Protein 9I1U (pdb70)

Nearest PDB structures (foldseek):
  6rw7-assembly1_A  TM=9.174E-01  e=6.898E-28  Teredinibacter turnerae T7901
  4ow5-assembly1_A  TM=7.358E-01  e=3.298E-11  unidentified entomopoxvirus
  4yn2-assembly1_A  TM=7.556E-01  e=6.765E-11  unidentified entomopoxvirus
  4x29-assembly1_A-2  TM=7.134E-01  e=1.141E-10  Entomopoxvirinae
  4yn1-assembly1_A  TM=6.848E-01  e=8.640E-10  Alphaentomopoxvirus acuprea

Sequence (1650 aa):
HGFVDSPGARNYFCGAVTKPDHVMNGVARYPECAGAFANDFNGGYSYMSVLTHHQGRKVLGPVARNVCGFDSETWNGGKTPWDNAINWPVNNINSGTLTFSWDISNGPHFDDTSDFRYWITKPGFVYQVGRELTWADFEDQPFCDLAYNDDNPGAYPNVRADKPNTHFHTTCTVPARTGRHVIYAEWGREPPTYERFHGCIDVQIHHGFVDSPGARNYFCGAVTKPDHVMMNGVARYPECAGAFANDFNGGYSYMSVLTHHQGRKVLGPVARNVCGFDSETWNGGKTPWDNAINWPVNNINSGTLTFSWDISNGPHFDDTSDFRYWITKPGFVYQVGRELTWADFEDQPFCDLAYNDDNPGAYPNVRADKPNTHFHTTCTVPARTGRHVIYAEWGREPPTYERFHGCIDVQIHHGFVDSPGARNYFCGAVTKPDHVMNGVARYPECAGAFANDFNGGYSYMSVLTHHQGRKVLGPVARNVCGFDSETWNGGKTPWDNAINWPVNNINSGTLTFSWDISNGPHFDDTSDFRYWITKPGFVYQVGRELTWADFEDQPFCDLAYNDDNPGAYPNVRADKPNTHFHTTCTVPARTGRHVIYAEWGREPPTYERFHGCIDVQIHHGFVDSPGARNYFCGAVTKPDHVMNGVARYPECAGAFANDFNGGYSYMSVLTHHQGRKVLGPVARNVCGFDSETWNGGKTPWDNAINWPVNNINSGTLTFSWDISNGPHFDDTSDFRYWITKPGFVYQVGRELTWADFEDQPFCDLAYNDDNPGAYPNVRADKPNTHFHTTCTVPARTGRHVIYAEWGREPPTYERFHGCIDVQIHHHGFVDSPGARNYFCGAVTKPDHVMNGVARYPECAGAFANDFNGGYSYMSVLTHHHQGRKVLGPVARNVCGFDSETWNGGKTPWDNAINWPVNNINSGTLTFSWDISNGPHFDDTSDFRYWITKPGFVYQVGRELTWADFEDQPFCDLAYNDDNPGAYPNVRADKPNTHFHTTCTVPARTGRHVIYAEWGREPPTYERFHGCIDVQIHGFVDSPGARNYFCGAVTKPDHVMMNGVARYPECAGAFANDFNGGYSYMSVLTHHQGRKVLGPVARNVCGFDSETWNGGKTPWDNAINWPVNNINSGTLTFSWDISNGPHFDDTSDFRYWITKPGFVYQVGRELTWADFEDQPFCDLAYNDDNPGAYPNVRADKPNTHFHTTCTVPARTGRHVIYAEWGREPPTYERFHGCIDVQIHHGFVDSPGARNYFCGAVTKPDHVMMNGVARYPECAGAFANDFNGGYSYMSVLTHHQGRKVLGPVARNVCGFDSETWNGGKTPWDNAINWPVNNINSGTLTFSWDISNGPHFDDTSDFRYWITKPGFVYQVGRELTWADFEDQPFCDLAYNDDNPGAYPNVRADKPNTHFHTTCTVPARTGRHVIYAEWGREPPTYERFHGCIDVQIHHGFVDSPGARNYFCGAVTKPDHVMNGVARYPECAGAFANDFNGGYSYMSVLTHHQGRKVLGPVARNVCGFDSETWNGGKTPWDNAINWPVNNINSGTLTFSWDISSNGPHFDDTSDFRYWITKPGFVYQVGRELTWADFEDQPFCDLAYNDDNPGAYPNVRADKPNTHFHTTCTVPARTGRHVIYAEWGREPPTYERFHGCIDVQIHHH

Organism: Cellvibrio japonicus (strain Ueda107) (NCBI:txid498211)

B-factor: mean 27.7, std 7.94, range [11.57, 69.04]

Structure (mmCIF, N/CA/C/O backbone):
data_9I1U
#
_entry.id   9I1U
#
_cell.length_a   76.824
_cell.length_b   74.922
_cell.length_c   137.455
_cell.angle_alpha   90
_cell.angle_beta   102.095
_cell.angle_gamma   90
#
_symmetry.space_group_name_H-M   'P 1 21 1'
#
loop_
_entity.id
_entity.type
_entity.pdbx_description
1 polymer 'Chitin binding protein, putative, cbp33/10B'
2 non-polymer 'COPPER (II) ION'
3 non-polymer 'PHOSPHATE ION'
4 water water
#
loop_
_atom_site.group_PDB
_atom_site.id
_atom_site.type_symbol
_atom_site.label_atom_id
_atom_site.label_alt_id
_atom_site.label_comp_id
_atom_site.label_asym_id
_atom_site.label_entity_id
_atom_site.label_seq_id
_atom_site.pdbx_PDB_ins_code
_atom_site.Cartn_x
_atom_site.Cartn_y
_atom_site.Cartn_z
_atom_site.occupancy
_atom_site.B_iso_or_equiv
_atom_site.auth_seq_id
_atom_site.auth_comp_id
_atom_site.auth_asym_id
_atom_site.auth_atom_id
_atom_site.pdbx_PDB_model_num
ATOM 1 N N . HIS A 1 1 ? -14.25 -3.902 -40.85 1 20.457 1 HIS A N 1
ATOM 2 C CA . HIS A 1 1 ? -14.573 -2.65 -41.588 1 21.031 1 HIS A CA 1
ATOM 3 C C . HIS A 1 1 ? -15.332 -3.036 -42.853 1 21.498 1 HIS A C 1
ATOM 4 O O . HIS A 1 1 ? -14.895 -3.9 -43.616 1 23.301 1 HIS A O 1
ATOM 21 N N . GLY A 1 2 ? -16.523 -2.464 -43.032 1 21.626 2 GLY A N 1
ATOM 22 C CA . GLY A 1 2 ? -17.298 -2.798 -44.214 1 21.314 2 GLY A CA 1
ATOM 23 C C . GLY A 1 2 ? -18.714 -2.245 -44.129 1 21.071 2 GLY A C 1
ATOM 24 O O . GLY A 1 2 ? -19.003 -1.433 -43.262 1 21.82 2 GLY A O 1
ATOM 28 N N . PHE A 1 3 ? -19.55 -2.673 -45.081 1 21.013 3 PHE A N 1
ATOM 29 C CA . PHE A 1 3 ? -20.832 -2.052 -45.365 1 19.512 3 PHE A CA 1
ATOM 30 C C . PHE A 1 3 ? -21.647 -3.031 -46.191 1 19.211 3 PHE A C 1
ATOM 31 O O . PHE A 1 3 ? -21.083 -3.959 -46.764 1 18.728 3 PHE A O 1
ATOM 48 N N . VAL A 1 4 ? -22.968 -2.823 -46.246 1 19.073 4 VAL A N 1
ATOM 49 C CA . VAL A 1 4 ? -23.848 -3.684 -47.017 1 19.097 4 VAL A CA 1
ATOM 50 C C . VAL A 1 4 ? -23.847 -3.193 -48.456 1 19.207 4 VAL A C 1
ATOM 51 O O . VAL A 1 4 ? -24.094 -2.009 -48.687 1 19.596 4 VAL A O 1
ATOM 64 N N . ASP A 1 5 ? -23.598 -4.087 -49.415 1 19.838 5 ASP A N 1
ATOM 65 C CA . ASP A 1 5 ? -23.552 -3.676 -50.817 1 20.923 5 ASP A CA 1
ATOM 66 C C . ASP A 1 5 ? -24.686 -4.31 -51.63 1 22.661 5 ASP A C 1
ATOM 67 O O . ASP A 1 5 ? -24.802 -4.053 -52.829 1 24.564 5 ASP A O 1
ATOM 76 N N . SER A 1 6 ? -25.515 -5.149 -50.998 1 22.893 6 SER A N 1
ATOM 77 C CA . SER A 1 6 ? -26.647 -5.76 -51.684 1 23.866 6 SER A CA 1
ATOM 78 C C . SER A 1 6 ? -27.676 -6.207 -50.646 1 25.123 6 SER A C 1
ATOM 79 O O . SER A 1 6 ? -27.355 -7.04 -49.802 1 24.632 6 SER A O 1
ATOM 87 N N . PRO A 1 7 ? -28.9 -5.627 -50.601 1 25.924 7 PRO A N 1
ATOM 88 C CA . PRO A 1 7 ? -29.243 -4.408 -51.335 1 25.051 7 PRO A CA 1
ATOM 89 C C . PRO A 1 7 ? -28.377 -3.263 -50.812 1 23.777 7 PRO A C 1
ATOM 90 O O . PRO A 1 7 ? -28.145 -3.157 -49.613 1 24.665 7 PRO A O 1
ATOM 101 N N . GLY A 1 8 ? -27.893 -2.406 -51.717 1 22.931 8 GLY A N 1
ATOM 102 C CA . GLY A 1 8 ? -26.885 -1.422 -51.359 1 23.232 8 GLY A CA 1
ATOM 103 C C . GLY A 1 8 ? -27.369 -0.469 -50.269 1 22.002 8 GLY A C 1
ATOM 104 O O . GLY A 1 8 ? -28.448 0.108 -50.387 1 22.756 8 GLY A O 1
ATOM 108 N N . ALA A 1 9 ? -26.538 -0.295 -49.23 1 20.694 9 ALA A N 1
ATOM 109 C CA . ALA A 1 9 ? -26.822 0.614 -48.134 1 18.641 9 ALA A CA 1
ATOM 110 C C . ALA A 1 9 ? -26.515 2.042 -48.577 1 18.8 9 ALA A C 1
ATOM 111 O O . ALA A 1 9 ? -25.965 2.259 -49.651 1 18.205 9 ALA A O 1
ATOM 118 N N . ARG A 1 10 ? -26.865 3.018 -47.734 1 18.823 10 ARG A N 1
ATOM 119 C CA . ARG A 1 10 ? -26.657 4.417 -48.065 1 18.736 10 ARG A CA 1
ATOM 120 C C . ARG A 1 10 ? -25.172 4.696 -48.251 1 19.274 10 ARG A C 1
ATOM 121 O O . ARG A 1 10 ? -24.772 5.518 -49.079 1 19.625 10 ARG A O 1
ATOM 142 N N . ASN A 1 11 ? -24.345 3.998 -47.465 1 19.25 11 ASN A N 1
ATOM 143 C CA . ASN A 1 11 ? -22.911 4.223 -47.478 1 18.482 11 ASN A CA 1
ATOM 144 C C . ASN A 1 11 ? -22.25 3.339 -48.536 1 18.503 11 ASN A C 1
ATOM 145 O O . ASN A 1 11 ? -21.02 3.368 -48.677 1 19.536 11 ASN A O 1
ATOM 156 N N . TYR A 1 12 ? -23.058 2.535 -49.242 1 17.085 12 TYR A N 1
ATOM 157 C CA . TYR A 1 12 ? -22.616 1.907 -50.482 1 17.125 12 TYR A CA 1
ATOM 158 C C . TYR A 1 12 ? -22.735 2.925 -51.613 1 16.185 12 TYR A C 1
ATOM 159 O O . TYR A 1 12 ? -21.753 3.266 -52.248 1 16.417 12 TYR A O 1
ATOM 177 N N . PHE A 1 13 ? -23.953 3.399 -51.836 1 17.317 13 PHE A N 1
ATOM 178 C CA . PHE A 1 13 ? -24.234 4.35 -52.902 1 19.803 13 PHE A CA 1
ATOM 179 C C . PHE A 1 13 ? -23.374 5.591 -52.709 1 19.698 13 PHE A C 1
ATOM 180 O O . PHE A 1 13 ? -22.741 6.05 -53.658 1 19.436 13 PHE A O 1
ATOM 197 N N . CYS A 1 14 ? -23.372 6.112 -51.48 1 19.91 14 CYS A N 1
ATOM 198 C CA . CYS A 1 14 ? -22.654 7.334 -51.157 1 20.005 14 CYS A CA 1
ATOM 199 C C . CYS A 1 14 ? -21.483 6.99 -50.24 1 20.35 14 CYS A C 1
ATOM 200 O O . CYS A 1 14 ? -21.597 7.054 -49.018 1 21.6 14 CYS A O 1
ATOM 207 N N . GLY A 1 15 ? -20.344 6.658 -50.853 1 19.171 15 GLY A N 1
ATOM 208 C CA . GLY A 1 15 ? -19.207 6.074 -50.155 1 19.227 15 GLY A CA 1
ATOM 209 C C . GLY A 1 15 ? -18.421 5.131 -51.062 1 17.836 15 GLY A C 1
ATOM 210 O O . GLY A 1 15 ? -17.435 5.524 -51.663 1 17.606 15 GLY A O 1
ATOM 214 N N . ALA A 1 16 ? -18.866 3.874 -51.148 1 18.765 16 ALA A N 1
ATOM 215 C CA . ALA A 1 16 ? -18.2 2.863 -51.958 1 17.999 16 ALA A CA 1
ATOM 216 C C . ALA A 1 16 ? -18.285 3.199 -53.452 1 18.078 16 ALA A C 1
ATOM 217 O O . ALA A 1 16 ? -17.313 3.006 -54.167 1 18.426 16 ALA A O 1
ATOM 224 N N . VAL A 1 17 ? -19.436 3.702 -53.919 1 19.094 17 VAL A N 1
ATOM 225 C CA . VAL A 1 17 ? -19.598 4.016 -55.335 1 20.151 17 VAL A CA 1
ATOM 226 C C . VAL A 1 17 ? -19.321 5.509 -55.552 1 19.716 17 VAL A C 1
ATOM 227 O O . VAL A 1 17 ? -18.239 5.87 -56.022 1 17.619 17 VAL A O 1
ATOM 240 N N . THR A 1 18 ? -20.272 6.372 -55.163 1 19.668 18 THR A N 1
ATOM 241 C CA . THR A 1 18 ? -20.115 7.807 -55.343 1 21.029 18 THR A CA 1
ATOM 242 C C . THR A 1 18 ? -19.308 8.369 -54.175 1 21.399 18 THR A C 1
ATOM 243 O O . THR A 1 18 ? -19.721 8.296 -53.017 1 19.461 18 THR A O 1
ATOM 254 N N . LYS A 1 19 ? -18.158 8.947 -54.516 1 22.007 19 LYS A N 1
ATOM 255 C CA . LYS A 1 19 ? -17.272 9.598 -53.565 1 22.636 19 LYS A CA 1
ATOM 256 C C . LYS A 1 19 ? -17.561 11.096 -53.496 1 25.123 19 LYS A C 1
ATOM 257 O O . LYS A 1 19 ? -17.985 11.696 -54.487 1 23.734 19 LYS A O 1
ATOM 276 N N . PRO A 1 20 ? -17.279 11.762 -52.35 1 26.215 20 PRO A N 1
ATOM 277 C CA . PRO A 1 20 ? -17.443 13.217 -52.244 1 28.19 20 PRO A CA 1
ATOM 278 C C . PRO A 1 20 ? -16.935 14.008 -53.455 1 28.702 20 PRO A C 1
ATOM 279 O O . PRO A 1 20 ? -17.641 14.865 -53.981 1 28.901 20 PRO A O 1
ATOM 290 N N . ASP A 1 21 ? -15.716 13.701 -53.901 1 28.828 21 ASP A N 1
ATOM 291 C CA . ASP A 1 21 ? -15.063 14.436 -54.977 1 31.442 21 ASP A CA 1
ATOM 292 C C . ASP A 1 21 ? -15.781 14.212 -56.316 1 31.059 21 ASP A C 1
ATOM 293 O O . ASP A 1 21 ? -15.791 15.093 -57.176 1 32.884 21 ASP A O 1
ATOM 302 N N . HIS A 1 22 ? -16.376 13.03 -56.518 1 29.781 22 HIS A N 1
ATOM 303 C CA . HIS A 1 22 ? -17.148 12.784 -57.722 1 27.956 22 HIS A CA 1
ATOM 304 C C . HIS A 1 22 ? -18.291 13.791 -57.81 1 29.94 22 HIS A C 1
ATOM 305 O O . HIS A 1 22 ? -18.538 14.372 -58.87 1 29.656 22 HIS A O 1
ATOM 320 N N . VAL A 1 23 ? -19.003 13.959 -56.691 1 31.868 23 VAL A N 1
ATOM 321 C CA . VAL A 1 23 ? -20.174 14.818 -56.648 1 35.52 23 VAL A CA 1
ATOM 322 C C . VAL A 1 23 ? -19.751 16.232 -57.026 1 37.173 23 VAL A C 1
ATOM 323 O O . VAL A 1 23 ? -20.421 16.888 -57.821 1 37.936 23 VAL A O 1
ATOM 336 N N . MET A 1 24 ? -18.628 16.676 -56.455 1 40.613 24 MET A N 1
ATOM 337 C CA . MET A 1 24 ? -18.141 18.029 -56.667 1 44.24 24 MET A CA 1
ATOM 338 C C . MET A 1 24 ? -17.899 18.25 -58.157 1 41.118 24 MET A C 1
ATOM 339 O O . MET A 1 24 ? -18.305 19.275 -58.695 1 42.626 24 MET A O 1
ATOM 353 N N . ASN A 1 25 ? -17.281 17.26 -58.814 1 39.013 25 ASN A N 1
ATOM 354 C CA . ASN A 1 25 ? -16.877 17.375 -60.211 1 37.355 25 ASN A CA 1
ATOM 355 C C . ASN A 1 25 ? -18.046 17.101 -61.162 1 33.4 25 ASN A C 1
ATOM 356 O O . ASN A 1 25 ? -17.864 17.117 -62.373 1 32.006 25 ASN A O 1
ATOM 367 N N . GLY A 1 26 ? -19.238 16.833 -60.62 1 32.389 26 GLY A N 1
ATOM 368 C CA . GLY A 1 26 ? -20.429 16.632 -61.431 1 32.807 26 GLY A CA 1
ATOM 369 C C . GLY A 1 26 ? -20.305 15.407 -62.336 1 30.995 26 GLY A C 1
ATOM 370 O O . GLY A 1 26 ? -20.893 15.355 -63.413 1 27.589 26 GLY A O 1
ATOM 374 N N . VAL A 1 27 ? -19.555 14.402 -61.871 1 31.28 27 VAL A N 1
ATOM 375 C CA . VAL A 1 27 ? -19.339 13.195 -62.648 1 29.563 27 VAL A CA 1
ATOM 376 C C . VAL A 1 27 ? -19.827 11.982 -61.856 1 27.982 27 VAL A C 1
ATOM 377 O O . VAL A 1 27 ? -19.453 10.853 -62.16 1 27.109 27 VAL A O 1
ATOM 390 N N . ALA A 1 28 ? -20.695 12.21 -60.866 1 24.96 28 ALA A N 1
ATOM 391 C CA . ALA A 1 28 ? -21.077 11.148 -59.952 1 22.721 28 ALA A CA 1
ATOM 392 C C . ALA A 1 28 ? -22.145 10.251 -60.569 1 21.895 28 ALA A C 1
ATOM 393 O O . ALA A 1 28 ? -23.063 10.729 -61.221 1 21.278 28 ALA A O 1
ATOM 400 N N . ARG A 1 29 ? -22.029 8.942 -60.313 1 21.583 29 ARG A N 1
ATOM 401 C CA . ARG A 1 29 ? -23.096 7.993 -60.589 1 21.206 29 ARG A CA 1
ATOM 402 C C . ARG A 1 29 ? -24.361 8.398 -59.829 1 21.895 29 ARG A C 1
ATOM 403 O O . ARG A 1 29 ? -25.462 8.235 -60.341 1 21.183 29 ARG A O 1
ATOM 424 N N . TYR A 1 30 ? -24.201 8.917 -58.6 1 21.962 30 TYR A N 1
ATOM 425 C CA . TYR A 1 30 ? -25.341 9.297 -57.778 1 23.159 30 TYR A CA 1
ATOM 426 C C . TYR A 1 30 ? -25.209 10.754 -57.328 1 24.166 30 TYR A C 1
ATOM 427 O O . TYR A 1 30 ? -24.775 11.018 -56.206 1 20.008 30 TYR A O 1
ATOM 445 N N . PRO A 1 31 ? -25.54 11.749 -58.188 1 26.09 31 PRO A N 1
ATOM 446 C CA . PRO A 1 31 ? -25.493 13.164 -57.8 1 26.617 31 PRO A CA 1
ATOM 447 C C . PRO A 1 31 ? -26.259 13.504 -56.526 1 28.09 31 PRO A C 1
ATOM 448 O O . PRO A 1 31 ? -25.924 14.481 -55.865 1 29.037 31 PRO A O 1
ATOM 459 N N . GLU A 1 32 ? -27.27 12.688 -56.188 1 29.804 32 GLU A N 1
ATOM 460 C CA . GLU A 1 32 ? -28.082 12.884 -54.991 1 28.58 32 GLU A CA 1
ATOM 461 C C . GLU A 1 32 ? -27.28 12.72 -53.696 1 26.91 32 GLU A C 1
ATOM 462 O O . GLU A 1 32 ? -27.803 13.057 -52.631 1 25.648 32 GLU A O 1
ATOM 474 N N . CYS A 1 33 ? -26.039 12.202 -53.78 1 24.962 33 CYS A N 1
ATOM 475 C CA . CYS A 1 33 ? -25.168 12.076 -52.616 1 24.16 33 CYS A CA 1
ATOM 476 C C . CYS A 1 33 ? -24.65 13.437 -52.177 1 24.774 33 CYS A C 1
ATOM 477 O O . CYS A 1 33 ? -24.05 13.546 -51.112 1 24.275 33 CYS A O 1
ATOM 484 N N . ALA A 1 34 ? -24.86 14.464 -53.017 1 27.732 34 ALA A N 1
ATOM 485 C CA . ALA A 1 34 ? -24.566 15.84 -52.644 1 28.504 34 ALA A CA 1
ATOM 486 C C . ALA A 1 34 ? -25.015 16.115 -51.211 1 30.228 34 ALA A C 1
ATOM 487 O O . ALA A 1 34 ? -24.263 16.682 -50.427 1 33.8 34 ALA A O 1
ATOM 494 N N . GLY A 1 35 ? -26.239 15.678 -50.888 1 31.613 35 GLY A N 1
ATOM 495 C CA . GLY A 1 35 ? -26.87 15.933 -49.601 1 31.701 35 GLY A CA 1
ATOM 496 C C . GLY A 1 35 ? -26.249 15.163 -48.433 1 30.668 35 GLY A C 1
ATOM 497 O O . GLY A 1 35 ? -26.315 15.633 -47.299 1 29.711 35 GLY A O 1
ATOM 501 N N . ALA A 1 36 ? -25.698 13.968 -48.687 1 27.829 36 ALA A N 1
ATOM 502 C CA . ALA A 1 36 ? -24.995 13.216 -47.657 1 26.013 36 ALA A CA 1
ATOM 503 C C . ALA A 1 36 ? -23.686 13.907 -47.286 1 25.732 36 ALA A C 1
ATOM 504 O O . ALA A 1 36 ? -23.268 13.904 -46.121 1 25.536 36 ALA A O 1
ATOM 511 N N . PHE A 1 37 ? -23.038 14.517 -48.274 1 24.753 37 PHE A N 1
ATOM 512 C CA . PHE A 1 37 ? -21.692 15.041 -48.092 1 25.974 37 PHE A CA 1
ATOM 513 C C . PHE A 1 37 ? -21.682 16.558 -47.905 1 31.409 37 PHE A C 1
ATOM 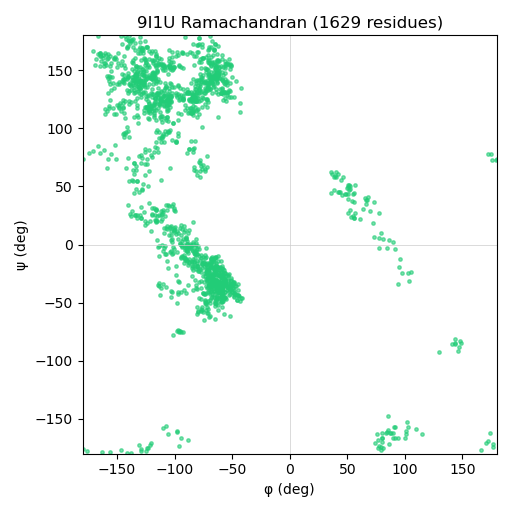514 O O . PHE A 1 37 ? -20.602 17.133 -47.785 1 29.647 37 PHE A O 1
ATOM 531 N N . ALA A 1 38 ? -22.864 17.193 -47.834 1 33.75 38 ALA A N 1
ATOM 532 C CA . ALA A 1 38 ? -22.948 18.65 -47.844 1 38.159 38 ALA A CA 1
ATOM 533 C C . ALA A 1 38 ? -22.275 19.265 -46.615 1 41.798 38 ALA A C 1
ATOM 534 O O . ALA A 1 38 ? -21.683 20.338 -46.71 1 42.013 38 ALA A O 1
ATOM 541 N N . ASN A 1 39 ? -22.397 18.595 -45.462 1 45.67 39 ASN A N 1
ATOM 542 C CA . ASN A 1 39 ? -21.929 19.14 -44.195 1 46.721 39 ASN A CA 1
ATOM 543 C C . ASN A 1 39 ? -20.752 18.33 -43.645 1 47.268 39 ASN A C 1
ATOM 544 O O . ASN A 1 39 ? -20.21 18.673 -42.594 1 45.799 39 ASN A O 1
ATOM 555 N N . ASP A 1 40 ? -20.351 17.266 -44.355 1 41.325 40 ASP A N 1
ATOM 556 C CA . ASP A 1 40 ? -19.231 16.447 -43.925 1 39.151 40 ASP A CA 1
ATOM 557 C C . ASP A 1 40 ? -18.555 15.814 -45.137 1 39.694 40 ASP A C 1
ATOM 558 O O . ASP A 1 40 ? -18.826 14.668 -45.499 1 39.017 40 ASP A O 1
ATOM 567 N N . PHE A 1 41 ? -17.636 16.575 -45.728 1 40.825 41 PHE A N 1
ATOM 568 C CA . PHE A 1 41 ? -17.104 16.24 -47.032 1 37.923 41 PHE A CA 1
ATOM 569 C C . PHE A 1 41 ? -16.173 15.04 -46.919 1 39.744 41 PHE A C 1
ATOM 570 O O . PHE A 1 41 ? -16.382 14.026 -47.59 1 41.259 41 PHE A O 1
ATOM 587 N N . ASN A 1 42 ? -15.158 15.17 -46.057 1 40.052 42 ASN A N 1
ATOM 588 C CA . ASN A 1 42 ? -14.092 14.183 -45.969 1 37.624 42 ASN A CA 1
ATOM 589 C C . ASN A 1 42 ? -14.54 12.928 -45.218 1 31.7 42 ASN A C 1
ATOM 590 O O . ASN A 1 42 ? -13.869 11.907 -45.296 1 30.209 42 ASN A O 1
ATOM 601 N N . GLY A 1 43 ? -15.649 13.009 -44.472 1 29.247 43 GLY A N 1
ATOM 602 C CA . GLY A 1 43 ? -16.157 11.867 -43.732 1 27.487 43 GLY A CA 1
ATOM 603 C C . GLY A 1 43 ? -16.803 10.873 -44.688 1 23.89 43 GLY A C 1
ATOM 604 O O . GLY A 1 43 ? -16.961 9.706 -44.37 1 22.353 43 GLY A O 1
ATOM 608 N N . GLY A 1 44 ? -17.138 11.357 -45.884 1 22.125 44 GLY A N 1
ATOM 609 C CA . GLY A 1 44 ? -17.648 10.522 -46.953 1 21.957 44 GLY A CA 1
ATOM 610 C C . GLY A 1 44 ? -16.713 9.367 -47.314 1 19.54 44 GLY A C 1
ATOM 611 O O . GLY A 1 44 ? -17.193 8.35 -47.778 1 22.284 44 GLY A O 1
ATOM 615 N N . TYR A 1 45 ? -15.394 9.537 -47.139 1 20.568 45 TYR A N 1
ATOM 616 C CA . TYR A 1 45 ? -14.412 8.526 -47.508 1 19.86 45 TYR A CA 1
ATOM 617 C C . TYR A 1 45 ? -14.213 7.482 -46.405 1 21.21 45 TYR A C 1
ATOM 618 O O . TYR A 1 45 ? -13.482 6.505 -46.619 1 21.634 45 TYR A O 1
ATOM 636 N N . SER A 1 46 ? -14.865 7.679 -45.246 1 20.569 46 SER A N 1
ATOM 637 C CA . SER A 1 46 ? -14.847 6.702 -44.155 1 20.384 46 SER A CA 1
ATOM 638 C C . SER A 1 46 ? -16.13 5.87 -44.093 1 18.543 46 SER A C 1
ATOM 639 O O . SER A 1 46 ? -16.542 5.432 -43.03 1 17.437 46 SER A O 1
ATOM 647 N N . TYR A 1 47 ? -16.72 5.567 -45.25 1 17.258 47 TYR A N 1
ATOM 648 C CA . TYR A 1 47 ? -17.972 4.823 -45.326 1 17.334 47 TYR A CA 1
ATOM 649 C C . TYR A 1 47 ? -17.856 3.399 -44.778 1 17.29 47 TYR A C 1
ATOM 650 O O . TYR A 1 47 ? -18.863 2.771 -44.462 1 19.287 47 TYR A O 1
ATOM 668 N N . MET A 1 48 ? -16.64 2.875 -44.68 1 18.266 48 MET A N 1
ATOM 669 C CA . MET A 1 48 ? -16.427 1.52 -44.193 1 17.299 48 MET A CA 1
ATOM 670 C C . MET A 1 48 ? -16.261 1.484 -42.667 1 17.812 48 MET A C 1
ATOM 671 O O . MET A 1 48 ? -16.141 0.393 -42.105 1 16.864 48 MET A O 1
ATOM 685 N N . SER A 1 49 ? -16.286 2.662 -42.02 1 16.823 49 SER A N 1
ATOM 686 C CA . SER A 1 49 ? -15.881 2.843 -40.634 1 18.306 49 SER A CA 1
ATOM 687 C C . SER A 1 49 ? -17.019 3.368 -39.74 1 21.248 49 SER A C 1
ATOM 688 O O . SER A 1 49 ? -16.755 4.043 -38.736 1 22.84 49 SER A O 1
ATOM 696 N N . VAL A 1 50 ? -18.279 3.019 -40.049 1 21.244 50 VAL A N 1
ATOM 697 C CA . VAL A 1 50 ? -19.406 3.432 -39.224 1 22.112 50 VAL A CA 1
ATOM 698 C C . VAL A 1 50 ? -19.558 2.437 -38.07 1 20.946 50 VAL A C 1
ATOM 699 O O . VAL A 1 50 ? -20.365 1.513 -38.139 1 18.828 50 VAL A O 1
ATOM 712 N N . LEU A 1 51 ? -18.754 2.621 -37.014 1 20.975 51 LEU A N 1
ATOM 713 C CA . LEU A 1 51 ? -18.54 1.547 -36.058 1 21.496 51 LEU A CA 1
ATOM 714 C C . LEU A 1 51 ? -18.846 1.996 -34.628 1 20.789 51 LEU A C 1
ATOM 715 O O . LEU A 1 51 ? -18.781 3.185 -34.303 1 21.871 51 LEU A O 1
ATOM 731 N N . THR A 1 52 ? -19.191 1.005 -33.802 1 21.009 52 THR A N 1
ATOM 732 C CA . THR A 1 52 ? -19.203 1.107 -32.344 1 22.248 52 THR A CA 1
ATOM 733 C C . THR A 1 52 ? -18.431 -0.083 -31.783 1 21.049 52 THR A C 1
ATOM 734 O O . THR A 1 52 ? -17.964 -0.915 -32.555 1 18.673 52 THR A O 1
ATOM 745 N N . HIS A 1 53 ? -18.299 -0.16 -30.448 1 21.629 53 HIS A N 1
ATOM 746 C CA . HIS A 1 53 ? -17.67 -1.299 -29.796 1 21.314 53 HIS A CA 1
ATOM 747 C C . HIS A 1 53 ? -18.574 -1.844 -28.687 1 23.499 53 HIS A C 1
ATOM 748 O O . HIS A 1 53 ? -18.111 -2.104 -27.578 1 21.499 53 HIS A O 1
ATOM 763 N N . HIS A 1 54 ? -19.866 -2.02 -28.991 1 24.562 54 HIS A N 1
ATOM 764 C CA . HIS A 1 54 ? -20.845 -2.552 -28.051 1 26.029 54 HIS A CA 1
ATOM 765 C C . HIS A 1 54 ? -21.802 -3.435 -28.845 1 26.3 54 HIS A C 1
ATOM 766 O O . HIS A 1 54 ? -21.648 -3.537 -30.057 1 25.611 54 HIS A O 1
ATOM 781 N N . GLN A 1 55 ? -22.793 -4.053 -28.18 1 25.484 55 GLN A N 1
ATOM 782 C CA . GLN A 1 55 ? -23.573 -5.125 -28.793 1 26.646 55 GLN A CA 1
ATOM 783 C C . GLN A 1 55 ? -24.866 -4.613 -29.437 1 24.627 55 GLN A C 1
ATOM 784 O O . GLN A 1 55 ? -25.755 -5.403 -29.762 1 25.632 55 GLN A O 1
ATOM 798 N N . GLY A 1 56 ? -24.952 -3.301 -29.668 1 24.48 56 GLY A N 1
ATOM 799 C CA . GLY A 1 56 ? -25.842 -2.759 -30.686 1 25.594 56 GLY A CA 1
ATOM 800 C C . GLY A 1 56 ? -27.271 -2.567 -30.189 1 27.076 56 GLY A C 1
ATOM 801 O O . GLY A 1 56 ? -27.529 -2.533 -28.983 1 24.999 56 GLY A O 1
ATOM 805 N N . ARG A 1 57 ? -28.202 -2.46 -31.147 1 25.901 57 ARG A N 1
ATOM 806 C CA . ARG A 1 57 ? -29.58 -2.098 -30.854 1 26.1 57 ARG A CA 1
ATOM 807 C C . ARG A 1 57 ? -30.271 -3.141 -29.976 1 25.693 57 ARG A C 1
ATOM 808 O O . ARG A 1 57 ? -31.095 -2.786 -29.137 1 25.765 57 ARG A O 1
ATOM 829 N N . LYS A 1 58 ? -29.978 -4.422 -30.203 1 27.508 58 LYS A N 1
ATOM 830 C CA . LYS A 1 58 ? -30.716 -5.492 -29.554 1 30.604 58 LYS A CA 1
ATOM 831 C C . LYS A 1 58 ? -30.437 -5.516 -28.05 1 32.678 58 LYS A C 1
ATOM 832 O O . LYS A 1 58 ? -31.325 -5.85 -27.267 1 34.572 58 LYS A O 1
ATOM 851 N N . VAL A 1 59 ? -29.206 -5.165 -27.656 1 33.83 59 VAL A N 1
ATOM 852 C CA . VAL A 1 59 ? -28.726 -5.382 -26.298 1 32.41 59 VAL A CA 1
ATOM 853 C C . VAL A 1 59 ? -28.756 -4.08 -25.507 1 31.602 59 VAL A C 1
ATOM 854 O O . VAL A 1 59 ? -29.094 -4.106 -24.328 1 34.266 59 VAL A O 1
ATOM 867 N N . LEU A 1 60 ? -28.366 -2.964 -26.139 1 28.884 60 LEU A N 1
ATOM 868 C CA . LEU A 1 60 ? -28.41 -1.656 -25.505 1 30.705 60 LEU A CA 1
ATOM 869 C C . LEU A 1 60 ? -29.826 -1.072 -25.534 1 32.483 60 LEU A C 1
ATOM 870 O O . LEU A 1 60 ? -30.123 -0.168 -24.756 1 30.861 60 LEU A O 1
ATOM 886 N N . GLY A 1 61 ? -30.671 -1.529 -26.469 1 31.259 61 GLY A N 1
ATOM 887 C CA . GLY A 1 61 ? -31.982 -0.925 -26.673 1 31.593 61 GLY A CA 1
ATOM 888 C C . GLY A 1 61 ? -31.896 0.34 -27.534 1 32.115 61 GLY A C 1
ATOM 889 O O . GLY A 1 61 ? -30.827 0.707 -28.031 1 30.02 61 GLY A O 1
ATOM 893 N N . PRO A 1 62 ? -33.023 1.069 -27.715 1 31.517 62 PRO A N 1
ATOM 894 C CA . PRO A 1 62 ? -33.063 2.199 -28.646 1 31.464 62 PRO A CA 1
ATOM 895 C C . PRO A 1 62 ? -32.412 3.471 -28.109 1 29.367 62 PRO A C 1
ATOM 896 O O . PRO A 1 62 ? -33.085 4.495 -28 1 30.736 62 PRO A O 1
ATOM 907 N N . VAL A 1 63 ? -31.096 3.408 -27.853 1 28.621 63 VAL A N 1
ATOM 908 C CA . VAL A 1 63 ? -30.394 4.387 -27.027 1 32.628 63 VAL A CA 1
ATOM 909 C C . VAL A 1 63 ? -29.708 5.455 -27.874 1 33.102 63 VAL A C 1
ATOM 910 O O . VAL A 1 63 ? -29.524 6.581 -27.398 1 33.244 63 VAL A O 1
ATOM 923 N N . ALA A 1 64 ? -29.269 5.082 -29.085 1 31.975 64 ALA A N 1
ATOM 924 C CA . ALA A 1 64 ? -28.533 5.994 -29.943 1 31.116 64 ALA A CA 1
ATOM 925 C C . ALA A 1 64 ? -29.459 7.087 -30.472 1 32.354 64 ALA A C 1
ATOM 926 O O . ALA A 1 64 ? -30.588 6.815 -30.877 1 32.575 64 ALA A O 1
ATOM 933 N N . ARG A 1 65 ? -28.933 8.314 -30.476 1 31.904 65 ARG A N 1
ATOM 934 C CA . ARG A 1 65 ? -29.662 9.501 -30.891 1 34.462 65 ARG A CA 1
ATOM 935 C C . ARG A 1 65 ? -29.89 9.488 -32.402 1 34.085 65 ARG A C 1
ATOM 936 O O . ARG A 1 65 ? -30.852 10.087 -32.881 1 35.391 65 ARG A O 1
ATOM 942 N N . ASN A 1 66 ? -28.974 8.834 -33.136 1 32.51 66 ASN A N 1
ATOM 943 C CA . ASN A 1 66 ? -29.047 8.691 -34.583 1 32.039 66 ASN A CA 1
ATOM 944 C C . ASN A 1 66 ? -29.097 7.201 -34.914 1 31.085 66 ASN A C 1
ATOM 945 O O . ASN A 1 66 ? -28.268 6.426 -34.429 1 30.638 66 ASN A O 1
ATOM 956 N N . VAL A 1 67 ? -30.062 6.811 -35.748 1 27.161 67 VAL A N 1
ATOM 957 C CA . VAL A 1 67 ? -30.307 5.405 -36.051 1 28.241 67 VAL A CA 1
ATOM 958 C C . VAL A 1 67 ? -29.186 4.81 -36.911 1 27.044 67 VAL A C 1
ATOM 959 O O . VAL A 1 67 ? -28.561 3.832 -36.523 1 27.721 67 VAL A O 1
ATOM 972 N N . CYS A 1 68 ? -28.959 5.379 -38.097 1 27.704 68 CYS A N 1
ATOM 973 C CA . CYS A 1 68 ? -28.173 4.732 -39.14 1 25.769 68 CYS A CA 1
ATOM 974 C C . CYS A 1 68 ? -26.696 4.611 -38.77 1 25.717 68 CYS A C 1
ATOM 975 O O . CYS A 1 68 ? -26.044 3.604 -39.08 1 25.352 68 CYS A O 1
ATOM 982 N N . GLY A 1 69 ? -26.173 5.664 -38.149 1 23.197 69 GLY A N 1
ATOM 983 C CA . GLY A 1 69 ? -24.79 5.709 -37.714 1 25.057 69 GLY A CA 1
ATOM 984 C C . GLY A 1 69 ? -24.612 5.193 -36.285 1 24.637 69 GLY A C 1
ATOM 985 O O . GLY A 1 69 ? -23.479 4.997 -35.844 1 25.314 69 GLY A O 1
ATOM 989 N N . PHE A 1 70 ? -25.73 5.007 -35.567 1 24.471 70 PHE A N 1
ATOM 990 C CA . PHE A 1 70 ? -25.732 4.529 -34.186 1 24.815 70 PHE A CA 1
ATOM 991 C C . PHE A 1 70 ? -24.678 5.267 -33.361 1 24.996 70 PHE A C 1
ATOM 992 O O . PHE A 1 70 ? -23.975 4.659 -32.552 1 23.254 70 PHE A O 1
ATOM 1009 N N . ASP A 1 71 ? -24.595 6.588 -33.552 1 26.483 71 ASP A N 1
ATOM 1010 C CA . ASP A 1 71 ? -23.655 7.424 -32.82 1 29.205 71 ASP A CA 1
ATOM 1011 C C . ASP A 1 71 ? -22.253 6.822 -32.911 1 28.556 71 ASP A C 1
ATOM 1012 O O . ASP A 1 71 ? -21.592 6.629 -31.896 1 29.553 71 ASP A O 1
ATOM 1021 N N . SER A 1 72 ? -21.82 6.528 -34.14 1 27.14 72 SER A N 1
ATOM 1022 C CA . SER A 1 72 ? -20.541 5.891 -34.397 1 26.875 72 SER A CA 1
ATOM 1023 C C . SER A 1 72 ? -19.401 6.602 -33.66 1 28.665 72 SER A C 1
ATOM 1024 O O . SER A 1 72 ? -19.368 7.828 -33.542 1 27.945 72 SER A O 1
ATOM 1032 N N . GLU A 1 73 ? -18.429 5.815 -33.184 1 29.372 73 GLU A N 1
ATOM 1033 C CA . GLU A 1 73 ? -17.226 6.363 -32.575 1 29.391 73 GLU A CA 1
ATOM 1034 C C . GLU A 1 73 ? -16.431 7.208 -33.574 1 26.562 73 GLU A C 1
ATOM 1035 O O . GLU A 1 73 ? -15.752 8.159 -33.182 1 22.82 73 GLU A O 1
ATOM 1047 N N . THR A 1 74 ? -16.503 6.849 -34.863 1 25.099 74 THR A N 1
ATOM 1048 C CA . THR A 1 74 ? -15.755 7.551 -35.896 1 25.1 74 THR A CA 1
ATOM 1049 C C . THR A 1 74 ? -16.239 9 -36.035 1 24.809 74 THR A C 1
ATOM 1050 O O . THR A 1 74 ? -15.493 9.854 -36.508 1 25.823 74 THR A O 1
ATOM 1061 N N . TRP A 1 75 ? -17.483 9.281 -35.627 1 25.075 75 TRP A N 1
ATOM 1062 C CA . TRP A 1 75 ? -18.003 10.641 -35.628 1 26.535 75 TRP A CA 1
ATOM 1063 C C . TRP A 1 75 ? -18.218 11.146 -34.202 1 30.843 75 TRP A C 1
ATOM 1064 O O . TRP A 1 75 ? -19.064 12.01 -33.98 1 30.602 75 TRP A O 1
ATOM 1085 N N . ASN A 1 76 ? -17.408 10.63 -33.265 1 33.645 76 ASN A N 1
ATOM 1086 C CA . ASN A 1 76 ? -17.441 11.016 -31.857 1 37.09 76 ASN A CA 1
ATOM 1087 C C . ASN A 1 76 ? -18.861 10.945 -31.303 1 37.121 76 ASN A C 1
ATOM 1088 O O . ASN A 1 76 ? -19.261 11.807 -30.516 1 36.484 76 ASN A O 1
ATOM 1099 N N . GLY A 1 77 ? -19.609 9.921 -31.719 1 35.732 77 GLY A N 1
ATOM 1100 C CA . GLY A 1 77 ? -20.921 9.658 -31.158 1 37.654 77 GLY A CA 1
ATOM 1101 C C . GLY A 1 77 ? -21.959 10.675 -31.617 1 37.502 77 GLY A C 1
ATOM 1102 O O . GLY A 1 77 ? -22.996 10.821 -30.978 1 37.157 77 GLY A O 1
ATOM 1106 N N . GLY A 1 78 ? -21.651 11.385 -32.706 1 35.572 78 GLY A N 1
ATOM 1107 C CA . GLY A 1 78 ? -22.595 12.283 -33.34 1 33.46 78 GLY A CA 1
ATOM 1108 C C . GLY A 1 78 ? -23.052 11.743 -34.694 1 32.574 78 GLY A C 1
ATOM 1109 O O . GLY A 1 78 ? -22.954 10.542 -34.984 1 31.821 78 GLY A O 1
ATOM 1113 N N . LYS A 1 79 ? -23.529 12.677 -35.516 1 30.293 79 LYS A N 1
ATOM 1114 C CA . LYS A 1 79 ? -24.206 12.38 -36.764 1 31.295 79 LYS A CA 1
ATOM 1115 C C . LYS A 1 79 ? -23.19 12.008 -37.85 1 27.802 79 LYS A C 1
ATOM 1116 O O . LYS A 1 79 ? -22.149 12.654 -37.971 1 27.047 79 LYS A O 1
ATOM 1135 N N . THR A 1 80 ? -23.509 10.952 -38.617 1 27.324 80 THR A N 1
ATOM 1136 C CA . THR A 1 80 ? -22.747 10.543 -39.793 1 27.803 80 THR A CA 1
ATOM 1137 C C . THR A 1 80 ? -23.427 11.109 -41.038 1 25.933 80 THR A C 1
ATOM 1138 O O . THR A 1 80 ? -24.597 11.472 -40.979 1 25.6 80 THR A O 1
ATOM 1149 N N . PRO A 1 81 ? -22.746 11.176 -42.211 1 26.502 81 PRO A N 1
ATOM 1150 C CA . PRO A 1 81 ? -23.41 11.508 -43.481 1 26.986 81 PRO A CA 1
ATOM 1151 C C . PRO A 1 81 ? -24.737 10.81 -43.784 1 27.267 81 PRO A C 1
ATOM 1152 O O . PRO A 1 81 ? -25.628 11.406 -44.395 1 25.584 81 PRO A O 1
ATOM 1163 N N . TRP A 1 82 ? -24.853 9.551 -43.331 1 26.489 82 TRP A N 1
ATOM 1164 C CA . TRP A 1 82 ? -25.924 8.647 -43.726 1 26.003 82 TRP A CA 1
ATOM 1165 C C . TRP A 1 82 ? -27.11 8.715 -42.761 1 25.499 82 TRP A C 1
ATOM 1166 O O . TRP A 1 82 ? -28.071 7.96 -42.902 1 22.756 82 TRP A O 1
ATOM 1187 N N . ASP A 1 83 ? -27.033 9.636 -41.791 1 25.206 83 ASP A N 1
ATOM 1188 C CA . ASP A 1 83 ? -28.149 9.943 -40.918 1 26.484 83 ASP A CA 1
ATOM 1189 C C . ASP A 1 83 ? -28.999 11.049 -41.539 1 29.444 83 ASP A C 1
ATOM 1190 O O . ASP A 1 83 ? -30.128 11.28 -41.102 1 28.288 83 ASP A O 1
ATOM 1199 N N . ASN A 1 84 ? -28.45 11.732 -42.556 1 29.825 84 ASN A N 1
ATOM 1200 C CA . ASN A 1 84 ? -29.183 12.789 -43.232 1 30.84 84 ASN A CA 1
ATOM 1201 C C . ASN A 1 84 ? -30.377 12.17 -43.947 1 31.125 84 ASN A C 1
ATOM 1202 O O . ASN A 1 84 ? -30.295 11.048 -44.459 1 33.084 84 ASN A O 1
ATOM 1213 N N . ALA A 1 85 ? -31.494 12.906 -43.946 1 32.632 85 ALA A N 1
ATOM 1214 C CA . ALA A 1 85 ? -32.699 12.483 -44.642 1 33.028 85 ALA A CA 1
ATOM 1215 C C . ALA A 1 85 ? -32.811 13.261 -45.952 1 35.258 85 ALA A C 1
ATOM 1216 O O . ALA A 1 85 ? -33.402 14.342 -46.014 1 35.811 85 ALA A O 1
ATOM 1223 N N . ILE A 1 86 ? -32.218 12.687 -47.003 1 34.078 86 ILE A N 1
ATOM 1224 C CA . ILE A 1 86 ? -32.17 13.307 -48.314 1 31.068 86 ILE A CA 1
ATOM 1225 C C . ILE A 1 86 ? -32.833 12.356 -49.302 1 29.325 86 ILE A C 1
ATOM 1226 O O . ILE A 1 86 ? -33.38 11.331 -48.9 1 26.365 86 ILE A O 1
ATOM 1242 N N . ASN A 1 87 ? -32.745 12.706 -50.594 1 28.783 87 ASN A N 1
ATOM 1243 C CA . ASN A 1 87 ? -33.267 11.9 -51.682 1 30.569 87 ASN A CA 1
ATOM 1244 C C . ASN A 1 87 ? -32.357 10.702 -51.935 1 30.55 87 ASN A C 1
ATOM 1245 O O . ASN A 1 87 ? -31.739 10.606 -52.997 1 30.283 87 ASN A O 1
ATOM 1256 N N . TRP A 1 88 ? -32.321 9.766 -50.98 1 29.159 88 TRP A N 1
ATOM 1257 C CA . TRP A 1 88 ? -31.452 8.603 -51.105 1 26.575 88 TRP A CA 1
ATOM 1258 C C . TRP A 1 88 ? -31.856 7.78 -52.325 1 26.27 88 TRP A C 1
ATOM 1259 O O . TRP A 1 88 ? -33.035 7.668 -52.639 1 24.074 88 TRP A O 1
ATOM 1280 N N . PRO A 1 89 ? -30.903 7.12 -53.019 1 26.515 89 PRO A N 1
ATOM 1281 C CA . PRO A 1 89 ? -31.258 6.048 -53.947 1 25.93 89 PRO A CA 1
ATOM 1282 C C . PRO A 1 89 ? -31.98 4.954 -53.173 1 24.771 89 PRO A C 1
ATOM 1283 O O . PRO A 1 89 ? -31.745 4.778 -51.98 1 23.83 89 PRO A O 1
ATOM 1294 N N . VAL A 1 90 ? -32.829 4.209 -53.877 1 25.153 90 VAL A N 1
ATOM 1295 C CA . VAL A 1 90 ? -33.68 3.208 -53.262 1 27.302 90 VAL A CA 1
ATOM 1296 C C . VAL A 1 90 ? -33.455 1.881 -53.983 1 27.771 90 VAL A C 1
ATOM 1297 O O . VAL A 1 90 ? -33.22 1.854 -55.191 1 29.225 90 VAL A O 1
ATOM 1310 N N . ASN A 1 91 ? -33.531 0.79 -53.216 1 26.608 91 ASN A N 1
ATOM 1311 C CA . ASN A 1 91 ? -33.49 -0.56 -53.751 1 28.445 91 ASN A CA 1
ATOM 1312 C C . ASN A 1 91 ? -34.918 -1.074 -53.93 1 29.764 91 ASN A C 1
ATOM 1313 O O . ASN A 1 91 ? -35.695 -1.09 -52.978 1 29.067 91 ASN A O 1
ATOM 1324 N N . ASN A 1 92 ? -35.26 -1.499 -55.152 1 30.077 92 ASN A N 1
ATOM 1325 C CA . ASN A 1 92 ? -36.531 -2.162 -55.393 1 31.711 92 ASN A CA 1
ATOM 1326 C C . ASN A 1 92 ? -36.358 -3.645 -55.089 1 32.317 92 ASN A C 1
ATOM 1327 O O . ASN A 1 92 ? -35.542 -4.309 -55.711 1 30.114 92 ASN A O 1
ATOM 1338 N N . ILE A 1 93 ? -37.106 -4.143 -54.094 1 33.157 93 ILE A N 1
ATOM 1339 C CA . ILE A 1 93 ? -36.996 -5.527 -53.659 1 33.908 93 ILE A CA 1
ATOM 1340 C C . ILE A 1 93 ? -38.396 -6.098 -53.458 1 37.068 93 ILE A C 1
ATOM 1341 O O . ILE A 1 93 ? -39.375 -5.355 -53.476 1 40.408 93 ILE A O 1
ATOM 1357 N N . ASN A 1 94 ? -38.461 -7.42 -53.257 1 38.379 94 ASN A N 1
ATOM 1358 C CA . ASN A 1 94 ? -39.688 -8.108 -52.891 1 41.546 94 ASN A CA 1
ATOM 1359 C C . ASN A 1 94 ? -39.594 -8.601 -51.449 1 41.845 94 ASN A C 1
ATOM 1360 O O . ASN A 1 94 ? -38.501 -8.84 -50.94 1 39.838 94 ASN A O 1
ATOM 1371 N N . SER A 1 95 ? -40.762 -8.752 -50.814 1 40.616 95 SER A N 1
ATOM 1372 C CA . SER A 1 95 ? -40.887 -9.44 -49.539 1 39.106 95 SER A CA 1
ATOM 1373 C C . SER A 1 95 ? -40.517 -10.909 -49.719 1 37.388 95 SER A C 1
ATOM 1374 O O . SER A 1 95 ? -40.645 -11.453 -50.813 1 37.069 95 SER A O 1
ATOM 1382 N N . GLY A 1 96 ? -40.089 -11.547 -48.625 1 36.511 96 GLY A N 1
ATOM 1383 C CA . GLY A 1 96 ? -39.68 -12.942 -48.648 1 37.576 96 GLY A CA 1
ATOM 1384 C C . GLY A 1 96 ? -38.168 -13.078 -48.463 1 38.837 96 GLY A C 1
ATOM 1385 O O . GLY A 1 96 ? -37.52 -12.167 -47.951 1 37.377 96 GLY A O 1
ATOM 1389 N N . THR A 1 97 ? -37.624 -14.223 -48.893 1 37.524 97 THR A N 1
ATOM 1390 C CA . THR A 1 97 ? -36.21 -14.526 -48.739 1 36.363 97 THR A CA 1
ATOM 1391 C C . THR A 1 97 ? -35.371 -13.542 -49.551 1 33.994 97 THR A C 1
ATOM 1392 O O . THR A 1 97 ? -35.628 -13.338 -50.738 1 33.368 97 THR A O 1
ATOM 1403 N N . LEU A 1 98 ? -34.336 -12.976 -48.904 1 33.436 98 LEU A N 1
ATOM 1404 C CA . LEU A 1 98 ? -33.411 -12.057 -49.55 1 29.172 98 LEU A CA 1
ATOM 1405 C C . LEU A 1 98 ? -32.014 -12.192 -48.941 1 27.392 98 LEU A C 1
ATOM 1406 O O . LEU A 1 98 ? -31.864 -12.28 -47.721 1 25.992 98 LEU A O 1
ATOM 1422 N N . THR A 1 99 ? -30.991 -12.174 -49.801 1 25.065 99 THR A N 1
ATOM 1423 C CA . THR A 1 99 ? -29.61 -12.098 -49.349 1 25.557 99 THR A CA 1
ATOM 1424 C C . THR A 1 99 ? -29.258 -10.661 -48.97 1 24.26 99 THR A C 1
ATOM 1425 O O . THR A 1 99 ? -29.515 -9.736 -49.737 1 22.282 99 THR A O 1
ATOM 1436 N N . PHE A 1 100 ? -28.604 -10.502 -47.807 1 23.637 100 PHE A N 1
ATOM 1437 C CA . PHE A 1 100 ? -27.964 -9.25 -47.431 1 22.921 100 PHE A CA 1
ATOM 1438 C C . PHE A 1 100 ? -26.456 -9.48 -47.354 1 22.29 100 PHE A C 1
ATOM 1439 O O . PHE A 1 100 ? -25.983 -10.254 -46.514 1 21.798 100 PHE A O 1
ATOM 1456 N N . SER A 1 101 ? -25.719 -8.766 -48.21 1 21.925 101 SER A N 1
ATOM 1457 C CA . SER A 1 101 ? -24.298 -9.005 -48.416 1 22.376 101 SER A CA 1
ATOM 1458 C C . SER A 1 101 ? -23.484 -7.864 -47.826 1 21.711 101 SER A C 1
ATOM 1459 O O . SER A 1 101 ? -23.776 -6.703 -48.09 1 23.011 101 SER A O 1
ATOM 1467 N N . TRP A 1 102 ? -22.442 -8.213 -47.072 1 19.706 102 TRP A N 1
ATOM 1468 C CA . TRP A 1 102 ? -21.508 -7.238 -46.541 1 19.219 102 TRP A CA 1
ATOM 1469 C C . TRP A 1 102 ? -20.178 -7.339 -47.276 1 18.783 102 TRP A C 1
ATOM 1470 O O . TRP A 1 102 ? -19.573 -8.405 -47.344 1 17.169 102 TRP A O 1
ATOM 1491 N N . ASP A 1 103 ? -19.738 -6.225 -47.862 1 19.135 103 ASP A N 1
ATOM 1492 C CA . ASP A 1 103 ? -18.405 -6.161 -48.426 1 17.916 103 ASP A CA 1
ATOM 1493 C C . ASP A 1 103 ? -17.435 -5.824 -47.3 1 17.337 103 ASP A C 1
ATOM 1494 O O . ASP A 1 103 ? -17.48 -4.71 -46.777 1 16.006 103 ASP A O 1
ATOM 1503 N N . ILE A 1 104 ? -16.57 -6.787 -46.927 1 16.582 104 ILE A N 1
ATOM 1504 C CA . ILE A 1 104 ? -15.651 -6.597 -45.812 1 16.992 104 ILE A CA 1
ATOM 1505 C C . ILE A 1 104 ? -14.201 -6.501 -46.306 1 17.542 104 ILE A C 1
ATOM 1506 O O . ILE A 1 104 ? -13.274 -6.613 -45.51 1 18.988 104 ILE A O 1
ATOM 1522 N N . SER A 1 105 ? -14.025 -6.154 -47.594 1 18.816 105 SER A N 1
ATOM 1523 C CA . SER A 1 105 ? -12.726 -6.029 -48.243 1 19.883 105 SER A CA 1
ATOM 1524 C C . SER A 1 105 ? -11.82 -5.037 -47.516 1 18.379 105 SER A C 1
ATOM 1525 O O . SER A 1 105 ? -10.61 -5.238 -47.454 1 18.551 105 SER A O 1
ATOM 1533 N N . ASN A 1 106 ? -12.411 -3.982 -46.946 1 18.316 106 ASN A N 1
ATOM 1534 C CA . ASN A 1 106 ? -11.65 -2.923 -46.293 1 18.464 106 ASN A CA 1
ATOM 1535 C C . ASN A 1 106 ? -11.113 -3.35 -44.923 1 18.526 106 ASN A C 1
ATOM 1536 O O . ASN A 1 106 ? -10.282 -2.655 -44.348 1 17.77 106 ASN A O 1
ATOM 1547 N N . GLY A 1 107 ? -11.56 -4.491 -44.394 1 18.704 107 GLY A N 1
ATOM 1548 C CA . GLY A 1 107 ? -11.141 -4.879 -43.054 1 19.519 107 GLY A CA 1
ATOM 1549 C C . GLY A 1 107 ? -11.861 -6.147 -42.619 1 19.37 107 GLY A C 1
ATOM 1550 O O . GLY A 1 107 ? -12.811 -6.096 -41.844 1 21.228 107 GLY A O 1
ATOM 1554 N N . PRO A 1 108 ? -11.481 -7.308 -43.19 1 19.094 108 PRO A N 1
ATOM 1555 C CA . PRO A 1 108 ? -12.218 -8.542 -42.949 1 19.668 108 PRO A CA 1
ATOM 1556 C C . PRO A 1 108 ? -12.057 -8.982 -41.502 1 19.923 108 PRO A C 1
ATOM 1557 O O . PRO A 1 108 ? -10.981 -8.849 -40.924 1 22.468 108 PRO A O 1
ATOM 1568 N N . HIS A 1 109 ? -13.15 -9.469 -40.915 1 19.138 109 HIS A N 1
ATOM 1569 C CA . HIS A 1 109 ? -13.092 -10.004 -39.568 1 19.185 109 HIS A CA 1
ATOM 1570 C C . HIS A 1 109 ? -13.814 -11.341 -39.545 1 21.044 109 HIS A C 1
ATOM 1571 O O . HIS A 1 109 ? -14.749 -11.525 -38.771 1 20.532 109 HIS A O 1
ATOM 1586 N N . PHE A 1 110 ? -13.4 -12.258 -40.426 1 22.678 110 PHE A N 1
ATOM 1587 C CA . PHE A 1 110 ? -14.121 -13.514 -40.564 1 25.294 110 PHE A CA 1
ATOM 1588 C C . PHE A 1 110 ? -14.097 -14.276 -39.241 1 26.549 110 PHE A C 1
ATOM 1589 O O . PHE A 1 110 ? -15.123 -14.825 -38.823 1 25.987 110 PHE A O 1
ATOM 1606 N N . ASP A 1 111 ? -12.917 -14.26 -38.608 1 25.166 111 ASP A N 1
ATOM 1607 C CA . ASP A 1 111 ? -12.55 -15.18 -37.548 1 27.843 111 ASP A CA 1
ATOM 1608 C C . ASP A 1 111 ? -13.311 -14.899 -36.25 1 26.821 111 ASP A C 1
ATOM 1609 O O . ASP A 1 111 ? -13.338 -15.755 -35.368 1 27.096 111 ASP A O 1
ATOM 1618 N N . ASP A 1 112 ? -13.877 -13.694 -36.076 1 23.239 112 ASP A N 1
ATOM 1619 C CA . ASP A 1 112 ? -14.486 -13.376 -34.79 1 21.627 112 ASP A CA 1
ATOM 1620 C C . ASP A 1 112 ? -15.802 -12.623 -34.959 1 20.315 112 ASP A C 1
ATOM 1621 O O . ASP A 1 112 ? -16.19 -11.856 -34.08 1 21.466 112 ASP A O 1
ATOM 1630 N N . THR A 1 113 ? -16.471 -12.827 -36.098 1 20.679 113 THR A N 1
ATOM 1631 C CA . THR A 1 113 ? -17.806 -12.291 -36.295 1 22.584 113 THR A CA 1
ATOM 1632 C C . THR A 1 113 ? -18.754 -13.085 -35.403 1 25.242 113 THR A C 1
ATOM 1633 O O . THR A 1 113 ? -18.653 -14.319 -35.342 1 26.65 113 THR A O 1
ATOM 1644 N N . SER A 1 114 ? -19.668 -12.357 -34.738 1 23.983 114 SER A N 1
ATOM 1645 C CA . SER A 1 114 ? -20.585 -12.936 -33.765 1 23.873 114 SER A CA 1
ATOM 1646 C C . SER A 1 114 ? -22.018 -12.934 -34.292 1 23.998 114 SER A C 1
ATOM 1647 O O . SER A 1 114 ? -22.783 -13.843 -33.968 1 24.125 114 SER A O 1
ATOM 1655 N N . ASP A 1 115 ? -22.4 -11.921 -35.086 1 23.219 115 ASP A N 1
ATOM 1656 C CA . ASP A 1 115 ? -23.815 -11.749 -35.374 1 22.25 115 ASP A CA 1
ATOM 1657 C C . ASP A 1 115 ? -24.071 -10.809 -36.555 1 22.11 115 ASP A C 1
ATOM 1658 O O . ASP A 1 115 ? -23.288 -9.912 -36.845 1 22.758 115 ASP A O 1
ATOM 1667 N N . PHE A 1 116 ? -25.215 -11.017 -37.214 1 23.292 116 PHE A N 1
ATOM 1668 C CA . PHE A 1 116 ? -25.789 -10.044 -38.135 1 24.294 116 PHE A CA 1
ATOM 1669 C C . PHE A 1 116 ? -27.257 -9.843 -37.771 1 23.951 116 PHE A C 1
ATOM 1670 O O . PHE A 1 116 ? -27.969 -10.823 -37.553 1 23.717 116 PHE A O 1
ATOM 1687 N N . ARG A 1 117 ? -27.697 -8.576 -37.713 1 25.138 117 ARG A N 1
ATOM 1688 C CA . ARG A 1 117 ? -29.05 -8.251 -37.292 1 24.848 117 ARG A CA 1
ATOM 1689 C C . ARG A 1 117 ? -29.632 -7.143 -38.169 1 26.881 117 ARG A C 1
ATOM 1690 O O . ARG A 1 117 ? -28.941 -6.176 -38.5 1 26.819 117 ARG A O 1
ATOM 1711 N N . TYR A 1 118 ? -30.922 -7.304 -38.511 1 27.264 118 TYR A N 1
ATOM 1712 C CA . TYR A 1 118 ? -31.648 -6.371 -39.356 1 26.609 118 TYR A CA 1
ATOM 1713 C C . TYR A 1 118 ? -33.02 -6.081 -38.743 1 26.837 118 TYR A C 1
ATOM 1714 O O . TYR A 1 118 ? -33.734 -7.006 -38.353 1 26.443 118 TYR A O 1
ATOM 1732 N N . TRP A 1 119 ? -33.334 -4.778 -38.662 1 26.296 119 TRP A N 1
ATOM 1733 C CA . TRP A 1 119 ? -34.628 -4.223 -38.284 1 26.713 119 TRP A CA 1
ATOM 1734 C C . TRP A 1 119 ? -35.27 -3.555 -39.506 1 28.212 119 TRP A C 1
ATOM 1735 O O . TRP A 1 119 ? -34.552 -3.057 -40.379 1 26.26 119 TRP A O 1
ATOM 1756 N N . ILE A 1 120 ? -36.616 -3.502 -39.548 1 27.812 120 ILE A N 1
ATOM 1757 C CA . ILE A 1 120 ? -37.345 -2.838 -40.625 1 27.722 120 ILE A CA 1
ATOM 1758 C C . ILE A 1 120 ? -38.357 -1.857 -40.036 1 28.819 120 ILE A C 1
ATOM 1759 O O . ILE A 1 120 ? -38.833 -2.024 -38.911 1 29.46 120 ILE A O 1
ATOM 1775 N N . THR A 1 121 ? -38.638 -0.799 -40.804 1 29.721 121 THR A N 1
ATOM 1776 C CA . THR A 1 121 ? -39.615 0.205 -40.418 1 30.449 121 THR A CA 1
ATOM 1777 C C . THR A 1 121 ? -40.996 -0.44 -40.309 1 29.457 121 THR A C 1
ATOM 1778 O O . THR A 1 121 ? -41.287 -1.413 -41 1 28.649 121 THR A O 1
ATOM 1789 N N . LYS A 1 122 ? -41.812 0.087 -39.385 1 33.366 122 LYS A N 1
ATOM 1790 C CA . LYS A 1 122 ? -43.145 -0.433 -39.113 1 35.487 122 LYS A CA 1
ATOM 1791 C C . LYS A 1 122 ? -44.064 -0.17 -40.301 1 36.112 122 LYS A C 1
ATOM 1792 O O . LYS A 1 122 ? -43.858 0.79 -41.038 1 34.106 122 LYS A O 1
ATOM 1811 N N . PRO A 1 123 ? -45.135 -0.972 -40.498 1 39.666 123 PRO A N 1
ATOM 1812 C CA . PRO A 1 123 ? -46.043 -0.752 -41.629 1 39.438 123 PRO A CA 1
ATOM 1813 C C . PRO A 1 123 ? -46.565 0.679 -41.79 1 42.802 123 PRO A C 1
ATOM 1814 O O . PRO A 1 123 ? -46.808 1.125 -42.911 1 45.398 123 PRO A O 1
ATOM 1825 N N . GLY A 1 124 ? -46.678 1.427 -40.684 1 43.786 124 GLY A N 1
ATOM 1826 C CA . GLY A 1 124 ? -47.213 2.782 -40.737 1 47.924 124 GLY A CA 1
ATOM 1827 C C . GLY A 1 124 ? -46.176 3.849 -41.099 1 48.563 124 GLY A C 1
ATOM 1828 O O . GLY A 1 124 ? -46.412 5.036 -40.864 1 50.528 124 GLY A O 1
ATOM 1832 N N . PHE A 1 125 ? -45.049 3.439 -41.7 1 46.297 125 PHE A N 1
ATOM 1833 C CA . PHE A 1 125 ? -43.921 4.332 -41.901 1 41.392 125 PHE A CA 1
ATOM 1834 C C . PHE A 1 125 ? -44.152 5.175 -43.147 1 38.261 125 PHE A C 1
ATOM 1835 O O . PHE A 1 125 ? -44.559 4.662 -44.179 1 39.999 125 PHE A O 1
ATOM 1852 N N . VAL A 1 126 ? -43.847 6.467 -43.027 1 39.565 126 VAL A N 1
ATOM 1853 C CA . VAL A 1 126 ? -43.95 7.419 -44.119 1 40.959 126 VAL A CA 1
ATOM 1854 C C . VAL A 1 126 ? -42.603 8.129 -44.263 1 40.207 126 VAL A C 1
ATOM 1855 O O . VAL A 1 126 ? -42.2 8.874 -43.369 1 39.24 126 VAL A O 1
ATOM 1868 N N . TYR A 1 127 ? -41.905 7.892 -45.384 1 41.417 127 TYR A N 1
ATOM 1869 C CA . TYR A 1 127 ? -40.627 8.545 -45.64 1 39.263 127 TYR A CA 1
ATOM 1870 C C . TYR A 1 127 ? -40.883 9.97 -46.121 1 38.946 127 TYR A C 1
ATOM 1871 O O . TYR A 1 127 ? -41.801 10.194 -46.906 1 41.751 127 TYR A O 1
ATOM 1889 N N . GLN A 1 128 ? -40.039 10.906 -45.664 1 38.148 128 GLN A N 1
ATOM 1890 C CA . GLN A 1 128 ? -40.17 12.314 -46.002 1 38.942 128 GLN A CA 1
ATOM 1891 C C . GLN A 1 128 ? -38.812 12.993 -45.854 1 37.337 128 GLN A C 1
ATOM 1892 O O . GLN A 1 128 ? -38.206 12.944 -44.786 1 38.621 128 GLN A O 1
ATOM 1898 N N . VAL A 1 129 ? -38.355 13.63 -46.938 1 38.361 129 VAL A N 1
ATOM 1899 C CA . VAL A 1 129 ? -37.088 14.344 -46.971 1 38.8 129 VAL A CA 1
ATOM 1900 C C . VAL A 1 129 ? -37.063 15.365 -45.832 1 39.862 129 VAL A C 1
ATOM 1901 O O . VAL A 1 129 ? -38.015 16.119 -45.639 1 38.678 129 VAL A O 1
ATOM 1914 N N . GLY A 1 130 ? -35.971 15.348 -45.055 1 40.192 130 GLY A N 1
ATOM 1915 C CA . GLY A 1 130 ? -35.737 16.318 -43.996 1 39.536 130 GLY A CA 1
ATOM 1916 C C . GLY A 1 130 ? -36.178 15.823 -42.617 1 37.025 130 GLY A C 1
ATOM 1917 O O . GLY A 1 130 ? -35.832 16.446 -41.621 1 35.763 130 GLY A O 1
ATOM 1921 N N . ARG A 1 131 ? -36.934 14.716 -42.57 1 39.835 131 ARG A N 1
ATOM 1922 C CA . ARG A 1 131 ? -37.386 14.11 -41.325 1 40.468 131 ARG A CA 1
ATOM 1923 C C . ARG A 1 131 ? -36.513 12.894 -41.001 1 41.337 131 ARG A C 1
ATOM 1924 O O . ARG A 1 131 ? -36.674 11.833 -41.604 1 40.568 131 ARG A O 1
ATOM 1945 N N . GLU A 1 132 ? -35.609 13.044 -40.025 1 38.741 132 GLU A N 1
ATOM 1946 C CA . GLU A 1 132 ? -34.629 12.013 -39.726 1 37.842 132 GLU A CA 1
ATOM 1947 C C . GLU A 1 132 ? -35.312 10.889 -38.951 1 37 132 GLU A C 1
ATOM 1948 O O . GLU A 1 132 ? -36.316 11.119 -38.278 1 37.395 132 GLU A O 1
ATOM 1960 N N . LEU A 1 133 ? -34.772 9.669 -39.093 1 30.226 133 LEU A N 1
ATOM 1961 C CA . LEU A 1 133 ? -35.358 8.472 -38.51 1 30.067 133 LEU A CA 1
ATOM 1962 C C . LEU A 1 133 ? -35.331 8.551 -36.982 1 27.85 133 LEU A C 1
ATOM 1963 O O . LEU A 1 133 ? -34.447 9.182 -36.419 1 27.184 133 LEU A O 1
ATOM 1979 N N . THR A 1 134 ? -36.303 7.891 -36.334 1 28.12 134 THR A N 1
ATOM 1980 C CA . THR A 1 134 ? -36.302 7.617 -34.898 1 27.311 134 THR A CA 1
ATOM 1981 C C . THR A 1 134 ? -36.395 6.109 -34.714 1 26.623 134 THR A C 1
ATOM 1982 O O . THR A 1 134 ? -36.761 5.408 -35.648 1 25.418 134 THR A O 1
ATOM 1993 N N . TRP A 1 135 ? -36.123 5.627 -33.494 1 28.166 135 TRP A N 1
ATOM 1994 C CA . TRP A 1 135 ? -36.259 4.209 -33.188 1 27.71 135 TRP A CA 1
ATOM 1995 C C . TRP A 1 135 ? -37.719 3.777 -33.214 1 27.878 135 TRP A C 1
ATOM 1996 O O . TRP A 1 135 ? -38.019 2.615 -33.481 1 29.019 135 TRP A O 1
ATOM 2017 N N . ALA A 1 136 ? -38.62 4.727 -32.956 1 29.158 136 ALA A N 1
ATOM 2018 C CA . ALA A 1 136 ? -40.051 4.473 -32.999 1 29.891 136 ALA A CA 1
ATOM 2019 C C . ALA A 1 136 ? -40.523 4.157 -34.422 1 32.047 136 ALA A C 1
ATOM 2020 O O . ALA A 1 136 ? -41.579 3.553 -34.594 1 31.605 136 ALA A O 1
ATOM 2027 N N . ASP A 1 137 ? -39.741 4.547 -35.442 1 33.452 137 ASP A N 1
ATOM 2028 C CA . ASP A 1 137 ? -40.066 4.246 -36.831 1 33.496 137 ASP A CA 1
ATOM 2029 C C . ASP A 1 137 ? -39.9 2.756 -37.134 1 31.218 137 ASP A C 1
ATOM 2030 O O . ASP A 1 137 ? -40.503 2.277 -38.089 1 30.649 137 ASP A O 1
ATOM 2039 N N . PHE A 1 138 ? -39.091 2.038 -36.333 1 29.89 138 PHE A N 1
ATOM 2040 C CA . PHE A 1 138 ? -38.729 0.654 -36.609 1 29.2 138 PHE A CA 1
ATOM 2041 C C . PHE A 1 138 ? -39.386 -0.29 -35.608 1 30.83 138 PHE A C 1
ATOM 2042 O O . PHE A 1 138 ? -39.686 0.1 -34.485 1 31.779 138 PHE A O 1
ATOM 2059 N N . GLU A 1 139 ? -39.558 -1.551 -36.022 1 32.296 139 GLU A N 1
ATOM 2060 C CA . GLU A 1 139 ? -39.961 -2.614 -35.116 1 34.003 139 GLU A CA 1
ATOM 2061 C C . GLU A 1 139 ? -38.961 -2.664 -33.968 1 35.419 139 GLU A C 1
ATOM 2062 O O . GLU A 1 139 ? -37.822 -2.227 -34.117 1 35.206 139 GLU A O 1
ATOM 2074 N N . ASP A 1 140 ? -39.397 -3.18 -32.815 1 35.016 140 ASP A N 1
ATOM 2075 C CA . ASP A 1 140 ? -38.546 -3.189 -31.635 1 36.885 140 ASP A CA 1
ATOM 2076 C C . ASP A 1 140 ? -37.485 -4.283 -31.788 1 33.106 140 ASP A C 1
ATOM 2077 O O . ASP A 1 140 ? -36.321 -4.073 -31.454 1 32.627 140 ASP A O 1
ATOM 2086 N N . GLN A 1 141 ? -37.897 -5.446 -32.303 1 33.219 141 GLN A N 1
ATOM 2087 C CA . GLN A 1 141 ? -37.007 -6.582 -32.483 1 32.963 141 GLN A CA 1
ATOM 2088 C C . GLN A 1 141 ? -36.552 -6.689 -33.94 1 33.154 141 GLN A C 1
ATOM 2089 O O . GLN A 1 141 ? -37.275 -6.286 -34.854 1 29.947 141 GLN A O 1
ATOM 2103 N N . PRO A 1 142 ? -35.356 -7.274 -34.197 1 28.892 142 PRO A N 1
ATOM 2104 C CA . PRO A 1 142 ? -34.877 -7.489 -35.558 1 29.005 142 PRO A CA 1
ATOM 2105 C C . PRO A 1 142 ? -35.763 -8.544 -36.207 1 30.689 142 PRO A C 1
ATOM 2106 O O . PRO A 1 142 ? -36.156 -9.509 -35.551 1 28.438 142 PRO A O 1
ATOM 2117 N N . PHE A 1 143 ? -36.071 -8.364 -37.494 1 28.624 143 PHE A N 1
ATOM 2118 C CA . PHE A 1 143 ? -36.783 -9.401 -38.222 1 29.753 143 PHE A CA 1
ATOM 2119 C C . PHE A 1 143 ? -35.816 -10.52 -38.597 1 27.994 143 PHE A C 1
ATOM 2120 O O . PHE A 1 143 ? -36.238 -11.589 -39.014 1 27.261 143 PHE A O 1
ATOM 2137 N N . CYS A 1 144 ? -34.514 -10.259 -38.464 1 29.7 144 CYS A N 1
ATOM 2138 C CA . CYS A 1 144 ? -33.492 -11.197 -38.893 1 28.925 144 CYS A CA 1
ATOM 2139 C C . CYS A 1 144 ? -32.275 -11.062 -37.983 1 28.769 144 CYS A C 1
ATOM 2140 O O . CYS A 1 144 ? -31.645 -10.011 -37.95 1 25.751 144 CYS A O 1
ATOM 2147 N N . ASP A 1 145 ? -31.958 -12.145 -37.268 1 28.998 145 ASP A N 1
ATOM 2148 C CA . ASP A 1 145 ? -31.007 -12.12 -36.169 1 30.584 145 ASP A CA 1
ATOM 2149 C C . ASP A 1 145 ? -30.186 -13.406 -36.241 1 31.305 145 ASP A C 1
ATOM 2150 O O . ASP A 1 145 ? -30.637 -14.458 -35.806 1 28.309 145 ASP A O 1
ATOM 2159 N N . LEU A 1 146 ? -28.992 -13.317 -36.838 1 32.447 146 LEU A N 1
ATOM 2160 C CA . LEU A 1 146 ? -28.212 -14.493 -37.182 1 29.79 146 LEU A CA 1
ATOM 2161 C C . LEU A 1 146 ? -26.953 -14.527 -36.326 1 29.928 146 LEU A C 1
ATOM 2162 O O . LEU A 1 146 ? -26.158 -13.587 -36.34 1 28.034 146 LEU A O 1
ATOM 2178 N N . ALA A 1 147 ? -26.767 -15.639 -35.611 1 28.261 147 ALA A N 1
ATOM 2179 C CA . ALA A 1 147 ? -25.526 -15.886 -34.908 1 30.373 147 ALA A CA 1
ATOM 2180 C C . ALA A 1 147 ? -24.502 -16.396 -35.919 1 30.255 147 ALA A C 1
ATOM 2181 O O . ALA A 1 147 ? -24.857 -16.738 -37.044 1 28.574 147 ALA A O 1
ATOM 2188 N N . TYR A 1 148 ? -23.228 -16.396 -35.51 1 30.212 148 TYR A N 1
ATOM 2189 C CA . TYR A 1 148 ? -22.147 -16.956 -36.3 1 29.056 148 TYR A CA 1
ATOM 2190 C C . TYR A 1 148 ? -20.983 -17.288 -35.374 1 30.139 148 TYR A C 1
ATOM 2191 O O . TYR A 1 148 ? -20.73 -16.556 -34.412 1 27.555 148 TYR A O 1
ATOM 2209 N N . ASN A 1 149 ? -20.305 -18.399 -35.696 1 30.965 149 ASN A N 1
ATOM 2210 C CA . ASN A 1 149 ? -19.042 -18.795 -35.092 1 31.863 149 ASN A CA 1
ATOM 2211 C C . ASN A 1 149 ? -18.206 -19.435 -36.197 1 32.06 149 ASN A C 1
ATOM 2212 O O . ASN A 1 149 ? -18.514 -20.534 -36.65 1 29.174 149 ASN A O 1
ATOM 2223 N N . ASP A 1 150 ? -17.15 -18.737 -36.632 1 33.593 150 ASP A N 1
ATOM 2224 C CA . ASP A 1 150 ? -16.383 -19.168 -37.793 1 35.835 150 ASP A CA 1
ATOM 2225 C C . ASP A 1 150 ? -15.699 -20.512 -37.534 1 36.363 150 ASP A C 1
ATOM 2226 O O . ASP A 1 150 ? -15.225 -21.146 -38.477 1 34.821 150 ASP A O 1
ATOM 2235 N N . ASP A 1 151 ? -15.616 -20.929 -36.262 1 36.452 151 ASP A N 1
ATOM 2236 C CA . ASP A 1 151 ? -15.102 -22.25 -35.914 1 39.906 151 ASP A CA 1
ATOM 2237 C C . ASP A 1 151 ? -15.979 -23.344 -36.533 1 40.592 151 ASP A C 1
ATOM 2238 O O . ASP A 1 151 ? -15.475 -24.388 -36.944 1 39.993 151 ASP A O 1
ATOM 2247 N N . ASN A 1 152 ? -17.294 -23.103 -36.595 1 39.67 152 ASN A N 1
ATOM 2248 C CA . ASN A 1 152 ? -18.238 -24.109 -37.056 1 38.932 152 ASN A CA 1
ATOM 2249 C C . ASN A 1 152 ? -19.082 -23.536 -38.192 1 36.89 152 ASN A C 1
ATOM 2250 O O . ASN A 1 152 ? -20.279 -23.325 -38.027 1 34.08 152 ASN A O 1
ATOM 2261 N N . PRO A 1 153 ? -18.501 -23.283 -39.387 1 36.943 153 PRO A N 1
ATOM 2262 C CA . PRO A 1 153 ? -19.259 -22.695 -40.495 1 36.471 153 PRO A CA 1
ATOM 2263 C C . PRO A 1 153 ? -20.488 -23.525 -40.853 1 33.895 153 PRO A C 1
ATOM 2264 O O . PRO A 1 153 ? -21.505 -22.972 -41.262 1 30.822 153 PRO A O 1
ATOM 2275 N N . GLY A 1 154 ? -20.366 -24.851 -40.697 1 32.667 154 GLY A N 1
ATOM 2276 C CA . GLY A 1 154 ? -21.438 -25.796 -40.961 1 33.224 154 GLY A CA 1
ATOM 2277 C C . GLY A 1 154 ? -22.734 -25.481 -40.213 1 32.555 154 GLY A C 1
ATOM 2278 O O . GLY A 1 154 ? -23.815 -25.668 -40.762 1 34.308 154 GLY A O 1
ATOM 2282 N N . ALA A 1 155 ? -22.648 -24.992 -38.969 1 29.597 155 ALA A N 1
ATOM 2283 C CA . ALA A 1 155 ? -23.845 -24.827 -38.153 1 28.739 155 ALA A CA 1
ATOM 2284 C C . ALA A 1 155 ? -24.612 -23.543 -38.481 1 28.943 155 ALA A C 1
ATOM 2285 O O . ALA A 1 155 ? -25.65 -23.294 -37.869 1 27.67 155 ALA A O 1
ATOM 2292 N N . TYR A 1 156 ? -24.127 -22.721 -39.429 1 27.267 156 TYR A N 1
ATOM 2293 C CA . TYR A 1 156 ? -24.803 -21.463 -39.734 1 27.856 156 TYR A CA 1
ATOM 2294 C C . TYR A 1 156 ? -25.056 -21.337 -41.238 1 29.4 156 TYR A C 1
ATOM 2295 O O . TYR A 1 156 ? -24.417 -20.538 -41.915 1 30.009 156 TYR A O 1
ATOM 2313 N N . PRO A 1 157 ? -26.037 -22.075 -41.803 1 31.115 157 PRO A N 1
ATOM 2314 C CA . PRO A 1 157 ? -26.277 -22.047 -43.246 1 31.064 157 PRO A CA 1
ATOM 2315 C C . PRO A 1 157 ? -26.741 -20.681 -43.749 1 32.125 157 PRO A C 1
ATOM 2316 O O . PRO A 1 157 ? -26.656 -20.412 -44.94 1 34.441 157 PRO A O 1
ATOM 2327 N N . ASN A 1 158 ? -27.254 -19.832 -42.846 1 32.728 158 ASN A N 1
ATOM 2328 C CA . ASN A 1 158 ? -27.773 -18.529 -43.237 1 34.402 158 ASN A CA 1
ATOM 2329 C C . ASN A 1 158 ? -26.658 -17.477 -43.292 1 32.779 158 ASN A C 1
ATOM 2330 O O . ASN A 1 158 ? -26.932 -16.314 -43.583 1 29.558 158 ASN A O 1
ATOM 2341 N N . VAL A 1 159 ? -25.421 -17.88 -42.964 1 31.499 159 VAL A N 1
ATOM 2342 C CA . VAL A 1 159 ? -24.251 -17.022 -43.07 1 31.33 159 VAL A CA 1
ATOM 2343 C C . VAL A 1 159 ? -23.221 -17.741 -43.937 1 32.228 159 VAL A C 1
ATOM 2344 O O . VAL A 1 159 ? -22.873 -18.889 -43.68 1 35.065 159 VAL A O 1
ATOM 2357 N N . ARG A 1 160 ? -22.737 -17.046 -44.965 1 31.512 160 ARG A N 1
ATOM 2358 C CA . ARG A 1 160 ? -21.872 -17.631 -45.975 1 33.16 160 ARG A CA 1
ATOM 2359 C C . ARG A 1 160 ? -20.678 -16.705 -46.173 1 30.638 160 ARG A C 1
ATOM 2360 O O . ARG A 1 160 ? -20.821 -15.642 -46.773 1 29.158 160 ARG A O 1
ATOM 2381 N N . ALA A 1 161 ? -19.528 -17.104 -45.626 1 26.933 161 ALA A N 1
ATOM 2382 C CA . ALA A 1 161 ? -18.28 -16.396 -45.856 1 27.239 161 ALA A CA 1
ATOM 2383 C C . ALA A 1 161 ? -17.775 -16.68 -47.272 1 28.158 161 ALA A C 1
ATOM 2384 O O . ALA A 1 161 ? -17.742 -17.827 -47.712 1 28.746 161 ALA A O 1
ATOM 2391 N N . ASP A 1 162 ? -17.436 -15.607 -47.997 1 28.636 162 ASP A N 1
ATOM 2392 C CA . ASP A 1 162 ? -16.702 -15.695 -49.248 1 27.91 162 ASP A CA 1
ATOM 2393 C C . ASP A 1 162 ? -15.353 -15.015 -49.024 1 27.824 162 ASP A C 1
ATOM 2394 O O . ASP A 1 162 ? -15.261 -13.788 -49.075 1 24.808 162 ASP A O 1
ATOM 2403 N N . LYS A 1 163 ? -14.316 -15.821 -48.76 1 25.091 163 LYS A N 1
ATOM 2404 C CA . LYS A 1 163 ? -13.029 -15.276 -48.352 1 26.447 163 LYS A CA 1
ATOM 2405 C C . LYS A 1 163 ? -12.335 -14.637 -49.549 1 24.711 163 LYS A C 1
ATOM 2406 O O . LYS A 1 163 ? -11.934 -13.481 -49.45 1 23.91 163 LYS A O 1
ATOM 2425 N N . PRO A 1 164 ? -12.205 -15.311 -50.719 1 24.016 164 PRO A N 1
ATOM 2426 C CA . PRO A 1 164 ? -11.589 -14.678 -51.89 1 23.724 164 PRO A CA 1
ATOM 2427 C C . PRO A 1 164 ? -12.109 -13.275 -52.232 1 24.105 164 PRO A C 1
ATOM 2428 O O . PRO A 1 164 ? -11.311 -12.379 -52.524 1 24.007 164 PRO A O 1
ATOM 2439 N N . ASN A 1 165 ? -13.429 -13.072 -52.122 1 21.391 165 ASN A N 1
ATOM 2440 C CA . ASN A 1 165 ? -14.052 -11.798 -52.456 1 21.979 165 ASN A CA 1
ATOM 2441 C C . ASN A 1 165 ? -14.423 -11.005 -51.202 1 20.984 165 ASN A C 1
ATOM 2442 O O . ASN A 1 165 ? -15.174 -10.038 -51.297 1 22.083 165 ASN A O 1
ATOM 2453 N N . THR A 1 166 ? -13.887 -11.414 -50.043 1 21.144 166 THR A N 1
ATOM 2454 C CA . THR A 1 166 ? -14.056 -10.722 -48.77 1 20.071 166 THR A CA 1
ATOM 2455 C C . THR A 1 166 ? -15.463 -10.142 -48.648 1 19.42 166 THR A C 1
ATOM 2456 O O . THR A 1 166 ? -15.655 -8.93 -48.511 1 19.588 166 THR A O 1
ATOM 2467 N N . HIS A 1 167 ? -16.436 -11.056 -48.698 1 18.421 167 HIS A N 1
ATOM 2468 C CA . HIS A 1 167 ? -17.829 -10.762 -48.429 1 19.649 167 HIS A CA 1
ATOM 2469 C C . HIS A 1 167 ? -18.375 -11.778 -47.425 1 20.888 167 HIS A C 1
ATOM 2470 O O . HIS A 1 167 ? -17.917 -12.915 -47.373 1 19.126 167 HIS A O 1
ATOM 2485 N N . PHE A 1 168 ? -19.328 -11.322 -46.609 1 21.336 168 PHE A N 1
ATOM 2486 C CA . PHE A 1 168 ? -20.295 -12.186 -45.946 1 21.9 168 PHE A CA 1
ATOM 2487 C C . PHE A 1 168 ? -21.613 -12.084 -46.703 1 22.085 168 PHE A C 1
ATOM 2488 O O . PHE A 1 168 ? -22.042 -10.979 -47.05 1 21.701 168 PHE A O 1
ATOM 2505 N N . HIS A 1 169 ? -22.253 -13.232 -46.939 1 23.053 169 HIS A N 1
ATOM 2506 C CA . HIS A 1 169 ? -23.598 -13.277 -47.492 1 24.455 169 HIS A CA 1
ATOM 2507 C C . HIS A 1 169 ? -24.537 -13.914 -46.466 1 25.498 169 HIS A C 1
ATOM 2508 O O . HIS A 1 169 ? -24.297 -15.037 -46.028 1 24.884 169 HIS A O 1
ATOM 2523 N N . THR A 1 170 ? -25.592 -13.177 -46.086 1 26.75 170 THR A N 1
ATOM 2524 C CA . THR A 1 170 ? -26.525 -13.59 -45.043 1 27.035 170 THR A CA 1
ATOM 2525 C C . THR A 1 170 ? -27.923 -13.711 -45.652 1 27.862 170 THR A C 1
ATOM 2526 O O . THR A 1 170 ? -28.246 -13.015 -46.609 1 27.457 170 THR A O 1
ATOM 2537 N N . THR A 1 171 ? -28.731 -14.642 -45.122 1 29.719 171 THR A N 1
ATOM 2538 C CA . THR A 1 171 ? -30.068 -14.911 -45.633 1 28.544 171 THR A CA 1
ATOM 2539 C C . THR A 1 171 ? -31.085 -14.466 -44.587 1 27.37 171 THR A C 1
ATOM 2540 O O . THR A 1 171 ? -31.004 -14.888 -43.443 1 24.41 171 THR A O 1
ATOM 2551 N N . CYS A 1 172 ? -32.011 -13.594 -44.988 1 27.631 172 CYS A N 1
ATOM 2552 C CA . CYS A 1 172 ? -33.086 -13.139 -44.123 1 28.973 172 CYS A CA 1
ATOM 2553 C C . CYS A 1 172 ? -34.417 -13.352 -44.837 1 30.293 172 CYS A C 1
ATOM 2554 O O . CYS A 1 172 ? -34.455 -13.593 -46.039 1 31.578 172 CYS A O 1
ATOM 2561 N N . THR A 1 173 ? -35.504 -13.287 -44.068 1 31.342 173 THR A N 1
ATOM 2562 C CA . THR A 1 173 ? -36.847 -13.255 -44.614 1 31.639 173 THR A CA 1
ATOM 2563 C C . THR A 1 173 ? -37.408 -11.861 -44.342 1 30.973 173 THR A C 1
ATOM 2564 O O . THR A 1 173 ? -37.717 -11.532 -43.199 1 30.492 173 THR A O 1
ATOM 2575 N N . VAL A 1 174 ? -37.475 -11.031 -45.39 1 30.184 174 VAL A N 1
ATOM 2576 C CA . VAL A 1 174 ? -38.062 -9.706 -45.273 1 32.478 174 VAL A CA 1
ATOM 2577 C C . VAL A 1 174 ? -39.574 -9.891 -45.121 1 35.436 174 VAL A C 1
ATOM 2578 O O . VAL A 1 174 ? -40.193 -10.579 -45.929 1 35.554 174 VAL A O 1
ATOM 2591 N N . PRO A 1 175 ? -40.21 -9.33 -44.066 1 36.838 175 PRO A N 1
ATOM 2592 C CA . PRO A 1 175 ? -41.629 -9.58 -43.813 1 37.661 175 PRO A CA 1
ATOM 2593 C C . PRO A 1 175 ? -42.528 -8.792 -44.756 1 37.679 175 PRO A C 1
ATOM 2594 O O . PRO A 1 175 ? -42.096 -7.801 -45.341 1 35.814 175 PRO A O 1
ATOM 2605 N N . ALA A 1 176 ? -43.778 -9.261 -44.878 1 41.004 176 ALA A N 1
ATOM 2606 C CA . ALA A 1 176 ? -44.806 -8.596 -45.661 1 41.245 176 ALA A CA 1
ATOM 2607 C C . ALA A 1 176 ? -44.763 -7.09 -45.415 1 40.145 176 ALA A C 1
ATOM 2608 O O . ALA A 1 176 ? -44.868 -6.635 -44.281 1 41.882 176 ALA A O 1
ATOM 2615 N N . ARG A 1 177 ? -44.573 -6.343 -46.503 1 39.699 177 ARG A N 1
ATOM 2616 C CA . ARG A 1 177 ? -44.5 -4.894 -46.497 1 40.506 177 ARG A CA 1
ATOM 2617 C C . ARG A 1 177 ? -44.763 -4.426 -47.921 1 40.159 177 ARG A C 1
ATOM 2618 O O . ARG A 1 177 ? -44.552 -5.186 -48.862 1 40.048 177 ARG A O 1
ATOM 2639 N N . THR A 1 178 ? -45.219 -3.179 -48.071 1 41.827 178 THR A N 1
ATOM 2640 C CA . THR A 1 178 ? -45.23 -2.523 -49.37 1 43.334 178 THR A CA 1
ATOM 2641 C C . THR A 1 178 ? -44.917 -1.045 -49.165 1 40.328 178 THR A C 1
ATOM 2642 O O . THR A 1 178 ? -45.15 -0.494 -48.09 1 44.27 178 THR A O 1
ATOM 2653 N N . GLY A 1 179 ? -44.367 -0.424 -50.211 1 37.374 179 GLY A N 1
ATOM 2654 C CA . GLY A 1 179 ? -44.059 0.996 -50.199 1 35.186 179 GLY A CA 1
ATOM 2655 C C . GLY A 1 179 ? -42.612 1.246 -49.785 1 33.825 179 GLY A C 1
ATOM 2656 O O . GLY A 1 179 ? -41.799 0.322 -49.751 1 35.698 179 GLY A O 1
ATOM 2660 N N . ARG A 1 180 ? -42.327 2.516 -49.48 1 31.845 180 ARG A N 1
ATOM 2661 C CA . ARG A 1 180 ? -41.013 2.985 -49.096 1 32.218 180 ARG A CA 1
ATOM 2662 C C . ARG A 1 180 ? -40.737 2.57 -47.65 1 32.448 180 ARG A C 1
ATOM 2663 O O . ARG A 1 180 ? -41.549 2.841 -46.766 1 31.607 180 ARG A O 1
ATOM 2684 N N . HIS A 1 181 ? -39.593 1.907 -47.423 1 29.746 181 HIS A N 1
ATOM 2685 C CA . HIS A 1 181 ? -39.183 1.465 -46.097 1 29.705 181 HIS A CA 1
ATOM 2686 C C . HIS A 1 181 ? -37.674 1.646 -45.923 1 28.419 181 HIS A C 1
ATOM 2687 O O . HIS A 1 181 ? -36.968 1.96 -46.882 1 23.793 181 HIS A O 1
ATOM 2702 N N . VAL A 1 182 ? -37.215 1.482 -44.671 1 27.031 182 VAL A N 1
ATOM 2703 C CA . VAL A 1 182 ? -35.798 1.459 -44.338 1 26.674 182 VAL A CA 1
ATOM 2704 C C . VAL A 1 182 ? -35.507 0.169 -43.57 1 26.231 182 VAL A C 1
ATOM 2705 O O . VAL A 1 182 ? -36.268 -0.2 -42.672 1 27.243 182 VAL A O 1
ATOM 2718 N N . ILE A 1 183 ? -34.402 -0.5 -43.945 1 25.993 183 ILE A N 1
ATOM 2719 C CA . ILE A 1 183 ? -33.814 -1.591 -43.174 1 24.972 183 ILE A CA 1
ATOM 2720 C C . ILE A 1 183 ? -32.518 -1.115 -42.516 1 25.575 183 ILE A C 1
ATOM 2721 O O . ILE A 1 183 ? -31.591 -0.635 -43.182 1 23.627 183 ILE A O 1
ATOM 2737 N N . TYR A 1 184 ? -32.48 -1.244 -41.183 1 24.163 184 TYR A N 1
ATOM 2738 C CA . TYR A 1 184 ? -31.314 -0.901 -40.384 1 25.191 184 TYR A CA 1
ATOM 2739 C C . TYR A 1 184 ? -30.547 -2.188 -40.089 1 24.837 184 TYR A C 1
ATOM 2740 O O . TYR A 1 184 ? -31.15 -3.171 -39.659 1 25.615 184 TYR A O 1
ATOM 2758 N N . ALA A 1 185 ? -29.226 -2.179 -40.338 1 24.486 185 ALA A N 1
ATOM 2759 C CA . ALA A 1 185 ? -28.436 -3.404 -40.324 1 22.853 185 ALA A CA 1
ATOM 2760 C C . ALA A 1 185 ? -27.201 -3.256 -39.434 1 20.473 185 ALA A C 1
ATOM 2761 O O . ALA A 1 185 ? -26.58 -2.194 -39.374 1 19.31 185 ALA A O 1
ATOM 2768 N N . GLU A 1 186 ? -26.825 -4.373 -38.807 1 20.36 186 GLU A N 1
ATOM 2769 C CA . GLU A 1 186 ? -25.661 -4.455 -37.935 1 20.678 186 GLU A CA 1
ATOM 2770 C C . GLU A 1 186 ? -24.833 -5.698 -38.258 1 19.332 186 GLU A C 1
ATOM 2771 O O . GLU A 1 186 ? -25.383 -6.77 -38.476 1 20.9 186 GLU A O 1
ATOM 2783 N N . TRP A 1 187 ? -23.508 -5.523 -38.252 1 19.214 187 TRP A N 1
ATOM 2784 C CA . TRP A 1 187 ? -22.549 -6.613 -38.286 1 19.738 187 TRP A CA 1
ATOM 2785 C C . TRP A 1 187 ? -21.651 -6.503 -37.052 1 18.924 187 TRP A C 1
ATOM 2786 O O . TRP A 1 187 ? -20.928 -5.522 -36.894 1 17.13 187 TRP A O 1
ATOM 2807 N N . GLY A 1 188 ? -21.738 -7.501 -36.158 1 19.387 188 GLY A N 1
ATOM 2808 C CA . GLY A 1 188 ? -21.096 -7.445 -34.85 1 19.236 188 GLY A CA 1
ATOM 2809 C C . GLY A 1 188 ? -19.992 -8.495 -34.704 1 18.95 188 GLY A C 1
ATOM 2810 O O . GLY A 1 188 ? -20.017 -9.525 -35.382 1 19.271 188 GLY A O 1
ATOM 2814 N N . ARG A 1 189 ? -19.017 -8.21 -33.824 1 19.909 189 ARG A N 1
ATOM 2815 C CA . ARG A 1 189 ? -17.926 -9.133 -33.529 1 20.324 189 ARG A CA 1
ATOM 2816 C C . ARG A 1 189 ? -17.942 -9.534 -32.051 1 21.193 189 ARG A C 1
ATOM 2817 O O . ARG A 1 189 ? -18.451 -8.81 -31.197 1 19.971 189 ARG A O 1
ATOM 2838 N N . GLU A 1 190 ? -17.314 -10.686 -31.785 1 22.138 190 GLU A N 1
ATOM 2839 C CA . GLU A 1 190 ? -17.078 -11.211 -30.45 1 24.005 190 GLU A CA 1
ATOM 2840 C C . GLU A 1 190 ? -16.129 -10.306 -29.661 1 25.133 190 GLU A C 1
ATOM 2841 O O . GLU A 1 190 ? -15.55 -9.357 -30.192 1 24.213 190 GLU A O 1
ATOM 2853 N N . PRO A 1 191 ? -15.926 -10.574 -28.349 1 27.588 191 PRO A N 1
ATOM 2854 C CA . PRO A 1 191 ? -14.723 -10.116 -27.652 1 28.449 191 PRO A CA 1
ATOM 2855 C C . PRO A 1 191 ? -13.495 -10.594 -28.425 1 27.827 191 PRO A C 1
ATOM 2856 O O . PRO A 1 191 ? -13.572 -11.603 -29.125 1 26.715 191 PRO A O 1
ATOM 2867 N N . PRO A 1 192 ? -12.319 -9.937 -28.313 1 27.862 192 PRO A N 1
ATOM 2868 C CA . PRO A 1 192 ? -12.121 -8.792 -27.417 1 28.371 192 PRO A CA 1
ATOM 2869 C C . PRO A 1 192 ? -12.599 -7.41 -27.865 1 27.639 192 PRO A C 1
ATOM 2870 O O . PRO A 1 192 ? -12.696 -6.505 -27.04 1 26.678 192 PRO A O 1
ATOM 2881 N N . THR A 1 193 ? -12.875 -7.231 -29.165 1 24.926 193 THR A N 1
ATOM 2882 C CA . THR A 1 193 ? -13.16 -5.897 -29.673 1 24.678 193 THR A CA 1
ATOM 2883 C C . THR A 1 193 ? -14.633 -5.539 -29.45 1 22.729 193 THR A C 1
ATOM 2884 O O . THR A 1 193 ? -14.941 -4.392 -29.145 1 24.644 193 THR A O 1
ATOM 2895 N N . TYR A 1 194 ? -15.544 -6.499 -29.634 1 22.656 194 TYR A N 1
ATOM 2896 C CA . TYR A 1 194 ? -16.974 -6.21 -29.677 1 23.174 194 TYR A CA 1
ATOM 2897 C C . TYR A 1 194 ? -17.284 -5.161 -30.746 1 23.559 194 TYR A C 1
ATOM 2898 O O . TYR A 1 194 ? -18.311 -4.49 -30.67 1 22.857 194 TYR A O 1
ATOM 2916 N N . GLU A 1 195 ? -16.412 -5.019 -31.748 1 22.316 195 GLU A N 1
ATOM 2917 C CA . GLU A 1 195 ? -16.62 -3.977 -32.746 1 22.679 195 GLU A CA 1
ATOM 2918 C C . GLU A 1 195 ? -17.874 -4.323 -33.539 1 19.394 195 GLU A C 1
ATOM 2919 O O . GLU A 1 195 ? -18.126 -5.492 -33.803 1 20.074 195 GLU A O 1
ATOM 2931 N N . ARG A 1 196 ? -18.638 -3.291 -33.92 1 20.829 196 ARG A N 1
ATOM 2932 C CA . ARG A 1 196 ? -19.881 -3.464 -34.654 1 19.439 196 ARG A CA 1
ATOM 2933 C C . ARG A 1 196 ? -20.005 -2.383 -35.724 1 18.729 196 ARG A C 1
ATOM 2934 O O . ARG A 1 196 ? -19.628 -1.236 -35.479 1 18.156 196 ARG A O 1
ATOM 2955 N N . PHE A 1 197 ? -20.575 -2.761 -36.877 1 18.14 197 PHE A N 1
ATOM 2956 C CA . PHE A 1 197 ? -20.756 -1.846 -37.996 1 18.965 197 PHE A CA 1
ATOM 2957 C C . PHE A 1 197 ? -22.247 -1.701 -38.297 1 19.386 197 PHE A C 1
ATOM 2958 O O . PHE A 1 197 ? -22.999 -2.667 -38.177 1 20.347 197 PHE A O 1
ATOM 2975 N N . HIS A 1 198 ? -22.636 -0.485 -38.715 1 19.921 198 HIS A N 1
ATOM 2976 C CA . HIS A 1 198 ? -24.028 -0.061 -38.753 1 19.851 198 HIS A CA 1
ATOM 2977 C C . HIS A 1 198 ? -24.348 0.565 -40.117 1 20.705 198 HIS A C 1
ATOM 2978 O O . HIS A 1 198 ? -23.593 1.413 -40.602 1 19.48 198 HIS A O 1
ATOM 2993 N N . GLY A 1 199 ? -25.502 0.185 -40.694 1 21.278 199 GLY A N 1
ATOM 2994 C CA . GLY A 1 199 ? -25.943 0.684 -41.991 1 23.449 199 GLY A CA 1
ATOM 2995 C C . GLY A 1 199 ? -27.466 0.816 -42.09 1 23.545 199 GLY A C 1
ATOM 2996 O O . GLY A 1 199 ? -28.212 0.145 -41.378 1 23.554 199 GLY A O 1
ATOM 3000 N N . CYS A 1 200 ? -27.919 1.721 -42.971 1 23.706 200 CYS A N 1
ATOM 3001 C CA . CYS A 1 200 ? -29.322 1.828 -43.343 1 23.583 200 CYS A CA 1
ATOM 3002 C C . CYS A 1 200 ? -29.455 1.489 -44.834 1 25.036 200 CYS A C 1
ATOM 3003 O O . CYS A 1 200 ? -28.59 1.835 -45.65 1 25.569 200 CYS A O 1
ATOM 3010 N N . ILE A 1 201 ? -30.529 0.772 -45.187 1 24.848 201 ILE A N 1
ATOM 3011 C CA . ILE A 1 201 ? -30.803 0.395 -46.566 1 25.097 201 ILE A CA 1
ATOM 3012 C C . ILE A 1 201 ? -32.188 0.922 -46.951 1 26.396 201 ILE A C 1
ATOM 3013 O O . ILE A 1 201 ? -33.187 0.488 -46.387 1 26.138 201 ILE A O 1
ATOM 3029 N N . ASP A 1 202 ? -32.242 1.823 -47.939 1 27.175 202 ASP A N 1
ATOM 3030 C CA . ASP A 1 202 ? -33.504 2.34 -48.46 1 26.156 202 ASP A CA 1
ATOM 3031 C C . ASP A 1 202 ? -34.109 1.355 -49.461 1 26.515 202 ASP A C 1
ATOM 3032 O O . ASP A 1 202 ? -33.443 0.912 -50.399 1 26.52 202 ASP A O 1
ATOM 3041 N N . VAL A 1 203 ? -35.401 1.048 -49.264 1 26.159 203 VAL A N 1
ATOM 3042 C CA . VAL A 1 203 ? -36.054 -0.035 -49.983 1 28.216 203 VAL A CA 1
ATOM 3043 C C . VAL A 1 203 ? -37.48 0.37 -50.361 1 30.799 203 VAL A C 1
ATOM 3044 O O . VAL A 1 203 ? -38.163 1.107 -49.638 1 27.456 203 VAL A O 1
ATOM 3057 N N . GLN A 1 204 ? -37.895 -0.162 -51.516 1 34.116 204 GLN A N 1
ATOM 3058 C CA . GLN A 1 204 ? -39.241 -0.047 -52.045 1 36.976 204 GLN A CA 1
ATOM 3059 C C . GLN A 1 204 ? -39.757 -1.47 -52.238 1 39.078 204 GLN A C 1
ATOM 3060 O O . GLN A 1 204 ? -39.27 -2.175 -53.121 1 40.537 204 GLN A O 1
ATOM 3074 N N . ILE A 1 205 ? -40.704 -1.894 -51.387 1 38.984 205 ILE A N 1
ATOM 3075 C CA . ILE A 1 205 ? -41.069 -3.298 -51.269 1 41.522 205 ILE A CA 1
ATOM 3076 C C . ILE A 1 205 ? -42.298 -3.568 -52.138 1 46.515 205 ILE A C 1
ATOM 3077 O O . ILE A 1 205 ? -43.093 -2.662 -52.376 1 45.77 205 ILE A O 1
ATOM 3093 N N . HIS A 1 206 ? -42.457 -4.83 -52.573 1 53.354 206 HIS A N 1
ATOM 3094 C CA . HIS A 1 206 ? -43.569 -5.239 -53.421 1 57.28 206 HIS A CA 1
ATOM 3095 C C . HIS A 1 206 ? -44.23 -6.497 -52.842 1 57.987 206 HIS A C 1
ATOM 3096 O O . HIS A 1 206 ? -43.539 -7.532 -52.711 1 57.798 206 HIS A O 1
ATOM 3111 N N . HIS B 1 1 ? -77.884 -4.351 -76.709 1 21.566 1 HIS B N 1
ATOM 3112 C CA . HIS B 1 1 ? -77.452 -3.143 -75.958 1 22.399 1 HIS B CA 1
ATOM 3113 C C . HIS B 1 1 ? -76.727 -3.577 -74.691 1 22.444 1 HIS B C 1
ATOM 3114 O O . HIS B 1 1 ? -77.253 -4.361 -73.914 1 21.459 1 HIS B O 1
ATOM 3131 N N . GLY B 1 2 ? -75.493 -3.099 -74.526 1 23.245 2 GLY B N 1
ATOM 3132 C CA . GLY B 1 2 ? -74.74 -3.393 -73.32 1 24.011 2 GLY B CA 1
ATOM 3133 C C . GLY B 1 2 ? -73.309 -2.881 -73.409 1 22.095 2 GLY B C 1
ATOM 3134 O O . GLY B 1 2 ? -72.982 -2.069 -74.267 1 23.944 2 GLY B O 1
ATOM 3138 N N . PHE B 1 3 ? -72.468 -3.417 -72.524 1 21.516 3 PHE B N 1
ATOM 3139 C CA . PHE B 1 3 ? -71.142 -2.892 -72.239 1 19.173 3 PHE B CA 1
ATOM 3140 C C . PHE B 1 3 ? -70.394 -3.882 -71.348 1 17.616 3 PHE B C 1
ATOM 3141 O O . PHE B 1 3 ? -71.002 -4.769 -70.759 1 17.192 3 PHE B O 1
ATOM 3158 N N . VAL B 1 4 ? -69.08 -3.686 -71.227 1 18.548 4 VAL B N 1
ATOM 3159 C CA . VAL B 1 4 ? -68.204 -4.544 -70.45 1 18.395 4 VAL B CA 1
ATOM 3160 C C . VAL B 1 4 ? -68.195 -4.028 -69.019 1 18.578 4 VAL B C 1
ATOM 3161 O O . VAL B 1 4 ? -67.875 -2.859 -68.787 1 17.395 4 VAL B O 1
ATOM 3174 N N . ASP B 1 5 ? -68.531 -4.898 -68.061 1 17.617 5 ASP B N 1
ATOM 3175 C CA . ASP B 1 5 ? -68.572 -4.491 -66.661 1 18.569 5 ASP B CA 1
ATOM 3176 C C . ASP B 1 5 ? -67.441 -5.134 -65.846 1 19.616 5 ASP B C 1
ATOM 3177 O O . ASP B 1 5 ? -67.256 -4.793 -64.677 1 20.409 5 ASP B O 1
ATOM 3186 N N . SER B 1 6 ? -66.671 -6.041 -66.45 1 19.533 6 SER B N 1
ATOM 3187 C CA . SER B 1 6 ? -65.524 -6.627 -65.774 1 20.658 6 SER B CA 1
ATOM 3188 C C . SER B 1 6 ? -64.533 -7.148 -66.814 1 20.91 6 SER B C 1
ATOM 3189 O O . SER B 1 6 ? -64.881 -8.012 -67.604 1 21.915 6 SER B O 1
ATOM 3197 N N . PRO B 1 7 ? -63.292 -6.625 -66.901 1 19.723 7 PRO B N 1
ATOM 3198 C CA . PRO B 1 7 ? -62.869 -5.444 -66.15 1 19.055 7 PRO B CA 1
ATOM 3199 C C . PRO B 1 7 ? -63.686 -4.264 -66.664 1 18.2 7 PRO B C 1
ATOM 3200 O O . PRO B 1 7 ? -64.001 -4.214 -67.846 1 18.896 7 PRO B O 1
ATOM 3211 N N . GLY B 1 8 ? -64.042 -3.336 -65.775 1 17.805 8 GLY B N 1
ATOM 3212 C CA . GLY B 1 8 ? -64.931 -2.228 -66.111 1 18.002 8 GLY B CA 1
ATOM 3213 C C . GLY B 1 8 ? -64.42 -1.401 -67.286 1 17.777 8 GLY B C 1
ATOM 3214 O O . GLY B 1 8 ? -63.28 -0.95 -67.26 1 19.049 8 GLY B O 1
ATOM 3218 N N . ALA B 1 9 ? -65.275 -1.228 -68.309 1 19.023 9 ALA B N 1
ATOM 3219 C CA . ALA B 1 9 ? -65.002 -0.38 -69.459 1 17.939 9 ALA B CA 1
ATOM 3220 C C . ALA B 1 9 ? -65.267 1.082 -69.086 1 18.051 9 ALA B C 1
ATOM 3221 O O . ALA B 1 9 ? -65.716 1.371 -67.986 1 16.847 9 ALA B O 1
ATOM 3228 N N . ARG B 1 10 ? -64.905 2.02 -69.97 1 17.592 10 ARG B N 1
ATOM 3229 C CA . ARG B 1 10 ? -65.025 3.439 -69.653 1 17.828 10 ARG B CA 1
ATOM 3230 C C . ARG B 1 10 ? -66.491 3.785 -69.419 1 17.304 10 ARG B C 1
ATOM 3231 O O . ARG B 1 10 ? -66.807 4.609 -68.562 1 18.305 10 ARG B O 1
ATOM 3252 N N . ASN B 1 11 ? -67.358 3.149 -70.214 1 17.724 11 ASN B N 1
ATOM 3253 C CA . ASN B 1 11 ? -68.787 3.406 -70.214 1 16.987 11 ASN B CA 1
ATOM 3254 C C . ASN B 1 11 ? -69.468 2.637 -69.077 1 17.404 11 ASN B C 1
ATOM 3255 O O . ASN B 1 11 ? -70.655 2.845 -68.817 1 16.599 11 ASN B O 1
ATOM 3266 N N . TYR B 1 12 ? -68.714 1.761 -68.407 1 16.356 12 TYR B N 1
ATOM 3267 C CA . TYR B 1 12 ? -69.153 1.171 -67.145 1 16.162 12 TYR B CA 1
ATOM 3268 C C . TYR B 1 12 ? -68.92 2.172 -66.018 1 15.428 12 TYR B C 1
ATOM 3269 O O . TYR B 1 12 ? -69.853 2.537 -65.319 1 15.386 12 TYR B O 1
ATOM 3287 N N . PHE B 1 13 ? -67.671 2.613 -65.849 1 16.908 13 PHE B N 1
ATOM 3288 C CA . PHE B 1 13 ? -67.329 3.566 -64.801 1 18.762 13 PHE B CA 1
ATOM 3289 C C . PHE B 1 13 ? -68.13 4.853 -64.969 1 19.489 13 PHE B C 1
ATOM 3290 O O . PHE B 1 13 ? -68.704 5.369 -64.003 1 18.732 13 PHE B O 1
ATOM 3307 N N . CYS B 1 14 ? -68.125 5.378 -66.197 1 20.651 14 CYS B N 1
ATOM 3308 C CA . CYS B 1 14 ? -68.8 6.628 -66.498 1 20.69 14 CYS B CA 1
ATOM 3309 C C . CYS B 1 14 ? -69.976 6.297 -67.404 1 20.948 14 CYS B C 1
ATOM 3310 O O . CYS B 1 14 ? -69.819 6.256 -68.62 1 21.146 14 CYS B O 1
ATOM 3317 N N . GLY B 1 15 ? -71.137 6.053 -66.782 1 19.496 15 GLY B N 1
ATOM 3318 C CA . GLY B 1 15 ? -72.324 5.565 -67.464 1 19.079 15 GLY B CA 1
ATOM 3319 C C . GLY B 1 15 ? -73.137 4.648 -66.548 1 18.315 15 GLY B C 1
ATOM 3320 O O . GLY B 1 15 ? -74.03 5.107 -65.837 1 18.954 15 GLY B O 1
ATOM 3324 N N . ALA B 1 16 ? -72.818 3.348 -66.558 1 17.994 16 ALA B N 1
ATOM 3325 C CA . ALA B 1 16 ? -73.521 2.387 -65.718 1 17.119 16 ALA B CA 1
ATOM 3326 C C . ALA B 1 16 ? -73.413 2.747 -64.235 1 17.644 16 ALA B C 1
ATOM 3327 O O . ALA B 1 16 ? -74.413 2.653 -63.532 1 19.765 16 ALA B O 1
ATOM 3334 N N . VAL B 1 17 ? -72.229 3.155 -63.754 1 18.268 17 VAL B N 1
ATOM 3335 C CA . VAL B 1 17 ? -72.061 3.473 -62.341 1 18.137 17 VAL B CA 1
ATOM 3336 C C . VAL B 1 17 ? -72.242 4.986 -62.113 1 17.331 17 VAL B C 1
ATOM 3337 O O . VAL B 1 17 ? -73.269 5.402 -61.568 1 16.18 17 VAL B O 1
ATOM 3350 N N . THR B 1 18 ? -71.259 5.812 -62.5 1 16.412 18 THR B N 1
ATOM 3351 C CA . THR B 1 18 ? -71.369 7.254 -62.28 1 17.173 18 THR B CA 1
ATOM 3352 C C . THR B 1 18 ? -72.159 7.871 -63.435 1 17.491 18 THR B C 1
ATOM 3353 O O . THR B 1 18 ? -71.812 7.696 -64.607 1 17.351 18 THR B O 1
ATOM 3364 N N . LYS B 1 19 ? -73.224 8.603 -63.084 1 18.33 19 LYS B N 1
ATOM 3365 C CA . LYS B 1 19 ? -74.109 9.208 -64.065 1 19.091 19 LYS B CA 1
ATOM 3366 C C . LYS B 1 19 ? -73.833 10.706 -64.154 1 19.242 19 LYS B C 1
ATOM 3367 O O . LYS B 1 19 ? -73.426 11.328 -63.169 1 18.358 19 LYS B O 1
ATOM 3386 N N . PRO B 1 20 ? -74.103 11.349 -65.313 1 20.371 20 PRO B N 1
ATOM 3387 C CA . PRO B 1 20 ? -73.909 12.8 -65.438 1 21.077 20 PRO B CA 1
ATOM 3388 C C . PRO B 1 20 ? -74.378 13.606 -64.22 1 22.138 20 PRO B C 1
ATOM 3389 O O . PRO B 1 20 ? -73.662 14.483 -63.725 1 20.139 20 PRO B O 1
ATOM 3400 N N . ASP B 1 21 ? -75.574 13.303 -63.714 1 23.077 21 ASP B N 1
ATOM 3401 C CA . ASP B 1 21 ? -76.175 14.103 -62.656 1 25.718 21 ASP B CA 1
ATOM 3402 C C . ASP B 1 21 ? -75.468 13.852 -61.319 1 24.468 21 ASP B C 1
ATOM 3403 O O . ASP B 1 21 ? -75.459 14.719 -60.443 1 22.74 21 ASP B O 1
ATOM 3412 N N . HIS B 1 22 ? -74.832 12.686 -61.165 1 21.933 22 HIS B N 1
ATOM 3413 C CA . HIS B 1 22 ? -74.025 12.446 -59.979 1 22.498 22 HIS B CA 1
ATOM 3414 C C . HIS B 1 22 ? -72.869 13.439 -59.93 1 22.994 22 HIS B C 1
ATOM 3415 O O . HIS B 1 22 ? -72.532 13.96 -58.864 1 21.551 22 HIS B O 1
ATOM 3430 N N . VAL B 1 23 ? -72.263 13.696 -61.095 1 24.475 23 VAL B N 1
ATOM 3431 C CA . VAL B 1 23 ? -71.168 14.648 -61.167 1 26.99 23 VAL B CA 1
ATOM 3432 C C . VAL B 1 23 ? -71.682 16.035 -60.785 1 27.822 23 VAL B C 1
ATOM 3433 O O . VAL B 1 23 ? -71.052 16.717 -59.973 1 25.557 23 VAL B O 1
ATOM 3446 N N . MET B 1 24 ? -72.852 16.413 -61.309 1 28.282 24 MET B N 1
ATOM 3447 C CA A MET B 1 24 ? -73.399 17.746 -61.101 0.5 30.314 24 MET B CA 1
ATOM 3448 C CA B MET B 1 24 ? -73.393 17.749 -61.097 0.5 29.845 24 MET B CA 1
ATOM 3449 C C . MET B 1 24 ? -73.67 17.986 -59.616 1 29.774 24 MET B C 1
ATOM 3450 O O . MET B 1 24 ? -73.498 19.097 -59.127 1 29.189 24 MET B O 1
ATOM 3477 N N . ASN B 1 25 ? -74.098 16.935 -58.91 1 28.999 25 ASN B N 1
ATOM 3478 C CA . ASN B 1 25 ? -74.459 17.051 -57.505 1 28.092 25 ASN B CA 1
ATOM 3479 C C . ASN B 1 25 ? -73.279 16.75 -56.583 1 25.957 25 ASN B C 1
ATOM 3480 O O . ASN B 1 25 ? -73.437 16.806 -55.371 1 25.606 25 ASN B O 1
ATOM 3491 N N . GLY B 1 26 ? -72.109 16.416 -57.148 1 25.972 26 GLY B N 1
ATOM 3492 C CA . GLY B 1 26 ? -70.905 16.164 -56.369 1 25.392 26 GLY B CA 1
ATOM 3493 C C . GLY B 1 26 ? -71.016 14.918 -55.483 1 26.414 26 GLY B C 1
ATOM 3494 O O . GLY B 1 26 ? -70.51 14.91 -54.36 1 24.66 26 GLY B O 1
ATOM 3498 N N . VAL B 1 27 ? -71.667 13.863 -55.991 1 24.112 27 VAL B N 1
ATOM 3499 C CA . VAL B 1 27 ? -71.885 12.653 -55.209 1 23.966 27 VAL B CA 1
ATOM 3500 C C . VAL B 1 27 ? -71.456 11.434 -56.018 1 23.91 27 VAL B C 1
ATOM 3501 O O . VAL B 1 27 ? -71.932 10.328 -55.779 1 23.664 27 VAL B O 1
ATOM 3514 N N . ALA B 1 28 ? -70.529 11.634 -56.958 1 23.597 28 ALA B N 1
ATOM 3515 C CA . ALA B 1 28 ? -70.147 10.588 -57.89 1 23.481 28 ALA B CA 1
ATOM 3516 C C . ALA B 1 28 ? -69.147 9.639 -57.239 1 21.948 28 ALA B C 1
ATOM 3517 O O . ALA B 1 28 ? -68.212 10.082 -56.578 1 21.247 28 ALA B O 1
ATOM 3524 N N . ARG B 1 29 ? -69.327 8.336 -57.492 1 22.706 29 ARG B N 1
ATOM 3525 C CA . ARG B 1 29 ? -68.337 7.318 -57.163 1 21.384 29 ARG B CA 1
ATOM 3526 C C . ARG B 1 29 ? -67.022 7.596 -57.891 1 21.909 29 ARG B C 1
ATOM 3527 O O . ARG B 1 29 ? -65.955 7.444 -57.31 1 22.354 29 ARG B O 1
ATOM 3548 N N . TYR B 1 30 ? -67.116 7.992 -59.167 1 20.761 30 TYR B N 1
ATOM 3549 C CA . TYR B 1 30 ? -65.957 8.336 -59.976 1 21.203 30 TYR B CA 1
ATOM 3550 C C . TYR B 1 30 ? -66.01 9.814 -60.37 1 20.839 30 TYR B C 1
ATOM 3551 O O . TYR B 1 30 ? -66.532 10.152 -61.429 1 17.554 30 TYR B O 1
ATOM 3569 N N . PRO B 1 31 ? -65.473 10.736 -59.548 1 23.064 31 PRO B N 1
ATOM 3570 C CA . PRO B 1 31 ? -65.503 12.166 -59.883 1 22.891 31 PRO B CA 1
ATOM 3571 C C . PRO B 1 31 ? -64.781 12.505 -61.184 1 23.983 31 PRO B C 1
ATOM 3572 O O . PRO B 1 31 ? -64.993 13.576 -61.752 1 24.59 31 PRO B O 1
ATOM 3583 N N . GLU B 1 32 ? -63.901 11.602 -61.633 1 24.591 32 GLU B N 1
ATOM 3584 C CA . GLU B 1 32 ? -63.128 11.83 -62.842 1 25.501 32 GLU B CA 1
ATOM 3585 C C . GLU B 1 32 ? -64.035 11.801 -64.064 1 22.823 32 GLU B C 1
ATOM 3586 O O . GLU B 1 32 ? -63.601 12.19 -65.145 1 20.407 32 GLU B O 1
ATOM 3598 N N . CYS B 1 33 ? -65.281 11.341 -63.896 1 20.628 33 CYS B N 1
ATOM 3599 C CA . CYS B 1 33 ? -66.207 11.231 -65.009 1 21.936 33 CYS B CA 1
ATOM 3600 C C . CYS B 1 33 ? -66.642 12.614 -65.481 1 20.212 33 CYS B C 1
ATOM 3601 O O . CYS B 1 33 ? -67.126 12.755 -66.596 1 22.551 33 CYS B O 1
ATOM 3608 N N . ALA B 1 34 ? -66.434 13.632 -64.644 1 21.88 34 ALA B N 1
ATOM 3609 C CA . ALA B 1 34 ? -66.708 15.001 -65.053 1 21.879 34 ALA B CA 1
ATOM 3610 C C . ALA B 1 34 ? -66.138 15.279 -66.444 1 24.39 34 ALA B C 1
ATOM 3611 O O . ALA B 1 34 ? -66.829 15.857 -67.277 1 27.506 34 ALA B O 1
ATOM 3618 N N . GLY B 1 35 ? -64.87 14.898 -66.671 1 24.683 35 GLY B N 1
ATOM 3619 C CA . GLY B 1 35 ? -64.191 15.122 -67.943 1 26.237 35 GLY B CA 1
ATOM 3620 C C . GLY B 1 35 ? -64.797 14.329 -69.105 1 26.053 35 GLY B C 1
ATOM 3621 O O . GLY B 1 35 ? -64.762 14.775 -70.248 1 24.332 35 GLY B O 1
ATOM 3625 N N . ALA B 1 36 ? -65.36 13.157 -68.807 1 25.496 36 ALA B N 1
ATOM 3626 C CA . ALA B 1 36 ? -66.036 12.326 -69.789 1 25.518 36 ALA B CA 1
ATOM 3627 C C . ALA B 1 36 ? -67.322 12.988 -70.279 1 25.645 36 ALA B C 1
ATOM 3628 O O . ALA B 1 36 ? -67.678 12.89 -71.452 1 28.826 36 ALA B O 1
ATOM 3635 N N . PHE B 1 37 ? -68.025 13.678 -69.386 1 23.576 37 PHE B N 1
ATOM 3636 C CA . PHE B 1 37 ? -69.355 14.181 -69.706 1 26.039 37 PHE B CA 1
ATOM 3637 C C . PHE B 1 37 ? -69.338 15.686 -70.009 1 28.105 37 PHE B C 1
ATOM 3638 O O . PHE B 1 37 ? -70.386 16.282 -70.244 1 27.075 37 PHE B O 1
ATOM 3655 N N . ALA B 1 38 ? -68.154 16.297 -70.027 1 29.882 38 ALA B N 1
ATOM 3656 C CA . ALA B 1 38 ? -68.058 17.747 -69.98 1 32.151 38 ALA B CA 1
ATOM 3657 C C . ALA B 1 38 ? -68.786 18.392 -71.159 1 33.997 38 ALA B C 1
ATOM 3658 O O . ALA B 1 38 ? -69.341 19.476 -71.008 1 33.456 38 ALA B O 1
ATOM 3665 N N . ASN B 1 39 ? -68.798 17.729 -72.32 1 34.188 39 ASN B N 1
ATOM 3666 C CA . ASN B 1 39 ? -69.358 18.33 -73.52 1 39.263 39 ASN B CA 1
ATOM 3667 C C . ASN B 1 39 ? -70.507 17.504 -74.081 1 38.065 39 ASN B C 1
ATOM 3668 O O . ASN B 1 39 ? -70.98 17.774 -75.182 1 40.844 39 ASN B O 1
ATOM 3679 N N . ASP B 1 40 ? -70.982 16.536 -73.302 1 35.697 40 ASP B N 1
ATOM 3680 C CA . ASP B 1 40 ? -72.078 15.694 -73.741 1 37.069 40 ASP B CA 1
ATOM 3681 C C . ASP B 1 40 ? -72.751 15.092 -72.511 1 38.466 40 ASP B C 1
ATOM 3682 O O . ASP B 1 40 ? -72.615 13.904 -72.221 1 36.227 40 ASP B O 1
ATOM 3691 N N . PHE B 1 41 ? -73.488 15.953 -71.809 1 36.957 41 PHE B N 1
ATOM 3692 C CA . PHE B 1 41 ? -74.089 15.609 -70.536 1 36.439 41 PHE B CA 1
ATOM 3693 C C . PHE B 1 41 ? -75.074 14.456 -70.723 1 35.863 41 PHE B C 1
ATOM 3694 O O . PHE B 1 41 ? -75.006 13.467 -69.996 1 38.092 41 PHE B O 1
ATOM 3711 N N . ASN B 1 42 ? -75.956 14.584 -71.718 1 32.366 42 ASN B N 1
ATOM 3712 C CA . ASN B 1 42 ? -77.07 13.669 -71.911 1 32.134 42 ASN B CA 1
ATOM 3713 C C . ASN B 1 42 ? -76.59 12.362 -72.532 1 28.874 42 ASN B C 1
ATOM 3714 O O . ASN B 1 42 ? -77.186 11.311 -72.32 1 29.49 42 ASN B O 1
ATOM 3725 N N . GLY B 1 43 ? -75.544 12.446 -73.353 1 27.342 43 GLY B N 1
ATOM 3726 C CA . GLY B 1 43 ? -74.998 11.274 -74.022 1 27.501 43 GLY B CA 1
ATOM 3727 C C . GLY B 1 43 ? -74.522 10.247 -72.999 1 25.373 43 GLY B C 1
ATOM 3728 O O . GLY B 1 43 ? -74.509 9.054 -73.278 1 23.612 43 GLY B O 1
ATOM 3732 N N . GLY B 1 44 ? -74.152 10.743 -71.811 1 25.082 44 GLY B N 1
ATOM 3733 C CA . GLY B 1 44 ? -73.717 9.918 -70.698 1 24.021 44 GLY B CA 1
ATOM 3734 C C . GLY B 1 44 ? -74.706 8.818 -70.32 1 22.765 44 GLY B C 1
ATOM 3735 O O . GLY B 1 44 ? -74.28 7.791 -69.811 1 26.19 44 GLY B O 1
ATOM 3739 N N . TYR B 1 45 ? -76.015 9.044 -70.52 1 21.45 45 TYR B N 1
ATOM 3740 C CA . TYR B 1 45 ? -77.032 8.068 -70.159 1 19.501 45 TYR B CA 1
ATOM 3741 C C . TYR B 1 45 ? -77.206 6.981 -71.233 1 19.996 45 TYR B C 1
ATOM 3742 O O . TYR B 1 45 ? -77.929 6.022 -70.978 1 18.265 45 TYR B O 1
ATOM 3760 N N . SER B 1 46 ? -76.558 7.126 -72.408 1 20.679 46 SER B N 1
ATOM 3761 C CA . SER B 1 46 ? -76.66 6.192 -73.527 1 21.06 46 SER B CA 1
ATOM 3762 C C . SER B 1 46 ? -75.449 5.258 -73.599 1 20.236 46 SER B C 1
ATOM 3763 O O . SER B 1 46 ? -75.08 4.796 -74.675 1 20.531 46 SER B O 1
ATOM 3771 N N . TYR B 1 47 ? -74.842 4.967 -72.439 1 18.551 47 TYR B N 1
ATOM 3772 C CA . TYR B 1 47 ? -73.64 4.146 -72.343 1 16.539 47 TYR B CA 1
ATOM 3773 C C . TYR B 1 47 ? -73.869 2.711 -72.845 1 15.18 47 TYR B C 1
ATOM 3774 O O . TYR B 1 47 ? -72.907 2.024 -73.148 1 15.466 47 TYR B O 1
ATOM 3792 N N . MET B 1 48 ? -75.121 2.26 -72.925 1 15.265 48 MET B N 1
ATOM 3793 C CA . MET B 1 48 ? -75.432 0.923 -73.405 1 16.331 48 MET B CA 1
ATOM 3794 C C . MET B 1 48 ? -75.586 0.911 -74.928 1 18.209 48 MET B C 1
ATOM 3795 O O . MET B 1 48 ? -75.803 -0.15 -75.524 1 19.228 48 MET B O 1
ATOM 3809 N N . SER B 1 49 ? -75.488 2.085 -75.565 1 18.262 49 SER B N 1
ATOM 3810 C CA . SER B 1 49 ? -75.925 2.226 -76.945 1 19.815 49 SER B CA 1
ATOM 3811 C C . SER B 1 49 ? -74.773 2.587 -77.884 1 22.082 49 SER B C 1
ATOM 3812 O O . SER B 1 49 ? -75.016 3.168 -78.951 1 24.248 49 SER B O 1
ATOM 3820 N N . VAL B 1 50 ? -73.534 2.222 -77.518 1 21.528 50 VAL B N 1
ATOM 3821 C CA . VAL B 1 50 ? -72.372 2.535 -78.344 1 21.239 50 VAL B CA 1
ATOM 3822 C C . VAL B 1 50 ? -72.255 1.481 -79.445 1 21.218 50 VAL B C 1
ATOM 3823 O O . VAL B 1 50 ? -71.545 0.494 -79.274 1 19.995 50 VAL B O 1
ATOM 3836 N N . LEU B 1 51 ? -72.917 1.733 -80.584 1 22.125 51 LEU B N 1
ATOM 3837 C CA . LEU B 1 51 ? -73.277 0.681 -81.52 1 22.771 51 LEU B CA 1
ATOM 3838 C C . LEU B 1 51 ? -73.016 1.1 -82.966 1 22.803 51 LEU B C 1
ATOM 3839 O O . LEU B 1 51 ? -72.99 2.293 -83.294 1 22.215 51 LEU B O 1
ATOM 3855 N N . THR B 1 52 ? -72.854 0.078 -83.811 1 23.007 52 THR B N 1
ATOM 3856 C CA . THR B 1 52 ? -72.833 0.213 -85.263 1 22.765 52 THR B CA 1
ATOM 3857 C C . THR B 1 52 ? -73.648 -0.938 -85.825 1 23.381 52 THR B C 1
ATOM 3858 O O . THR B 1 52 ? -74.148 -1.753 -85.057 1 19.986 52 THR B O 1
ATOM 3869 N N . HIS B 1 53 ? -73.762 -1.018 -87.162 1 25.384 53 HIS B N 1
ATOM 3870 C CA . HIS B 1 53 ? -74.415 -2.149 -87.796 1 24.87 53 HIS B CA 1
ATOM 3871 C C . HIS B 1 53 ? -73.514 -2.744 -88.881 1 27.32 53 HIS B C 1
ATOM 3872 O O . HIS B 1 53 ? -73.984 -3.028 -89.984 1 25.712 53 HIS B O 1
ATOM 3887 N N . HIS B 1 54 ? -72.237 -2.964 -88.536 1 27.693 54 HIS B N 1
ATOM 3888 C CA . HIS B 1 54 ? -71.265 -3.592 -89.42 1 29.558 54 HIS B CA 1
ATOM 3889 C C . HIS B 1 54 ? -70.399 -4.554 -88.602 1 30.071 54 HIS B C 1
ATOM 3890 O O . HIS B 1 54 ? -70.59 -4.68 -87.393 1 30.813 54 HIS B O 1
ATOM 3905 N N . GLN B 1 55 ? -69.451 -5.238 -89.26 1 27.956 55 GLN B N 1
ATOM 3906 C CA . GLN B 1 55 ? -68.703 -6.32 -88.63 1 27.976 55 GLN B CA 1
ATOM 3907 C C . GLN B 1 55 ? -67.404 -5.823 -87.99 1 25.887 55 GLN B C 1
ATOM 3908 O O . GLN B 1 55 ? -66.526 -6.617 -87.662 1 25.76 55 GLN B O 1
ATOM 3922 N N . GLY B 1 56 ? -67.28 -4.506 -87.791 1 25.117 56 GLY B N 1
ATOM 3923 C CA . GLY B 1 56 ? -66.285 -3.97 -86.878 1 24.189 56 GLY B CA 1
ATOM 3924 C C . GLY B 1 56 ? -64.861 -3.978 -87.433 1 24.021 56 GLY B C 1
ATOM 3925 O O . GLY B 1 56 ? -64.634 -4.197 -88.63 1 23.199 56 GLY B O 1
ATOM 3929 N N . ARG B 1 57 ? -63.92 -3.728 -86.511 1 22.844 57 ARG B N 1
ATOM 3930 C CA . ARG B 1 57 ? -62.521 -3.472 -86.813 1 23.302 57 ARG B CA 1
ATOM 3931 C C . ARG B 1 57 ? -61.889 -4.558 -87.683 1 24.473 57 ARG B C 1
ATOM 3932 O O . ARG B 1 57 ? -61.067 -4.258 -88.548 1 25.507 57 ARG B O 1
ATOM 3953 N N . LYS B 1 58 ? -62.228 -5.824 -87.419 1 24.034 58 LYS B N 1
ATOM 3954 C CA . LYS B 1 58 ? -61.53 -6.933 -88.041 1 24.854 58 LYS B CA 1
ATOM 3955 C C . LYS B 1 58 ? -61.854 -7 -89.532 1 28.225 58 LYS B C 1
ATOM 3956 O O . LYS B 1 58 ? -60.978 -7.307 -90.342 1 25.955 58 LYS B O 1
ATOM 3975 N N . VAL B 1 59 ? -63.128 -6.762 -89.87 1 27.786 59 VAL B N 1
ATOM 3976 C CA . VAL B 1 59 ? -63.627 -6.936 -91.226 1 27.569 59 VAL B CA 1
ATOM 3977 C C . VAL B 1 59 ? -63.507 -5.607 -91.975 1 28.412 59 VAL B C 1
ATOM 3978 O O . VAL B 1 59 ? -63.159 -5.592 -93.153 1 26.047 59 VAL B O 1
ATOM 3991 N N . LEU B 1 60 ? -63.787 -4.491 -91.286 1 29.288 60 LEU B N 1
ATOM 3992 C CA . LEU B 1 60 ? -63.764 -3.179 -91.915 1 30.739 60 LEU B CA 1
ATOM 3993 C C . LEU B 1 60 ? -62.349 -2.623 -91.95 1 32.282 60 LEU B C 1
ATOM 3994 O O . LEU B 1 60 ? -62.061 -1.716 -92.735 1 33.639 60 LEU B O 1
ATOM 4010 N N . GLY B 1 61 ? -61.486 -3.126 -91.064 1 29.236 61 GLY B N 1
ATOM 4011 C CA . GLY B 1 61 ? -60.167 -2.543 -90.901 1 29.086 61 GLY B CA 1
ATOM 4012 C C . GLY B 1 61 ? -60.242 -1.262 -90.073 1 29.76 61 GLY B C 1
ATOM 4013 O O . GLY B 1 61 ? -61.304 -0.922 -89.549 1 28.384 61 GLY B O 1
ATOM 4017 N N . PRO B 1 62 ? -59.114 -0.522 -89.951 1 29.059 62 PRO B N 1
ATOM 4018 C CA . PRO B 1 62 ? -59.033 0.673 -89.102 1 30.134 62 PRO B CA 1
ATOM 4019 C C . PRO B 1 62 ? -59.587 1.972 -89.689 1 28.69 62 PRO B C 1
ATOM 4020 O O . PRO B 1 62 ? -58.875 2.959 -89.822 1 31.249 62 PRO B O 1
ATOM 4031 N N . VAL B 1 63 ? -60.886 1.996 -89.968 1 30.514 63 VAL B N 1
ATOM 4032 C CA . VAL B 1 63 ? -61.461 3.037 -90.803 1 33.569 63 VAL B CA 1
ATOM 4033 C C . VAL B 1 63 ? -62.269 4.017 -89.969 1 32.779 63 VAL B C 1
ATOM 4034 O O . VAL B 1 63 ? -62.615 5.094 -90.46 1 33.87 63 VAL B O 1
ATOM 4047 N N . ALA B 1 64 ? -62.571 3.632 -88.728 1 30.948 64 ALA B N 1
ATOM 4048 C CA . ALA B 1 64 ? -63.237 4.523 -87.796 1 29.812 64 ALA B CA 1
ATOM 4049 C C . ALA B 1 64 ? -62.27 5.629 -87.415 1 28.108 64 ALA B C 1
ATOM 4050 O O . ALA B 1 64 ? -61.118 5.348 -87.126 1 27.336 64 ALA B O 1
ATOM 4057 N N . ARG B 1 65 ? -62.761 6.875 -87.433 1 30.801 65 ARG B N 1
ATOM 4058 C CA . ARG B 1 65 ? -61.966 8.044 -87.089 1 29.947 65 ARG B CA 1
ATOM 4059 C C . ARG B 1 65 ? -61.728 8.105 -85.579 1 31.404 65 ARG B C 1
ATOM 4060 O O . ARG B 1 65 ? -60.745 8.693 -85.141 1 30.378 65 ARG B O 1
ATOM 4066 N N . ASN B 1 66 ? -62.65 7.521 -84.796 1 30.347 66 ASN B N 1
ATOM 4067 C CA . ASN B 1 66 ? -62.564 7.452 -83.341 1 27.857 66 ASN B CA 1
ATOM 4068 C C . ASN B 1 66 ? -62.623 5.991 -82.904 1 23.578 66 ASN B C 1
ATOM 4069 O O . ASN B 1 66 ? -63.564 5.291 -83.254 1 22.331 66 ASN B O 1
ATOM 4080 N N . VAL B 1 67 ? -61.652 5.57 -82.088 1 22.733 67 VAL B N 1
ATOM 4081 C CA . VAL B 1 67 ? -61.452 4.162 -81.757 1 22.75 67 VAL B CA 1
ATOM 4082 C C . VAL B 1 67 ? -62.577 3.613 -80.874 1 22.9 67 VAL B C 1
ATOM 4083 O O . VAL B 1 67 ? -63.261 2.667 -81.267 1 24.747 67 VAL B O 1
ATOM 4096 N N . CYS B 1 68 ? -62.752 4.182 -79.672 1 24.482 68 CYS B N 1
ATOM 4097 C CA . CYS B 1 68 ? -63.536 3.552 -78.605 1 24.491 68 CYS B CA 1
ATOM 4098 C C . CYS B 1 68 ? -65.035 3.498 -78.926 1 24.681 68 CYS B C 1
ATOM 4099 O O . CYS B 1 68 ? -65.698 2.486 -78.654 1 23.646 68 CYS B O 1
ATOM 4106 N N . GLY B 1 69 ? -65.554 4.565 -79.556 1 23.55 69 GLY B N 1
ATOM 4107 C CA . GLY B 1 69 ? -66.95 4.629 -79.973 1 23.166 69 GLY B CA 1
ATOM 4108 C C . GLY B 1 69 ? -67.177 4.106 -81.392 1 23.379 69 GLY B C 1
ATOM 4109 O O . GLY B 1 69 ? -68.319 3.917 -81.811 1 21.787 69 GLY B O 1
ATOM 4113 N N . PHE B 1 70 ? -66.084 3.906 -82.139 1 24.91 70 PHE B N 1
ATOM 4114 C CA . PHE B 1 70 ? -66.118 3.373 -83.497 1 24.263 70 PHE B CA 1
ATOM 4115 C C . PHE B 1 70 ? -67.127 4.135 -84.355 1 23.361 70 PHE B C 1
ATOM 4116 O O . PHE B 1 70 ? -67.874 3.533 -85.127 1 22.283 70 PHE B O 1
ATOM 4133 N N . ASP B 1 71 ? -67.125 5.466 -84.223 1 24.965 71 ASP B N 1
ATOM 4134 C CA . ASP B 1 71 ? -67.984 6.334 -85.016 1 26.595 71 ASP B CA 1
ATOM 4135 C C . ASP B 1 71 ? -69.417 5.831 -84.907 1 27.182 71 ASP B C 1
ATOM 4136 O O . ASP B 1 71 ? -70.092 5.617 -85.92 1 27.559 71 ASP B O 1
ATOM 4145 N N . SER B 1 72 ? -69.854 5.638 -83.658 1 24.452 72 SER B N 1
ATOM 4146 C CA . SER B 1 72 ? -71.136 5.022 -83.377 1 24.983 72 SER B CA 1
ATOM 4147 C C . SER B 1 72 ? -72.266 5.807 -84.04 1 26.528 72 SER B C 1
ATOM 4148 O O . SER B 1 72 ? -72.22 7.031 -84.116 1 29.312 72 SER B O 1
ATOM 4156 N N . GLU B 1 73 ? -73.294 5.077 -84.478 1 29.263 73 GLU B N 1
ATOM 4157 C CA . GLU B 1 73 ? -74.455 5.664 -85.12 1 31.694 73 GLU B CA 1
ATOM 4158 C C . GLU B 1 73 ? -75.252 6.487 -84.118 1 31.717 73 GLU B C 1
ATOM 4159 O O . GLU B 1 73 ? -75.956 7.406 -84.524 1 30.712 73 GLU B O 1
ATOM 4171 N N . THR B 1 74 ? -75.123 6.167 -82.821 1 28.621 74 THR B N 1
ATOM 4172 C CA . THR B 1 74 ? -75.861 6.867 -81.78 1 26.905 74 THR B CA 1
ATOM 4173 C C . THR B 1 74 ? -75.362 8.308 -81.673 1 26.933 74 THR B C 1
ATOM 4174 O O . THR B 1 74 ? -76.091 9.186 -81.214 1 27.804 74 THR B O 1
ATOM 4185 N N . TRP B 1 75 ? -74.096 8.537 -82.031 1 26.556 75 TRP B N 1
ATOM 4186 C CA . TRP B 1 75 ? -73.544 9.883 -82.093 1 28.283 75 TRP B CA 1
ATOM 4187 C C . TRP B 1 75 ? -73.295 10.286 -83.549 1 28.668 75 TRP B C 1
ATOM 4188 O O . TRP B 1 75 ? -72.374 11.035 -83.834 1 28.548 75 TRP B O 1
ATOM 4209 N N . ASN B 1 76 ? -74.108 9.751 -84.466 1 34.88 76 ASN B N 1
ATOM 4210 C CA . ASN B 1 76 ? -74.15 10.188 -85.858 1 38.797 76 ASN B CA 1
ATOM 4211 C C . ASN B 1 76 ? -72.771 10.114 -86.508 1 39.95 76 ASN B C 1
ATOM 4212 O O . ASN B 1 76 ? -72.422 10.961 -87.337 1 36.788 76 ASN B O 1
ATOM 4223 N N . GLY B 1 77 ? -72.005 9.081 -86.142 1 37.448 77 GLY B N 1
ATOM 4224 C CA . GLY B 1 77 ? -70.738 8.796 -86.79 1 38.209 77 GLY B CA 1
ATOM 4225 C C . GLY B 1 77 ? -69.575 9.568 -86.181 1 33.764 77 GLY B C 1
ATOM 4226 O O . GLY B 1 77 ? -68.462 9.466 -86.686 1 34.687 77 GLY B O 1
ATOM 4230 N N . GLY B 1 78 ? -69.848 10.322 -85.109 1 31.807 78 GLY B N 1
ATOM 4231 C CA . GLY B 1 78 ? -68.866 11.186 -84.471 1 29.281 78 GLY B CA 1
ATOM 4232 C C . GLY B 1 78 ? -68.395 10.644 -83.117 1 30.076 78 GLY B C 1
ATOM 4233 O O . GLY B 1 78 ? -68.467 9.442 -82.833 1 25.977 78 GLY B O 1
ATOM 4237 N N . LYS B 1 79 ? -67.915 11.571 -82.283 1 29.422 79 LYS B N 1
ATOM 4238 C CA . LYS B 1 79 ? -67.165 11.263 -81.075 1 30.492 79 LYS B CA 1
ATOM 4239 C C . LYS B 1 79 ? -68.089 10.998 -79.883 1 27.963 79 LYS B C 1
ATOM 4240 O O . LYS B 1 79 ? -68.961 11.813 -79.602 1 27.435 79 LYS B O 1
ATOM 4259 N N . THR B 1 80 ? -67.863 9.893 -79.15 1 24.059 80 THR B N 1
ATOM 4260 C CA . THR B 1 80 ? -68.662 9.581 -77.97 1 23.138 80 THR B CA 1
ATOM 4261 C C . THR B 1 80 ? -67.962 10.128 -76.725 1 20.89 80 THR B C 1
ATOM 4262 O O . THR B 1 80 ? -66.785 10.44 -76.777 1 20.915 80 THR B O 1
ATOM 4273 N N . PRO B 1 81 ? -68.629 10.236 -75.549 1 21.973 81 PRO B N 1
ATOM 4274 C CA . PRO B 1 81 ? -67.947 10.623 -74.309 1 21.932 81 PRO B CA 1
ATOM 4275 C C . PRO B 1 81 ? -66.726 9.78 -73.941 1 21.697 81 PRO B C 1
ATOM 4276 O O . PRO B 1 81 ? -65.825 10.249 -73.245 1 23.074 81 PRO B O 1
ATOM 4287 N N . TRP B 1 82 ? -66.712 8.524 -74.404 1 21.829 82 TRP B N 1
ATOM 4288 C CA . TRP B 1 82 ? -65.667 7.576 -74.04 1 21.953 82 TRP B CA 1
ATOM 4289 C C . TRP B 1 82 ? -64.496 7.639 -75.023 1 24.455 82 TRP B C 1
ATOM 4290 O O . TRP B 1 82 ? -63.546 6.863 -74.909 1 25.334 82 TRP B O 1
ATOM 4311 N N . ASP B 1 83 ? -64.552 8.6 -75.958 1 24.364 83 ASP B N 1
ATOM 4312 C CA . ASP B 1 83 ? -63.448 8.845 -76.87 1 28.213 83 ASP B CA 1
ATOM 4313 C C . ASP B 1 83 ? -62.509 9.898 -76.282 1 31.261 83 ASP B C 1
ATOM 4314 O O . ASP B 1 83 ? -61.383 10.042 -76.754 1 33.202 83 ASP B O 1
ATOM 4323 N N . ASN B 1 84 ? -62.957 10.61 -75.235 1 33.188 84 ASN B N 1
ATOM 4324 C CA . ASN B 1 84 ? -62.136 11.65 -74.633 1 32.333 84 ASN B CA 1
ATOM 4325 C C . ASN B 1 84 ? -60.952 11.007 -73.923 1 34.715 84 ASN B C 1
ATOM 4326 O O . ASN B 1 84 ? -61.073 9.925 -73.344 1 33.807 84 ASN B O 1
ATOM 4337 N N . ALA B 1 85 ? -59.804 11.691 -73.992 1 35.717 85 ALA B N 1
ATOM 4338 C CA . ALA B 1 85 ? -58.594 11.262 -73.315 1 36.691 85 ALA B CA 1
ATOM 4339 C C . ALA B 1 85 ? -58.479 12.051 -72.021 1 36.592 85 ALA B C 1
ATOM 4340 O O . ALA B 1 85 ? -57.889 13.129 -71.991 1 36.815 85 ALA B O 1
ATOM 4347 N N . ILE B 1 86 ? -59.102 11.505 -70.975 1 34.011 86 ILE B N 1
ATOM 4348 C CA . ILE B 1 86 ? -59.156 12.138 -69.669 1 33.213 86 ILE B CA 1
ATOM 4349 C C . ILE B 1 86 ? -58.611 11.135 -68.661 1 33.474 86 ILE B C 1
ATOM 4350 O O . ILE B 1 86 ? -58.196 10.038 -69.026 1 36.756 86 ILE B O 1
ATOM 4366 N N . ASN B 1 87 ? -58.622 11.522 -67.391 1 35.155 87 ASN B N 1
ATOM 4367 C CA . ASN B 1 87 ? -58.038 10.725 -66.336 1 35.973 87 ASN B CA 1
ATOM 4368 C C . ASN B 1 87 ? -58.987 9.582 -65.983 1 30.925 87 ASN B C 1
ATOM 4369 O O . ASN B 1 87 ? -59.57 9.581 -64.902 1 31.103 87 ASN B O 1
ATOM 4380 N N . TRP B 1 88 ? -59.12 8.61 -66.893 1 25.926 88 TRP B N 1
ATOM 4381 C CA . TRP B 1 88 ? -60.027 7.482 -66.711 1 26.034 88 TRP B CA 1
ATOM 4382 C C . TRP B 1 88 ? -59.627 6.651 -65.492 1 23.994 88 TRP B C 1
ATOM 4383 O O . TRP B 1 88 ? -58.443 6.489 -65.227 1 22.892 88 TRP B O 1
ATOM 4404 N N . PRO B 1 89 ? -60.582 6.059 -64.733 1 24.637 89 PRO B N 1
ATOM 4405 C CA . PRO B 1 89 ? -60.245 5.035 -63.743 1 25.073 89 PRO B CA 1
ATOM 4406 C C . PRO B 1 89 ? -59.65 3.861 -64.504 1 23.545 89 PRO B C 1
ATOM 4407 O O . PRO B 1 89 ? -60.053 3.601 -65.635 1 24.596 89 PRO B O 1
ATOM 4418 N N . VAL B 1 90 ? -58.726 3.148 -63.856 1 24.782 90 VAL B N 1
ATOM 4419 C CA . VAL B 1 90 ? -57.99 2.073 -64.498 1 25.215 90 VAL B CA 1
ATOM 4420 C C . VAL B 1 90 ? -58.253 0.768 -63.751 1 23.441 90 VAL B C 1
ATOM 4421 O O . VAL B 1 90 ? -58.46 0.764 -62.54 1 22.51 90 VAL B O 1
ATOM 4434 N N . ASN B 1 91 ? -58.255 -0.334 -64.504 1 23.13 91 ASN B N 1
ATOM 4435 C CA . ASN B 1 91 ? -58.356 -1.673 -63.953 1 24.178 91 ASN B CA 1
ATOM 4436 C C . ASN B 1 91 ? -56.953 -2.26 -63.8 1 25.291 91 ASN B C 1
ATOM 4437 O O . ASN B 1 91 ? -56.218 -2.327 -64.78 1 25.96 91 ASN B O 1
ATOM 4448 N N . ASN B 1 92 ? -56.602 -2.714 -62.587 1 25.467 92 ASN B N 1
ATOM 4449 C CA . ASN B 1 92 ? -55.354 -3.429 -62.36 1 26.975 92 ASN B CA 1
ATOM 4450 C C . ASN B 1 92 ? -55.563 -4.918 -62.654 1 25.919 92 ASN B C 1
ATOM 4451 O O . ASN B 1 92 ? -56.301 -5.581 -61.948 1 24.3 92 ASN B O 1
ATOM 4462 N N . ILE B 1 93 ? -54.911 -5.441 -63.701 1 24.844 93 ILE B N 1
ATOM 4463 C CA . ILE B 1 93 ? -55.074 -6.832 -64.098 1 25.362 93 ILE B CA 1
ATOM 4464 C C . ILE B 1 93 ? -53.703 -7.487 -64.244 1 27.149 93 ILE B C 1
ATOM 4465 O O . ILE B 1 93 ? -52.671 -6.808 -64.269 1 24.563 93 ILE B O 1
ATOM 4481 N N . ASN B 1 94 ? -53.735 -8.826 -64.342 1 28.447 94 ASN B N 1
ATOM 4482 C CA . ASN B 1 94 ? -52.579 -9.629 -64.708 1 29.154 94 ASN B CA 1
ATOM 4483 C C . ASN B 1 94 ? -52.726 -10.092 -66.152 1 28.123 94 ASN B C 1
ATOM 4484 O O . ASN B 1 94 ? -53.839 -10.261 -66.651 1 27.527 94 ASN B O 1
ATOM 4495 N N . SER B 1 95 ? -51.577 -10.33 -66.79 1 28.772 95 SER B N 1
ATOM 4496 C CA . SER B 1 95 ? -51.534 -10.995 -68.077 1 29.234 95 SER B CA 1
ATOM 4497 C C . SER B 1 95 ? -51.988 -12.447 -67.903 1 28.694 95 SER B C 1
ATOM 4498 O O . SER B 1 95 ? -52.063 -12.957 -66.786 1 30.768 95 SER B O 1
ATOM 4506 N N . GLY B 1 96 ? -52.339 -13.097 -69.013 1 26.28 96 GLY B N 1
ATOM 4507 C CA . GLY B 1 96 ? -52.746 -14.491 -68.988 1 26.035 96 GLY B CA 1
ATOM 4508 C C . GLY B 1 96 ? -54.263 -14.613 -69.049 1 25.341 96 GLY B C 1
ATOM 4509 O O . GLY B 1 96 ? -54.942 -13.702 -69.514 1 24.712 96 GLY B O 1
ATOM 4513 N N . THR B 1 97 ? -54.787 -15.764 -68.631 1 23.827 97 THR B N 1
ATOM 4514 C CA . THR B 1 97 ? -56.216 -16.009 -68.713 1 24.473 97 THR B CA 1
ATOM 4515 C C . THR B 1 97 ? -56.97 -14.939 -67.916 1 23.207 97 THR B C 1
ATOM 4516 O O . THR B 1 97 ? -56.621 -14.627 -66.782 1 24.188 97 THR B O 1
ATOM 4527 N N . LEU B 1 98 ? -58.033 -14.41 -68.52 1 23.477 98 LEU B N 1
ATOM 4528 C CA . LEU B 1 98 ? -58.843 -13.376 -67.896 1 23.241 98 LEU B CA 1
ATOM 4529 C C . LEU B 1 98 ? -60.229 -13.407 -68.522 1 23.449 98 LEU B C 1
ATOM 4530 O O . LEU B 1 98 ? -60.365 -13.579 -69.733 1 24.134 98 LEU B O 1
ATOM 4546 N N . THR B 1 99 ? -61.237 -13.204 -67.669 1 24.525 99 THR B N 1
ATOM 4547 C CA . THR B 1 99 ? -62.627 -13.132 -68.082 1 24.063 99 THR B CA 1
ATOM 4548 C C . THR B 1 99 ? -63 -11.678 -68.397 1 23.783 99 THR B C 1
ATOM 4549 O O . THR B 1 99 ? -62.725 -10.77 -67.608 1 23.137 99 THR B O 1
ATOM 4560 N N . PHE B 1 100 ? -63.621 -11.481 -69.568 1 21.332 100 PHE B N 1
ATOM 4561 C CA . PHE B 1 100 ? -64.259 -10.223 -69.939 1 21.884 100 PHE B CA 1
ATOM 4562 C C . PHE B 1 100 ? -65.768 -10.404 -69.93 1 20.218 100 PHE B C 1
ATOM 4563 O O . PHE B 1 100 ? -66.288 -11.166 -70.735 1 21.498 100 PHE B O 1
ATOM 4580 N N . SER B 1 101 ? -66.459 -9.628 -69.09 1 20.322 101 SER B N 1
ATOM 4581 C CA . SER B 1 101 ? -67.886 -9.8 -68.858 1 19.933 101 SER B CA 1
ATOM 4582 C C . SER B 1 101 ? -68.687 -8.654 -69.478 1 19.404 101 SER B C 1
ATOM 4583 O O . SER B 1 101 ? -68.386 -7.489 -69.235 1 16.711 101 SER B O 1
ATOM 4591 N N . TRP B 1 102 ? -69.708 -9.006 -70.266 1 19.863 102 TRP B N 1
ATOM 4592 C CA . TRP B 1 102 ? -70.61 -8.034 -70.858 1 20.148 102 TRP B CA 1
ATOM 4593 C C . TRP B 1 102 ? -71.947 -8.058 -70.127 1 19.919 102 TRP B C 1
ATOM 4594 O O . TRP B 1 102 ? -72.583 -9.11 -70.035 1 20.103 102 TRP B O 1
ATOM 4615 N N . ASP B 1 103 ? -72.357 -6.9 -69.596 1 19.415 103 ASP B N 1
ATOM 4616 C CA . ASP B 1 103 ? -73.709 -6.744 -69.086 1 19.798 103 ASP B CA 1
ATOM 4617 C C . ASP B 1 103 ? -74.635 -6.391 -70.242 1 19.616 103 ASP B C 1
ATOM 4618 O O . ASP B 1 103 ? -74.527 -5.294 -70.782 1 19.946 103 ASP B O 1
ATOM 4627 N N . ILE B 1 104 ? -75.577 -7.281 -70.564 1 18.318 104 ILE B N 1
ATOM 4628 C CA . ILE B 1 104 ? -76.479 -7.05 -71.683 1 19.834 104 ILE B CA 1
ATOM 4629 C C . ILE B 1 104 ? -77.929 -6.929 -71.204 1 19.711 104 ILE B C 1
ATOM 4630 O O . ILE B 1 104 ? -78.842 -7 -72.017 1 17.89 104 ILE B O 1
ATOM 4646 N N . SER B 1 105 ? -78.117 -6.644 -69.903 1 20.975 105 SER B N 1
ATOM 4647 C CA . SER B 1 105 ? -79.431 -6.479 -69.311 1 23.364 105 SER B CA 1
ATOM 4648 C C . SER B 1 105 ? -80.242 -5.392 -70.026 1 23.312 105 SER B C 1
ATOM 4649 O O . SER B 1 105 ? -81.459 -5.517 -70.106 1 23.686 105 SER B O 1
ATOM 4657 N N . ASN B 1 106 ? -79.591 -4.354 -70.575 1 21.964 106 ASN B N 1
ATOM 4658 C CA . ASN B 1 106 ? -80.314 -3.28 -71.25 1 22.979 106 ASN B CA 1
ATOM 4659 C C . ASN B 1 106 ? -80.857 -3.702 -72.618 1 24.777 106 ASN B C 1
ATOM 4660 O O . ASN B 1 106 ? -81.738 -3.035 -73.157 1 22.526 106 ASN B O 1
ATOM 4671 N N . GLY B 1 107 ? -80.348 -4.802 -73.182 1 25.988 107 GLY B N 1
ATOM 4672 C CA . GLY B 1 107 ? -80.868 -5.308 -74.446 1 25.594 107 GLY B CA 1
ATOM 4673 C C . GLY B 1 107 ? -80.22 -6.643 -74.797 1 26.232 107 GLY B C 1
ATOM 4674 O O . GLY B 1 107 ? -79.274 -6.691 -75.583 1 27.005 107 GLY B O 1
ATOM 4678 N N . PRO B 1 108 ? -80.671 -7.756 -74.18 1 26.808 108 PRO B N 1
ATOM 4679 C CA . PRO B 1 108 ? -80.052 -9.059 -74.414 1 27.389 108 PRO B CA 1
ATOM 4680 C C . PRO B 1 108 ? -80.23 -9.428 -75.881 1 27.527 108 PRO B C 1
ATOM 4681 O O . PRO B 1 108 ? -81.272 -9.15 -76.475 1 32.489 108 PRO B O 1
ATOM 4692 N N . HIS B 1 109 ? -79.184 -10 -76.476 1 25.186 109 HIS B N 1
ATOM 4693 C CA . HIS B 1 109 ? -79.258 -10.511 -77.832 1 23.22 109 HIS B CA 1
ATOM 4694 C C . HIS B 1 109 ? -78.588 -11.885 -77.867 1 23.931 109 HIS B C 1
ATOM 4695 O O . HIS B 1 109 ? -77.801 -12.18 -78.763 1 23.266 109 HIS B O 1
ATOM 4710 N N . PHE B 1 110 ? -78.887 -12.73 -76.877 1 23.406 110 PHE B N 1
ATOM 4711 C CA . PHE B 1 110 ? -78.221 -14.022 -76.787 1 24.308 110 PHE B CA 1
ATOM 4712 C C . PHE B 1 110 ? -78.336 -14.789 -78.108 1 26.401 110 PHE B C 1
ATOM 4713 O O . PHE B 1 110 ? -77.357 -15.363 -78.583 1 26.69 110 PHE B O 1
ATOM 4730 N N . ASP B 1 111 ? -79.538 -14.768 -78.69 1 29.317 111 ASP B N 1
ATOM 4731 C CA . ASP B 1 111 ? -79.959 -15.73 -79.698 1 32.143 111 ASP B CA 1
ATOM 4732 C C . ASP B 1 111 ? -79.265 -15.508 -81.041 1 29.717 111 ASP B C 1
ATOM 4733 O O . ASP B 1 111 ? -79.296 -16.388 -81.886 1 29.534 111 ASP B O 1
ATOM 4742 N N . ASP B 1 112 ? -78.667 -14.333 -81.263 1 28.666 112 ASP B N 1
ATOM 4743 C CA . ASP B 1 112 ? -78.047 -14.05 -82.549 1 28.545 112 ASP B CA 1
ATOM 4744 C C . ASP B 1 112 ? -76.702 -13.353 -82.356 1 26.865 112 ASP B C 1
ATOM 4745 O O . ASP B 1 112 ? -76.244 -12.641 -83.247 1 28.579 112 ASP B O 1
ATOM 4754 N N . THR B 1 113 ? -76.072 -13.556 -81.189 1 25.419 113 THR B N 1
ATOM 4755 C CA . THR B 1 113 ? -74.699 -13.132 -80.98 1 24.654 113 THR B CA 1
ATOM 4756 C C . THR B 1 113 ? -73.796 -13.967 -81.884 1 24.993 113 THR B C 1
ATOM 4757 O O . THR B 1 113 ? -73.96 -15.186 -81.961 1 25.73 113 THR B O 1
ATOM 4768 N N . SER B 1 114 ? -72.847 -13.295 -82.543 1 26.725 114 SER B N 1
ATOM 4769 C CA . SER B 1 114 ? -71.952 -13.928 -83.503 1 26.655 114 SER B CA 1
ATOM 4770 C C . SER B 1 114 ? -70.522 -13.966 -82.975 1 25.808 114 SER B C 1
ATOM 4771 O O . SER B 1 114 ? -69.817 -14.94 -83.225 1 24.528 114 SER B O 1
ATOM 4779 N N . ASP B 1 115 ? -70.083 -12.91 -82.274 1 24.124 115 ASP B N 1
ATOM 4780 C CA . ASP B 1 115 ? -68.671 -12.803 -81.952 1 23.3 115 ASP B CA 1
ATOM 4781 C C . ASP B 1 115 ? -68.383 -11.834 -80.805 1 22.658 115 ASP B C 1
ATOM 4782 O O . ASP B 1 115 ? -69.118 -10.884 -80.558 1 21.763 115 ASP B O 1
ATOM 4791 N N . PHE B 1 116 ? -67.258 -12.105 -80.134 1 20.818 116 PHE B N 1
ATOM 4792 C CA . PHE B 1 116 ? -66.586 -11.182 -79.238 1 21.872 116 PHE B CA 1
ATOM 4793 C C . PHE B 1 116 ? -65.128 -11.1 -79.68 1 21.606 116 PHE B C 1
ATOM 4794 O O . PHE B 1 116 ? -64.487 -12.138 -79.872 1 19.749 116 PHE B O 1
ATOM 4811 N N . ARG B 1 117 ? -64.619 -9.875 -79.814 1 20.359 117 ARG B N 1
ATOM 4812 C CA . ARG B 1 117 ? -63.26 -9.64 -80.278 1 22.5 117 ARG B CA 1
ATOM 4813 C C . ARG B 1 117 ? -62.609 -8.547 -79.435 1 22.457 117 ARG B C 1
ATOM 4814 O O . ARG B 1 117 ? -63.267 -7.577 -79.054 1 22.047 117 ARG B O 1
ATOM 4835 N N . TYR B 1 118 ? -61.313 -8.72 -79.129 1 21.758 118 TYR B N 1
ATOM 4836 C CA . TYR B 1 118 ? -60.593 -7.811 -78.252 1 22.106 118 TYR B CA 1
ATOM 4837 C C . TYR B 1 118 ? -59.228 -7.494 -78.862 1 22.696 118 TYR B C 1
ATOM 4838 O O . TYR B 1 118 ? -58.526 -8.391 -79.321 1 21.185 118 TYR B O 1
ATOM 4856 N N . TRP B 1 119 ? -58.882 -6.201 -78.873 1 21.34 119 TRP B N 1
ATOM 4857 C CA . TRP B 1 119 ? -57.585 -5.704 -79.295 1 22.431 119 TRP B CA 1
ATOM 4858 C C . TRP B 1 119 ? -56.891 -5.057 -78.099 1 22.849 119 TRP B C 1
ATOM 4859 O O . TRP B 1 119 ? -57.566 -4.532 -77.208 1 23.487 119 TRP B O 1
ATOM 4880 N N . ILE B 1 120 ? -55.547 -5.099 -78.084 1 22.918 120 ILE B N 1
ATOM 4881 C CA . ILE B 1 120 ? -54.754 -4.433 -77.057 1 23.851 120 ILE B CA 1
ATOM 4882 C C . ILE B 1 120 ? -53.757 -3.487 -77.714 1 24.091 120 ILE B C 1
ATOM 4883 O O . ILE B 1 120 ? -53.353 -3.687 -78.868 1 23.102 120 ILE B O 1
ATOM 4899 N N . THR B 1 121 ? -53.336 -2.484 -76.934 1 25.164 121 THR B N 1
ATOM 4900 C CA . THR B 1 121 ? -52.349 -1.517 -77.38 1 27.192 121 THR B CA 1
ATOM 4901 C C . THR B 1 121 ? -50.997 -2.219 -77.517 1 29.393 121 THR B C 1
ATOM 4902 O O . THR B 1 121 ? -50.711 -3.183 -76.8 1 28.405 121 THR B O 1
ATOM 4913 N N . LYS B 1 122 ? -50.184 -1.736 -78.471 1 33.359 122 LYS B N 1
ATOM 4914 C CA . LYS B 1 122 ? -48.886 -2.32 -78.783 1 32.678 122 LYS B CA 1
ATOM 4915 C C . LYS B 1 122 ? -47.961 -2.195 -77.575 1 30.333 122 LYS B C 1
ATOM 4916 O O . LYS B 1 122 ? -48.158 -1.321 -76.74 1 27.92 122 LYS B O 1
ATOM 4935 N N . PRO B 1 123 ? -46.892 -3.022 -77.464 1 33.135 123 PRO B N 1
ATOM 4936 C CA . PRO B 1 123 ? -45.937 -2.901 -76.358 1 32.485 123 PRO B CA 1
ATOM 4937 C C . PRO B 1 123 ? -45.431 -1.477 -76.159 1 31.361 123 PRO B C 1
ATOM 4938 O O . PRO B 1 123 ? -45.248 -1.035 -75.027 1 29.756 123 PRO B O 1
ATOM 4949 N N . GLY B 1 124 ? -45.225 -0.773 -77.282 1 34.62 124 GLY B N 1
ATOM 4950 C CA . GLY B 1 124 ? -44.634 0.558 -77.299 1 37.193 124 GLY B CA 1
ATOM 4951 C C . GLY B 1 124 ? -45.62 1.692 -77.002 1 39.426 124 GLY B C 1
ATOM 4952 O O . GLY B 1 124 ? -45.198 2.847 -76.929 1 39.679 124 GLY B O 1
ATOM 4956 N N . PHE B 1 125 ? -46.91 1.372 -76.798 1 39.74 125 PHE B N 1
ATOM 4957 C CA . PHE B 1 125 ? -47.919 2.369 -76.465 1 39.225 125 PHE B CA 1
ATOM 4958 C C . PHE B 1 125 ? -47.568 3.127 -75.185 1 37.455 125 PHE B C 1
ATOM 4959 O O . PHE B 1 125 ? -47.124 2.534 -74.209 1 36.95 125 PHE B O 1
ATOM 4976 N N . VAL B 1 126 ? -47.841 4.441 -75.206 1 40.35 126 VAL B N 1
ATOM 4977 C CA . VAL B 1 126 ? -47.67 5.331 -74.067 1 39.971 126 VAL B CA 1
ATOM 4978 C C . VAL B 1 126 ? -48.928 6.188 -73.921 1 43.026 126 VAL B C 1
ATOM 4979 O O . VAL B 1 126 ? -49.333 6.869 -74.868 1 43.799 126 VAL B O 1
ATOM 4992 N N . TYR B 1 127 ? -49.525 6.168 -72.722 1 42.525 127 TYR B N 1
ATOM 4993 C CA . TYR B 1 127 ? -50.734 6.924 -72.439 1 43.126 127 TYR B CA 1
ATOM 4994 C C . TYR B 1 127 ? -50.346 8.325 -71.986 1 43.781 127 TYR B C 1
ATOM 4995 O O . TYR B 1 127 ? -49.51 8.476 -71.098 1 47.263 127 TYR B O 1
ATOM 5013 N N . GLN B 1 128 ? -50.976 9.333 -72.597 1 44.338 128 GLN B N 1
ATOM 5014 C CA . GLN B 1 128 ? -50.876 10.7 -72.115 1 44.236 128 GLN B CA 1
ATOM 5015 C C . GLN B 1 128 ? -52.256 11.35 -72.189 1 40.876 128 GLN B C 1
ATOM 5016 O O . GLN B 1 128 ? -52.956 11.252 -73.199 1 34.473 128 GLN B O 1
ATOM 5030 N N . VAL B 1 129 ? -52.627 12.006 -71.084 1 41.964 129 VAL B N 1
ATOM 5031 C CA . VAL B 1 129 ? -53.897 12.703 -70.978 1 44.203 129 VAL B CA 1
ATOM 5032 C C . VAL B 1 129 ? -53.95 13.723 -72.115 1 42.271 129 VAL B C 1
ATOM 5033 O O . VAL B 1 129 ? -52.972 14.425 -72.358 1 41.327 129 VAL B O 1
ATOM 5046 N N . GLY B 1 130 ? -55.066 13.746 -72.856 1 40.916 130 GLY B N 1
ATOM 5047 C CA . GLY B 1 130 ? -55.274 14.742 -73.897 1 38.773 130 GLY B CA 1
ATOM 5048 C C . GLY B 1 130 ? -55.038 14.204 -75.309 1 35.526 130 GLY B C 1
ATOM 5049 O O . GLY B 1 130 ? -55.601 14.742 -76.261 1 30.467 130 GLY B O 1
ATOM 5053 N N . ARG B 1 131 ? -54.226 13.142 -75.436 1 35.841 131 ARG B N 1
ATOM 5054 C CA . ARG B 1 131 ? -53.97 12.502 -76.72 1 39.384 131 ARG B CA 1
ATOM 5055 C C . ARG B 1 131 ? -54.932 11.33 -76.901 1 38.919 131 ARG B C 1
ATOM 5056 O O . ARG B 1 131 ? -54.828 10.325 -76.202 1 39.482 131 ARG B O 1
ATOM 5062 N N . GLU B 1 132 ? -55.855 11.465 -77.858 1 37.706 132 GLU B N 1
ATOM 5063 C CA . GLU B 1 132 ? -56.855 10.443 -78.096 1 37.259 132 GLU B CA 1
ATOM 5064 C C . GLU B 1 132 ? -56.202 9.294 -78.857 1 34.666 132 GLU B C 1
ATOM 5065 O O . GLU B 1 132 ? -55.192 9.479 -79.532 1 29.703 132 GLU B O 1
ATOM 5077 N N . LEU B 1 133 ? -56.813 8.113 -78.739 1 30.775 133 LEU B N 1
ATOM 5078 C CA . LEU B 1 133 ? -56.273 6.897 -79.325 1 30.391 133 LEU B CA 1
ATOM 5079 C C . LEU B 1 133 ? -56.376 6.924 -80.851 1 28.644 133 LEU B C 1
ATOM 5080 O O . LEU B 1 133 ? -57.327 7.485 -81.398 1 27.532 133 LEU B O 1
ATOM 5096 N N . THR B 1 134 ? -55.388 6.295 -81.513 1 27.854 134 THR B N 1
ATOM 5097 C CA . THR B 1 134 ? -55.428 5.983 -82.939 1 27.934 134 THR B CA 1
ATOM 5098 C C . THR B 1 134 ? -55.391 4.463 -83.111 1 28.263 134 THR B C 1
ATOM 5099 O O . THR B 1 134 ? -55 3.753 -82.19 1 29.822 134 THR B O 1
ATOM 5110 N N . TRP B 1 135 ? -55.689 3.976 -84.323 1 27.597 135 TRP B N 1
ATOM 5111 C CA . TRP B 1 135 ? -55.616 2.554 -84.627 1 27.294 135 TRP B CA 1
ATOM 5112 C C . TRP B 1 135 ? -54.172 2.055 -84.63 1 28.683 135 TRP B C 1
ATOM 5113 O O . TRP B 1 135 ? -53.925 0.857 -84.468 1 26.253 135 TRP B O 1
ATOM 5134 N N . ALA B 1 136 ? -53.225 2.991 -84.773 1 28.401 136 ALA B N 1
ATOM 5135 C CA . ALA B 1 136 ? -51.813 2.661 -84.756 1 31.525 136 ALA B CA 1
ATOM 5136 C C . ALA B 1 136 ? -51.348 2.386 -83.327 1 31.838 136 ALA B C 1
ATOM 5137 O O . ALA B 1 136 ? -50.286 1.79 -83.13 1 29.524 136 ALA B O 1
ATOM 5144 N N . ASP B 1 137 ? -52.14 2.809 -82.327 1 30.613 137 ASP B N 1
ATOM 5145 C CA . ASP B 1 137 ? -51.853 2.462 -80.942 1 29.593 137 ASP B CA 1
ATOM 5146 C C . ASP B 1 137 ? -52.139 0.986 -80.67 1 25.14 137 ASP B C 1
ATOM 5147 O O . ASP B 1 137 ? -51.607 0.441 -79.71 1 25.883 137 ASP B O 1
ATOM 5156 N N . PHE B 1 138 ? -52.962 0.349 -81.513 1 23.659 138 PHE B N 1
ATOM 5157 C CA . PHE B 1 138 ? -53.46 -0.992 -81.242 1 23.251 138 PHE B CA 1
ATOM 5158 C C . PHE B 1 138 ? -52.789 -1.983 -82.184 1 24.053 138 PHE B C 1
ATOM 5159 O O . PHE B 1 138 ? -52.368 -1.612 -83.274 1 23.186 138 PHE B O 1
ATOM 5176 N N . GLU B 1 139 ? -52.692 -3.247 -81.746 1 24.163 139 GLU B N 1
ATOM 5177 C CA . GLU B 1 139 ? -52.299 -4.321 -82.636 1 24.513 139 GLU B CA 1
ATOM 5178 C C . GLU B 1 139 ? -53.272 -4.322 -83.811 1 24.991 139 GLU B C 1
ATOM 5179 O O . GLU B 1 139 ? -54.414 -3.89 -83.665 1 22.04 139 GLU B O 1
ATOM 5191 N N . ASP B 1 140 ? -52.821 -4.812 -84.968 1 24.531 140 ASP B N 1
ATOM 5192 C CA . ASP B 1 140 ? -53.69 -4.887 -86.13 1 27.722 140 ASP B CA 1
ATOM 5193 C C . ASP B 1 140 ? -54.798 -5.913 -85.884 1 27.874 140 ASP B C 1
ATOM 5194 O O . ASP B 1 140 ? -55.964 -5.646 -86.181 1 30.654 140 ASP B O 1
ATOM 5203 N N . GLN B 1 141 ? -54.431 -7.089 -85.353 1 27.427 141 GLN B N 1
ATOM 5204 C CA . GLN B 1 141 ? -55.361 -8.202 -85.204 1 28.615 141 GLN B CA 1
ATOM 5205 C C . GLN B 1 141 ? -55.776 -8.321 -83.737 1 26.327 141 GLN B C 1
ATOM 5206 O O . GLN B 1 141 ? -55.03 -7.944 -82.839 1 26.826 141 GLN B O 1
ATOM 5220 N N . PRO B 1 142 ? -56.99 -8.829 -83.435 1 25.297 142 PRO B N 1
ATOM 5221 C CA . PRO B 1 142 ? -57.401 -9.036 -82.045 1 24.007 142 PRO B CA 1
ATOM 5222 C C . PRO B 1 142 ? -56.597 -10.153 -81.384 1 23.827 142 PRO B C 1
ATOM 5223 O O . PRO B 1 142 ? -56.23 -11.124 -82.042 1 20.092 142 PRO B O 1
ATOM 5234 N N . PHE B 1 143 ? -56.301 -9.991 -80.084 1 23.778 143 PHE B N 1
ATOM 5235 C CA . PHE B 1 143 ? -55.602 -11.019 -79.322 1 24.858 143 PHE B CA 1
ATOM 5236 C C . PHE B 1 143 ? -56.581 -12.102 -78.879 1 26.825 143 PHE B C 1
ATOM 5237 O O . PHE B 1 143 ? -56.169 -13.215 -78.548 1 29.421 143 PHE B O 1
ATOM 5254 N N . CYS B 1 144 ? -57.878 -11.771 -78.899 1 25.944 144 CYS B N 1
ATOM 5255 C CA . CYS B 1 144 ? -58.936 -12.689 -78.526 1 26.164 144 CYS B CA 1
ATOM 5256 C C . CYS B 1 144 ? -60.087 -12.533 -79.514 1 25.588 144 CYS B C 1
ATOM 5257 O O . CYS B 1 144 ? -60.629 -11.434 -79.639 1 23.116 144 CYS B O 1
ATOM 5264 N N . ASP B 1 145 ? -60.458 -13.64 -80.178 1 25.546 145 ASP B N 1
ATOM 5265 C CA . ASP B 1 145 ? -61.464 -13.638 -81.233 1 28.88 145 ASP B CA 1
ATOM 5266 C C . ASP B 1 145 ? -62.355 -14.873 -81.095 1 30.116 145 ASP B C 1
ATOM 5267 O O . ASP B 1 145 ? -62.055 -15.922 -81.647 1 28.99 145 ASP B O 1
ATOM 5276 N N . LEU B 1 146 ? -63.475 -14.721 -80.376 1 29.919 146 LEU B N 1
ATOM 5277 C CA . LEU B 1 146 ? -64.315 -15.839 -79.986 1 28.772 146 LEU B CA 1
ATOM 5278 C C . LEU B 1 146 ? -65.567 -15.854 -80.853 1 30.398 146 LEU B C 1
ATOM 5279 O O . LEU B 1 146 ? -66.181 -14.814 -81.069 1 33.29 146 LEU B O 1
ATOM 5295 N N . ALA B 1 147 ? -65.924 -17.039 -81.354 1 31.541 147 ALA B N 1
ATOM 5296 C CA . ALA B 1 147 ? -67.195 -17.25 -82.028 1 34.15 147 ALA B CA 1
ATOM 5297 C C . ALA B 1 147 ? -68.245 -17.648 -80.995 1 31.181 147 ALA B C 1
ATOM 5298 O O . ALA B 1 147 ? -67.903 -18.021 -79.873 1 27.66 147 ALA B O 1
ATOM 5305 N N . TYR B 1 148 ? -69.519 -17.555 -81.387 1 30.147 148 TYR B N 1
ATOM 5306 C CA . TYR B 1 148 ? -70.614 -18.013 -80.546 1 30.308 148 TYR B CA 1
ATOM 5307 C C . TYR B 1 148 ? -71.815 -18.344 -81.424 1 32.468 148 TYR B C 1
ATOM 5308 O O . TYR B 1 148 ? -72.058 -17.693 -82.441 1 31.076 148 TYR B O 1
ATOM 5326 N N . ASN B 1 149 ? -72.539 -19.389 -81.012 1 34.827 149 ASN B N 1
ATOM 5327 C CA . ASN B 1 149 ? -73.828 -19.725 -81.589 1 36.082 149 ASN B CA 1
ATOM 5328 C C . ASN B 1 149 ? -74.701 -20.266 -80.465 1 35.252 149 ASN B C 1
ATOM 5329 O O . ASN B 1 149 ? -74.397 -21.302 -79.881 1 34.113 149 ASN B O 1
ATOM 5340 N N . ASP B 1 150 ? -75.802 -19.562 -80.198 1 34.915 150 ASP B N 1
ATOM 5341 C CA . ASP B 1 150 ? -76.654 -19.855 -79.06 1 36.275 150 ASP B CA 1
ATOM 5342 C C . ASP B 1 150 ? -77.37 -21.191 -79.25 1 35.259 150 ASP B C 1
ATOM 5343 O O . ASP B 1 150 ? -77.839 -21.761 -78.275 1 35.235 150 ASP B O 1
ATOM 5352 N N . ASP B 1 151 ? -77.452 -21.674 -80.496 1 40.399 151 ASP B N 1
ATOM 5353 C CA . ASP B 1 151 ? -78.006 -22.989 -80.788 1 44.812 151 ASP B CA 1
ATOM 5354 C C . ASP B 1 151 ? -77.129 -24.096 -80.199 1 42.675 151 ASP B C 1
ATOM 5355 O O . ASP B 1 151 ? -77.65 -25.141 -79.817 1 40.839 151 ASP B O 1
ATOM 5364 N N . ASN B 1 152 ? -75.812 -23.858 -80.1 1 40.926 152 ASN B N 1
ATOM 5365 C CA . ASN B 1 152 ? -74.858 -24.906 -79.77 1 39.532 152 ASN B CA 1
ATOM 5366 C C . ASN B 1 152 ? -73.866 -24.385 -78.727 1 36.61 152 ASN B C 1
ATOM 5367 O O . ASN B 1 152 ? -72.659 -24.384 -78.962 1 33.99 152 ASN B O 1
ATOM 5378 N N . PRO B 1 153 ? -74.324 -23.981 -77.516 1 33.427 153 PRO B N 1
ATOM 5379 C CA . PRO B 1 153 ? -73.45 -23.303 -76.554 1 32.737 153 PRO B CA 1
ATOM 5380 C C . PRO B 1 153 ? -72.215 -24.103 -76.146 1 33.945 153 PRO B C 1
ATOM 5381 O O . PRO B 1 153 ? -71.148 -23.532 -75.907 1 30.811 153 PRO B O 1
ATOM 5392 N N . GLY B 1 154 ? -72.384 -25.431 -76.055 1 32.802 154 GLY B N 1
ATOM 5393 C CA . GLY B 1 154 ? -71.347 -26.323 -75.558 1 31.593 154 GLY B CA 1
ATOM 5394 C C . GLY B 1 154 ? -70.093 -26.33 -76.43 1 30.014 154 GLY B C 1
ATOM 5395 O O . GLY B 1 154 ? -69.027 -26.729 -75.97 1 30.02 154 GLY B O 1
ATOM 5399 N N . ALA B 1 155 ? -70.223 -25.887 -77.685 1 30.886 155 ALA B N 1
ATOM 5400 C CA . ALA B 1 155 ? -69.097 -25.805 -78.603 1 30.604 155 ALA B CA 1
ATOM 5401 C C . ALA B 1 155 ? -68.261 -24.537 -78.386 1 29.26 155 ALA B C 1
ATOM 5402 O O . ALA B 1 155 ? -67.319 -24.307 -79.138 1 29.811 155 ALA B O 1
ATOM 5409 N N . TYR B 1 156 ? -68.578 -23.726 -77.362 1 27.88 156 TYR B N 1
ATOM 5410 C CA . TYR B 1 156 ? -67.881 -22.466 -77.117 1 28.613 156 TYR B CA 1
ATOM 5411 C C . TYR B 1 156 ? -67.561 -22.328 -75.626 1 30.268 156 TYR B C 1
ATOM 5412 O O . TYR B 1 156 ? -68.11 -21.473 -74.933 1 31.767 156 TYR B O 1
ATOM 5430 N N . PRO B 1 157 ? -66.626 -23.143 -75.088 1 32.003 157 PRO B N 1
ATOM 5431 C CA . PRO B 1 157 ? -66.344 -23.148 -73.649 1 32.549 157 PRO B CA 1
ATOM 5432 C C . PRO B 1 157 ? -65.718 -21.885 -73.044 1 34.526 157 PRO B C 1
ATOM 5433 O O . PRO B 1 157 ? -65.668 -21.765 -71.821 1 38.387 157 PRO B O 1
ATOM 5444 N N . ASN B 1 158 ? -65.217 -20.971 -73.893 1 33.593 158 ASN B N 1
ATOM 5445 C CA . ASN B 1 158 ? -64.667 -19.698 -73.445 1 34.796 158 ASN B CA 1
ATOM 5446 C C . ASN B 1 158 ? -65.686 -18.566 -73.626 1 34.156 158 ASN B C 1
ATOM 5447 O O . ASN B 1 158 ? -65.328 -17.389 -73.593 1 32.562 158 ASN B O 1
ATOM 5458 N N . VAL B 1 159 ? -66.954 -18.933 -73.844 1 33.117 159 VAL B N 1
ATOM 5459 C CA . VAL B 1 159 ? -68.071 -18.004 -73.81 1 31.275 159 VAL B CA 1
ATOM 5460 C C . VAL B 1 159 ? -69.158 -18.644 -72.951 1 30.823 159 VAL B C 1
ATOM 5461 O O . VAL B 1 159 ? -69.655 -19.715 -73.29 1 32.768 159 VAL B O 1
ATOM 5474 N N . ARG B 1 160 ? -69.507 -18.007 -71.827 1 28.647 160 ARG B N 1
ATOM 5475 C CA . ARG B 1 160 ? -70.546 -18.517 -70.942 1 27.452 160 ARG B CA 1
ATOM 5476 C C . ARG B 1 160 ? -71.682 -17.495 -70.876 1 28.254 160 ARG B C 1
ATOM 5477 O O . ARG B 1 160 ? -71.501 -16.386 -70.369 1 25.277 160 ARG B O 1
ATOM 5483 N N . ALA B 1 161 ? -72.84 -17.883 -71.421 1 26.322 161 ALA B N 1
ATOM 5484 C CA . ALA B 1 161 ? -74.076 -17.132 -71.278 1 27.706 161 ALA B CA 1
ATOM 5485 C C . ALA B 1 161 ? -74.643 -17.316 -69.867 1 26.913 161 ALA B C 1
ATOM 5486 O O . ALA B 1 161 ? -74.725 -18.439 -69.375 1 30.213 161 ALA B O 1
ATOM 5493 N N . ASP B 1 162 ? -74.991 -16.203 -69.209 1 23.942 162 ASP B N 1
ATOM 5494 C CA . ASP B 1 162 ? -75.818 -16.209 -68.009 1 25.547 162 ASP B CA 1
ATOM 5495 C C . ASP B 1 162 ? -77.122 -15.469 -68.312 1 25.866 162 ASP B C 1
ATOM 5496 O O . ASP B 1 162 ? -77.163 -14.241 -68.259 1 27.676 162 ASP B O 1
ATOM 5505 N N . LYS B 1 163 ? -78.179 -16.223 -68.644 1 25.039 163 LYS B N 1
ATOM 5506 C CA . LYS B 1 163 ? -79.433 -15.629 -69.081 1 25.441 163 LYS B CA 1
ATOM 5507 C C . LYS B 1 163 ? -80.165 -14.986 -67.909 1 24.939 163 LYS B C 1
ATOM 5508 O O . LYS B 1 163 ? -80.545 -13.827 -68.008 1 24.671 163 LYS B O 1
ATOM 5527 N N . PRO B 1 164 ? -80.377 -15.672 -66.761 1 24.762 164 PRO B N 1
ATOM 5528 C CA . PRO B 1 164 ? -81.031 -15.023 -65.627 1 23.691 164 PRO B CA 1
ATOM 5529 C C . PRO B 1 164 ? -80.432 -13.667 -65.244 1 23.178 164 PRO B C 1
ATOM 5530 O O . PRO B 1 164 ? -81.162 -12.761 -64.846 1 22.144 164 PRO B O 1
ATOM 5541 N N . ASN B 1 165 ? -79.112 -13.51 -65.377 1 22.436 165 ASN B N 1
ATOM 5542 C CA . ASN B 1 165 ? -78.474 -12.258 -65.009 1 22.842 165 ASN B CA 1
ATOM 5543 C C . ASN B 1 165 ? -78.028 -11.468 -66.242 1 21.938 165 ASN B C 1
ATOM 5544 O O . ASN B 1 165 ? -77.271 -10.517 -66.106 1 22.436 165 ASN B O 1
ATOM 5555 N N . THR B 1 166 ? -78.521 -11.855 -67.426 1 22.098 166 THR B N 1
ATOM 5556 C CA . THR B 1 166 ? -78.278 -11.142 -68.678 1 22.022 166 THR B CA 1
ATOM 5557 C C . THR B 1 166 ? -76.832 -10.649 -68.764 1 21.41 166 THR B C 1
ATOM 5558 O O . THR B 1 166 ? -76.564 -9.447 -68.853 1 22.425 166 THR B O 1
ATOM 5569 N N . HIS B 1 167 ? -75.909 -11.616 -68.759 1 19.585 167 HIS B N 1
ATOM 5570 C CA . HIS B 1 167 ? -74.494 -11.385 -68.987 1 19.003 167 HIS B CA 1
ATOM 5571 C C . HIS B 1 167 ? -73.917 -12.435 -69.929 1 21.223 167 HIS B C 1
ATOM 5572 O O . HIS B 1 167 ? -74.422 -13.554 -70.032 1 22.78 167 HIS B O 1
ATOM 5587 N N . PHE B 1 168 ? -72.819 -12.046 -70.581 1 22.759 168 PHE B N 1
ATOM 5588 C CA . PHE B 1 168 ? -71.923 -12.95 -71.275 1 23.259 168 PHE B CA 1
ATOM 5589 C C . PHE B 1 168 ? -70.596 -12.913 -70.53 1 22.713 168 PHE B C 1
ATOM 5590 O O . PHE B 1 168 ? -70.133 -11.838 -70.17 1 22.467 168 PHE B O 1
ATOM 5607 N N . HIS B 1 169 ? -70.01 -14.083 -70.276 1 22.026 169 HIS B N 1
ATOM 5608 C CA . HIS B 1 169 ? -68.693 -14.154 -69.672 1 22.101 169 HIS B CA 1
ATOM 5609 C C . HIS B 1 169 ? -67.742 -14.805 -70.676 1 24.138 169 HIS B C 1
ATOM 5610 O O . HIS B 1 169 ? -67.925 -15.972 -71.023 1 25.178 169 HIS B O 1
ATOM 5625 N N . THR B 1 170 ? -66.736 -14.043 -71.143 1 25.196 170 THR B N 1
ATOM 5626 C CA . THR B 1 170 ? -65.835 -14.499 -72.202 1 25.024 170 THR B CA 1
ATOM 5627 C C . THR B 1 170 ? -64.414 -14.601 -71.646 1 25.946 170 THR B C 1
ATOM 5628 O O . THR B 1 170 ? -63.991 -13.729 -70.888 1 28.007 170 THR B O 1
ATOM 5639 N N . THR B 1 171 ? -63.693 -15.672 -72.026 1 25.731 171 THR B N 1
ATOM 5640 C CA . THR B 1 171 ? -62.345 -15.927 -71.537 1 26.655 171 THR B CA 1
ATOM 5641 C C . THR B 1 171 ? -61.333 -15.696 -72.659 1 26.136 171 THR B C 1
ATOM 5642 O O . THR B 1 171 ? -61.462 -16.258 -73.743 1 24.682 171 THR B O 1
ATOM 5653 N N . CYS B 1 172 ? -60.322 -14.875 -72.367 1 24.193 172 CYS B N 1
ATOM 5654 C CA . CYS B 1 172 ? -59.246 -14.566 -73.288 1 23.935 172 CYS B CA 1
ATOM 5655 C C . CYS B 1 172 ? -57.89 -14.783 -72.613 1 24.292 172 CYS B C 1
ATOM 5656 O O . CYS B 1 172 ? -57.808 -14.938 -71.397 1 23.8 172 CYS B O 1
ATOM 5663 N N . THR B 1 173 ? -56.824 -14.784 -73.427 1 23.413 173 THR B N 1
ATOM 5664 C CA . THR B 1 173 ? -55.455 -14.721 -72.947 1 22.945 173 THR B CA 1
ATOM 5665 C C . THR B 1 173 ? -54.903 -13.321 -73.207 1 22.99 173 THR B C 1
ATOM 5666 O O . THR B 1 173 ? -54.576 -12.967 -74.344 1 22.889 173 THR B O 1
ATOM 5677 N N . VAL B 1 174 ? -54.779 -12.531 -72.139 1 21.588 174 VAL B N 1
ATOM 5678 C CA . VAL B 1 174 ? -54.179 -11.216 -72.253 1 22.602 174 VAL B CA 1
ATOM 5679 C C . VAL B 1 174 ? -52.68 -11.398 -72.476 1 23.703 174 VAL B C 1
ATOM 5680 O O . VAL B 1 174 ? -52.007 -11.922 -71.594 1 23.364 174 VAL B O 1
ATOM 5693 N N . PRO B 1 175 ? -52.103 -10.951 -73.621 1 24.131 175 PRO B N 1
ATOM 5694 C CA . PRO B 1 175 ? -50.669 -11.092 -73.867 1 25.384 175 PRO B CA 1
ATOM 5695 C C . PRO B 1 175 ? -49.837 -10.341 -72.839 1 27.594 175 PRO B C 1
ATOM 5696 O O . PRO B 1 175 ? -50.32 -9.396 -72.221 1 30.895 175 PRO B O 1
ATOM 5707 N N . ALA B 1 176 ? -48.579 -10.773 -72.698 1 28.024 176 ALA B N 1
ATOM 5708 C CA . ALA B 1 176 ? -47.644 -10.163 -71.772 1 31.187 176 ALA B CA 1
ATOM 5709 C C . ALA B 1 176 ? -47.494 -8.683 -72.112 1 30.727 176 ALA B C 1
ATOM 5710 O O . ALA B 1 176 ? -47.214 -8.311 -73.245 1 33.318 176 ALA B O 1
ATOM 5717 N N . ARG B 1 177 ? -47.744 -7.847 -71.114 1 31.743 177 ARG B N 1
ATOM 5718 C CA . ARG B 1 177 ? -47.56 -6.413 -71.211 1 31.868 177 ARG B CA 1
ATOM 5719 C C . ARG B 1 177 ? -47.197 -5.934 -69.821 1 33.343 177 ARG B C 1
ATOM 5720 O O . ARG B 1 177 ? -47.419 -6.65 -68.847 1 34.021 177 ARG B O 1
ATOM 5741 N N . THR B 1 178 ? -46.686 -4.709 -69.745 1 34.372 178 THR B N 1
ATOM 5742 C CA . THR B 1 178 ? -46.465 -4.068 -68.463 1 37.411 178 THR B CA 1
ATOM 5743 C C . THR B 1 178 ? -46.85 -2.592 -68.598 1 36.745 178 THR B C 1
ATOM 5744 O O . THR B 1 178 ? -46.748 -2.007 -69.677 1 33.527 178 THR B O 1
ATOM 5755 N N . GLY B 1 179 ? -47.423 -2.031 -67.529 1 35.777 179 GLY B N 1
ATOM 5756 C CA . GLY B 1 179 ? -47.763 -0.618 -67.503 1 33.811 179 GLY B CA 1
ATOM 5757 C C . GLY B 1 179 ? -49.186 -0.35 -67.989 1 31.652 179 GLY B C 1
ATOM 5758 O O . GLY B 1 179 ? -50.046 -1.233 -67.961 1 27.403 179 GLY B O 1
ATOM 5762 N N . ARG B 1 180 ? -49.394 0.892 -68.45 1 30.959 180 ARG B N 1
ATOM 5763 C CA . ARG B 1 180 ? -50.693 1.415 -68.835 1 30.707 180 ARG B CA 1
ATOM 5764 C C . ARG B 1 180 ? -51.011 1.006 -70.273 1 30.531 180 ARG B C 1
ATOM 5765 O O . ARG B 1 180 ? -50.197 1.208 -71.172 1 33.363 180 ARG B O 1
ATOM 5786 N N . HIS B 1 181 ? -52.195 0.411 -70.467 1 27.385 181 HIS B N 1
ATOM 5787 C CA . HIS B 1 181 ? -52.66 -0.025 -71.774 1 26.816 181 HIS B CA 1
ATOM 5788 C C . HIS B 1 181 ? -54.17 0.157 -71.862 1 24.669 181 HIS B C 1
ATOM 5789 O O . HIS B 1 181 ? -54.813 0.499 -70.875 1 23.487 181 HIS B O 1
ATOM 5804 N N . VAL B 1 182 ? -54.696 -0.068 -73.073 1 24.068 182 VAL B N 1
ATOM 5805 C CA . VAL B 1 182 ? -56.119 -0.071 -73.348 1 23.181 182 VAL B CA 1
ATOM 5806 C C . VAL B 1 182 ? -56.458 -1.356 -74.086 1 23.263 182 VAL B C 1
ATOM 5807 O O . VAL B 1 182 ? -55.726 -1.762 -74.989 1 22.715 182 VAL B O 1
ATOM 5820 N N . ILE B 1 183 ? -57.599 -1.955 -73.72 1 22.406 183 ILE B N 1
ATOM 5821 C CA . ILE B 1 183 ? -58.193 -3.029 -74.488 1 21.376 183 ILE B CA 1
ATOM 5822 C C . ILE B 1 183 ? -59.459 -2.528 -75.178 1 21.217 183 ILE B C 1
ATOM 5823 O O . ILE B 1 183 ? -60.403 -2.071 -74.53 1 19.647 183 ILE B O 1
ATOM 5839 N N . TYR B 1 184 ? -59.471 -2.657 -76.51 1 19.274 184 TYR B N 1
ATOM 5840 C CA . TYR B 1 184 ? -60.613 -2.279 -77.327 1 19.441 184 TYR B CA 1
ATOM 5841 C C . TYR B 1 184 ? -61.457 -3.529 -77.557 1 20.257 184 TYR B C 1
ATOM 5842 O O . TYR B 1 184 ? -60.935 -4.554 -78.013 1 18.807 184 TYR B O 1
ATOM 5860 N N . ALA B 1 185 ? -62.771 -3.434 -77.283 1 20.473 185 ALA B N 1
ATOM 5861 C CA . ALA B 1 185 ? -63.631 -4.609 -77.211 1 20.09 185 ALA B CA 1
ATOM 5862 C C . ALA B 1 185 ? -64.867 -4.465 -78.105 1 20.651 185 ALA B C 1
ATOM 5863 O O . ALA B 1 185 ? -65.472 -3.397 -78.169 1 21.65 185 ALA B O 1
ATOM 5870 N N . GLU B 1 186 ? -65.267 -5.565 -78.754 1 19.331 186 GLU B N 1
ATOM 5871 C CA . GLU B 1 186 ? -66.466 -5.594 -79.579 1 19.596 186 GLU B CA 1
ATOM 5872 C C . GLU B 1 186 ? -67.346 -6.785 -79.207 1 19.57 186 GLU B C 1
ATOM 5873 O O . GLU B 1 186 ? -66.845 -7.899 -79.027 1 19.393 186 GLU B O 1
ATOM 5885 N N . TRP B 1 187 ? -68.663 -6.551 -79.208 1 18.447 187 TRP B N 1
ATOM 5886 C CA . TRP B 1 187 ? -69.662 -7.606 -79.161 1 19.558 187 TRP B CA 1
ATOM 5887 C C . TRP B 1 187 ? -70.549 -7.509 -80.402 1 21.214 187 TRP B C 1
ATOM 5888 O O . TRP B 1 187 ? -71.235 -6.504 -80.586 1 20.074 187 TRP B O 1
ATOM 5909 N N . GLY B 1 188 ? -70.528 -8.554 -81.242 1 21.777 188 GLY B N 1
ATOM 5910 C CA . GLY B 1 188 ? -71.197 -8.529 -82.533 1 22.843 188 GLY B CA 1
ATOM 5911 C C . GLY B 1 188 ? -72.362 -9.519 -82.632 1 23.05 188 GLY B C 1
ATOM 5912 O O . GLY B 1 188 ? -72.408 -10.549 -81.949 1 23.307 188 GLY B O 1
ATOM 5916 N N . ARG B 1 189 ? -73.287 -9.205 -83.545 1 23.327 189 ARG B N 1
ATOM 5917 C CA . ARG B 1 189 ? -74.455 -10.027 -83.812 1 23.812 189 ARG B CA 1
ATOM 5918 C C . ARG B 1 189 ? -74.433 -10.496 -85.265 1 25.261 189 ARG B C 1
ATOM 5919 O O . ARG B 1 189 ? -73.799 -9.88 -86.123 1 25.427 189 ARG B O 1
ATOM 5940 N N . GLU B 1 190 ? -75.131 -11.611 -85.504 1 26.446 190 GLU B N 1
ATOM 5941 C CA . GLU B 1 190 ? -75.355 -12.15 -86.833 1 28.758 190 GLU B CA 1
ATOM 5942 C C . GLU B 1 190 ? -76.226 -11.195 -87.651 1 31.557 190 GLU B C 1
ATOM 5943 O O . GLU B 1 190 ? -76.787 -10.243 -87.114 1 32.932 190 GLU B O 1
ATOM 5955 N N . PRO B 1 191 ? -76.335 -11.387 -88.988 1 34.849 191 PRO B N 1
ATOM 5956 C CA . PRO B 1 191 ? -77.474 -10.861 -89.744 1 35.571 191 PRO B CA 1
ATOM 5957 C C . PRO B 1 191 ? -78.79 -11.313 -89.107 1 33.881 191 PRO B C 1
ATOM 5958 O O . PRO B 1 191 ? -78.834 -12.357 -88.465 1 31.812 191 PRO B O 1
ATOM 5969 N N . PRO B 1 192 ? -79.917 -10.585 -89.275 1 34.44 192 PRO B N 1
ATOM 5970 C CA . PRO B 1 192 ? -80.006 -9.463 -90.214 1 35 192 PRO B CA 1
ATOM 5971 C C . PRO B 1 192 ? -79.539 -8.085 -89.749 1 34.274 192 PRO B C 1
ATOM 5972 O O . PRO B 1 192 ? -79.33 -7.209 -90.587 1 35.407 192 PRO B O 1
ATOM 5983 N N . THR B 1 193 ? -79.35 -7.888 -88.435 1 33.08 193 THR B N 1
ATOM 5984 C CA . THR B 1 193 ? -78.994 -6.566 -87.932 1 31.279 193 THR B CA 1
ATOM 5985 C C . THR B 1 193 ? -77.5 -6.29 -88.113 1 28.842 193 THR B C 1
ATOM 5986 O O . THR B 1 193 ? -77.105 -5.152 -88.358 1 27.718 193 THR B O 1
ATOM 5997 N N . TYR B 1 194 ? -76.646 -7.304 -87.917 1 29.525 194 TYR B N 1
ATOM 5998 C CA . TYR B 1 194 ? -75.211 -7.081 -87.811 1 28.044 194 TYR B CA 1
ATOM 5999 C C . TYR B 1 194 ? -74.887 -6.079 -86.695 1 27.521 194 TYR B C 1
ATOM 6000 O O . TYR B 1 194 ? -73.832 -5.459 -86.719 1 24.791 194 TYR B O 1
ATOM 6018 N N . GLU B 1 195 ? -75.773 -5.894 -85.707 1 24.806 195 GLU B N 1
ATOM 6019 C CA . GLU B 1 195 ? -75.518 -4.853 -84.728 1 24.942 195 GLU B CA 1
ATOM 6020 C C . GLU B 1 195 ? -74.277 -5.227 -83.922 1 23.697 195 GLU B C 1
ATOM 6021 O O . GLU B 1 195 ? -74.034 -6.419 -83.673 1 22.488 195 GLU B O 1
ATOM 6033 N N . ARG B 1 196 ? -73.502 -4.191 -83.556 1 22.525 196 ARG B N 1
ATOM 6034 C CA . ARG B 1 196 ? -72.234 -4.355 -82.868 1 20.842 196 ARG B CA 1
ATOM 6035 C C . ARG B 1 196 ? -72.051 -3.268 -81.817 1 20.781 196 ARG B C 1
ATOM 6036 O O . ARG B 1 196 ? -72.368 -2.102 -82.06 1 19.678 196 ARG B O 1
ATOM 6057 N N . PHE B 1 197 ? -71.464 -3.671 -80.68 1 19.87 197 PHE B N 1
ATOM 6058 C CA . PHE B 1 197 ? -71.232 -2.798 -79.541 1 19.574 197 PHE B CA 1
ATOM 6059 C C . PHE B 1 197 ? -69.737 -2.712 -79.264 1 20.175 197 PHE B C 1
ATOM 6060 O O . PHE B 1 197 ? -69.018 -3.707 -79.361 1 20.04 197 PHE B O 1
ATOM 6077 N N . HIS B 1 198 ? -69.301 -1.505 -78.894 1 18.663 198 HIS B N 1
ATOM 6078 C CA . HIS B 1 198 ? -67.895 -1.153 -78.834 1 20.79 198 HIS B CA 1
ATOM 6079 C C . HIS B 1 198 ? -67.568 -0.515 -77.488 1 20.872 198 HIS B C 1
ATOM 6080 O O . HIS B 1 198 ? -68.329 0.319 -76.997 1 18.838 198 HIS B O 1
ATOM 6095 N N . GLY B 1 199 ? -66.393 -0.861 -76.945 1 20.702 199 GLY B N 1
ATOM 6096 C CA . GLY B 1 199 ? -65.925 -0.298 -75.686 1 21.491 199 GLY B CA 1
ATOM 6097 C C . GLY B 1 199 ? -64.397 -0.272 -75.582 1 21.595 199 GLY B C 1
ATOM 6098 O O . GLY B 1 199 ? -63.699 -0.98 -76.31 1 20.818 199 GLY B O 1
ATOM 6102 N N . CYS B 1 200 ? -63.897 0.581 -74.685 1 20.535 200 CYS B N 1
ATOM 6103 C CA . CYS B 1 200 ? -62.498 0.597 -74.298 1 22.171 200 CYS B CA 1
ATOM 6104 C C . CYS B 1 200 ? -62.373 0.328 -72.801 1 22.213 200 CYS B C 1
ATOM 6105 O O . CYS B 1 200 ? -63.17 0.826 -72.002 1 22.681 200 CYS B O 1
ATOM 6112 N N . ILE B 1 201 ? -61.33 -0.432 -72.445 1 20.677 201 ILE B N 1
ATOM 6113 C CA . ILE B 1 201 ? -61.076 -0.836 -71.076 1 20.435 201 ILE B CA 1
ATOM 6114 C C . ILE B 1 201 ? -59.677 -0.363 -70.697 1 20.422 201 ILE B C 1
ATOM 6115 O O . ILE B 1 201 ? -58.692 -0.858 -71.236 1 22.747 201 ILE B O 1
ATOM 6131 N N . ASP B 1 202 ? -59.581 0.579 -69.758 1 21.398 202 ASP B N 1
ATOM 6132 C CA . ASP B 1 202 ? -58.282 1.048 -69.286 1 20.806 202 ASP B CA 1
ATOM 6133 C C . ASP B 1 202 ? -57.704 0.066 -68.267 1 22.098 202 ASP B C 1
ATOM 6134 O O . ASP B 1 202 ? -58.352 -0.262 -67.267 1 22.384 202 ASP B O 1
ATOM 6143 N N . VAL B 1 203 ? -56.463 -0.38 -68.515 1 22.901 203 VAL B N 1
ATOM 6144 C CA . VAL B 1 203 ? -55.859 -1.413 -67.693 1 25.082 203 VAL B CA 1
ATOM 6145 C C . VAL B 1 203 ? -54.437 -0.988 -67.326 1 26.775 203 VAL B C 1
ATOM 6146 O O . VAL B 1 203 ? -53.738 -0.35 -68.114 1 27.87 203 VAL B O 1
ATOM 6159 N N . GLN B 1 204 ? -54.04 -1.346 -66.099 1 27.21 204 GLN B N 1
ATOM 6160 C CA . GLN B 1 204 ? -52.662 -1.288 -65.641 1 29.478 204 GLN B CA 1
ATOM 6161 C C . GLN B 1 204 ? -52.201 -2.734 -65.456 1 29.099 204 GLN B C 1
ATOM 6162 O O . GLN B 1 204 ? -52.701 -3.424 -64.57 1 27.459 204 GLN B O 1
ATOM 6176 N N . ILE B 1 205 ? -51.29 -3.208 -66.316 1 28.281 205 ILE B N 1
ATOM 6177 C CA . ILE B 1 205 ? -51.008 -4.633 -66.416 1 30.954 205 ILE B CA 1
ATOM 6178 C C . ILE B 1 205 ? -49.705 -4.958 -65.688 1 34.381 205 ILE B C 1
ATOM 6179 O O . ILE B 1 205 ? -48.68 -4.326 -65.926 1 37.31 205 ILE B O 1
ATOM 6195 N N . HIS B 1 206 ? -49.752 -5.977 -64.822 1 38.459 206 HIS B N 1
ATOM 6196 C CA . HIS B 1 206 ? -48.616 -6.344 -63.989 1 42.818 206 HIS B CA 1
ATOM 6197 C C . HIS B 1 206 ? -47.987 -7.64 -64.515 1 42.098 206 HIS B C 1
ATOM 6198 O O . HIS B 1 206 ? -48.795 -8.537 -64.834 1 44.002 206 HIS B O 1
ATOM 6213 N N . HIS C 1 1 ? -8.381 2.449 -76.135 1 24.616 1 HIS C N 1
ATOM 6214 C CA . HIS C 1 1 ? -8.816 1.137 -75.591 1 23.438 1 HIS C CA 1
ATOM 6215 C C . HIS C 1 1 ? -9.464 1.392 -74.232 1 22.656 1 HIS C C 1
ATOM 6216 O O . HIS C 1 1 ? -8.897 2.1 -73.408 1 25.514 1 HIS C O 1
ATOM 6233 N N . GLY C 1 2 ? -10.663 0.842 -74.021 1 22.991 2 GLY C N 1
ATOM 6234 C CA . GLY C 1 2 ? -11.449 1.163 -72.838 1 22.838 2 GLY C CA 1
ATOM 6235 C C . GLY C 1 2 ? -12.899 0.704 -72.955 1 23.689 2 GLY C C 1
ATOM 6236 O O . GLY C 1 2 ? -13.286 0.087 -73.945 1 24.209 2 GLY C O 1
ATOM 6240 N N . PHE C 1 3 ? -13.685 1.032 -71.916 1 21.341 3 PHE C N 1
ATOM 6241 C CA . PHE C 1 3 ? -15.012 0.481 -71.7 1 20.986 3 PHE C CA 1
ATOM 6242 C C . PHE C 1 3 ? -15.747 1.386 -70.714 1 17.343 3 PHE C C 1
ATOM 6243 O O . PHE C 1 3 ? -15.107 2.162 -70.028 1 17.413 3 PHE C O 1
ATOM 6260 N N . VAL C 1 4 ? -17.071 1.257 -70.646 1 17.385 4 VAL C N 1
ATOM 6261 C CA . VAL C 1 4 ? -17.89 2.007 -69.71 1 17.809 4 VAL C CA 1
ATOM 6262 C C . VAL C 1 4 ? -17.848 1.3 -68.355 1 17.706 4 VAL C C 1
ATOM 6263 O O . VAL C 1 4 ? -18.14 0.113 -68.256 1 18.106 4 VAL C O 1
ATOM 6276 N N . ASP C 1 5 ? -17.454 2.036 -67.313 1 17.619 5 ASP C N 1
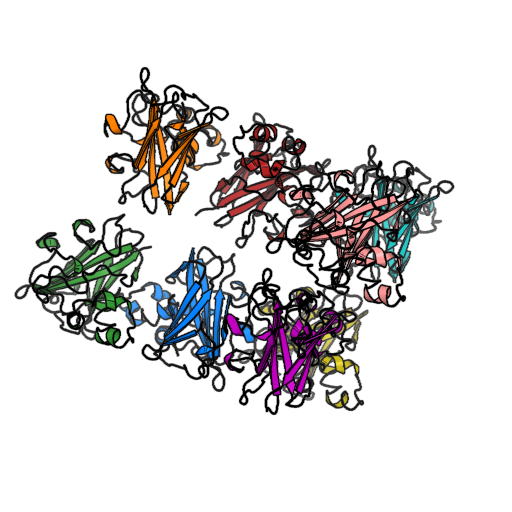ATOM 6277 C CA . ASP C 1 5 ? -17.345 1.456 -65.985 1 17.271 5 ASP C CA 1
ATOM 6278 C C . ASP C 1 5 ? -18.449 1.992 -65.082 1 18.17 5 ASP C C 1
ATOM 6279 O O . ASP C 1 5 ? -18.562 1.549 -63.937 1 17.798 5 ASP C O 1
ATOM 6288 N N . SER C 1 6 ? -19.273 2.92 -65.596 1 17.161 6 SER C N 1
ATOM 6289 C CA . SER C 1 6 ? -20.336 3.491 -64.784 1 18.483 6 SER C CA 1
ATOM 6290 C C . SER C 1 6 ? -21.421 4.134 -65.64 1 17.876 6 SER C C 1
ATOM 6291 O O . SER C 1 6 ? -21.155 5.131 -66.312 1 17.37 6 SER C O 1
ATOM 6299 N N . PRO C 1 7 ? -22.68 3.646 -65.612 1 18.044 7 PRO C N 1
ATOM 6300 C CA . PRO C 1 7 ? -23.055 2.367 -64.997 1 18.467 7 PRO C CA 1
ATOM 6301 C C . PRO C 1 7 ? -22.3 1.29 -65.76 1 18.957 7 PRO C C 1
ATOM 6302 O O . PRO C 1 7 ? -22.127 1.409 -66.966 1 19.662 7 PRO C O 1
ATOM 6313 N N . GLY C 1 8 ? -21.846 0.258 -65.054 1 19.329 8 GLY C N 1
ATOM 6314 C CA . GLY C 1 8 ? -20.858 -0.652 -65.618 1 19.498 8 GLY C CA 1
ATOM 6315 C C . GLY C 1 8 ? -21.43 -1.432 -66.795 1 19.344 8 GLY C C 1
ATOM 6316 O O . GLY C 1 8 ? -22.552 -1.922 -66.71 1 18.61 8 GLY C O 1
ATOM 6320 N N . ALA C 1 9 ? -20.644 -1.557 -67.875 1 18.785 9 ALA C N 1
ATOM 6321 C CA . ALA C 1 9 ? -21.081 -2.306 -69.044 1 19.147 9 ALA C CA 1
ATOM 6322 C C . ALA C 1 9 ? -20.88 -3.81 -68.826 1 19.291 9 ALA C C 1
ATOM 6323 O O . ALA C 1 9 ? -20.29 -4.245 -67.84 1 18.147 9 ALA C O 1
ATOM 6330 N N . ARG C 1 10 ? -21.401 -4.601 -69.768 1 20.865 10 ARG C N 1
ATOM 6331 C CA . ARG C 1 10 ? -21.249 -6.045 -69.77 1 23.088 10 ARG C CA 1
ATOM 6332 C C . ARG C 1 10 ? -19.779 -6.43 -69.634 1 22.957 10 ARG C C 1
ATOM 6333 O O . ARG C 1 10 ? -19.459 -7.466 -69.062 1 24.226 10 ARG C O 1
ATOM 6354 N N . ASN C 1 11 ? -18.904 -5.604 -70.222 1 23.805 11 ASN C N 1
ATOM 6355 C CA . ASN C 1 11 ? -17.484 -5.896 -70.295 1 22.655 11 ASN C CA 1
ATOM 6356 C C . ASN C 1 11 ? -16.743 -5.252 -69.121 1 22.068 11 ASN C C 1
ATOM 6357 O O . ASN C 1 11 ? -15.534 -5.431 -68.975 1 21.034 11 ASN C O 1
ATOM 6368 N N . TYR C 1 12 ? -17.484 -4.537 -68.271 1 22.353 12 TYR C N 1
ATOM 6369 C CA . TYR C 1 12 ? -17.007 -4.156 -66.953 1 20.411 12 TYR C CA 1
ATOM 6370 C C . TYR C 1 12 ? -17.153 -5.348 -66.004 1 19.324 12 TYR C C 1
ATOM 6371 O O . TYR C 1 12 ? -16.175 -5.794 -65.411 1 17.76 12 TYR C O 1
ATOM 6389 N N . PHE C 1 13 ? -18.384 -5.848 -65.865 1 20.189 13 PHE C N 1
ATOM 6390 C CA . PHE C 1 13 ? -18.698 -6.949 -64.963 1 21.121 13 PHE C CA 1
ATOM 6391 C C . PHE C 1 13 ? -17.894 -8.187 -65.358 1 23.258 13 PHE C C 1
ATOM 6392 O O . PHE C 1 13 ? -17.27 -8.811 -64.502 1 22.774 13 PHE C O 1
ATOM 6409 N N . CYS C 1 14 ? -17.935 -8.537 -66.655 1 23.259 14 CYS C N 1
ATOM 6410 C CA . CYS C 1 14 ? -17.237 -9.699 -67.181 1 24.519 14 CYS C CA 1
ATOM 6411 C C . CYS C 1 14 ? -16.091 -9.229 -68.077 1 23.737 14 CYS C C 1
ATOM 6412 O O . CYS C 1 14 ? -16.275 -9.031 -69.272 1 22.967 14 CYS C O 1
ATOM 6419 N N . GLY C 1 15 ? -14.903 -9.064 -67.482 1 23.985 15 GLY C N 1
ATOM 6420 C CA . GLY C 1 15 ? -13.786 -8.401 -68.136 1 23.032 15 GLY C CA 1
ATOM 6421 C C . GLY C 1 15 ? -12.93 -7.619 -67.135 1 20.633 15 GLY C C 1
ATOM 6422 O O . GLY C 1 15 ? -11.982 -8.157 -66.584 1 19.692 15 GLY C O 1
ATOM 6426 N N . ALA C 1 16 ? -13.248 -6.335 -66.93 1 20.369 16 ALA C N 1
ATOM 6427 C CA . ALA C 1 16 ? -12.522 -5.508 -65.977 1 19.619 16 ALA C CA 1
ATOM 6428 C C . ALA C 1 16 ? -12.55 -6.135 -64.586 1 19.668 16 ALA C C 1
ATOM 6429 O O . ALA C 1 16 ? -11.514 -6.219 -63.918 1 19.916 16 ALA C O 1
ATOM 6436 N N . VAL C 1 17 ? -13.728 -6.608 -64.151 1 19.238 17 VAL C N 1
ATOM 6437 C CA . VAL C 1 17 ? -13.854 -7.147 -62.805 1 19.807 17 VAL C CA 1
ATOM 6438 C C . VAL C 1 17 ? -13.614 -8.655 -62.859 1 19.044 17 VAL C C 1
ATOM 6439 O O . VAL C 1 17 ? -12.542 -9.106 -62.466 1 20.292 17 VAL C O 1
ATOM 6452 N N . THR C 1 18 ? -14.591 -9.428 -63.343 1 18.422 18 THR C N 1
ATOM 6453 C CA . THR C 1 18 ? -14.51 -10.883 -63.262 1 17.774 18 THR C CA 1
ATOM 6454 C C . THR C 1 18 ? -13.737 -11.369 -64.482 1 17.584 18 THR C C 1
ATOM 6455 O O . THR C 1 18 ? -14.123 -11.053 -65.596 1 17.556 18 THR C O 1
ATOM 6466 N N . LYS C 1 19 ? -12.64 -12.105 -64.256 1 18.347 19 LYS C N 1
ATOM 6467 C CA . LYS C 1 19 ? -11.788 -12.577 -65.332 1 20.4 19 LYS C CA 1
ATOM 6468 C C . LYS C 1 19 ? -12.074 -14.057 -65.588 1 21.637 19 LYS C C 1
ATOM 6469 O O . LYS C 1 19 ? -12.448 -14.799 -64.675 1 20.562 19 LYS C O 1
ATOM 6488 N N . PRO C 1 20 ? -11.895 -14.531 -66.836 1 21.999 20 PRO C N 1
ATOM 6489 C CA . PRO C 1 20 ? -12.148 -15.936 -67.161 1 22.791 20 PRO C CA 1
ATOM 6490 C C . PRO C 1 20 ? -11.575 -16.935 -66.155 1 22.746 20 PRO C C 1
ATOM 6491 O O . PRO C 1 20 ? -12.264 -17.871 -65.773 1 24.497 20 PRO C O 1
ATOM 6502 N N . ASP C 1 21 ? -10.337 -16.72 -65.697 1 21.979 21 ASP C N 1
ATOM 6503 C CA . ASP C 1 21 ? -9.696 -17.628 -64.753 1 23.934 21 ASP C CA 1
ATOM 6504 C C . ASP C 1 21 ? -10.463 -17.687 -63.428 1 24.523 21 ASP C C 1
ATOM 6505 O O . ASP C 1 21 ? -10.545 -18.748 -62.803 1 22.674 21 ASP C O 1
ATOM 6514 N N . HIS C 1 22 ? -11.041 -16.549 -63.016 1 24.369 22 HIS C N 1
ATOM 6515 C CA . HIS C 1 22 ? -11.81 -16.471 -61.784 1 24.394 22 HIS C CA 1
ATOM 6516 C C . HIS C 1 22 ? -12.933 -17.51 -61.833 1 25.236 22 HIS C C 1
ATOM 6517 O O . HIS C 1 22 ? -13.153 -18.234 -60.866 1 25.549 22 HIS C O 1
ATOM 6532 N N . VAL C 1 23 ? -13.637 -17.566 -62.97 1 25.592 23 VAL C N 1
ATOM 6533 C CA . VAL C 1 23 ? -14.694 -18.539 -63.184 1 27.921 23 VAL C CA 1
ATOM 6534 C C . VAL C 1 23 ? -14.112 -19.948 -63.04 1 29.823 23 VAL C C 1
ATOM 6535 O O . VAL C 1 23 ? -14.718 -20.803 -62.395 1 28.268 23 VAL C O 1
ATOM 6548 N N . MET C 1 24 ? -12.946 -20.2 -63.652 1 29.71 24 MET C N 1
ATOM 6549 C CA . MET C 1 24 ? -12.406 -21.55 -63.714 1 29.819 24 MET C CA 1
ATOM 6550 C C . MET C 1 24 ? -12.08 -22.065 -62.318 1 29.765 24 MET C C 1
ATOM 6551 O O . MET C 1 24 ? -12.143 -23.271 -62.075 1 27.516 24 MET C O 1
ATOM 6565 N N . ASN C 1 25 ? -11.711 -21.144 -61.421 1 28.451 25 ASN C N 1
ATOM 6566 C CA . ASN C 1 25 ? -11.228 -21.506 -60.099 1 28.219 25 ASN C CA 1
ATOM 6567 C C . ASN C 1 25 ? -12.325 -21.317 -59.059 1 26.749 25 ASN C C 1
ATOM 6568 O O . ASN C 1 25 ? -12.106 -21.599 -57.887 1 27.283 25 ASN C O 1
ATOM 6579 N N . GLY C 1 26 ? -13.486 -20.824 -59.505 1 26.04 26 GLY C N 1
ATOM 6580 C CA . GLY C 1 26 ? -14.664 -20.711 -58.667 1 26.726 26 GLY C CA 1
ATOM 6581 C C . GLY C 1 26 ? -14.544 -19.586 -57.641 1 27.023 26 GLY C C 1
ATOM 6582 O O . GLY C 1 26 ? -15.044 -19.733 -56.527 1 25.554 26 GLY C O 1
ATOM 6586 N N . VAL C 1 27 ? -13.91 -18.468 -58.04 1 26.231 27 VAL C N 1
ATOM 6587 C CA . VAL C 1 27 ? -13.714 -17.322 -57.16 1 26.581 27 VAL C CA 1
ATOM 6588 C C . VAL C 1 27 ? -14.307 -16.072 -57.807 1 26.639 27 VAL C C 1
ATOM 6589 O O . VAL C 1 27 ? -13.952 -14.966 -57.414 1 26.589 27 VAL C O 1
ATOM 6602 N N . ALA C 1 28 ? -15.204 -16.231 -58.794 1 26.179 28 ALA C N 1
ATOM 6603 C CA . ALA C 1 28 ? -15.716 -15.079 -59.526 1 25.367 28 ALA C CA 1
ATOM 6604 C C . ALA C 1 28 ? -16.689 -14.274 -58.662 1 25.001 28 ALA C C 1
ATOM 6605 O O . ALA C 1 28 ? -17.58 -14.838 -58.023 1 24.57 28 ALA C O 1
ATOM 6612 N N . ARG C 1 29 ? -16.503 -12.944 -58.655 1 25.866 29 ARG C N 1
ATOM 6613 C CA . ARG C 1 29 ? -17.471 -12.025 -58.077 1 26.105 29 ARG C CA 1
ATOM 6614 C C . ARG C 1 29 ? -18.778 -12.136 -58.852 1 24.077 29 ARG C C 1
ATOM 6615 O O . ARG C 1 29 ? -19.856 -12.043 -58.267 1 23.691 29 ARG C O 1
ATOM 6636 N N . TYR C 1 30 ? -18.656 -12.343 -60.166 1 22.821 30 TYR C N 1
ATOM 6637 C CA . TYR C 1 30 ? -19.797 -12.501 -61.051 1 23.585 30 TYR C CA 1
ATOM 6638 C C . TYR C 1 30 ? -19.758 -13.882 -61.692 1 24.339 30 TYR C C 1
ATOM 6639 O O . TYR C 1 30 ? -19.407 -14.03 -62.863 1 24.991 30 TYR C O 1
ATOM 6657 N N . PRO C 1 31 ? -20.18 -14.944 -60.971 1 24.954 31 PRO C N 1
ATOM 6658 C CA . PRO C 1 31 ? -20.129 -16.293 -61.539 1 28.315 31 PRO C CA 1
ATOM 6659 C C . PRO C 1 31 ? -21.066 -16.462 -62.736 1 27.73 31 PRO C C 1
ATOM 6660 O O . PRO C 1 31 ? -20.967 -17.445 -63.466 1 31.506 31 PRO C O 1
ATOM 6671 N N . GLU C 1 32 ? -21.957 -15.491 -62.97 1 28.064 32 GLU C N 1
ATOM 6672 C CA . GLU C 1 32 ? -22.788 -15.507 -64.163 1 26.943 32 GLU C CA 1
ATOM 6673 C C . GLU C 1 32 ? -21.971 -15.271 -65.434 1 28.8 32 GLU C C 1
ATOM 6674 O O . GLU C 1 32 ? -22.456 -15.584 -66.523 1 29.258 32 GLU C O 1
ATOM 6686 N N . CYS C 1 33 ? -20.749 -14.725 -65.316 1 24.947 33 CYS C N 1
ATOM 6687 C CA . CYS C 1 33 ? -19.891 -14.525 -66.474 1 25.664 33 CYS C CA 1
ATOM 6688 C C . CYS C 1 33 ? -19.499 -15.856 -67.128 1 26.121 33 CYS C C 1
ATOM 6689 O O . CYS C 1 33 ? -19.024 -15.878 -68.263 1 24.482 33 CYS C O 1
ATOM 6696 N N . ALA C 1 34 ? -19.637 -16.964 -66.391 1 28.478 34 ALA C N 1
ATOM 6697 C CA . ALA C 1 34 ? -19.376 -18.28 -66.95 1 28.828 34 ALA C CA 1
ATOM 6698 C C . ALA C 1 34 ? -20.088 -18.417 -68.295 1 28.531 34 ALA C C 1
ATOM 6699 O O . ALA C 1 34 ? -19.492 -18.882 -69.263 1 31.506 34 ALA C O 1
ATOM 6706 N N . GLY C 1 35 ? -21.335 -17.933 -68.363 1 30.978 35 GLY C N 1
ATOM 6707 C CA . GLY C 1 35 ? -22.133 -17.987 -69.581 1 33.999 35 GLY C CA 1
ATOM 6708 C C . GLY C 1 35 ? -21.641 -17.036 -70.675 1 34.254 35 GLY C C 1
ATOM 6709 O O . GLY C 1 35 ? -21.948 -17.232 -71.847 1 39.764 35 GLY C O 1
ATOM 6713 N N . ALA C 1 36 ? -20.893 -15.993 -70.302 1 34.575 36 ALA C N 1
ATOM 6714 C CA . ALA C 1 36 ? -20.314 -15.086 -71.283 1 34.134 36 ALA C CA 1
ATOM 6715 C C . ALA C 1 36 ? -19.061 -15.692 -71.919 1 32.332 36 ALA C C 1
ATOM 6716 O O . ALA C 1 36 ? -18.778 -15.434 -73.086 1 33.917 36 ALA C O 1
ATOM 6723 N N . PHE C 1 37 ? -18.308 -16.496 -71.152 1 32.208 37 PHE C N 1
ATOM 6724 C CA . PHE C 1 37 ? -16.993 -16.961 -71.58 1 32.956 37 PHE C CA 1
ATOM 6725 C C . PHE C 1 37 ? -17.021 -18.419 -72.054 1 38.307 37 PHE C C 1
ATOM 6726 O O . PHE C 1 37 ? -15.968 -18.991 -72.321 1 39.094 37 PHE C O 1
ATOM 6743 N N . ALA C 1 38 ? -18.214 -19.014 -72.176 1 44.96 38 ALA C N 1
ATOM 6744 C CA . ALA C 1 38 ? -18.349 -20.46 -72.301 1 47.604 38 ALA C CA 1
ATOM 6745 C C . ALA C 1 38 ? -17.598 -20.996 -73.52 1 49.428 38 ALA C C 1
ATOM 6746 O O . ALA C 1 38 ? -16.862 -21.973 -73.397 1 46.568 38 ALA C O 1
ATOM 6753 N N . ASN C 1 39 ? -17.784 -20.367 -74.691 1 53.011 39 ASN C N 1
ATOM 6754 C CA . ASN C 1 39 ? -17.172 -20.864 -75.917 1 54.779 39 ASN C CA 1
ATOM 6755 C C . ASN C 1 39 ? -16.205 -19.809 -76.465 1 56.178 39 ASN C C 1
ATOM 6756 O O . ASN C 1 39 ? -16.002 -19.72 -77.677 1 52.068 39 ASN C O 1
ATOM 6767 N N . ASP C 1 40 ? -15.597 -19.032 -75.551 1 56.983 40 ASP C N 1
ATOM 6768 C CA . ASP C 1 40 ? -14.514 -18.109 -75.876 1 53.733 40 ASP C CA 1
ATOM 6769 C C . ASP C 1 40 ? -13.836 -17.64 -74.588 1 52.772 40 ASP C C 1
ATOM 6770 O O . ASP C 1 40 ? -14.15 -16.576 -74.058 1 52.884 40 ASP C O 1
ATOM 6779 N N . PHE C 1 41 ? -12.878 -18.427 -74.1 1 51.471 41 PHE C N 1
ATOM 6780 C CA . PHE C 1 41 ? -12.293 -18.187 -72.793 1 51.362 41 PHE C CA 1
ATOM 6781 C C . PHE C 1 41 ? -11.419 -16.934 -72.807 1 52.279 41 PHE C C 1
ATOM 6782 O O . PHE C 1 41 ? -11.635 -16.016 -72.015 1 51.562 41 PHE C O 1
ATOM 6799 N N . ASN C 1 42 ? -10.446 -16.914 -73.725 1 50.829 42 ASN C N 1
ATOM 6800 C CA . ASN C 1 42 ? -9.358 -15.945 -73.711 1 50.198 42 ASN C CA 1
ATOM 6801 C C . ASN C 1 42 ? -9.842 -14.548 -74.099 1 45.428 42 ASN C C 1
ATOM 6802 O O . ASN C 1 42 ? -9.184 -13.557 -73.772 1 40.402 42 ASN C O 1
ATOM 6813 N N . GLY C 1 43 ? -10.975 -14.488 -74.811 1 40.52 43 GLY C N 1
ATOM 6814 C CA . GLY C 1 43 ? -11.566 -13.236 -75.251 1 38.783 43 GLY C CA 1
ATOM 6815 C C . GLY C 1 43 ? -11.901 -12.294 -74.092 1 37.409 43 GLY C C 1
ATOM 6816 O O . GLY C 1 43 ? -11.898 -11.079 -74.277 1 37.009 43 GLY C O 1
ATOM 6820 N N . GLY C 1 44 ? -12.169 -12.855 -72.902 1 32.481 44 GLY C N 1
ATOM 6821 C CA . GLY C 1 44 ? -12.585 -12.067 -71.753 1 30.37 44 GLY C CA 1
ATOM 6822 C C . GLY C 1 44 ? -11.485 -11.122 -71.277 1 29.409 44 GLY C C 1
ATOM 6823 O O . GLY C 1 44 ? -11.763 -10.121 -70.619 1 27.943 44 GLY C O 1
ATOM 6827 N N . TYR C 1 45 ? -10.235 -11.455 -71.625 1 28.483 45 TYR C N 1
ATOM 6828 C CA . TYR C 1 45 ? -9.086 -10.64 -71.274 1 26.738 45 TYR C CA 1
ATOM 6829 C C . TYR C 1 45 ? -8.987 -9.415 -72.18 1 24.226 45 TYR C C 1
ATOM 6830 O O . TYR C 1 45 ? -8.205 -8.52 -71.885 1 25.195 45 TYR C O 1
ATOM 6848 N N . SER C 1 46 ? -9.77 -9.371 -73.267 1 23.656 46 SER C N 1
ATOM 6849 C CA . SER C 1 46 ? -9.67 -8.295 -74.24 1 25.397 46 SER C CA 1
ATOM 6850 C C . SER C 1 46 ? -10.861 -7.342 -74.142 1 23.594 46 SER C C 1
ATOM 6851 O O . SER C 1 46 ? -11.206 -6.679 -75.105 1 24.938 46 SER C O 1
ATOM 6859 N N . TYR C 1 47 ? -11.428 -7.21 -72.941 1 24.738 47 TYR C N 1
ATOM 6860 C CA . TYR C 1 47 ? -12.613 -6.404 -72.695 1 23.459 47 TYR C CA 1
ATOM 6861 C C . TYR C 1 47 ? -12.405 -4.945 -73.098 1 22.458 47 TYR C C 1
ATOM 6862 O O . TYR C 1 47 ? -13.38 -4.229 -73.304 1 23.163 47 TYR C O 1
ATOM 6880 N N . MET C 1 48 ? -11.15 -4.499 -73.194 1 21.958 48 MET C N 1
ATOM 6881 C CA . MET C 1 48 ? -10.855 -3.114 -73.526 1 22.075 48 MET C CA 1
ATOM 6882 C C . MET C 1 48 ? -10.727 -2.933 -75.034 1 23.58 48 MET C C 1
ATOM 6883 O O . MET C 1 48 ? -10.498 -1.812 -75.492 1 22.375 48 MET C O 1
ATOM 6897 N N . SER C 1 49 ? -10.859 -4.041 -75.784 1 24.245 49 SER C N 1
ATOM 6898 C CA . SER C 1 49 ? -10.441 -4.095 -77.177 1 25.523 49 SER C CA 1
ATOM 6899 C C . SER C 1 49 ? -11.598 -4.408 -78.117 1 25.479 49 SER C C 1
ATOM 6900 O O . SER C 1 49 ? -11.374 -4.961 -79.192 1 25.988 49 SER C O 1
ATOM 6908 N N . VAL C 1 50 ? -12.822 -4.06 -77.702 1 25.296 50 VAL C N 1
ATOM 6909 C CA . VAL C 1 50 ? -14.011 -4.271 -78.502 1 25.065 50 VAL C CA 1
ATOM 6910 C C . VAL C 1 50 ? -14.113 -3.086 -79.458 1 27.533 50 VAL C C 1
ATOM 6911 O O . VAL C 1 50 ? -14.862 -2.138 -79.214 1 27.047 50 VAL C O 1
ATOM 6924 N N . LEU C 1 51 ? -13.318 -3.156 -80.536 1 25.656 51 LEU C N 1
ATOM 6925 C CA . LEU C 1 51 ? -13.074 -2.017 -81.403 1 26.796 51 LEU C CA 1
ATOM 6926 C C . LEU C 1 51 ? -13.458 -2.344 -82.847 1 27.234 51 LEU C C 1
ATOM 6927 O O . LEU C 1 51 ? -13.503 -3.508 -83.247 1 24.919 51 LEU C O 1
ATOM 6943 N N . THR C 1 52 ? -13.776 -1.277 -83.588 1 28.998 52 THR C N 1
ATOM 6944 C CA . THR C 1 52 ? -13.853 -1.284 -85.04 1 30.063 52 THR C CA 1
ATOM 6945 C C . THR C 1 52 ? -13.019 -0.106 -85.54 1 28.735 52 THR C C 1
ATOM 6946 O O . THR C 1 52 ? -12.362 0.58 -84.752 1 28.624 52 THR C O 1
ATOM 6957 N N . HIS C 1 53 ? -13.036 0.115 -86.857 1 30.163 53 HIS C N 1
ATOM 6958 C CA . HIS C 1 53 ? -12.385 1.274 -87.443 1 32.506 53 HIS C CA 1
ATOM 6959 C C . HIS C 1 53 ? -13.34 1.928 -88.443 1 33.846 53 HIS C C 1
ATOM 6960 O O . HIS C 1 53 ? -13.095 1.903 -89.645 1 38.269 53 HIS C O 1
ATOM 6975 N N . HIS C 1 54 ? -14.432 2.498 -87.921 1 33.633 54 HIS C N 1
ATOM 6976 C CA . HIS C 1 54 ? -15.446 3.196 -88.7 1 33.122 54 HIS C CA 1
ATOM 6977 C C . HIS C 1 54 ? -16.284 4.056 -87.748 1 33.277 54 HIS C C 1
ATOM 6978 O O . HIS C 1 54 ? -16.038 4.05 -86.548 1 32.164 54 HIS C O 1
ATOM 6993 N N . GLN C 1 55 ? -17.292 4.764 -88.277 1 32.138 55 GLN C N 1
ATOM 6994 C CA . GLN C 1 55 ? -18.013 5.781 -87.521 1 31.126 55 GLN C CA 1
ATOM 6995 C C . GLN C 1 55 ? -19.361 5.276 -86.993 1 31.366 55 GLN C C 1
ATOM 6996 O O . GLN C 1 55 ? -20.204 6.082 -86.588 1 28.402 55 GLN C O 1
ATOM 7010 N N . GLY C 1 56 ? -19.579 3.952 -87.026 1 28.896 56 GLY C N 1
ATOM 7011 C CA . GLY C 1 56 ? -20.528 3.295 -86.14 1 29.097 56 GLY C CA 1
ATOM 7012 C C . GLY C 1 56 ? -21.958 3.2 -86.67 1 30.744 56 GLY C C 1
ATOM 7013 O O . GLY C 1 56 ? -22.225 3.416 -87.853 1 33 56 GLY C O 1
ATOM 7017 N N . ARG C 1 57 ? -22.869 2.861 -85.745 1 32.347 57 ARG C N 1
ATOM 7018 C CA . ARG C 1 57 ? -24.276 2.596 -86.019 1 34.65 57 ARG C CA 1
ATOM 7019 C C . ARG C 1 57 ? -24.957 3.768 -86.732 1 35.91 57 ARG C C 1
ATOM 7020 O O . ARG C 1 57 ? -25.705 3.57 -87.688 1 38.015 57 ARG C O 1
ATOM 7041 N N . LYS C 1 58 ? -24.734 4.989 -86.241 1 37.213 58 LYS C N 1
ATOM 7042 C CA . LYS C 1 58 ? -25.408 6.162 -86.771 1 35.438 58 LYS C CA 1
ATOM 7043 C C . LYS C 1 58 ? -25.117 6.317 -88.262 1 37.649 58 LYS C C 1
ATOM 7044 O O . LYS C 1 58 ? -25.991 6.75 -89.014 1 36.025 58 LYS C O 1
ATOM 7063 N N . VAL C 1 59 ? -23.883 5.988 -88.676 1 37.455 59 VAL C N 1
ATOM 7064 C CA . VAL C 1 59 ? -23.406 6.31 -90.014 1 37.669 59 VAL C CA 1
ATOM 7065 C C . VAL C 1 59 ? -23.567 5.14 -90.988 1 38.423 59 VAL C C 1
ATOM 7066 O O . VAL C 1 59 ? -23.749 5.378 -92.178 1 44.887 59 VAL C O 1
ATOM 7079 N N . LEU C 1 60 ? -23.456 3.895 -90.503 1 37.402 60 LEU C N 1
ATOM 7080 C CA . LEU C 1 60 ? -23.527 2.707 -91.344 1 38.882 60 LEU C CA 1
ATOM 7081 C C . LEU C 1 60 ? -24.9 2.05 -91.227 1 38.906 60 LEU C C 1
ATOM 7082 O O . LEU C 1 60 ? -25.201 1.103 -91.952 1 37.72 60 LEU C O 1
ATOM 7098 N N . GLY C 1 61 ? -25.723 2.529 -90.29 1 36.432 61 GLY C N 1
ATOM 7099 C CA . GLY C 1 61 ? -27.047 1.966 -90.109 1 36.188 61 GLY C CA 1
ATOM 7100 C C . GLY C 1 61 ? -26.963 0.608 -89.421 1 35.959 61 GLY C C 1
ATOM 7101 O O . GLY C 1 61 ? -25.899 0.187 -88.989 1 34.779 61 GLY C O 1
ATOM 7105 N N . PRO C 1 62 ? -28.078 -0.14 -89.338 1 38.865 62 PRO C N 1
ATOM 7106 C CA . PRO C 1 62 ? -28.11 -1.374 -88.555 1 40.982 62 PRO C CA 1
ATOM 7107 C C . PRO C 1 62 ? -27.508 -2.566 -89.293 1 42.265 62 PRO C C 1
ATOM 7108 O O . PRO C 1 62 ? -28.177 -3.579 -89.494 1 41.847 62 PRO C O 1
ATOM 7119 N N . VAL C 1 63 ? -26.226 -2.445 -89.652 1 41.135 63 VAL C N 1
ATOM 7120 C CA . VAL C 1 63 ? -25.586 -3.375 -90.569 1 45.642 63 VAL C CA 1
ATOM 7121 C C . VAL C 1 63 ? -25 -4.574 -89.814 1 46.241 63 VAL C C 1
ATOM 7122 O O . VAL C 1 63 ? -25.001 -5.688 -90.331 1 47.244 63 VAL C O 1
ATOM 7135 N N . ALA C 1 64 ? -24.499 -4.356 -88.592 1 44.794 64 ALA C N 1
ATOM 7136 C CA . ALA C 1 64 ? -23.768 -5.388 -87.875 1 42.307 64 ALA C CA 1
ATOM 7137 C C . ALA C 1 64 ? -24.716 -6.495 -87.42 1 38.604 64 ALA C C 1
ATOM 7138 O O . ALA C 1 64 ? -25.787 -6.228 -86.88 1 34.848 64 ALA C O 1
ATOM 7145 N N . ARG C 1 65 ? -24.29 -7.743 -87.636 1 38.904 65 ARG C N 1
ATOM 7146 C CA . ARG C 1 65 ? -25.037 -8.915 -87.216 1 41.534 65 ARG C CA 1
ATOM 7147 C C . ARG C 1 65 ? -25.152 -8.949 -85.689 1 41.989 65 ARG C C 1
ATOM 7148 O O . ARG C 1 65 ? -26.216 -9.27 -85.163 1 42.107 65 ARG C O 1
ATOM 7169 N N . ASN C 1 66 ? -24.061 -8.614 -84.985 1 40.538 66 ASN C N 1
ATOM 7170 C CA . ASN C 1 66 ? -24.042 -8.612 -83.527 1 37.486 66 ASN C CA 1
ATOM 7171 C C . ASN C 1 66 ? -24.004 -7.17 -83.007 1 36.566 66 ASN C C 1
ATOM 7172 O O . ASN C 1 66 ? -23.165 -6.367 -83.419 1 33.797 66 ASN C O 1
ATOM 7183 N N . VAL C 1 67 ? -24.907 -6.858 -82.069 1 38.097 67 VAL C N 1
ATOM 7184 C CA . VAL C 1 67 ? -25.134 -5.493 -81.618 1 37.593 67 VAL C CA 1
ATOM 7185 C C . VAL C 1 67 ? -23.996 -5.026 -80.708 1 33.007 67 VAL C C 1
ATOM 7186 O O . VAL C 1 67 ? -23.261 -4.11 -81.075 1 32.136 67 VAL C O 1
ATOM 7199 N N . CYS C 1 68 ? -23.854 -5.656 -79.532 1 32.581 68 CYS C N 1
ATOM 7200 C CA . CYS C 1 68 ? -22.982 -5.143 -78.477 1 33.197 68 CYS C CA 1
ATOM 7201 C C . CYS C 1 68 ? -21.511 -5.112 -78.904 1 32.155 68 CYS C C 1
ATOM 7202 O O . CYS C 1 68 ? -20.77 -4.203 -78.527 1 32.197 68 CYS C O 1
ATOM 7209 N N . GLY C 1 69 ? -21.096 -6.09 -79.716 1 30.544 69 GLY C N 1
ATOM 7210 C CA . GLY C 1 69 ? -19.738 -6.135 -80.225 1 29.404 69 GLY C CA 1
ATOM 7211 C C . GLY C 1 69 ? -19.571 -5.378 -81.545 1 30.122 69 GLY C C 1
ATOM 7212 O O . GLY C 1 69 ? -18.447 -5.14 -81.976 1 31.184 69 GLY C O 1
ATOM 7216 N N . PHE C 1 70 ? -20.686 -5.023 -82.196 1 31.754 70 PHE C N 1
ATOM 7217 C CA . PHE C 1 70 ? -20.674 -4.455 -83.535 1 32.444 70 PHE C CA 1
ATOM 7218 C C . PHE C 1 70 ? -19.677 -5.196 -84.434 1 29.935 70 PHE C C 1
ATOM 7219 O O . PHE C 1 70 ? -18.913 -4.57 -85.159 1 30.124 70 PHE C O 1
ATOM 7236 N N . ASP C 1 71 ? -19.691 -6.534 -84.394 1 31.414 71 ASP C N 1
ATOM 7237 C CA . ASP C 1 71 ? -18.806 -7.354 -85.216 1 34.057 71 ASP C CA 1
ATOM 7238 C C . ASP C 1 71 ? -17.368 -6.823 -85.161 1 33.326 71 ASP C C 1
ATOM 7239 O O . ASP C 1 71 ? -16.773 -6.514 -86.191 1 34.206 71 ASP C O 1
ATOM 7248 N N . SER C 1 72 ? -16.803 -6.745 -83.947 1 30.965 72 SER C N 1
ATOM 7249 C CA . SER C 1 72 ? -15.483 -6.175 -83.714 1 30.824 72 SER C CA 1
ATOM 7250 C C . SER C 1 72 ? -14.388 -6.9 -84.497 1 32.443 72 SER C C 1
ATOM 7251 O O . SER C 1 72 ? -14.377 -8.13 -84.569 1 34.514 72 SER C O 1
ATOM 7259 N N . GLU C 1 73 ? -13.424 -6.116 -84.992 1 34.409 73 GLU C N 1
ATOM 7260 C CA . GLU C 1 73 ? -12.247 -6.623 -85.684 1 37.064 73 GLU C CA 1
ATOM 7261 C C . GLU C 1 73 ? -11.506 -7.643 -84.821 1 37.412 73 GLU C C 1
ATOM 7262 O O . GLU C 1 73 ? -11.034 -8.661 -85.331 1 38.1 73 GLU C O 1
ATOM 7274 N N . THR C 1 74 ? -11.429 -7.368 -83.512 1 35.473 74 THR C N 1
ATOM 7275 C CA . THR C 1 74 ? -10.716 -8.212 -82.57 1 33.483 74 THR C CA 1
ATOM 7276 C C . THR C 1 74 ? -11.268 -9.637 -82.608 1 32.803 74 THR C C 1
ATOM 7277 O O . THR C 1 74 ? -10.542 -10.575 -82.302 1 31.583 74 THR C O 1
ATOM 7288 N N . TRP C 1 75 ? -12.55 -9.794 -82.96 1 33.088 75 TRP C N 1
ATOM 7289 C CA . TRP C 1 75 ? -13.14 -11.115 -83.111 1 36.001 75 TRP C CA 1
ATOM 7290 C C . TRP C 1 75 ? -13.408 -11.448 -84.585 1 38.493 75 TRP C C 1
ATOM 7291 O O . TRP C 1 75 ? -14.256 -12.287 -84.879 1 38.511 75 TRP C O 1
ATOM 7312 N N . ASN C 1 76 ? -12.662 -10.815 -85.501 1 41.481 76 ASN C N 1
ATOM 7313 C CA . ASN C 1 76 ? -12.774 -11.054 -86.934 1 44.998 76 ASN C CA 1
ATOM 7314 C C . ASN C 1 76 ? -14.223 -10.935 -87.399 1 45.769 76 ASN C C 1
ATOM 7315 O O . ASN C 1 76 ? -14.706 -11.806 -88.121 1 44.458 76 ASN C O 1
ATOM 7326 N N . GLY C 1 77 ? -14.91 -9.866 -86.971 1 43.355 77 GLY C N 1
ATOM 7327 C CA . GLY C 1 77 ? -16.266 -9.58 -87.418 1 39.619 77 GLY C CA 1
ATOM 7328 C C . GLY C 1 77 ? -17.305 -10.524 -86.808 1 38.394 77 GLY C C 1
ATOM 7329 O O . GLY C 1 77 ? -18.48 -10.454 -87.16 1 36.921 77 GLY C O 1
ATOM 7333 N N . GLY C 1 78 ? -16.876 -11.375 -85.868 1 38.156 78 GLY C N 1
ATOM 7334 C CA . GLY C 1 78 ? -17.741 -12.388 -85.285 1 38.398 78 GLY C CA 1
ATOM 7335 C C . GLY C 1 78 ? -18.335 -11.951 -83.945 1 37.249 78 GLY C C 1
ATOM 7336 O O . GLY C 1 78 ? -18.366 -10.766 -83.607 1 37.133 78 GLY C O 1
ATOM 7340 N N . LYS C 1 79 ? -18.793 -12.948 -83.186 1 35.783 79 LYS C N 1
ATOM 7341 C CA . LYS C 1 79 ? -19.513 -12.743 -81.943 1 37.452 79 LYS C CA 1
ATOM 7342 C C . LYS C 1 79 ? -18.515 -12.596 -80.79 1 38.528 79 LYS C C 1
ATOM 7343 O O . LYS C 1 79 ? -17.516 -13.318 -80.751 1 38.395 79 LYS C O 1
ATOM 7362 N N . THR C 1 80 ? -18.791 -11.656 -79.864 1 36.629 80 THR C N 1
ATOM 7363 C CA . THR C 1 80 ? -17.959 -11.442 -78.686 1 33.054 80 THR C CA 1
ATOM 7364 C C . THR C 1 80 ? -18.638 -12.077 -77.475 1 31.643 80 THR C C 1
ATOM 7365 O O . THR C 1 80 ? -19.828 -12.369 -77.501 1 34.823 80 THR C O 1
ATOM 7376 N N . PRO C 1 81 ? -17.922 -12.262 -76.346 1 29.895 81 PRO C N 1
ATOM 7377 C CA . PRO C 1 81 ? -18.554 -12.715 -75.109 1 29.495 81 PRO C CA 1
ATOM 7378 C C . PRO C 1 81 ? -19.786 -11.899 -74.733 1 30.244 81 PRO C C 1
ATOM 7379 O O . PRO C 1 81 ? -20.747 -12.452 -74.206 1 31.518 81 PRO C O 1
ATOM 7390 N N . TRP C 1 82 ? -19.745 -10.594 -75.042 1 29.702 82 TRP C N 1
ATOM 7391 C CA . TRP C 1 82 ? -20.747 -9.641 -74.589 1 31.307 82 TRP C CA 1
ATOM 7392 C C . TRP C 1 82 ? -21.932 -9.548 -75.549 1 35.351 82 TRP C C 1
ATOM 7393 O O . TRP C 1 82 ? -22.783 -8.676 -75.383 1 39.292 82 TRP C O 1
ATOM 7414 N N . ASP C 1 83 ? -21.999 -10.468 -76.525 1 39.496 83 ASP C N 1
ATOM 7415 C CA . ASP C 1 83 ? -23.142 -10.577 -77.423 1 40.441 83 ASP C CA 1
ATOM 7416 C C . ASP C 1 83 ? -24.02 -11.767 -77.043 1 44.459 83 ASP C C 1
ATOM 7417 O O . ASP C 1 83 ? -25.083 -11.944 -77.635 1 48.259 83 ASP C O 1
ATOM 7426 N N . ASN C 1 84 ? -23.566 -12.586 -76.081 1 47.331 84 ASN C N 1
ATOM 7427 C CA . ASN C 1 84 ? -24.368 -13.68 -75.549 1 48.257 84 ASN C CA 1
ATOM 7428 C C . ASN C 1 84 ? -25.473 -13.074 -74.683 1 49.399 84 ASN C C 1
ATOM 7429 O O . ASN C 1 84 ? -25.286 -12.007 -74.106 1 49.182 84 ASN C O 1
ATOM 7440 N N . ALA C 1 85 ? -26.632 -13.746 -74.638 1 48.901 85 ALA C N 1
ATOM 7441 C CA . ALA C 1 85 ? -27.813 -13.226 -73.971 1 47.2 85 ALA C CA 1
ATOM 7442 C C . ALA C 1 85 ? -27.999 -13.951 -72.643 1 45.451 85 ALA C C 1
ATOM 7443 O O . ALA C 1 85 ? -28.956 -14.702 -72.467 1 45.001 85 ALA C O 1
ATOM 7450 N N . ILE C 1 86 ? -27.049 -13.727 -71.727 1 43.297 86 ILE C N 1
ATOM 7451 C CA . ILE C 1 86 ? -27.009 -14.44 -70.462 1 41.738 86 ILE C CA 1
ATOM 7452 C C . ILE C 1 86 ? -27.811 -13.632 -69.445 1 37.838 86 ILE C C 1
ATOM 7453 O O . ILE C 1 86 ? -28.362 -12.584 -69.789 1 38.554 86 ILE C O 1
ATOM 7458 N N . ASN C 1 87 ? -27.91 -14.146 -68.212 1 36.306 87 ASN C N 1
ATOM 7459 C CA . ASN C 1 87 ? -28.406 -13.363 -67.088 1 37.734 87 ASN C CA 1
ATOM 7460 C C . ASN C 1 87 ? -27.349 -12.335 -66.694 1 33.911 87 ASN C C 1
ATOM 7461 O O . ASN C 1 87 ? -26.662 -12.521 -65.695 1 35.112 87 ASN C O 1
ATOM 7472 N N . TRP C 1 88 ? -27.227 -11.263 -67.486 1 32.958 88 TRP C N 1
ATOM 7473 C CA . TRP C 1 88 ? -26.261 -10.205 -67.227 1 31.706 88 TRP C CA 1
ATOM 7474 C C . TRP C 1 88 ? -26.604 -9.474 -65.937 1 30.471 88 TRP C C 1
ATOM 7475 O O . TRP C 1 88 ? -27.772 -9.37 -65.584 1 32.375 88 TRP C O 1
ATOM 7496 N N . PRO C 1 89 ? -25.615 -8.949 -65.179 1 28.704 89 PRO C N 1
ATOM 7497 C CA . PRO C 1 89 ? -25.92 -8.05 -64.072 1 28.344 89 PRO C CA 1
ATOM 7498 C C . PRO C 1 89 ? -26.558 -6.786 -64.632 1 28.474 89 PRO C C 1
ATOM 7499 O O . PRO C 1 89 ? -26.253 -6.365 -65.742 1 29.573 89 PRO C O 1
ATOM 7510 N N . VAL C 1 90 ? -27.453 -6.197 -63.844 1 28.815 90 VAL C N 1
ATOM 7511 C CA . VAL C 1 90 ? -28.265 -5.093 -64.306 1 29.658 90 VAL C CA 1
ATOM 7512 C C . VAL C 1 90 ? -28.017 -3.907 -63.384 1 28.715 90 VAL C C 1
ATOM 7513 O O . VAL C 1 90 ? -27.935 -4.066 -62.162 1 28.089 90 VAL C O 1
ATOM 7526 N N . ASN C 1 91 ? -27.894 -2.728 -64.003 1 27.845 91 ASN C N 1
ATOM 7527 C CA . ASN C 1 91 ? -27.8 -1.464 -63.298 1 26.959 91 ASN C CA 1
ATOM 7528 C C . ASN C 1 91 ? -29.202 -0.874 -63.152 1 27.999 91 ASN C C 1
ATOM 7529 O O . ASN C 1 91 ? -29.914 -0.739 -64.142 1 27.312 91 ASN C O 1
ATOM 7540 N N . ASN C 1 92 ? -29.575 -0.516 -61.917 1 27.503 92 ASN C N 1
ATOM 7541 C CA . ASN C 1 92 ? -30.831 0.153 -61.627 1 28.192 92 ASN C CA 1
ATOM 7542 C C . ASN C 1 92 ? -30.614 1.664 -61.751 1 29.325 92 ASN C C 1
ATOM 7543 O O . ASN C 1 92 ? -29.86 2.245 -60.978 1 28.218 92 ASN C O 1
ATOM 7554 N N . ILE C 1 93 ? -31.252 2.282 -62.75 1 30.184 93 ILE C N 1
ATOM 7555 C CA . ILE C 1 93 ? -31.115 3.706 -63.029 1 30.601 93 ILE C CA 1
ATOM 7556 C C . ILE C 1 93 ? -32.508 4.332 -63.05 1 31.193 93 ILE C C 1
ATOM 7557 O O . ILE C 1 93 ? -33.517 3.628 -62.976 1 29.094 93 ILE C O 1
ATOM 7573 N N . ASN C 1 94 ? -32.532 5.66 -63.192 1 31.238 94 ASN C N 1
ATOM 7574 C CA . ASN C 1 94 ? -33.746 6.409 -63.481 1 31.987 94 ASN C CA 1
ATOM 7575 C C . ASN C 1 94 ? -33.619 7.088 -64.837 1 29.483 94 ASN C C 1
ATOM 7576 O O . ASN C 1 94 ? -32.518 7.291 -65.338 1 26.975 94 ASN C O 1
ATOM 7587 N N . SER C 1 95 ? -34.764 7.486 -65.395 1 30.32 95 SER C N 1
ATOM 7588 C CA . SER C 1 95 ? -34.78 8.386 -66.535 1 31.998 95 SER C CA 1
ATOM 7589 C C . SER C 1 95 ? -34.233 9.744 -66.111 1 28.694 95 SER C C 1
ATOM 7590 O O . SER C 1 95 ? -34.014 10 -64.93 1 28.857 95 SER C O 1
ATOM 7598 N N . GLY C 1 96 ? -33.966 10.59 -67.1 1 29.057 96 GLY C N 1
ATOM 7599 C CA . GLY C 1 96 ? -33.378 11.893 -66.848 1 27.459 96 GLY C CA 1
ATOM 7600 C C . GLY C 1 96 ? -31.855 11.821 -66.897 1 25.983 96 GLY C C 1
ATOM 7601 O O . GLY C 1 96 ? -31.291 10.928 -67.527 1 24.115 96 GLY C O 1
ATOM 7605 N N . THR C 1 97 ? -31.2 12.78 -66.238 1 24.758 97 THR C N 1
ATOM 7606 C CA . THR C 1 97 ? -29.785 12.999 -66.456 1 27.432 97 THR C CA 1
ATOM 7607 C C . THR C 1 97 ? -28.99 11.875 -65.797 1 25.03 97 THR C C 1
ATOM 7608 O O . THR C 1 97 ? -29.316 11.446 -64.701 1 24.067 97 THR C O 1
ATOM 7619 N N . LEU C 1 98 ? -27.944 11.429 -66.497 1 22.87 98 LEU C N 1
ATOM 7620 C CA . LEU C 1 98 ? -27.071 10.363 -66.027 1 24.167 98 LEU C CA 1
ATOM 7621 C C . LEU C 1 98 ? -25.705 10.489 -66.702 1 22.654 98 LEU C C 1
ATOM 7622 O O . LEU C 1 98 ? -25.612 10.762 -67.897 1 22.128 98 LEU C O 1
ATOM 7638 N N . THR C 1 99 ? -24.642 10.29 -65.918 1 24.268 99 THR C N 1
ATOM 7639 C CA . THR C 1 99 ? -23.284 10.268 -66.431 1 23.13 99 THR C CA 1
ATOM 7640 C C . THR C 1 99 ? -22.929 8.848 -66.87 1 23.191 99 THR C C 1
ATOM 7641 O O . THR C 1 99 ? -23.153 7.89 -66.143 1 20.829 99 THR C O 1
ATOM 7652 N N . PHE C 1 100 ? -22.39 8.739 -68.085 1 22.078 100 PHE C N 1
ATOM 7653 C CA . PHE C 1 100 ? -21.769 7.518 -68.56 1 23.076 100 PHE C CA 1
ATOM 7654 C C . PHE C 1 100 ? -20.266 7.769 -68.54 1 20.869 100 PHE C C 1
ATOM 7655 O O . PHE C 1 100 ? -19.817 8.767 -69.094 1 21.539 100 PHE C O 1
ATOM 7672 N N . SER C 1 101 ? -19.513 6.884 -67.867 1 19.791 101 SER C N 1
ATOM 7673 C CA . SER C 1 101 ? -18.078 7.073 -67.695 1 18.572 101 SER C CA 1
ATOM 7674 C C . SER C 1 101 ? -17.316 5.979 -68.427 1 17.844 101 SER C C 1
ATOM 7675 O O . SER C 1 101 ? -17.571 4.808 -68.197 1 17.075 101 SER C O 1
ATOM 7683 N N . TRP C 1 102 ? -16.366 6.386 -69.279 1 19.196 102 TRP C N 1
ATOM 7684 C CA . TRP C 1 102 ? -15.44 5.463 -69.916 1 19.348 102 TRP C CA 1
ATOM 7685 C C . TRP C 1 102 ? -14.114 5.426 -69.172 1 18.662 102 TRP C C 1
ATOM 7686 O O . TRP C 1 102 ? -13.482 6.463 -68.981 1 19.238 102 TRP C O 1
ATOM 7707 N N . ASP C 1 103 ? -13.672 4.22 -68.799 1 18.22 103 ASP C N 1
ATOM 7708 C CA . ASP C 1 103 ? -12.318 4.025 -68.301 1 18.43 103 ASP C CA 1
ATOM 7709 C C . ASP C 1 103 ? -11.383 3.837 -69.493 1 17.975 103 ASP C C 1
ATOM 7710 O O . ASP C 1 103 ? -11.469 2.826 -70.182 1 15.418 103 ASP C O 1
ATOM 7719 N N . ILE C 1 104 ? -10.466 4.779 -69.727 1 19.034 104 ILE C N 1
ATOM 7720 C CA . ILE C 1 104 ? -9.607 4.666 -70.903 1 21.042 104 ILE C CA 1
ATOM 7721 C C . ILE C 1 104 ? -8.141 4.493 -70.498 1 20.55 104 ILE C C 1
ATOM 7722 O O . ILE C 1 104 ? -7.248 4.684 -71.324 1 21.528 104 ILE C O 1
ATOM 7738 N N . SER C 1 105 ? -7.926 4.04 -69.252 1 20.079 105 SER C N 1
ATOM 7739 C CA . SER C 1 105 ? -6.611 3.787 -68.689 1 20.899 105 SER C CA 1
ATOM 7740 C C . SER C 1 105 ? -5.799 2.807 -69.54 1 20.101 105 SER C C 1
ATOM 7741 O O . SER C 1 105 ? -4.584 2.933 -69.577 1 24.464 105 SER C O 1
ATOM 7749 N N . ASN C 1 106 ? -6.451 1.848 -70.203 1 18.8 106 ASN C N 1
ATOM 7750 C CA . ASN C 1 106 ? -5.755 0.827 -70.978 1 20.18 106 ASN C CA 1
ATOM 7751 C C . ASN C 1 106 ? -5.212 1.367 -72.311 1 22.456 106 ASN C C 1
ATOM 7752 O O . ASN C 1 106 ? -4.399 0.71 -72.959 1 19.507 106 ASN C O 1
ATOM 7763 N N . GLY C 1 107 ? -5.679 2.545 -72.758 1 21.419 107 GLY C N 1
ATOM 7764 C CA . GLY C 1 107 ? -5.273 3.067 -74.052 1 22.426 107 GLY C CA 1
ATOM 7765 C C . GLY C 1 107 ? -5.931 4.415 -74.319 1 21.959 107 GLY C C 1
ATOM 7766 O O . GLY C 1 107 ? -6.87 4.509 -75.106 1 23.576 107 GLY C O 1
ATOM 7770 N N . PRO C 1 108 ? -5.471 5.482 -73.633 1 22.452 108 PRO C N 1
ATOM 7771 C CA . PRO C 1 108 ? -6.141 6.779 -73.665 1 22.926 108 PRO C CA 1
ATOM 7772 C C . PRO C 1 108 ? -5.96 7.429 -75.033 1 26.195 108 PRO C C 1
ATOM 7773 O O . PRO C 1 108 ? -4.874 7.356 -75.627 1 29.088 108 PRO C O 1
ATOM 7784 N N . HIS C 1 109 ? -7.068 7.969 -75.554 1 23.16 109 HIS C N 1
ATOM 7785 C CA . HIS C 1 109 ? -7.078 8.652 -76.834 1 23.629 109 HIS C CA 1
ATOM 7786 C C . HIS C 1 109 ? -7.789 9.993 -76.687 1 22.806 109 HIS C C 1
ATOM 7787 O O . HIS C 1 109 ? -8.66 10.329 -77.487 1 26.074 109 HIS C O 1
ATOM 7802 N N . PHE C 1 110 ? -7.454 10.728 -75.627 1 23.234 110 PHE C N 1
ATOM 7803 C CA . PHE C 1 110 ? -8.031 12.039 -75.388 1 24.156 110 PHE C CA 1
ATOM 7804 C C . PHE C 1 110 ? -7.891 12.937 -76.618 1 25.056 110 PHE C C 1
ATOM 7805 O O . PHE C 1 110 ? -8.827 13.665 -76.942 1 23.64 110 PHE C O 1
ATOM 7822 N N . ASP C 1 111 ? -6.751 12.858 -77.315 1 25.751 111 ASP C N 1
ATOM 7823 C CA . ASP C 1 111 ? -6.315 13.949 -78.175 1 30.327 111 ASP C CA 1
ATOM 7824 C C . ASP C 1 111 ? -7.056 13.927 -79.512 1 28.484 111 ASP C C 1
ATOM 7825 O O . ASP C 1 111 ? -7.076 14.936 -80.205 1 28.828 111 ASP C O 1
ATOM 7834 N N . ASP C 1 112 ? -7.612 12.77 -79.895 1 28.191 112 ASP C N 1
ATOM 7835 C CA . ASP C 1 112 ? -8.259 12.628 -81.193 1 28.429 112 ASP C CA 1
ATOM 7836 C C . ASP C 1 112 ? -9.605 11.918 -81.05 1 25.697 112 ASP C C 1
ATOM 7837 O O . ASP C 1 112 ? -10.075 11.298 -82.002 1 25.615 112 ASP C O 1
ATOM 7846 N N . THR C 1 113 ? -10.219 12.02 -79.859 1 24.22 113 THR C N 1
ATOM 7847 C CA . THR C 1 113 ? -11.591 11.579 -79.649 1 24.744 113 THR C CA 1
ATOM 7848 C C . THR C 1 113 ? -12.569 12.492 -80.396 1 25.547 113 THR C C 1
ATOM 7849 O O . THR C 1 113 ? -12.518 13.708 -80.256 1 25.391 113 THR C O 1
ATOM 7860 N N . SER C 1 114 ? -13.528 11.897 -81.109 1 27.361 114 SER C N 1
ATOM 7861 C CA . SER C 1 114 ? -14.429 12.678 -81.936 1 27.477 114 SER C CA 1
ATOM 7862 C C . SER C 1 114 ? -15.83 12.734 -81.325 1 27.887 114 SER C C 1
ATOM 7863 O O . SER C 1 114 ? -16.481 13.772 -81.4 1 26.428 114 SER C O 1
ATOM 7871 N N . ASP C 1 115 ? -16.288 11.635 -80.705 1 26.435 115 ASP C N 1
ATOM 7872 C CA . ASP C 1 115 ? -17.679 11.547 -80.294 1 26.437 115 ASP C CA 1
ATOM 7873 C C . ASP C 1 115 ? -17.925 10.411 -79.302 1 24.029 115 ASP C C 1
ATOM 7874 O O . ASP C 1 115 ? -17.143 9.463 -79.197 1 24 115 ASP C O 1
ATOM 7883 N N . PHE C 1 116 ? -19.071 10.523 -78.622 1 20.936 116 PHE C N 1
ATOM 7884 C CA . PHE C 1 116 ? -19.649 9.455 -77.835 1 20.593 116 PHE C CA 1
ATOM 7885 C C . PHE C 1 116 ? -21.121 9.351 -78.216 1 22.035 116 PHE C C 1
ATOM 7886 O O . PHE C 1 116 ? -21.8 10.376 -78.282 1 22.887 116 PHE C O 1
ATOM 7903 N N . ARG C 1 117 ? -21.628 8.136 -78.454 1 22.633 117 ARG C N 1
ATOM 7904 C CA . ARG C 1 117 ? -23.021 7.98 -78.852 1 24.269 117 ARG C CA 1
ATOM 7905 C C . ARG C 1 117 ? -23.671 6.833 -78.092 1 23.8 117 ARG C C 1
ATOM 7906 O O . ARG C 1 117 ? -23.047 5.809 -77.851 1 27.445 117 ARG C O 1
ATOM 7927 N N . TYR C 1 118 ? -24.936 7.025 -77.719 1 23.069 118 TYR C N 1
ATOM 7928 C CA . TYR C 1 118 ? -25.685 6.03 -76.985 1 24.796 118 TYR C CA 1
ATOM 7929 C C . TYR C 1 118 ? -27.047 5.847 -77.654 1 26.019 118 TYR C C 1
ATOM 7930 O O . TYR C 1 118 ? -27.694 6.833 -78.003 1 26.167 118 TYR C O 1
ATOM 7948 N N . TRP C 1 119 ? -27.45 4.575 -77.796 1 26.887 119 TRP C N 1
ATOM 7949 C CA . TRP C 1 119 ? -28.765 4.153 -78.25 1 30.115 119 TRP C CA 1
ATOM 7950 C C . TRP C 1 119 ? -29.472 3.455 -77.097 1 30.966 119 TRP C C 1
ATOM 7951 O O . TRP C 1 119 ? -28.784 2.935 -76.222 1 29.733 119 TRP C O 1
ATOM 7972 N N . ILE C 1 120 ? -30.821 3.433 -77.099 1 31.111 120 ILE C N 1
ATOM 7973 C CA . ILE C 1 120 ? -31.583 2.663 -76.117 1 33.822 120 ILE C CA 1
ATOM 7974 C C . ILE C 1 120 ? -32.695 1.861 -76.799 1 34.211 120 ILE C C 1
ATOM 7975 O O . ILE C 1 120 ? -33.198 2.25 -77.853 1 32.289 120 ILE C O 1
ATOM 7991 N N . THR C 1 121 ? -33.077 0.747 -76.153 1 37.154 121 THR C N 1
ATOM 7992 C CA . THR C 1 121 ? -34.169 -0.103 -76.599 1 38.922 121 THR C CA 1
ATOM 7993 C C . THR C 1 121 ? -35.483 0.683 -76.568 1 41.146 121 THR C C 1
ATOM 7994 O O . THR C 1 121 ? -35.695 1.535 -75.705 1 36.757 121 THR C O 1
ATOM 8005 N N . LYS C 1 122 ? -36.363 0.376 -77.533 1 45.741 122 LYS C N 1
ATOM 8006 C CA . LYS C 1 122 ? -37.634 1.068 -77.693 1 43.023 122 LYS C CA 1
ATOM 8007 C C . LYS C 1 122 ? -38.582 0.737 -76.543 1 41.265 122 LYS C C 1
ATOM 8008 O O . LYS C 1 122 ? -38.496 -0.333 -75.944 1 41.041 122 LYS C O 1
ATOM 8027 N N . PRO C 1 123 ? -39.569 1.611 -76.244 1 40.164 123 PRO C N 1
ATOM 8028 C CA . PRO C 1 123 ? -40.556 1.31 -75.209 1 40.261 123 PRO C CA 1
ATOM 8029 C C . PRO C 1 123 ? -41.225 -0.028 -75.52 1 40.772 123 PRO C C 1
ATOM 8030 O O . PRO C 1 123 ? -41.455 -0.363 -76.686 1 38.401 123 PRO C O 1
ATOM 8041 N N . GLY C 1 124 ? -41.448 -0.82 -74.468 1 43.373 124 GLY C N 1
ATOM 8042 C CA . GLY C 1 124 ? -42.107 -2.114 -74.577 1 47.21 124 GLY C CA 1
ATOM 8043 C C . GLY C 1 124 ? -41.195 -3.233 -75.086 1 51.515 124 GLY C C 1
ATOM 8044 O O . GLY C 1 124 ? -41.678 -4.325 -75.393 1 52.744 124 GLY C O 1
ATOM 8048 N N . PHE C 1 125 ? -39.883 -2.961 -75.18 1 54.12 125 PHE C N 1
ATOM 8049 C CA . PHE C 1 125 ? -38.892 -3.981 -75.489 1 51.019 125 PHE C CA 1
ATOM 8050 C C . PHE C 1 125 ? -39.043 -5.117 -74.48 1 51.454 125 PHE C C 1
ATOM 8051 O O . PHE C 1 125 ? -39.316 -4.869 -73.305 1 52.519 125 PHE C O 1
ATOM 8068 N N . VAL C 1 126 ? -38.901 -6.361 -74.959 1 53.384 126 VAL C N 1
ATOM 8069 C CA . VAL C 1 126 ? -39.015 -7.539 -74.111 1 54.197 126 VAL C CA 1
ATOM 8070 C C . VAL C 1 126 ? -37.657 -8.234 -74.094 1 52.055 126 VAL C C 1
ATOM 8071 O O . VAL C 1 126 ? -37.254 -8.827 -75.092 1 52.876 126 VAL C O 1
ATOM 8084 N N . TYR C 1 127 ? -36.953 -8.132 -72.959 1 54.319 127 TYR C N 1
ATOM 8085 C CA . TYR C 1 127 ? -35.67 -8.794 -72.782 1 55.273 127 TYR C CA 1
ATOM 8086 C C . TYR C 1 127 ? -35.925 -10.253 -72.417 1 55.945 127 TYR C C 1
ATOM 8087 O O . TYR C 1 127 ? -36.485 -10.535 -71.361 1 58.366 127 TYR C O 1
ATOM 8105 N N . GLN C 1 128 ? -35.501 -11.167 -73.299 1 57.748 128 GLN C N 1
ATOM 8106 C CA . GLN C 1 128 ? -35.52 -12.591 -73.006 1 56.827 128 GLN C CA 1
ATOM 8107 C C . GLN C 1 128 ? -34.082 -13.111 -73.025 1 52.893 128 GLN C C 1
ATOM 8108 O O . GLN C 1 128 ? -33.363 -12.902 -74.004 1 50.06 128 GLN C O 1
ATOM 8114 N N . VAL C 1 129 ? -33.669 -13.756 -71.922 1 54.167 129 VAL C N 1
ATOM 8115 C CA . VAL C 1 129 ? -32.4 -14.468 -71.864 1 56.053 129 VAL C CA 1
ATOM 8116 C C . VAL C 1 129 ? -32.479 -15.587 -72.896 1 60.282 129 VAL C C 1
ATOM 8117 O O . VAL C 1 129 ? -33.231 -16.542 -72.728 1 67.465 129 VAL C O 1
ATOM 8122 N N . GLY C 1 130 ? -31.712 -15.432 -73.976 1 62.515 130 GLY C N 1
ATOM 8123 C CA . GLY C 1 130 ? -31.935 -16.17 -75.205 1 60.218 130 GLY C CA 1
ATOM 8124 C C . GLY C 1 130 ? -31.968 -15.213 -76.389 1 62.182 130 GLY C C 1
ATOM 8125 O O . GLY C 1 130 ? -30.921 -14.894 -76.949 1 62.384 130 GLY C O 1
ATOM 8129 N N . ARG C 1 131 ? -33.178 -14.747 -76.737 1 61.039 131 ARG C N 1
ATOM 8130 C CA . ARG C 1 131 ? -33.364 -13.834 -77.853 1 58.141 131 ARG C CA 1
ATOM 8131 C C . ARG C 1 131 ? -32.251 -12.798 -77.772 1 58.007 131 ARG C C 1
ATOM 8132 O O . ARG C 1 131 ? -32.161 -12.055 -76.796 1 54.376 131 ARG C O 1
ATOM 8138 N N . GLU C 1 132 ? -31.364 -12.82 -78.77 1 59.358 132 GLU C N 1
ATOM 8139 C CA . GLU C 1 132 ? -30.245 -11.898 -78.805 1 58.65 132 GLU C CA 1
ATOM 8140 C C . GLU C 1 132 ? -30.707 -10.579 -79.397 1 57.507 132 GLU C C 1
ATOM 8141 O O . GLU C 1 132 ? -31.737 -10.502 -80.063 1 59.29 132 GLU C O 1
ATOM 8153 N N . LEU C 1 133 ? -29.9 -9.55 -79.155 1 55.683 133 LEU C N 1
ATOM 8154 C CA . LEU C 1 133 ? -30.257 -8.199 -79.535 1 55.658 133 LEU C CA 1
ATOM 8155 C C . LEU C 1 133 ? -30.185 -8.08 -81.053 1 52.443 133 LEU C C 1
ATOM 8156 O O . LEU C 1 133 ? -29.289 -8.639 -81.675 1 53.16 133 LEU C O 1
ATOM 8172 N N . THR C 1 134 ? -31.167 -7.381 -81.629 1 51.263 134 THR C N 1
ATOM 8173 C CA . THR C 1 134 ? -31.085 -6.885 -82.993 1 50.414 134 THR C CA 1
ATOM 8174 C C . THR C 1 134 ? -31.312 -5.381 -82.94 1 48.541 134 THR C C 1
ATOM 8175 O O . THR C 1 134 ? -31.724 -4.853 -81.907 1 46.415 134 THR C O 1
ATOM 8186 N N . TRP C 1 135 ? -31.078 -4.713 -84.071 1 46.415 135 TRP C N 1
ATOM 8187 C CA . TRP C 1 135 ? -31.153 -3.264 -84.121 1 48.593 135 TRP C CA 1
ATOM 8188 C C . TRP C 1 135 ? -32.6 -2.783 -84.024 1 49.452 135 TRP C C 1
ATOM 8189 O O . TRP C 1 135 ? -32.847 -1.67 -83.561 1 48.369 135 TRP C O 1
ATOM 8210 N N . ALA C 1 136 ? -33.55 -3.636 -84.432 1 50.815 136 ALA C N 1
ATOM 8211 C CA . ALA C 1 136 ? -34.967 -3.31 -84.352 1 52.955 136 ALA C CA 1
ATOM 8212 C C . ALA C 1 136 ? -35.405 -3.144 -82.895 1 54.654 136 ALA C C 1
ATOM 8213 O O . ALA C 1 136 ? -36.318 -2.368 -82.617 1 56.56 136 ALA C O 1
ATOM 8220 N N . ASP C 1 137 ? -34.751 -3.87 -81.975 1 52.32 137 ASP C N 1
ATOM 8221 C CA . ASP C 1 137 ? -35 -3.739 -80.545 1 50.564 137 ASP C CA 1
ATOM 8222 C C . ASP C 1 137 ? -34.765 -2.304 -80.064 1 46.119 137 ASP C C 1
ATOM 8223 O O . ASP C 1 137 ? -35.381 -1.876 -79.086 1 44.226 137 ASP C O 1
ATOM 8232 N N . PHE C 1 138 ? -33.865 -1.586 -80.75 1 42.456 138 PHE C N 1
ATOM 8233 C CA . PHE C 1 138 ? -33.403 -0.269 -80.334 1 43.32 138 PHE C CA 1
ATOM 8234 C C . PHE C 1 138 ? -34.087 0.824 -81.14 1 42.517 138 PHE C C 1
ATOM 8235 O O . PHE C 1 138 ? -34.507 0.586 -82.271 1 48.07 138 PHE C O 1
ATOM 8252 N N . GLU C 1 139 ? -34.134 2.034 -80.565 1 40.893 139 GLU C N 1
ATOM 8253 C CA . GLU C 1 139 ? -34.413 3.23 -81.344 1 42.783 139 GLU C CA 1
ATOM 8254 C C . GLU C 1 139 ? -33.434 3.26 -82.515 1 43.042 139 GLU C C 1
ATOM 8255 O O . GLU C 1 139 ? -32.382 2.619 -82.477 1 42.391 139 GLU C O 1
ATOM 8267 N N . ASP C 1 140 ? -33.792 4.013 -83.556 1 42.267 140 ASP C N 1
ATOM 8268 C CA . ASP C 1 140 ? -32.99 4.089 -84.764 1 40.136 140 ASP C CA 1
ATOM 8269 C C . ASP C 1 140 ? -31.805 5.033 -84.561 1 40.674 140 ASP C C 1
ATOM 8270 O O . ASP C 1 140 ? -30.685 4.739 -84.974 1 39.154 140 ASP C O 1
ATOM 8279 N N . GLN C 1 141 ? -32.085 6.2 -83.972 1 39.01 141 GLN C N 1
ATOM 8280 C CA . GLN C 1 141 ? -31.083 7.225 -83.748 1 39.059 141 GLN C CA 1
ATOM 8281 C C . GLN C 1 141 ? -30.696 7.232 -82.269 1 37.961 141 GLN C C 1
ATOM 8282 O O . GLN C 1 141 ? -31.471 6.794 -81.421 1 37.222 141 GLN C O 1
ATOM 8296 N N . PRO C 1 142 ? -29.501 7.76 -81.915 1 35.305 142 PRO C N 1
ATOM 8297 C CA . PRO C 1 142 ? -29.058 7.805 -80.52 1 33.951 142 PRO C CA 1
ATOM 8298 C C . PRO C 1 142 ? -29.745 8.927 -79.751 1 32.866 142 PRO C C 1
ATOM 8299 O O . PRO C 1 142 ? -29.961 10.005 -80.295 1 30.333 142 PRO C O 1
ATOM 8310 N N . PHE C 1 143 ? -30.045 8.678 -78.474 1 30.527 143 PHE C N 1
ATOM 8311 C CA . PHE C 1 143 ? -30.64 9.704 -77.633 1 31.877 143 PHE C CA 1
ATOM 8312 C C . PHE C 1 143 ? -29.571 10.68 -77.156 1 32.519 143 PHE C C 1
ATOM 8313 O O . PHE C 1 143 ? -29.883 11.797 -76.756 1 36.042 143 PHE C O 1
ATOM 8330 N N . CYS C 1 144 ? -28.314 10.227 -77.156 1 30.394 144 CYS C N 1
ATOM 8331 C CA . CYS C 1 144 ? -27.215 11.03 -76.663 1 27.39 144 CYS C CA 1
ATOM 8332 C C . CYS C 1 144 ? -26.094 10.958 -77.685 1 26.616 144 CYS C C 1
ATOM 8333 O O . CYS C 1 144 ? -25.605 9.884 -78.011 1 25.682 144 CYS C O 1
ATOM 8340 N N . ASP C 1 145 ? -25.729 12.115 -78.217 1 28.438 145 ASP C N 1
ATOM 8341 C CA . ASP C 1 145 ? -24.773 12.182 -79.304 1 29.173 145 ASP C CA 1
ATOM 8342 C C . ASP C 1 145 ? -23.913 13.408 -79.051 1 29.495 145 ASP C C 1
ATOM 8343 O O . ASP C 1 145 ? -24.302 14.526 -79.379 1 32.755 145 ASP C O 1
ATOM 8352 N N . LEU C 1 146 ? -22.755 13.162 -78.437 1 28.351 146 LEU C N 1
ATOM 8353 C CA . LEU C 1 146 ? -21.898 14.216 -77.933 1 26.821 146 LEU C CA 1
ATOM 8354 C C . LEU C 1 146 ? -20.627 14.233 -78.755 1 25.244 146 LEU C C 1
ATOM 8355 O O . LEU C 1 146 ? -19.897 13.25 -78.789 1 26.673 146 LEU C O 1
ATOM 8371 N N . ALA C 1 147 ? -20.377 15.365 -79.405 1 26.122 147 ALA C N 1
ATOM 8372 C CA . ALA C 1 147 ? -19.11 15.574 -80.066 1 26.337 147 ALA C CA 1
ATOM 8373 C C . ALA C 1 147 ? -18.105 16.02 -79.01 1 26.618 147 ALA C C 1
ATOM 8374 O O . ALA C 1 147 ? -18.487 16.425 -77.915 1 24.674 147 ALA C O 1
ATOM 8381 N N . TYR C 1 148 ? -16.821 15.912 -79.355 1 26.724 148 TYR C N 1
ATOM 8382 C CA . TYR C 1 148 ? -15.748 16.379 -78.503 1 29.92 148 TYR C CA 1
ATOM 8383 C C . TYR C 1 148 ? -14.584 16.798 -79.391 1 30.612 148 TYR C C 1
ATOM 8384 O O . TYR C 1 148 ? -14.434 16.271 -80.487 1 27.547 148 TYR C O 1
ATOM 8402 N N . ASN C 1 149 ? -13.775 17.735 -78.881 1 32.808 149 ASN C N 1
ATOM 8403 C CA . ASN C 1 149 ? -12.515 18.118 -79.494 1 35.249 149 ASN C CA 1
ATOM 8404 C C . ASN C 1 149 ? -11.575 18.643 -78.402 1 34.824 149 ASN C C 1
ATOM 8405 O O . ASN C 1 149 ? -11.798 19.718 -77.838 1 31.329 149 ASN C O 1
ATOM 8416 N N . ASP C 1 150 ? -10.5 17.881 -78.135 1 36.612 150 ASP C N 1
ATOM 8417 C CA . ASP C 1 150 ? -9.6 18.114 -77.009 1 38.56 150 ASP C CA 1
ATOM 8418 C C . ASP C 1 150 ? -8.868 19.454 -77.117 1 36.995 150 ASP C C 1
ATOM 8419 O O . ASP C 1 150 ? -8.349 19.952 -76.123 1 33.907 150 ASP C O 1
ATOM 8428 N N . ASP C 1 151 ? -8.783 20.017 -78.327 1 38.438 151 ASP C N 1
ATOM 8429 C CA . ASP C 1 151 ? -8.131 21.304 -78.524 1 40.964 151 ASP C CA 1
ATOM 8430 C C . ASP C 1 151 ? -9.015 22.408 -77.952 1 41.187 151 ASP C C 1
ATOM 8431 O O . ASP C 1 151 ? -8.507 23.417 -77.47 1 41.698 151 ASP C O 1
ATOM 8440 N N . ASN C 1 152 ? -10.335 22.184 -77.96 1 39.785 152 ASN C N 1
ATOM 8441 C CA . ASN C 1 152 ? -11.272 23.206 -77.533 1 38.134 152 ASN C CA 1
ATOM 8442 C C . ASN C 1 152 ? -12.318 22.569 -76.619 1 36.798 152 ASN C C 1
ATOM 8443 O O . ASN C 1 152 ? -13.473 22.433 -77.019 1 37.735 152 ASN C O 1
ATOM 8454 N N . PRO C 1 153 ? -11.962 22.152 -75.375 1 36.839 153 PRO C N 1
ATOM 8455 C CA . PRO C 1 153 ? -12.88 21.381 -74.531 1 35.684 153 PRO C CA 1
ATOM 8456 C C . PRO C 1 153 ? -14.051 22.182 -73.961 1 33.451 153 PRO C C 1
ATOM 8457 O O . PRO C 1 153 ? -15.132 21.63 -73.758 1 31.243 153 PRO C O 1
ATOM 8468 N N . GLY C 1 154 ? -13.834 23.487 -73.738 1 33.386 154 GLY C N 1
ATOM 8469 C CA . GLY C 1 154 ? -14.848 24.375 -73.185 1 32.024 154 GLY C CA 1
ATOM 8470 C C . GLY C 1 154 ? -16.124 24.439 -74.026 1 32.282 154 GLY C C 1
ATOM 8471 O O . GLY C 1 154 ? -17.156 24.858 -73.511 1 34.868 154 GLY C O 1
ATOM 8475 N N . ALA C 1 155 ? -16.044 24.028 -75.304 1 30.696 155 ALA C N 1
ATOM 8476 C CA . ALA C 1 155 ? -17.17 24.049 -76.232 1 32.942 155 ALA C CA 1
ATOM 8477 C C . ALA C 1 155 ? -17.983 22.75 -76.202 1 32.689 155 ALA C C 1
ATOM 8478 O O . ALA C 1 155 ? -18.987 22.624 -76.914 1 30.839 155 ALA C O 1
ATOM 8485 N N . TYR C 1 156 ? -17.543 21.773 -75.397 1 29.895 156 TYR C N 1
ATOM 8486 C CA . TYR C 1 156 ? -18.254 20.514 -75.251 1 28.771 156 TYR C CA 1
ATOM 8487 C C . TYR C 1 156 ? -18.551 20.316 -73.767 1 31.021 156 TYR C C 1
ATOM 8488 O O . TYR C 1 156 ? -17.979 19.449 -73.11 1 30.277 156 TYR C O 1
ATOM 8506 N N . PRO C 1 157 ? -19.456 21.131 -73.181 1 32.608 157 PRO C N 1
ATOM 8507 C CA . PRO C 1 157 ? -19.638 21.135 -71.73 1 30.835 157 PRO C CA 1
ATOM 8508 C C . PRO C 1 157 ? -20.237 19.876 -71.099 1 28.5 157 PRO C C 1
ATOM 8509 O O . PRO C 1 157 ? -20.219 19.755 -69.874 1 30.012 157 PRO C O 1
ATOM 8520 N N . ASN C 1 158 ? -20.751 18.938 -71.908 1 25.914 158 ASN C N 1
ATOM 8521 C CA . ASN C 1 158 ? -21.297 17.695 -71.365 1 27.029 158 ASN C CA 1
ATOM 8522 C C . ASN C 1 158 ? -20.297 16.546 -71.519 1 24.168 158 ASN C C 1
ATOM 8523 O O . ASN C 1 158 ? -20.656 15.376 -71.37 1 22.166 158 ASN C O 1
ATOM 8534 N N . VAL C 1 159 ? -19.055 16.9 -71.861 1 23.374 159 VAL C N 1
ATOM 8535 C CA . VAL C 1 159 ? -17.938 15.973 -71.879 1 22.905 159 VAL C CA 1
ATOM 8536 C C . VAL C 1 159 ? -16.903 16.505 -70.888 1 23.497 159 VAL C C 1
ATOM 8537 O O . VAL C 1 159 ? -16.57 17.694 -70.889 1 21.919 159 VAL C O 1
ATOM 8550 N N . ARG C 1 160 ? -16.444 15.62 -69.995 1 20.736 160 ARG C N 1
ATOM 8551 C CA . ARG C 1 160 ? -15.42 15.961 -69.035 1 21.485 160 ARG C CA 1
ATOM 8552 C C . ARG C 1 160 ? -14.261 14.994 -69.221 1 21.917 160 ARG C C 1
ATOM 8553 O O . ARG C 1 160 ? -14.415 13.795 -68.997 1 22.218 160 ARG C O 1
ATOM 8559 N N . ALA C 1 161 ? -13.102 15.512 -69.625 1 21.951 161 ALA C N 1
ATOM 8560 C CA . ALA C 1 161 ? -11.908 14.682 -69.684 1 23.936 161 ALA C CA 1
ATOM 8561 C C . ALA C 1 161 ? -11.248 14.719 -68.313 1 25.587 161 ALA C C 1
ATOM 8562 O O . ALA C 1 161 ? -11.007 15.8 -67.784 1 28.786 161 ALA C O 1
ATOM 8569 N N . ASP C 1 162 ? -11.013 13.549 -67.715 1 22.978 162 ASP C N 1
ATOM 8570 C CA . ASP C 1 162 ? -10.226 13.5 -66.493 1 21.977 162 ASP C CA 1
ATOM 8571 C C . ASP C 1 162 ? -8.93 12.771 -66.797 1 20.746 162 ASP C C 1
ATOM 8572 O O . ASP C 1 162 ? -8.899 11.541 -66.822 1 22.561 162 ASP C O 1
ATOM 8581 N N . LYS C 1 163 ? -7.872 13.539 -67.063 1 22.165 163 LYS C N 1
ATOM 8582 C CA . LYS C 1 163 ? -6.653 12.974 -67.62 1 22.189 163 LYS C CA 1
ATOM 8583 C C . LYS C 1 163 ? -5.854 12.253 -66.544 1 22.437 163 LYS C C 1
ATOM 8584 O O . LYS C 1 163 ? -5.426 11.122 -66.765 1 23.264 163 LYS C O 1
ATOM 8603 N N . PRO C 1 164 ? -5.636 12.838 -65.342 1 22.571 164 PRO C N 1
ATOM 8604 C CA . PRO C 1 164 ? -4.942 12.11 -64.28 1 21.713 164 PRO C CA 1
ATOM 8605 C C . PRO C 1 164 ? -5.517 10.728 -63.973 1 22.097 164 PRO C C 1
ATOM 8606 O O . PRO C 1 164 ? -4.753 9.801 -63.698 1 22.558 164 PRO C O 1
ATOM 8617 N N . ASN C 1 165 ? -6.852 10.598 -64.017 1 22.001 165 ASN C N 1
ATOM 8618 C CA . ASN C 1 165 ? -7.528 9.341 -63.717 1 22.949 165 ASN C CA 1
ATOM 8619 C C . ASN C 1 165 ? -7.941 8.606 -65.001 1 21.208 165 ASN C C 1
ATOM 8620 O O . ASN C 1 165 ? -8.67 7.623 -64.928 1 20.32 165 ASN C O 1
ATOM 8631 N N . THR C 1 166 ? -7.435 9.043 -66.163 1 21.53 166 THR C N 1
ATOM 8632 C CA . THR C 1 166 ? -7.702 8.428 -67.463 1 21.422 166 THR C CA 1
ATOM 8633 C C . THR C 1 166 ? -9.159 7.986 -67.617 1 20.406 166 THR C C 1
ATOM 8634 O O . THR C 1 166 ? -9.423 6.819 -67.887 1 22.107 166 THR C O 1
ATOM 8645 N N . HIS C 1 167 ? -10.098 8.93 -67.486 1 19.508 167 HIS C N 1
ATOM 8646 C CA . HIS C 1 167 ? -11.51 8.672 -67.719 1 19.064 167 HIS C CA 1
ATOM 8647 C C . HIS C 1 167 ? -12.123 9.78 -68.58 1 19.706 167 HIS C C 1
ATOM 8648 O O . HIS C 1 167 ? -11.704 10.94 -68.533 1 18.564 167 HIS C O 1
ATOM 8663 N N . PHE C 1 168 ? -13.159 9.417 -69.335 1 20.1 168 PHE C N 1
ATOM 8664 C CA . PHE C 1 168 ? -14.1 10.387 -69.875 1 21.175 168 PHE C CA 1
ATOM 8665 C C . PHE C 1 168 ? -15.419 10.277 -69.118 1 20.435 168 PHE C C 1
ATOM 8666 O O . PHE C 1 168 ? -15.917 9.172 -68.927 1 19.852 168 PHE C O 1
ATOM 8683 N N . HIS C 1 169 ? -16.009 11.421 -68.75 1 19.967 169 HIS C N 1
ATOM 8684 C CA . HIS C 1 169 ? -17.342 11.431 -68.169 1 20.361 169 HIS C CA 1
ATOM 8685 C C . HIS C 1 169 ? -18.287 12.211 -69.082 1 21.865 169 HIS C C 1
ATOM 8686 O O . HIS C 1 169 ? -18.056 13.389 -69.346 1 22.598 169 HIS C O 1
ATOM 8701 N N . THR C 1 170 ? -19.36 11.56 -69.546 1 22.73 170 THR C N 1
ATOM 8702 C CA . THR C 1 170 ? -20.29 12.196 -70.471 1 24.084 170 THR C CA 1
ATOM 8703 C C . THR C 1 170 ? -21.675 12.275 -69.834 1 24.921 170 THR C C 1
ATOM 8704 O O . THR C 1 170 ? -22.121 11.316 -69.211 1 24.892 170 THR C O 1
ATOM 8715 N N . THR C 1 171 ? -22.354 13.422 -70.003 1 24.81 171 THR C N 1
ATOM 8716 C CA . THR C 1 171 ? -23.661 13.638 -69.391 1 26.995 171 THR C CA 1
ATOM 8717 C C . THR C 1 171 ? -24.741 13.487 -70.457 1 27.205 171 THR C C 1
ATOM 8718 O O . THR C 1 171 ? -24.769 14.255 -71.407 1 27.703 171 THR C O 1
ATOM 8729 N N . CYS C 1 172 ? -25.627 12.505 -70.271 1 27.218 172 CYS C N 1
ATOM 8730 C CA . CYS C 1 172 ? -26.71 12.237 -71.198 1 29.565 172 CYS C CA 1
ATOM 8731 C C . CYS C 1 172 ? -28.053 12.313 -70.477 1 30.389 172 CYS C C 1
ATOM 8732 O O . CYS C 1 172 ? -28.107 12.179 -69.258 1 30.03 172 CYS C O 1
ATOM 8739 N N . THR C 1 173 ? -29.13 12.503 -71.248 1 29.324 173 THR C N 1
ATOM 8740 C CA . THR C 1 173 ? -30.482 12.396 -70.722 1 30.227 173 THR C CA 1
ATOM 8741 C C . THR C 1 173 ? -31.12 11.091 -71.19 1 29.154 173 THR C C 1
ATOM 8742 O O . THR C 1 173 ? -31.354 10.898 -72.383 1 27.309 173 THR C O 1
ATOM 8753 N N . VAL C 1 174 ? -31.418 10.195 -70.244 1 26.365 174 VAL C N 1
ATOM 8754 C CA . VAL C 1 174 ? -32.068 8.954 -70.606 1 28.518 174 VAL C CA 1
ATOM 8755 C C . VAL C 1 174 ? -33.543 9.278 -70.839 1 32.435 174 VAL C C 1
ATOM 8756 O O . VAL C 1 174 ? -34.197 9.817 -69.951 1 30.896 174 VAL C O 1
ATOM 8769 N N . PRO C 1 175 ? -34.127 8.961 -72.017 1 32.934 175 PRO C N 1
ATOM 8770 C CA . PRO C 1 175 ? -35.54 9.257 -72.252 1 35.62 175 PRO C CA 1
ATOM 8771 C C . PRO C 1 175 ? -36.402 8.297 -71.434 1 38.839 175 PRO C C 1
ATOM 8772 O O . PRO C 1 175 ? -35.929 7.234 -71.012 1 40.756 175 PRO C O 1
ATOM 8783 N N . ALA C 1 176 ? -37.669 8.691 -71.236 1 39.078 176 ALA C N 1
ATOM 8784 C CA . ALA C 1 176 ? -38.581 8.038 -70.305 1 38.957 176 ALA C CA 1
ATOM 8785 C C . ALA C 1 176 ? -38.807 6.577 -70.692 1 37.114 176 ALA C C 1
ATOM 8786 O O . ALA C 1 176 ? -39.025 6.265 -71.854 1 37.493 176 ALA C O 1
ATOM 8793 N N . ARG C 1 177 ? -38.734 5.682 -69.704 1 36.103 177 ARG C N 1
ATOM 8794 C CA . ARG C 1 177 ? -38.786 4.247 -69.939 1 36.805 177 ARG C CA 1
ATOM 8795 C C . ARG C 1 177 ? -39.173 3.556 -68.635 1 37.093 177 ARG C C 1
ATOM 8796 O O . ARG C 1 177 ? -39.081 4.168 -67.577 1 38.248 177 ARG C O 1
ATOM 8817 N N . THR C 1 178 ? -39.581 2.281 -68.7 1 38.452 178 THR C N 1
ATOM 8818 C CA . THR C 1 178 ? -39.694 1.472 -67.493 1 40.509 178 THR C CA 1
ATOM 8819 C C . THR C 1 178 ? -39.338 0.024 -67.816 1 38.988 178 THR C C 1
ATOM 8820 O O . THR C 1 178 ? -39.391 -0.395 -68.964 1 41.182 178 THR C O 1
ATOM 8831 N N . GLY C 1 179 ? -38.957 -0.729 -66.781 1 38.911 179 GLY C N 1
ATOM 8832 C CA . GLY C 1 179 ? -38.599 -2.128 -66.938 1 40.776 179 GLY C CA 1
ATOM 8833 C C . GLY C 1 179 ? -37.175 -2.306 -67.47 1 40.933 179 GLY C C 1
ATOM 8834 O O . GLY C 1 179 ? -36.352 -1.39 -67.413 1 37.345 179 GLY C O 1
ATOM 8838 N N . ARG C 1 180 ? -36.912 -3.514 -67.986 1 41.275 180 ARG C N 1
ATOM 8839 C CA . ARG C 1 180 ? -35.594 -3.941 -68.423 1 39.972 180 ARG C CA 1
ATOM 8840 C C . ARG C 1 180 ? -35.29 -3.381 -69.81 1 39.442 180 ARG C C 1
ATOM 8841 O O . ARG C 1 180 ? -36.051 -3.597 -70.748 1 43.479 180 ARG C O 1
ATOM 8862 N N . HIS C 1 181 ? -34.149 -2.694 -69.94 1 36.986 181 HIS C N 1
ATOM 8863 C CA . HIS C 1 181 ? -33.702 -2.143 -71.214 1 33.498 181 HIS C CA 1
ATOM 8864 C C . HIS C 1 181 ? -32.2 -2.379 -71.379 1 31.927 181 HIS C C 1
ATOM 8865 O O . HIS C 1 181 ? -31.539 -2.902 -70.484 1 29.535 181 HIS C O 1
ATOM 8880 N N . VAL C 1 182 ? -31.679 -2.016 -72.554 1 32.054 182 VAL C N 1
ATOM 8881 C CA . VAL C 1 182 ? -30.255 -2.097 -72.836 1 31.157 182 VAL C CA 1
ATOM 8882 C C . VAL C 1 182 ? -29.829 -0.782 -73.469 1 30.358 182 VAL C C 1
ATOM 8883 O O . VAL C 1 182 ? -30.536 -0.275 -74.334 1 33.908 182 VAL C O 1
ATOM 8896 N N . ILE C 1 183 ? -28.681 -0.241 -73.034 1 30.54 183 ILE C N 1
ATOM 8897 C CA . ILE C 1 183 ? -28.076 0.897 -73.716 1 28.952 183 ILE C CA 1
ATOM 8898 C C . ILE C 1 183 ? -26.865 0.406 -74.495 1 28.617 183 ILE C C 1
ATOM 8899 O O . ILE C 1 183 ? -26.011 -0.283 -73.947 1 31.675 183 ILE C O 1
ATOM 8915 N N . TYR C 1 184 ? -26.82 0.782 -75.774 1 28.856 184 TYR C N 1
ATOM 8916 C CA . TYR C 1 184 ? -25.687 0.5 -76.633 1 27.906 184 TYR C CA 1
ATOM 8917 C C . TYR C 1 184 ? -24.849 1.771 -76.734 1 27.503 184 TYR C C 1
ATOM 8918 O O . TYR C 1 184 ? -25.397 2.856 -76.928 1 26.924 184 TYR C O 1
ATOM 8936 N N . ALA C 1 185 ? -23.52 1.622 -76.616 1 26.424 185 ALA C N 1
ATOM 8937 C CA . ALA C 1 185 ? -22.628 2.754 -76.404 1 26.45 185 ALA C CA 1
ATOM 8938 C C . ALA C 1 185 ? -21.47 2.725 -77.392 1 24.77 185 ALA C C 1
ATOM 8939 O O . ALA C 1 185 ? -20.886 1.669 -77.629 1 25.069 185 ALA C O 1
ATOM 8946 N N . GLU C 1 186 ? -21.111 3.906 -77.907 1 23.283 186 GLU C N 1
ATOM 8947 C CA . GLU C 1 186 ? -19.94 4.045 -78.75 1 23.514 186 GLU C CA 1
ATOM 8948 C C . GLU C 1 186 ? -19.043 5.17 -78.247 1 23.187 186 GLU C C 1
ATOM 8949 O O . GLU C 1 186 ? -19.522 6.227 -77.847 1 22.993 186 GLU C O 1
ATOM 8961 N N . TRP C 1 187 ? -17.733 4.914 -78.329 1 23.695 187 TRP C N 1
ATOM 8962 C CA . TRP C 1 187 ? -16.682 5.904 -78.161 1 23.334 187 TRP C CA 1
ATOM 8963 C C . TRP C 1 187 ? -15.848 5.915 -79.432 1 24.854 187 TRP C C 1
ATOM 8964 O O . TRP C 1 187 ? -15.288 4.886 -79.8 1 25.128 187 TRP C O 1
ATOM 8985 N N . GLY C 1 188 ? -15.758 7.077 -80.087 1 23.851 188 GLY C N 1
ATOM 8986 C CA . GLY C 1 188 ? -15.221 7.132 -81.437 1 24.048 188 GLY C CA 1
ATOM 8987 C C . GLY C 1 188 ? -14.101 8.153 -81.54 1 24.025 188 GLY C C 1
ATOM 8988 O O . GLY C 1 188 ? -14.12 9.152 -80.82 1 24.144 188 GLY C O 1
ATOM 8992 N N . ARG C 1 189 ? -13.141 7.882 -82.435 1 24.546 189 ARG C N 1
ATOM 8993 C CA . ARG C 1 189 ? -12.047 8.798 -82.7 1 24.874 189 ARG C CA 1
ATOM 8994 C C . ARG C 1 189 ? -12.105 9.304 -84.148 1 24.184 189 ARG C C 1
ATOM 8995 O O . ARG C 1 189 ? -12.784 8.742 -85.01 1 21.801 189 ARG C O 1
ATOM 9016 N N . GLU C 1 190 ? -11.359 10.391 -84.354 1 24.441 190 GLU C N 1
ATOM 9017 C CA . GLU C 1 190 ? -11.207 11.084 -85.617 1 27.253 190 GLU C CA 1
ATOM 9018 C C . GLU C 1 190 ? -10.415 10.247 -86.618 1 30.766 190 GLU C C 1
ATOM 9019 O O . GLU C 1 190 ? -9.947 9.144 -86.312 1 30.677 190 GLU C O 1
ATOM 9031 N N . PRO C 1 191 ? -10.211 10.771 -87.846 1 33.403 191 PRO C N 1
ATOM 9032 C CA . PRO C 1 191 ? -9.072 10.363 -88.667 1 34.909 191 PRO C CA 1
ATOM 9033 C C . PRO C 1 191 ? -7.78 10.585 -87.89 1 33.6 191 PRO C C 1
ATOM 9034 O O . PRO C 1 191 ? -7.734 11.428 -86.993 1 32.022 191 PRO C O 1
ATOM 9045 N N . PRO C 1 192 ? -6.683 9.852 -88.203 1 33.935 192 PRO C N 1
ATOM 9046 C CA . PRO C 1 192 ? -6.678 8.832 -89.259 1 34.829 192 PRO C CA 1
ATOM 9047 C C . PRO C 1 192 ? -7.163 7.415 -88.941 1 35.27 192 PRO C C 1
ATOM 9048 O O . PRO C 1 192 ? -7.378 6.643 -89.873 1 36.599 192 PRO C O 1
ATOM 9059 N N . THR C 1 193 ? -7.345 7.071 -87.653 1 33.78 193 THR C N 1
ATOM 9060 C CA . THR C 1 193 ? -7.655 5.694 -87.283 1 33.423 193 THR C CA 1
ATOM 9061 C C . THR C 1 193 ? -9.141 5.404 -87.481 1 32.726 193 THR C C 1
ATOM 9062 O O . THR C 1 193 ? -9.507 4.288 -87.857 1 30.024 193 THR C O 1
ATOM 9073 N N . TYR C 1 194 ? -9.985 6.403 -87.173 1 31.553 194 TYR C N 1
ATOM 9074 C CA . TYR C 1 194 ? -11.421 6.221 -87.017 1 31.755 194 TYR C CA 1
ATOM 9075 C C . TYR C 1 194 ? -11.719 5.092 -86.032 1 29.664 194 TYR C C 1
ATOM 9076 O O . TYR C 1 194 ? -12.764 4.452 -86.125 1 28.468 194 TYR C O 1
ATOM 9094 N N . GLU C 1 195 ? -10.831 4.869 -85.06 1 30.292 195 GLU C N 1
ATOM 9095 C CA . GLU C 1 195 ? -11.039 3.757 -84.146 1 29.812 195 GLU C CA 1
ATOM 9096 C C . GLU C 1 195 ? -12.225 4.082 -83.242 1 28.831 195 GLU C C 1
ATOM 9097 O O . GLU C 1 195 ? -12.435 5.236 -82.901 1 29.016 195 GLU C O 1
ATOM 9109 N N . ARG C 1 196 ? -12.99 3.047 -82.88 1 29.819 196 ARG C N 1
ATOM 9110 C CA . ARG C 1 196 ? -14.233 3.197 -82.141 1 29.21 196 ARG C CA 1
ATOM 9111 C C . ARG C 1 196 ? -14.409 2.004 -81.201 1 28.78 196 ARG C C 1
ATOM 9112 O O . ARG C 1 196 ? -14.001 0.89 -81.519 1 30.071 196 ARG C O 1
ATOM 9133 N N . PHE C 1 197 ? -15.023 2.253 -80.037 1 27.448 197 PHE C N 1
ATOM 9134 C CA . PHE C 1 197 ? -15.227 1.223 -79.033 1 24.761 197 PHE C CA 1
ATOM 9135 C C . PHE C 1 197 ? -16.715 1.088 -78.753 1 22.674 197 PHE C C 1
ATOM 9136 O O . PHE C 1 197 ? -17.433 2.08 -78.759 1 23.682 197 PHE C O 1
ATOM 9153 N N . HIS C 1 198 ? -17.148 -0.153 -78.525 1 22.64 198 HIS C N 1
ATOM 9154 C CA . HIS C 1 198 ? -18.551 -0.507 -78.459 1 25.406 198 HIS C CA 1
ATOM 9155 C C . HIS C 1 198 ? -18.841 -1.246 -77.155 1 24.582 198 HIS C C 1
ATOM 9156 O O . HIS C 1 198 ? -18.084 -2.126 -76.768 1 24.827 198 HIS C O 1
ATOM 9171 N N . GLY C 1 199 ? -19.975 -0.936 -76.525 1 25.81 199 GLY C N 1
ATOM 9172 C CA . GLY C 1 199 ? -20.395 -1.654 -75.331 1 27.101 199 GLY C CA 1
ATOM 9173 C C . GLY C 1 199 ? -21.909 -1.645 -75.161 1 28.827 199 GLY C C 1
ATOM 9174 O O . GLY C 1 199 ? -22.618 -0.836 -75.762 1 29.963 199 GLY C O 1
ATOM 9178 N N . CYS C 1 200 ? -22.398 -2.591 -74.354 1 30.223 200 CYS C N 1
ATOM 9179 C CA . CYS C 1 200 ? -23.776 -2.568 -73.911 1 29.191 200 CYS C CA 1
ATOM 9180 C C . CYS C 1 200 ? -23.833 -2.461 -72.394 1 27.839 200 CYS C C 1
ATOM 9181 O O . CYS C 1 200 ? -23.017 -3.048 -71.685 1 26.725 200 CYS C O 1
ATOM 9188 N N . ILE C 1 201 ? -24.859 -1.736 -71.94 1 27.445 201 ILE C N 1
ATOM 9189 C CA . ILE C 1 201 ? -25.159 -1.569 -70.535 1 25.828 201 ILE C CA 1
ATOM 9190 C C . ILE C 1 201 ? -26.577 -2.067 -70.289 1 26.228 201 ILE C C 1
ATOM 9191 O O . ILE C 1 201 ? -27.525 -1.505 -70.817 1 26.844 201 ILE C O 1
ATOM 9207 N N . ASP C 1 202 ? -26.71 -3.118 -69.483 1 25.949 202 ASP C N 1
ATOM 9208 C CA . ASP C 1 202 ? -28.009 -3.6 -69.061 1 27.249 202 ASP C CA 1
ATOM 9209 C C . ASP C 1 202 ? -28.525 -2.708 -67.934 1 28.985 202 ASP C C 1
ATOM 9210 O O . ASP C 1 202 ? -27.811 -2.469 -66.96 1 28.074 202 ASP C O 1
ATOM 9219 N N . VAL C 1 203 ? -29.778 -2.247 -68.082 1 27.802 203 VAL C N 1
ATOM 9220 C CA . VAL C 1 203 ? -30.385 -1.299 -67.166 1 29.365 203 VAL C CA 1
ATOM 9221 C C . VAL C 1 203 ? -31.813 -1.731 -66.843 1 31.729 203 VAL C C 1
ATOM 9222 O O . VAL C 1 203 ? -32.558 -2.157 -67.726 1 30.606 203 VAL C O 1
ATOM 9235 N N . GLN C 1 204 ? -32.173 -1.585 -65.562 1 33.975 204 GLN C N 1
ATOM 9236 C CA . GLN C 1 204 ? -33.555 -1.619 -65.103 1 34.821 204 GLN C CA 1
ATOM 9237 C C . GLN C 1 204 ? -33.959 -0.186 -64.744 1 33.833 204 GLN C C 1
ATOM 9238 O O . GLN C 1 204 ? -33.387 0.429 -63.842 1 29.038 204 GLN C O 1
ATOM 9252 N N . ILE C 1 205 ? -34.947 0.35 -65.468 1 35.374 205 ILE C N 1
ATOM 9253 C CA . ILE C 1 205 ? -35.27 1.768 -65.401 1 35.876 205 ILE C CA 1
ATOM 9254 C C . ILE C 1 205 ? -36.538 1.962 -64.564 1 39.587 205 ILE C C 1
ATOM 9255 O O . ILE C 1 205 ? -37.473 1.167 -64.643 1 38.39 205 ILE C O 1
ATOM 9271 N N . HIS C 1 206 ? -36.534 3.008 -63.725 1 42.672 206 HIS C N 1
ATOM 9272 C CA . HIS C 1 206 ? -37.629 3.295 -62.811 1 47.563 206 HIS C CA 1
ATOM 9273 C C . HIS C 1 206 ? -38.094 4.741 -63.02 1 49.473 206 HIS C C 1
ATOM 9274 O O . HIS C 1 206 ? -39.038 5.129 -62.291 1 57.894 206 HIS C O 1
ATOM 9289 N N . HIS D 1 1 ? -83.245 2.574 -41.428 1 23.02 1 HIS D N 1
ATOM 9290 C CA . HIS D 1 1 ? -82.912 1.245 -42.007 1 21.391 1 HIS D CA 1
ATOM 9291 C C . HIS D 1 1 ? -82.249 1.48 -43.36 1 22.057 1 HIS D C 1
ATOM 9292 O O . HIS D 1 1 ? -82.839 2.074 -44.242 1 23.703 1 HIS D O 1
ATOM 9309 N N . GLY D 1 2 ? -81.006 1.031 -43.494 1 22.542 2 GLY D N 1
ATOM 9310 C CA . GLY D 1 2 ? -80.248 1.231 -44.712 1 21.918 2 GLY D CA 1
ATOM 9311 C C . GLY D 1 2 ? -78.885 0.541 -44.646 1 20.621 2 GLY D C 1
ATOM 9312 O O . GLY D 1 2 ? -78.548 -0.104 -43.66 1 20.063 2 GLY D O 1
ATOM 9316 N N . PHE D 1 3 ? -78.109 0.73 -45.719 1 18.753 3 PHE D N 1
ATOM 9317 C CA . PHE D 1 3 ? -76.825 0.097 -45.927 1 18.6 3 PHE D CA 1
ATOM 9318 C C . PHE D 1 3 ? -76.064 0.936 -46.946 1 18.17 3 PHE D C 1
ATOM 9319 O O . PHE D 1 3 ? -76.677 1.742 -47.659 1 19.636 3 PHE D O 1
ATOM 9336 N N . VAL D 1 4 ? -74.746 0.725 -47.013 1 17.147 4 VAL D N 1
ATOM 9337 C CA . VAL D 1 4 ? -73.897 1.455 -47.937 1 17.6 4 VAL D CA 1
ATOM 9338 C C . VAL D 1 4 ? -74.008 0.784 -49.302 1 17.26 4 VAL D C 1
ATOM 9339 O O . VAL D 1 4 ? -73.77 -0.417 -49.428 1 16.976 4 VAL D O 1
ATOM 9352 N N . ASP D 1 5 ? -74.394 1.548 -50.328 1 17.119 5 ASP D N 1
ATOM 9353 C CA . ASP D 1 5 ? -74.5 0.968 -51.656 1 16.767 5 ASP D CA 1
ATOM 9354 C C . ASP D 1 5 ? -73.394 1.463 -52.583 1 16.385 5 ASP D C 1
ATOM 9355 O O . ASP D 1 5 ? -73.336 1.04 -53.726 1 16.423 5 ASP D O 1
ATOM 9364 N N . SER D 1 6 ? -72.507 2.339 -52.116 1 17.267 6 SER D N 1
ATOM 9365 C CA . SER D 1 6 ? -71.415 2.754 -52.985 1 17.644 6 SER D CA 1
ATOM 9366 C C . SER D 1 6 ? -70.257 3.27 -52.152 1 17.512 6 SER D C 1
ATOM 9367 O O . SER D 1 6 ? -70.439 4.212 -51.381 1 20.077 6 SER D O 1
ATOM 9375 N N . PRO D 1 7 ? -69.057 2.655 -52.222 1 18.407 7 PRO D N 1
ATOM 9376 C CA . PRO D 1 7 ? -68.855 1.351 -52.863 1 19.607 7 PRO D CA 1
ATOM 9377 C C . PRO D 1 7 ? -69.692 0.327 -52.103 1 20.264 7 PRO D C 1
ATOM 9378 O O . PRO D 1 7 ? -69.855 0.46 -50.89 1 19.781 7 PRO D O 1
ATOM 9389 N N . GLY D 1 8 ? -70.199 -0.692 -52.815 1 19.566 8 GLY D N 1
ATOM 9390 C CA . GLY D 1 8 ? -71.18 -1.616 -52.253 1 19.177 8 GLY D CA 1
ATOM 9391 C C . GLY D 1 8 ? -70.65 -2.355 -51.023 1 17.952 8 GLY D C 1
ATOM 9392 O O . GLY D 1 8 ? -69.553 -2.892 -51.075 1 17.325 8 GLY D O 1
ATOM 9396 N N . ALA D 1 9 ? -71.422 -2.362 -49.921 1 17.732 9 ALA D N 1
ATOM 9397 C CA . ALA D 1 9 ? -71.029 -3.061 -48.704 1 17.26 9 ALA D CA 1
ATOM 9398 C C . ALA D 1 9 ? -71.312 -4.55 -48.871 1 17.11 9 ALA D C 1
ATOM 9399 O O . ALA D 1 9 ? -71.853 -4.967 -49.889 1 16.294 9 ALA D O 1
ATOM 9406 N N . ARG D 1 10 ? -70.962 -5.342 -47.86 1 17.089 10 ARG D N 1
ATOM 9407 C CA . ARG D 1 10 ? -71.179 -6.781 -47.903 1 18.576 10 ARG D CA 1
ATOM 9408 C C . ARG D 1 10 ? -72.671 -7.084 -48.028 1 17.628 10 ARG D C 1
ATOM 9409 O O . ARG D 1 10 ? -73.037 -8.059 -48.682 1 18.109 10 ARG D O 1
ATOM 9430 N N . ASN D 1 11 ? -73.506 -6.238 -47.397 1 17.576 11 ASN D N 1
ATOM 9431 C CA . ASN D 1 11 ? -74.944 -6.434 -47.365 1 16.92 11 ASN D CA 1
ATOM 9432 C C . ASN D 1 11 ? -75.601 -5.746 -48.567 1 17.356 11 ASN D C 1
ATOM 9433 O O . ASN D 1 11 ? -76.804 -5.91 -48.782 1 16.384 11 ASN D O 1
ATOM 9444 N N . TYR D 1 12 ? -74.814 -5.004 -49.368 1 17.132 12 TYR D N 1
ATOM 9445 C CA . TYR D 1 12 ? -75.248 -4.6 -50.7 1 16.997 12 TYR D CA 1
ATOM 9446 C C . TYR D 1 12 ? -75.134 -5.794 -51.652 1 15.907 12 TYR D C 1
ATOM 9447 O O . TYR D 1 12 ? -76.101 -6.158 -52.313 1 16.23 12 TYR D O 1
ATOM 9465 N N . PHE D 1 13 ? -73.953 -6.411 -51.726 1 16.032 13 PHE D N 1
ATOM 9466 C CA . PHE D 1 13 ? -73.733 -7.525 -52.647 1 16.968 13 PHE D CA 1
ATOM 9467 C C . PHE D 1 13 ? -74.601 -8.728 -52.269 1 18.856 13 PHE D C 1
ATOM 9468 O O . PHE D 1 13 ? -75.284 -9.334 -53.11 1 17.467 13 PHE D O 1
ATOM 9485 N N . CYS D 1 14 ? -74.538 -9.105 -50.99 1 19.381 14 CYS D N 1
ATOM 9486 C CA . CYS D 1 14 ? -75.347 -10.2 -50.48 1 20.78 14 CYS D CA 1
ATOM 9487 C C . CYS D 1 14 ? -76.453 -9.639 -49.59 1 20.812 14 CYS D C 1
ATOM 9488 O O . CYS D 1 14 ? -76.22 -9.377 -48.41 1 21.469 14 CYS D O 1
ATOM 9495 N N . GLY D 1 15 ? -77.657 -9.487 -50.168 1 20.248 15 GLY D N 1
ATOM 9496 C CA . GLY D 1 15 ? -78.754 -8.795 -49.507 1 19.39 15 GLY D CA 1
ATOM 9497 C C . GLY D 1 15 ? -79.548 -7.949 -50.498 1 18.119 15 GLY D C 1
ATOM 9498 O O . GLY D 1 15 ? -80.56 -8.397 -51.036 1 17.745 15 GLY D O 1
ATOM 9502 N N . ALA D 1 16 ? -79.089 -6.719 -50.742 1 16.947 16 ALA D N 1
ATOM 9503 C CA . ALA D 1 16 ? -79.757 -5.833 -51.688 1 17.073 16 ALA D CA 1
ATOM 9504 C C . ALA D 1 16 ? -79.776 -6.449 -53.082 1 16.619 16 ALA D C 1
ATOM 9505 O O . ALA D 1 16 ? -80.797 -6.37 -53.762 1 17.189 16 ALA D O 1
ATOM 9512 N N . VAL D 1 17 ? -78.674 -7.095 -53.484 1 17.343 17 VAL D N 1
ATOM 9513 C CA . VAL D 1 17 ? -78.554 -7.601 -54.842 1 17.625 17 VAL D CA 1
ATOM 9514 C C . VAL D 1 17 ? -78.829 -9.101 -54.848 1 17.318 17 VAL D C 1
ATOM 9515 O O . VAL D 1 17 ? -79.897 -9.506 -55.279 1 17.694 17 VAL D O 1
ATOM 9528 N N . THR D 1 18 ? -77.865 -9.925 -54.429 1 17.527 18 THR D N 1
ATOM 9529 C CA . THR D 1 18 ? -78.088 -11.363 -54.446 1 17.946 18 THR D CA 1
ATOM 9530 C C . THR D 1 18 ? -78.856 -11.754 -53.19 1 18.971 18 THR D C 1
ATOM 9531 O O . THR D 1 18 ? -78.432 -11.441 -52.081 1 17.606 18 THR D O 1
ATOM 9542 N N . LYS D 1 19 ? -79.958 -12.485 -53.394 1 19.779 19 LYS D N 1
ATOM 9543 C CA . LYS D 1 19 ? -80.859 -12.897 -52.332 1 20.915 19 LYS D CA 1
ATOM 9544 C C . LYS D 1 19 ? -80.624 -14.38 -52.022 1 22.793 19 LYS D C 1
ATOM 9545 O O . LYS D 1 19 ? -80.185 -15.136 -52.894 1 22.94 19 LYS D O 1
ATOM 9564 N N . PRO D 1 20 ? -80.9 -14.853 -50.784 1 21.166 20 PRO D N 1
ATOM 9565 C CA . PRO D 1 20 ? -80.701 -16.271 -50.457 1 22.375 20 PRO D CA 1
ATOM 9566 C C . PRO D 1 20 ? -81.362 -17.271 -51.41 1 21.422 20 PRO D C 1
ATOM 9567 O O . PRO D 1 20 ? -80.78 -18.317 -51.692 1 22.664 20 PRO D O 1
ATOM 9578 N N . ASP D 1 21 ? -82.56 -16.957 -51.917 1 19.747 21 ASP D N 1
ATOM 9579 C CA . ASP D 1 21 ? -83.24 -17.829 -52.863 1 21.656 21 ASP D CA 1
ATOM 9580 C C . ASP D 1 21 ? -82.497 -17.883 -54.203 1 21.313 21 ASP D C 1
ATOM 9581 O O . ASP D 1 21 ? -82.523 -18.915 -54.871 1 20.917 21 ASP D O 1
ATOM 9590 N N . HIS D 1 22 ? -81.841 -16.784 -54.616 1 20.321 22 HIS D N 1
ATOM 9591 C CA . HIS D 1 22 ? -81.063 -16.795 -55.845 1 20.705 22 HIS D CA 1
ATOM 9592 C C . HIS D 1 22 ? -79.989 -17.873 -55.756 1 21.989 22 HIS D C 1
ATOM 9593 O O . HIS D 1 22 ? -79.726 -18.577 -56.721 1 21.289 22 HIS D O 1
ATOM 9608 N N . VAL D 1 23 ? -79.344 -17.957 -54.591 1 24.542 23 VAL D N 1
ATOM 9609 C CA . VAL D 1 23 ? -78.298 -18.937 -54.364 1 26.584 23 VAL D CA 1
ATOM 9610 C C . VAL D 1 23 ? -78.909 -20.337 -54.433 1 28.107 23 VAL D C 1
ATOM 9611 O O . VAL D 1 23 ? -78.414 -21.18 -55.179 1 28.15 23 VAL D O 1
ATOM 9624 N N . MET D 1 24 ? -79.972 -20.585 -53.654 1 28.025 24 MET D N 1
ATOM 9625 C CA . MET D 1 24 ? -80.595 -21.903 -53.63 1 30.706 24 MET D CA 1
ATOM 9626 C C . MET D 1 24 ? -80.965 -22.329 -55.053 1 28.542 24 MET D C 1
ATOM 9627 O O . MET D 1 24 ? -80.832 -23.503 -55.389 1 23.823 24 MET D O 1
ATOM 9641 N N . ASN D 1 25 ? -81.386 -21.367 -55.894 1 27.353 25 ASN D N 1
ATOM 9642 C CA . ASN D 1 25 ? -81.877 -21.666 -57.233 1 26.919 25 ASN D CA 1
ATOM 9643 C C . ASN D 1 25 ? -80.793 -21.574 -58.311 1 26.682 25 ASN D C 1
ATOM 9644 O O . ASN D 1 25 ? -81.094 -21.754 -59.488 1 27.91 25 ASN D O 1
ATOM 9655 N N . GLY D 1 26 ? -79.537 -21.305 -57.937 1 27.285 26 GLY D N 1
ATOM 9656 C CA . GLY D 1 26 ? -78.444 -21.261 -58.898 1 25.905 26 GLY D CA 1
ATOM 9657 C C . GLY D 1 26 ? -78.558 -20.11 -59.9 1 25.589 26 GLY D C 1
ATOM 9658 O O . GLY D 1 26 ? -78.168 -20.265 -61.058 1 23.307 26 GLY D O 1
ATOM 9662 N N . VAL D 1 27 ? -79.082 -18.953 -59.472 1 24.677 27 VAL D N 1
ATOM 9663 C CA . VAL D 1 27 ? -79.231 -17.829 -60.383 1 24.2 27 VAL D CA 1
ATOM 9664 C C . VAL D 1 27 ? -78.628 -16.555 -59.795 1 25.645 27 VAL D C 1
ATOM 9665 O O . VAL D 1 27 ? -78.996 -15.455 -60.212 1 26.986 27 VAL D O 1
ATOM 9678 N N . ALA D 1 28 ? -77.695 -16.696 -58.849 1 25.039 28 ALA D N 1
ATOM 9679 C CA . ALA D 1 28 ? -77.192 -15.55 -58.11 1 23.74 28 ALA D CA 1
ATOM 9680 C C . ALA D 1 28 ? -76.169 -14.79 -58.955 1 24.853 28 ALA D C 1
ATOM 9681 O O . ALA D 1 28 ? -75.288 -15.396 -59.554 1 23.611 28 ALA D O 1
ATOM 9688 N N . ARG D 1 29 ? -76.289 -13.459 -58.984 1 23.837 29 ARG D N 1
ATOM 9689 C CA . ARG D 1 29 ? -75.264 -12.596 -59.556 1 25.363 29 ARG D CA 1
ATOM 9690 C C . ARG D 1 29 ? -73.94 -12.811 -58.825 1 25.361 29 ARG D C 1
ATOM 9691 O O . ARG D 1 29 ? -72.883 -12.783 -59.444 1 25.652 29 ARG D O 1
ATOM 9712 N N . TYR D 1 30 ? -74.009 -12.958 -57.498 1 23.98 30 TYR D N 1
ATOM 9713 C CA . TYR D 1 30 ? -72.85 -13.224 -56.664 1 24.022 30 TYR D CA 1
ATOM 9714 C C . TYR D 1 30 ? -73.03 -14.579 -55.993 1 25.081 30 TYR D C 1
ATOM 9715 O O . TYR D 1 30 ? -73.441 -14.646 -54.836 1 27.258 30 TYR D O 1
ATOM 9733 N N . PRO D 1 31 ? -72.692 -15.7 -56.672 1 25.272 31 PRO D N 1
ATOM 9734 C CA . PRO D 1 31 ? -72.881 -17.02 -56.068 1 26.233 31 PRO D CA 1
ATOM 9735 C C . PRO D 1 31 ? -72.086 -17.186 -54.769 1 24.838 31 PRO D C 1
ATOM 9736 O O . PRO D 1 31 ? -72.493 -17.951 -53.9 1 23.96 31 PRO D O 1
ATOM 9747 N N . GLU D 1 32 ? -71.005 -16.409 -54.605 1 23.97 32 GLU D N 1
ATOM 9748 C CA . GLU D 1 32 ? -70.162 -16.484 -53.419 1 26.439 32 GLU D CA 1
ATOM 9749 C C . GLU D 1 32 ? -70.915 -16.066 -52.151 1 25.406 32 GLU D C 1
ATOM 9750 O O . GLU D 1 32 ? -70.413 -16.277 -51.046 1 24.469 32 GLU D O 1
ATOM 9762 N N . CYS D 1 33 ? -72.123 -15.496 -52.3 1 23.295 33 CYS D N 1
ATOM 9763 C CA . CYS D 1 33 ? -72.958 -15.194 -51.149 1 23.061 33 CYS D CA 1
ATOM 9764 C C . CYS D 1 33 ? -73.458 -16.466 -50.462 1 24.781 33 CYS D C 1
ATOM 9765 O O . CYS D 1 33 ? -73.971 -16.387 -49.343 1 24.295 33 CYS D O 1
ATOM 9772 N N . ALA D 1 34 ? -73.31 -17.634 -51.113 1 24.631 34 ALA D N 1
ATOM 9773 C CA . ALA D 1 34 ? -73.683 -18.901 -50.497 1 26.025 34 ALA D CA 1
ATOM 9774 C C . ALA D 1 34 ? -73.138 -18.999 -49.071 1 26.292 34 ALA D C 1
ATOM 9775 O O . ALA D 1 34 ? -73.845 -19.455 -48.172 1 28.025 34 ALA D O 1
ATOM 9782 N N . GLY D 1 35 ? -71.884 -18.577 -48.873 1 25.663 35 GLY D N 1
ATOM 9783 C CA . GLY D 1 35 ? -71.212 -18.717 -47.589 1 27.165 35 GLY D CA 1
ATOM 9784 C C . GLY D 1 35 ? -71.779 -17.801 -46.5 1 27.605 35 GLY D C 1
ATOM 9785 O O . GLY D 1 35 ? -71.688 -18.118 -45.313 1 28.047 35 GLY D O 1
ATOM 9789 N N . ALA D 1 36 ? -72.324 -16.645 -46.9 1 25.75 36 ALA D N 1
ATOM 9790 C CA . ALA D 1 36 ? -72.924 -15.704 -45.966 1 24.975 36 ALA D CA 1
ATOM 9791 C C . ALA D 1 36 ? -74.291 -16.19 -45.465 1 23.973 36 ALA D C 1
ATOM 9792 O O . ALA D 1 36 ? -74.685 -15.878 -44.343 1 25.191 36 ALA D O 1
ATOM 9799 N N . PHE D 1 37 ? -75.031 -16.917 -46.311 1 24.824 37 PHE D N 1
ATOM 9800 C CA . PHE D 1 37 ? -76.409 -17.288 -46.017 1 23.953 37 PHE D CA 1
ATOM 9801 C C . PHE D 1 37 ? -76.533 -18.734 -45.536 1 29.114 37 PHE D C 1
ATOM 9802 O O . PHE D 1 37 ? -77.626 -19.147 -45.137 1 27.985 37 PHE D O 1
ATOM 9819 N N . ALA D 1 38 ? -75.427 -19.487 -45.594 1 32.529 38 ALA D N 1
ATOM 9820 C CA . ALA D 1 38 ? -75.439 -20.931 -45.382 1 36.861 38 ALA D CA 1
ATOM 9821 C C . ALA D 1 38 ? -76.218 -21.288 -44.116 1 38.291 38 ALA D C 1
ATOM 9822 O O . ALA D 1 38 ? -77.06 -22.183 -44.143 1 37.607 38 ALA D O 1
ATOM 9829 N N . ASN D 1 39 ? -75.956 -20.549 -43.029 1 38.28 39 ASN D N 1
ATOM 9830 C CA . ASN D 1 39 ? -76.48 -20.876 -41.712 1 37.145 39 ASN D CA 1
ATOM 9831 C C . ASN D 1 39 ? -77.636 -19.949 -41.315 1 35.293 39 ASN D C 1
ATOM 9832 O O . ASN D 1 39 ? -78.096 -20.009 -40.176 1 37.926 39 ASN D O 1
ATOM 9838 N N . ASP D 1 40 ? -78.129 -19.111 -42.242 1 32.531 40 ASP D N 1
ATOM 9839 C CA . ASP D 1 40 ? -79.122 -18.095 -41.913 1 33.15 40 ASP D CA 1
ATOM 9840 C C . ASP D 1 40 ? -79.817 -17.625 -43.194 1 35.94 40 ASP D C 1
ATOM 9841 O O . ASP D 1 40 ? -79.48 -16.579 -43.751 1 33.27 40 ASP D O 1
ATOM 9850 N N . PHE D 1 41 ? -80.803 -18.406 -43.657 1 34.893 41 PHE D N 1
ATOM 9851 C CA . PHE D 1 41 ? -81.518 -18.105 -44.889 1 35.06 41 PHE D CA 1
ATOM 9852 C C . PHE D 1 41 ? -82.391 -16.864 -44.709 1 35.884 41 PHE D C 1
ATOM 9853 O O . PHE D 1 41 ? -82.4 -15.973 -45.558 1 35.758 41 PHE D O 1
ATOM 9870 N N . ASN D 1 42 ? -83.154 -16.826 -43.614 1 33.261 42 ASN D N 1
ATOM 9871 C CA . ASN D 1 42 ? -84.047 -15.711 -43.333 1 35.046 42 ASN D CA 1
ATOM 9872 C C . ASN D 1 42 ? -83.259 -14.4 -43.24 1 30.961 42 ASN D C 1
ATOM 9873 O O . ASN D 1 42 ? -83.72 -13.371 -43.735 1 27.792 42 ASN D O 1
ATOM 9884 N N . GLY D 1 43 ? -82.076 -14.465 -42.606 1 26.75 43 GLY D N 1
ATOM 9885 C CA . GLY D 1 43 ? -81.303 -13.287 -42.232 1 25.246 43 GLY D CA 1
ATOM 9886 C C . GLY D 1 43 ? -80.877 -12.468 -43.449 1 22.692 43 GLY D C 1
ATOM 9887 O O . GLY D 1 43 ? -80.766 -11.254 -43.368 1 21.24 43 GLY D O 1
ATOM 9891 N N . GLY D 1 44 ? -80.642 -13.141 -44.58 1 21.605 44 GLY D N 1
ATOM 9892 C CA . GLY D 1 44 ? -80.201 -12.462 -45.788 1 21.388 44 GLY D CA 1
ATOM 9893 C C . GLY D 1 44 ? -81.159 -11.359 -46.239 1 20.676 44 GLY D C 1
ATOM 9894 O O . GLY D 1 44 ? -80.725 -10.377 -46.84 1 20.588 44 GLY D O 1
ATOM 9898 N N . TYR D 1 45 ? -82.46 -11.527 -45.965 1 19.708 45 TYR D N 1
ATOM 9899 C CA . TYR D 1 45 ? -83.464 -10.586 -46.441 1 19.107 45 TYR D CA 1
ATOM 9900 C C . TYR D 1 45 ? -83.534 -9.355 -45.541 1 18.032 45 TYR D C 1
ATOM 9901 O O . TYR D 1 45 ? -84.236 -8.415 -45.881 1 18.729 45 TYR D O 1
ATOM 9919 N N . SER D 1 46 ? -82.79 -9.359 -44.424 1 18.016 46 SER D N 1
ATOM 9920 C CA . SER D 1 46 ? -82.832 -8.297 -43.428 1 17.352 46 SER D CA 1
ATOM 9921 C C . SER D 1 46 ? -81.565 -7.439 -43.468 1 16.983 46 SER D C 1
ATOM 9922 O O . SER D 1 46 ? -81.148 -6.865 -42.457 1 16.033 46 SER D O 1
ATOM 9930 N N . TYR D 1 47 ? -81.019 -7.268 -44.681 1 17.643 47 TYR D N 1
ATOM 9931 C CA . TYR D 1 47 ? -79.754 -6.577 -44.905 1 16.818 47 TYR D CA 1
ATOM 9932 C C . TYR D 1 47 ? -79.846 -5.096 -44.531 1 16.615 47 TYR D C 1
ATOM 9933 O O . TYR D 1 47 ? -78.817 -4.457 -44.299 1 17.867 47 TYR D O 1
ATOM 9951 N N . MET D 1 48 ? -81.062 -4.541 -44.513 1 15.881 48 MET D N 1
ATOM 9952 C CA . MET D 1 48 ? -81.254 -3.143 -44.156 1 15.979 48 MET D CA 1
ATOM 9953 C C . MET D 1 48 ? -81.364 -2.972 -42.641 1 17.033 48 MET D C 1
ATOM 9954 O O . MET D 1 48 ? -81.524 -1.836 -42.172 1 17.027 48 MET D O 1
ATOM 9968 N N . SER D 1 49 ? -81.292 -4.087 -41.888 1 18.311 49 SER D N 1
ATOM 9969 C CA . SER D 1 49 ? -81.628 -4.085 -40.466 1 19.266 49 SER D CA 1
ATOM 9970 C C . SER D 1 49 ? -80.458 -4.422 -39.547 1 19.751 49 SER D C 1
ATOM 9971 O O . SER D 1 49 ? -80.696 -4.929 -38.456 1 21.779 49 SER D O 1
ATOM 9979 N N . VAL D 1 50 ? -79.219 -4.096 -39.942 1 18.23 50 VAL D N 1
ATOM 9980 C CA . VAL D 1 50 ? -78.055 -4.407 -39.14 1 18.794 50 VAL D CA 1
ATOM 9981 C C . VAL D 1 50 ? -77.849 -3.249 -38.169 1 19.237 50 VAL D C 1
ATOM 9982 O O . VAL D 1 50 ? -77.039 -2.347 -38.418 1 17.412 50 VAL D O 1
ATOM 9995 N N . LEU D 1 51 ? -78.604 -3.298 -37.062 1 17.605 51 LEU D N 1
ATOM 9996 C CA . LEU D 1 51 ? -78.778 -2.14 -36.2 1 18.784 51 LEU D CA 1
ATOM 9997 C C . LEU D 1 51 ? -78.436 -2.464 -34.744 1 18.226 51 LEU D C 1
ATOM 9998 O O . LEU D 1 51 ? -78.4 -3.626 -34.329 1 16.437 51 LEU D O 1
ATOM 10014 N N . THR D 1 52 ? -78.174 -1.387 -33.998 1 19.466 52 THR D N 1
ATOM 10015 C CA . THR D 1 52 ? -78.097 -1.359 -32.542 1 21.379 52 THR D CA 1
ATOM 10016 C C . THR D 1 52 ? -78.725 -0.043 -32.099 1 22.842 52 THR D C 1
ATOM 10017 O O . THR D 1 52 ? -79.097 0.759 -32.953 1 20.172 52 THR D O 1
ATOM 10028 N N . HIS D 1 53 ? -78.753 0.201 -30.778 1 25.229 53 HIS D N 1
ATOM 10029 C CA . HIS D 1 53 ? -79.231 1.464 -30.225 1 26.464 53 HIS D CA 1
ATOM 10030 C C . HIS D 1 53 ? -78.217 2 -29.216 1 28.012 53 HIS D C 1
ATOM 10031 O O . HIS D 1 53 ? -78.425 1.899 -28.009 1 33.035 53 HIS D O 1
ATOM 10046 N N . HIS D 1 54 ? -77.113 2.549 -29.736 1 27.066 54 HIS D N 1
ATOM 10047 C CA . HIS D 1 54 ? -76.034 3.113 -28.939 1 27.277 54 HIS D CA 1
ATOM 10048 C C . HIS D 1 54 ? -75.147 3.927 -29.878 1 27.046 54 HIS D C 1
ATOM 10049 O O . HIS D 1 54 ? -75.401 3.961 -31.081 1 28.429 54 HIS D O 1
ATOM 10064 N N . GLN D 1 55 ? -74.097 4.551 -29.335 1 25.441 55 GLN D N 1
ATOM 10065 C CA . GLN D 1 55 ? -73.295 5.499 -30.092 1 27.201 55 GLN D CA 1
ATOM 10066 C C . GLN D 1 55 ? -72.039 4.846 -30.675 1 24.125 55 GLN D C 1
ATOM 10067 O O . GLN D 1 55 ? -71.159 5.537 -31.184 1 26.065 55 GLN D O 1
ATOM 10081 N N . GLY D 1 56 ? -71.951 3.513 -30.592 1 25.813 56 GLY D N 1
ATOM 10082 C CA . GLY D 1 56 ? -71.138 2.719 -31.5 1 23.744 56 GLY D CA 1
ATOM 10083 C C . GLY D 1 56 ? -69.685 2.561 -31.056 1 24.138 56 GLY D C 1
ATOM 10084 O O . GLY D 1 56 ? -69.332 2.777 -29.904 1 23.42 56 GLY D O 1
ATOM 10088 N N . ARG D 1 57 ? -68.842 2.168 -32.014 1 23.975 57 ARG D N 1
ATOM 10089 C CA . ARG D 1 57 ? -67.463 1.787 -31.738 1 25.619 57 ARG D CA 1
ATOM 10090 C C . ARG D 1 57 ? -66.68 2.928 -31.09 1 26.139 57 ARG D C 1
ATOM 10091 O O . ARG D 1 57 ? -65.846 2.693 -30.222 1 26.841 57 ARG D O 1
ATOM 10112 N N . LYS D 1 58 ? -66.923 4.166 -31.524 1 26.097 58 LYS D N 1
ATOM 10113 C CA . LYS D 1 58 ? -66.179 5.298 -31 1 26.152 58 LYS D CA 1
ATOM 10114 C C . LYS D 1 58 ? -66.412 5.483 -29.5 1 26.324 58 LYS D C 1
ATOM 10115 O O . LYS D 1 58 ? -65.477 5.802 -28.764 1 26.852 58 LYS D O 1
ATOM 10134 N N . VAL D 1 59 ? -67.663 5.317 -29.058 1 26.608 59 VAL D N 1
ATOM 10135 C CA . VAL D 1 59 ? -68.029 5.607 -27.682 1 27.052 59 VAL D CA 1
ATOM 10136 C C . VAL D 1 59 ? -67.861 4.362 -26.817 1 26.803 59 VAL D C 1
ATOM 10137 O O . VAL D 1 59 ? -67.383 4.473 -25.695 1 32.367 59 VAL D O 1
ATOM 10150 N N . LEU D 1 60 ? -68.257 3.189 -27.325 1 25.326 60 LEU D N 1
ATOM 10151 C CA . LEU D 1 60 ? -68.272 1.967 -26.531 1 27.332 60 LEU D CA 1
ATOM 10152 C C . LEU D 1 60 ? -66.906 1.279 -26.534 1 28.264 60 LEU D C 1
ATOM 10153 O O . LEU D 1 60 ? -66.645 0.437 -25.679 1 26.687 60 LEU D O 1
ATOM 10169 N N . GLY D 1 61 ? -66.063 1.589 -27.527 1 26.773 61 GLY D N 1
ATOM 10170 C CA . GLY D 1 61 ? -64.77 0.945 -27.67 1 27.368 61 GLY D CA 1
ATOM 10171 C C . GLY D 1 61 ? -64.908 -0.435 -28.313 1 27.762 61 GLY D C 1
ATOM 10172 O O . GLY D 1 61 ? -65.995 -0.822 -28.75 1 26.007 61 GLY D O 1
ATOM 10176 N N . PRO D 1 62 ? -63.795 -1.201 -28.406 1 28.739 62 PRO D N 1
ATOM 10177 C CA . PRO D 1 62 ? -63.771 -2.464 -29.152 1 29.262 62 PRO D CA 1
ATOM 10178 C C . PRO D 1 62 ? -64.512 -3.582 -28.424 1 31.013 62 PRO D C 1
ATOM 10179 O O . PRO D 1 62 ? -63.919 -4.606 -28.08 1 32.476 62 PRO D O 1
ATOM 10190 N N . VAL D 1 63 ? -65.826 -3.387 -28.241 1 29.289 63 VAL D N 1
ATOM 10191 C CA . VAL D 1 63 ? -66.602 -4.169 -27.294 1 31.932 63 VAL D CA 1
ATOM 10192 C C . VAL D 1 63 ? -67.351 -5.298 -27.999 1 29.937 63 VAL D C 1
ATOM 10193 O O . VAL D 1 63 ? -67.658 -6.299 -27.362 1 27.783 63 VAL D O 1
ATOM 10206 N N . ALA D 1 64 ? -67.669 -5.148 -29.296 1 27.917 64 ALA D N 1
ATOM 10207 C CA . ALA D 1 64 ? -68.494 -6.135 -29.977 1 24.689 64 ALA D CA 1
ATOM 10208 C C . ALA D 1 64 ? -67.651 -7.357 -30.317 1 23.184 64 ALA D C 1
ATOM 10209 O O . ALA D 1 64 ? -66.485 -7.223 -30.655 1 22.231 64 ALA D O 1
ATOM 10216 N N . ARG D 1 65 ? -68.249 -8.545 -30.208 1 23.601 65 ARG D N 1
ATOM 10217 C CA . ARG D 1 65 ? -67.608 -9.782 -30.628 1 23.734 65 ARG D CA 1
ATOM 10218 C C . ARG D 1 65 ? -67.496 -9.859 -32.15 1 24.116 65 ARG D C 1
ATOM 10219 O O . ARG D 1 65 ? -66.544 -10.434 -32.673 1 23.91 65 ARG D O 1
ATOM 10240 N N . ASN D 1 66 ? -68.505 -9.324 -32.85 1 25.252 66 ASN D N 1
ATOM 10241 C CA . ASN D 1 66 ? -68.545 -9.345 -34.306 1 23.59 66 ASN D CA 1
ATOM 10242 C C . ASN D 1 66 ? -68.383 -7.908 -34.802 1 23.374 66 ASN D C 1
ATOM 10243 O O . ASN D 1 66 ? -69.104 -7.014 -34.38 1 26.396 66 ASN D O 1
ATOM 10254 N N . VAL D 1 67 ? -67.414 -7.675 -35.684 1 23.604 67 VAL D N 1
ATOM 10255 C CA . VAL D 1 67 ? -67.1 -6.325 -36.119 1 22.253 67 VAL D CA 1
ATOM 10256 C C . VAL D 1 67 ? -68.214 -5.798 -37.026 1 22.232 67 VAL D C 1
ATOM 10257 O O . VAL D 1 67 ? -68.816 -4.768 -36.727 1 19.291 67 VAL D O 1
ATOM 10270 N N . CYS D 1 68 ? -68.472 -6.507 -38.135 1 21.528 68 CYS D N 1
ATOM 10271 C CA . CYS D 1 68 ? -69.266 -5.944 -39.221 1 23.918 68 CYS D CA 1
ATOM 10272 C C . CYS D 1 68 ? -70.723 -5.754 -38.804 1 23.342 68 CYS D C 1
ATOM 10273 O O . CYS D 1 68 ? -71.372 -4.81 -39.25 1 23.026 68 CYS D O 1
ATOM 10280 N N . GLY D 1 69 ? -71.211 -6.648 -37.932 1 22.904 69 GLY D N 1
ATOM 10281 C CA . GLY D 1 69 ? -72.574 -6.592 -37.428 1 22.441 69 GLY D CA 1
ATOM 10282 C C . GLY D 1 69 ? -72.68 -5.849 -36.101 1 20.822 69 GLY D C 1
ATOM 10283 O O . GLY D 1 69 ? -73.782 -5.561 -35.667 1 19.605 69 GLY D O 1
ATOM 10287 N N . PHE D 1 70 ? -71.54 -5.57 -35.454 1 21.271 70 PHE D N 1
ATOM 10288 C CA . PHE D 1 70 ? -71.494 -4.981 -34.117 1 23.178 70 PHE D CA 1
ATOM 10289 C C . PHE D 1 70 ? -72.527 -5.646 -33.194 1 22.345 70 PHE D C 1
ATOM 10290 O O . PHE D 1 70 ? -73.219 -4.959 -32.445 1 22.815 70 PHE D O 1
ATOM 10307 N N . ASP D 1 71 ? -72.609 -6.989 -33.227 1 23.031 71 ASP D N 1
ATOM 10308 C CA . ASP D 1 71 ? -73.471 -7.758 -32.34 1 24.54 71 ASP D CA 1
ATOM 10309 C C . ASP D 1 71 ? -74.9 -7.215 -32.41 1 24.528 71 ASP D C 1
ATOM 10310 O O . ASP D 1 71 ? -75.542 -7.001 -31.383 1 23.144 71 ASP D O 1
ATOM 10319 N N . SER D 1 72 ? -75.409 -7.061 -33.638 1 23.396 72 SER D N 1
ATOM 10320 C CA . SER D 1 72 ? -76.671 -6.382 -33.883 1 23.861 72 SER D CA 1
ATOM 10321 C C . SER D 1 72 ? -77.83 -7.012 -33.105 1 26.564 72 SER D C 1
ATOM 10322 O O . SER D 1 72 ? -77.989 -8.238 -33.086 1 24.74 72 SER D O 1
ATOM 10330 N N . GLU D 1 73 ? -78.684 -6.135 -32.548 1 28.373 73 GLU D N 1
ATOM 10331 C CA . GLU D 1 73 ? -79.919 -6.513 -31.856 1 27.956 73 GLU D CA 1
ATOM 10332 C C . GLU D 1 73 ? -80.8 -7.397 -32.73 1 26.155 73 GLU D C 1
ATOM 10333 O O . GLU D 1 73 ? -81.528 -8.248 -32.22 1 25.919 73 GLU D O 1
ATOM 10345 N N . THR D 1 74 ? -80.783 -7.166 -34.046 1 23.814 74 THR D N 1
ATOM 10346 C CA . THR D 1 74 ? -81.585 -7.962 -34.959 1 23.267 74 THR D CA 1
ATOM 10347 C C . THR D 1 74 ? -81.15 -9.434 -34.896 1 22.873 74 THR D C 1
ATOM 10348 O O . THR D 1 74 ? -81.953 -10.314 -35.192 1 23.068 74 THR D O 1
ATOM 10359 N N . TRP D 1 75 ? -79.882 -9.71 -34.549 1 22.996 75 TRP D N 1
ATOM 10360 C CA . TRP D 1 75 ? -79.406 -11.079 -34.396 1 24.433 75 TRP D CA 1
ATOM 10361 C C . TRP D 1 75 ? -79.089 -11.403 -32.93 1 27.632 75 TRP D C 1
ATOM 10362 O O . TRP D 1 75 ? -78.346 -12.342 -32.655 1 26.278 75 TRP D O 1
ATOM 10383 N N . ASN D 1 76 ? -79.666 -10.62 -31.994 1 30.308 76 ASN D N 1
ATOM 10384 C CA . ASN D 1 76 ? -79.554 -10.85 -30.555 1 33.061 76 ASN D CA 1
ATOM 10385 C C . ASN D 1 76 ? -78.1 -10.93 -30.102 1 31.425 76 ASN D C 1
ATOM 10386 O O . ASN D 1 76 ? -77.747 -11.79 -29.297 1 29.797 76 ASN D O 1
ATOM 10397 N N . GLY D 1 77 ? -77.271 -10.014 -30.609 1 29.903 77 GLY D N 1
ATOM 10398 C CA . GLY D 1 77 ? -75.892 -9.9 -30.173 1 29.077 77 GLY D CA 1
ATOM 10399 C C . GLY D 1 77 ? -75.026 -10.983 -30.807 1 29.186 77 GLY D C 1
ATOM 10400 O O . GLY D 1 77 ? -73.854 -11.109 -30.476 1 30.298 77 GLY D O 1
ATOM 10404 N N . GLY D 1 78 ? -75.626 -11.76 -31.711 1 30.397 78 GLY D N 1
ATOM 10405 C CA . GLY D 1 78 ? -74.926 -12.826 -32.395 1 29.583 78 GLY D CA 1
ATOM 10406 C C . GLY D 1 78 ? -74.412 -12.368 -33.757 1 29.602 78 GLY D C 1
ATOM 10407 O O . GLY D 1 78 ? -74.484 -11.189 -34.122 1 25.887 78 GLY D O 1
ATOM 10411 N N . LYS D 1 79 ? -73.878 -13.354 -34.474 1 28.173 79 LYS D N 1
ATOM 10412 C CA . LYS D 1 79 ? -73.293 -13.186 -35.787 1 30.4 79 LYS D CA 1
ATOM 10413 C C . LYS D 1 79 ? -74.397 -12.921 -36.807 1 26.672 79 LYS D C 1
ATOM 10414 O O . LYS D 1 79 ? -75.419 -13.611 -36.797 1 25.358 79 LYS D O 1
ATOM 10433 N N . THR D 1 80 ? -74.16 -11.94 -37.692 1 24.94 80 THR D N 1
ATOM 10434 C CA . THR D 1 80 ? -74.974 -11.707 -38.877 1 22.801 80 THR D CA 1
ATOM 10435 C C . THR D 1 80 ? -74.337 -12.446 -40.052 1 21.051 80 THR D C 1
ATOM 10436 O O . THR D 1 80 ? -73.177 -12.83 -39.971 1 21.643 80 THR D O 1
ATOM 10447 N N . PRO D 1 81 ? -75.062 -12.62 -41.183 1 20.178 81 PRO D N 1
ATOM 10448 C CA . PRO D 1 81 ? -74.475 -13.127 -42.424 1 19.409 81 PRO D CA 1
ATOM 10449 C C . PRO D 1 81 ? -73.161 -12.454 -42.795 1 19.201 81 PRO D C 1
ATOM 10450 O O . PRO D 1 81 ? -72.265 -13.119 -43.293 1 19.122 81 PRO D O 1
ATOM 10461 N N . TRP D 1 82 ? -73.044 -11.15 -42.505 1 19.005 82 TRP D N 1
ATOM 10462 C CA . TRP D 1 82 ? -71.965 -10.327 -43.023 1 19.774 82 TRP D CA 1
ATOM 10463 C C . TRP D 1 82 ? -70.743 -10.35 -42.097 1 21.378 82 TRP D C 1
ATOM 10464 O O . TRP D 1 82 ? -69.751 -9.682 -42.366 1 21.072 82 TRP D O 1
ATOM 10485 N N . ASP D 1 83 ? -70.825 -11.143 -41.02 1 21.571 83 ASP D N 1
ATOM 10486 C CA . ASP D 1 83 ? -69.707 -11.421 -40.134 1 21.924 83 ASP D CA 1
ATOM 10487 C C . ASP D 1 83 ? -68.954 -12.682 -40.573 1 22.924 83 ASP D C 1
ATOM 10488 O O . ASP D 1 83 ? -67.813 -12.906 -40.158 1 22.786 83 ASP D O 1
ATOM 10497 N N . ASN D 1 84 ? -69.57 -13.495 -41.436 1 24.397 84 ASN D N 1
ATOM 10498 C CA . ASN D 1 84 ? -68.899 -14.67 -41.968 1 27.178 84 ASN D CA 1
ATOM 10499 C C . ASN D 1 84 ? -67.702 -14.242 -42.815 1 28.982 84 ASN D C 1
ATOM 10500 O O . ASN D 1 84 ? -67.764 -13.241 -43.531 1 31.475 84 ASN D O 1
ATOM 10511 N N . ALA D 1 85 ? -66.613 -15.015 -42.72 1 29.927 85 ALA D N 1
ATOM 10512 C CA . ALA D 1 85 ? -65.384 -14.728 -43.446 1 27.85 85 ALA D CA 1
ATOM 10513 C C . ALA D 1 85 ? -65.318 -15.584 -44.708 1 28.506 85 ALA D C 1
ATOM 10514 O O . ALA D 1 85 ? -64.73 -16.664 -44.697 1 29.559 85 ALA D O 1
ATOM 10521 N N . ILE D 1 86 ? -65.895 -15.071 -45.805 1 28.478 86 ILE D N 1
ATOM 10522 C CA . ILE D 1 86 ? -66 -15.813 -47.053 1 26.692 86 ILE D CA 1
ATOM 10523 C C . ILE D 1 86 ? -65.284 -15.045 -48.169 1 24.822 86 ILE D C 1
ATOM 10524 O O . ILE D 1 86 ? -64.63 -14.028 -47.927 1 23.66 86 ILE D O 1
ATOM 10540 N N . ASN D 1 87 ? -65.465 -15.527 -49.404 1 23.922 87 ASN D N 1
ATOM 10541 C CA . ASN D 1 87 ? -64.859 -14.937 -50.586 1 24.928 87 ASN D CA 1
ATOM 10542 C C . ASN D 1 87 ? -65.722 -13.76 -51.047 1 22.375 87 ASN D C 1
ATOM 10543 O O . ASN D 1 87 ? -66.297 -13.795 -52.128 1 21.055 87 ASN D O 1
ATOM 10549 N N . TRP D 1 88 ? -65.763 -12.705 -50.219 1 23.536 88 TRP D N 1
ATOM 10550 C CA . TRP D 1 88 ? -66.601 -11.533 -50.442 1 22.676 88 TRP D CA 1
ATOM 10551 C C . TRP D 1 88 ? -66.196 -10.807 -51.712 1 21.243 88 TRP D C 1
ATOM 10552 O O . TRP D 1 88 ? -65.007 -10.687 -51.977 1 22.049 88 TRP D O 1
ATOM 10573 N N . PRO D 1 89 ? -67.154 -10.236 -52.488 1 20.386 89 PRO D N 1
ATOM 10574 C CA . PRO D 1 89 ? -66.8 -9.374 -53.609 1 20.714 89 PRO D CA 1
ATOM 10575 C C . PRO D 1 89 ? -66.039 -8.18 -53.047 1 20.055 89 PRO D C 1
ATOM 10576 O O . PRO D 1 89 ? -66.291 -7.746 -51.927 1 19.619 89 PRO D O 1
ATOM 10587 N N . VAL D 1 90 ? -65.125 -7.629 -53.841 1 21.382 90 VAL D N 1
ATOM 10588 C CA . VAL D 1 90 ? -64.259 -6.572 -53.353 1 23.562 90 VAL D CA 1
ATOM 10589 C C . VAL D 1 90 ? -64.362 -5.374 -54.29 1 23.603 90 VAL D C 1
ATOM 10590 O O . VAL D 1 90 ? -64.451 -5.547 -55.502 1 26.581 90 VAL D O 1
ATOM 10603 N N . ASN D 1 91 ? -64.342 -4.167 -53.71 1 21.652 91 ASN D N 1
ATOM 10604 C CA . ASN D 1 91 ? -64.333 -2.919 -54.462 1 21.567 91 ASN D CA 1
ATOM 10605 C C . ASN D 1 91 ? -62.903 -2.453 -54.695 1 20.993 91 ASN D C 1
ATOM 10606 O O . ASN D 1 91 ? -62.112 -2.433 -53.766 1 21.949 91 ASN D O 1
ATOM 10617 N N . ASN D 1 92 ? -62.582 -2.04 -55.929 1 22.38 92 ASN D N 1
ATOM 10618 C CA . ASN D 1 92 ? -61.291 -1.439 -56.226 1 22.832 92 ASN D CA 1
ATOM 10619 C C . ASN D 1 92 ? -61.403 0.07 -56.014 1 24.748 92 ASN D C 1
ATOM 10620 O O . ASN D 1 92 ? -62.183 0.729 -56.707 1 25.514 92 ASN D O 1
ATOM 10631 N N . ILE D 1 93 ? -60.627 0.592 -55.055 1 23.69 93 ILE D N 1
ATOM 10632 C CA . ILE D 1 93 ? -60.575 2.017 -54.778 1 24.554 93 ILE D CA 1
ATOM 10633 C C . ILE D 1 93 ? -59.113 2.478 -54.736 1 24.937 93 ILE D C 1
ATOM 10634 O O . ILE D 1 93 ? -58.18 1.681 -54.865 1 22.175 93 ILE D O 1
ATOM 10650 N N . ASN D 1 94 ? -58.938 3.798 -54.601 1 25.01 94 ASN D N 1
ATOM 10651 C CA . ASN D 1 94 ? -57.657 4.422 -54.324 1 27.889 94 ASN D CA 1
ATOM 10652 C C . ASN D 1 94 ? -57.765 5.122 -52.974 1 28.605 94 ASN D C 1
ATOM 10653 O O . ASN D 1 94 ? -58.866 5.49 -52.561 1 27.589 94 ASN D O 1
ATOM 10664 N N . SER D 1 95 ? -56.624 5.303 -52.294 1 28.446 95 SER D N 1
ATOM 10665 C CA . SER D 1 95 ? -56.541 6.239 -51.18 1 30.602 95 SER D CA 1
ATOM 10666 C C . SER D 1 95 ? -56.913 7.64 -51.665 1 28.383 95 SER D C 1
ATOM 10667 O O . SER D 1 95 ? -56.906 7.902 -52.864 1 31.327 95 SER D O 1
ATOM 10675 N N . GLY D 1 96 ? -57.224 8.537 -50.725 1 28.177 96 GLY D N 1
ATOM 10676 C CA . GLY D 1 96 ? -57.705 9.87 -51.057 1 28.904 96 GLY D CA 1
ATOM 10677 C C . GLY D 1 96 ? -59.223 9.965 -50.9 1 28.995 96 GLY D C 1
ATOM 10678 O O . GLY D 1 96 ? -59.826 9.106 -50.254 1 28.868 96 GLY D O 1
ATOM 10682 N N . THR D 1 97 ? -59.814 11.012 -51.5 1 28.358 97 THR D N 1
ATOM 10683 C CA . THR D 1 97 ? -61.224 11.343 -51.338 1 30.618 97 THR D CA 1
ATOM 10684 C C . THR D 1 97 ? -62.109 10.265 -51.96 1 30.646 97 THR D C 1
ATOM 10685 O O . THR D 1 97 ? -61.848 9.786 -53.065 1 30.938 97 THR D O 1
ATOM 10696 N N . LEU D 1 98 ? -63.185 9.922 -51.244 1 28.583 98 LEU D N 1
ATOM 10697 C CA . LEU D 1 98 ? -64.132 8.906 -51.672 1 27.675 98 LEU D CA 1
ATOM 10698 C C . LEU D 1 98 ? -65.479 9.179 -51.007 1 26.436 98 LEU D C 1
ATOM 10699 O O . LEU D 1 98 ? -65.538 9.462 -49.81 1 26.259 98 LEU D O 1
ATOM 10715 N N . THR D 1 99 ? -66.547 9.132 -51.808 1 26.061 99 THR D N 1
ATOM 10716 C CA . THR D 1 99 ? -67.903 9.25 -51.304 1 24.738 99 THR D CA 1
ATOM 10717 C C . THR D 1 99 ? -68.429 7.867 -50.927 1 23.169 99 THR D C 1
ATOM 10718 O O . THR D 1 99 ? -68.313 6.925 -51.705 1 22.45 99 THR D O 1
ATOM 10729 N N . PHE D 1 100 ? -68.991 7.79 -49.717 1 21.488 100 PHE D N 1
ATOM 10730 C CA . PHE D 1 100 ? -69.753 6.652 -49.238 1 22.191 100 PHE D CA 1
ATOM 10731 C C . PHE D 1 100 ? -71.223 7.052 -49.225 1 21.193 100 PHE D C 1
ATOM 10732 O O . PHE D 1 100 ? -71.595 8.026 -48.563 1 22.104 100 PHE D O 1
ATOM 10749 N N . SER D 1 101 ? -72.04 6.32 -49.989 1 19.258 101 SER D N 1
ATOM 10750 C CA . SER D 1 101 ? -73.469 6.573 -50.059 1 18.629 101 SER D CA 1
ATOM 10751 C C . SER D 1 101 ? -74.24 5.472 -49.335 1 18.633 101 SER D C 1
ATOM 10752 O O . SER D 1 101 ? -73.963 4.286 -49.53 1 16.84 101 SER D O 1
ATOM 10760 N N . TRP D 1 102 ? -75.213 5.902 -48.527 1 19.311 102 TRP D N 1
ATOM 10761 C CA . TRP D 1 102 ? -76.157 5.015 -47.865 1 19.544 102 TRP D CA 1
ATOM 10762 C C . TRP D 1 102 ? -77.503 5.065 -48.564 1 18.215 102 TRP D C 1
ATOM 10763 O O . TRP D 1 102 ? -78.065 6.145 -48.732 1 18.201 102 TRP D O 1
ATOM 10784 N N . ASP D 1 103 ? -77.997 3.892 -48.973 1 18.01 103 ASP D N 1
ATOM 10785 C CA . ASP D 1 103 ? -79.384 3.733 -49.377 1 18.12 103 ASP D CA 1
ATOM 10786 C C . ASP D 1 103 ? -80.26 3.589 -48.132 1 17.25 103 ASP D C 1
ATOM 10787 O O . ASP D 1 103 ? -80.215 2.565 -47.455 1 15.025 103 ASP D O 1
ATOM 10796 N N . ILE D 1 104 ? -81.074 4.614 -47.85 1 16.561 104 ILE D N 1
ATOM 10797 C CA . ILE D 1 104 ? -81.963 4.596 -46.699 1 17.96 104 ILE D CA 1
ATOM 10798 C C . ILE D 1 104 ? -83.43 4.572 -47.162 1 17.61 104 ILE D C 1
ATOM 10799 O O . ILE D 1 104 ? -84.338 4.918 -46.413 1 18.399 104 ILE D O 1
ATOM 10815 N N . SER D 1 105 ? -83.66 4.047 -48.378 1 19.762 105 SER D N 1
ATOM 10816 C CA . SER D 1 105 ? -84.978 3.908 -48.984 1 21.386 105 SER D CA 1
ATOM 10817 C C . SER D 1 105 ? -85.909 3.038 -48.135 1 21.065 105 SER D C 1
ATOM 10818 O O . SER D 1 105 ? -87.114 3.287 -48.109 1 19.608 105 SER D O 1
ATOM 10826 N N . ASN D 1 106 ? -85.341 2.029 -47.459 1 20.368 106 ASN D N 1
ATOM 10827 C CA . ASN D 1 106 ? -86.1 1.082 -46.659 1 19.871 106 ASN D CA 1
ATOM 10828 C C . ASN D 1 106 ? -86.6 1.696 -45.348 1 19.953 106 ASN D C 1
ATOM 10829 O O . ASN D 1 106 ? -87.418 1.093 -44.667 1 19.237 106 ASN D O 1
ATOM 10840 N N . GLY D 1 107 ? -86.109 2.883 -44.985 1 20.006 107 GLY D N 1
ATOM 10841 C CA . GLY D 1 107 ? -86.425 3.462 -43.689 1 20.893 107 GLY D CA 1
ATOM 10842 C C . GLY D 1 107 ? -85.644 4.752 -43.48 1 21.084 107 GLY D C 1
ATOM 10843 O O . GLY D 1 107 ? -84.625 4.771 -42.784 1 23.588 107 GLY D O 1
ATOM 10847 N N . PRO D 1 108 ? -86.081 5.873 -44.091 1 20.993 108 PRO D N 1
ATOM 10848 C CA . PRO D 1 108 ? -85.27 7.084 -44.081 1 21.893 108 PRO D CA 1
ATOM 10849 C C . PRO D 1 108 ? -85.399 7.769 -42.727 1 23.124 108 PRO D C 1
ATOM 10850 O O . PRO D 1 108 ? -86.488 7.783 -42.132 1 27.713 108 PRO D O 1
ATOM 10861 N N . HIS D 1 109 ? -84.266 8.253 -42.21 1 19.842 109 HIS D N 1
ATOM 10862 C CA . HIS D 1 109 ? -84.229 8.917 -40.915 1 19.271 109 HIS D CA 1
ATOM 10863 C C . HIS D 1 109 ? -83.417 10.195 -41.053 1 19.841 109 HIS D C 1
ATOM 10864 O O . HIS D 1 109 ? -82.496 10.443 -40.275 1 22.689 109 HIS D O 1
ATOM 10879 N N . PHE D 1 110 ? -83.736 10.963 -42.095 1 20.933 110 PHE D N 1
ATOM 10880 C CA . PHE D 1 110 ? -82.983 12.16 -42.41 1 23.214 110 PHE D CA 1
ATOM 10881 C C . PHE D 1 110 ? -83.006 13.087 -41.204 1 23.339 110 PHE D C 1
ATOM 10882 O O . PHE D 1 110 ? -81.968 13.593 -40.8 1 25.768 110 PHE D O 1
ATOM 10899 N N . ASP D 1 111 ? -84.185 13.267 -40.605 1 24.839 111 ASP D N 1
ATOM 10900 C CA . ASP D 1 111 ? -84.402 14.42 -39.745 1 26.053 111 ASP D CA 1
ATOM 10901 C C . ASP D 1 111 ? -83.796 14.24 -38.35 1 24.004 111 ASP D C 1
ATOM 10902 O O . ASP D 1 111 ? -83.735 15.216 -37.606 1 24.413 111 ASP D O 1
ATOM 10911 N N . ASP D 1 112 ? -83.323 13.035 -37.984 1 23.84 112 ASP D N 1
ATOM 10912 C CA . ASP D 1 112 ? -82.67 12.852 -36.691 1 24.266 112 ASP D CA 1
ATOM 10913 C C . ASP D 1 112 ? -81.35 12.077 -36.799 1 24.776 112 ASP D C 1
ATOM 10914 O O . ASP D 1 112 ? -80.894 11.519 -35.805 1 24.767 112 ASP D O 1
ATOM 10923 N N . THR D 1 113 ? -80.719 12.077 -37.986 1 26.238 113 THR D N 1
ATOM 10924 C CA . THR D 1 113 ? -79.386 11.513 -38.157 1 25.683 113 THR D CA 1
ATOM 10925 C C . THR D 1 113 ? -78.374 12.381 -37.398 1 25.233 113 THR D C 1
ATOM 10926 O O . THR D 1 113 ? -78.456 13.61 -37.456 1 26.573 113 THR D O 1
ATOM 10937 N N . SER D 1 114 ? -77.389 11.742 -36.738 1 25.617 114 SER D N 1
ATOM 10938 C CA . SER D 1 114 ? -76.423 12.465 -35.916 1 24.796 114 SER D CA 1
ATOM 10939 C C . SER D 1 114 ? -75.013 12.392 -36.493 1 24.56 114 SER D C 1
ATOM 10940 O O . SER D 1 114 ? -74.248 13.351 -36.354 1 23.033 114 SER D O 1
ATOM 10948 N N . ASP D 1 115 ? -74.641 11.254 -37.103 1 22.571 115 ASP D N 1
ATOM 10949 C CA . ASP D 1 115 ? -73.251 11.054 -37.475 1 22.243 115 ASP D CA 1
ATOM 10950 C C . ASP D 1 115 ? -73.095 9.922 -38.482 1 21.186 115 ASP D C 1
ATOM 10951 O O . ASP D 1 115 ? -73.952 9.045 -38.573 1 20.657 115 ASP D O 1
ATOM 10960 N N . PHE D 1 116 ? -71.973 9.975 -39.208 1 20.982 116 PHE D N 1
ATOM 10961 C CA . PHE D 1 116 ? -71.462 8.845 -39.956 1 21.777 116 PHE D CA 1
ATOM 10962 C C . PHE D 1 116 ? -70.012 8.622 -39.544 1 22.775 116 PHE D C 1
ATOM 10963 O O . PHE D 1 116 ? -69.267 9.59 -39.447 1 23.453 116 PHE D O 1
ATOM 10980 N N . ARG D 1 117 ? -69.592 7.359 -39.356 1 24.059 117 ARG D N 1
ATOM 10981 C CA . ARG D 1 117 ? -68.235 7.093 -38.889 1 23.429 117 ARG D CA 1
ATOM 10982 C C . ARG D 1 117 ? -67.656 5.891 -39.63 1 23.487 117 ARG D C 1
ATOM 10983 O O . ARG D 1 117 ? -68.349 4.909 -39.87 1 24.66 117 ARG D O 1
ATOM 11004 N N . TYR D 1 118 ? -66.379 6.001 -40.023 1 23.456 118 TYR D N 1
ATOM 11005 C CA . TYR D 1 118 ? -65.712 4.988 -40.82 1 22.455 118 TYR D CA 1
ATOM 11006 C C . TYR D 1 118 ? -64.351 4.648 -40.208 1 21.865 118 TYR D C 1
ATOM 11007 O O . TYR D 1 118 ? -63.573 5.543 -39.87 1 20.55 118 TYR D O 1
ATOM 11025 N N . TRP D 1 119 ? -64.103 3.336 -40.08 1 21.832 119 TRP D N 1
ATOM 11026 C CA . TRP D 1 119 ? -62.847 2.761 -39.614 1 23.377 119 TRP D CA 1
ATOM 11027 C C . TRP D 1 119 ? -62.226 1.959 -40.749 1 22.859 119 TRP D C 1
ATOM 11028 O O . TRP D 1 119 ? -62.962 1.416 -41.565 1 22.744 119 TRP D O 1
ATOM 11049 N N . ILE D 1 120 ? -60.887 1.881 -40.789 1 24.622 120 ILE D N 1
ATOM 11050 C CA . ILE D 1 120 ? -60.203 1.082 -41.799 1 24.419 120 ILE D CA 1
ATOM 11051 C C . ILE D 1 120 ? -59.187 0.173 -41.119 1 25.182 120 ILE D C 1
ATOM 11052 O O . ILE D 1 120 ? -58.655 0.506 -40.065 1 26.001 120 ILE D O 1
ATOM 11068 N N . THR D 1 121 ? -58.913 -0.965 -41.766 1 26.03 121 THR D N 1
ATOM 11069 C CA . THR D 1 121 ? -57.938 -1.922 -41.282 1 26.127 121 THR D CA 1
ATOM 11070 C C . THR D 1 121 ? -56.555 -1.269 -41.319 1 25.754 121 THR D C 1
ATOM 11071 O O . THR D 1 121 ? -56.296 -0.387 -42.136 1 24.702 121 THR D O 1
ATOM 11082 N N . LYS D 1 122 ? -55.673 -1.728 -40.42 1 28.088 122 LYS D N 1
ATOM 11083 C CA . LYS D 1 122 ? -54.324 -1.198 -40.284 1 29.074 122 LYS D CA 1
ATOM 11084 C C . LYS D 1 122 ? -53.465 -1.592 -41.477 1 28.918 122 LYS D C 1
ATOM 11085 O O . LYS D 1 122 ? -53.706 -2.619 -42.102 1 26.932 122 LYS D O 1
ATOM 11104 N N . PRO D 1 123 ? -52.395 -0.827 -41.78 1 32.201 123 PRO D N 1
ATOM 11105 C CA . PRO D 1 123 ? -51.48 -1.187 -42.865 1 33.481 123 PRO D CA 1
ATOM 11106 C C . PRO D 1 123 ? -51.005 -2.639 -42.812 1 34.633 123 PRO D C 1
ATOM 11107 O O . PRO D 1 123 ? -50.812 -3.265 -43.853 1 37.219 123 PRO D O 1
ATOM 11118 N N . GLY D 1 124 ? -50.834 -3.169 -41.594 1 33.845 124 GLY D N 1
ATOM 11119 C CA . GLY D 1 124 ? -50.287 -4.504 -41.407 1 35.398 124 GLY D CA 1
ATOM 11120 C C . GLY D 1 124 ? -51.322 -5.616 -41.571 1 36.384 124 GLY D C 1
ATOM 11121 O O . GLY D 1 124 ? -50.953 -6.791 -41.554 1 36.986 124 GLY D O 1
ATOM 11125 N N . PHE D 1 125 ? -52.608 -5.253 -41.723 1 34.394 125 PHE D N 1
ATOM 11126 C CA . PHE D 1 125 ? -53.692 -6.224 -41.787 1 32.767 125 PHE D CA 1
ATOM 11127 C C . PHE D 1 125 ? -53.47 -7.193 -42.943 1 33.211 125 PHE D C 1
ATOM 11128 O O . PHE D 1 125 ? -53.195 -6.762 -44.062 1 31 125 PHE D O 1
ATOM 11145 N N . VAL D 1 126 ? -53.648 -8.491 -42.648 1 33.11 126 VAL D N 1
ATOM 11146 C CA . VAL D 1 126 ? -53.566 -9.564 -43.626 1 34.136 126 VAL D CA 1
ATOM 11147 C C . VAL D 1 126 ? -54.922 -10.257 -43.701 1 35.357 126 VAL D C 1
ATOM 11148 O O . VAL D 1 126 ? -55.325 -10.916 -42.741 1 35.102 126 VAL D O 1
ATOM 11161 N N . TYR D 1 127 ? -55.611 -10.103 -44.841 1 33.932 127 TYR D N 1
ATOM 11162 C CA . TYR D 1 127 ? -56.91 -10.723 -45.056 1 37.611 127 TYR D CA 1
ATOM 11163 C C . TYR D 1 127 ? -56.691 -12.211 -45.307 1 40.375 127 TYR D C 1
ATOM 11164 O O . TYR D 1 127 ? -55.749 -12.592 -46 1 41.764 127 TYR D O 1
ATOM 11182 N N . GLN D 1 128 ? -57.565 -13.038 -44.727 1 39.061 128 GLN D N 1
ATOM 11183 C CA . GLN D 1 128 ? -57.467 -14.48 -44.87 1 40.611 128 GLN D CA 1
ATOM 11184 C C . GLN D 1 128 ? -58.883 -15.039 -44.827 1 36.882 128 GLN D C 1
ATOM 11185 O O . GLN D 1 128 ? -59.589 -14.873 -43.833 1 35.878 128 GLN D O 1
ATOM 11199 N N . VAL D 1 129 ? -59.288 -15.684 -45.925 1 37.886 129 VAL D N 1
ATOM 11200 C CA . VAL D 1 129 ? -60.59 -16.322 -45.987 1 37.252 129 VAL D CA 1
ATOM 11201 C C . VAL D 1 129 ? -60.642 -17.335 -44.847 1 36.457 129 VAL D C 1
ATOM 11202 O O . VAL D 1 129 ? -59.71 -18.115 -44.668 1 34.747 129 VAL D O 1
ATOM 11215 N N . GLY D 1 130 ? -61.728 -17.295 -44.067 1 35.717 130 GLY D N 1
ATOM 11216 C CA . GLY D 1 130 ? -61.917 -18.21 -42.953 1 34.186 130 GLY D CA 1
ATOM 11217 C C . GLY D 1 130 ? -61.694 -17.514 -41.613 1 34.17 130 GLY D C 1
ATOM 11218 O O . GLY D 1 130 ? -62.223 -17.957 -40.597 1 33.55 130 GLY D O 1
ATOM 11222 N N . ARG D 1 131 ? -60.918 -16.419 -41.625 1 30.622 131 ARG D N 1
ATOM 11223 C CA . ARG D 1 131 ? -60.513 -15.757 -40.397 1 29.672 131 ARG D CA 1
ATOM 11224 C C . ARG D 1 131 ? -61.382 -14.518 -40.201 1 29.63 131 ARG D C 1
ATOM 11225 O O . ARG D 1 131 ? -61.182 -13.504 -40.87 1 26.082 131 ARG D O 1
ATOM 11231 N N . GLU D 1 132 ? -62.333 -14.614 -39.267 1 28.898 132 GLU D N 1
ATOM 11232 C CA . GLU D 1 132 ? -63.238 -13.513 -38.965 1 28.856 132 GLU D CA 1
ATOM 11233 C C . GLU D 1 132 ? -62.451 -12.318 -38.431 1 27.848 132 GLU D C 1
ATOM 11234 O O . GLU D 1 132 ? -61.36 -12.488 -37.888 1 26.84 132 GLU D O 1
ATOM 11246 N N . LEU D 1 133 ? -63.02 -11.116 -38.619 1 27.027 133 LEU D N 1
ATOM 11247 C CA . LEU D 1 133 ? -62.367 -9.855 -38.291 1 26.972 133 LEU D CA 1
ATOM 11248 C C . LEU D 1 133 ? -62.332 -9.652 -36.774 1 25.351 133 LEU D C 1
ATOM 11249 O O . LEU D 1 133 ? -63.207 -10.144 -36.07 1 24.614 133 LEU D O 1
ATOM 11265 N N . THR D 1 134 ? -61.322 -8.915 -36.291 1 25.037 134 THR D N 1
ATOM 11266 C CA . THR D 1 134 ? -61.271 -8.47 -34.903 1 26.816 134 THR D CA 1
ATOM 11267 C C . THR D 1 134 ? -60.944 -6.981 -34.899 1 25.018 134 THR D C 1
ATOM 11268 O O . THR D 1 134 ? -60.48 -6.455 -35.906 1 25.476 134 THR D O 1
ATOM 11279 N N . TRP D 1 135 ? -61.152 -6.322 -33.751 1 25.616 135 TRP D N 1
ATOM 11280 C CA . TRP D 1 135 ? -60.946 -4.885 -33.651 1 25.762 135 TRP D CA 1
ATOM 11281 C C . TRP D 1 135 ? -59.465 -4.516 -33.736 1 27.141 135 TRP D C 1
ATOM 11282 O O . TRP D 1 135 ? -59.143 -3.372 -34.063 1 27.222 135 TRP D O 1
ATOM 11303 N N . ALA D 1 136 ? -58.585 -5.49 -33.456 1 26.144 136 ALA D N 1
ATOM 11304 C CA . ALA D 1 136 ? -57.144 -5.334 -33.609 1 27.57 136 ALA D CA 1
ATOM 11305 C C . ALA D 1 136 ? -56.743 -5.226 -35.084 1 27.628 136 ALA D C 1
ATOM 11306 O O . ALA D 1 136 ? -55.638 -4.782 -35.387 1 27.99 136 ALA D O 1
ATOM 11313 N N . ASP D 1 137 ? -57.628 -5.649 -35.998 1 27.398 137 ASP D N 1
ATOM 11314 C CA . ASP D 1 137 ? -57.38 -5.512 -37.426 1 28.15 137 ASP D CA 1
ATOM 11315 C C . ASP D 1 137 ? -57.486 -4.045 -37.85 1 26.059 137 ASP D C 1
ATOM 11316 O O . ASP D 1 137 ? -56.873 -3.661 -38.838 1 28.26 137 ASP D O 1
ATOM 11325 N N . PHE D 1 138 ? -58.228 -3.24 -37.077 1 26.05 138 PHE D N 1
ATOM 11326 C CA . PHE D 1 138 ? -58.641 -1.891 -37.445 1 24.55 138 PHE D CA 1
ATOM 11327 C C . PHE D 1 138 ? -57.915 -0.844 -36.605 1 27.111 138 PHE D C 1
ATOM 11328 O O . PHE D 1 138 ? -57.543 -1.112 -35.461 1 27.747 138 PHE D O 1
ATOM 11345 N N . GLU D 1 139 ? -57.767 0.367 -37.169 1 26.797 139 GLU D N 1
ATOM 11346 C CA . GLU D 1 139 ? -57.322 1.517 -36.4 1 28.337 139 GLU D CA 1
ATOM 11347 C C . GLU D 1 139 ? -58.286 1.695 -35.228 1 27.483 139 GLU D C 1
ATOM 11348 O O . GLU D 1 139 ? -59.446 1.312 -35.314 1 27.622 139 GLU D O 1
ATOM 11360 N N . ASP D 1 140 ? -57.804 2.269 -34.125 1 30.049 140 ASP D N 1
ATOM 11361 C CA . ASP D 1 140 ? -58.64 2.465 -32.95 1 29.418 140 ASP D CA 1
ATOM 11362 C C . ASP D 1 140 ? -59.665 3.568 -33.189 1 27.518 140 ASP D C 1
ATOM 11363 O O . ASP D 1 140 ? -60.794 3.497 -32.719 1 25.016 140 ASP D O 1
ATOM 11372 N N . GLN D 1 141 ? -59.243 4.607 -33.903 1 29.535 141 GLN D N 1
ATOM 11373 C CA . GLN D 1 141 ? -60.061 5.792 -34.074 1 28.901 141 GLN D CA 1
ATOM 11374 C C . GLN D 1 141 ? -60.556 5.796 -35.519 1 29.105 141 GLN D C 1
ATOM 11375 O O . GLN D 1 141 ? -59.896 5.239 -36.404 1 26.064 141 GLN D O 1
ATOM 11389 N N . PRO D 1 142 ? -61.746 6.371 -35.803 1 27.369 142 PRO D N 1
ATOM 11390 C CA . PRO D 1 142 ? -62.223 6.479 -37.182 1 26.544 142 PRO D CA 1
ATOM 11391 C C . PRO D 1 142 ? -61.367 7.421 -38.021 1 27.359 142 PRO D C 1
ATOM 11392 O O . PRO D 1 142 ? -60.883 8.42 -37.506 1 27.289 142 PRO D O 1
ATOM 11403 N N . PHE D 1 143 ? -61.189 7.1 -39.309 1 26.259 143 PHE D N 1
ATOM 11404 C CA . PHE D 1 143 ? -60.46 7.974 -40.22 1 27.443 143 PHE D CA 1
ATOM 11405 C C . PHE D 1 143 ? -61.387 9.051 -40.774 1 28.264 143 PHE D C 1
ATOM 11406 O O . PHE D 1 143 ? -60.914 10.047 -41.309 1 27.702 143 PHE D O 1
ATOM 11423 N N . CYS D 1 144 ? -62.703 8.814 -40.686 1 29.31 144 CYS D N 1
ATOM 11424 C CA . CYS D 1 144 ? -63.714 9.737 -41.18 1 27.463 144 CYS D CA 1
ATOM 11425 C C . CYS D 1 144 ? -64.852 9.765 -40.173 1 28.584 144 CYS D C 1
ATOM 11426 O O . CYS D 1 144 ? -65.421 8.717 -39.871 1 26.546 144 CYS D O 1
ATOM 11433 N N . ASP D 1 145 ? -65.168 10.965 -39.669 1 29.442 145 ASP D N 1
ATOM 11434 C CA . ASP D 1 145 ? -66.041 11.125 -38.517 1 30.731 145 ASP D CA 1
ATOM 11435 C C . ASP D 1 145 ? -66.875 12.389 -38.71 1 30.557 145 ASP D C 1
ATOM 11436 O O . ASP D 1 145 ? -66.426 13.473 -38.361 1 29.785 145 ASP D O 1
ATOM 11445 N N . LEU D 1 146 ? -68.095 12.224 -39.246 1 29.335 146 LEU D N 1
ATOM 11446 C CA . LEU D 1 146 ? -68.877 13.327 -39.791 1 28.115 146 LEU D CA 1
ATOM 11447 C C . LEU D 1 146 ? -70.129 13.579 -38.956 1 28.412 146 LEU D C 1
ATOM 11448 O O . LEU D 1 146 ? -70.981 12.704 -38.809 1 27.152 146 LEU D O 1
ATOM 11464 N N . ALA D 1 147 ? -70.238 14.801 -38.419 1 29.596 147 ALA D N 1
ATOM 11465 C CA . ALA D 1 147 ? -71.449 15.224 -37.734 1 29.545 147 ALA D CA 1
ATOM 11466 C C . ALA D 1 147 ? -72.52 15.532 -38.77 1 29.172 147 ALA D C 1
ATOM 11467 O O . ALA D 1 147 ? -72.202 15.773 -39.925 1 30.947 147 ALA D O 1
ATOM 11474 N N . TYR D 1 148 ? -73.786 15.538 -38.333 1 28.431 148 TYR D N 1
ATOM 11475 C CA . TYR D 1 148 ? -74.876 16.024 -39.156 1 28.386 148 TYR D CA 1
ATOM 11476 C C . TYR D 1 148 ? -76.028 16.476 -38.267 1 27.949 148 TYR D C 1
ATOM 11477 O O . TYR D 1 148 ? -76.22 15.974 -37.157 1 26.78 148 TYR D O 1
ATOM 11495 N N . ASN D 1 149 ? -76.75 17.475 -38.781 1 30.086 149 ASN D N 1
ATOM 11496 C CA . ASN D 1 149 ? -77.981 17.972 -38.192 1 31.207 149 ASN D CA 1
ATOM 11497 C C . ASN D 1 149 ? -78.84 18.507 -39.336 1 30.57 149 ASN D C 1
ATOM 11498 O O . ASN D 1 149 ? -78.502 19.523 -39.949 1 29.357 149 ASN D O 1
ATOM 11509 N N . ASP D 1 150 ? -79.959 17.819 -39.594 1 30.902 150 ASP D N 1
ATOM 11510 C CA . ASP D 1 150 ? -80.771 18.061 -40.779 1 30.449 150 ASP D CA 1
ATOM 11511 C C . ASP D 1 150 ? -81.445 19.43 -40.699 1 30.599 150 ASP D C 1
ATOM 11512 O O . ASP D 1 150 ? -81.921 19.936 -41.71 1 32.578 150 ASP D O 1
ATOM 11521 N N . ASP D 1 151 ? -81.481 20.025 -39.504 1 29.855 151 ASP D N 1
ATOM 11522 C CA . ASP D 1 151 ? -82.027 21.364 -39.336 1 33.071 151 ASP D CA 1
ATOM 11523 C C . ASP D 1 151 ? -81.092 22.414 -39.923 1 32.715 151 ASP D C 1
ATOM 11524 O O . ASP D 1 151 ? -81.546 23.501 -40.263 1 35.19 151 ASP D O 1
ATOM 11533 N N . ASN D 1 152 ? -79.794 22.104 -40.029 1 32.23 152 ASN D N 1
ATOM 11534 C CA . ASN D 1 152 ? -78.838 23.073 -40.539 1 33.472 152 ASN D CA 1
ATOM 11535 C C . ASN D 1 152 ? -77.909 22.431 -41.575 1 30.365 152 ASN D C 1
ATOM 11536 O O . ASN D 1 152 ? -76.697 22.386 -41.371 1 29.536 152 ASN D O 1
ATOM 11547 N N . PRO D 1 153 ? -78.425 21.961 -42.74 1 29.5 153 PRO D N 1
ATOM 11548 C CA . PRO D 1 153 ? -77.599 21.255 -43.724 1 29.128 153 PRO D CA 1
ATOM 11549 C C . PRO D 1 153 ? -76.371 22.007 -44.236 1 29.759 153 PRO D C 1
ATOM 11550 O O . PRO D 1 153 ? -75.342 21.381 -44.499 1 27.931 153 PRO D O 1
ATOM 11561 N N . GLY D 1 154 ? -76.473 23.341 -44.349 1 31.203 154 GLY D N 1
ATOM 11562 C CA . GLY D 1 154 ? -75.411 24.169 -44.915 1 30.122 154 GLY D CA 1
ATOM 11563 C C . GLY D 1 154 ? -74.099 24.084 -44.135 1 29.564 154 GLY D C 1
ATOM 11564 O O . GLY D 1 154 ? -73.023 24.35 -44.679 1 29.446 154 GLY D O 1
ATOM 11568 N N . ALA D 1 155 ? -74.199 23.688 -42.86 1 27.507 155 ALA D N 1
ATOM 11569 C CA . ALA D 1 155 ? -73.063 23.6 -41.958 1 27.551 155 ALA D CA 1
ATOM 11570 C C . ALA D 1 155 ? -72.275 22.294 -42.121 1 27.825 155 ALA D C 1
ATOM 11571 O O . ALA D 1 155 ? -71.232 22.136 -41.482 1 26.921 155 ALA D O 1
ATOM 11578 N N . TYR D 1 156 ? -72.759 21.356 -42.955 1 26.847 156 TYR D N 1
ATOM 11579 C CA . TYR D 1 156 ? -72.092 20.068 -43.122 1 28.705 156 TYR D CA 1
ATOM 11580 C C . TYR D 1 156 ? -71.89 19.783 -44.613 1 27.994 156 TYR D C 1
ATOM 11581 O O . TYR D 1 156 ? -72.595 18.961 -45.181 1 28.846 156 TYR D O 1
ATOM 11599 N N . PRO D 1 157 ? -70.907 20.41 -45.298 1 28.693 157 PRO D N 1
ATOM 11600 C CA . PRO D 1 157 ? -70.761 20.225 -46.739 1 28.465 157 PRO D CA 1
ATOM 11601 C C . PRO D 1 157 ? -70.375 18.792 -47.119 1 29.915 157 PRO D C 1
ATOM 11602 O O . PRO D 1 157 ? -70.597 18.381 -48.255 1 26.762 157 PRO D O 1
ATOM 11613 N N . ASN D 1 158 ? -69.834 18.023 -46.162 1 29.02 158 ASN D N 1
ATOM 11614 C CA . ASN D 1 158 ? -69.345 16.683 -46.459 1 30.421 158 ASN D CA 1
ATOM 11615 C C . ASN D 1 158 ? -70.446 15.626 -46.303 1 28.483 158 ASN D C 1
ATOM 11616 O O . ASN D 1 158 ? -70.176 14.437 -46.488 1 25.411 158 ASN D O 1
ATOM 11627 N N . VAL D 1 159 ? -71.661 16.054 -45.941 1 27.691 159 VAL D N 1
ATOM 11628 C CA . VAL D 1 159 ? -72.82 15.178 -45.859 1 27.25 159 VAL D CA 1
ATOM 11629 C C . VAL D 1 159 ? -73.901 15.762 -46.763 1 30.315 159 VAL D C 1
ATOM 11630 O O . VAL D 1 159 ? -74.287 16.914 -46.59 1 34.084 159 VAL D O 1
ATOM 11643 N N . ARG D 1 160 ? -74.381 14.964 -47.724 1 29.75 160 ARG D N 1
ATOM 11644 C CA . ARG D 1 160 ? -75.404 15.416 -48.647 1 29.863 160 ARG D CA 1
ATOM 11645 C C . ARG D 1 160 ? -76.636 14.517 -48.536 1 26.752 160 ARG D C 1
ATOM 11646 O O . ARG D 1 160 ? -76.573 13.32 -48.808 1 25.419 160 ARG D O 1
ATOM 11667 N N . ALA D 1 161 ? -77.767 15.115 -48.168 1 23.377 161 ALA D N 1
ATOM 11668 C CA . ALA D 1 161 ? -79.033 14.401 -48.158 1 23.806 161 ALA D CA 1
ATOM 11669 C C . ALA D 1 161 ? -79.719 14.559 -49.512 1 23.876 161 ALA D C 1
ATOM 11670 O O . ALA D 1 161 ? -79.984 15.676 -49.953 1 26.257 161 ALA D O 1
ATOM 11677 N N . ASP D 1 162 ? -79.962 13.432 -50.182 1 21.322 162 ASP D N 1
ATOM 11678 C CA . ASP D 1 162 ? -80.83 13.423 -51.345 1 20.295 162 ASP D CA 1
ATOM 11679 C C . ASP D 1 162 ? -82.142 12.784 -50.923 1 19.604 162 ASP D C 1
ATOM 11680 O O . ASP D 1 162 ? -82.263 11.559 -50.877 1 19.617 162 ASP D O 1
ATOM 11689 N N . LYS D 1 163 ? -83.117 13.634 -50.602 1 20.761 163 LYS D N 1
ATOM 11690 C CA . LYS D 1 163 ? -84.384 13.19 -50.05 1 22.217 163 LYS D CA 1
ATOM 11691 C C . LYS D 1 163 ? -85.243 12.52 -51.118 1 21.224 163 LYS D C 1
ATOM 11692 O O . LYS D 1 163 ? -85.718 11.411 -50.891 1 20.069 163 LYS D O 1
ATOM 11711 N N . PRO D 1 164 ? -85.458 13.115 -52.318 1 22.476 164 PRO D N 1
ATOM 11712 C CA . PRO D 1 164 ? -86.167 12.403 -53.383 1 20.907 164 PRO D CA 1
ATOM 11713 C C . PRO D 1 164 ? -85.688 10.974 -53.663 1 19.784 164 PRO D C 1
ATOM 11714 O O . PRO D 1 164 ? -86.512 10.115 -53.926 1 19.254 164 PRO D O 1
ATOM 11725 N N . ASN D 1 165 ? -84.374 10.724 -53.618 1 20.889 165 ASN D N 1
ATOM 11726 C CA . ASN D 1 165 ? -83.807 9.415 -53.942 1 22.389 165 ASN D CA 1
ATOM 11727 C C . ASN D 1 165 ? -83.399 8.633 -52.684 1 21.204 165 ASN D C 1
ATOM 11728 O O . ASN D 1 165 ? -82.66 7.649 -52.78 1 20.064 165 ASN D O 1
ATOM 11739 N N . THR D 1 166 ? -83.897 9.079 -51.519 1 20.128 166 THR D N 1
ATOM 11740 C CA . THR D 1 166 ? -83.643 8.502 -50.2 1 20.033 166 THR D CA 1
ATOM 11741 C C . THR D 1 166 ? -82.22 7.963 -50.047 1 18.918 166 THR D C 1
ATOM 11742 O O . THR D 1 166 ? -82.017 6.794 -49.751 1 19.291 166 THR D O 1
ATOM 11753 N N . HIS D 1 167 ? -81.234 8.851 -50.155 1 17.917 167 HIS D N 1
ATOM 11754 C CA . HIS D 1 167 ? -79.84 8.481 -49.99 1 17.269 167 HIS D CA 1
ATOM 11755 C C . HIS D 1 167 ? -79.15 9.55 -49.153 1 18.394 167 HIS D C 1
ATOM 11756 O O . HIS D 1 167 ? -79.486 10.727 -49.274 1 17.594 167 HIS D O 1
ATOM 11771 N N . PHE D 1 168 ? -78.118 9.134 -48.411 1 18.856 168 PHE D N 1
ATOM 11772 C CA . PHE D 1 168 ? -77.096 10.052 -47.922 1 19.519 168 PHE D CA 1
ATOM 11773 C C . PHE D 1 168 ? -75.806 9.811 -48.693 1 20.027 168 PHE D C 1
ATOM 11774 O O . PHE D 1 168 ? -75.43 8.659 -48.939 1 20.25 168 PHE D O 1
ATOM 11791 N N . HIS D 1 169 ? -75.133 10.912 -49.041 1 19.233 169 HIS D N 1
ATOM 11792 C CA . HIS D 1 169 ? -73.803 10.88 -49.621 1 19.204 169 HIS D CA 1
ATOM 11793 C C . HIS D 1 169 ? -72.811 11.578 -48.689 1 20.209 169 HIS D C 1
ATOM 11794 O O . HIS D 1 169 ? -72.962 12.774 -48.427 1 20.469 169 HIS D O 1
ATOM 11809 N N . THR D 1 170 ? -71.783 10.834 -48.247 1 19.905 170 THR D N 1
ATOM 11810 C CA . THR D 1 170 ? -70.772 11.327 -47.323 1 21.776 170 THR D CA 1
ATOM 11811 C C . THR D 1 170 ? -69.386 11.264 -47.972 1 25.327 170 THR D C 1
ATOM 11812 O O . THR D 1 170 ? -69.031 10.24 -48.546 1 28.302 170 THR D O 1
ATOM 11823 N N . THR D 1 171 ? -68.59 12.346 -47.865 1 27.374 171 THR D N 1
ATOM 11824 C CA . THR D 1 171 ? -67.242 12.39 -48.432 1 27.556 171 THR D CA 1
ATOM 11825 C C . THR D 1 171 ? -66.2 12.208 -47.326 1 27.222 171 THR D C 1
ATOM 11826 O O . THR D 1 171 ? -66.211 12.925 -46.328 1 28.917 171 THR D O 1
ATOM 11837 N N . CYS D 1 172 ? -65.291 11.249 -47.536 1 25.875 172 CYS D N 1
ATOM 11838 C CA . CYS D 1 172 ? -64.2 10.964 -46.623 1 25.908 172 CYS D CA 1
ATOM 11839 C C . CYS D 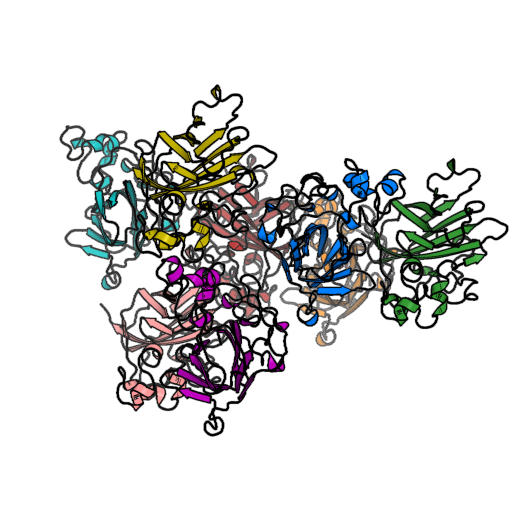1 172 ? -62.863 10.935 -47.363 1 25.09 172 CYS D C 1
ATOM 11840 O O . CYS D 1 172 ? -62.808 10.891 -48.59 1 23.819 172 CYS D O 1
ATOM 11847 N N . THR D 1 173 ? -61.781 10.909 -46.584 1 25.772 173 THR D N 1
ATOM 11848 C CA . THR D 1 173 ? -60.45 10.697 -47.123 1 24.376 173 THR D CA 1
ATOM 11849 C C . THR D 1 173 ? -59.947 9.346 -46.638 1 24.644 173 THR D C 1
ATOM 11850 O O . THR D 1 173 ? -59.608 9.187 -45.465 1 24.347 173 THR D O 1
ATOM 11861 N N . VAL D 1 174 ? -59.847 8.391 -47.565 1 25.93 174 VAL D N 1
ATOM 11862 C CA . VAL D 1 174 ? -59.215 7.118 -47.262 1 26.183 174 VAL D CA 1
ATOM 11863 C C . VAL D 1 174 ? -57.71 7.347 -47.123 1 26.699 174 VAL D C 1
ATOM 11864 O O . VAL D 1 174 ? -57.074 7.848 -48.042 1 23.647 174 VAL D O 1
ATOM 11877 N N . PRO D 1 175 ? -57.08 7.002 -45.976 1 27.596 175 PRO D N 1
ATOM 11878 C CA . PRO D 1 175 ? -55.644 7.234 -45.809 1 27.592 175 PRO D CA 1
ATOM 11879 C C . PRO D 1 175 ? -54.824 6.298 -46.686 1 28.209 175 PRO D C 1
ATOM 11880 O O . PRO D 1 175 ? -55.358 5.338 -47.25 1 27.131 175 PRO D O 1
ATOM 11891 N N . ALA D 1 176 ? -53.512 6.569 -46.755 1 28.439 176 ALA D N 1
ATOM 11892 C CA . ALA D 1 176 ? -52.604 5.795 -47.59 1 28.367 176 ALA D CA 1
ATOM 11893 C C . ALA D 1 176 ? -52.656 4.321 -47.189 1 27.168 176 ALA D C 1
ATOM 11894 O O . ALA D 1 176 ? -52.544 3.995 -46.013 1 26.486 176 ALA D O 1
ATOM 11901 N N . ARG D 1 177 ? -52.842 3.451 -48.187 1 26.921 177 ARG D N 1
ATOM 11902 C CA . ARG D 1 177 ? -52.966 2.014 -47.997 1 26.931 177 ARG D CA 1
ATOM 11903 C C . ARG D 1 177 ? -52.695 1.354 -49.342 1 26.998 177 ARG D C 1
ATOM 11904 O O . ARG D 1 177 ? -52.881 1.995 -50.372 1 29.199 177 ARG D O 1
ATOM 11925 N N . THR D 1 178 ? -52.281 0.08 -49.327 1 26.682 178 THR D N 1
ATOM 11926 C CA . THR D 1 178 ? -52.259 -0.731 -50.534 1 28.616 178 THR D CA 1
ATOM 11927 C C . THR D 1 178 ? -52.654 -2.156 -50.145 1 28.414 178 THR D C 1
ATOM 11928 O O . THR D 1 178 ? -52.439 -2.572 -49.01 1 29.486 178 THR D O 1
ATOM 11939 N N . GLY D 1 179 ? -53.245 -2.9 -51.085 1 28.224 179 GLY D N 1
ATOM 11940 C CA . GLY D 1 179 ? -53.596 -4.293 -50.845 1 28.318 179 GLY D CA 1
ATOM 11941 C C . GLY D 1 179 ? -55.021 -4.442 -50.303 1 28.245 179 GLY D C 1
ATOM 11942 O O . GLY D 1 179 ? -55.799 -3.495 -50.346 1 26.203 179 GLY D O 1
ATOM 11946 N N . ARG D 1 180 ? -55.339 -5.644 -49.785 1 28.898 180 ARG D N 1
ATOM 11947 C CA . ARG D 1 180 ? -56.691 -6.02 -49.384 1 27.57 180 ARG D CA 1
ATOM 11948 C C . ARG D 1 180 ? -57.016 -5.486 -47.99 1 26.419 180 ARG D C 1
ATOM 11949 O O . ARG D 1 180 ? -56.336 -5.837 -47.028 1 27.111 180 ARG D O 1
ATOM 11970 N N . HIS D 1 181 ? -58.098 -4.7 -47.888 1 23.824 181 HIS D N 1
ATOM 11971 C CA . HIS D 1 181 ? -58.488 -4.033 -46.65 1 22.602 181 HIS D CA 1
ATOM 11972 C C . HIS D 1 181 ? -60.007 -4.072 -46.454 1 22.208 181 HIS D C 1
ATOM 11973 O O . HIS D 1 181 ? -60.752 -4.568 -47.309 1 19.381 181 HIS D O 1
ATOM 11988 N N . VAL D 1 182 ? -60.449 -3.562 -45.29 1 22.312 182 VAL D N 1
ATOM 11989 C CA . VAL D 1 182 ? -61.86 -3.505 -44.954 1 21.824 182 VAL D CA 1
ATOM 11990 C C . VAL D 1 182 ? -62.155 -2.163 -44.297 1 21.966 182 VAL D C 1
ATOM 11991 O O . VAL D 1 182 ? -61.399 -1.707 -43.445 1 23.852 182 VAL D O 1
ATOM 12004 N N . ILE D 1 183 ? -63.276 -1.564 -44.697 1 21.904 183 ILE D N 1
ATOM 12005 C CA . ILE D 1 183 ? -63.803 -0.372 -44.057 1 22.754 183 ILE D CA 1
ATOM 12006 C C . ILE D 1 183 ? -65.074 -0.761 -43.314 1 22.399 183 ILE D C 1
ATOM 12007 O O . ILE D 1 183 ? -66 -1.324 -43.892 1 23.528 183 ILE D O 1
ATOM 12023 N N . TYR D 1 184 ? -65.078 -0.481 -42.01 1 23.812 184 TYR D N 1
ATOM 12024 C CA . TYR D 1 184 ? -66.264 -0.618 -41.184 1 22.581 184 TYR D CA 1
ATOM 12025 C C . TYR D 1 184 ? -66.936 0.746 -41.045 1 22.933 184 TYR D C 1
ATOM 12026 O O . TYR D 1 184 ? -66.266 1.751 -40.826 1 22.968 184 TYR D O 1
ATOM 12044 N N . ALA D 1 185 ? -68.271 0.766 -41.146 1 22.243 185 ALA D N 1
ATOM 12045 C CA . ALA D 1 185 ? -69.012 2.005 -41.31 1 21.467 185 ALA D CA 1
ATOM 12046 C C . ALA D 1 185 ? -70.197 2.023 -40.357 1 18.671 185 ALA D C 1
ATOM 12047 O O . ALA D 1 185 ? -70.82 0.99 -40.135 1 17.456 185 ALA D O 1
ATOM 12054 N N . GLU D 1 186 ? -70.522 3.213 -39.84 1 17.774 186 GLU D N 1
ATOM 12055 C CA . GLU D 1 186 ? -71.672 3.396 -38.98 1 18.098 186 GLU D CA 1
ATOM 12056 C C . GLU D 1 186 ? -72.495 4.591 -39.427 1 17.394 186 GLU D C 1
ATOM 12057 O O . GLU D 1 186 ? -71.917 5.606 -39.787 1 19.273 186 GLU D O 1
ATOM 12069 N N . TRP D 1 187 ? -73.829 4.436 -39.404 1 17.769 187 TRP D N 1
ATOM 12070 C CA . TRP D 1 187 ? -74.781 5.536 -39.555 1 19.745 187 TRP D CA 1
ATOM 12071 C C . TRP D 1 187 ? -75.598 5.614 -38.274 1 19.557 187 TRP D C 1
ATOM 12072 O O . TRP D 1 187 ? -76.283 4.658 -37.927 1 20.564 187 TRP D O 1
ATOM 12093 N N . GLY D 1 188 ? -75.482 6.747 -37.577 1 21.192 188 GLY D N 1
ATOM 12094 C CA . GLY D 1 188 ? -75.979 6.865 -36.214 1 22.961 188 GLY D CA 1
ATOM 12095 C C . GLY D 1 188 ? -77.051 7.945 -36.122 1 23.441 188 GLY D C 1
ATOM 12096 O O . GLY D 1 188 ? -76.982 8.931 -36.853 1 25.082 188 GLY D O 1
ATOM 12100 N N . ARG D 1 189 ? -78.038 7.728 -35.238 1 22.922 189 ARG D N 1
ATOM 12101 C CA . ARG D 1 189 ? -79.099 8.69 -35.003 1 22.377 189 ARG D CA 1
ATOM 12102 C C . ARG D 1 189 ? -79.012 9.302 -33.602 1 24.365 189 ARG D C 1
ATOM 12103 O O . ARG D 1 189 ? -78.399 8.746 -32.683 1 21.204 189 ARG D O 1
ATOM 12124 N N . GLU D 1 190 ? -79.672 10.462 -33.489 1 24.52 190 GLU D N 1
ATOM 12125 C CA . GLU D 1 190 ? -79.788 11.238 -32.271 1 25.312 190 GLU D CA 1
ATOM 12126 C C . GLU D 1 190 ? -80.588 10.459 -31.234 1 25.964 190 GLU D C 1
ATOM 12127 O O . GLU D 1 190 ? -81.188 9.433 -31.544 1 24.455 190 GLU D O 1
ATOM 12139 N N . PRO D 1 191 ? -80.668 10.948 -29.978 1 27.344 191 PRO D N 1
ATOM 12140 C CA . PRO D 1 191 ? -81.791 10.605 -29.109 1 29.854 191 PRO D CA 1
ATOM 12141 C C . PRO D 1 191 ? -83.073 10.968 -29.853 1 30.412 191 PRO D C 1
ATOM 12142 O O . PRO D 1 191 ? -83.044 11.819 -30.734 1 31.516 191 PRO D O 1
ATOM 12153 N N . PRO D 1 192 ? -84.236 10.356 -29.531 1 32.668 192 PRO D N 1
ATOM 12154 C CA . PRO D 1 192 ? -84.337 9.369 -28.45 1 32.451 192 PRO D CA 1
ATOM 12155 C C . PRO D 1 192 ? -83.959 7.915 -28.747 1 30.749 192 PRO D C 1
ATOM 12156 O O . PRO D 1 192 ? -83.78 7.149 -27.808 1 26.634 192 PRO D O 1
ATOM 12167 N N . THR D 1 193 ? -83.846 7.525 -30.03 1 27.872 193 THR D N 1
ATOM 12168 C CA . THR D 1 193 ? -83.644 6.117 -30.359 1 26.565 193 THR D CA 1
ATOM 12169 C C . THR D 1 193 ? -82.171 5.75 -30.21 1 26.558 193 THR D C 1
ATOM 12170 O O . THR D 1 193 ? -81.85 4.621 -29.863 1 27.425 193 THR D O 1
ATOM 12181 N N . TYR D 1 194 ? -81.281 6.691 -30.532 1 27.739 194 TYR D N 1
ATOM 12182 C CA . TYR D 1 194 ? -79.86 6.407 -30.685 1 28.438 194 TYR D CA 1
ATOM 12183 C C . TYR D 1 194 ? -79.626 5.249 -31.661 1 25.572 194 TYR D C 1
ATOM 12184 O O . TYR D 1 194 ? -78.584 4.598 -31.596 1 25.969 194 TYR D O 1
ATOM 12202 N N . GLU D 1 195 ? -80.57 4.99 -32.565 1 22.752 195 GLU D N 1
ATOM 12203 C CA . GLU D 1 195 ? -80.452 3.83 -33.44 1 23.58 195 GLU D CA 1
ATOM 12204 C C . GLU D 1 195 ? -79.283 4.045 -34.404 1 22.606 195 GLU D C 1
ATOM 12205 O O . GLU D 1 195 ? -79.017 5.174 -34.794 1 19.943 195 GLU D O 1
ATOM 12217 N N . ARG D 1 196 ? -78.565 2.953 -34.721 1 21.598 196 ARG D N 1
ATOM 12218 C CA . ARG D 1 196 ? -77.305 3 -35.451 1 20.229 196 ARG D CA 1
ATOM 12219 C C . ARG D 1 196 ? -77.224 1.787 -36.374 1 20.362 196 ARG D C 1
ATOM 12220 O O . ARG D 1 196 ? -77.683 0.71 -36.02 1 18.652 196 ARG D O 1
ATOM 12241 N N . PHE D 1 197 ? -76.667 1.995 -37.574 1 21.405 197 PHE D N 1
ATOM 12242 C CA . PHE D 1 197 ? -76.58 0.959 -38.59 1 18.701 197 PHE D CA 1
ATOM 12243 C C . PHE D 1 197 ? -75.107 0.722 -38.894 1 20.089 197 PHE D C 1
ATOM 12244 O O . PHE D 1 197 ? -74.323 1.671 -38.912 1 20.121 197 PHE D O 1
ATOM 12261 N N . HIS D 1 198 ? -74.765 -0.546 -39.169 1 18.956 198 HIS D N 1
ATOM 12262 C CA . HIS D 1 198 ? -73.39 -0.999 -39.229 1 19.694 198 HIS D CA 1
ATOM 12263 C C . HIS D 1 198 ? -73.145 -1.809 -40.499 1 19.52 198 HIS D C 1
ATOM 12264 O O . HIS D 1 198 ? -73.967 -2.647 -40.865 1 21.147 198 HIS D O 1
ATOM 12279 N N . GLY D 1 199 ? -71.979 -1.612 -41.109 1 19.806 199 GLY D N 1
ATOM 12280 C CA . GLY D 1 199 ? -71.623 -2.378 -42.291 1 21.043 199 GLY D CA 1
ATOM 12281 C C . GLY D 1 199 ? -70.114 -2.41 -42.5 1 20.701 199 GLY D C 1
ATOM 12282 O O . GLY D 1 199 ? -69.404 -1.547 -41.986 1 20.22 199 GLY D O 1
ATOM 12286 N N . CYS D 1 200 ? -69.67 -3.399 -43.289 1 20.138 200 CYS D N 1
ATOM 12287 C CA . CYS D 1 200 ? -68.311 -3.48 -43.785 1 20.256 200 CYS D CA 1
ATOM 12288 C C . CYS D 1 200 ? -68.288 -3.394 -45.307 1 21.306 200 CYS D C 1
ATOM 12289 O O . CYS D 1 200 ? -69.141 -3.957 -46.001 1 20.491 200 CYS D O 1
ATOM 12296 N N . ILE D 1 201 ? -67.229 -2.738 -45.786 1 21.866 201 ILE D N 1
ATOM 12297 C CA . ILE D 1 201 ? -66.935 -2.593 -47.193 1 21.238 201 ILE D CA 1
ATOM 12298 C C . ILE D 1 201 ? -65.551 -3.188 -47.442 1 20.567 201 ILE D C 1
ATOM 12299 O O . ILE D 1 201 ? -64.569 -2.729 -46.871 1 21.977 201 ILE D O 1
ATOM 12315 N N . ASP D 1 202 ? -65.506 -4.245 -48.254 1 20.73 202 ASP D N 1
ATOM 12316 C CA . ASP D 1 202 ? -64.27 -4.883 -48.679 1 21.227 202 ASP D CA 1
ATOM 12317 C C . ASP D 1 202 ? -63.676 -4.102 -49.845 1 22.571 202 ASP D C 1
ATOM 12318 O O . ASP D 1 202 ? -64.365 -3.889 -50.838 1 23.016 202 ASP D O 1
ATOM 12327 N N . VAL D 1 203 ? -62.398 -3.717 -49.717 1 22.376 203 VAL D N 1
ATOM 12328 C CA . VAL D 1 203 ? -61.726 -2.902 -50.712 1 22.929 203 VAL D CA 1
ATOM 12329 C C . VAL D 1 203 ? -60.35 -3.488 -51.024 1 23.781 203 VAL D C 1
ATOM 12330 O O . VAL D 1 203 ? -59.681 -4.043 -50.155 1 23.027 203 VAL D O 1
ATOM 12343 N N . GLN D 1 204 ? -59.992 -3.439 -52.31 1 23.255 204 GLN D N 1
ATOM 12344 C CA . GLN D 1 204 ? -58.629 -3.624 -52.767 1 24.57 204 GLN D CA 1
ATOM 12345 C C . GLN D 1 204 ? -58.099 -2.244 -53.144 1 24.262 204 GLN D C 1
ATOM 12346 O O . GLN D 1 204 ? -58.685 -1.571 -53.985 1 23.977 204 GLN D O 1
ATOM 12360 N N . ILE D 1 205 ? -57.019 -1.805 -52.494 1 24.932 205 ILE D N 1
ATOM 12361 C CA . ILE D 1 205 ? -56.594 -0.419 -52.605 1 27.168 205 ILE D CA 1
ATOM 12362 C C . ILE D 1 205 ? -55.296 -0.362 -53.409 1 30.429 205 ILE D C 1
ATOM 12363 O O . ILE D 1 205 ? -54.344 -1.079 -53.102 1 30.182 205 ILE D O 1
ATOM 12379 N N . HIS D 1 206 ? -55.292 0.486 -54.451 1 33.857 206 HIS D N 1
ATOM 12380 C CA . HIS D 1 206 ? -54.195 0.59 -55.406 1 36.118 206 HIS D CA 1
ATOM 12381 C C . HIS D 1 206 ? -53.628 2.011 -55.371 1 39.695 206 HIS D C 1
ATOM 12382 O O . HIS D 1 206 ? -54.247 2.912 -54.803 1 38.819 206 HIS D O 1
ATOM 12397 N N . HIS D 1 207 ? -52.449 2.196 -55.984 1 45.09 207 HIS D N 1
ATOM 12398 C CA . HIS D 1 207 ? -51.83 3.51 -56.121 1 45.641 207 HIS D CA 1
ATOM 12399 C C . HIS D 1 207 ? -52.161 4.074 -57.509 1 47.208 207 HIS D C 1
ATOM 12400 O O . HIS D 1 207 ? -52.216 5.322 -57.626 1 45.535 207 HIS D O 1
ATOM 12406 N N . HIS E 1 1 ? -47.815 -36.748 -25.987 1 23.163 1 HIS E N 1
ATOM 12407 C CA . HIS E 1 1 ? -47.514 -35.482 -25.267 1 22.104 1 HIS E CA 1
ATOM 12408 C C . HIS E 1 1 ? -46.788 -35.846 -23.977 1 21.827 1 HIS E C 1
ATOM 12409 O O . HIS E 1 1 ? -47.306 -36.575 -23.157 1 25.231 1 HIS E O 1
ATOM 12426 N N . GLY E 1 2 ? -45.565 -35.347 -23.821 1 22.04 2 GLY E N 1
ATOM 12427 C CA . GLY E 1 2 ? -44.761 -35.722 -22.674 1 20.626 2 GLY E CA 1
ATOM 12428 C C . GLY E 1 2 ? -43.373 -35.109 -22.747 1 19.296 2 GLY E C 1
ATOM 12429 O O . GLY E 1 2 ? -43.084 -34.29 -23.614 1 18.272 2 GLY E O 1
ATOM 12433 N N . PHE E 1 3 ? -42.523 -35.543 -21.817 1 18.543 3 PHE E N 1
ATOM 12434 C CA . PHE E 1 3 ? -41.235 -34.928 -21.578 1 17.214 3 PHE E CA 1
ATOM 12435 C C . PHE E 1 3 ? -40.416 -35.896 -20.733 1 17.683 3 PHE E C 1
ATOM 12436 O O . PHE E 1 3 ? -40.977 -36.825 -20.14 1 18.363 3 PHE E O 1
ATOM 12453 N N . VAL E 1 4 ? -39.103 -35.675 -20.662 1 16.654 4 VAL E N 1
ATOM 12454 C CA . VAL E 1 4 ? -38.27 -36.525 -19.831 1 17.55 4 VAL E CA 1
ATOM 12455 C C . VAL E 1 4 ? -38.317 -36.018 -18.39 1 15.92 4 VAL E C 1
ATOM 12456 O O . VAL E 1 4 ? -38.082 -34.835 -18.15 1 15.415 4 VAL E O 1
ATOM 12469 N N . ASP E 1 5 ? -38.627 -36.899 -17.437 1 15.96 5 ASP E N 1
ATOM 12470 C CA . ASP E 1 5 ? -38.667 -36.486 -16.038 1 16.411 5 ASP E CA 1
ATOM 12471 C C . ASP E 1 5 ? -37.534 -37.102 -15.219 1 17.821 5 ASP E C 1
ATOM 12472 O O . ASP E 1 5 ? -37.462 -36.852 -14.025 1 18.074 5 ASP E O 1
ATOM 12481 N N . SER E 1 6 ? -36.667 -37.921 -15.827 1 20.552 6 SER E N 1
ATOM 12482 C CA . SER E 1 6 ? -35.555 -38.519 -15.088 1 22.208 6 SER E CA 1
ATOM 12483 C C . SER E 1 6 ? -34.488 -38.99 -16.07 1 21.972 6 SER E C 1
ATOM 12484 O O . SER E 1 6 ? -34.776 -39.842 -16.899 1 22.674 6 SER E O 1
ATOM 12492 N N . PRO E 1 7 ? -33.28 -38.383 -16.109 1 23.625 7 PRO E N 1
ATOM 12493 C CA . PRO E 1 7 ? -32.979 -37.157 -15.373 1 23.125 7 PRO E CA 1
ATOM 12494 C C . PRO E 1 7 ? -33.847 -36.029 -15.932 1 22.906 7 PRO E C 1
ATOM 12495 O O . PRO E 1 7 ? -34.108 -35.982 -17.133 1 24.038 7 PRO E O 1
ATOM 12506 N N . GLY E 1 8 ? -34.304 -35.125 -15.064 1 21.275 8 GLY E N 1
ATOM 12507 C CA . GLY E 1 8 ? -35.361 -34.206 -15.446 1 20.567 8 GLY E CA 1
ATOM 12508 C C . GLY E 1 8 ? -34.874 -33.232 -16.514 1 19.62 8 GLY E C 1
ATOM 12509 O O . GLY E 1 8 ? -33.807 -32.631 -16.362 1 19.634 8 GLY E O 1
ATOM 12513 N N . ALA E 1 9 ? -35.659 -33.106 -17.591 1 18.472 9 ALA E N 1
ATOM 12514 C CA . ALA E 1 9 ? -35.336 -32.208 -18.684 1 17.244 9 ALA E CA 1
ATOM 12515 C C . ALA E 1 9 ? -35.647 -30.769 -18.279 1 18.071 9 ALA E C 1
ATOM 12516 O O . ALA E 1 9 ? -36.226 -30.521 -17.222 1 18.228 9 ALA E O 1
ATOM 12523 N N . ARG E 1 10 ? -35.254 -29.807 -19.119 1 18.404 10 ARG E N 1
ATOM 12524 C CA . ARG E 1 10 ? -35.518 -28.404 -18.841 1 17.407 10 ARG E CA 1
ATOM 12525 C C . ARG E 1 10 ? -37.015 -28.141 -18.691 1 16.443 10 ARG E C 1
ATOM 12526 O O . ARG E 1 10 ? -37.41 -27.341 -17.85 1 15.845 10 ARG E O 1
ATOM 12547 N N . ASN E 1 11 ? -37.845 -28.865 -19.46 1 15.882 11 ASN E N 1
ATOM 12548 C CA . ASN E 1 11 ? -39.278 -28.624 -19.476 1 16.553 11 ASN E CA 1
ATOM 12549 C C . ASN E 1 11 ? -39.958 -29.475 -18.4 1 17.818 11 ASN E C 1
ATOM 12550 O O . ASN E 1 11 ? -41.158 -29.34 -18.163 1 19.478 11 ASN E O 1
ATOM 12561 N N . TYR E 1 12 ? -39.182 -30.326 -17.718 1 17.728 12 TYR E N 1
ATOM 12562 C CA . TYR E 1 12 ? -39.626 -30.908 -16.461 1 17.77 12 TYR E CA 1
ATOM 12563 C C . TYR E 1 12 ? -39.477 -29.858 -15.361 1 16.624 12 TYR E C 1
ATOM 12564 O O . TYR E 1 12 ? -40.439 -29.535 -14.682 1 17.403 12 TYR E O 1
ATOM 12582 N N . PHE E 1 13 ? -38.267 -29.336 -15.181 1 16.419 13 PHE E N 1
ATOM 12583 C CA . PHE E 1 13 ? -38.007 -28.423 -14.076 1 17.862 13 PHE E CA 1
ATOM 12584 C C . PHE E 1 13 ? -38.842 -27.157 -14.226 1 17.761 13 PHE E C 1
ATOM 12585 O O . PHE E 1 13 ? -39.475 -26.695 -13.275 1 17.013 13 PHE E O 1
ATOM 12602 N N . CYS E 1 14 ? -38.832 -26.619 -15.442 1 16.938 14 CYS E N 1
ATOM 12603 C CA . CYS E 1 14 ? -39.578 -25.421 -15.764 1 17.492 14 CYS E CA 1
ATOM 12604 C C . CYS E 1 14 ? -40.718 -25.804 -16.698 1 16.697 14 CYS E C 1
ATOM 12605 O O . CYS E 1 14 ? -40.53 -25.873 -17.917 1 18.065 14 CYS E O 1
ATOM 12612 N N . GLY E 1 15 ? -41.888 -26.073 -16.1 1 16.305 15 GLY E N 1
ATOM 12613 C CA . GLY E 1 15 ? -43.013 -26.679 -16.792 1 16.761 15 GLY E CA 1
ATOM 12614 C C . GLY E 1 15 ? -43.774 -27.642 -15.878 1 16.883 15 GLY E C 1
ATOM 12615 O O . GLY E 1 15 ? -44.772 -27.262 -15.265 1 18.141 15 GLY E O 1
ATOM 12619 N N . ALA E 1 16 ? -43.295 -28.888 -15.793 1 16.072 16 ALA E N 1
ATOM 12620 C CA . ALA E 1 16 ? -43.962 -29.92 -15.018 1 16.061 16 ALA E CA 1
ATOM 12621 C C . ALA E 1 16 ? -43.93 -29.571 -13.532 1 15.655 16 ALA E C 1
ATOM 12622 O O . ALA E 1 16 ? -44.919 -29.768 -12.829 1 14.988 16 ALA E O 1
ATOM 12629 N N . VAL E 1 17 ? -42.797 -29.032 -13.066 1 16.204 17 VAL E N 1
ATOM 12630 C CA . VAL E 1 17 ? -42.644 -28.749 -11.647 1 17.193 17 VAL E CA 1
ATOM 12631 C C . VAL E 1 17 ? -42.943 -27.266 -11.413 1 17.065 17 VAL E C 1
ATOM 12632 O O . VAL E 1 17 ? -44.032 -26.936 -10.927 1 16.9 17 VAL E O 1
ATOM 12645 N N . THR E 1 18 ? -42.017 -26.381 -11.791 1 16.74 18 THR E N 1
ATOM 12646 C CA . THR E 1 18 ? -42.213 -24.953 -11.573 1 17.829 18 THR E CA 1
ATOM 12647 C C . THR E 1 18 ? -43.023 -24.386 -12.737 1 17.853 18 THR E C 1
ATOM 12648 O O . THR E 1 18 ? -42.627 -24.516 -13.898 1 18.666 18 THR E O 1
ATOM 12659 N N . LYS E 1 19 ? -44.156 -23.758 -12.404 1 18.854 19 LYS E N 1
ATOM 12660 C CA . LYS E 1 19 ? -45.064 -23.186 -13.39 1 18.459 19 LYS E CA 1
ATOM 12661 C C . LYS E 1 19 ? -44.845 -21.675 -13.437 1 20.434 19 LYS E C 1
ATOM 12662 O O . LYS E 1 19 ? -44.455 -21.079 -12.426 1 19.138 19 LYS E O 1
ATOM 12681 N N . PRO E 1 20 ? -45.089 -21.012 -14.593 1 19.422 20 PRO E N 1
ATOM 12682 C CA . PRO E 1 20 ? -44.85 -19.572 -14.709 1 21.097 20 PRO E CA 1
ATOM 12683 C C . PRO E 1 20 ? -45.418 -18.734 -13.565 1 21.847 20 PRO E C 1
ATOM 12684 O O . PRO E 1 20 ? -44.742 -17.846 -13.064 1 22.751 20 PRO E O 1
ATOM 12695 N N . ASP E 1 21 ? -46.648 -19.046 -13.137 1 22.895 21 ASP E N 1
ATOM 12696 C CA . ASP E 1 21 ? -47.304 -18.327 -12.058 1 24.866 21 ASP E CA 1
ATOM 12697 C C . ASP E 1 21 ? -46.581 -18.507 -10.723 1 23.71 21 ASP E C 1
ATOM 12698 O O . ASP E 1 21 ? -46.579 -17.592 -9.894 1 21.788 21 ASP E O 1
ATOM 12707 N N . HIS E 1 22 ? -46.014 -19.695 -10.481 1 20.554 22 HIS E N 1
ATOM 12708 C CA . HIS E 1 22 ? -45.252 -19.912 -9.264 1 21.425 22 HIS E CA 1
ATOM 12709 C C . HIS E 1 22 ? -44.101 -18.909 -9.218 1 22.643 22 HIS E C 1
ATOM 12710 O O . HIS E 1 22 ? -43.778 -18.371 -8.16 1 22.03 22 HIS E O 1
ATOM 12725 N N . VAL E 1 23 ? -43.471 -18.682 -10.376 1 23.515 23 VAL E N 1
ATOM 12726 C CA . VAL E 1 23 ? -42.301 -17.822 -10.431 1 25.252 23 VAL E CA 1
ATOM 12727 C C . VAL E 1 23 ? -42.762 -16.39 -10.158 1 26.902 23 VAL E C 1
ATOM 12728 O O . VAL E 1 23 ? -42.138 -15.69 -9.365 1 24.867 23 VAL E O 1
ATOM 12741 N N . MET E 1 24 ? -43.9 -16.001 -10.754 1 29.929 24 MET E N 1
ATOM 12742 C CA . MET E 1 24 ? -44.473 -14.68 -10.542 1 34.744 24 MET E CA 1
ATOM 12743 C C . MET E 1 24 ? -44.747 -14.454 -9.054 1 31.915 24 MET E C 1
ATOM 12744 O O . MET E 1 24 ? -44.462 -13.379 -8.537 1 31.166 24 MET E O 1
ATOM 12758 N N . ASN E 1 25 ? -45.283 -15.473 -8.372 1 29.945 25 ASN E N 1
ATOM 12759 C CA . ASN E 1 25 ? -45.722 -15.34 -6.986 1 28.917 25 ASN E CA 1
ATOM 12760 C C . ASN E 1 25 ? -44.553 -15.448 -6.002 1 25.808 25 ASN E C 1
ATOM 12761 O O . ASN E 1 25 ? -44.748 -15.305 -4.794 1 25.07 25 ASN E O 1
ATOM 12772 N N . GLY E 1 26 ? -43.343 -15.713 -6.511 1 25.504 26 GLY E N 1
ATOM 12773 C CA . GLY E 1 26 ? -42.161 -15.846 -5.675 1 25.584 26 GLY E CA 1
ATOM 12774 C C . GLY E 1 26 ? -42.182 -17.11 -4.807 1 26.605 26 GLY E C 1
ATOM 12775 O O . GLY E 1 26 ? -41.583 -17.133 -3.73 1 26.558 26 GLY E O 1
ATOM 12779 N N . VAL E 1 27 ? -42.847 -18.176 -5.279 1 26.437 27 VAL E N 1
ATOM 12780 C CA . VAL E 1 27 ? -42.965 -19.389 -4.479 1 25 27 VAL E CA 1
ATOM 12781 C C . VAL E 1 27 ? -42.555 -20.618 -5.292 1 24.283 27 VAL E C 1
ATOM 12782 O O . VAL E 1 27 ? -43.054 -21.712 -5.055 1 24.652 27 VAL E O 1
ATOM 12795 N N . ALA E 1 28 ? -41.606 -20.447 -6.214 1 21.588 28 ALA E N 1
ATOM 12796 C CA . ALA E 1 28 ? -41.245 -21.502 -7.143 1 20.776 28 ALA E CA 1
ATOM 12797 C C . ALA E 1 28 ? -40.232 -22.437 -6.495 1 19.72 28 ALA E C 1
ATOM 12798 O O . ALA E 1 28 ? -39.335 -21.983 -5.799 1 18.325 28 ALA E O 1
ATOM 12805 N N . ARG E 1 29 ? -40.367 -23.734 -6.779 1 19.616 29 ARG E N 1
ATOM 12806 C CA . ARG E 1 29 ? -39.326 -24.702 -6.483 1 20.058 29 ARG E CA 1
ATOM 12807 C C . ARG E 1 29 ? -38.015 -24.273 -7.147 1 20.791 29 ARG E C 1
ATOM 12808 O O . ARG E 1 29 ? -36.95 -24.365 -6.539 1 21.261 29 ARG E O 1
ATOM 12829 N N . TYR E 1 30 ? -38.115 -23.782 -8.389 1 18.838 30 TYR E N 1
ATOM 12830 C CA . TYR E 1 30 ? -36.971 -23.378 -9.181 1 19.213 30 TYR E CA 1
ATOM 12831 C C . TYR E 1 30 ? -37.16 -21.936 -9.659 1 19.329 30 TYR E C 1
ATOM 12832 O O . TYR E 1 30 ? -37.654 -21.717 -10.765 1 17.219 30 TYR E O 1
ATOM 12850 N N . PRO E 1 31 ? -36.845 -20.916 -8.829 1 20.684 31 PRO E N 1
ATOM 12851 C CA . PRO E 1 31 ? -36.917 -19.518 -9.265 1 22.75 31 PRO E CA 1
ATOM 12852 C C . PRO E 1 31 ? -36.124 -19.227 -10.535 1 24.039 31 PRO E C 1
ATOM 12853 O O . PRO E 1 31 ? -36.477 -18.312 -11.281 1 25.826 31 PRO E O 1
ATOM 12864 N N . GLU E 1 32 ? -35.064 -20.01 -10.786 1 24.325 32 GLU E N 1
ATOM 12865 C CA . GLU E 1 32 ? -34.252 -19.807 -11.976 1 24.798 32 GLU E CA 1
ATOM 12866 C C . GLU E 1 32 ? -35.084 -19.967 -13.257 1 23.708 32 GLU E C 1
ATOM 12867 O O . GLU E 1 32 ? -34.649 -19.513 -14.311 1 25.264 32 GLU E O 1
ATOM 12879 N N . CYS E 1 33 ? -36.3 -20.529 -13.174 1 22.945 33 CYS E N 1
ATOM 12880 C CA . CYS E 1 33 ? -37.169 -20.661 -14.335 1 22.4 33 CYS E CA 1
ATOM 12881 C C . CYS E 1 33 ? -37.683 -19.31 -14.832 1 23.17 33 CYS E C 1
ATOM 12882 O O . CYS E 1 33 ? -38.22 -19.224 -15.936 1 25.674 33 CYS E O 1
ATOM 12889 N N . ALA E 1 34 ? -37.496 -18.246 -14.043 1 24.74 34 ALA E N 1
ATOM 12890 C CA . ALA E 1 34 ? -37.787 -16.885 -14.482 1 23.903 34 ALA E CA 1
ATOM 12891 C C . ALA E 1 34 ? -37.28 -16.621 -15.904 1 25.697 34 ALA E C 1
ATOM 12892 O O . ALA E 1 34 ? -37.976 -16.021 -16.716 1 25.379 34 ALA E O 1
ATOM 12899 N N . GLY E 1 35 ? -36.053 -17.056 -16.198 1 28.742 35 GLY E N 1
ATOM 12900 C CA . GLY E 1 35 ? -35.44 -16.829 -17.498 1 29.309 35 GLY E CA 1
ATOM 12901 C C . GLY E 1 35 ? -36.084 -17.632 -18.631 1 28.609 35 GLY E C 1
ATOM 12902 O O . GLY E 1 35 ? -36.122 -17.159 -19.761 1 27.922 35 GLY E O 1
ATOM 12906 N N . ALA E 1 36 ? -36.562 -18.855 -18.35 1 27.192 36 ALA E N 1
ATOM 12907 C CA . ALA E 1 36 ? -37.28 -19.626 -19.355 1 26.606 36 ALA E CA 1
ATOM 12908 C C . ALA E 1 36 ? -38.554 -18.895 -19.777 1 24.076 36 ALA E C 1
ATOM 12909 O O . ALA E 1 36 ? -38.898 -18.87 -20.955 1 23.333 36 ALA E O 1
ATOM 12916 N N . PHE E 1 37 ? -39.248 -18.307 -18.802 1 22.01 37 PHE E N 1
ATOM 12917 C CA . PHE E 1 37 ? -40.604 -17.822 -18.997 1 22.731 37 PHE E CA 1
ATOM 12918 C C . PHE E 1 37 ? -40.659 -16.31 -19.217 1 25.248 37 PHE E C 1
ATOM 12919 O O . PHE E 1 37 ? -41.736 -15.78 -19.471 1 28.197 37 PHE E O 1
ATOM 12936 N N . ALA E 1 38 ? -39.518 -15.622 -19.126 1 28.567 38 ALA E N 1
ATOM 12937 C CA . ALA E 1 38 ? -39.486 -14.165 -19.119 1 32.543 38 ALA E CA 1
ATOM 12938 C C . ALA E 1 38 ? -40.227 -13.576 -20.321 1 37.291 38 ALA E C 1
ATOM 12939 O O . ALA E 1 38 ? -40.871 -12.534 -20.19 1 38.868 38 ALA E O 1
ATOM 12946 N N . ASN E 1 39 ? -40.114 -14.223 -21.492 1 39.234 39 ASN E N 1
ATOM 12947 C CA . ASN E 1 39 ? -40.668 -13.672 -22.72 1 40.382 39 ASN E CA 1
ATOM 12948 C C . ASN E 1 39 ? -41.787 -14.54 -23.295 1 40.982 39 ASN E C 1
ATOM 12949 O O . ASN E 1 39 ? -42.316 -14.221 -24.359 1 39.588 39 ASN E O 1
ATOM 12960 N N . ASP E 1 40 ? -42.164 -15.615 -22.589 1 38.759 40 ASP E N 1
ATOM 12961 C CA . ASP E 1 40 ? -43.219 -16.489 -23.07 1 36.621 40 ASP E CA 1
ATOM 12962 C C . ASP E 1 40 ? -43.946 -17.134 -21.891 1 35.737 40 ASP E C 1
ATOM 12963 O O . ASP E 1 40 ? -43.829 -18.339 -21.654 1 34.929 40 ASP E O 1
ATOM 12972 N N . PHE E 1 41 ? -44.754 -16.323 -21.208 1 33.287 41 PHE E N 1
ATOM 12973 C CA . PHE E 1 41 ? -45.351 -16.703 -19.94 1 33.649 41 PHE E CA 1
ATOM 12974 C C . PHE E 1 41 ? -46.317 -17.874 -20.116 1 34.818 41 PHE E C 1
ATOM 12975 O O . PHE E 1 41 ? -46.223 -18.866 -19.398 1 34.271 41 PHE E O 1
ATOM 12992 N N . ASN E 1 42 ? -47.238 -17.749 -21.08 1 33.554 42 ASN E N 1
ATOM 12993 C CA . ASN E 1 42 ? -48.251 -18.763 -21.344 1 33.943 42 ASN E CA 1
ATOM 12994 C C . ASN E 1 42 ? -47.628 -20.044 -21.905 1 29.972 42 ASN E C 1
ATOM 12995 O O . ASN E 1 42 ? -48.137 -21.146 -21.666 1 29.963 42 ASN E O 1
ATOM 13006 N N . GLY E 1 43 ? -46.536 -19.887 -22.666 1 25.44 43 GLY E N 1
ATOM 13007 C CA . GLY E 1 43 ? -45.879 -21.006 -23.319 1 25.976 43 GLY E CA 1
ATOM 13008 C C . GLY E 1 43 ? -45.328 -22.015 -22.315 1 23.881 43 GLY E C 1
ATOM 13009 O O . GLY E 1 43 ? -45.142 -23.179 -22.658 1 23.049 43 GLY E O 1
ATOM 13013 N N . GLY E 1 44 ? -45.078 -21.553 -21.08 1 21.491 44 GLY E N 1
ATOM 13014 C CA . GLY E 1 44 ? -44.551 -22.393 -20.018 1 21.915 44 GLY E CA 1
ATOM 13015 C C . GLY E 1 44 ? -45.47 -23.568 -19.69 1 21.928 44 GLY E C 1
ATOM 13016 O O . GLY E 1 44 ? -44.999 -24.616 -19.25 1 24.448 44 GLY E O 1
ATOM 13020 N N . TYR E 1 45 ? -46.78 -23.398 -19.916 1 20.166 45 TYR E N 1
ATOM 13021 C CA . TYR E 1 45 ? -47.757 -24.414 -19.556 1 19.524 45 TYR E CA 1
ATOM 13022 C C . TYR E 1 45 ? -47.87 -25.493 -20.631 1 19.204 45 TYR E C 1
ATOM 13023 O O . TYR E 1 45 ? -48.546 -26.496 -20.402 1 19.559 45 TYR E O 1
ATOM 13041 N N . SER E 1 46 ? -47.198 -25.295 -21.777 1 18.565 46 SER E N 1
ATOM 13042 C CA . SER E 1 46 ? -47.263 -26.217 -22.912 1 18.909 46 SER E CA 1
ATOM 13043 C C . SER E 1 46 ? -46.007 -27.09 -22.969 1 16.89 46 SER E C 1
ATOM 13044 O O . SER E 1 46 ? -45.575 -27.529 -24.035 1 16.102 46 SER E O 1
ATOM 13052 N N . TYR E 1 47 ? -45.477 -27.411 -21.786 1 16.566 47 TYR E N 1
ATOM 13053 C CA . TYR E 1 47 ? -44.204 -28.104 -21.649 1 16.426 47 TYR E CA 1
ATOM 13054 C C . TYR E 1 47 ? -44.287 -29.517 -22.232 1 16.581 47 TYR E C 1
ATOM 13055 O O . TYR E 1 47 ? -43.254 -30.095 -22.582 1 18.82 47 TYR E O 1
ATOM 13073 N N . MET E 1 48 ? -45.503 -30.066 -22.323 1 16.723 48 MET E N 1
ATOM 13074 C CA . MET E 1 48 ? -45.737 -31.41 -22.831 1 16.29 48 MET E CA 1
ATOM 13075 C C . MET E 1 48 ? -45.915 -31.402 -24.346 1 17.01 48 MET E C 1
ATOM 13076 O O . MET E 1 48 ? -46.061 -32.474 -24.928 1 16.944 48 MET E O 1
ATOM 13090 N N . SER E 1 49 ? -45.886 -30.211 -24.967 1 17.293 49 SER E N 1
ATOM 13091 C CA . SER E 1 49 ? -46.279 -30.039 -26.364 1 19.664 49 SER E CA 1
ATOM 13092 C C . SER E 1 49 ? -45.134 -29.57 -27.261 1 19.979 49 SER E C 1
ATOM 13093 O O . SER E 1 49 ? -45.383 -28.903 -28.265 1 23.39 49 SER E O 1
ATOM 13101 N N . VAL E 1 50 ? -43.89 -29.93 -26.946 1 21.222 50 VAL E N 1
ATOM 13102 C CA . VAL E 1 50 ? -42.757 -29.524 -27.76 1 20.392 50 VAL E CA 1
ATOM 13103 C C . VAL E 1 50 ? -42.576 -30.563 -28.865 1 20.965 50 VAL E C 1
ATOM 13104 O O . VAL E 1 50 ? -41.726 -31.451 -28.75 1 19.107 50 VAL E O 1
ATOM 13117 N N . LEU E 1 51 ? -43.379 -30.417 -29.933 1 20.036 51 LEU E N 1
ATOM 13118 C CA . LEU E 1 51 ? -43.565 -31.472 -30.919 1 20.336 51 LEU E CA 1
ATOM 13119 C C . LEU E 1 51 ? -43.275 -31 -32.343 1 20.012 51 LEU E C 1
ATOM 13120 O O . LEU E 1 51 ? -43.329 -29.815 -32.665 1 19.984 51 LEU E O 1
ATOM 13136 N N . THR E 1 52 ? -42.995 -31.99 -33.188 1 19.609 52 THR E N 1
ATOM 13137 C CA . THR E 1 52 ? -42.96 -31.852 -34.638 1 19.419 52 THR E CA 1
ATOM 13138 C C . THR E 1 52 ? -43.674 -33.073 -35.194 1 20.675 52 THR E C 1
ATOM 13139 O O . THR E 1 52 ? -44.058 -33.952 -34.422 1 18.882 52 THR E O 1
ATOM 13150 N N . HIS E 1 53 ? -43.82 -33.135 -36.525 1 21.587 53 HIS E N 1
ATOM 13151 C CA . HIS E 1 53 ? -44.36 -34.324 -37.162 1 23.989 53 HIS E CA 1
ATOM 13152 C C . HIS E 1 53 ? -43.386 -34.815 -38.232 1 26.71 53 HIS E C 1
ATOM 13153 O O . HIS E 1 53 ? -43.746 -34.896 -39.4 1 26.733 53 HIS E O 1
ATOM 13168 N N . HIS E 1 54 ? -42.156 -35.137 -37.818 1 26.944 54 HIS E N 1
ATOM 13169 C CA A HIS E 1 54 ? -41.127 -35.642 -38.713 0.5 26.99 54 HIS E CA 1
ATOM 13170 C CA B HIS E 1 54 ? -41.137 -35.656 -38.72 0.5 27.068 54 HIS E CA 1
ATOM 13171 C C . HIS E 1 54 ? -40.229 -36.598 -37.928 1 26.873 54 HIS E C 1
ATOM 13172 O O . HIS E 1 54 ? -40.408 -36.785 -36.723 1 26.411 54 HIS E O 1
ATOM 13201 N N . GLN E 1 55 ? -39.248 -37.195 -38.609 1 27.268 55 GLN E N 1
ATOM 13202 C CA . GLN E 1 55 ? -38.453 -38.24 -37.989 1 26.989 55 GLN E CA 1
ATOM 13203 C C . GLN E 1 55 ? -37.17 -37.702 -37.353 1 25.04 55 GLN E C 1
ATOM 13204 O O . GLN E 1 55 ? -36.297 -38.489 -37.016 1 27.266 55 GLN E O 1
ATOM 13218 N N . GLY E 1 56 ? -37.05 -36.378 -37.18 1 26.594 56 GLY E N 1
ATOM 13219 C CA . GLY E 1 56 ? -36.107 -35.793 -36.234 1 25.075 56 GLY E CA 1
ATOM 13220 C C . GLY E 1 56 ? -34.659 -35.719 -36.73 1 26.999 56 GLY E C 1
ATOM 13221 O O . GLY E 1 56 ? -34.372 -35.87 -37.916 1 24.185 56 GLY E O 1
ATOM 13225 N N . ARG E 1 57 ? -33.752 -35.446 -35.781 1 26.679 57 ARG E N 1
ATOM 13226 C CA . ARG E 1 57 ? -32.353 -35.142 -36.063 1 26.915 57 ARG E CA 1
ATOM 13227 C C . ARG E 1 57 ? -31.639 -36.279 -36.799 1 27.561 57 ARG E C 1
ATOM 13228 O O . ARG E 1 57 ? -30.726 -36.016 -37.576 1 30.539 57 ARG E O 1
ATOM 13249 N N . LYS E 1 58 ? -32.005 -37.537 -36.531 1 29.258 58 LYS E N 1
ATOM 13250 C CA . LYS E 1 58 ? -31.311 -38.668 -37.129 1 29.295 58 LYS E CA 1
ATOM 13251 C C . LYS E 1 58 ? -31.532 -38.666 -38.641 1 29.269 58 LYS E C 1
ATOM 13252 O O . LYS E 1 58 ? -30.59 -38.871 -39.4 1 24.702 58 LYS E O 1
ATOM 13271 N N . VAL E 1 59 ? -32.783 -38.412 -39.047 1 27.349 59 VAL E N 1
ATOM 13272 C CA . VAL E 1 59 ? -33.261 -38.715 -40.381 1 30.132 59 VAL E CA 1
ATOM 13273 C C . VAL E 1 59 ? -33.325 -37.438 -41.208 1 31.543 59 VAL E C 1
ATOM 13274 O O . VAL E 1 59 ? -32.922 -37.476 -42.365 1 34.777 59 VAL E O 1
ATOM 13287 N N . LEU E 1 60 ? -33.857 -36.347 -40.631 1 31.779 60 LEU E N 1
ATOM 13288 C CA . LEU E 1 60 ? -33.904 -35.044 -41.292 1 34.82 60 LEU E CA 1
ATOM 13289 C C . LEU E 1 60 ? -32.515 -34.406 -41.287 1 32.558 60 LEU E C 1
ATOM 13290 O O . LEU E 1 60 ? -32.209 -33.568 -42.131 1 33.204 60 LEU E O 1
ATOM 13306 N N . GLY E 1 61 ? -31.701 -34.762 -40.293 1 30.551 61 GLY E N 1
ATOM 13307 C CA . GLY E 1 61 ? -30.397 -34.151 -40.128 1 29.29 61 GLY E CA 1
ATOM 13308 C C . GLY E 1 61 ? -30.513 -32.864 -39.316 1 28.092 61 GLY E C 1
ATOM 13309 O O . GLY E 1 61 ? -31.573 -32.55 -38.785 1 26.984 61 GLY E O 1
ATOM 13313 N N . PRO E 1 62 ? -29.433 -32.066 -39.213 1 27.054 62 PRO E N 1
ATOM 13314 C CA . PRO E 1 62 ? -29.424 -30.902 -38.321 1 27.321 62 PRO E CA 1
ATOM 13315 C C . PRO E 1 62 ? -30.174 -29.692 -38.87 1 25.454 62 PRO E C 1
ATOM 13316 O O . PRO E 1 62 ? -29.608 -28.616 -38.984 1 24.406 62 PRO E O 1
ATOM 13327 N N . VAL E 1 63 ? -31.465 -29.865 -39.165 1 27.377 63 VAL E N 1
ATOM 13328 C CA . VAL E 1 63 ? -32.208 -28.871 -39.93 1 28.713 63 VAL E CA 1
ATOM 13329 C C . VAL E 1 63 ? -32.712 -27.725 -39.049 1 27.961 63 VAL E C 1
ATOM 13330 O O . VAL E 1 63 ? -32.846 -26.613 -39.549 1 27.68 63 VAL E O 1
ATOM 13343 N N . ALA E 1 64 ? -33.012 -27.981 -37.765 1 25.35 64 ALA E N 1
ATOM 13344 C CA . ALA E 1 64 ? -33.668 -26.985 -36.923 1 26.061 64 ALA E CA 1
ATOM 13345 C C . ALA E 1 64 ? -32.714 -25.861 -36.531 1 26.559 64 ALA E C 1
ATOM 13346 O O . ALA E 1 64 ? -31.565 -26.116 -36.201 1 27.592 64 ALA E O 1
ATOM 13353 N N . ARG E 1 65 ? -33.23 -24.628 -36.523 1 27.747 65 ARG E N 1
ATOM 13354 C CA . ARG E 1 65 ? -32.521 -23.468 -36.01 1 32.836 65 ARG E CA 1
ATOM 13355 C C . ARG E 1 65 ? -32.34 -23.566 -34.493 1 32.191 65 ARG E C 1
ATOM 13356 O O . ARG E 1 65 ? -31.336 -23.101 -33.962 1 32.935 65 ARG E O 1
ATOM 13377 N N . ASN E 1 66 ? -33.335 -24.136 -33.801 1 30.913 66 ASN E N 1
ATOM 13378 C CA . ASN E 1 66 ? -33.334 -24.233 -32.349 1 29.486 66 ASN E CA 1
ATOM 13379 C C . ASN E 1 66 ? -33.221 -25.7 -31.939 1 29.391 66 ASN E C 1
ATOM 13380 O O . ASN E 1 66 ? -34.109 -26.487 -32.26 1 31.398 66 ASN E O 1
ATOM 13391 N N . VAL E 1 67 ? -32.169 -26.051 -31.184 1 25.802 67 VAL E N 1
ATOM 13392 C CA . VAL E 1 67 ? -31.867 -27.439 -30.872 1 25.889 67 VAL E CA 1
ATOM 13393 C C . VAL E 1 67 ? -32.965 -28.06 -30.011 1 25.564 67 VAL E C 1
ATOM 13394 O O . VAL E 1 67 ? -33.62 -29.003 -30.447 1 26.06 67 VAL E O 1
ATOM 13407 N N . CYS E 1 68 ? -33.146 -27.543 -28.791 1 24.282 68 CYS E N 1
ATOM 13408 C CA . CYS E 1 68 ? -33.943 -28.206 -27.766 1 23.853 68 CYS E CA 1
ATOM 13409 C C . CYS E 1 68 ? -35.426 -28.26 -28.122 1 23.574 68 CYS E C 1
ATOM 13410 O O . CYS E 1 68 ? -36.105 -29.223 -27.776 1 25.258 68 CYS E O 1
ATOM 13417 N N . GLY E 1 69 ? -35.912 -27.222 -28.802 1 21.932 69 GLY E N 1
ATOM 13418 C CA . GLY E 1 69 ? -37.294 -27.156 -29.236 1 21.85 69 GLY E CA 1
ATOM 13419 C C . GLY E 1 69 ? -37.505 -27.738 -30.634 1 21.375 69 GLY E C 1
ATOM 13420 O O . GLY E 1 69 ? -38.646 -27.912 -31.045 1 21.592 69 GLY E O 1
ATOM 13424 N N . PHE E 1 70 ? -36.409 -27.992 -31.361 1 21.895 70 PHE E N 1
ATOM 13425 C CA . PHE E 1 70 ? -36.42 -28.453 -32.744 1 23.421 70 PHE E CA 1
ATOM 13426 C C . PHE E 1 70 ? -37.485 -27.7 -33.544 1 24.267 70 PHE E C 1
ATOM 13427 O O . PHE E 1 70 ? -38.227 -28.305 -34.321 1 24.536 70 PHE E O 1
ATOM 13444 N N . ASP E 1 71 ? -37.536 -26.372 -33.365 1 24.245 71 ASP E N 1
ATOM 13445 C CA . ASP E 1 71 ? -38.454 -25.516 -34.106 1 25.179 71 ASP E CA 1
ATOM 13446 C C . ASP E 1 71 ? -39.873 -26.073 -34.021 1 25.01 71 ASP E C 1
ATOM 13447 O O . ASP E 1 71 ? -40.584 -26.152 -35.022 1 24.24 71 ASP E O 1
ATOM 13456 N N . SER E 1 72 ? -40.306 -26.392 -32.8 1 24.918 72 SER E N 1
ATOM 13457 C CA . SER E 1 72 ? -41.595 -27.026 -32.573 1 25.602 72 SER E CA 1
ATOM 13458 C C . SER E 1 72 ? -42.735 -26.268 -33.257 1 26.57 72 SER E C 1
ATOM 13459 O O . SER E 1 72 ? -42.808 -25.035 -33.2 1 25.078 72 SER E O 1
ATOM 13467 N N . GLU E 1 73 ? -43.663 -27.041 -33.845 1 26.605 73 GLU E N 1
ATOM 13468 C CA . GLU E 1 73 ? -44.891 -26.514 -34.421 1 26.643 73 GLU E CA 1
ATOM 13469 C C . GLU E 1 73 ? -45.685 -25.692 -33.413 1 25.337 73 GLU E C 1
ATOM 13470 O O . GLU E 1 73 ? -46.349 -24.736 -33.804 1 25.656 73 GLU E O 1
ATOM 13482 N N . THR E 1 74 ? -45.639 -26.075 -32.131 1 25.007 74 THR E N 1
ATOM 13483 C CA . THR E 1 74 ? -46.432 -25.41 -31.102 1 25.823 74 THR E CA 1
ATOM 13484 C C . THR E 1 74 ? -46.02 -23.943 -30.98 1 25.26 74 THR E C 1
ATOM 13485 O O . THR E 1 74 ? -46.809 -23.117 -30.54 1 24.69 74 THR E O 1
ATOM 13496 N N . TRP E 1 75 ? -44.771 -23.639 -31.342 1 25.198 75 TRP E N 1
ATOM 13497 C CA . TRP E 1 75 ? -44.283 -22.274 -31.39 1 25.317 75 TRP E CA 1
ATOM 13498 C C . TRP E 1 75 ? -44.063 -21.823 -32.84 1 27.82 75 TRP E C 1
ATOM 13499 O O . TRP E 1 75 ? -43.23 -20.958 -33.109 1 28.904 75 TRP E O 1
ATOM 13520 N N . ASN E 1 76 ? -44.825 -22.413 -33.773 1 29.88 76 ASN E N 1
ATOM 13521 C CA . ASN E 1 76 ? -44.814 -22.026 -35.181 1 30.103 76 ASN E CA 1
ATOM 13522 C C . ASN E 1 76 ? -43.385 -21.907 -35.723 1 30.553 76 ASN E C 1
ATOM 13523 O O . ASN E 1 76 ? -43.069 -20.956 -36.431 1 33.582 76 ASN E O 1
ATOM 13529 N N . GLY E 1 77 ? -42.517 -22.872 -35.389 1 32.371 77 GLY E N 1
ATOM 13530 C CA . GLY E 1 77 ? -41.17 -22.949 -35.944 1 32.74 77 GLY E CA 1
ATOM 13531 C C . GLY E 1 77 ? -40.146 -22.078 -35.208 1 34.074 77 GLY E C 1
ATOM 13532 O O . GLY E 1 77 ? -38.966 -22.086 -35.549 1 36.277 77 GLY E O 1
ATOM 13536 N N . GLY E 1 78 ? -40.585 -21.307 -34.211 1 31.876 78 GLY E N 1
ATOM 13537 C CA . GLY E 1 78 ? -39.687 -20.414 -33.499 1 30.888 78 GLY E CA 1
ATOM 13538 C C . GLY E 1 78 ? -39.178 -21.018 -32.187 1 29.939 78 GLY E C 1
ATOM 13539 O O . GLY E 1 78 ? -39.23 -22.231 -31.97 1 27.039 78 GLY E O 1
ATOM 13543 N N . LYS E 1 79 ? -38.686 -20.129 -31.319 1 30.496 79 LYS E N 1
ATOM 13544 C CA . LYS E 1 79 ? -38.003 -20.509 -30.095 1 31.382 79 LYS E CA 1
ATOM 13545 C C . LYS E 1 79 ? -39.033 -20.964 -29.066 1 28.262 79 LYS E C 1
ATOM 13546 O O . LYS E 1 79 ? -40.12 -20.396 -29.022 1 29.689 79 LYS E O 1
ATOM 13565 N N . THR E 1 80 ? -38.677 -21.986 -28.271 1 26.871 80 THR E N 1
ATOM 13566 C CA . THR E 1 80 ? -39.439 -22.398 -27.098 1 23.168 80 THR E CA 1
ATOM 13567 C C . THR E 1 80 ? -38.775 -21.797 -25.861 1 24.203 80 THR E C 1
ATOM 13568 O O . THR E 1 80 ? -37.621 -21.37 -25.934 1 23.239 80 THR E O 1
ATOM 13579 N N . PRO E 1 81 ? -39.463 -21.721 -24.693 1 23.833 81 PRO E N 1
ATOM 13580 C CA . PRO E 1 81 ? -38.795 -21.374 -23.431 1 22.156 81 PRO E CA 1
ATOM 13581 C C . PRO E 1 81 ? -37.526 -22.162 -23.118 1 22.57 81 PRO E C 1
ATOM 13582 O O . PRO E 1 81 ? -36.594 -21.623 -22.534 1 22.066 81 PRO E O 1
ATOM 13593 N N . TRP E 1 82 ? -37.465 -23.429 -23.548 1 22.312 82 TRP E N 1
ATOM 13594 C CA . TRP E 1 82 ? -36.359 -24.304 -23.174 1 22.297 82 TRP E CA 1
ATOM 13595 C C . TRP E 1 82 ? -35.196 -24.221 -24.175 1 24.05 82 TRP E C 1
ATOM 13596 O O . TRP E 1 82 ? -34.227 -24.967 -24.055 1 23.066 82 TRP E O 1
ATOM 13617 N N . ASP E 1 83 ? -35.276 -23.29 -25.141 1 24.482 83 ASP E N 1
ATOM 13618 C CA . ASP E 1 83 ? -34.158 -22.981 -26.021 1 25.164 83 ASP E CA 1
ATOM 13619 C C . ASP E 1 83 ? -33.318 -21.819 -25.483 1 27.657 83 ASP E C 1
ATOM 13620 O O . ASP E 1 83 ? -32.239 -21.559 -26.011 1 28.843 83 ASP E O 1
ATOM 13629 N N . ASN E 1 84 ? -33.81 -21.116 -24.452 1 29.216 84 ASN E N 1
ATOM 13630 C CA . ASN E 1 84 ? -33.066 -20.032 -23.822 1 29.205 84 ASN E CA 1
ATOM 13631 C C . ASN E 1 84 ? -31.876 -20.605 -23.059 1 30.106 84 ASN E C 1
ATOM 13632 O O . ASN E 1 84 ? -31.971 -21.676 -22.456 1 28.7 84 ASN E O 1
ATOM 13643 N N . ALA E 1 85 ? -30.748 -19.887 -23.125 1 31.42 85 ALA E N 1
ATOM 13644 C CA . ALA E 1 85 ? -29.535 -20.262 -22.425 1 29.982 85 ALA E CA 1
ATOM 13645 C C . ALA E 1 85 ? -29.467 -19.485 -21.117 1 30.37 85 ALA E C 1
ATOM 13646 O O . ALA E 1 85 ? -29.028 -18.339 -21.1 1 30.586 85 ALA E O 1
ATOM 13653 N N . ILE E 1 86 ? -29.918 -20.131 -20.035 1 32.082 86 ILE E N 1
ATOM 13654 C CA . ILE E 1 86 ? -29.971 -19.523 -18.715 1 31.694 86 ILE E CA 1
ATOM 13655 C C . ILE E 1 86 ? -29.338 -20.473 -17.705 1 31.337 86 ILE E C 1
ATOM 13656 O O . ILE E 1 86 ? -28.788 -21.511 -18.08 1 29.883 86 ILE E O 1
ATOM 13672 N N . ASN E 1 87 ? -29.448 -20.112 -16.418 1 30.88 87 ASN E N 1
ATOM 13673 C CA . ASN E 1 87 ? -28.905 -20.903 -15.328 1 32.005 87 ASN E CA 1
ATOM 13674 C C . ASN E 1 87 ? -29.84 -22.073 -15.036 1 30.521 87 ASN E C 1
ATOM 13675 O O . ASN E 1 87 ? -30.491 -22.103 -13.991 1 28.722 87 ASN E O 1
ATOM 13686 N N . TRP E 1 88 ? -29.873 -23.047 -15.954 1 26.925 88 TRP E N 1
ATOM 13687 C CA . TRP E 1 88 ? -30.745 -24.197 -15.805 1 24.409 88 TRP E CA 1
ATOM 13688 C C . TRP E 1 88 ? -30.346 -25.007 -14.574 1 26.026 88 TRP E C 1
ATOM 13689 O O . TRP E 1 88 ? -29.173 -25.098 -14.235 1 24.501 88 TRP E O 1
ATOM 13710 N N . PRO E 1 89 ? -31.306 -25.651 -13.869 1 26.933 89 PRO E N 1
ATOM 13711 C CA . PRO E 1 89 ? -30.957 -26.679 -12.887 1 27.469 89 PRO E CA 1
ATOM 13712 C C . PRO E 1 89 ? -30.25 -27.797 -13.644 1 27.006 89 PRO E C 1
ATOM 13713 O O . PRO E 1 89 ? -30.506 -27.982 -14.831 1 26.377 89 PRO E O 1
ATOM 13724 N N . VAL E 1 90 ? -29.367 -28.533 -12.961 1 27.239 90 VAL E N 1
ATOM 13725 C CA . VAL E 1 90 ? -28.577 -29.575 -13.6 1 27.963 90 VAL E CA 1
ATOM 13726 C C . VAL E 1 90 ? -28.767 -30.88 -12.83 1 27.158 90 VAL E C 1
ATOM 13727 O O . VAL E 1 90 ? -28.915 -30.866 -11.615 1 29.668 90 VAL E O 1
ATOM 13740 N N . ASN E 1 91 ? -28.757 -32.003 -13.557 1 27.53 91 ASN E N 1
ATOM 13741 C CA . ASN E 1 91 ? -28.762 -33.342 -12.987 1 28.482 91 ASN E CA 1
ATOM 13742 C C . ASN E 1 91 ? -27.328 -33.847 -12.833 1 29.977 91 ASN E C 1
ATOM 13743 O O . ASN E 1 91 ? -26.59 -33.908 -13.813 1 31.132 91 ASN E O 1
ATOM 13754 N N . ASN E 1 92 ? -26.945 -34.258 -11.618 1 34.08 92 ASN E N 1
ATOM 13755 C CA . ASN E 1 92 ? -25.673 -34.931 -11.389 1 33.714 92 ASN E CA 1
ATOM 13756 C C . ASN E 1 92 ? -25.812 -36.424 -11.681 1 33.855 92 ASN E C 1
ATOM 13757 O O . ASN E 1 92 ? -26.557 -37.11 -10.994 1 37.304 92 ASN E O 1
ATOM 13768 N N . ILE E 1 93 ? -25.085 -36.922 -12.695 1 32.439 93 ILE E N 1
ATOM 13769 C CA . ILE E 1 93 ? -25.191 -38.304 -13.142 1 32.057 93 ILE E CA 1
ATOM 13770 C C . ILE E 1 93 ? -23.8 -38.914 -13.354 1 33.341 93 ILE E C 1
ATOM 13771 O O . ILE E 1 93 ? -22.788 -38.225 -13.294 1 31.574 93 ILE E O 1
ATOM 13787 N N . ASN E 1 94 ? -23.783 -40.227 -13.628 1 36.597 94 ASN E N 1
ATOM 13788 C CA . ASN E 1 94 ? -22.581 -40.981 -13.942 1 39.514 94 ASN E CA 1
ATOM 13789 C C . ASN E 1 94 ? -22.67 -41.514 -15.369 1 39.456 94 ASN E C 1
ATOM 13790 O O . ASN E 1 94 ? -23.753 -41.817 -15.863 1 39.709 94 ASN E O 1
ATOM 13801 N N . SER E 1 95 ? -21.507 -41.706 -15.99 1 37.558 95 SER E N 1
ATOM 13802 C CA . SER E 1 95 ? -21.403 -42.404 -17.26 1 36.954 95 SER E CA 1
ATOM 13803 C C . SER E 1 95 ? -21.804 -43.863 -17.087 1 35.63 95 SER E C 1
ATOM 13804 O O . SER E 1 95 ? -21.752 -44.4 -15.986 1 36.19 95 SER E O 1
ATOM 13812 N N . GLY E 1 96 ? -22.22 -44.489 -18.189 1 34.358 96 GLY E N 1
ATOM 13813 C CA . GLY E 1 96 ? -22.651 -45.877 -18.18 1 37.753 96 GLY E CA 1
ATOM 13814 C C . GLY E 1 96 ? -24.175 -45.99 -18.229 1 39.014 96 GLY E C 1
ATOM 13815 O O . GLY E 1 96 ? -24.849 -45.07 -18.69 1 37.314 96 GLY E O 1
ATOM 13819 N N . THR E 1 97 ? -24.697 -47.131 -17.755 1 38.244 97 THR E N 1
ATOM 13820 C CA . THR E 1 97 ? -26.122 -47.416 -17.797 1 36.752 97 THR E CA 1
ATOM 13821 C C . THR E 1 97 ? -26.868 -46.346 -17.006 1 34.152 97 THR E C 1
ATOM 13822 O O . THR E 1 97 ? -26.493 -46.031 -15.877 1 33.039 97 THR E O 1
ATOM 13833 N N . LEU E 1 98 ? -27.913 -45.791 -17.636 1 31.524 98 LEU E N 1
ATOM 13834 C CA . LEU E 1 98 ? -28.761 -44.777 -17.028 1 30.393 98 LEU E CA 1
ATOM 13835 C C . LEU E 1 98 ? -30.146 -44.883 -17.661 1 30.672 98 LEU E C 1
ATOM 13836 O O . LEU E 1 98 ? -30.263 -45.013 -18.879 1 32.256 98 LEU E O 1
ATOM 13852 N N . THR E 1 99 ? -31.183 -44.839 -16.818 1 29.22 99 THR E N 1
ATOM 13853 C CA . THR E 1 99 ? -32.55 -44.827 -17.299 1 28.721 99 THR E CA 1
ATOM 13854 C C . THR E 1 99 ? -32.943 -43.398 -17.68 1 26.709 99 THR E C 1
ATOM 13855 O O . THR E 1 99 ? -32.73 -42.468 -16.907 1 25.783 99 THR E O 1
ATOM 13866 N N . PHE E 1 100 ? -33.516 -43.255 -18.883 1 26.66 100 PHE E N 1
ATOM 13867 C CA . PHE E 1 100 ? -34.182 -42.033 -19.316 1 25.538 100 PHE E CA 1
ATOM 13868 C C . PHE E 1 100 ? -35.687 -42.281 -19.37 1 23.588 100 PHE E C 1
ATOM 13869 O O . PHE E 1 100 ? -36.158 -43.138 -20.11 1 23.539 100 PHE E O 1
ATOM 13886 N N . SER E 1 101 ? -36.431 -41.515 -18.575 1 23.393 101 SER E N 1
ATOM 13887 C CA . SER E 1 101 ? -37.841 -41.786 -18.348 1 22.619 101 SER E CA 1
ATOM 13888 C C . SER E 1 101 ? -38.676 -40.633 -18.897 1 20.785 101 SER E C 1
ATOM 13889 O O . SER E 1 101 ? -38.426 -39.482 -18.554 1 18.793 101 SER E O 1
ATOM 13897 N N . TRP E 1 102 ? -39.685 -40.96 -19.715 1 19.86 102 TRP E N 1
ATOM 13898 C CA . TRP E 1 102 ? -40.616 -39.958 -20.207 1 19.865 102 TRP E CA 1
ATOM 13899 C C . TRP E 1 102 ? -41.937 -40.083 -19.467 1 20.12 102 TRP E C 1
ATOM 13900 O O . TRP E 1 102 ? -42.517 -41.171 -19.446 1 20.321 102 TRP E O 1
ATOM 13921 N N . ASP E 1 103 ? -42.416 -38.967 -18.896 1 18.431 103 ASP E N 1
ATOM 13922 C CA . ASP E 1 103 ? -43.795 -38.894 -18.424 1 18.355 103 ASP E CA 1
ATOM 13923 C C . ASP E 1 103 ? -44.711 -38.628 -19.619 1 17.089 103 ASP E C 1
ATOM 13924 O O . ASP E 1 103 ? -44.585 -37.576 -20.235 1 14.493 103 ASP E O 1
ATOM 13933 N N . ILE E 1 104 ? -45.631 -39.559 -19.947 1 16.576 104 ILE E N 1
ATOM 13934 C CA . ILE E 1 104 ? -46.513 -39.358 -21.091 1 18.857 104 ILE E CA 1
ATOM 13935 C C . ILE E 1 104 ? -47.979 -39.261 -20.65 1 19.484 104 ILE E C 1
ATOM 13936 O O . ILE E 1 104 ? -48.883 -39.373 -21.483 1 19.084 104 ILE E O 1
ATOM 13952 N N . SER E 1 105 ? -48.185 -38.95 -19.362 1 19.584 105 SER E N 1
ATOM 13953 C CA . SER E 1 105 ? -49.504 -38.839 -18.758 1 20.581 105 SER E CA 1
ATOM 13954 C C . SER E 1 105 ? -50.395 -37.836 -19.482 1 19.211 105 SER E C 1
ATOM 13955 O O . SER E 1 105 ? -51.613 -37.993 -19.467 1 19.03 105 SER E O 1
ATOM 13963 N N . ASN E 1 106 ? -49.788 -36.8 -20.073 1 18.756 106 ASN E N 1
ATOM 13964 C CA . ASN E 1 106 ? -50.524 -35.752 -20.753 1 18.557 106 ASN E CA 1
ATOM 13965 C C . ASN E 1 106 ? -51.064 -36.211 -22.108 1 19.651 106 ASN E C 1
ATOM 13966 O O . ASN E 1 106 ? -51.928 -35.542 -22.671 1 18.778 106 ASN E O 1
ATOM 13977 N N . GLY E 1 107 ? -50.565 -37.335 -22.646 1 19.544 107 GLY E N 1
ATOM 13978 C CA . GLY E 1 107 ? -50.945 -37.726 -23.992 1 21.691 107 GLY E CA 1
ATOM 13979 C C . GLY E 1 107 ? -50.235 -39.012 -24.403 1 22.213 107 GLY E C 1
ATOM 13980 O O . GLY E 1 107 ? -49.29 -38.981 -25.201 1 22.354 107 GLY E O 1
ATOM 13984 N N . PRO E 1 108 ? -50.657 -40.164 -23.834 1 22.36 108 PRO E N 1
ATOM 13985 C CA . PRO E 1 108 ? -49.957 -41.426 -24.05 1 22.623 108 PRO E CA 1
ATOM 13986 C C . PRO E 1 108 ? -50.111 -41.915 -25.489 1 24.39 108 PRO E C 1
ATOM 13987 O O . PRO E 1 108 ? -51.185 -41.807 -26.087 1 27.483 108 PRO E O 1
ATOM 13998 N N . HIS E 1 109 ? -49.017 -42.454 -26.032 1 22.723 109 HIS E N 1
ATOM 13999 C CA . HIS E 1 109 ? -49.018 -43.028 -27.361 1 21.763 109 HIS E CA 1
ATOM 14000 C C . HIS E 1 109 ? -48.237 -44.332 -27.325 1 23.125 109 HIS E C 1
ATOM 14001 O O . HIS E 1 109 ? -47.271 -44.505 -28.067 1 20.729 109 HIS E O 1
ATOM 14016 N N . PHE E 1 110 ? -48.671 -45.22 -26.428 1 25.564 110 PHE E N 1
ATOM 14017 C CA . PHE E 1 110 ? -48.056 -46.522 -26.264 1 29.214 110 PHE E CA 1
ATOM 14018 C C . PHE E 1 110 ? -48.167 -47.297 -27.574 1 31.128 110 PHE E C 1
ATOM 14019 O O . PHE E 1 110 ? -47.222 -47.973 -27.96 1 34.185 110 PHE E O 1
ATOM 14036 N N . ASP E 1 111 ? -49.307 -47.145 -28.255 1 29.561 111 ASP E N 1
ATOM 14037 C CA . ASP E 1 111 ? -49.7 -48.021 -29.35 1 33.503 111 ASP E CA 1
ATOM 14038 C C . ASP E 1 111 ? -48.803 -47.853 -30.585 1 30.887 111 ASP E C 1
ATOM 14039 O O . ASP E 1 111 ? -48.671 -48.788 -31.381 1 28.627 111 ASP E O 1
ATOM 14048 N N . ASP E 1 112 ? -48.244 -46.652 -30.791 1 27.385 112 ASP E N 1
ATOM 14049 C CA . ASP E 1 112 ? -47.598 -46.332 -32.056 1 26.722 112 ASP E CA 1
ATOM 14050 C C . ASP E 1 112 ? -46.312 -45.523 -31.851 1 24.129 112 ASP E C 1
ATOM 14051 O O . ASP E 1 112 ? -45.959 -44.677 -32.673 1 22.867 112 ASP E O 1
ATOM 14060 N N . THR E 1 113 ? -45.602 -45.803 -30.759 1 24.125 113 THR E N 1
ATOM 14061 C CA . THR E 1 113 ? -44.284 -45.237 -30.528 1 24.636 113 THR E CA 1
ATOM 14062 C C . THR E 1 113 ? -43.274 -46.015 -31.375 1 26.956 113 THR E C 1
ATOM 14063 O O . THR E 1 113 ? -43.287 -47.249 -31.386 1 28.705 113 THR E O 1
ATOM 14074 N N . SER E 1 114 ? -42.397 -45.291 -32.078 1 27.699 114 SER E N 1
ATOM 14075 C CA . SER E 1 114 ? -41.434 -45.922 -32.967 1 28.327 114 SER E CA 1
ATOM 14076 C C . SER E 1 114 ? -40.039 -45.961 -32.345 1 29.356 114 SER E C 1
ATOM 14077 O O . SER E 1 114 ? -39.338 -46.966 -32.475 1 28.038 114 SER E O 1
ATOM 14085 N N . ASP E 1 115 ? -39.621 -44.883 -31.662 1 27.678 115 ASP E N 1
ATOM 14086 C CA . ASP E 1 115 ? -38.217 -44.759 -31.299 1 27.155 115 ASP E CA 1
ATOM 14087 C C . ASP E 1 115 ? -38.002 -43.775 -30.148 1 26.524 115 ASP E C 1
ATOM 14088 O O . ASP E 1 115 ? -38.803 -42.876 -29.92 1 26.402 115 ASP E O 1
ATOM 14097 N N . PHE E 1 116 ? -36.896 -43.989 -29.423 1 27.379 116 PHE E N 1
ATOM 14098 C CA . PHE E 1 116 ? -36.308 -43.001 -28.538 1 25.732 116 PHE E CA 1
ATOM 14099 C C . PHE E 1 116 ? -34.834 -42.849 -28.922 1 25.351 116 PHE E C 1
ATOM 14100 O O . PHE E 1 116 ? -34.137 -43.842 -29.166 1 26.624 116 PHE E O 1
ATOM 14117 N N . ARG E 1 117 ? -34.361 -41.599 -28.966 1 24.713 117 ARG E N 1
ATOM 14118 C CA . ARG E 1 117 ? -33.02 -41.298 -29.433 1 24.472 117 ARG E CA 1
ATOM 14119 C C . ARG E 1 117 ? -32.437 -40.152 -28.615 1 22.953 117 ARG E C 1
ATOM 14120 O O . ARG E 1 117 ? -33.141 -39.188 -28.311 1 21.876 117 ARG E O 1
ATOM 14141 N N . TYR E 1 118 ? -31.145 -40.277 -28.277 1 23.508 118 TYR E N 1
ATOM 14142 C CA . TYR E 1 118 ? -30.458 -39.329 -27.414 1 22.908 118 TYR E CA 1
ATOM 14143 C C . TYR E 1 118 ? -29.088 -38.984 -27.998 1 22.625 118 TYR E C 1
ATOM 14144 O O . TYR E 1 118 ? -28.291 -39.864 -28.311 1 22.062 118 TYR E O 1
ATOM 14162 N N . TRP E 1 119 ? -28.831 -37.677 -28.076 1 21.163 119 TRP E N 1
ATOM 14163 C CA . TRP E 1 119 ? -27.551 -37.099 -28.448 1 23.086 119 TRP E CA 1
ATOM 14164 C C . TRP E 1 119 ? -26.899 -36.44 -27.228 1 23.81 119 TRP E C 1
ATOM 14165 O O . TRP E 1 119 ? -27.597 -35.919 -26.349 1 22.841 119 TRP E O 1
ATOM 14186 N N . ILE E 1 120 ? -25.556 -36.424 -27.203 1 23.239 120 ILE E N 1
ATOM 14187 C CA . ILE E 1 120 ? -24.817 -35.738 -26.149 1 24.732 120 ILE E CA 1
ATOM 14188 C C . ILE E 1 120 ? -23.799 -34.781 -26.766 1 27.242 120 ILE E C 1
ATOM 14189 O O . ILE E 1 120 ? -23.312 -34.984 -27.881 1 26.828 120 ILE E O 1
ATOM 14205 N N . THR E 1 121 ? -23.512 -33.713 -26.02 1 27.125 121 THR E N 1
ATOM 14206 C CA . THR E 1 121 ? -22.542 -32.722 -26.435 1 26.942 121 THR E CA 1
ATOM 14207 C C . THR E 1 121 ? -21.167 -33.375 -26.509 1 28.05 121 THR E C 1
ATOM 14208 O O . THR E 1 121 ? -20.885 -34.359 -25.828 1 27.086 121 THR E O 1
ATOM 14219 N N . LYS E 1 122 ? -20.326 -32.808 -27.371 1 31.26 122 LYS E N 1
ATOM 14220 C CA . LYS E 1 122 ? -18.989 -33.319 -27.619 1 32.25 122 LYS E CA 1
ATOM 14221 C C . LYS E 1 122 ? -18.116 -33.137 -26.385 1 32.859 122 LYS E C 1
ATOM 14222 O O . LYS E 1 122 ? -18.356 -32.239 -25.581 1 29.725 122 LYS E O 1
ATOM 14241 N N . PRO E 1 123 ? -17.046 -33.954 -26.236 1 37.051 123 PRO E N 1
ATOM 14242 C CA . PRO E 1 123 ? -16.11 -33.809 -25.116 1 37.603 123 PRO E CA 1
ATOM 14243 C C . PRO E 1 123 ? -15.591 -32.394 -24.868 1 39.325 123 PRO E C 1
ATOM 14244 O O . PRO E 1 123 ? -15.367 -32.015 -23.722 1 42.839 123 PRO E O 1
ATOM 14255 N N . GLY E 1 124 ? -15.419 -31.604 -25.938 1 41.609 124 GLY E N 1
ATOM 14256 C CA . GLY E 1 124 ? -14.815 -30.284 -25.825 1 43.084 124 GLY E CA 1
ATOM 14257 C C . GLY E 1 124 ? -15.808 -29.19 -25.431 1 44.576 124 GLY E C 1
ATOM 14258 O O . GLY E 1 124 ? -15.435 -28.019 -25.33 1 45.041 124 GLY E O 1
ATOM 14262 N N . PHE E 1 125 ? -17.068 -29.574 -25.198 1 42.596 125 PHE E N 1
ATOM 14263 C CA . PHE E 1 125 ? -18.145 -28.609 -25.071 1 38.536 125 PHE E CA 1
ATOM 14264 C C . PHE E 1 125 ? -17.972 -27.818 -23.779 1 37.919 125 PHE E C 1
ATOM 14265 O O . PHE E 1 125 ? -17.553 -28.362 -22.762 1 38.115 125 PHE E O 1
ATOM 14282 N N . VAL E 1 126 ? -18.316 -26.53 -23.85 1 37.487 126 VAL E N 1
ATOM 14283 C CA . VAL E 1 126 ? -18.196 -25.603 -22.74 1 39.397 126 VAL E CA 1
ATOM 14284 C C . VAL E 1 126 ? -19.508 -24.828 -22.636 1 39.985 126 VAL E C 1
ATOM 14285 O O . VAL E 1 126 ? -19.823 -24.042 -23.528 1 39.424 126 VAL E O 1
ATOM 14298 N N . TYR E 1 127 ? -20.274 -25.066 -21.56 1 41.012 127 TYR E N 1
ATOM 14299 C CA . TYR E 1 127 ? -21.525 -24.352 -21.346 1 41.823 127 TYR E CA 1
ATOM 14300 C C . TYR E 1 127 ? -21.184 -22.937 -20.892 1 42.587 127 TYR E C 1
ATOM 14301 O O . TYR E 1 127 ? -20.261 -22.75 -20.101 1 44.042 127 TYR E O 1
ATOM 14319 N N . GLN E 1 128 ? -21.943 -21.962 -21.41 1 40.278 128 GLN E N 1
ATOM 14320 C CA . GLN E 1 128 ? -21.843 -20.576 -20.993 1 38.857 128 GLN E CA 1
ATOM 14321 C C . GLN E 1 128 ? -23.231 -19.954 -21.107 1 38.237 128 GLN E C 1
ATOM 14322 O O . GLN E 1 128 ? -23.842 -19.97 -22.178 1 36.635 128 GLN E O 1
ATOM 14328 N N . VAL E 1 129 ? -23.738 -19.446 -19.979 1 38.598 129 VAL E N 1
ATOM 14329 C CA . VAL E 1 129 ? -24.979 -18.692 -19.966 1 41.434 129 VAL E CA 1
ATOM 14330 C C . VAL E 1 129 ? -24.915 -17.678 -21.102 1 40.772 129 VAL E C 1
ATOM 14331 O O . VAL E 1 129 ? -23.853 -17.118 -21.361 1 44.008 129 VAL E O 1
ATOM 14344 N N . GLY E 1 130 ? -26.054 -17.482 -21.778 1 39.76 130 GLY E N 1
ATOM 14345 C CA . GLY E 1 130 ? -26.2 -16.471 -22.813 1 39.414 130 GLY E CA 1
ATOM 14346 C C . GLY E 1 130 ? -26.024 -17.038 -24.22 1 39.453 130 GLY E C 1
ATOM 14347 O O . GLY E 1 130 ? -26.526 -16.461 -25.181 1 41.068 130 GLY E O 1
ATOM 14351 N N . ARG E 1 131 ? -25.304 -18.162 -24.339 1 39.808 131 ARG E N 1
ATOM 14352 C CA . ARG E 1 131 ? -24.937 -18.709 -25.637 1 40.678 131 ARG E CA 1
ATOM 14353 C C . ARG E 1 131 ? -25.777 -19.954 -25.923 1 38.98 131 ARG E C 1
ATOM 14354 O O . ARG E 1 131 ? -25.584 -20.998 -25.3 1 37.156 131 ARG E O 1
ATOM 14375 N N . GLU E 1 132 ? -26.697 -19.842 -26.886 1 36.502 132 GLU E N 1
ATOM 14376 C CA . GLU E 1 132 ? -27.633 -20.919 -27.162 1 36.961 132 GLU E CA 1
ATOM 14377 C C . GLU E 1 132 ? -26.901 -22.025 -27.913 1 33.911 132 GLU E C 1
ATOM 14378 O O . GLU E 1 132 ? -25.848 -21.783 -28.492 1 36.419 132 GLU E O 1
ATOM 14390 N N . LEU E 1 133 ? -27.465 -23.237 -27.894 1 30.628 133 LEU E N 1
ATOM 14391 C CA . LEU E 1 133 ? -26.788 -24.397 -28.443 1 30.169 133 LEU E CA 1
ATOM 14392 C C . LEU E 1 133 ? -26.927 -24.384 -29.967 1 28.443 133 LEU E C 1
ATOM 14393 O O . LEU E 1 133 ? -27.841 -23.776 -30.505 1 27.331 133 LEU E O 1
ATOM 14409 N N . THR E 1 134 ? -26.001 -25.069 -30.639 1 26.165 134 THR E N 1
ATOM 14410 C CA . THR E 1 134 ? -26.084 -25.37 -32.058 1 27.17 134 THR E CA 1
ATOM 14411 C C . THR E 1 134 ? -25.808 -26.862 -32.185 1 25.778 134 THR E C 1
ATOM 14412 O O . THR E 1 134 ? -25.363 -27.474 -31.212 1 25.392 134 THR E O 1
ATOM 14423 N N . TRP E 1 135 ? -26.027 -27.419 -33.382 1 25.766 135 TRP E N 1
ATOM 14424 C CA . TRP E 1 135 ? -25.807 -28.837 -33.622 1 25.736 135 TRP E CA 1
ATOM 14425 C C . TRP E 1 135 ? -24.323 -29.199 -33.615 1 28.032 135 TRP E C 1
ATOM 14426 O O . TRP E 1 135 ? -23.98 -30.348 -33.353 1 31.8 135 TRP E O 1
ATOM 14447 N N . ALA E 1 136 ? -23.455 -28.218 -33.899 1 27.802 136 ALA E N 1
ATOM 14448 C CA . ALA E 1 136 ? -22.015 -28.371 -33.767 1 29.381 136 ALA E CA 1
ATOM 14449 C C . ALA E 1 136 ? -21.609 -28.757 -32.342 1 30.488 136 ALA E C 1
ATOM 14450 O O . ALA E 1 136 ? -20.556 -29.368 -32.142 1 30.699 136 ALA E O 1
ATOM 14457 N N . ASP E 1 137 ? -22.424 -28.384 -31.343 1 29.581 137 ASP E N 1
ATOM 14458 C CA . ASP E 1 137 ? -22.096 -28.673 -29.951 1 28.776 137 ASP E CA 1
ATOM 14459 C C . ASP E 1 137 ? -22.262 -30.153 -29.635 1 26.439 137 ASP E C 1
ATOM 14460 O O . ASP E 1 137 ? -21.631 -30.639 -28.701 1 27.711 137 ASP E O 1
ATOM 14469 N N . PHE E 1 138 ? -23.09 -30.848 -30.422 1 26.357 138 PHE E N 1
ATOM 14470 C CA . PHE E 1 138 ? -23.457 -32.231 -30.158 1 26.015 138 PHE E CA 1
ATOM 14471 C C . PHE E 1 138 ? -22.67 -33.16 -31.081 1 26.71 138 PHE E C 1
ATOM 14472 O O . PHE E 1 138 ? -22.161 -32.754 -32.124 1 25.528 138 PHE E O 1
ATOM 14489 N N . GLU E 1 139 ? -22.607 -34.433 -30.693 1 27.801 139 GLU E N 1
ATOM 14490 C CA . GLU E 1 139 ? -22.192 -35.484 -31.6 1 28.047 139 GLU E CA 1
ATOM 14491 C C . GLU E 1 139 ? -23.165 -35.573 -32.767 1 28.992 139 GLU E C 1
ATOM 14492 O O . GLU E 1 139 ? -24.329 -35.206 -32.661 1 25.697 139 GLU E O 1
ATOM 14504 N N . ASP E 1 140 ? -22.663 -36.142 -33.861 1 30.705 140 ASP E N 1
ATOM 14505 C CA . ASP E 1 140 ? -23.411 -36.258 -35.091 1 33.188 140 ASP E CA 1
ATOM 14506 C C . ASP E 1 140 ? -24.545 -37.256 -34.886 1 30.506 140 ASP E C 1
ATOM 14507 O O . ASP E 1 140 ? -25.698 -36.981 -35.204 1 27.214 140 ASP E O 1
ATOM 14516 N N . GLN E 1 141 ? -24.188 -38.422 -34.354 1 29.436 141 GLN E N 1
ATOM 14517 C CA . GLN E 1 141 ? -25.118 -39.525 -34.216 1 29.493 141 GLN E CA 1
ATOM 14518 C C . GLN E 1 141 ? -25.557 -39.66 -32.761 1 28.525 141 GLN E C 1
ATOM 14519 O O . GLN E 1 141 ? -24.829 -39.295 -31.842 1 27.744 141 GLN E O 1
ATOM 14533 N N . PRO E 1 142 ? -26.759 -40.219 -32.512 1 28.582 142 PRO E N 1
ATOM 14534 C CA . PRO E 1 142 ? -27.207 -40.471 -31.143 1 29.974 142 PRO E CA 1
ATOM 14535 C C . PRO E 1 142 ? -26.31 -41.504 -30.459 1 27.991 142 PRO E C 1
ATOM 14536 O O . PRO E 1 142 ? -25.863 -42.443 -31.102 1 24.495 142 PRO E O 1
ATOM 14547 N N . PHE E 1 143 ? -26.058 -41.331 -29.157 1 27.386 143 PHE E N 1
ATOM 14548 C CA . PHE E 1 143 ? -25.342 -42.342 -28.388 1 28.411 143 PHE E CA 1
ATOM 14549 C C . PHE E 1 143 ? -26.296 -43.475 -28.016 1 29.376 143 PHE E C 1
ATOM 14550 O O . PHE E 1 143 ? -25.87 -44.575 -27.655 1 26.592 143 PHE E O 1
ATOM 14567 N N . CYS E 1 144 ? -27.599 -43.181 -28.099 1 30.545 144 CYS E N 1
ATOM 14568 C CA . CYS E 1 144 ? -28.641 -44.12 -27.733 1 30.456 144 CYS E CA 1
ATOM 14569 C C . CYS E 1 144 ? -29.778 -44.016 -28.748 1 29.228 144 CYS E C 1
ATOM 14570 O O . CYS E 1 144 ? -30.366 -42.949 -28.909 1 26.908 144 CYS E O 1
ATOM 14577 N N . ASP E 1 145 ? -30.082 -45.134 -29.419 1 30.942 145 ASP E N 1
ATOM 14578 C CA . ASP E 1 145 ? -31.039 -45.151 -30.517 1 32.175 145 ASP E CA 1
ATOM 14579 C C . ASP E 1 145 ? -31.852 -46.436 -30.429 1 32.885 145 ASP E C 1
ATOM 14580 O O . ASP E 1 145 ? -31.372 -47.496 -30.813 1 33.086 145 ASP E O 1
ATOM 14589 N N . LEU E 1 146 ? -33.081 -46.323 -29.905 1 31.809 146 LEU E N 1
ATOM 14590 C CA . LEU E 1 146 ? -33.875 -47.477 -29.518 1 30.779 146 LEU E CA 1
ATOM 14591 C C . LEU E 1 146 ? -35.126 -47.549 -30.391 1 32.207 146 LEU E C 1
ATOM 14592 O O . LEU E 1 146 ? -35.84 -46.562 -30.571 1 31.738 146 LEU E O 1
ATOM 14608 N N . ALA E 1 147 ? -35.37 -48.732 -30.957 1 33.033 147 ALA E N 1
ATOM 14609 C CA . ALA E 1 147 ? -36.601 -48.988 -31.681 1 36.575 147 ALA E CA 1
ATOM 14610 C C . ALA E 1 147 ? -37.679 -49.401 -30.683 1 35.787 147 ALA E C 1
ATOM 14611 O O . ALA E 1 147 ? -37.367 -49.725 -29.538 1 35.457 147 ALA E O 1
ATOM 14618 N N . TYR E 1 148 ? -38.94 -49.362 -31.133 1 37.372 148 TYR E N 1
ATOM 14619 C CA . TYR E 1 148 ? -40.052 -49.922 -30.383 1 36.512 148 TYR E CA 1
ATOM 14620 C C . TYR E 1 148 ? -41.162 -50.298 -31.358 1 36.923 148 TYR E C 1
ATOM 14621 O O . TYR E 1 148 ? -41.331 -49.648 -32.389 1 34.098 148 TYR E O 1
ATOM 14639 N N . ASN E 1 149 ? -41.854 -51.402 -31.036 1 42.265 149 ASN E N 1
ATOM 14640 C CA . ASN E 1 149 ? -43.133 -51.762 -31.632 1 44.351 149 ASN E CA 1
ATOM 14641 C C . ASN E 1 149 ? -43.995 -52.429 -30.56 1 47.024 149 ASN E C 1
ATOM 14642 O O . ASN E 1 149 ? -43.646 -53.493 -30.04 1 51.006 149 ASN E O 1
ATOM 14653 N N . ASP E 1 150 ? -45.137 -51.802 -30.253 1 47.434 150 ASP E N 1
ATOM 14654 C CA . ASP E 1 150 ? -45.974 -52.217 -29.136 1 48.404 150 ASP E CA 1
ATOM 14655 C C . ASP E 1 150 ? -46.703 -53.53 -29.434 1 47.041 150 ASP E C 1
ATOM 14656 O O . ASP E 1 150 ? -47.447 -54.021 -28.581 1 39.111 150 ASP E O 1
ATOM 14665 N N . ASP E 1 151 ? -46.533 -54.056 -30.657 1 48.596 151 ASP E N 1
ATOM 14666 C CA . ASP E 1 151 ? -47.097 -55.341 -31.039 1 51.077 151 ASP E CA 1
ATOM 14667 C C . ASP E 1 151 ? -46.291 -56.464 -30.393 1 54.338 151 ASP E C 1
ATOM 14668 O O . ASP E 1 151 ? -46.869 -57.423 -29.89 1 57.164 151 ASP E O 1
ATOM 14677 N N . ASN E 1 152 ? -44.958 -56.33 -30.414 1 58.078 152 ASN E N 1
ATOM 14678 C CA . ASN E 1 152 ? -44.068 -57.292 -29.781 1 59.742 152 ASN E CA 1
ATOM 14679 C C . ASN E 1 152 ? -43.237 -56.584 -28.71 1 56.502 152 ASN E C 1
ATOM 14680 O O . ASN E 1 152 ? -42.058 -56.314 -28.931 1 59.501 152 ASN E O 1
ATOM 14686 N N . PRO E 1 153 ? -43.82 -56.246 -27.53 1 54.367 153 PRO E N 1
ATOM 14687 C CA . PRO E 1 153 ? -43.054 -55.692 -26.405 1 52.488 153 PRO E CA 1
ATOM 14688 C C . PRO E 1 153 ? -41.768 -56.43 -26.04 1 50.028 153 PRO E C 1
ATOM 14689 O O . PRO E 1 153 ? -40.787 -55.802 -25.648 1 47.274 153 PRO E O 1
ATOM 14700 N N . GLY E 1 154 ? -41.793 -57.764 -26.169 1 49.522 154 GLY E N 1
ATOM 14701 C CA . GLY E 1 154 ? -40.707 -58.622 -25.716 1 48.116 154 GLY E CA 1
ATOM 14702 C C . GLY E 1 154 ? -39.394 -58.397 -26.467 1 47.328 154 GLY E C 1
ATOM 14703 O O . GLY E 1 154 ? -38.33 -58.595 -25.885 1 44.485 154 GLY E O 1
ATOM 14707 N N . ALA E 1 155 ? -39.468 -57.974 -27.743 1 48.508 155 ALA E N 1
ATOM 14708 C CA . ALA E 1 155 ? -38.282 -57.801 -28.578 1 48.239 155 ALA E CA 1
ATOM 14709 C C . ALA E 1 155 ? -37.642 -56.414 -28.433 1 46.704 155 ALA E C 1
ATOM 14710 O O . ALA E 1 155 ? -36.781 -56.069 -29.243 1 46.987 155 ALA E O 1
ATOM 14717 N N . TYR E 1 156 ? -38.039 -55.623 -27.415 1 47 156 TYR E N 1
ATOM 14718 C CA . TYR E 1 156 ? -37.381 -54.354 -27.113 1 45.711 156 TYR E CA 1
ATOM 14719 C C . TYR E 1 156 ? -37.271 -54.158 -25.597 1 47.124 156 TYR E C 1
ATOM 14720 O O . TYR E 1 156 ? -37.974 -53.33 -25.021 1 46.626 156 TYR E O 1
ATOM 14738 N N . PRO E 1 157 ? -36.352 -54.867 -24.897 1 48.881 157 PRO E N 1
ATOM 14739 C CA . PRO E 1 157 ? -36.27 -54.783 -23.436 1 47.055 157 PRO E CA 1
ATOM 14740 C C . PRO E 1 157 ? -35.695 -53.466 -22.921 1 46.359 157 PRO E C 1
ATOM 14741 O O . PRO E 1 157 ? -35.865 -53.136 -21.749 1 47.056 157 PRO E O 1
ATOM 14752 N N . ASN E 1 158 ? -35.025 -52.716 -23.806 1 45.306 158 ASN E N 1
ATOM 14753 C CA . ASN E 1 158 ? -34.459 -51.425 -23.45 1 45.458 158 ASN E CA 1
ATOM 14754 C C . ASN E 1 158 ? -35.535 -50.335 -23.451 1 40.123 158 ASN E C 1
ATOM 14755 O O . ASN E 1 158 ? -35.223 -49.186 -23.144 1 38.701 158 ASN E O 1
ATOM 14766 N N . VAL E 1 159 ? -36.788 -50.689 -23.787 1 37.099 159 VAL E N 1
ATOM 14767 C CA . VAL E 1 159 ? -37.921 -49.782 -23.659 1 36.685 159 VAL E CA 1
ATOM 14768 C C . VAL E 1 159 ? -39.035 -50.49 -22.887 1 37.657 159 VAL E C 1
ATOM 14769 O O . VAL E 1 159 ? -39.43 -51.594 -23.238 1 35.686 159 VAL E O 1
ATOM 14782 N N . ARG E 1 160 ? -39.555 -49.824 -21.848 1 40.35 160 ARG E N 1
ATOM 14783 C CA . ARG E 1 160 ? -40.517 -50.413 -20.929 1 40.051 160 ARG E CA 1
ATOM 14784 C C . ARG E 1 160 ? -41.699 -49.476 -20.725 1 35.655 160 ARG E C 1
ATOM 14785 O O . ARG E 1 160 ? -41.563 -48.441 -20.086 1 33.274 160 ARG E O 1
ATOM 14806 N N . ALA E 1 161 ? -42.851 -49.868 -21.264 1 34.731 161 ALA E N 1
ATOM 14807 C CA . ALA E 1 161 ? -44.096 -49.156 -21.051 1 35.641 161 ALA E CA 1
ATOM 14808 C C . ALA E 1 161 ? -44.587 -49.411 -19.627 1 34.578 161 ALA E C 1
ATOM 14809 O O . ALA E 1 161 ? -44.755 -50.564 -19.244 1 38.227 161 ALA E O 1
ATOM 14816 N N . ASP E 1 162 ? -44.759 -48.346 -18.834 1 32.373 162 ASP E N 1
ATOM 14817 C CA . ASP E 1 162 ? -45.534 -48.415 -17.599 1 31.318 162 ASP E CA 1
ATOM 14818 C C . ASP E 1 162 ? -46.883 -47.751 -17.848 1 29.413 162 ASP E C 1
ATOM 14819 O O . ASP E 1 162 ? -46.986 -46.529 -17.816 1 26.413 162 ASP E O 1
ATOM 14828 N N . LYS E 1 163 ? -47.907 -48.564 -18.121 1 28.995 163 LYS E N 1
ATOM 14829 C CA . LYS E 1 163 ? -49.205 -48.037 -18.506 1 29.683 163 LYS E CA 1
ATOM 14830 C C . LYS E 1 163 ? -49.903 -47.436 -17.289 1 27.252 163 LYS E C 1
ATOM 14831 O O . LYS E 1 163 ? -50.365 -46.305 -17.371 1 26.467 163 LYS E O 1
ATOM 14850 N N . PRO E 1 164 ? -49.974 -48.111 -16.114 1 28.251 164 PRO E N 1
ATOM 14851 C CA . PRO E 1 164 ? -50.61 -47.51 -14.932 1 27.933 164 PRO E CA 1
ATOM 14852 C C . PRO E 1 164 ? -50.138 -46.094 -14.591 1 26.346 164 PRO E C 1
ATOM 14853 O O . PRO E 1 164 ? -50.945 -45.23 -14.261 1 26.228 164 PRO E O 1
ATOM 14864 N N . ASN E 1 165 ? -48.833 -45.849 -14.71 1 25.947 165 ASN E N 1
ATOM 14865 C CA . ASN E 1 165 ? -48.26 -44.552 -14.381 1 26.14 165 ASN E CA 1
ATOM 14866 C C . ASN E 1 165 ? -47.859 -43.793 -15.651 1 24.511 165 ASN E C 1
ATOM 14867 O O . ASN E 1 165 ? -47.156 -42.793 -15.549 1 23.552 165 ASN E O 1
ATOM 14878 N N . THR E 1 166 ? -48.323 -44.253 -16.824 1 21.532 166 THR E N 1
ATOM 14879 C CA . THR E 1 166 ? -48.173 -43.564 -18.11 1 22.475 166 THR E CA 1
ATOM 14880 C C . THR E 1 166 ? -46.768 -42.98 -18.257 1 21.935 166 THR E C 1
ATOM 14881 O O . THR E 1 166 ? -46.596 -41.76 -18.361 1 20.011 166 THR E O 1
ATOM 14892 N N . HIS E 1 167 ? -45.777 -43.875 -18.222 1 19.459 167 HIS E N 1
ATOM 14893 C CA . HIS E 1 167 ? -44.379 -43.553 -18.433 1 19.93 167 HIS E CA 1
ATOM 14894 C C . HIS E 1 167 ? -43.807 -44.557 -19.435 1 22.781 167 HIS E C 1
ATOM 14895 O O . HIS E 1 167 ? -44.289 -45.691 -19.521 1 24.207 167 HIS E O 1
ATOM 14910 N N . PHE E 1 168 ? -42.815 -44.105 -20.212 1 24.011 168 PHE E N 1
ATOM 14911 C CA . PHE E 1 168 ? -41.847 -44.985 -20.854 1 23.58 168 PHE E CA 1
ATOM 14912 C C . PHE E 1 168 ? -40.526 -44.882 -20.101 1 24.207 168 PHE E C 1
ATOM 14913 O O . PHE E 1 168 ? -40.074 -43.786 -19.783 1 24.351 168 PHE E O 1
ATOM 14930 N N . HIS E 1 169 ? -39.929 -46.028 -19.773 1 24.936 169 HIS E N 1
ATOM 14931 C CA . HIS E 1 169 ? -38.602 -46.057 -19.181 1 25.141 169 HIS E CA 1
ATOM 14932 C C . HIS E 1 169 ? -37.658 -46.689 -20.201 1 26.444 169 HIS E C 1
ATOM 14933 O O . HIS E 1 169 ? -37.926 -47.793 -20.685 1 29.898 169 HIS E O 1
ATOM 14948 N N . THR E 1 170 ? -36.57 -45.974 -20.514 1 28.303 170 THR E N 1
ATOM 14949 C CA . THR E 1 170 ? -35.629 -46.371 -21.552 1 28.63 170 THR E CA 1
ATOM 14950 C C . THR E 1 170 ? -34.218 -46.448 -20.966 1 29.94 170 THR E C 1
ATOM 14951 O O . THR E 1 170 ? -33.832 -45.631 -20.13 1 31.443 170 THR E O 1
ATOM 14962 N N . THR E 1 171 ? -33.459 -47.443 -21.44 1 32.479 171 THR E N 1
ATOM 14963 C CA . THR E 1 171 ? -32.121 -47.744 -20.959 1 32.86 171 THR E CA 1
ATOM 14964 C C . THR E 1 171 ? -31.103 -47.314 -22.007 1 32.048 171 THR E C 1
ATOM 14965 O O . THR E 1 171 ? -31.179 -47.759 -23.147 1 31.438 171 THR E O 1
ATOM 14976 N N . CYS E 1 172 ? -30.151 -46.468 -21.605 1 34.214 172 CYS E N 1
ATOM 14977 C CA . CYS E 1 172 ? -29.054 -46.06 -22.469 1 33.949 172 CYS E CA 1
ATOM 14978 C C . CYS E 1 172 ? -27.729 -46.237 -21.742 1 34.035 172 CYS E C 1
ATOM 14979 O O . CYS E 1 172 ? -27.703 -46.383 -20.522 1 33.968 172 CYS E O 1
ATOM 14986 N N . THR E 1 173 ? -26.641 -46.2 -22.52 1 33.04 173 THR E N 1
ATOM 14987 C CA . THR E 1 173 ? -25.288 -46.094 -22.005 1 33.151 173 THR E CA 1
ATOM 14988 C C . THR E 1 173 ? -24.775 -44.691 -22.323 1 30.882 173 THR E C 1
ATOM 14989 O O . THR E 1 173 ? -24.529 -44.374 -23.488 1 29.101 173 THR E O 1
ATOM 15000 N N . VAL E 1 174 ? -24.647 -43.85 -21.29 1 28.701 174 VAL E N 1
ATOM 15001 C CA . VAL E 1 174 ? -24.047 -42.537 -21.454 1 31.308 174 VAL E CA 1
ATOM 15002 C C . VAL E 1 174 ? -22.549 -42.746 -21.654 1 35.385 174 VAL E C 1
ATOM 15003 O O . VAL E 1 174 ? -21.919 -43.393 -20.822 1 32.062 174 VAL E O 1
ATOM 15016 N N . PRO E 1 175 ? -21.945 -42.221 -22.748 1 35.358 175 PRO E N 1
ATOM 15017 C CA . PRO E 1 175 ? -20.515 -42.397 -22.998 1 35.448 175 PRO E CA 1
ATOM 15018 C C . PRO E 1 175 ? -19.687 -41.639 -21.972 1 37.461 175 PRO E C 1
ATOM 15019 O O . PRO E 1 175 ? -20.191 -40.724 -21.324 1 40.519 175 PRO E O 1
ATOM 15030 N N . ALA E 1 176 ? -18.411 -42.033 -21.857 1 39.432 176 ALA E N 1
ATOM 15031 C CA . ALA E 1 176 ? -17.449 -41.351 -21.004 1 38.813 176 ALA E CA 1
ATOM 15032 C C . ALA E 1 176 ? -17.505 -39.849 -21.263 1 37.109 176 ALA E C 1
ATOM 15033 O O . ALA E 1 176 ? -17.418 -39.418 -22.41 1 35.756 176 ALA E O 1
ATOM 15040 N N . ARG E 1 177 ? -17.686 -39.088 -20.179 1 36.556 177 ARG E N 1
ATOM 15041 C CA . ARG E 1 177 ? -17.668 -37.635 -20.19 1 38.268 177 ARG E CA 1
ATOM 15042 C C . ARG E 1 177 ? -17.346 -37.143 -18.784 1 39.408 177 ARG E C 1
ATOM 15043 O O . ARG E 1 177 ? -17.463 -37.893 -17.819 1 40.772 177 ARG E O 1
ATOM 15064 N N . THR E 1 178 ? -16.959 -35.868 -18.689 1 38.728 178 THR E N 1
ATOM 15065 C CA . THR E 1 178 ? -16.78 -35.192 -17.418 1 39.334 178 THR E CA 1
ATOM 15066 C C . THR E 1 178 ? -17.227 -33.744 -17.591 1 37.06 178 THR E C 1
ATOM 15067 O O . THR E 1 178 ? -17.041 -33.168 -18.658 1 34.432 178 THR E O 1
ATOM 15078 N N . GLY E 1 179 ? -17.803 -33.173 -16.525 1 34.883 179 GLY E N 1
ATOM 15079 C CA . GLY E 1 179 ? -18.15 -31.762 -16.494 1 33.442 179 GLY E CA 1
ATOM 15080 C C . GLY E 1 179 ? -19.565 -31.515 -17.017 1 32.364 179 GLY E C 1
ATOM 15081 O O . GLY E 1 179 ? -20.386 -32.431 -17.077 1 29.463 179 GLY E O 1
ATOM 15085 N N . ARG E 1 180 ? -19.826 -30.25 -17.365 1 32.542 180 ARG E N 1
ATOM 15086 C CA . ARG E 1 180 ? -21.142 -29.777 -17.752 1 32.31 180 ARG E CA 1
ATOM 15087 C C . ARG E 1 180 ? -21.429 -30.174 -19.2 1 33.825 180 ARG E C 1
ATOM 15088 O O . ARG E 1 180 ? -20.669 -29.822 -20.101 1 32.15 180 ARG E O 1
ATOM 15109 N N . HIS E 1 181 ? -22.536 -30.903 -19.414 1 31.328 181 HIS E N 1
ATOM 15110 C CA . HIS E 1 181 ? -22.97 -31.266 -20.754 1 30.301 181 HIS E CA 1
ATOM 15111 C C . HIS E 1 181 ? -24.487 -31.117 -20.889 1 29.173 181 HIS E C 1
ATOM 15112 O O . HIS E 1 181 ? -25.188 -30.768 -19.936 1 26.998 181 HIS E O 1
ATOM 15127 N N . VAL E 1 182 ? -24.967 -31.35 -22.115 1 26.891 182 VAL E N 1
ATOM 15128 C CA . VAL E 1 182 ? -26.389 -31.367 -22.415 1 26.238 182 VAL E CA 1
ATOM 15129 C C . VAL E 1 182 ? -26.689 -32.642 -23.199 1 25.132 182 VAL E C 1
ATOM 15130 O O . VAL E 1 182 ? -25.93 -33.01 -24.099 1 24.948 182 VAL E O 1
ATOM 15143 N N . ILE E 1 183 ? -27.778 -33.319 -22.82 1 23.505 183 ILE E N 1
ATOM 15144 C CA . ILE E 1 183 ? -28.33 -34.414 -23.602 1 22.491 183 ILE E CA 1
ATOM 15145 C C . ILE E 1 183 ? -29.592 -33.924 -24.309 1 21.72 183 ILE E C 1
ATOM 15146 O O . ILE E 1 183 ? -30.479 -33.345 -23.681 1 21.352 183 ILE E O 1
ATOM 15162 N N . TYR E 1 184 ? -29.644 -34.157 -25.626 1 22.246 184 TYR E N 1
ATOM 15163 C CA . TYR E 1 184 ? -30.822 -33.886 -26.441 1 20.975 184 TYR E CA 1
ATOM 15164 C C . TYR E 1 184 ? -31.542 -35.203 -26.742 1 20.945 184 TYR E C 1
ATOM 15165 O O . TYR E 1 184 ? -30.935 -36.154 -27.221 1 19.664 184 TYR E O 1
ATOM 15183 N N . ALA E 1 185 ? -32.849 -35.237 -26.458 1 20.179 185 ALA E N 1
ATOM 15184 C CA . ALA E 1 185 ? -33.633 -36.458 -26.44 1 20.488 185 ALA E CA 1
ATOM 15185 C C . ALA E 1 185 ? -34.83 -36.3 -27.37 1 18.924 185 ALA E C 1
ATOM 15186 O O . ALA E 1 185 ? -35.414 -35.222 -27.45 1 18.598 185 ALA E O 1
ATOM 15193 N N . GLU E 1 186 ? -35.206 -37.397 -28.026 1 18.662 186 GLU E N 1
ATOM 15194 C CA . GLU E 1 186 ? -36.386 -37.436 -28.876 1 18.88 186 GLU E CA 1
ATOM 15195 C C . GLU E 1 186 ? -37.23 -38.655 -28.523 1 18.734 186 GLU E C 1
ATOM 15196 O O . GLU E 1 186 ? -36.677 -39.709 -28.26 1 18.71 186 GLU E O 1
ATOM 15208 N N . TRP E 1 187 ? -38.564 -38.473 -28.568 1 19.464 187 TRP E N 1
ATOM 15209 C CA . TRP E 1 187 ? -39.56 -39.534 -28.502 1 20.308 187 TRP E CA 1
ATOM 15210 C C . TRP E 1 187 ? -40.391 -39.506 -29.782 1 20.037 187 TRP E C 1
ATOM 15211 O O . TRP E 1 187 ? -41.142 -38.562 -29.985 1 18.097 187 TRP E O 1
ATOM 15232 N N . GLY E 1 188 ? -40.295 -40.564 -30.605 1 20.442 188 GLY E N 1
ATOM 15233 C CA . GLY E 1 188 ? -40.868 -40.537 -31.946 1 21.639 188 GLY E CA 1
ATOM 15234 C C . GLY E 1 188 ? -42.01 -41.541 -32.13 1 21.365 188 GLY E C 1
ATOM 15235 O O . GLY E 1 188 ? -42 -42.624 -31.539 1 21.578 188 GLY E O 1
ATOM 15239 N N . ARG E 1 189 ? -42.971 -41.18 -32.994 1 20.565 189 ARG E N 1
ATOM 15240 C CA . ARG E 1 189 ? -44.081 -42.067 -33.308 1 22.061 189 ARG E CA 1
ATOM 15241 C C . ARG E 1 189 ? -44.052 -42.506 -34.776 1 22.644 189 ARG E C 1
ATOM 15242 O O . ARG E 1 189 ? -43.468 -41.848 -35.629 1 20.347 189 ARG E O 1
ATOM 15263 N N . GLU E 1 190 ? -44.742 -43.625 -35.026 1 24.695 190 GLU E N 1
ATOM 15264 C CA . GLU E 1 190 ? -44.835 -44.239 -36.334 1 27.746 190 GLU E CA 1
ATOM 15265 C C . GLU E 1 190 ? -45.708 -43.376 -37.23 1 28.114 190 GLU E C 1
ATOM 15266 O O . GLU E 1 190 ? -46.437 -42.505 -36.768 1 28.133 190 GLU E O 1
ATOM 15278 N N . PRO E 1 191 ? -45.705 -43.63 -38.548 1 32.004 191 PRO E N 1
ATOM 15279 C CA . PRO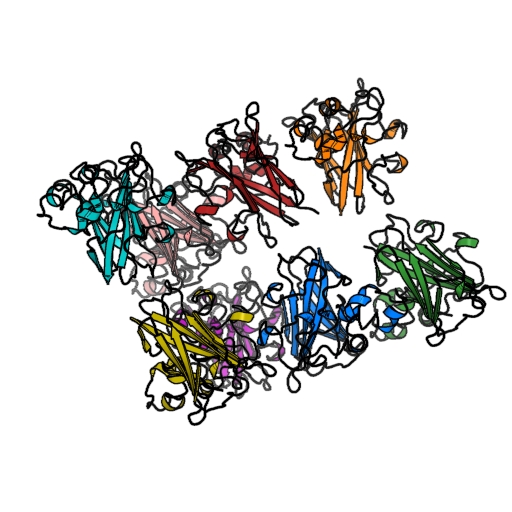 E 1 191 ? -46.806 -43.167 -39.39 1 32.395 191 PRO E CA 1
ATOM 15280 C C . PRO E 1 191 ? -48.151 -43.597 -38.791 1 33.465 191 PRO E C 1
ATOM 15281 O O . PRO E 1 191 ? -48.224 -44.603 -38.085 1 35.665 191 PRO E O 1
ATOM 15292 N N . PRO E 1 192 ? -49.268 -42.884 -39.056 1 30.813 192 PRO E N 1
ATOM 15293 C CA . PRO E 1 192 ? -49.262 -41.726 -39.944 1 31.695 192 PRO E CA 1
ATOM 15294 C C . PRO E 1 192 ? -48.948 -40.353 -39.351 1 30.23 192 PRO E C 1
ATOM 15295 O O . PRO E 1 192 ? -48.646 -39.447 -40.12 1 28.454 192 PRO E O 1
ATOM 15306 N N . THR E 1 193 ? -48.996 -40.187 -38.014 1 28.422 193 THR E N 1
ATOM 15307 C CA . THR E 1 193 ? -48.769 -38.865 -37.438 1 27.535 193 THR E CA 1
ATOM 15308 C C . THR E 1 193 ? -47.297 -38.485 -37.591 1 25.296 193 THR E C 1
ATOM 15309 O O . THR E 1 193 ? -46.972 -37.317 -37.776 1 25.487 193 THR E O 1
ATOM 15320 N N . TYR E 1 194 ? -46.407 -39.47 -37.453 1 25.392 194 TYR E N 1
ATOM 15321 C CA . TYR E 1 194 ? -44.976 -39.238 -37.293 1 25.893 194 TYR E CA 1
ATOM 15322 C C . TYR E 1 194 ? -44.693 -38.213 -36.185 1 24.903 194 TYR E C 1
ATOM 15323 O O . TYR E 1 194 ? -43.648 -37.58 -36.208 1 24.231 194 TYR E O 1
ATOM 15341 N N . GLU E 1 195 ? -45.573 -38.069 -35.187 1 23.126 195 GLU E N 1
ATOM 15342 C CA . GLU E 1 195 ? -45.344 -37.068 -34.153 1 21.82 195 GLU E CA 1
ATOM 15343 C C . GLU E 1 195 ? -44.118 -37.432 -33.307 1 19.869 195 GLU E C 1
ATOM 15344 O O . GLU E 1 195 ? -43.846 -38.606 -33.027 1 17.95 195 GLU E O 1
ATOM 15356 N N . ARG E 1 196 ? -43.389 -36.389 -32.889 1 19.448 196 ARG E N 1
ATOM 15357 C CA . ARG E 1 196 ? -42.118 -36.535 -32.192 1 18.89 196 ARG E CA 1
ATOM 15358 C C . ARG E 1 196 ? -42.027 -35.451 -31.125 1 18.438 196 ARG E C 1
ATOM 15359 O O . ARG E 1 196 ? -42.462 -34.339 -31.378 1 17.747 196 ARG E O 1
ATOM 15380 N N . PHE E 1 197 ? -41.455 -35.779 -29.956 1 19.026 197 PHE E N 1
ATOM 15381 C CA . PHE E 1 197 ? -41.314 -34.824 -28.866 1 18.407 197 PHE E CA 1
ATOM 15382 C C . PHE E 1 197 ? -39.833 -34.616 -28.586 1 17.895 197 PHE E C 1
ATOM 15383 O O . PHE E 1 197 ? -39.05 -35.547 -28.732 1 17.287 197 PHE E O 1
ATOM 15400 N N . HIS E 1 198 ? -39.473 -33.384 -28.201 1 17.771 198 HIS E N 1
ATOM 15401 C CA . HIS E 1 198 ? -38.087 -32.958 -28.127 1 18.281 198 HIS E CA 1
ATOM 15402 C C . HIS E 1 198 ? -37.827 -32.308 -26.769 1 18.083 198 HIS E C 1
ATOM 15403 O O . HIS E 1 198 ? -38.648 -31.513 -26.311 1 18.708 198 HIS E O 1
ATOM 15418 N N . GLY E 1 199 ? -36.65 -32.611 -26.19 1 17.827 199 GLY E N 1
ATOM 15419 C CA . GLY E 1 199 ? -36.222 -32.062 -24.918 1 18.123 199 GLY E CA 1
ATOM 15420 C C . GLY E 1 199 ? -34.7 -31.969 -24.82 1 18.6 199 GLY E C 1
ATOM 15421 O O . GLY E 1 199 ? -33.981 -32.665 -25.537 1 19.208 199 GLY E O 1
ATOM 15425 N N . CYS E 1 200 ? -34.221 -31.105 -23.909 1 18.211 200 CYS E N 1
ATOM 15426 C CA . CYS E 1 200 ? -32.825 -31.093 -23.491 1 18.01 200 CYS E CA 1
ATOM 15427 C C . CYS E 1 200 ? -32.735 -31.392 -21.996 1 18.119 200 CYS E C 1
ATOM 15428 O O . CYS E 1 200 ? -33.619 -31.029 -21.225 1 15.899 200 CYS E O 1
ATOM 15435 N N . ILE E 1 201 ? -31.647 -32.059 -21.605 1 19.723 201 ILE E N 1
ATOM 15436 C CA . ILE E 1 201 ? -31.396 -32.43 -20.227 1 20.445 201 ILE E CA 1
ATOM 15437 C C . ILE E 1 201 ? -30.022 -31.905 -19.833 1 22.846 201 ILE E C 1
ATOM 15438 O O . ILE E 1 201 ? -29.025 -32.328 -20.413 1 24.078 201 ILE E O 1
ATOM 15454 N N . ASP E 1 202 ? -29.968 -31.008 -18.838 1 23.544 202 ASP E N 1
ATOM 15455 C CA . ASP E 1 202 ? -28.704 -30.455 -18.4 1 23.409 202 ASP E CA 1
ATOM 15456 C C . ASP E 1 202 ? -28.064 -31.448 -17.438 1 24.402 202 ASP E C 1
ATOM 15457 O O . ASP E 1 202 ? -28.736 -31.975 -16.544 1 23.908 202 ASP E O 1
ATOM 15466 N N . VAL E 1 203 ? -26.766 -31.713 -17.625 1 24.673 203 VAL E N 1
ATOM 15467 C CA . VAL E 1 203 ? -26.111 -32.745 -16.835 1 26.875 203 VAL E CA 1
ATOM 15468 C C . VAL E 1 203 ? -24.695 -32.334 -16.425 1 30.234 203 VAL E C 1
ATOM 15469 O O . VAL E 1 203 ? -23.97 -31.664 -17.162 1 28.009 203 VAL E O 1
ATOM 15482 N N . GLN E 1 204 ? -24.332 -32.772 -15.213 1 32.121 204 GLN E N 1
ATOM 15483 C CA . GLN E 1 204 ? -22.982 -32.703 -14.681 1 34.04 204 GLN E CA 1
ATOM 15484 C C . GLN E 1 204 ? -22.534 -34.147 -14.446 1 31.459 204 GLN E C 1
ATOM 15485 O O . GLN E 1 204 ? -23.095 -34.828 -13.59 1 30.876 204 GLN E O 1
ATOM 15499 N N . ILE E 1 205 ? -21.583 -34.632 -15.254 1 31.341 205 ILE E N 1
ATOM 15500 C CA . ILE E 1 205 ? -21.309 -36.059 -15.37 1 32.136 205 ILE E CA 1
ATOM 15501 C C . ILE E 1 205 ? -20.066 -36.412 -14.528 1 35.485 205 ILE E C 1
ATOM 15502 O O . ILE E 1 205 ? -19.072 -35.659 -14.617 1 34.517 205 ILE E O 1
ATOM 15518 N N . HIS F 1 1 ? -91.821 0.697 -9.148 1 21.294 1 HIS F N 1
ATOM 15519 C CA . HIS F 1 1 ? -91.469 1.978 -8.477 1 20.82 1 HIS F CA 1
ATOM 15520 C C . HIS F 1 1 ? -90.736 1.619 -7.197 1 20.756 1 HIS F C 1
ATOM 15521 O O . HIS F 1 1 ? -91.263 0.898 -6.379 1 21.696 1 HIS F O 1
ATOM 15538 N N . GLY F 1 2 ? -89.489 2.055 -7.076 1 21.434 2 GLY F N 1
ATOM 15539 C CA . GLY F 1 2 ? -88.662 1.543 -5.999 1 21.93 2 GLY F CA 1
ATOM 15540 C C . GLY F 1 2 ? -87.272 2.156 -6.011 1 20.142 2 GLY F C 1
ATOM 15541 O O . GLY F 1 2 ? -86.974 3.02 -6.828 1 19.157 2 GLY F O 1
ATOM 15545 N N . PHE F 1 3 ? -86.445 1.651 -5.094 1 17.579 3 PHE F N 1
ATOM 15546 C CA . PHE F 1 3 ? -85.132 2.191 -4.811 1 16.905 3 PHE F CA 1
ATOM 15547 C C . PHE F 1 3 ? -84.379 1.167 -3.979 1 15.829 3 PHE F C 1
ATOM 15548 O O . PHE F 1 3 ? -85.005 0.286 -3.384 1 15.626 3 PHE F O 1
ATOM 15565 N N . VAL F 1 4 ? -83.057 1.321 -3.887 1 15.987 4 VAL F N 1
ATOM 15566 C CA . VAL F 1 4 ? -82.252 0.434 -3.066 1 16.979 4 VAL F CA 1
ATOM 15567 C C . VAL F 1 4 ? -82.291 0.93 -1.62 1 16.045 4 VAL F C 1
ATOM 15568 O O . VAL F 1 4 ? -82.069 2.115 -1.368 1 15.763 4 VAL F O 1
ATOM 15581 N N . ASP F 1 5 ? -82.623 0.04 -0.677 1 16.139 5 ASP F N 1
ATOM 15582 C CA . ASP F 1 5 ? -82.732 0.417 0.726 1 17.114 5 ASP F CA 1
ATOM 15583 C C . ASP F 1 5 ? -81.663 -0.243 1.602 1 17.809 5 ASP F C 1
ATOM 15584 O O . ASP F 1 5 ? -81.531 0.12 2.764 1 17.619 5 ASP F O 1
ATOM 15593 N N . SER F 1 6 ? -80.91 -1.2 1.059 1 19.094 6 SER F N 1
ATOM 15594 C CA . SER F 1 6 ? -79.755 -1.771 1.74 1 19.866 6 SER F CA 1
ATOM 15595 C C . SER F 1 6 ? -78.734 -2.226 0.695 1 19.102 6 SER F C 1
ATOM 15596 O O . SER F 1 6 ? -79.057 -3.059 -0.146 1 18.355 6 SER F O 1
ATOM 15604 N N . PRO F 1 7 ? -77.491 -1.702 0.675 1 18.518 7 PRO F N 1
ATOM 15605 C CA . PRO F 1 7 ? -77.116 -0.505 1.428 1 19.641 7 PRO F CA 1
ATOM 15606 C C . PRO F 1 7 ? -77.898 0.671 0.845 1 17.975 7 PRO F C 1
ATOM 15607 O O . PRO F 1 7 ? -78.155 0.705 -0.36 1 19.53 7 PRO F O 1
ATOM 15618 N N . GLY F 1 8 ? -78.296 1.599 1.716 1 17.078 8 GLY F N 1
ATOM 15619 C CA . GLY F 1 8 ? -79.237 2.649 1.354 1 16.814 8 GLY F CA 1
ATOM 15620 C C . GLY F 1 8 ? -78.667 3.529 0.253 1 16.582 8 GLY F C 1
ATOM 15621 O O . GLY F 1 8 ? -77.523 3.986 0.367 1 18.725 8 GLY F O 1
ATOM 15625 N N . ALA F 1 9 ? -79.468 3.735 -0.805 1 15.972 9 ALA F N 1
ATOM 15626 C CA . ALA F 1 9 ? -79.131 4.645 -1.882 1 15.777 9 ALA F CA 1
ATOM 15627 C C . ALA F 1 9 ? -79.357 6.081 -1.426 1 15.745 9 ALA F C 1
ATOM 15628 O O . ALA F 1 9 ? -79.923 6.321 -0.37 1 15.544 9 ALA F O 1
ATOM 15635 N N . ARG F 1 10 ? -78.905 7.042 -2.234 1 15.772 10 ARG F N 1
ATOM 15636 C CA . ARG F 1 10 ? -79.112 8.453 -1.941 1 15.539 10 ARG F CA 1
ATOM 15637 C C . ARG F 1 10 ? -80.602 8.787 -1.786 1 16.642 10 ARG F C 1
ATOM 15638 O O . ARG F 1 10 ? -80.962 9.634 -0.971 1 15.828 10 ARG F O 1
ATOM 15659 N N . ASN F 1 11 ? -81.464 8.11 -2.563 1 16.947 11 ASN F N 1
ATOM 15660 C CA . ASN F 1 11 ? -82.89 8.4 -2.598 1 17.067 11 ASN F CA 1
ATOM 15661 C C . ASN F 1 11 ? -83.647 7.604 -1.532 1 17.465 11 ASN F C 1
ATOM 15662 O O . ASN F 1 11 ? -84.824 7.859 -1.303 1 16.884 11 ASN F O 1
ATOM 15673 N N . TYR F 1 12 ? -82.946 6.689 -0.858 1 17.258 12 TYR F N 1
ATOM 15674 C CA . TYR F 1 12 ? -83.403 6.106 0.391 1 16.924 12 TYR F CA 1
ATOM 15675 C C . TYR F 1 12 ? -83.189 7.11 1.518 1 16.047 12 TYR F C 1
ATOM 15676 O O . TYR F 1 12 ? -84.149 7.433 2.205 1 17.633 12 TYR F O 1
ATOM 15694 N N . PHE F 1 13 ? -81.952 7.594 1.701 1 15.174 13 PHE F N 1
ATOM 15695 C CA . PHE F 1 13 ? -81.629 8.475 2.818 1 16.424 13 PHE F CA 1
ATOM 15696 C C . PHE F 1 13 ? -82.402 9.797 2.682 1 16.567 13 PHE F C 1
ATOM 15697 O O . PHE F 1 13 ? -82.982 10.296 3.647 1 16.153 13 PHE F O 1
ATOM 15714 N N . CYS F 1 14 ? -82.372 10.354 1.469 1 15.751 14 CYS F N 1
ATOM 15715 C CA . CYS F 1 14 ? -83.048 11.598 1.142 1 17.007 14 CYS F CA 1
ATOM 15716 C C . CYS F 1 14 ? -84.228 11.267 0.237 1 16.785 14 CYS F C 1
ATOM 15717 O O . CYS F 1 14 ? -84.084 11.224 -0.982 1 18.306 14 CYS F O 1
ATOM 15724 N N . GLY F 1 15 ? -85.376 10.97 0.856 1 16.09 15 GLY F N 1
ATOM 15725 C CA . GLY F 1 15 ? -86.544 10.498 0.132 1 16.074 15 GLY F CA 1
ATOM 15726 C C . GLY F 1 15 ? -87.363 9.542 0.996 1 15.599 15 GLY F C 1
ATOM 15727 O O . GLY F 1 15 ? -88.332 9.955 1.643 1 14.585 15 GLY F O 1
ATOM 15731 N N . ALA F 1 16 ? -86.954 8.269 1.01 1 15.156 16 ALA F N 1
ATOM 15732 C CA . ALA F 1 16 ? -87.632 7.259 1.801 1 14.857 16 ALA F CA 1
ATOM 15733 C C . ALA F 1 16 ? -87.609 7.624 3.277 1 15.406 16 ALA F C 1
ATOM 15734 O O . ALA F 1 16 ? -88.647 7.486 3.915 1 15.086 16 ALA F O 1
ATOM 15741 N N . VAL F 1 17 ? -86.443 8.065 3.795 1 15.663 17 VAL F N 1
ATOM 15742 C CA . VAL F 1 17 ? -86.29 8.355 5.217 1 16.169 17 VAL F CA 1
ATOM 15743 C C . VAL F 1 17 ? -86.49 9.858 5.46 1 16.764 17 VAL F C 1
ATOM 15744 O O . VAL F 1 17 ? -87.544 10.27 5.941 1 16.218 17 VAL F O 1
ATOM 15757 N N . THR F 1 18 ? -85.512 10.692 5.087 1 15.875 18 THR F N 1
ATOM 15758 C CA . THR F 1 18 ? -85.664 12.128 5.267 1 16.354 18 THR F CA 1
ATOM 15759 C C . THR F 1 18 ? -86.448 12.711 4.093 1 16.95 18 THR F C 1
ATOM 15760 O O . THR F 1 18 ? -86.098 12.513 2.934 1 18.279 18 THR F O 1
ATOM 15771 N N . LYS F 1 19 ? -87.54 13.407 4.424 1 18.222 19 LYS F N 1
ATOM 15772 C CA . LYS F 1 19 ? -88.408 14.004 3.431 1 18.715 19 LYS F CA 1
ATOM 15773 C C . LYS F 1 19 ? -88.158 15.505 3.412 1 18.621 19 LYS F C 1
ATOM 15774 O O . LYS F 1 19 ? -87.704 16.073 4.398 1 17.526 19 LYS F O 1
ATOM 15793 N N . PRO F 1 20 ? -88.417 16.189 2.283 1 19.143 20 PRO F N 1
ATOM 15794 C CA . PRO F 1 20 ? -88.199 17.641 2.219 1 20.392 20 PRO F CA 1
ATOM 15795 C C . PRO F 1 20 ? -88.716 18.45 3.41 1 20.707 20 PRO F C 1
ATOM 15796 O O . PRO F 1 20 ? -88.032 19.349 3.904 1 20.855 20 PRO F O 1
ATOM 15807 N N . ASP F 1 21 ? -89.924 18.128 3.874 1 21.516 21 ASP F N 1
ATOM 15808 C CA . ASP F 1 21 ? -90.571 18.901 4.92 1 23.773 21 ASP F CA 1
ATOM 15809 C C . ASP F 1 21 ? -89.878 18.668 6.264 1 22.247 21 ASP F C 1
ATOM 15810 O O . ASP F 1 21 ? -89.962 19.512 7.155 1 22.227 21 ASP F O 1
ATOM 15819 N N . HIS F 1 22 ? -89.171 17.537 6.414 1 20.462 22 HIS F N 1
ATOM 15820 C CA . HIS F 1 22 ? -88.404 17.285 7.628 1 20.179 22 HIS F CA 1
ATOM 15821 C C . HIS F 1 22 ? -87.255 18.284 7.741 1 19.312 22 HIS F C 1
ATOM 15822 O O . HIS F 1 22 ? -86.912 18.735 8.838 1 19.194 22 HIS F O 1
ATOM 15837 N N . VAL F 1 23 ? -86.624 18.56 6.595 1 20.419 23 VAL F N 1
ATOM 15838 C CA . VAL F 1 23 ? -85.536 19.522 6.514 1 22.548 23 VAL F CA 1
ATOM 15839 C C . VAL F 1 23 ? -86.077 20.918 6.817 1 22.335 23 VAL F C 1
ATOM 15840 O O . VAL F 1 23 ? -85.453 21.657 7.581 1 22.219 23 VAL F O 1
ATOM 15853 N N . MET F 1 24 ? -87.23 21.268 6.225 1 22.186 24 MET F N 1
ATOM 15854 C CA A MET F 1 24 ? -87.844 22.573 6.409 0.5 24.063 24 MET F CA 1
ATOM 15855 C CA B MET F 1 24 ? -87.818 22.586 6.417 0.5 24.086 24 MET F CA 1
ATOM 15856 C C . MET F 1 24 ? -88.077 22.832 7.899 1 24.647 24 MET F C 1
ATOM 15857 O O . MET F 1 24 ? -87.932 23.96 8.362 1 25.277 24 MET F O 1
ATOM 15884 N N . ASN F 1 25 ? -88.444 21.774 8.631 1 24.337 25 ASN F N 1
ATOM 15885 C CA . ASN F 1 25 ? -88.816 21.871 10.038 1 24.436 25 ASN F CA 1
ATOM 15886 C C . ASN F 1 25 ? -87.642 21.61 10.981 1 23.424 25 ASN F C 1
ATOM 15887 O O . ASN F 1 25 ? -87.801 21.73 12.198 1 23.221 25 ASN F O 1
ATOM 15898 N N . GLY F 1 26 ? -86.469 21.284 10.423 1 23.281 26 GLY F N 1
ATOM 15899 C CA . GLY F 1 26 ? -85.262 21.044 11.195 1 23.16 26 GLY F CA 1
ATOM 15900 C C . GLY F 1 26 ? -85.37 19.806 12.091 1 23.31 26 GLY F C 1
ATOM 15901 O O . GLY F 1 26 ? -84.885 19.827 13.217 1 23.056 26 GLY F O 1
ATOM 15905 N N . VAL F 1 27 ? -85.98 18.727 11.584 1 22.668 27 VAL F N 1
ATOM 15906 C CA . VAL F 1 27 ? -86.207 17.518 12.373 1 22.033 27 VAL F CA 1
ATOM 15907 C C . VAL F 1 27 ? -85.782 16.283 11.576 1 21.364 27 VAL F C 1
ATOM 15908 O O . VAL F 1 27 ? -86.251 15.173 11.835 1 23.492 27 VAL F O 1
ATOM 15921 N N . ALA F 1 28 ? -84.862 16.463 10.629 1 20.383 28 ALA F N 1
ATOM 15922 C CA . ALA F 1 28 ? -84.471 15.399 9.722 1 19.554 28 ALA F CA 1
ATOM 15923 C C . ALA F 1 28 ? -83.493 14.441 10.395 1 19.625 28 ALA F C 1
ATOM 15924 O O . ALA F 1 28 ? -82.55 14.872 11.054 1 20.681 28 ALA F O 1
ATOM 15931 N N . ARG F 1 29 ? -83.708 13.139 10.17 1 18.865 29 ARG F N 1
ATOM 15932 C CA . ARG F 1 29 ? -82.709 12.115 10.432 1 19.084 29 ARG F CA 1
ATOM 15933 C C . ARG F 1 29 ? -81.38 12.468 9.759 1 19.143 29 ARG F C 1
ATOM 15934 O O . ARG F 1 29 ? -80.319 12.289 10.342 1 20.305 29 ARG F O 1
ATOM 15955 N N . TYR F 1 30 ? -81.456 12.945 8.514 1 18.774 30 TYR F N 1
ATOM 15956 C CA . TYR F 1 30 ? -80.297 13.25 7.698 1 18.688 30 TYR F CA 1
ATOM 15957 C C . TYR F 1 30 ? -80.352 14.717 7.27 1 19.208 30 TYR F C 1
ATOM 15958 O O . TYR F 1 30 ? -80.75 15.009 6.148 1 18.372 30 TYR F O 1
ATOM 15976 N N . PRO F 1 31 ? -79.936 15.683 8.12 1 20.866 31 PRO F N 1
ATOM 15977 C CA . PRO F 1 31 ? -79.967 17.101 7.746 1 22.048 31 PRO F CA 1
ATOM 15978 C C . PRO F 1 31 ? -79.185 17.463 6.482 1 20.802 31 PRO F C 1
ATOM 15979 O O . PRO F 1 31 ? -79.461 18.48 5.866 1 20.976 31 PRO F O 1
ATOM 15990 N N . GLU F 1 32 ? -78.213 16.63 6.103 1 20.563 32 GLU F N 1
ATOM 15991 C CA . GLU F 1 32 ? -77.426 16.86 4.9 1 21.611 32 GLU F CA 1
ATOM 15992 C C . GLU F 1 32 ? -78.281 16.762 3.637 1 21.099 32 GLU F C 1
ATOM 15993 O O . GLU F 1 32 ? -77.813 17.139 2.562 1 20.117 32 GLU F O 1
ATOM 16005 N N . CYS F 1 33 ? -79.532 16.284 3.754 1 18.8 33 CYS F N 1
ATOM 16006 C CA . CYS F 1 33 ? -80.422 16.185 2.605 1 19.487 33 CYS F CA 1
ATOM 16007 C C . CYS F 1 33 ? -80.909 17.555 2.126 1 18.363 33 CYS F C 1
ATOM 16008 O O . CYS F 1 33 ? -81.438 17.657 1.028 1 18.424 33 CYS F O 1
ATOM 16015 N N . ALA F 1 34 ? -80.771 18.598 2.951 1 18.953 34 ALA F N 1
ATOM 16016 C CA . ALA F 1 34 ? -81.04 19.959 2.492 1 19.2 34 ALA F CA 1
ATOM 16017 C C . ALA F 1 34 ? -80.413 20.193 1.119 1 20.562 34 ALA F C 1
ATOM 16018 O O . ALA F 1 34 ? -81.03 20.807 0.251 1 23.388 34 ALA F O 1
ATOM 16025 N N . GLY F 1 35 ? -79.161 19.744 0.96 1 21.561 35 GLY F N 1
ATOM 16026 C CA . GLY F 1 35 ? -78.42 19.933 -0.275 1 22.25 35 GLY F CA 1
ATOM 16027 C C . GLY F 1 35 ? -79.053 19.192 -1.458 1 21.894 35 GLY F C 1
ATOM 16028 O O . GLY F 1 35 ? -78.973 19.648 -2.593 1 20.456 35 GLY F O 1
ATOM 16032 N N . ALA F 1 36 ? -79.651 18.022 -1.202 1 22.245 36 ALA F N 1
ATOM 16033 C CA . ALA F 1 36 ? -80.284 17.236 -2.252 1 20.737 36 ALA F CA 1
ATOM 16034 C C . ALA F 1 36 ? -81.548 17.925 -2.753 1 20.43 36 ALA F C 1
ATOM 16035 O O . ALA F 1 36 ? -81.876 17.872 -3.942 1 19.197 36 ALA F O 1
ATOM 16042 N N . PHE F 1 37 ? -82.258 18.593 -1.84 1 19.933 37 PHE F N 1
ATOM 16043 C CA . PHE F 1 37 ? -83.6 19.075 -2.142 1 21.438 37 PHE F CA 1
ATOM 16044 C C . PHE F 1 37 ? -83.591 20.571 -2.446 1 22.342 37 PHE F C 1
ATOM 16045 O O . PHE F 1 37 ? -84.654 21.132 -2.676 1 21.58 37 PHE F O 1
ATOM 16062 N N . ALA F 1 38 ? -82.409 21.199 -2.441 1 24.307 38 ALA F N 1
ATOM 16063 C CA . ALA F 1 38 ? -82.311 22.653 -2.478 1 27.388 38 ALA F CA 1
ATOM 16064 C C . ALA F 1 38 ? -83.005 23.246 -3.707 1 29.472 38 ALA F C 1
ATOM 16065 O O . ALA F 1 38 ? -83.754 24.219 -3.591 1 33.382 38 ALA F O 1
ATOM 16072 N N . ASN F 1 39 ? -82.755 22.678 -4.886 1 30.212 39 ASN F N 1
ATOM 16073 C CA . ASN F 1 39 ? -83.259 23.277 -6.115 1 30.996 39 ASN F CA 1
ATOM 16074 C C . ASN F 1 39 ? -84.549 22.574 -6.571 1 33.955 39 ASN F C 1
ATOM 16075 O O . ASN F 1 39 ? -85.047 22.861 -7.658 1 35.685 39 ASN F O 1
ATOM 16081 N N . ASP F 1 40 ? -85.128 21.692 -5.735 1 32.288 40 ASP F N 1
ATOM 16082 C CA . ASP F 1 40 ? -86.256 20.868 -6.154 1 32.999 40 ASP F CA 1
ATOM 16083 C C . ASP F 1 40 ? -86.937 20.25 -4.935 1 35.56 40 ASP F C 1
ATOM 16084 O O . ASP F 1 40 ? -86.768 19.061 -4.642 1 34.967 40 ASP F O 1
ATOM 16093 N N . PHE F 1 41 ? -87.749 21.062 -4.255 1 34.712 41 PHE F N 1
ATOM 16094 C CA . PHE F 1 41 ? -88.33 20.656 -2.989 1 35.078 41 PHE F CA 1
ATOM 16095 C C . PHE F 1 41 ? -89.272 19.469 -3.192 1 33.81 41 PHE F C 1
ATOM 16096 O O . PHE F 1 41 ? -89.144 18.455 -2.508 1 31.316 41 PHE F O 1
ATOM 16113 N N . ASN F 1 42 ? -90.2 19.604 -4.147 1 33.121 42 ASN F N 1
ATOM 16114 C CA . ASN F 1 42 ? -91.247 18.617 -4.366 1 32.595 42 ASN F CA 1
ATOM 16115 C C . ASN F 1 42 ? -90.709 17.338 -4.995 1 30.065 42 ASN F C 1
ATOM 16116 O O . ASN F 1 42 ? -91.275 16.267 -4.786 1 28.184 42 ASN F O 1
ATOM 16127 N N . GLY F 1 43 ? -89.663 17.468 -5.82 1 26.718 43 GLY F N 1
ATOM 16128 C CA . GLY F 1 43 ? -89.053 16.319 -6.465 1 25.484 43 GLY F CA 1
ATOM 16129 C C . GLY F 1 43 ? -88.594 15.285 -5.441 1 24.019 43 GLY F C 1
ATOM 16130 O O . GLY F 1 43 ? -88.493 14.103 -5.756 1 22.239 43 GLY F O 1
ATOM 16134 N N . GLY F 1 44 ? -88.345 15.748 -4.211 1 23.211 44 GLY F N 1
ATOM 16135 C CA . GLY F 1 44 ? -87.915 14.892 -3.12 1 22.693 44 GLY F CA 1
ATOM 16136 C C . GLY F 1 44 ? -88.917 13.788 -2.788 1 21.269 44 GLY F C 1
ATOM 16137 O O . GLY F 1 44 ? -88.513 12.726 -2.322 1 22.058 44 GLY F O 1
ATOM 16141 N N . TYR F 1 45 ? -90.217 14.036 -3.005 1 20.13 45 TYR F N 1
ATOM 16142 C CA . TYR F 1 45 ? -91.237 13.057 -2.661 1 18.864 45 TYR F CA 1
ATOM 16143 C C . TYR F 1 45 ? -91.339 11.984 -3.743 1 18.039 45 TYR F C 1
ATOM 16144 O O . TYR F 1 45 ? -92.051 11.005 -3.525 1 17.074 45 TYR F O 1
ATOM 16162 N N . SER F 1 46 ? -90.648 12.173 -4.887 1 16.795 46 SER F N 1
ATOM 16163 C CA . SER F 1 46 ? -90.715 11.249 -6.015 1 18.021 46 SER F CA 1
ATOM 16164 C C . SER F 1 46 ? -89.502 10.305 -6.08 1 17.22 46 SER F C 1
ATOM 16165 O O . SER F 1 46 ? -89.103 9.848 -7.146 1 16.997 46 SER F O 1
ATOM 16173 N N . TYR F 1 47 ? -88.94 9.958 -4.916 1 16.282 47 TYR F N 1
ATOM 16174 C CA . TYR F 1 47 ? -87.734 9.143 -4.841 1 15.724 47 TYR F CA 1
ATOM 16175 C C . TYR F 1 47 ? -87.929 7.728 -5.405 1 16.083 47 TYR F C 1
ATOM 16176 O O . TYR F 1 47 ? -86.939 7.054 -5.701 1 15.33 47 TYR F O 1
ATOM 16194 N N . MET F 1 48 ? -89.183 7.272 -5.543 1 16.193 48 MET F N 1
ATOM 16195 C CA . MET F 1 48 ? -89.466 5.922 -6.011 1 16.017 48 MET F CA 1
ATOM 16196 C C . MET F 1 48 ? -89.623 5.9 -7.527 1 16.492 48 MET F C 1
ATOM 16197 O O . MET F 1 48 ? -89.75 4.818 -8.096 1 16.164 48 MET F O 1
ATOM 16211 N N . SER F 1 49 ? -89.573 7.084 -8.154 1 17.229 49 SER F N 1
ATOM 16212 C CA . SER F 1 49 ? -89.934 7.275 -9.555 1 17.187 49 SER F CA 1
ATOM 16213 C C . SER F 1 49 ? -88.75 7.724 -10.408 1 17.893 49 SER F C 1
ATOM 16214 O O . SER F 1 49 ? -88.93 8.414 -11.417 1 18.528 49 SER F O 1
ATOM 16222 N N . VAL F 1 50 ? -87.531 7.311 -10.051 1 17.889 50 VAL F N 1
ATOM 16223 C CA . VAL F 1 50 ? -86.38 7.683 -10.843 1 17.752 50 VAL F CA 1
ATOM 16224 C C . VAL F 1 50 ? -86.243 6.668 -11.973 1 19.098 50 VAL F C 1
ATOM 16225 O O . VAL F 1 50 ? -85.524 5.671 -11.84 1 19.029 50 VAL F O 1
ATOM 16238 N N . LEU F 1 51 ? -86.906 6.963 -13.099 1 19.803 51 LEU F N 1
ATOM 16239 C CA . LEU F 1 51 ? -87.219 5.935 -14.071 1 19.695 51 LEU F CA 1
ATOM 16240 C C . LEU F 1 51 ? -86.955 6.408 -15.494 1 19.5 51 LEU F C 1
ATOM 16241 O O . LEU F 1 51 ? -86.908 7.602 -15.793 1 20.189 51 LEU F O 1
ATOM 16257 N N . THR F 1 52 ? -86.797 5.398 -16.347 1 17.918 52 THR F N 1
ATOM 16258 C CA . THR F 1 52 ? -86.708 5.527 -17.789 1 18.119 52 THR F CA 1
ATOM 16259 C C . THR F 1 52 ? -87.462 4.331 -18.365 1 18.918 52 THR F C 1
ATOM 16260 O O . THR F 1 52 ? -87.902 3.455 -17.611 1 17.529 52 THR F O 1
ATOM 16271 N N . HIS F 1 53 ? -87.57 4.277 -19.695 1 20.127 53 HIS F N 1
ATOM 16272 C CA . HIS F 1 53 ? -88.228 3.158 -20.359 1 21.272 53 HIS F CA 1
ATOM 16273 C C . HIS F 1 53 ? -87.315 2.563 -21.425 1 23.601 53 HIS F C 1
ATOM 16274 O O . HIS F 1 53 ? -87.747 2.372 -22.557 1 22.677 53 HIS F O 1
ATOM 16289 N N . HIS F 1 54 ? -86.074 2.234 -21.037 1 26.738 54 HIS F N 1
ATOM 16290 C CA . HIS F 1 54 ? -85.11 1.584 -21.919 1 28.362 54 HIS F CA 1
ATOM 16291 C C . HIS F 1 54 ? -84.223 0.64 -21.094 1 26.337 54 HIS F C 1
ATOM 16292 O O . HIS F 1 54 ? -84.433 0.477 -19.887 1 26.886 54 HIS F O 1
ATOM 16307 N N . GLN F 1 55 ? -83.234 0.009 -21.744 1 24.039 55 GLN F N 1
ATOM 16308 C CA . GLN F 1 55 ? -82.484 -1.092 -21.142 1 23.308 55 GLN F CA 1
ATOM 16309 C C . GLN F 1 55 ? -81.183 -0.612 -20.49 1 22.573 55 GLN F C 1
ATOM 16310 O O . GLN F 1 55 ? -80.317 -1.432 -20.201 1 23.607 55 GLN F O 1
ATOM 16324 N N . GLY F 1 56 ? -81.019 0.706 -20.276 1 22.404 56 GLY F N 1
ATOM 16325 C CA . GLY F 1 56 ? -80.031 1.225 -19.335 1 22.307 56 GLY F CA 1
ATOM 16326 C C . GLY F 1 56 ? -78.595 1.279 -19.875 1 22.583 56 GLY F C 1
ATOM 16327 O O . GLY F 1 56 ? -78.361 1.172 -21.074 1 21.284 56 GLY F O 1
ATOM 16331 N N . ARG F 1 57 ? -77.645 1.471 -18.947 1 21.722 57 ARG F N 1
ATOM 16332 C CA . ARG F 1 57 ? -76.24 1.731 -19.235 1 22.643 57 ARG F CA 1
ATOM 16333 C C . ARG F 1 57 ? -75.569 0.606 -20.029 1 22.298 57 ARG F C 1
ATOM 16334 O O . ARG F 1 57 ? -74.713 0.86 -20.877 1 26.171 57 ARG F O 1
ATOM 16355 N N . LYS F 1 58 ? -75.927 -0.64 -19.734 1 23.802 58 LYS F N 1
ATOM 16356 C CA . LYS F 1 58 ? -75.31 -1.784 -20.379 1 24.231 58 LYS F CA 1
ATOM 16357 C C . LYS F 1 58 ? -75.602 -1.754 -21.876 1 26.013 58 LYS F C 1
ATOM 16358 O O . LYS F 1 58 ? -74.706 -1.993 -22.686 1 23.052 58 LYS F O 1
ATOM 16377 N N . VAL F 1 59 ? -76.865 -1.483 -22.232 1 23.944 59 VAL F N 1
ATOM 16378 C CA . VAL F 1 59 ? -77.313 -1.699 -23.595 1 24.371 59 VAL F CA 1
ATOM 16379 C C . VAL F 1 59 ? -77.183 -0.401 -24.385 1 24.746 59 VAL F C 1
ATOM 16380 O O . VAL F 1 59 ? -76.771 -0.444 -25.539 1 25.037 59 VAL F O 1
ATOM 16393 N N . LEU F 1 60 ? -77.528 0.744 -23.776 1 23.53 60 LEU F N 1
ATOM 16394 C CA . LEU F 1 60 ? -77.543 2.02 -24.483 1 25.213 60 LEU F CA 1
ATOM 16395 C C . LEU F 1 60 ? -76.153 2.653 -24.491 1 25.958 60 LEU F C 1
ATOM 16396 O O . LEU F 1 60 ? -75.896 3.581 -25.272 1 24.268 60 LEU F O 1
ATOM 16412 N N . GLY F 1 61 ? -75.294 2.188 -23.581 1 25.516 61 GLY F N 1
ATOM 16413 C CA . GLY F 1 61 ? -74.012 2.825 -23.334 1 25.755 61 GLY F CA 1
ATOM 16414 C C . GLY F 1 61 ? -74.156 4.053 -22.437 1 25.893 61 GLY F C 1
ATOM 16415 O O . GLY F 1 61 ? -75.232 4.316 -21.898 1 25.024 61 GLY F O 1
ATOM 16419 N N . PRO F 1 62 ? -73.079 4.858 -22.295 1 23.666 62 PRO F N 1
ATOM 16420 C CA . PRO F 1 62 ? -73.063 5.998 -21.378 1 24.883 62 PRO F CA 1
ATOM 16421 C C . PRO F 1 62 ? -73.687 7.262 -21.971 1 24.561 62 PRO F C 1
ATOM 16422 O O . PRO F 1 62 ? -73.021 8.291 -22.099 1 24.838 62 PRO F O 1
ATOM 16433 N N . VAL F 1 63 ? -74.989 7.175 -22.259 1 22.515 63 VAL F N 1
ATOM 16434 C CA . VAL F 1 63 ? -75.701 8.188 -23.021 1 25.309 63 VAL F CA 1
ATOM 16435 C C . VAL F 1 63 ? -76.19 9.327 -22.13 1 24.81 63 VAL F C 1
ATOM 16436 O O . VAL F 1 63 ? -76.378 10.436 -22.621 1 25.792 63 VAL F O 1
ATOM 16449 N N . ALA F 1 64 ? -76.434 9.055 -20.841 1 25.006 64 ALA F N 1
ATOM 16450 C CA . ALA F 1 64 ? -77.093 10.018 -19.974 1 24.509 64 ALA F CA 1
ATOM 16451 C C . ALA F 1 64 ? -76.114 11.108 -19.551 1 24.895 64 ALA F C 1
ATOM 16452 O O . ALA F 1 64 ? -74.955 10.818 -19.264 1 25.463 64 ALA F O 1
ATOM 16459 N N . ARG F 1 65 ? -76.597 12.361 -19.508 1 23.432 65 ARG F N 1
ATOM 16460 C CA . ARG F 1 65 ? -75.803 13.493 -19.049 1 23.058 65 ARG F CA 1
ATOM 16461 C C . ARG F 1 65 ? -75.577 13.36 -17.546 1 24.093 65 ARG F C 1
ATOM 16462 O O . ARG F 1 65 ? -74.516 13.727 -17.048 1 25.415 65 ARG F O 1
ATOM 16468 N N . ASN F 1 66 ? -76.599 12.828 -16.854 1 23.083 66 ASN F N 1
ATOM 16469 C CA . ASN F 1 66 ? -76.621 12.673 -15.409 1 22.304 66 ASN F CA 1
ATOM 16470 C C . ASN F 1 66 ? -76.627 11.181 -15.08 1 22.112 66 ASN F C 1
ATOM 16471 O O . ASN F 1 66 ? -77.518 10.45 -15.503 1 21.551 66 ASN F O 1
ATOM 16482 N N . VAL F 1 67 ? -75.643 10.744 -14.293 1 21.637 67 VAL F N 1
ATOM 16483 C CA . VAL F 1 67 ? -75.424 9.329 -14.034 1 22.013 67 VAL F CA 1
ATOM 16484 C C . VAL F 1 67 ? -76.54 8.777 -13.156 1 20.826 67 VAL F C 1
ATOM 16485 O O . VAL F 1 67 ? -77.276 7.899 -13.591 1 21.358 67 VAL F O 1
ATOM 16498 N N . CYS F 1 68 ? -76.656 9.305 -11.927 1 21.464 68 CYS F N 1
ATOM 16499 C CA . CYS F 1 68 ? -77.445 8.664 -10.889 1 19.719 68 CYS F CA 1
ATOM 16500 C C . CYS F 1 68 ? -78.925 8.62 -11.255 1 20.414 68 CYS F C 1
ATOM 16501 O O . CYS F 1 68 ? -79.591 7.639 -10.952 1 20.937 68 CYS F O 1
ATOM 16508 N N . GLY F 1 69 ? -79.429 9.682 -11.893 1 19.886 69 GLY F N 1
ATOM 16509 C CA . GLY F 1 69 ? -80.824 9.755 -12.291 1 20.059 69 GLY F CA 1
ATOM 16510 C C . GLY F 1 69 ? -81.053 9.265 -13.72 1 20.009 69 GLY F C 1
ATOM 16511 O O . GLY F 1 69 ? -82.2 9.132 -14.141 1 18.485 69 GLY F O 1
ATOM 16515 N N . PHE F 1 70 ? -79.956 9.044 -14.46 1 19.047 70 PHE F N 1
ATOM 16516 C CA . PHE F 1 70 ? -79.984 8.577 -15.843 1 20.017 70 PHE F CA 1
ATOM 16517 C C . PHE F 1 70 ? -80.97 9.412 -16.657 1 20.038 70 PHE F C 1
ATOM 16518 O O . PHE F 1 70 ? -81.742 8.876 -17.449 1 20.869 70 PHE F O 1
ATOM 16535 N N . ASP F 1 71 ? -80.937 10.737 -16.456 1 22.36 71 ASP F N 1
ATOM 16536 C CA . ASP F 1 71 ? -81.78 11.656 -17.209 1 22.172 71 ASP F CA 1
ATOM 16537 C C . ASP F 1 71 ? -83.232 11.186 -17.187 1 22.261 71 ASP F C 1
ATOM 16538 O O . ASP F 1 71 ? -83.902 11.18 -18.216 1 22.499 71 ASP F O 1
ATOM 16547 N N . SER F 1 72 ? -83.73 10.86 -15.987 1 22.166 72 SER F N 1
ATOM 16548 C CA . SER F 1 72 ? -85.029 10.229 -15.809 1 22.505 72 SER F CA 1
ATOM 16549 C C . SER F 1 72 ? -86.163 11.039 -16.438 1 21.82 72 SER F C 1
ATOM 16550 O O . SER F 1 72 ? -86.22 12.264 -16.324 1 20.877 72 SER F O 1
ATOM 16558 N N . GLU F 1 73 ? -87.117 10.303 -17.014 1 23.479 73 GLU F N 1
ATOM 16559 C CA . GLU F 1 73 ? -88.325 10.871 -17.586 1 25.175 73 GLU F CA 1
ATOM 16560 C C . GLU F 1 73 ? -89.095 11.676 -16.548 1 23.172 73 GLU F C 1
ATOM 16561 O O . GLU F 1 73 ? -89.761 12.641 -16.914 1 22.611 73 GLU F O 1
ATOM 16573 N N . THR F 1 74 ? -88.999 11.29 -15.266 1 20.829 74 THR F N 1
ATOM 16574 C CA . THR F 1 74 ? -89.75 11.967 -14.217 1 21.984 74 THR F CA 1
ATOM 16575 C C . THR F 1 74 ? -89.273 13.412 -14.062 1 23.022 74 THR F C 1
ATOM 16576 O O . THR F 1 74 ? -90.021 14.258 -13.563 1 24.06 74 THR F O 1
ATOM 16587 N N . TRP F 1 75 ? -88.022 13.685 -14.453 1 21.995 75 TRP F N 1
ATOM 16588 C CA . TRP F 1 75 ? -87.481 15.037 -14.487 1 22.669 75 TRP F CA 1
ATOM 16589 C C . TRP F 1 75 ? -87.238 15.48 -15.933 1 24.888 75 TRP F C 1
ATOM 16590 O O . TRP F 1 75 ? -86.384 16.321 -16.193 1 27.512 75 TRP F O 1
ATOM 16611 N N . ASN F 1 76 ? -87.987 14.894 -16.874 1 26.256 76 ASN F N 1
ATOM 16612 C CA . ASN F 1 76 ? -87.996 15.316 -18.27 1 30.7 76 ASN F CA 1
ATOM 16613 C C . ASN F 1 76 ? -86.59 15.355 -18.88 1 31.216 76 ASN F C 1
ATOM 16614 O O . ASN F 1 76 ? -86.312 16.223 -19.711 1 29.424 76 ASN F O 1
ATOM 16625 N N . GLY F 1 77 ? -85.726 14.396 -18.511 1 29.205 77 GLY F N 1
ATOM 16626 C CA . GLY F 1 77 ? -84.388 14.291 -19.085 1 28.815 77 GLY F CA 1
ATOM 16627 C C . GLY F 1 77 ? -83.339 15.061 -18.281 1 29.786 77 GLY F C 1
ATOM 16628 O O . GLY F 1 77 ? -82.146 15.004 -18.587 1 29.717 77 GLY F O 1
ATOM 16632 N N . GLY F 1 78 ? -83.789 15.767 -17.238 1 28.326 78 GLY F N 1
ATOM 16633 C CA . GLY F 1 78 ? -82.937 16.675 -16.49 1 29.299 78 GLY F CA 1
ATOM 16634 C C . GLY F 1 78 ? -82.315 16.016 -15.256 1 27.809 78 GLY F C 1
ATOM 16635 O O . GLY F 1 78 ? -82.339 14.801 -15.088 1 26.425 78 GLY F O 1
ATOM 16639 N N . LYS F 1 79 ? -81.757 16.865 -14.396 1 26.304 79 LYS F N 1
ATOM 16640 C CA . LYS F 1 79 ? -81.048 16.449 -13.202 1 26.382 79 LYS F CA 1
ATOM 16641 C C . LYS F 1 79 ? -82.071 16.144 -12.111 1 25.159 79 LYS F C 1
ATOM 16642 O O . LYS F 1 79 ? -83.058 16.859 -12.003 1 24.863 79 LYS F O 1
ATOM 16661 N N . THR F 1 80 ? -81.831 15.084 -11.322 1 23.633 80 THR F N 1
ATOM 16662 C CA . THR F 1 80 ? -82.649 14.76 -10.156 1 22.254 80 THR F CA 1
ATOM 16663 C C . THR F 1 80 ? -81.95 15.293 -8.909 1 20.197 80 THR F C 1
ATOM 16664 O O . THR F 1 80 ? -80.762 15.592 -8.956 1 20.665 80 THR F O 1
ATOM 16675 N N . PRO F 1 81 ? -82.641 15.373 -7.745 1 19.945 81 PRO F N 1
ATOM 16676 C CA . PRO F 1 81 ? -81.989 15.694 -6.469 1 19.248 81 PRO F CA 1
ATOM 16677 C C . PRO F 1 81 ? -80.73 14.877 -6.18 1 19.518 81 PRO F C 1
ATOM 16678 O O . PRO F 1 81 ? -79.765 15.393 -5.596 1 20.429 81 PRO F O 1
ATOM 16689 N N . TRP F 1 82 ? -80.735 13.618 -6.639 1 19.429 82 TRP F N 1
ATOM 16690 C CA . TRP F 1 82 ? -79.709 12.639 -6.295 1 21.013 82 TRP F CA 1
ATOM 16691 C C . TRP F 1 82 ? -78.535 12.65 -7.284 1 21.833 82 TRP F C 1
ATOM 16692 O O . TRP F 1 82 ? -77.616 11.836 -7.16 1 21.602 82 TRP F O 1
ATOM 16713 N N . ASP F 1 83 ? -78.555 13.589 -8.241 1 20.795 83 ASP F N 1
ATOM 16714 C CA . ASP F 1 83 ? -77.411 13.879 -9.095 1 21.734 83 ASP F CA 1
ATOM 16715 C C . ASP F 1 83 ? -76.504 14.934 -8.438 1 23.799 83 ASP F C 1
ATOM 16716 O O . ASP F 1 83 ? -75.343 15.096 -8.82 1 23.047 83 ASP F O 1
ATOM 16725 N N . ASN F 1 84 ? -77.021 15.667 -7.444 1 24.642 84 ASN F N 1
ATOM 16726 C CA . ASN F 1 84 ? -76.229 16.686 -6.762 1 24.476 84 ASN F CA 1
ATOM 16727 C C . ASN F 1 84 ? -75.059 16.019 -6.043 1 23.373 84 ASN F C 1
ATOM 16728 O O . ASN F 1 84 ? -75.203 14.912 -5.524 1 24.055 84 ASN F O 1
ATOM 16739 N N . ALA F 1 85 ? -73.897 16.687 -6.062 1 23.063 85 ALA F N 1
ATOM 16740 C CA . ALA F 1 85 ? -72.707 16.223 -5.373 1 23.593 85 ALA F CA 1
ATOM 16741 C C . ALA F 1 85 ? -72.598 16.966 -4.047 1 25.414 85 ALA F C 1
ATOM 16742 O O . ALA F 1 85 ? -71.988 18.033 -3.96 1 27.911 85 ALA F O 1
ATOM 16749 N N . ILE F 1 86 ? -73.22 16.387 -3.022 1 23.907 86 ILE F N 1
ATOM 16750 C CA . ILE F 1 86 ? -73.312 16.998 -1.713 1 24.583 86 ILE F CA 1
ATOM 16751 C C . ILE F 1 86 ? -72.723 16.031 -0.689 1 26.369 86 ILE F C 1
ATOM 16752 O O . ILE F 1 86 ? -72.205 14.979 -1.058 1 26.912 86 ILE F O 1
ATOM 16768 N N . ASN F 1 87 ? -72.817 16.399 0.594 1 26.705 87 ASN F N 1
ATOM 16769 C CA . ASN F 1 87 ? -72.28 15.596 1.675 1 27.558 87 ASN F CA 1
ATOM 16770 C C . ASN F 1 87 ? -73.211 14.421 1.948 1 24.639 87 ASN F C 1
ATOM 16771 O O . ASN F 1 87 ? -73.82 14.375 3.009 1 21.603 87 ASN F O 1
ATOM 16782 N N . TRP F 1 88 ? -73.306 13.479 0.994 1 22.888 88 TRP F N 1
ATOM 16783 C CA . TRP F 1 88 ? -74.207 12.339 1.112 1 22.239 88 TRP F CA 1
ATOM 16784 C C . TRP F 1 88 ? -73.84 11.483 2.317 1 20.512 88 TRP F C 1
ATOM 16785 O O . TRP F 1 88 ? -72.672 11.344 2.644 1 19.01 88 TRP F O 1
ATOM 16806 N N . PRO F 1 89 ? -74.818 10.848 2.996 1 20.421 89 PRO F N 1
ATOM 16807 C CA . PRO F 1 89 ? -74.506 9.804 3.969 1 20.888 89 PRO F CA 1
ATOM 16808 C C . PRO F 1 89 ? -73.825 8.673 3.212 1 21.526 89 PRO F C 1
ATOM 16809 O O . PRO F 1 89 ? -74.11 8.477 2.035 1 20.757 89 PRO F O 1
ATOM 16820 N N . VAL F 1 90 ? -72.927 7.945 3.891 1 23.431 90 VAL F N 1
ATOM 16821 C CA . VAL F 1 90 ? -72.174 6.873 3.263 1 23.88 90 VAL F CA 1
ATOM 16822 C C . VAL F 1 90 ? -72.466 5.561 3.989 1 23.838 90 VAL F C 1
ATOM 16823 O O . VAL F 1 90 ? -72.632 5.539 5.206 1 24.499 90 VAL F O 1
ATOM 16836 N N . ASN F 1 91 ? -72.503 4.477 3.211 1 22.117 91 ASN F N 1
ATOM 16837 C CA . ASN F 1 91 ? -72.618 3.116 3.71 1 23.019 91 ASN F CA 1
ATOM 16838 C C . ASN F 1 91 ? -71.228 2.516 3.891 1 24.557 91 ASN F C 1
ATOM 16839 O O . ASN F 1 91 ? -70.438 2.491 2.947 1 23.377 91 ASN F O 1
ATOM 16850 N N . ASN F 1 92 ? -70.943 2.001 5.094 1 25.317 92 ASN F N 1
ATOM 16851 C CA . ASN F 1 92 ? -69.719 1.256 5.338 1 25.674 92 ASN F CA 1
ATOM 16852 C C . ASN F 1 92 ? -69.942 -0.215 4.997 1 24.893 92 ASN F C 1
ATOM 16853 O O . ASN F 1 92 ? -70.71 -0.896 5.664 1 23.311 92 ASN F O 1
ATOM 16864 N N . ILE F 1 93 ? -69.254 -0.702 3.957 1 25.072 93 ILE F N 1
ATOM 16865 C CA . ILE F 1 93 ? -69.389 -2.084 3.533 1 26.258 93 ILE F CA 1
ATOM 16866 C C . ILE F 1 93 ? -68.003 -2.688 3.362 1 26.9 93 ILE F C 1
ATOM 16867 O O . ILE F 1 93 ? -66.996 -1.975 3.335 1 25.652 93 ILE F O 1
ATOM 16883 N N . ASN F 1 94 ? -68.013 -4.018 3.211 1 27.073 94 ASN F N 1
ATOM 16884 C CA . ASN F 1 94 ? -66.842 -4.812 2.902 1 27.885 94 ASN F CA 1
ATOM 16885 C C . ASN F 1 94 ? -66.933 -5.247 1.441 1 25.186 94 ASN F C 1
ATOM 16886 O O . ASN F 1 94 ? -68.023 -5.497 0.929 1 24.578 94 ASN F O 1
ATOM 16897 N N . SER F 1 95 ? -65.78 -5.354 0.776 1 24.759 95 SER F N 1
ATOM 16898 C CA . SER F 1 95 ? -65.718 -6.001 -0.524 1 24.305 95 SER F CA 1
ATOM 16899 C C . SER F 1 95 ? -66.116 -7.467 -0.362 1 26.02 95 SER F C 1
ATOM 16900 O O . SER F 1 95 ? -66.155 -7.977 0.76 1 24.666 95 SER F O 1
ATOM 16908 N N . GLY F 1 96 ? -66.426 -8.119 -1.494 1 25.914 96 GLY F N 1
ATOM 16909 C CA . GLY F 1 96 ? -66.898 -9.496 -1.515 1 25.95 96 GLY F CA 1
ATOM 16910 C C . GLY F 1 96 ? -68.419 -9.577 -1.669 1 25.245 96 GLY F C 1
ATOM 16911 O O . GLY F 1 96 ? -69.076 -8.589 -2.024 1 26.148 96 GLY F O 1
ATOM 16915 N N . THR F 1 97 ? -68.964 -10.776 -1.414 1 22.442 97 THR F N 1
ATOM 16916 C CA . THR F 1 97 ? -70.398 -11.038 -1.444 1 22.321 97 THR F CA 1
ATOM 16917 C C . THR F 1 97 ? -71.148 -10.006 -0.6 1 22.222 97 THR F C 1
ATOM 16918 O O . THR F 1 97 ? -70.839 -9.816 0.564 1 20.701 97 THR F O 1
ATOM 16929 N N . LEU F 1 98 ? -72.158 -9.365 -1.204 1 23.678 98 LEU F N 1
ATOM 16930 C CA . LEU F 1 98 ? -73.012 -8.401 -0.532 1 23.281 98 LEU F CA 1
ATOM 16931 C C . LEU F 1 98 ? -74.414 -8.449 -1.14 1 22.72 98 LEU F C 1
ATOM 16932 O O . LEU F 1 98 ? -74.562 -8.502 -2.359 1 20.751 98 LEU F O 1
ATOM 16948 N N . THR F 1 99 ? -75.432 -8.357 -0.283 1 21.227 99 THR F N 1
ATOM 16949 C CA . THR F 1 99 ? -76.816 -8.281 -0.732 1 21.703 99 THR F CA 1
ATOM 16950 C C . THR F 1 99 ? -77.194 -6.818 -0.991 1 21.864 99 THR F C 1
ATOM 16951 O O . THR F 1 99 ? -76.954 -5.959 -0.144 1 21.568 99 THR F O 1
ATOM 16962 N N . PHE F 1 100 ? -77.773 -6.553 -2.171 1 20.916 100 PHE F N 1
ATOM 16963 C CA . PHE F 1 100 ? -78.395 -5.271 -2.495 1 20.265 100 PHE F CA 1
ATOM 16964 C C . PHE F 1 100 ? -79.907 -5.445 -2.472 1 19.063 100 PHE F C 1
ATOM 16965 O O . PHE F 1 100 ? -80.409 -6.306 -3.185 1 19.638 100 PHE F O 1
ATOM 16982 N N . SER F 1 101 ? -80.62 -4.622 -1.688 1 19.085 101 SER F N 1
ATOM 16983 C CA . SER F 1 101 ? -82.054 -4.786 -1.498 1 18.323 101 SER F CA 1
ATOM 16984 C C . SER F 1 101 ? -82.828 -3.613 -2.083 1 17.65 101 SER F C 1
ATOM 16985 O O . SER F 1 101 ? -82.538 -2.458 -1.772 1 15.894 101 SER F O 1
ATOM 16993 N N . TRP F 1 102 ? -83.849 -3.963 -2.872 1 16.444 102 TRP F N 1
ATOM 16994 C CA . TRP F 1 102 ? -84.758 -2.999 -3.459 1 17.363 102 TRP F CA 1
ATOM 16995 C C . TRP F 1 102 ? -86.09 -3.073 -2.726 1 17.326 102 TRP F C 1
ATOM 16996 O O . TRP F 1 102 ? -86.686 -4.138 -2.598 1 17.72 102 TRP F O 1
ATOM 17017 N N . ASP F 1 103 ? -86.532 -1.928 -2.203 1 17.436 103 ASP F N 1
ATOM 17018 C CA . ASP F 1 103 ? -87.885 -1.802 -1.702 1 18.054 103 ASP F CA 1
ATOM 17019 C C . ASP F 1 103 ? -88.771 -1.428 -2.885 1 16.482 103 ASP F C 1
ATOM 17020 O O . ASP F 1 103 ? -88.565 -0.359 -3.438 1 15.162 103 ASP F O 1
ATOM 17029 N N . ILE F 1 104 ? -89.722 -2.301 -3.275 1 15.964 104 ILE F N 1
ATOM 17030 C CA . ILE F 1 104 ? -90.569 -2.056 -4.447 1 16.829 104 ILE F CA 1
ATOM 17031 C C . ILE F 1 104 ? -92.039 -1.934 -4.034 1 17.429 104 ILE F C 1
ATOM 17032 O O . ILE F 1 104 ? -92.938 -1.996 -4.876 1 17.235 104 ILE F O 1
ATOM 17048 N N . SER F 1 105 ? -92.257 -1.631 -2.746 1 18.666 105 SER F N 1
ATOM 17049 C CA . SER F 1 105 ? -93.572 -1.5 -2.142 1 20.406 105 SER F CA 1
ATOM 17050 C C . SER F 1 105 ? -94.392 -0.377 -2.79 1 21.175 105 SER F C 1
ATOM 17051 O O . SER F 1 105 ? -95.617 -0.471 -2.793 1 19.718 105 SER F O 1
ATOM 17059 N N . ASN F 1 106 ? -93.741 0.647 -3.38 1 19.517 106 ASN F N 1
ATOM 17060 C CA . ASN F 1 106 ? -94.458 1.742 -4.034 1 19.666 106 ASN F CA 1
ATOM 17061 C C . ASN F 1 106 ? -95.008 1.32 -5.404 1 20.558 106 ASN F C 1
ATOM 17062 O O . ASN F 1 106 ? -95.913 1.965 -5.933 1 18.938 106 ASN F O 1
ATOM 17073 N N . GLY F 1 107 ? -94.441 0.256 -5.984 1 19.724 107 GLY F N 1
ATOM 17074 C CA . GLY F 1 107 ? -94.863 -0.238 -7.289 1 21.015 107 GLY F CA 1
ATOM 17075 C C . GLY F 1 107 ? -94.215 -1.587 -7.6 1 20.435 107 GLY F C 1
ATOM 17076 O O . GLY F 1 107 ? -93.203 -1.671 -8.311 1 18.989 107 GLY F O 1
ATOM 17080 N N . PRO F 1 108 ? -94.77 -2.69 -7.053 1 23.145 108 PRO F N 1
ATOM 17081 C CA . PRO F 1 108 ? -94.124 -3.996 -7.151 1 24.621 108 PRO F CA 1
ATOM 17082 C C . PRO F 1 108 ? -94.333 -4.644 -8.515 1 26.084 108 PRO F C 1
ATOM 17083 O O . PRO F 1 108 ? -95.457 -4.964 -8.887 1 34.295 108 PRO F O 1
ATOM 17094 N N . HIS F 1 109 ? -93.246 -4.779 -9.282 1 24.256 109 HIS F N 1
ATOM 17095 C CA . HIS F 1 109 ? -93.311 -5.391 -10.598 1 23.145 109 HIS F CA 1
ATOM 17096 C C . HIS F 1 109 ? -92.562 -6.72 -10.575 1 24.527 109 HIS F C 1
ATOM 17097 O O . HIS F 1 109 ? -91.64 -6.946 -11.365 1 27 109 HIS F O 1
ATOM 17112 N N . PHE F 1 110 ? -92.958 -7.606 -9.659 1 25.157 110 PHE F N 1
ATOM 17113 C CA . PHE F 1 110 ? -92.331 -8.911 -9.584 1 25.616 110 PHE F CA 1
ATOM 17114 C C . PHE F 1 110 ? -92.507 -9.65 -10.906 1 28.861 110 PHE F C 1
ATOM 17115 O O . PHE F 1 110 ? -91.58 -10.33 -11.347 1 33.143 110 PHE F O 1
ATOM 17132 N N . ASP F 1 111 ? -93.685 -9.509 -11.525 1 26.831 111 ASP F N 1
ATOM 17133 C CA . ASP F 1 111 ? -94.116 -10.458 -12.545 1 29.8 111 ASP F CA 1
ATOM 17134 C C . ASP F 1 111 ? -93.323 -10.28 -13.842 1 25.898 111 ASP F C 1
ATOM 17135 O O . ASP F 1 111 ? -93.291 -11.191 -14.659 1 24.057 111 ASP F O 1
ATOM 17144 N N . ASP F 1 112 ? -92.71 -9.107 -14.05 1 23.419 112 ASP F N 1
ATOM 17145 C CA . ASP F 1 112 ? -92.048 -8.821 -15.312 1 23.83 112 ASP F CA 1
ATOM 17146 C C . ASP F 1 112 ? -90.692 -8.145 -15.098 1 21.52 112 ASP F C 1
ATOM 17147 O O . ASP F 1 112 ? -90.256 -7.39 -15.956 1 19.893 112 ASP F O 1
ATOM 17156 N N . THR F 1 113 ? -90.028 -8.419 -13.96 1 21.157 113 THR F N 1
ATOM 17157 C CA . THR F 1 113 ? -88.667 -7.953 -13.728 1 21.486 113 THR F CA 1
ATOM 17158 C C . THR F 1 113 ? -87.735 -8.772 -14.622 1 21.928 113 THR F C 1
ATOM 17159 O O . THR F 1 113 ? -87.927 -9.973 -14.763 1 24.138 113 THR F O 1
ATOM 17170 N N . SER F 1 114 ? -86.74 -8.114 -15.223 1 21.814 114 SER F N 1
ATOM 17171 C CA . SER F 1 114 ? -85.833 -8.756 -16.169 1 20.965 114 SER F CA 1
ATOM 17172 C C . SER F 1 114 ? -84.408 -8.834 -15.64 1 21.247 114 SER F C 1
ATOM 17173 O O . SER F 1 114 ? -83.657 -9.728 -16.033 1 21.873 114 SER F O 1
ATOM 17181 N N . ASP F 1 115 ? -83.985 -7.836 -14.855 1 20.329 115 ASP F N 1
ATOM 17182 C CA . ASP F 1 115 ? -82.566 -7.733 -14.544 1 21.8 115 ASP F CA 1
ATOM 17183 C C . ASP F 1 115 ? -82.291 -6.715 -13.446 1 21.617 115 ASP F C 1
ATOM 17184 O O . ASP F 1 115 ? -83.052 -5.759 -13.26 1 21.117 115 ASP F O 1
ATOM 17193 N N . PHE F 1 116 ? -81.163 -6.941 -12.764 1 20.024 116 PHE F N 1
ATOM 17194 C CA . PHE F 1 116 ? -80.539 -5.963 -11.889 1 20.267 116 PHE F CA 1
ATOM 17195 C C . PHE F 1 116 ? -79.063 -5.873 -12.257 1 20.031 116 PHE F C 1
ATOM 17196 O O . PHE F 1 116 ? -78.401 -6.905 -12.425 1 18.78 116 PHE F O 1
ATOM 17213 N N . ARG F 1 117 ? -78.556 -4.641 -12.356 1 19.989 117 ARG F N 1
ATOM 17214 C CA . ARG F 1 117 ? -77.19 -4.407 -12.777 1 20.134 117 ARG F CA 1
ATOM 17215 C C . ARG F 1 117 ? -76.563 -3.327 -11.897 1 21.133 117 ARG F C 1
ATOM 17216 O O . ARG F 1 117 ? -77.229 -2.37 -11.496 1 19.856 117 ARG F O 1
ATOM 17237 N N . TYR F 1 118 ? -75.266 -3.489 -11.609 1 21.836 118 TYR F N 1
ATOM 17238 C CA . TYR F 1 118 ? -74.537 -2.587 -10.732 1 21.249 118 TYR F CA 1
ATOM 17239 C C . TYR F 1 118 ? -73.128 -2.359 -11.281 1 21.615 118 TYR F C 1
ATOM 17240 O O . TYR F 1 118 ? -72.432 -3.31 -11.675 1 21.258 118 TYR F O 1
ATOM 17258 N N . TRP F 1 119 ? -72.774 -1.066 -11.309 1 19.03 119 TRP F N 1
ATOM 17259 C CA . TRP F 1 119 ? -71.465 -0.548 -11.653 1 19.452 119 TRP F CA 1
ATOM 17260 C C . TRP F 1 119 ? -70.823 0.048 -10.406 1 19.46 119 TRP F C 1
ATOM 17261 O O . TRP F 1 119 ? -71.53 0.521 -9.514 1 17.987 119 TRP F O 1
ATOM 17282 N N . ILE F 1 120 ? -69.489 0.1 -10.4 1 19.237 120 ILE F N 1
ATOM 17283 C CA . ILE F 1 120 ? -68.755 0.738 -9.321 1 20.551 120 ILE F CA 1
ATOM 17284 C C . ILE F 1 120 ? -67.698 1.671 -9.907 1 21.383 120 ILE F C 1
ATOM 17285 O O . ILE F 1 120 ? -67.221 1.473 -11.029 1 22.24 120 ILE F O 1
ATOM 17301 N N . THR F 1 121 ? -67.348 2.708 -9.139 1 22.364 121 THR F N 1
ATOM 17302 C CA . THR F 1 121 ? -66.307 3.631 -9.551 1 24.131 121 THR F CA 1
ATOM 17303 C C . THR F 1 121 ? -64.967 2.888 -9.632 1 26.99 121 THR F C 1
ATOM 17304 O O . THR F 1 121 ? -64.76 1.86 -8.986 1 25.72 121 THR F O 1
ATOM 17315 N N . LYS F 1 122 ? -64.077 3.389 -10.495 1 28.495 122 LYS F N 1
ATOM 17316 C CA . LYS F 1 122 ? -62.787 2.761 -10.747 1 28.581 122 LYS F CA 1
ATOM 17317 C C . LYS F 1 122 ? -61.878 2.932 -9.532 1 26.376 122 LYS F C 1
ATOM 17318 O O . LYS F 1 122 ? -62.021 3.882 -8.766 1 23.117 122 LYS F O 1
ATOM 17337 N N . PRO F 1 123 ? -60.859 2.064 -9.345 1 29.375 123 PRO F N 1
ATOM 17338 C CA . PRO F 1 123 ? -59.921 2.247 -8.238 1 29.788 123 PRO F CA 1
ATOM 17339 C C . PRO F 1 123 ? -59.276 3.624 -8.401 1 29.488 123 PRO F C 1
ATOM 17340 O O . PRO F 1 123 ? -59.05 4.071 -9.527 1 30.361 123 PRO F O 1
ATOM 17351 N N . GLY F 1 124 ? -59.055 4.314 -7.276 1 30.561 124 GLY F N 1
ATOM 17352 C CA . GLY F 1 124 ? -58.412 5.62 -7.258 1 34.392 124 GLY F CA 1
ATOM 17353 C C . GLY F 1 124 ? -59.394 6.785 -7.402 1 35.119 124 GLY F C 1
ATOM 17354 O O . GLY F 1 124 ? -58.997 7.95 -7.463 1 37.982 124 GLY F O 1
ATOM 17358 N N . PHE F 1 125 ? -60.686 6.469 -7.48 1 36.825 125 PHE F N 1
ATOM 17359 C CA . PHE F 1 125 ? -61.705 7.492 -7.585 1 32.515 125 PHE F CA 1
ATOM 17360 C C . PHE F 1 125 ? -61.554 8.454 -6.413 1 32.137 125 PHE F C 1
ATOM 17361 O O . PHE F 1 125 ? -61.288 8.031 -5.29 1 32.919 125 PHE F O 1
ATOM 17378 N N . VAL F 1 126 ? -61.733 9.749 -6.685 1 32.293 126 VAL F N 1
ATOM 17379 C CA . VAL F 1 126 ? -61.718 10.754 -5.635 1 33.375 126 VAL F CA 1
ATOM 17380 C C . VAL F 1 126 ? -63.082 11.439 -5.611 1 32.318 126 VAL F C 1
ATOM 17381 O O . VAL F 1 126 ? -63.494 12.041 -6.598 1 33.097 126 VAL F O 1
ATOM 17394 N N . TYR F 1 127 ? -63.771 11.342 -4.468 1 31.462 127 TYR F N 1
ATOM 17395 C CA . TYR F 1 127 ? -65.006 12.078 -4.27 1 33.991 127 TYR F CA 1
ATOM 17396 C C . TYR F 1 127 ? -64.647 13.497 -3.825 1 35.517 127 TYR F C 1
ATOM 17397 O O . TYR F 1 127 ? -63.905 13.673 -2.858 1 36.451 127 TYR F O 1
ATOM 17415 N N . GLN F 1 128 ? -65.184 14.491 -4.551 1 36.749 128 GLN F N 1
ATOM 17416 C CA . GLN F 1 128 ? -65.12 15.892 -4.165 1 34.398 128 GLN F CA 1
ATOM 17417 C C . GLN F 1 128 ? -66.528 16.483 -4.233 1 33.647 128 GLN F C 1
ATOM 17418 O O . GLN F 1 128 ? -67.2 16.39 -5.257 1 34.03 128 GLN F O 1
ATOM 17424 N N . VAL F 1 129 ? -66.951 17.097 -3.126 1 35.076 129 VAL F N 1
ATOM 17425 C CA . VAL F 1 129 ? -68.203 17.836 -3.04 1 36.455 129 VAL F CA 1
ATOM 17426 C C . VAL F 1 129 ? -68.24 18.848 -4.188 1 35.808 129 VAL F C 1
ATOM 17427 O O . VAL F 1 129 ? -67.25 19.526 -4.443 1 36.876 129 VAL F O 1
ATOM 17440 N N . GLY F 1 130 ? -69.361 18.904 -4.917 1 33.483 130 GLY F N 1
ATOM 17441 C CA . GLY F 1 130 ? -69.546 19.877 -5.985 1 33.593 130 GLY F CA 1
ATOM 17442 C C . GLY F 1 130 ? -69.187 19.326 -7.365 1 31.149 130 GLY F C 1
ATOM 17443 O O . GLY F 1 130 ? -69.601 19.882 -8.38 1 32.033 130 GLY F O 1
ATOM 17447 N N . ARG F 1 131 ? -68.413 18.237 -7.411 1 31.468 131 ARG F N 1
ATOM 17448 C CA . ARG F 1 131 ? -68.066 17.603 -8.675 1 31.98 131 ARG F CA 1
ATOM 17449 C C . ARG F 1 131 ? -69.026 16.438 -8.91 1 30.829 131 ARG F C 1
ATOM 17450 O O . ARG F 1 131 ? -68.997 15.452 -8.184 1 31.123 131 ARG F O 1
ATOM 17456 N N . GLU F 1 132 ? -69.88 16.56 -9.93 1 31.088 132 GLU F N 1
ATOM 17457 C CA . GLU F 1 132 ? -70.896 15.557 -10.192 1 29.323 132 GLU F CA 1
ATOM 17458 C C . GLU F 1 132 ? -70.287 14.423 -11.003 1 26.502 132 GLU F C 1
ATOM 17459 O O . GLU F 1 132 ? -69.331 14.63 -11.734 1 24.855 132 GLU F O 1
ATOM 17471 N N . LEU F 1 133 ? -70.872 13.234 -10.882 1 22.758 133 LEU F N 1
ATOM 17472 C CA . LEU F 1 133 ? -70.274 12.035 -11.436 1 22.833 133 LEU F CA 1
ATOM 17473 C C . LEU F 1 133 ? -70.302 12.078 -12.961 1 23.067 133 LEU F C 1
ATOM 17474 O O . LEU F 1 133 ? -71.17 12.718 -13.54 1 22.083 133 LEU F O 1
ATOM 17490 N N . THR F 1 134 ? -69.356 11.373 -13.593 1 22.422 134 THR F N 1
ATOM 17491 C CA . THR F 1 134 ? -69.418 11.095 -15.021 1 23.52 134 THR F CA 1
ATOM 17492 C C . THR F 1 134 ? -69.238 9.598 -15.202 1 22.779 134 THR F C 1
ATOM 17493 O O . THR F 1 134 ? -68.819 8.918 -14.274 1 21.526 134 THR F O 1
ATOM 17504 N N . TRP F 1 135 ? -69.479 9.118 -16.419 1 21.794 135 TRP F N 1
ATOM 17505 C CA . TRP F 1 135 ? -69.342 7.702 -16.71 1 23.503 135 TRP F CA 1
ATOM 17506 C C . TRP F 1 135 ? -67.877 7.281 -16.718 1 25.598 135 TRP F C 1
ATOM 17507 O O . TRP F 1 135 ? -67.57 6.124 -16.435 1 29.242 135 TRP F O 1
ATOM 17528 N N . ALA F 1 136 ? -66.976 8.224 -17.02 1 26.25 136 ALA F N 1
ATOM 17529 C CA . ALA F 1 136 ? -65.543 7.983 -16.907 1 26.053 136 ALA F CA 1
ATOM 17530 C C . ALA F 1 136 ? -65.159 7.597 -15.471 1 27.122 136 ALA F C 1
ATOM 17531 O O . ALA F 1 136 ? -64.157 6.907 -15.261 1 25.739 136 ALA F O 1
ATOM 17538 N N . ASP F 1 137 ? -65.957 8.047 -14.49 1 25.778 137 ASP F N 1
ATOM 17539 C CA . ASP F 1 137 ? -65.741 7.72 -13.085 1 26.564 137 ASP F CA 1
ATOM 17540 C C . ASP F 1 137 ? -65.966 6.239 -12.793 1 25.899 137 ASP F C 1
ATOM 17541 O O . ASP F 1 137 ? -65.409 5.734 -11.824 1 28.402 137 ASP F O 1
ATOM 17550 N N . PHE F 1 138 ? -66.81 5.58 -13.595 1 25.003 138 PHE F N 1
ATOM 17551 C CA . PHE F 1 138 ? -67.225 4.206 -13.356 1 24.193 138 PHE F CA 1
ATOM 17552 C C . PHE F 1 138 ? -66.506 3.281 -14.33 1 24.688 138 PHE F C 1
ATOM 17553 O O . PHE F 1 138 ? -66.063 3.722 -15.383 1 24.374 138 PHE F O 1
ATOM 17570 N N . GLU F 1 139 ? -66.457 1.99 -13.98 1 25.04 139 GLU F N 1
ATOM 17571 C CA . GLU F 1 139 ? -66.079 0.958 -14.926 1 26.367 139 GLU F CA 1
ATOM 17572 C C . GLU F 1 139 ? -67.112 0.946 -16.051 1 26.488 139 GLU F C 1
ATOM 17573 O O . GLU F 1 139 ? -68.237 1.423 -15.876 1 23.995 139 GLU F O 1
ATOM 17585 N N . ASP F 1 140 ? -66.704 0.399 -17.203 1 25.665 140 ASP F N 1
ATOM 17586 C CA . ASP F 1 140 ? -67.563 0.312 -18.371 1 27.856 140 ASP F CA 1
ATOM 17587 C C . ASP F 1 140 ? -68.632 -0.746 -18.137 1 26.333 140 ASP F C 1
ATOM 17588 O O . ASP F 1 140 ? -69.812 -0.496 -18.347 1 24.675 140 ASP F O 1
ATOM 17597 N N . GLN F 1 141 ? -68.2 -1.942 -17.732 1 24.882 141 GLN F N 1
ATOM 17598 C CA . GLN F 1 141 ? -69.131 -3.04 -17.572 1 24.833 141 GLN F CA 1
ATOM 17599 C C . GLN F 1 141 ? -69.633 -3.082 -16.134 1 24.621 141 GLN F C 1
ATOM 17600 O O . GLN F 1 141 ? -68.959 -2.621 -15.202 1 24.895 141 GLN F O 1
ATOM 17614 N N . PRO F 1 142 ? -70.865 -3.605 -15.934 1 23.251 142 PRO F N 1
ATOM 17615 C CA . PRO F 1 142 ? -71.378 -3.881 -14.594 1 23.186 142 PRO F CA 1
ATOM 17616 C C . PRO F 1 142 ? -70.509 -4.943 -13.925 1 23.544 142 PRO F C 1
ATOM 17617 O O . PRO F 1 142 ? -70.043 -5.867 -14.586 1 19.849 142 PRO F O 1
ATOM 17628 N N . PHE F 1 143 ? -70.301 -4.797 -12.615 1 23.493 143 PHE F N 1
ATOM 17629 C CA . PHE F 1 143 ? -69.576 -5.797 -11.845 1 22.124 143 PHE F CA 1
ATOM 17630 C C . PHE F 1 143 ? -70.536 -6.889 -11.409 1 23.833 143 PHE F C 1
ATOM 17631 O O . PHE F 1 143 ? -70.11 -7.938 -10.93 1 26 143 PHE F O 1
ATOM 17648 N N . CYS F 1 144 ? -71.835 -6.59 -11.515 1 24.154 144 CYS F N 1
ATOM 17649 C CA . CYS F 1 144 ? -72.892 -7.51 -11.141 1 23.874 144 CYS F CA 1
ATOM 17650 C C . CYS F 1 144 ? -74.051 -7.317 -12.109 1 22.284 144 CYS F C 1
ATOM 17651 O O . CYS F 1 144 ? -74.533 -6.196 -12.247 1 19.831 144 CYS F O 1
ATOM 17658 N N . ASP F 1 145 ? -74.469 -8.407 -12.762 1 22.504 145 ASP F N 1
ATOM 17659 C CA . ASP F 1 145 ? -75.471 -8.378 -13.818 1 25.165 145 ASP F CA 1
ATOM 17660 C C . ASP F 1 145 ? -76.345 -9.627 -13.716 1 26.734 145 ASP F C 1
ATOM 17661 O O . ASP F 1 145 ? -76.004 -10.681 -14.265 1 24.328 145 ASP F O 1
ATOM 17670 N N . LEU F 1 146 ? -77.486 -9.476 -13.028 1 25.994 146 LEU F N 1
ATOM 17671 C CA . LEU F 1 146 ? -78.336 -10.591 -12.655 1 27.244 146 LEU F CA 1
ATOM 17672 C C . LEU F 1 146 ? -79.581 -10.615 -13.528 1 27.667 146 LEU F C 1
ATOM 17673 O O . LEU F 1 146 ? -80.286 -9.624 -13.636 1 28.907 146 LEU F O 1
ATOM 17689 N N . ALA F 1 147 ? -79.85 -11.767 -14.134 1 29.699 147 ALA F N 1
ATOM 17690 C CA . ALA F 1 147 ? -81.107 -11.973 -14.827 1 28.99 147 ALA F CA 1
ATOM 17691 C C . ALA F 1 147 ? -82.128 -12.47 -13.812 1 29.673 147 ALA F C 1
ATOM 17692 O O . ALA F 1 147 ? -81.756 -12.849 -12.698 1 26.795 147 ALA F O 1
ATOM 17699 N N . TYR F 1 148 ? -83.409 -12.429 -14.214 1 27.963 148 TYR F N 1
ATOM 17700 C CA . TYR F 1 148 ? -84.505 -12.895 -13.386 1 29.06 148 TYR F CA 1
ATOM 17701 C C . TYR F 1 148 ? -85.699 -13.197 -14.285 1 31.437 148 TYR F C 1
ATOM 17702 O O . TYR F 1 148 ? -85.911 -12.522 -15.29 1 32.963 148 TYR F O 1
ATOM 17720 N N . ASN F 1 149 ? -86.461 -14.227 -13.907 1 32.92 149 ASN F N 1
ATOM 17721 C CA . ASN F 1 149 ? -87.727 -14.535 -14.547 1 33.395 149 ASN F CA 1
ATOM 17722 C C . ASN F 1 149 ? -88.66 -15.108 -13.487 1 32.136 149 ASN F C 1
ATOM 17723 O O . ASN F 1 149 ? -88.43 -16.194 -12.971 1 32.536 149 ASN F O 1
ATOM 17734 N N . ASP F 1 150 ? -89.74 -14.374 -13.199 1 33.384 150 ASP F N 1
ATOM 17735 C CA . ASP F 1 150 ? -90.65 -14.717 -12.115 1 33.579 150 ASP F CA 1
ATOM 17736 C C . ASP F 1 150 ? -91.361 -16.042 -12.372 1 33.035 150 ASP F C 1
ATOM 17737 O O . ASP F 1 150 ? -91.895 -16.63 -11.434 1 30.482 150 ASP F O 1
ATOM 17746 N N . ASP F 1 151 ? -91.399 -16.473 -13.641 1 36.292 151 ASP F N 1
ATOM 17747 C CA . ASP F 1 151 ? -92.01 -17.742 -14.012 1 38.639 151 ASP F CA 1
ATOM 17748 C C . ASP F 1 151 ? -91.215 -18.908 -13.437 1 38.286 151 ASP F C 1
ATOM 17749 O O . ASP F 1 151 ? -91.776 -19.978 -13.213 1 44.01 151 ASP F O 1
ATOM 17758 N N . ASN F 1 152 ? -89.915 -18.698 -13.203 1 38.122 152 ASN F N 1
ATOM 17759 C CA . ASN F 1 152 ? -89.029 -19.786 -12.83 1 37.803 152 ASN F CA 1
ATOM 17760 C C . ASN F 1 152 ? -88.038 -19.267 -11.791 1 34.537 152 ASN F C 1
ATOM 17761 O O . ASN F 1 152 ? -86.844 -19.22 -12.062 1 36.165 152 ASN F O 1
ATOM 17772 N N . PRO F 1 153 ? -88.487 -18.877 -10.572 1 33.349 153 PRO F N 1
ATOM 17773 C CA . PRO F 1 153 ? -87.612 -18.217 -9.598 1 31.68 153 PRO F CA 1
ATOM 17774 C C . PRO F 1 153 ? -86.398 -19.03 -9.165 1 31.001 153 PRO F C 1
ATOM 17775 O O . PRO F 1 153 ? -85.33 -18.465 -8.928 1 27.12 153 PRO F O 1
ATOM 17786 N N . GLY F 1 154 ? -86.576 -20.357 -9.087 1 30.556 154 GLY F N 1
ATOM 17787 C CA . GLY F 1 154 ? -85.552 -21.267 -8.595 1 28.234 154 GLY F CA 1
ATOM 17788 C C . GLY F 1 154 ? -84.277 -21.258 -9.433 1 27.943 154 GLY F C 1
ATOM 17789 O O . GLY F 1 154 ? -83.234 -21.673 -8.944 1 29.36 154 GLY F O 1
ATOM 17793 N N . ALA F 1 155 ? -84.362 -20.784 -10.686 1 28.576 155 ALA F N 1
ATOM 17794 C CA . ALA F 1 155 ? -83.219 -20.728 -11.587 1 27.707 155 ALA F CA 1
ATOM 17795 C C . ALA F 1 155 ? -82.379 -19.466 -11.367 1 26.245 155 ALA F C 1
ATOM 17796 O O . ALA F 1 155 ? -81.378 -19.283 -12.061 1 26.478 155 ALA F O 1
ATOM 17803 N N . TYR F 1 156 ? -82.783 -18.609 -10.409 1 25.917 156 TYR F N 1
ATOM 17804 C CA . TYR F 1 156 ? -82.079 -17.365 -10.105 1 24.518 156 TYR F CA 1
ATOM 17805 C C . TYR F 1 156 ? -81.814 -17.285 -8.601 1 26.316 156 TYR F C 1
ATOM 17806 O O . TYR F 1 156 ? -82.411 -16.475 -7.893 1 24.97 156 TYR F O 1
ATOM 17824 N N . PRO F 1 157 ? -80.906 -18.117 -8.044 1 27.732 157 PRO F N 1
ATOM 17825 C CA . PRO F 1 157 ? -80.688 -18.132 -6.595 1 28.267 157 PRO F CA 1
ATOM 17826 C C . PRO F 1 157 ? -80.077 -16.861 -6 1 27.573 157 PRO F C 1
ATOM 17827 O O . PRO F 1 157 ? -80.118 -16.675 -4.786 1 31.804 157 PRO F O 1
ATOM 17838 N N . ASN F 1 158 ? -79.534 -15.981 -6.847 1 27.011 158 ASN F N 1
ATOM 17839 C CA . ASN F 1 158 ? -78.956 -14.731 -6.377 1 27.98 158 ASN F CA 1
ATOM 17840 C C . ASN F 1 158 ? -79.958 -13.581 -6.461 1 26.905 158 ASN F C 1
ATOM 17841 O O . ASN F 1 158 ? -79.601 -12.455 -6.129 1 23.091 158 ASN F O 1
ATOM 17852 N N . VAL F 1 159 ? -81.191 -13.864 -6.907 1 25.823 159 VAL F N 1
ATOM 17853 C CA . VAL F 1 159 ? -82.314 -12.955 -6.75 1 26.161 159 VAL F CA 1
ATOM 17854 C C . VAL F 1 159 ? -83.379 -13.615 -5.877 1 29.242 159 VAL F C 1
ATOM 17855 O O . VAL F 1 159 ? -83.847 -14.711 -6.185 1 32.58 159 VAL F O 1
ATOM 17868 N N . ARG F 1 160 ? -83.79 -12.924 -4.804 1 29.702 160 ARG F N 1
ATOM 17869 C CA . ARG F 1 160 ? -84.763 -13.445 -3.855 1 28.421 160 ARG F CA 1
ATOM 17870 C C . ARG F 1 160 ? -85.952 -12.486 -3.762 1 27.672 160 ARG F C 1
ATOM 17871 O O . ARG F 1 160 ? -85.83 -11.392 -3.217 1 26.623 160 ARG F O 1
ATOM 17892 N N . ALA F 1 161 ? -87.101 -12.913 -4.3 1 25.821 161 ALA F N 1
ATOM 17893 C CA . ALA F 1 161 ? -88.335 -12.15 -4.239 1 26.751 161 ALA F CA 1
ATOM 17894 C C . ALA F 1 161 ? -89.005 -12.386 -2.888 1 27.676 161 ALA F C 1
ATOM 17895 O O . ALA F 1 161 ? -89.314 -13.527 -2.537 1 31.672 161 ALA F O 1
ATOM 17902 N N . ASP F 1 162 ? -89.164 -11.306 -2.118 1 25.746 162 ASP F N 1
ATOM 17903 C CA . ASP F 1 162 ? -89.996 -11.303 -0.924 1 25.691 162 ASP F CA 1
ATOM 17904 C C . ASP F 1 162 ? -91.288 -10.557 -1.23 1 25.378 162 ASP F C 1
ATOM 17905 O O . ASP F 1 162 ? -91.334 -9.329 -1.16 1 24.935 162 ASP F O 1
ATOM 17914 N N . LYS F 1 163 ? -92.338 -11.31 -1.574 1 25.191 163 LYS F N 1
ATOM 17915 C CA . LYS F 1 163 ? -93.584 -10.698 -2.007 1 25.99 163 LYS F CA 1
ATOM 17916 C C . LYS F 1 163 ? -94.314 -10.048 -0.832 1 24.923 163 LYS F C 1
ATOM 17917 O O . LYS F 1 163 ? -94.614 -8.855 -0.916 1 25.159 163 LYS F O 1
ATOM 17936 N N . PRO F 1 164 ? -94.606 -10.733 0.305 1 24.328 164 PRO F N 1
ATOM 17937 C CA . PRO F 1 164 ? -95.281 -10.064 1.424 1 24.017 164 PRO F CA 1
ATOM 17938 C C . PRO F 1 164 ? -94.647 -8.745 1.886 1 25.61 164 PRO F C 1
ATOM 17939 O O . PRO F 1 164 ? -95.368 -7.841 2.29 1 27.033 164 PRO F O 1
ATOM 17950 N N . ASN F 1 165 ? -93.317 -8.607 1.768 1 27.136 165 ASN F N 1
ATOM 17951 C CA . ASN F 1 165 ? -92.628 -7.381 2.162 1 27.628 165 ASN F CA 1
ATOM 17952 C C . ASN F 1 165 ? -92.171 -6.56 0.951 1 24.51 165 ASN F C 1
ATOM 17953 O O . ASN F 1 165 ? -91.348 -5.661 1.096 1 24.538 165 ASN F O 1
ATOM 17964 N N . THR F 1 166 ? -92.718 -6.864 -0.232 1 21.941 166 THR F N 1
ATOM 17965 C CA . THR F 1 166 ? -92.46 -6.136 -1.471 1 20.665 166 THR F CA 1
ATOM 17966 C C . THR F 1 166 ? -90.998 -5.708 -1.574 1 20.009 166 THR F C 1
ATOM 17967 O O . THR F 1 166 ? -90.688 -4.531 -1.713 1 20.641 166 THR F O 1
ATOM 17978 N N . HIS F 1 167 ? -90.096 -6.695 -1.527 1 18.492 167 HIS F N 1
ATOM 17979 C CA . HIS F 1 167 ? -88.674 -6.444 -1.68 1 17.383 167 HIS F CA 1
ATOM 17980 C C . HIS F 1 167 ? -88.076 -7.447 -2.659 1 18.065 167 HIS F C 1
ATOM 17981 O O . HIS F 1 167 ? -88.552 -8.578 -2.781 1 17.583 167 HIS F O 1
ATOM 17996 N N . PHE F 1 168 ? -86.988 -7.013 -3.299 1 17.539 168 PHE F N 1
ATOM 17997 C CA . PHE F 1 168 ? -86.058 -7.901 -3.968 1 19.049 168 PHE F CA 1
ATOM 17998 C C . PHE F 1 168 ? -84.739 -7.866 -3.204 1 19.233 168 PHE F C 1
ATOM 17999 O O . PHE F 1 168 ? -84.319 -6.804 -2.747 1 19.432 168 PHE F O 1
ATOM 18016 N N . HIS F 1 169 ? -84.112 -9.03 -3.051 1 19.385 169 HIS F N 1
ATOM 18017 C CA . HIS F 1 169 ? -82.796 -9.109 -2.442 1 19.652 169 HIS F CA 1
ATOM 18018 C C . HIS F 1 169 ? -81.874 -9.766 -3.453 1 20.249 169 HIS F C 1
ATOM 18019 O O . HIS F 1 169 ? -82.132 -10.89 -3.88 1 21.824 169 HIS F O 1
ATOM 18034 N N . THR F 1 170 ? -80.815 -9.056 -3.848 1 20.655 170 THR F N 1
ATOM 18035 C CA . THR F 1 170 ? -79.942 -9.544 -4.903 1 22.077 170 THR F CA 1
ATOM 18036 C C . THR F 1 170 ? -78.529 -9.676 -4.336 1 24.475 170 THR F C 1
ATOM 18037 O O . THR F 1 170 ? -78.108 -8.867 -3.508 1 24.968 170 THR F O 1
ATOM 18048 N N . THR F 1 171 ? -77.806 -10.712 -4.775 1 23.958 171 THR F N 1
ATOM 18049 C CA . THR F 1 171 ? -76.487 -11.008 -4.232 1 23.975 171 THR F CA 1
ATOM 18050 C C . THR F 1 171 ? -75.419 -10.756 -5.293 1 23.819 171 THR F C 1
ATOM 18051 O O . THR F 1 171 ? -75.449 -11.378 -6.348 1 24.749 171 THR F O 1
ATOM 18062 N N . CYS F 1 172 ? -74.468 -9.864 -4.995 1 23.186 172 CYS F N 1
ATOM 18063 C CA . CYS F 1 172 ? -73.373 -9.569 -5.912 1 23.832 172 CYS F CA 1
ATOM 18064 C C . CYS F 1 172 ? -72.028 -9.8 -5.232 1 23.039 172 CYS F C 1
ATOM 18065 O O . CYS F 1 172 ? -71.961 -9.945 -4.016 1 23.686 172 CYS F O 1
ATOM 18072 N N . THR F 1 173 ? -70.966 -9.766 -6.042 1 22.499 173 THR F N 1
ATOM 18073 C CA . THR F 1 173 ? -69.598 -9.702 -5.559 1 22.561 173 THR F CA 1
ATOM 18074 C C . THR F 1 173 ? -69.058 -8.296 -5.807 1 22.562 173 THR F C 1
ATOM 18075 O O . THR F 1 173 ? -68.819 -7.935 -6.961 1 21.507 173 THR F O 1
ATOM 18086 N N . VAL F 1 174 ? -68.868 -7.529 -4.724 1 21.927 174 VAL F N 1
ATOM 18087 C CA . VAL F 1 174 ? -68.249 -6.214 -4.788 1 23.806 174 VAL F CA 1
ATOM 18088 C C . VAL F 1 174 ? -66.745 -6.412 -4.961 1 25.719 174 VAL F C 1
ATOM 18089 O O . VAL F 1 174 ? -66.101 -7.013 -4.112 1 24.205 174 VAL F O 1
ATOM 18102 N N . PRO F 1 175 ? -66.127 -5.942 -6.066 1 28.899 175 PRO F N 1
ATOM 18103 C CA . PRO F 1 175 ? -64.698 -6.164 -6.271 1 28.57 175 PRO F CA 1
ATOM 18104 C C . PRO F 1 175 ? -63.84 -5.438 -5.246 1 28.955 175 PRO F C 1
ATOM 18105 O O . PRO F 1 175 ? -64.317 -4.569 -4.508 1 30.407 175 PRO F O 1
ATOM 18116 N N . ALA F 1 176 ? -62.559 -5.814 -5.229 1 29.546 176 ALA F N 1
ATOM 18117 C CA . ALA F 1 176 ? -61.575 -5.236 -4.324 1 30.122 176 ALA F CA 1
ATOM 18118 C C . ALA F 1 176 ? -61.526 -3.715 -4.484 1 28.504 176 ALA F C 1
ATOM 18119 O O . ALA F 1 176 ? -61.311 -3.203 -5.58 1 29.26 176 ALA F O 1
ATOM 18126 N N . ARG F 1 177 ? -61.74 -2.997 -3.379 1 30.462 177 ARG F N 1
ATOM 18127 C CA . ARG F 1 177 ? -61.714 -1.543 -3.376 1 29.435 177 ARG F CA 1
ATOM 18128 C C . ARG F 1 177 ? -61.385 -1.05 -1.973 1 31.572 177 ARG F C 1
ATOM 18129 O O . ARG F 1 177 ? -61.619 -1.745 -0.981 1 33.735 177 ARG F O 1
ATOM 18150 N N . THR F 1 178 ? -60.848 0.171 -1.92 1 32.934 178 THR F N 1
ATOM 18151 C CA . THR F 1 178 ? -60.576 0.865 -0.675 1 32.197 178 THR F CA 1
ATOM 18152 C C . THR F 1 178 ? -61.06 2.303 -0.816 1 29.941 178 THR F C 1
ATOM 18153 O O . THR F 1 178 ? -60.993 2.881 -1.898 1 32.145 178 THR F O 1
ATOM 18164 N N . GLY F 1 179 ? -61.545 2.863 0.295 1 30.035 179 GLY F N 1
ATOM 18165 C CA . GLY F 1 179 ? -61.904 4.267 0.355 1 30.402 179 GLY F CA 1
ATOM 18166 C C . GLY F 1 179 ? -63.327 4.531 -0.137 1 28.42 179 GLY F C 1
ATOM 18167 O O . GLY F 1 179 ? -64.168 3.634 -0.185 1 26.965 179 GLY F O 1
ATOM 18171 N N . ARG F 1 180 ? -63.552 5.794 -0.509 1 28.006 180 ARG F N 1
ATOM 18172 C CA . ARG F 1 180 ? -64.849 6.328 -0.874 1 27.799 180 ARG F CA 1
ATOM 18173 C C . ARG F 1 180 ? -65.142 5.969 -2.329 1 27.691 180 ARG F C 1
ATOM 18174 O O . ARG F 1 180 ? -64.351 6.269 -3.218 1 27.21 180 ARG F O 1
ATOM 18195 N N . HIS F 1 181 ? -66.299 5.334 -2.557 1 23.853 181 HIS F N 1
ATOM 18196 C CA . HIS F 1 181 ? -66.725 4.958 -3.891 1 22.998 181 HIS F CA 1
ATOM 18197 C C . HIS F 1 181 ? -68.23 5.19 -4.017 1 21.259 181 HIS F C 1
ATOM 18198 O O . HIS F 1 181 ? -68.908 5.478 -3.03 1 19.635 181 HIS F O 1
ATOM 18213 N N . VAL F 1 182 ? -68.719 5.062 -5.255 1 20.818 182 VAL F N 1
ATOM 18214 C CA . VAL F 1 182 ? -70.136 5.093 -5.569 1 21.209 182 VAL F CA 1
ATOM 18215 C C . VAL F 1 182 ? -70.479 3.84 -6.376 1 21.005 182 VAL F C 1
ATOM 18216 O O . VAL F 1 182 ? -69.69 3.4 -7.213 1 21.559 182 VAL F O 1
ATOM 18229 N N . ILE F 1 183 ? -71.645 3.246 -6.073 1 20.413 183 ILE F N 1
ATOM 18230 C CA . ILE F 1 183 ? -72.206 2.151 -6.843 1 19.324 183 ILE F CA 1
ATOM 18231 C C . ILE F 1 183 ? -73.468 2.66 -7.544 1 19.984 183 ILE F C 1
ATOM 18232 O O . ILE F 1 183 ? -74.381 3.159 -6.89 1 20.135 183 ILE F O 1
ATOM 18248 N N . TYR F 1 184 ? -73.505 2.531 -8.88 1 19.309 184 TYR F N 1
ATOM 18249 C CA . TYR F 1 184 ? -74.663 2.891 -9.684 1 19.947 184 TYR F CA 1
ATOM 18250 C C . TYR F 1 184 ? -75.493 1.637 -9.946 1 18.943 184 TYR F C 1
ATOM 18251 O O . TYR F 1 184 ? -74.952 0.647 -10.424 1 19.905 184 TYR F O 1
ATOM 18269 N N . ALA F 1 185 ? -76.807 1.684 -9.652 1 17.591 185 ALA F N 1
ATOM 18270 C CA . ALA F 1 185 ? -77.657 0.496 -9.668 1 17.561 185 ALA F CA 1
ATOM 18271 C C . ALA F 1 185 ? -78.828 0.678 -10.631 1 17.549 185 ALA F C 1
ATOM 18272 O O . ALA F 1 185 ? -79.393 1.77 -10.717 1 19.586 185 ALA F O 1
ATOM 18279 N N . GLU F 1 186 ? -79.215 -0.415 -11.305 1 16.43 186 GLU F N 1
ATOM 18280 C CA . GLU F 1 186 ? -80.401 -0.445 -12.148 1 15.844 186 GLU F CA 1
ATOM 18281 C C . GLU F 1 186 ? -81.272 -1.646 -11.781 1 15.868 186 GLU F C 1
ATOM 18282 O O . GLU F 1 186 ? -80.763 -2.749 -11.556 1 14.637 186 GLU F O 1
ATOM 18294 N N . TRP F 1 187 ? -82.595 -1.393 -11.76 1 16.125 187 TRP F N 1
ATOM 18295 C CA . TRP F 1 187 ? -83.651 -2.396 -11.705 1 17.83 187 TRP F CA 1
ATOM 18296 C C . TRP F 1 187 ? -84.51 -2.303 -12.964 1 18.368 187 TRP F C 1
ATOM 18297 O O . TRP F 1 187 ? -85.195 -1.299 -13.178 1 17.322 187 TRP F O 1
ATOM 18318 N N . GLY F 1 188 ? -84.493 -3.37 -13.773 1 19.161 188 GLY F N 1
ATOM 18319 C CA . GLY F 1 188 ? -85.059 -3.33 -15.115 1 18.757 188 GLY F CA 1
ATOM 18320 C C . GLY F 1 188 ? -86.226 -4.305 -15.284 1 19.032 188 GLY F C 1
ATOM 18321 O O . GLY F 1 188 ? -86.254 -5.386 -14.677 1 20.728 188 GLY F O 1
ATOM 18325 N N . ARG F 1 189 ? -87.188 -3.912 -16.131 1 17.807 189 ARG F N 1
ATOM 18326 C CA . ARG F 1 189 ? -88.334 -4.742 -16.442 1 18.762 189 ARG F CA 1
ATOM 18327 C C . ARG F 1 189 ? -88.246 -5.21 -17.896 1 19.309 189 ARG F C 1
ATOM 18328 O O . ARG F 1 189 ? -87.622 -4.56 -18.733 1 19.323 189 ARG F O 1
ATOM 18349 N N . GLU F 1 190 ? -88.908 -6.334 -18.162 1 19.087 190 GLU F N 1
ATOM 18350 C CA . GLU F 1 190 ? -89.054 -6.899 -19.497 1 21.943 190 GLU F CA 1
ATOM 18351 C C . GLU F 1 190 ? -89.807 -5.957 -20.429 1 23.249 190 GLU F C 1
ATOM 18352 O O . GLU F 1 190 ? -90.396 -4.963 -20.004 1 23.533 190 GLU F O 1
ATOM 18364 N N . PRO F 1 191 ? -89.851 -6.26 -21.744 1 26.161 191 PRO F N 1
ATOM 18365 C CA . PRO F 1 191 ? -90.863 -5.658 -22.606 1 26.71 191 PRO F CA 1
ATOM 18366 C C . PRO F 1 191 ? -92.229 -6.138 -22.121 1 25.943 191 PRO F C 1
ATOM 18367 O O . PRO F 1 191 ? -92.341 -7.216 -21.535 1 26.732 191 PRO F O 1
ATOM 18378 N N . PRO F 1 192 ? -93.322 -5.378 -22.34 1 26.033 192 PRO F N 1
ATOM 18379 C CA . PRO F 1 192 ? -93.295 -4.167 -23.17 1 26.331 192 PRO F CA 1
ATOM 18380 C C . PRO F 1 192 ? -93.04 -2.794 -22.551 1 25.74 192 PRO F C 1
ATOM 18381 O O . PRO F 1 192 ? -92.85 -1.83 -23.298 1 25.795 192 PRO F O 1
ATOM 18392 N N . THR F 1 193 ? -93.022 -2.674 -21.212 1 24.959 193 THR F N 1
ATOM 18393 C CA . THR F 1 193 ? -92.754 -1.366 -20.624 1 23.219 193 THR F CA 1
ATOM 18394 C C . THR F 1 193 ? -91.272 -1.033 -20.804 1 22.484 193 THR F C 1
ATOM 18395 O O . THR F 1 193 ? -90.919 0.104 -21.107 1 22.181 193 THR F O 1
ATOM 18406 N N . TYR F 1 194 ? -90.406 -2.032 -20.589 1 22.741 194 TYR F N 1
ATOM 18407 C CA . TYR F 1 194 ? -88.974 -1.816 -20.488 1 21.748 194 TYR F CA 1
ATOM 18408 C C . TYR F 1 194 ? -88.679 -0.772 -19.412 1 20.927 194 TYR F C 1
ATOM 18409 O O . TYR F 1 194 ? -87.632 -0.143 -19.447 1 20.573 194 TYR F O 1
ATOM 18427 N N . GLU F 1 195 ? -89.577 -0.595 -18.438 1 19.63 195 GLU F N 1
ATOM 18428 C CA . GLU F 1 195 ? -89.328 0.396 -17.407 1 20.374 195 GLU F CA 1
ATOM 18429 C C . GLU F 1 195 ? -88.122 -0.04 -16.573 1 18.25 195 GLU F C 1
ATOM 18430 O O . GLU F 1 195 ? -87.908 -1.237 -16.34 1 19.044 195 GLU F O 1
ATOM 18442 N N . ARG F 1 196 ? -87.344 0.958 -16.149 1 18.421 196 ARG F N 1
ATOM 18443 C CA . ARG F 1 196 ? -86.095 0.743 -15.423 1 17.714 196 ARG F CA 1
ATOM 18444 C C . ARG F 1 196 ? -85.913 1.851 -14.382 1 17.719 196 ARG F C 1
ATOM 18445 O O . ARG F 1 196 ? -86.225 3.02 -14.651 1 17.838 196 ARG F O 1
ATOM 18466 N N . PHE F 1 197 ? -85.364 1.461 -13.216 1 16.564 197 PHE F N 1
ATOM 18467 C CA . PHE F 1 197 ? -85.157 2.357 -12.09 1 16.531 197 PHE F CA 1
ATOM 18468 C C . PHE F 1 197 ? -83.665 2.467 -11.797 1 16.333 197 PHE F C 1
ATOM 18469 O O . PHE F 1 197 ? -82.927 1.489 -11.931 1 15.837 197 PHE F O 1
ATOM 18486 N N . HIS F 1 198 ? -83.261 3.677 -11.409 1 16.597 198 HIS F N 1
ATOM 18487 C CA . HIS F 1 198 ? -81.869 4.092 -11.337 1 17.587 198 HIS F CA 1
ATOM 18488 C C . HIS F 1 198 ? -81.554 4.663 -9.954 1 17.496 198 HIS F C 1
ATOM 18489 O O . HIS F 1 198 ? -82.337 5.437 -9.413 1 15.792 198 HIS F O 1
ATOM 18504 N N . GLY F 1 199 ? -80.384 4.283 -9.411 1 17.389 199 GLY F N 1
ATOM 18505 C CA . GLY F 1 199 ? -79.944 4.747 -8.109 1 18.428 199 GLY F CA 1
ATOM 18506 C C . GLY F 1 199 ? -78.423 4.828 -8.038 1 17.363 199 GLY F C 1
ATOM 18507 O O . GLY F 1 199 ? -77.734 4.142 -8.787 1 19.049 199 GLY F O 1
ATOM 18511 N N . CYS F 1 200 ? -77.925 5.674 -7.13 1 17.875 200 CYS F N 1
ATOM 18512 C CA . CYS F 1 200 ? -76.534 5.634 -6.701 1 17.307 200 CYS F CA 1
ATOM 18513 C C . CYS F 1 200 ? -76.452 5.337 -5.21 1 17.238 200 CYS F C 1
ATOM 18514 O O . CYS F 1 200 ? -77.265 5.831 -4.443 1 16.915 200 CYS F O 1
ATOM 18521 N N . ILE F 1 201 ? -75.426 4.558 -4.831 1 17.413 201 ILE F N 1
ATOM 18522 C CA . ILE F 1 201 ? -75.186 4.155 -3.459 1 17.465 201 ILE F CA 1
ATOM 18523 C C . ILE F 1 201 ? -73.773 4.579 -3.073 1 18.115 201 ILE F C 1
ATOM 18524 O O . ILE F 1 201 ? -72.799 4.124 -3.663 1 18.596 201 ILE F O 1
ATOM 18540 N N . ASP F 1 202 ? -73.689 5.442 -2.065 1 19.869 202 ASP F N 1
ATOM 18541 C CA . ASP F 1 202 ? -72.425 5.938 -1.562 1 19.356 202 ASP F CA 1
ATOM 18542 C C . ASP F 1 202 ? -71.871 4.935 -0.559 1 20.048 202 ASP F C 1
ATOM 18543 O O . ASP F 1 202 ? -72.556 4.562 0.4 1 19.86 202 ASP F O 1
ATOM 18552 N N . VAL F 1 203 ? -70.604 4.554 -0.758 1 20.633 203 VAL F N 1
ATOM 18553 C CA . VAL F 1 203 ? -70 3.495 0.026 1 22.702 203 VAL F CA 1
ATOM 18554 C C . VAL F 1 203 ? -68.588 3.884 0.465 1 23.622 203 VAL F C 1
ATOM 18555 O O . VAL F 1 203 ? -67.83 4.518 -0.274 1 21.673 203 VAL F O 1
ATOM 18568 N N . GLN F 1 204 ? -68.253 3.444 1.682 1 25.352 204 GLN F N 1
ATOM 18569 C CA . GLN F 1 204 ? -66.896 3.423 2.208 1 28.933 204 GLN F CA 1
ATOM 18570 C C . GLN F 1 204 ? -66.487 1.955 2.32 1 26.371 204 GLN F C 1
ATOM 18571 O O . GLN F 1 204 ? -67.079 1.229 3.112 1 26.549 204 GLN F O 1
ATOM 18585 N N . ILE F 1 205 ? -65.543 1.5 1.479 1 27.511 205 ILE F N 1
ATOM 18586 C CA . ILE F 1 205 ? -65.294 0.071 1.326 1 28.154 205 ILE F CA 1
ATOM 18587 C C . ILE F 1 205 ? -64.03 -0.334 2.079 1 32.514 205 ILE F C 1
ATOM 18588 O O . ILE F 1 205 ? -63.012 0.351 2.027 1 32.822 205 ILE F O 1
ATOM 18604 N N . HIS F 1 206 ? -64.127 -1.484 2.757 1 38.786 206 HIS F N 1
ATOM 18605 C CA . HIS F 1 206 ? -63.026 -2.049 3.518 1 42.958 206 HIS F CA 1
ATOM 18606 C C . HIS F 1 206 ? -62.692 -3.426 2.932 1 40.329 206 HIS F C 1
ATOM 18607 O O . HIS F 1 206 ? -63.645 -4.227 2.773 1 36.255 206 HIS F O 1
ATOM 18622 N N . HIS G 1 1 ? -22.344 7.746 -8.945 1 21.439 1 HIS G N 1
ATOM 18623 C CA . HIS G 1 1 ? -22.866 6.441 -8.451 1 20.043 1 HIS G CA 1
ATOM 18624 C C . HIS G 1 1 ? -23.519 6.678 -7.095 1 21.131 1 HIS G C 1
ATOM 18625 O O . HIS G 1 1 ? -22.94 7.345 -6.23 1 22.74 1 HIS G O 1
ATOM 18642 N N . GLY G 1 2 ? -24.75 6.177 -6.955 1 19.538 2 GLY G N 1
ATOM 18643 C CA . GLY G 1 2 ? -25.509 6.334 -5.732 1 20.583 2 GLY G CA 1
ATOM 18644 C C . GLY G 1 2 ? -26.938 5.833 -5.894 1 20.25 2 GLY G C 1
ATOM 18645 O O . GLY G 1 2 ? -27.275 5.213 -6.89 1 22.92 2 GLY G O 1
ATOM 18649 N N . PHE G 1 3 ? -27.763 6.154 -4.897 1 20.001 3 PHE G N 1
ATOM 18650 C CA . PHE G 1 3 ? -29.087 5.594 -4.719 1 18.896 3 PHE G CA 1
ATOM 18651 C C . PHE G 1 3 ? -29.842 6.465 -3.723 1 18.198 3 PHE G C 1
ATOM 18652 O O . PHE G 1 3 ? -29.226 7.217 -2.967 1 18.354 3 PHE G O 1
ATOM 18669 N N . VAL G 1 4 ? -31.165 6.296 -3.69 1 18.075 4 VAL G N 1
ATOM 18670 C CA . VAL G 1 4 ? -32.017 7.023 -2.767 1 18.775 4 VAL G CA 1
ATOM 18671 C C . VAL G 1 4 ? -32.028 6.293 -1.428 1 18.627 4 VAL G C 1
ATOM 18672 O O . VAL G 1 4 ? -32.405 5.121 -1.363 1 18.535 4 VAL G O 1
ATOM 18685 N N . ASP G 1 5 ? -31.631 6.995 -0.359 1 18.243 5 ASP G N 1
ATOM 18686 C CA . ASP G 1 5 ? -31.645 6.404 0.974 1 18.592 5 ASP G CA 1
ATOM 18687 C C . ASP G 1 5 ? -32.741 6.969 1.871 1 18.63 5 ASP G C 1
ATOM 18688 O O . ASP G 1 5 ? -32.936 6.451 2.967 1 17.801 5 ASP G O 1
ATOM 18697 N N . SER G 1 6 ? -33.446 8.017 1.43 1 18.398 6 SER G N 1
ATOM 18698 C CA . SER G 1 6 ? -34.563 8.545 2.204 1 19.082 6 SER G CA 1
ATOM 18699 C C . SER G 1 6 ? -35.618 9.112 1.266 1 18.99 6 SER G C 1
ATOM 18700 O O . SER G 1 6 ? -35.318 10.014 0.483 1 20.043 6 SER G O 1
ATOM 18708 N N . PRO G 1 7 ? -36.872 8.602 1.273 1 16.564 7 PRO G N 1
ATOM 18709 C CA . PRO G 1 7 ? -37.225 7.324 1.894 1 16.752 7 PRO G CA 1
ATOM 18710 C C . PRO G 1 7 ? -36.483 6.226 1.148 1 16.453 7 PRO G C 1
ATOM 18711 O O . PRO G 1 7 ? -36.246 6.348 -0.05 1 16.36 7 PRO G O 1
ATOM 18722 N N . GLY G 1 8 ? -36.08 5.178 1.864 1 16 8 GLY G N 1
ATOM 18723 C CA . GLY G 1 8 ? -35.211 4.178 1.273 1 16.247 8 GLY G CA 1
ATOM 18724 C C . GLY G 1 8 ? -35.815 3.6 -0.007 1 16.945 8 GLY G C 1
ATOM 18725 O O . GLY G 1 8 ? -36.985 3.233 -0.013 1 16.142 8 GLY G O 1
ATOM 18729 N N . ALA G 1 9 ? -35.013 3.549 -1.082 1 17.54 9 ALA G N 1
ATOM 18730 C CA . ALA G 1 9 ? -35.39 2.82 -2.284 1 17.765 9 ALA G CA 1
ATOM 18731 C C . ALA G 1 9 ? -35.152 1.32 -2.079 1 19.407 9 ALA G C 1
ATOM 18732 O O . ALA G 1 9 ? -34.642 0.896 -1.043 1 18.025 9 ALA G O 1
ATOM 18739 N N . ARG G 1 10 ? -35.514 0.529 -3.098 1 20.057 10 ARG G N 1
ATOM 18740 C CA . ARG G 1 10 ? -35.382 -0.921 -3.074 1 21.205 10 ARG G CA 1
ATOM 18741 C C . ARG G 1 10 ? -33.911 -1.313 -2.94 1 19.639 10 ARG G C 1
ATOM 18742 O O . ARG G 1 10 ? -33.592 -2.301 -2.293 1 16.801 10 ARG G O 1
ATOM 18763 N N . ASN G 1 11 ? -33.027 -0.507 -3.543 1 19.823 11 ASN G N 1
ATOM 18764 C CA . ASN G 1 11 ? -31.604 -0.796 -3.539 1 18.67 11 ASN G CA 1
ATOM 18765 C C . ASN G 1 11 ? -30.922 -0.136 -2.333 1 19.835 11 ASN G C 1
ATOM 18766 O O . ASN G 1 11 ? -29.697 -0.134 -2.23 1 18.985 11 ASN G O 1
ATOM 18777 N N . TYR G 1 12 ? -31.725 0.352 -1.383 1 18.433 12 TYR G N 1
ATOM 18778 C CA . TYR G 1 12 ? -31.212 0.768 -0.095 1 18.046 12 TYR G CA 1
ATOM 18779 C C . TYR G 1 12 ? -31.441 -0.368 0.896 1 17.425 12 TYR G C 1
ATOM 18780 O O . TYR G 1 12 ? -30.511 -0.832 1.565 1 15.92 12 TYR G O 1
ATOM 18798 N N . PHE G 1 13 ? -32.69 -0.854 0.928 1 16.695 13 PHE G N 1
ATOM 18799 C CA . PHE G 1 13 ? -33.036 -1.973 1.775 1 17.068 13 PHE G CA 1
ATOM 18800 C C . PHE G 1 13 ? -32.217 -3.181 1.331 1 18.757 13 PHE G C 1
ATOM 18801 O O . PHE G 1 13 ? -31.566 -3.815 2.159 1 19.357 13 PHE G O 1
ATOM 18818 N N . CYS G 1 14 ? -32.265 -3.478 0.021 1 18.614 14 CYS G N 1
ATOM 18819 C CA . CYS G 1 14 ? -31.543 -4.613 -0.54 1 20.646 14 CYS G CA 1
ATOM 18820 C C . CYS G 1 14 ? -30.393 -4.102 -1.397 1 17.999 14 CYS G C 1
ATOM 18821 O O . CYS G 1 14 ? -30.574 -3.8 -2.583 1 18.294 14 CYS G O 1
ATOM 18828 N N . GLY G 1 15 ? -29.226 -4.002 -0.75 1 17.298 15 GLY G N 1
ATOM 18829 C CA . GLY G 1 15 ? -28.037 -3.386 -1.313 1 17.721 15 GLY G CA 1
ATOM 18830 C C . GLY G 1 15 ? -27.237 -2.621 -0.256 1 18 15 GLY G C 1
ATOM 18831 O O . GLY G 1 15 ? -26.273 -3.144 0.298 1 18.524 15 GLY G O 1
ATOM 18835 N N . ALA G 1 16 ? -27.612 -1.355 -0.026 1 17.254 16 ALA G N 1
ATOM 18836 C CA . ALA G 1 16 ? -26.935 -0.516 0.955 1 17.819 16 ALA G CA 1
ATOM 18837 C C . ALA G 1 16 ? -26.972 -1.169 2.332 1 17.074 16 ALA G C 1
ATOM 18838 O O . ALA G 1 16 ? -25.948 -1.22 3.032 1 16.915 16 ALA G O 1
ATOM 18845 N N . VAL G 1 17 ? -28.156 -1.671 2.729 1 16.784 17 VAL G N 1
ATOM 18846 C CA . VAL G 1 17 ? -28.304 -2.195 4.081 1 17.861 17 VAL G CA 1
ATOM 18847 C C . VAL G 1 17 ? -28.124 -3.721 4.069 1 18.312 17 VAL G C 1
ATOM 18848 O O . VAL G 1 17 ? -27.096 -4.22 4.523 1 16.725 17 VAL G O 1
ATOM 18861 N N . THR G 1 18 ? -29.117 -4.465 3.56 1 17.788 18 THR G N 1
ATOM 18862 C CA . THR G 1 18 ? -29.017 -5.917 3.564 1 18.137 18 THR G CA 1
ATOM 18863 C C . THR G 1 18 ? -28.232 -6.357 2.331 1 18.262 18 THR G C 1
ATOM 18864 O O . THR G 1 18 ? -28.635 -6.053 1.213 1 17.81 18 THR G O 1
ATOM 18875 N N . LYS G 1 19 ? -27.149 -7.12 2.567 1 17.794 19 LYS G N 1
ATOM 18876 C CA . LYS G 1 19 ? -26.236 -7.569 1.53 1 17.971 19 LYS G CA 1
ATOM 18877 C C . LYS G 1 19 ? -26.547 -9.021 1.154 1 17.808 19 LYS G C 1
ATOM 18878 O O . LYS G 1 19 ? -27.054 -9.767 1.977 1 18.538 19 LYS G O 1
ATOM 18897 N N . PRO G 1 20 ? -26.259 -9.482 -0.083 1 18.503 20 PRO G N 1
ATOM 18898 C CA . PRO G 1 20 ? -26.495 -10.886 -0.438 1 20.063 20 PRO G CA 1
ATOM 18899 C C . PRO G 1 20 ? -25.948 -11.897 0.568 1 20.194 20 PRO G C 1
ATOM 18900 O O . PRO G 1 20 ? -26.621 -12.851 0.919 1 21.173 20 PRO G O 1
ATOM 18911 N N . ASP G 1 21 ? -24.718 -11.685 1.041 1 21.326 21 ASP G N 1
ATOM 18912 C CA . ASP G 1 21 ? -24.094 -12.607 1.969 1 19.781 21 ASP G CA 1
ATOM 18913 C C . ASP G 1 21 ? -24.866 -12.636 3.287 1 22.758 21 ASP G C 1
ATOM 18914 O O . ASP G 1 21 ? -24.849 -13.664 3.97 1 23.788 21 ASP G O 1
ATOM 18923 N N . HIS G 1 22 ? -25.503 -11.516 3.698 1 21.71 22 HIS G N 1
ATOM 18924 C CA . HIS G 1 22 ? -26.268 -11.539 4.946 1 22.372 22 HIS G CA 1
ATOM 18925 C C . HIS G 1 22 ? -27.444 -12.521 4.858 1 22.154 22 HIS G C 1
ATOM 18926 O O . HIS G 1 22 ? -27.783 -13.18 5.833 1 24.655 22 HIS G O 1
ATOM 18941 N N . VAL G 1 23 ? -28.107 -12.578 3.705 1 22.857 23 VAL G N 1
ATOM 18942 C CA . VAL G 1 23 ? -29.23 -13.486 3.512 1 24.222 23 VAL G CA 1
ATOM 18943 C C . VAL G 1 23 ? -28.732 -14.932 3.582 1 27.236 23 VAL G C 1
ATOM 18944 O O . VAL G 1 23 ? -29.298 -15.758 4.303 1 26.024 23 VAL G O 1
ATOM 18957 N N . MET G 1 24 ? -27.644 -15.202 2.843 1 28.184 24 MET G N 1
ATOM 18958 C CA A MET G 1 24 ? -27.015 -16.513 2.796 0.5 28.238 24 MET G CA 1
ATOM 18959 C CA B MET G 1 24 ? -26.984 -16.501 2.793 0.5 28.876 24 MET G CA 1
ATOM 18960 C C . MET G 1 24 ? -26.605 -16.963 4.199 1 29.41 24 MET G C 1
ATOM 18961 O O . MET G 1 24 ? -26.711 -18.148 4.529 1 28.911 24 MET G O 1
ATOM 18988 N N . ASN G 1 25 ? -26.155 -16.024 5.046 1 27.894 25 ASN G N 1
ATOM 18989 C CA . ASN G 1 25 ? -25.661 -16.385 6.37 1 25.943 25 ASN G CA 1
ATOM 18990 C C . ASN G 1 25 ? -26.716 -16.269 7.466 1 25.399 25 ASN G C 1
ATOM 18991 O O . ASN G 1 25 ? -26.411 -16.532 8.632 1 23.852 25 ASN G O 1
ATOM 19002 N N . GLY G 1 26 ? -27.941 -15.87 7.1 1 24.409 26 GLY G N 1
ATOM 19003 C CA . GLY G 1 26 ? -29.069 -15.875 8.015 1 24.386 26 GLY G CA 1
ATOM 19004 C C . GLY G 1 26 ? -29.047 -14.699 8.993 1 22.668 26 GLY G C 1
ATOM 19005 O O . GLY G 1 26 ? -29.612 -14.812 10.065 1 22.625 26 GLY G O 1
ATOM 19009 N N . VAL G 1 27 ? -28.424 -13.568 8.618 1 23.579 27 VAL G N 1
ATOM 19010 C CA . VAL G 1 27 ? -28.271 -12.426 9.517 1 24.311 27 VAL G CA 1
ATOM 19011 C C . VAL G 1 27 ? -28.82 -11.157 8.859 1 25.022 27 VAL G C 1
ATOM 19012 O O . VAL G 1 27 ? -28.531 -10.051 9.316 1 24.308 27 VAL G O 1
ATOM 19025 N N . ALA G 1 28 ? -29.629 -11.307 7.81 1 25.3 28 ALA G N 1
ATOM 19026 C CA . ALA G 1 28 ? -30.139 -10.15 7.086 1 25.571 28 ALA G CA 1
ATOM 19027 C C . ALA G 1 28 ? -31.182 -9.383 7.917 1 25.182 28 ALA G C 1
ATOM 19028 O O . ALA G 1 28 ? -32.107 -9.959 8.48 1 20.845 28 ALA G O 1
ATOM 19035 N N . ARG G 1 29 ? -31.046 -8.048 7.969 1 25.354 29 ARG G N 1
ATOM 19036 C CA . ARG G 1 29 ? -32.06 -7.203 8.587 1 25.836 29 ARG G CA 1
ATOM 19037 C C . ARG G 1 29 ? -33.355 -7.307 7.782 1 23.001 29 ARG G C 1
ATOM 19038 O O . ARG G 1 29 ? -34.441 -7.318 8.354 1 21.801 29 ARG G O 1
ATOM 19059 N N . TYR G 1 30 ? -33.226 -7.406 6.455 1 22.095 30 TYR G N 1
ATOM 19060 C CA . TYR G 1 30 ? -34.358 -7.591 5.568 1 22.984 30 TYR G CA 1
ATOM 19061 C C . TYR G 1 30 ? -34.259 -8.943 4.866 1 22.962 30 TYR G C 1
ATOM 19062 O O . TYR G 1 30 ? -33.803 -8.999 3.729 1 21.241 30 TYR G O 1
ATOM 19080 N N . PRO G 1 31 ? -34.695 -10.064 5.49 1 25.854 31 PRO G N 1
ATOM 19081 C CA . PRO G 1 31 ? -34.624 -11.373 4.837 1 26.712 31 PRO G CA 1
ATOM 19082 C C . PRO G 1 31 ? -35.402 -11.438 3.522 1 27.48 31 PRO G C 1
ATOM 19083 O O . PRO G 1 31 ? -35.037 -12.179 2.615 1 28.467 31 PRO G O 1
ATOM 19094 N N . GLU G 1 32 ? -36.423 -10.586 3.381 1 28.446 32 GLU G N 1
ATOM 19095 C CA . GLU G 1 32 ? -37.232 -10.556 2.174 1 25.434 32 GLU G CA 1
ATOM 19096 C C . GLU G 1 32 ? -36.4 -10.188 0.945 1 26.609 32 GLU G C 1
ATOM 19097 O O . GLU G 1 32 ? -36.874 -10.377 -0.176 1 27.299 32 GLU G O 1
ATOM 19109 N N . CYS G 1 33 ? -35.169 -9.671 1.131 1 25.055 33 CYS G N 1
ATOM 19110 C CA . CYS G 1 33 ? -34.288 -9.387 0.002 1 24.367 33 CYS G CA 1
ATOM 19111 C C . CYS G 1 33 ? -33.854 -10.661 -0.732 1 25.141 33 CYS G C 1
ATOM 19112 O O . CYS G 1 33 ? -33.328 -10.583 -1.838 1 25.498 33 CYS G O 1
ATOM 19119 N N . ALA G 1 34 ? -34.055 -11.821 -0.114 1 28.288 34 ALA G N 1
ATOM 19120 C CA . ALA G 1 34 ? -33.84 -13.091 -0.798 1 32.107 34 ALA G CA 1
ATOM 19121 C C . ALA G 1 34 ? -34.545 -13.076 -2.152 1 34.279 34 ALA G C 1
ATOM 19122 O O . ALA G 1 34 ? -34.022 -13.589 -3.138 1 39.169 34 ALA G O 1
ATOM 19129 N N . GLY G 1 35 ? -35.726 -12.45 -2.186 1 37.967 35 GLY G N 1
ATOM 19130 C CA . GLY G 1 35 ? -36.472 -12.219 -3.412 1 39.771 35 GLY G CA 1
ATOM 19131 C C . GLY G 1 35 ? -35.678 -11.41 -4.435 1 44.14 35 GLY G C 1
ATOM 19132 O O . GLY G 1 35 ? -35.733 -11.706 -5.627 1 48.732 35 GLY G O 1
ATOM 19136 N N . ALA G 1 36 ? -34.941 -10.391 -3.975 1 41.998 36 ALA G N 1
ATOM 19137 C CA . ALA G 1 36 ? -34.201 -9.531 -4.889 1 42.792 36 ALA G CA 1
ATOM 19138 C C . ALA G 1 36 ? -32.979 -10.251 -5.466 1 39.844 36 ALA G C 1
ATOM 19139 O O . ALA G 1 36 ? -32.635 -10.026 -6.624 1 38.921 36 ALA G O 1
ATOM 19146 N N . PHE G 1 37 ? -32.332 -11.103 -4.662 1 36.282 37 PHE G N 1
ATOM 19147 C CA . PHE G 1 37 ? -31.081 -11.741 -5.051 1 36.642 37 PHE G CA 1
ATOM 19148 C C . PHE G 1 37 ? -31.322 -13.173 -5.545 1 41.504 37 PHE G C 1
ATOM 19149 O O . PHE G 1 37 ? -30.43 -14.013 -5.448 1 40.486 37 PHE G O 1
ATOM 19166 N N . ALA G 1 38 ? -32.515 -13.432 -6.103 1 45.629 38 ALA G N 1
ATOM 19167 C CA . ALA G 1 38 ? -32.976 -14.78 -6.409 1 50.567 38 ALA G CA 1
ATOM 19168 C C . ALA G 1 38 ? -32.07 -15.445 -7.441 1 51.094 38 ALA G C 1
ATOM 19169 O O . ALA G 1 38 ? -31.534 -16.525 -7.189 1 53.297 38 ALA G O 1
ATOM 19176 N N . ASN G 1 39 ? -31.923 -14.783 -8.595 1 51.987 39 ASN G N 1
ATOM 19177 C CA . ASN G 1 39 ? -31.212 -15.332 -9.738 1 51.429 39 ASN G CA 1
ATOM 19178 C C . ASN G 1 39 ? -30.142 -14.342 -10.198 1 50.433 39 ASN G C 1
ATOM 19179 O O . ASN G 1 39 ? -29.789 -14.34 -11.377 1 49.202 39 ASN G O 1
ATOM 19185 N N . ASP G 1 40 ? -29.633 -13.516 -9.259 1 48.955 40 ASP G N 1
ATOM 19186 C CA . ASP G 1 40 ? -28.561 -12.553 -9.509 1 47.744 40 ASP G CA 1
ATOM 19187 C C . ASP G 1 40 ? -27.882 -12.189 -8.187 1 48.336 40 ASP G C 1
ATOM 19188 O O . ASP G 1 40 ? -27.943 -11.041 -7.75 1 51.753 40 ASP G O 1
ATOM 19197 N N . PHE G 1 41 ? -27.221 -13.174 -7.567 1 42.583 41 PHE G N 1
ATOM 19198 C CA . PHE G 1 41 ? -26.613 -13.015 -6.255 1 40.632 41 PHE G CA 1
ATOM 19199 C C . PHE G 1 41 ? -25.702 -11.79 -6.209 1 40.796 41 PHE G C 1
ATOM 19200 O O . PHE G 1 41 ? -25.942 -10.856 -5.438 1 43.917 41 PHE G O 1
ATOM 19217 N N . ASN G 1 42 ? -24.665 -11.804 -7.054 1 39.142 42 ASN G N 1
ATOM 19218 C CA . ASN G 1 42 ? -23.561 -10.859 -6.96 1 39.555 42 ASN G CA 1
ATOM 19219 C C . ASN G 1 42 ? -24.023 -9.442 -7.299 1 38.247 42 ASN G C 1
ATOM 19220 O O . ASN G 1 42 ? -23.405 -8.468 -6.858 1 38.275 42 ASN G O 1
ATOM 19226 N N . GLY G 1 43 ? -25.1 -9.344 -8.089 1 33.993 43 GLY G N 1
ATOM 19227 C CA . GLY G 1 43 ? -25.623 -8.069 -8.553 1 30.778 43 GLY G CA 1
ATOM 19228 C C . GLY G 1 43 ? -26.03 -7.155 -7.401 1 28.506 43 GLY G C 1
ATOM 19229 O O . GLY G 1 43 ? -26.061 -5.936 -7.578 1 26.463 43 GLY G O 1
ATOM 19233 N N . GLY G 1 44 ? -26.306 -7.759 -6.236 1 25.438 44 GLY G N 1
ATOM 19234 C CA . GLY G 1 44 ? -26.78 -7.05 -5.057 1 23.866 44 GLY G CA 1
ATOM 19235 C C . GLY G 1 44 ? -25.739 -6.084 -4.488 1 24.007 44 GLY G C 1
ATOM 19236 O O . GLY G 1 44 ? -26.093 -5.137 -3.786 1 24.125 44 GLY G O 1
ATOM 19240 N N . TYR G 1 45 ? -24.463 -6.318 -4.817 1 23.254 45 TYR G N 1
ATOM 19241 C CA . TYR G 1 45 ? -23.361 -5.509 -4.32 1 23.625 45 TYR G CA 1
ATOM 19242 C C . TYR G 1 45 ? -23.193 -4.23 -5.14 1 21.637 45 TYR G C 1
ATOM 19243 O O . TYR G 1 45 ? -22.435 -3.347 -4.739 1 21.566 45 TYR G O 1
ATOM 19261 N N . SER G 1 46 ? -23.885 -4.158 -6.285 1 20.658 46 SER G N 1
ATOM 19262 C CA . SER G 1 46 ? -23.75 -3.068 -7.236 1 20.916 46 SER G CA 1
ATOM 19263 C C . SER G 1 46 ? -24.961 -2.143 -7.164 1 20.059 46 SER G C 1
ATOM 19264 O O . SER G 1 46 ? -25.328 -1.532 -8.16 1 19.753 46 SER G O 1
ATOM 19272 N N . TYR G 1 47 ? -25.514 -1.978 -5.956 1 20.272 47 TYR G N 1
ATOM 19273 C CA . TYR G 1 47 ? -26.712 -1.178 -5.742 1 19.708 47 TYR G CA 1
ATOM 19274 C C . TYR G 1 47 ? -26.45 0.286 -6.091 1 19.465 47 TYR G C 1
ATOM 19275 O O . TYR G 1 47 ? -27.386 1.035 -6.372 1 22.376 47 TYR G O 1
ATOM 19293 N N . MET G 1 48 ? -25.179 0.697 -6.091 1 18.857 48 MET G N 1
ATOM 19294 C CA . MET G 1 48 ? -24.823 2.064 -6.445 1 19.487 48 MET G CA 1
ATOM 19295 C C . MET G 1 48 ? -24.655 2.235 -7.958 1 19.538 48 MET G C 1
ATOM 19296 O O . MET G 1 48 ? -24.42 3.349 -8.425 1 19.265 48 MET G O 1
ATOM 19310 N N . SER G 1 49 ? -24.835 1.167 -8.739 1 22.05 49 SER G N 1
ATOM 19311 C CA . SER G 1 49 ? -24.37 1.168 -10.121 1 23.709 49 SER G CA 1
ATOM 19312 C C . SER G 1 49 ? -25.504 0.962 -11.127 1 25.689 49 SER G C 1
ATOM 19313 O O . SER G 1 49 ? -25.251 0.501 -12.247 1 27.307 49 SER G O 1
ATOM 19321 N N . VAL G 1 50 ? -26.738 1.321 -10.752 1 26.158 50 VAL G N 1
ATOM 19322 C CA . VAL G 1 50 ? -27.899 1.121 -11.611 1 26.984 50 VAL G CA 1
ATOM 19323 C C . VAL G 1 50 ? -27.97 2.292 -12.587 1 27.601 50 VAL G C 1
ATOM 19324 O O . VAL G 1 50 ? -28.71 3.254 -12.361 1 27.108 50 VAL G O 1
ATOM 19337 N N . LEU G 1 51 ? -27.2 2.212 -13.682 1 25.174 51 LEU G N 1
ATOM 19338 C CA . LEU G 1 51 ? -26.907 3.408 -14.463 1 24.711 51 LEU G CA 1
ATOM 19339 C C . LEU G 1 51 ? -27.209 3.181 -15.935 1 25.341 51 LEU G C 1
ATOM 19340 O O . LEU G 1 51 ? -27.318 2.043 -16.384 1 26.285 51 LEU G O 1
ATOM 19356 N N . THR G 1 52 ? -27.392 4.303 -16.639 1 26.826 52 THR G N 1
ATOM 19357 C CA . THR G 1 52 ? -27.417 4.339 -18.083 1 27.081 52 THR G CA 1
ATOM 19358 C C . THR G 1 52 ? -26.602 5.561 -18.485 1 29.624 52 THR G C 1
ATOM 19359 O O . THR G 1 52 ? -26.112 6.273 -17.611 1 27.094 52 THR G O 1
ATOM 19370 N N . HIS G 1 53 ? -26.422 5.749 -19.798 1 31.692 53 HIS G N 1
ATOM 19371 C CA . HIS G 1 53 ? -25.782 6.939 -20.333 1 35.064 53 HIS G CA 1
ATOM 19372 C C . HIS G 1 53 ? -26.719 7.644 -21.316 1 37.377 53 HIS G C 1
ATOM 19373 O O . HIS G 1 53 ? -26.394 7.763 -22.492 1 38.976 53 HIS G O 1
ATOM 19388 N N . HIS G 1 54 ? -27.873 8.13 -20.827 1 36.188 54 HIS G N 1
ATOM 19389 C CA . HIS G 1 54 ? -28.819 8.867 -21.66 1 36.775 54 HIS G CA 1
ATOM 19390 C C . HIS G 1 54 ? -29.69 9.776 -20.785 1 37.219 54 HIS G C 1
ATOM 19391 O O . HIS G 1 54 ? -29.5 9.847 -19.569 1 39.222 54 HIS G O 1
ATOM 19406 N N . GLN G 1 55 ? -30.636 10.488 -21.415 1 35.036 55 GLN G N 1
ATOM 19407 C CA . GLN G 1 55 ? -31.449 11.478 -20.721 1 33.47 55 GLN G CA 1
ATOM 19408 C C . GLN G 1 55 ? -32.755 10.879 -20.181 1 30.42 55 GLN G C 1
ATOM 19409 O O . GLN G 1 55 ? -33.638 11.615 -19.751 1 30.597 55 GLN G O 1
ATOM 19423 N N . GLY G 1 56 ? -32.881 9.549 -20.207 1 30.398 56 GLY G N 1
ATOM 19424 C CA . GLY G 1 56 ? -33.84 8.835 -19.374 1 31.042 56 GLY G CA 1
ATOM 19425 C C . GLY G 1 56 ? -35.28 8.933 -19.875 1 34.476 56 GLY G C 1
ATOM 19426 O O . GLY G 1 56 ? -35.537 9.312 -21.02 1 34.051 56 GLY G O 1
ATOM 19430 N N . ARG G 1 57 ? -36.208 8.613 -18.967 1 34.654 57 ARG G N 1
ATOM 19431 C CA . ARG G 1 57 ? -37.613 8.387 -19.283 1 34.085 57 ARG G CA 1
ATOM 19432 C C . ARG G 1 57 ? -38.266 9.591 -19.961 1 34.227 57 ARG G C 1
ATOM 19433 O O . ARG G 1 57 ? -39.09 9.41 -20.845 1 32.149 57 ARG G O 1
ATOM 19454 N N . LYS G 1 58 ? -37.93 10.811 -19.525 1 33.679 58 LYS G N 1
ATOM 19455 C CA . LYS G 1 58 ? -38.603 12 -20.027 1 35.976 58 LYS G CA 1
ATOM 19456 C C . LYS G 1 58 ? -38.225 12.295 -21.482 1 39.8 58 LYS G C 1
ATOM 19457 O O . LYS G 1 58 ? -39.05 12.833 -22.224 1 38.02 58 LYS G O 1
ATOM 19476 N N . VAL G 1 59 ? -36.977 11.988 -21.876 1 38.281 59 VAL G N 1
ATOM 19477 C CA . VAL G 1 59 ? -36.476 12.4 -23.18 1 37.508 59 VAL G CA 1
ATOM 19478 C C . VAL G 1 59 ? -36.617 11.25 -24.178 1 35.842 59 VAL G C 1
ATOM 19479 O O . VAL G 1 59 ? -37.043 11.475 -25.313 1 32.48 59 VAL G O 1
ATOM 19492 N N . LEU G 1 60 ? -36.292 10.028 -23.743 1 36.505 60 LEU G N 1
ATOM 19493 C CA . LEU G 1 60 ? -36.41 8.834 -24.57 1 40.665 60 LEU G CA 1
ATOM 19494 C C . LEU G 1 60 ? -37.856 8.361 -24.684 1 40.428 60 LEU G C 1
ATOM 19495 O O . LEU G 1 60 ? -38.184 7.608 -25.607 1 40.249 60 LEU G O 1
ATOM 19511 N N . GLY G 1 61 ? -38.692 8.722 -23.701 1 38.285 61 GLY G N 1
ATOM 19512 C CA . GLY G 1 61 ? -40.024 8.145 -23.597 1 36.745 61 GLY G CA 1
ATOM 19513 C C . GLY G 1 61 ? -39.959 6.751 -22.975 1 35.369 61 GLY G C 1
ATOM 19514 O O . GLY G 1 61 ? -38.88 6.293 -22.598 1 36.046 61 GLY G O 1
ATOM 19518 N N . PRO G 1 62 ? -41.107 6.04 -22.861 1 35.483 62 PRO G N 1
ATOM 19519 C CA . PRO G 1 62 ? -41.177 4.767 -22.134 1 32.729 62 PRO G CA 1
ATOM 19520 C C . PRO G 1 62 ? -40.61 3.526 -22.826 1 36.886 62 PRO G C 1
ATOM 19521 O O . PRO G 1 62 ? -41.338 2.559 -23.051 1 33.573 62 PRO G O 1
ATOM 19532 N N . VAL G 1 63 ? -39.29 3.514 -23.071 1 37.994 63 VAL G N 1
ATOM 19533 C CA . VAL G 1 63 ? -38.695 2.557 -24 1 39.932 63 VAL G CA 1
ATOM 19534 C C . VAL G 1 63 ? -38.076 1.358 -23.279 1 38.102 63 VAL G C 1
ATOM 19535 O O . VAL G 1 63 ? -37.846 0.326 -23.9 1 38.603 63 VAL G O 1
ATOM 19548 N N . ALA G 1 64 ? -37.798 1.483 -21.977 1 36.008 64 ALA G N 1
ATOM 19549 C CA . ALA G 1 64 ? -37.136 0.416 -21.246 1 36.198 64 ALA G CA 1
ATOM 19550 C C . ALA G 1 64 ? -38.124 -0.698 -20.937 1 35.077 64 ALA G C 1
ATOM 19551 O O . ALA G 1 64 ? -39.256 -0.424 -20.565 1 40.845 64 ALA G O 1
ATOM 19558 N N . ARG G 1 65 ? -37.659 -1.946 -21.043 1 33.738 65 ARG G N 1
ATOM 19559 C CA . ARG G 1 65 ? -38.464 -3.11 -20.719 1 33.345 65 ARG G CA 1
ATOM 19560 C C . ARG G 1 65 ? -38.693 -3.182 -19.213 1 36.885 65 ARG G C 1
ATOM 19561 O O . ARG G 1 65 ? -39.774 -3.577 -18.77 1 39.015 65 ARG G O 1
ATOM 19567 N N . ASN G 1 66 ? -37.66 -2.842 -18.428 1 36.166 66 ASN G N 1
ATOM 19568 C CA . ASN G 1 66 ? -37.754 -2.943 -16.979 1 36.823 66 ASN G CA 1
ATOM 19569 C C . ASN G 1 66 ? -37.659 -1.538 -16.404 1 33.898 66 ASN G C 1
ATOM 19570 O O . ASN G 1 66 ? -36.755 -0.786 -16.747 1 36.096 66 ASN G O 1
ATOM 19581 N N . VAL G 1 67 ? -38.618 -1.189 -15.545 1 32.644 67 VAL G N 1
ATOM 19582 C CA . VAL G 1 67 ? -38.83 0.201 -15.179 1 32.985 67 VAL G CA 1
ATOM 19583 C C . VAL G 1 67 ? -37.744 0.645 -14.197 1 29.43 67 VAL G C 1
ATOM 19584 O O . VAL G 1 67 ? -37.012 1.58 -14.494 1 30.572 67 VAL G O 1
ATOM 19597 N N . CYS G 1 68 ? -37.618 -0.064 -13.073 1 30.429 68 CYS G N 1
ATOM 19598 C CA . CYS G 1 68 ? -36.796 0.361 -11.944 1 32.109 68 CYS G CA 1
ATOM 19599 C C . CYS G 1 68 ? -35.304 0.372 -12.271 1 32.335 68 CYS G C 1
ATOM 19600 O O . CYS G 1 68 ? -34.566 1.184 -11.71 1 32.48 68 CYS G O 1
ATOM 19607 N N . GLY G 1 69 ? -34.886 -0.517 -13.184 1 29.177 69 GLY G N 1
ATOM 19608 C CA . GLY G 1 69 ? -33.508 -0.58 -13.646 1 31.715 69 GLY G CA 1
ATOM 19609 C C . GLY G 1 69 ? -33.271 0.154 -14.967 1 30.893 69 GLY G C 1
ATOM 19610 O O . GLY G 1 69 ? -32.127 0.292 -15.386 1 30.38 69 GLY G O 1
ATOM 19614 N N . PHE G 1 70 ? -34.348 0.636 -15.605 1 29.557 70 PHE G N 1
ATOM 19615 C CA . PHE G 1 70 ? -34.298 1.24 -16.933 1 31.865 70 PHE G CA 1
ATOM 19616 C C . PHE G 1 70 ? -33.271 0.531 -17.82 1 29.379 70 PHE G C 1
ATOM 19617 O O . PHE G 1 70 ? -32.533 1.184 -18.555 1 29.656 70 PHE G O 1
ATOM 19634 N N . ASP G 1 71 ? -33.256 -0.805 -17.79 1 30.222 71 ASP G N 1
ATOM 19635 C CA . ASP G 1 71 ? -32.42 -1.574 -18.708 1 33.546 71 ASP G CA 1
ATOM 19636 C C . ASP G 1 71 ? -30.96 -1.134 -18.554 1 31.615 71 ASP G C 1
ATOM 19637 O O . ASP G 1 71 ? -30.297 -0.799 -19.536 1 29.86 71 ASP G O 1
ATOM 19646 N N . SER G 1 72 ? -30.478 -1.13 -17.301 1 30.077 72 SER G N 1
ATOM 19647 C CA . SER G 1 72 ? -29.187 -0.554 -16.958 1 29.892 72 SER G CA 1
ATOM 19648 C C . SER G 1 72 ? -28.066 -1.209 -17.761 1 30.688 72 SER G C 1
ATOM 19649 O O . SER G 1 72 ? -28.019 -2.428 -17.864 1 28.528 72 SER G O 1
ATOM 19657 N N . GLU G 1 73 ? -27.121 -0.386 -18.232 1 32.986 73 GLU G N 1
ATOM 19658 C CA . GLU G 1 73 ? -25.897 -0.877 -18.848 1 35.505 73 GLU G CA 1
ATOM 19659 C C . GLU G 1 73 ? -25.156 -1.865 -17.94 1 37.291 73 GLU G C 1
ATOM 19660 O O . GLU G 1 73 ? -24.507 -2.777 -18.449 1 36.21 73 GLU G O 1
ATOM 19672 N N . THR G 1 74 ? -25.247 -1.704 -16.607 1 35.773 74 THR G N 1
ATOM 19673 C CA . THR G 1 74 ? -24.529 -2.575 -15.682 1 33.94 74 THR G CA 1
ATOM 19674 C C . THR G 1 74 ? -25.058 -4.007 -15.761 1 35.927 74 THR G C 1
ATOM 19675 O O . THR G 1 74 ? -24.334 -4.943 -15.41 1 32.68 74 THR G O 1
ATOM 19686 N N . TRP G 1 75 ? -26.327 -4.181 -16.169 1 37.577 75 TRP G N 1
ATOM 19687 C CA . TRP G 1 75 ? -26.868 -5.512 -16.41 1 33.988 75 TRP G CA 1
ATOM 19688 C C . TRP G 1 75 ? -27.119 -5.73 -17.901 1 36.284 75 TRP G C 1
ATOM 19689 O O . TRP G 1 75 ? -27.971 -6.538 -18.272 1 33.654 75 TRP G O 1
ATOM 19710 N N . ASN G 1 76 ? -26.367 -5.005 -18.74 1 38.402 76 ASN G N 1
ATOM 19711 C CA . ASN G 1 76 ? -26.365 -5.219 -20.178 1 39.803 76 ASN G CA 1
ATOM 19712 C C . ASN G 1 76 ? -27.775 -5.121 -20.751 1 40.08 76 ASN G C 1
ATOM 19713 O O . ASN G 1 76 ? -28.162 -5.954 -21.57 1 34.94 76 ASN G O 1
ATOM 19724 N N . GLY G 1 77 ? -28.534 -4.106 -20.307 1 36.668 77 GLY G N 1
ATOM 19725 C CA . GLY G 1 77 ? -29.87 -3.865 -20.832 1 36.405 77 GLY G CA 1
ATOM 19726 C C . GLY G 1 77 ? -30.905 -4.833 -20.265 1 33.186 77 GLY G C 1
ATOM 19727 O O . GLY G 1 77 ? -32.093 -4.698 -20.548 1 33.672 77 GLY G O 1
ATOM 19731 N N . GLY G 1 78 ? -30.452 -5.777 -19.433 1 32.468 78 GLY G N 1
ATOM 19732 C CA . GLY G 1 78 ? -31.331 -6.764 -18.836 1 32.641 78 GLY G CA 1
ATOM 19733 C C . GLY G 1 78 ? -31.921 -6.273 -17.515 1 35.641 78 GLY G C 1
ATOM 19734 O O . GLY G 1 78 ? -31.82 -5.094 -17.164 1 39.378 78 GLY G O 1
ATOM 19738 N N . LYS G 1 79 ? -32.526 -7.22 -16.8 1 34.194 79 LYS G N 1
ATOM 19739 C CA . LYS G 1 79 ? -33.25 -6.975 -15.568 1 36.698 79 LYS G CA 1
ATOM 19740 C C . LYS G 1 79 ? -32.245 -6.804 -14.426 1 36.896 79 LYS G C 1
ATOM 19741 O O . LYS G 1 79 ? -31.187 -7.43 -14.447 1 38.294 79 LYS G O 1
ATOM 19760 N N . THR G 1 80 ? -32.562 -5.95 -13.439 1 35.907 80 THR G N 1
ATOM 19761 C CA . THR G 1 80 ? -31.769 -5.868 -12.217 1 32.786 80 THR G CA 1
ATOM 19762 C C . THR G 1 80 ? -32.537 -6.556 -11.092 1 30.402 80 THR G C 1
ATOM 19763 O O . THR G 1 80 ? -33.717 -6.844 -11.237 1 28.245 80 THR G O 1
ATOM 19774 N N . PRO G 1 81 ? -31.89 -6.835 -9.935 1 28.695 81 PRO G N 1
ATOM 19775 C CA . PRO G 1 81 ? -32.588 -7.327 -8.743 1 28.087 81 PRO G CA 1
ATOM 19776 C C . PRO G 1 81 ? -33.845 -6.556 -8.334 1 28.597 81 PRO G C 1
ATOM 19777 O O . PRO G 1 81 ? -34.787 -7.141 -7.797 1 27.007 81 PRO G O 1
ATOM 19788 N N . TRP G 1 82 ? -33.835 -5.245 -8.608 1 29.082 82 TRP G N 1
ATOM 19789 C CA . TRP G 1 82 ? -34.845 -4.304 -8.137 1 29.737 82 TRP G CA 1
ATOM 19790 C C . TRP G 1 82 ? -35.886 -4.043 -9.226 1 31.643 82 TRP G C 1
ATOM 19791 O O . TRP G 1 82 ? -36.686 -3.11 -9.142 1 32.953 82 TRP G O 1
ATOM 19812 N N . ASP G 1 83 ? -35.833 -4.868 -10.273 1 32.379 83 ASP G N 1
ATOM 19813 C CA . ASP G 1 83 ? -36.901 -4.957 -11.252 1 34.408 83 ASP G CA 1
ATOM 19814 C C . ASP G 1 83 ? -37.846 -6.094 -10.872 1 35.821 83 ASP G C 1
ATOM 19815 O O . ASP G 1 83 ? -38.921 -6.207 -11.455 1 37.409 83 ASP G O 1
ATOM 19824 N N . ASN G 1 84 ? -37.443 -6.92 -9.892 1 35.681 84 ASN G N 1
ATOM 19825 C CA . ASN G 1 84 ? -38.285 -8.001 -9.399 1 37.75 84 ASN G CA 1
ATOM 19826 C C . ASN G 1 84 ? -39.435 -7.409 -8.59 1 38.96 84 ASN G C 1
ATOM 19827 O O . ASN G 1 84 ? -39.317 -6.32 -8.02 1 35.299 84 ASN G O 1
ATOM 19838 N N . ALA G 1 85 ? -40.563 -8.125 -8.593 1 39.797 85 ALA G N 1
ATOM 19839 C CA . ALA G 1 85 ? -41.746 -7.709 -7.86 1 40.806 85 ALA G CA 1
ATOM 19840 C C . ALA G 1 85 ? -42.016 -8.71 -6.74 1 40.124 85 ALA G C 1
ATOM 19841 O O . ALA G 1 85 ? -42.702 -9.707 -6.953 1 39.66 85 ALA G O 1
ATOM 19848 N N . ILE G 1 86 ? -41.448 -8.421 -5.558 1 39.877 86 ILE G N 1
ATOM 19849 C CA . ILE G 1 86 ? -41.484 -9.281 -4.384 1 37.73 86 ILE G CA 1
ATOM 19850 C C . ILE G 1 86 ? -41.954 -8.432 -3.2 1 36.31 86 ILE G C 1
ATOM 19851 O O . ILE G 1 86 ? -42.311 -7.274 -3.407 1 39.098 86 ILE G O 1
ATOM 19867 N N . ASN G 1 87 ? -42.025 -9.013 -1.989 1 32.961 87 ASN G N 1
ATOM 19868 C CA . ASN G 1 87 ? -42.526 -8.326 -0.802 1 34.665 87 ASN G CA 1
ATOM 19869 C C . ASN G 1 87 ? -41.512 -7.304 -0.288 1 30.707 87 ASN G C 1
ATOM 19870 O O . ASN G 1 87 ? -41.024 -7.403 0.837 1 30.623 87 ASN G O 1
ATOM 19881 N N . TRP G 1 88 ? -41.264 -6.286 -1.111 1 27.092 88 TRP G N 1
ATOM 19882 C CA . TRP G 1 88 ? -40.367 -5.198 -0.761 1 24.882 88 TRP G CA 1
ATOM 19883 C C . TRP G 1 88 ? -40.802 -4.518 0.535 1 23.301 88 TRP G C 1
ATOM 19884 O O . TRP G 1 88 ? -41.987 -4.412 0.822 1 23.528 88 TRP G O 1
ATOM 19905 N N . PRO G 1 89 ? -39.866 -3.997 1.36 1 22.91 89 PRO G N 1
ATOM 19906 C CA . PRO G 1 89 ? -40.239 -3.065 2.422 1 21.821 89 PRO G CA 1
ATOM 19907 C C . PRO G 1 89 ? -40.897 -1.809 1.847 1 21.798 89 PRO G C 1
ATOM 19908 O O . PRO G 1 89 ? -40.504 -1.32 0.78 1 20.19 89 PRO G O 1
ATOM 19919 N N . VAL G 1 90 ? -41.898 -1.288 2.573 1 21.357 90 VAL G N 1
ATOM 19920 C CA . VAL G 1 90 ? -42.641 -0.117 2.135 1 22.225 90 VAL G CA 1
ATOM 19921 C C . VAL G 1 90 ? -42.377 1.04 3.088 1 21.393 90 VAL G C 1
ATOM 19922 O O . VAL G 1 90 ? -42.303 0.855 4.304 1 22.191 90 VAL G O 1
ATOM 19935 N N . ASN G 1 91 ? -42.28 2.238 2.499 1 19.63 91 ASN G N 1
ATOM 19936 C CA . ASN G 1 91 ? -42.192 3.472 3.249 1 21.133 91 ASN G CA 1
ATOM 19937 C C . ASN G 1 91 ? -43.591 4.042 3.444 1 22.472 91 ASN G C 1
ATOM 19938 O O . ASN G 1 91 ? -44.292 4.266 2.457 1 20.654 91 ASN G O 1
ATOM 19949 N N . ASN G 1 92 ? -43.976 4.301 4.706 1 21.572 92 ASN G N 1
ATOM 19950 C CA . ASN G 1 92 ? -45.218 5.002 4.979 1 22.468 92 ASN G CA 1
ATOM 19951 C C . ASN G 1 92 ? -44.974 6.509 4.875 1 23.648 92 ASN G C 1
ATOM 19952 O O . ASN G 1 92 ? -44.219 7.075 5.674 1 22.881 92 ASN G O 1
ATOM 19963 N N . ILE G 1 93 ? -45.612 7.141 3.878 1 22.566 93 ILE G N 1
ATOM 19964 C CA . ILE G 1 93 ? -45.489 8.576 3.66 1 21.869 93 ILE G CA 1
ATOM 19965 C C . ILE G 1 93 ? -46.881 9.201 3.59 1 23.323 93 ILE G C 1
ATOM 19966 O O . ILE G 1 93 ? -47.89 8.488 3.477 1 21.833 93 ILE G O 1
ATOM 19982 N N . ASN G 1 94 ? -46.902 10.543 3.662 1 22.558 94 ASN G N 1
ATOM 19983 C CA . ASN G 1 94 ? -48.07 11.342 3.339 1 24.204 94 ASN G CA 1
ATOM 19984 C C . ASN G 1 94 ? -47.9 12.002 1.969 1 23.069 94 ASN G C 1
ATOM 19985 O O . ASN G 1 94 ? -46.782 12.258 1.524 1 22.275 94 ASN G O 1
ATOM 19996 N N . SER G 1 95 ? -49.036 12.276 1.315 1 22.986 95 SER G N 1
ATOM 19997 C CA . SER G 1 95 ? -49.104 13.197 0.193 1 24.698 95 SER G CA 1
ATOM 19998 C C . SER G 1 95 ? -48.551 14.548 0.641 1 23.93 95 SER G C 1
ATOM 19999 O O . SER G 1 95 ? -48.55 14.833 1.832 1 26.276 95 SER G O 1
ATOM 20007 N N . GLY G 1 96 ? -48.107 15.379 -0.306 1 23.058 96 GLY G N 1
ATOM 20008 C CA . GLY G 1 96 ? -47.567 16.693 0.021 1 21.931 96 GLY G CA 1
ATOM 20009 C C . GLY G 1 96 ? -46.04 16.701 -0.012 1 21.568 96 GLY G C 1
ATOM 20010 O O . GLY G 1 96 ? -45.414 15.915 -0.73 1 19.113 96 GLY G O 1
ATOM 20014 N N . THR G 1 97 ? -45.449 17.599 0.786 1 21.069 97 THR G N 1
ATOM 20015 C CA . THR G 1 97 ? -44.034 17.894 0.674 1 22.489 97 THR G CA 1
ATOM 20016 C C . THR G 1 97 ? -43.23 16.72 1.22 1 20.967 97 THR G C 1
ATOM 20017 O O . THR G 1 97 ? -43.489 16.251 2.321 1 22.246 97 THR G O 1
ATOM 20028 N N . LEU G 1 98 ? -42.225 16.285 0.454 1 19.93 98 LEU G N 1
ATOM 20029 C CA . LEU G 1 98 ? -41.326 15.223 0.892 1 19.524 98 LEU G CA 1
ATOM 20030 C C . LEU G 1 98 ? -39.949 15.42 0.261 1 19.092 98 LEU G C 1
ATOM 20031 O O . LEU G 1 98 ? -39.836 15.78 -0.912 1 18.664 98 LEU G O 1
ATOM 20047 N N . THR G 1 99 ? -38.91 15.208 1.071 1 19.93 99 THR G N 1
ATOM 20048 C CA . THR G 1 99 ? -37.53 15.248 0.611 1 19.431 99 THR G CA 1
ATOM 20049 C C . THR G 1 99 ? -37.128 13.856 0.144 1 19.565 99 THR G C 1
ATOM 20050 O O . THR G 1 99 ? -37.33 12.899 0.887 1 18.329 99 THR G O 1
ATOM 20061 N N . PHE G 1 100 ? -36.547 13.787 -1.065 1 18.8 100 PHE G N 1
ATOM 20062 C CA . PHE G 1 100 ? -35.905 12.589 -1.582 1 19.018 100 PHE G CA 1
ATOM 20063 C C . PHE G 1 100 ? -34.393 12.805 -1.506 1 18.545 100 PHE G C 1
ATOM 20064 O O . PHE G 1 100 ? -33.872 13.772 -2.071 1 16.617 100 PHE G O 1
ATOM 20081 N N . SER G 1 101 ? -33.696 11.894 -0.81 1 17.399 101 SER G N 1
ATOM 20082 C CA . SER G 1 101 ? -32.262 12.042 -0.601 1 16.701 101 SER G CA 1
ATOM 20083 C C . SER G 1 101 ? -31.5 10.959 -1.359 1 16.49 101 SER G C 1
ATOM 20084 O O . SER G 1 101 ? -31.84 9.782 -1.261 1 15.658 101 SER G O 1
ATOM 20092 N N . TRP G 1 102 ? -30.459 11.386 -2.089 1 16.261 102 TRP G N 1
ATOM 20093 C CA . TRP G 1 102 ? -29.555 10.49 -2.782 1 17.37 102 TRP G CA 1
ATOM 20094 C C . TRP G 1 102 ? -28.23 10.425 -2.043 1 16.813 102 TRP G C 1
ATOM 20095 O O . TRP G 1 102 ? -27.582 11.447 -1.827 1 16.8 102 TRP G O 1
ATOM 20116 N N . ASP G 1 103 ? -27.821 9.215 -1.667 1 16.849 103 ASP G N 1
ATOM 20117 C CA . ASP G 1 103 ? -26.483 9.018 -1.151 1 17.247 103 ASP G CA 1
ATOM 20118 C C . ASP G 1 103 ? -25.541 8.8 -2.323 1 17.837 103 ASP G C 1
ATOM 20119 O O . ASP G 1 103 ? -25.628 7.775 -2.998 1 17.849 103 ASP G O 1
ATOM 20128 N N . ILE G 1 104 ? -24.624 9.743 -2.548 1 17.151 104 ILE G N 1
ATOM 20129 C CA . ILE G 1 104 ? -23.748 9.649 -3.702 1 17.06 104 ILE G CA 1
ATOM 20130 C C . ILE G 1 104 ? -22.291 9.481 -3.251 1 16.787 104 ILE G C 1
ATOM 20131 O O . ILE G 1 104 ? -21.371 9.68 -4.038 1 16.847 104 ILE G O 1
ATOM 20147 N N . SER G 1 105 ? -22.107 9.039 -2.002 1 17.116 105 SER G N 1
ATOM 20148 C CA . SER G 1 105 ? -20.808 8.743 -1.41 1 18.562 105 SER G CA 1
ATOM 20149 C C . SER G 1 105 ? -19.959 7.804 -2.265 1 18.923 105 SER G C 1
ATOM 20150 O O . SER G 1 105 ? -18.733 7.952 -2.302 1 19.128 105 SER G O 1
ATOM 20158 N N . ASN G 1 106 ? -20.612 6.831 -2.922 1 18.926 106 ASN G N 1
ATOM 20159 C CA . ASN G 1 106 ? -19.922 5.827 -3.717 1 20.067 106 ASN G CA 1
ATOM 20160 C C . ASN G 1 106 ? -19.305 6.409 -4.99 1 20.55 106 ASN G C 1
ATOM 20161 O O . ASN G 1 106 ? -18.49 5.742 -5.621 1 19.313 106 ASN G O 1
ATOM 20172 N N . GLY G 1 107 ? -19.726 7.619 -5.39 1 21.603 107 GLY G N 1
ATOM 20173 C CA . GLY G 1 107 ? -19.228 8.225 -6.614 1 21.849 107 GLY G CA 1
ATOM 20174 C C . GLY G 1 107 ? -19.847 9.591 -6.868 1 22.503 107 GLY G C 1
ATOM 20175 O O . GLY G 1 107 ? -20.691 9.72 -7.745 1 24.083 107 GLY G O 1
ATOM 20179 N N . PRO G 1 108 ? -19.457 10.647 -6.122 1 23.042 108 PRO G N 1
ATOM 20180 C CA . PRO G 1 108 ? -20.12 11.95 -6.242 1 24.131 108 PRO G CA 1
ATOM 20181 C C . PRO G 1 108 ? -19.932 12.581 -7.625 1 24.41 108 PRO G C 1
ATOM 20182 O O . PRO G 1 108 ? -18.915 12.381 -8.297 1 23.491 108 PRO G O 1
ATOM 20193 N N . HIS G 1 109 ? -20.975 13.27 -8.091 1 24.082 109 HIS G N 1
ATOM 20194 C CA . HIS G 1 109 ? -20.95 13.936 -9.381 1 23.357 109 HIS G CA 1
ATOM 20195 C C . HIS G 1 109 ? -21.652 15.28 -9.212 1 26.028 109 HIS G C 1
ATOM 20196 O O . HIS G 1 109 ? -22.597 15.586 -9.932 1 26.032 109 HIS G O 1
ATOM 20211 N N . PHE G 1 110 ? -21.186 16.073 -8.241 1 26.223 110 PHE G N 1
ATOM 20212 C CA . PHE G 1 110 ? -21.85 17.328 -7.922 1 27.745 110 PHE G CA 1
ATOM 20213 C C . PHE G 1 110 ? -21.767 18.289 -9.106 1 29.391 110 PHE G C 1
ATOM 20214 O O . PHE G 1 110 ? -22.778 18.863 -9.499 1 30.547 110 PHE G O 1
ATOM 20231 N N . ASP G 1 111 ? -20.572 18.433 -9.682 1 30.014 111 ASP G N 1
ATOM 20232 C CA . ASP G 1 111 ? -20.275 19.589 -10.519 1 32.859 111 ASP G CA 1
ATOM 20233 C C . ASP G 1 111 ? -20.826 19.44 -11.938 1 30.488 111 ASP G C 1
ATOM 20234 O O . ASP G 1 111 ? -20.771 20.4 -12.705 1 30.694 111 ASP G O 1
ATOM 20243 N N . ASP G 1 112 ? -21.349 18.26 -12.306 1 27.515 112 ASP G N 1
ATOM 20244 C CA . ASP G 1 112 ? -21.976 18.107 -13.613 1 27.952 112 ASP G CA 1
ATOM 20245 C C . ASP G 1 112 ? -23.314 17.373 -13.497 1 25.511 112 ASP G C 1
ATOM 20246 O O . ASP G 1 112 ? -23.749 16.723 -14.456 1 26.274 112 ASP G O 1
ATOM 20255 N N . THR G 1 113 ? -23.949 17.447 -12.319 1 24.355 113 THR G N 1
ATOM 20256 C CA . THR G 1 113 ? -25.318 16.969 -12.168 1 24.555 113 THR G CA 1
ATOM 20257 C C . THR G 1 113 ? -26.254 17.937 -12.895 1 25.38 113 THR G C 1
ATOM 20258 O O . THR G 1 113 ? -26.09 19.15 -12.769 1 28.195 113 THR G O 1
ATOM 20269 N N . SER G 1 114 ? -27.235 17.383 -13.617 1 24.229 114 SER G N 1
ATOM 20270 C CA . SER G 1 114 ? -28.112 18.143 -14.499 1 26.532 114 SER G CA 1
ATOM 20271 C C . SER G 1 114 ? -29.55 18.168 -13.979 1 26.17 114 SER G C 1
ATOM 20272 O O . SER G 1 114 ? -30.187 19.219 -14.025 1 26.313 114 SER G O 1
ATOM 20280 N N . ASP G 1 115 ? -30.059 17.015 -13.51 1 26.891 115 ASP G N 1
ATOM 20281 C CA . ASP G 1 115 ? -31.472 16.896 -13.186 1 28.092 115 ASP G CA 1
ATOM 20282 C C . ASP G 1 115 ? -31.727 15.787 -12.163 1 26.056 115 ASP G C 1
ATOM 20283 O O . ASP G 1 115 ? -30.951 14.841 -12.037 1 24.101 115 ASP G O 1
ATOM 20292 N N . PHE G 1 116 ? -32.829 15.954 -11.415 1 22.618 116 PHE G N 1
ATOM 20293 C CA . PHE G 1 116 ? -33.462 14.896 -10.652 1 20.781 116 PHE G CA 1
ATOM 20294 C C . PHE G 1 116 ? -34.923 14.834 -11.072 1 21.06 116 PHE G C 1
ATOM 20295 O O . PHE G 1 116 ? -35.591 15.867 -11.077 1 21.463 116 PHE G O 1
ATOM 20312 N N . ARG G 1 117 ? -35.409 13.631 -11.386 1 21.121 117 ARG G N 1
ATOM 20313 C CA . ARG G 1 117 ? -36.771 13.48 -11.88 1 22.618 117 ARG G CA 1
ATOM 20314 C C . ARG G 1 117 ? -37.474 12.322 -11.185 1 20.967 117 ARG G C 1
ATOM 20315 O O . ARG G 1 117 ? -36.858 11.303 -10.893 1 22.658 117 ARG G O 1
ATOM 20336 N N . TYR G 1 118 ? -38.785 12.489 -10.944 1 21.392 118 TYR G N 1
ATOM 20337 C CA . TYR G 1 118 ? -39.565 11.536 -10.177 1 20.91 118 TYR G CA 1
ATOM 20338 C C . TYR G 1 118 ? -40.942 11.348 -10.817 1 21.33 118 TYR G C 1
ATOM 20339 O O . TYR G 1 118 ? -41.619 12.328 -11.131 1 20.884 118 TYR G O 1
ATOM 20357 N N . TRP G 1 119 ? -41.336 10.077 -10.985 1 20.371 119 TRP G N 1
ATOM 20358 C CA . TRP G 1 119 ? -42.638 9.671 -11.501 1 23.683 119 TRP G CA 1
ATOM 20359 C C . TRP G 1 119 ? -43.371 8.911 -10.406 1 23.965 119 TRP G C 1
ATOM 20360 O O . TRP G 1 119 ? -42.737 8.297 -9.552 1 24.461 119 TRP G O 1
ATOM 20381 N N . ILE G 1 120 ? -44.705 8.915 -10.461 1 23.945 120 ILE G N 1
ATOM 20382 C CA . ILE G 1 120 ? -45.5 8.174 -9.499 1 23.599 120 ILE G CA 1
ATOM 20383 C C . ILE G 1 120 ? -46.567 7.39 -10.251 1 24.425 120 ILE G C 1
ATOM 20384 O O . ILE G 1 120 ? -47.016 7.805 -11.317 1 23.306 120 ILE G O 1
ATOM 20400 N N . THR G 1 121 ? -46.928 6.235 -9.69 1 24.482 121 THR G N 1
ATOM 20401 C CA . THR G 1 121 ? -47.958 5.392 -10.267 1 26.337 121 THR G CA 1
ATOM 20402 C C . THR G 1 121 ? -49.298 6.131 -10.309 1 28.465 121 THR G C 1
ATOM 20403 O O . THR G 1 121 ? -49.547 7.025 -9.503 1 30.144 121 THR G O 1
ATOM 20414 N N . LYS G 1 122 ? -50.147 5.742 -11.275 1 28.678 122 LYS G N 1
ATOM 20415 C CA . LYS G 1 122 ? -51.448 6.362 -11.484 1 27.14 122 LYS G CA 1
ATOM 20416 C C . LYS G 1 122 ? -52.355 6.1 -10.286 1 26.985 122 LYS G C 1
ATOM 20417 O O . LYS G 1 122 ? -52.214 5.087 -9.603 1 23.952 122 LYS G O 1
ATOM 20436 N N . PRO G 1 123 ? -53.357 6.976 -10.025 1 29.722 123 PRO G N 1
ATOM 20437 C CA . PRO G 1 123 ? -54.315 6.75 -8.934 1 29.708 123 PRO G CA 1
ATOM 20438 C C . PRO G 1 123 ? -54.93 5.354 -8.979 1 29.467 123 PRO G C 1
ATOM 20439 O O . PRO G 1 123 ? -55.186 4.741 -7.949 1 29.95 123 PRO G O 1
ATOM 20450 N N . GLY G 1 124 ? -55.148 4.847 -10.196 1 30.469 124 GLY G N 1
ATOM 20451 C CA . GLY G 1 124 ? -55.787 3.553 -10.387 1 33.833 124 GLY G CA 1
ATOM 20452 C C . GLY G 1 124 ? -54.857 2.357 -10.169 1 34.932 124 GLY G C 1
ATOM 20453 O O . GLY G 1 124 ? -55.32 1.22 -10.214 1 35.913 124 GLY G O 1
ATOM 20457 N N . PHE G 1 125 ? -53.561 2.603 -9.919 1 35.211 125 PHE G N 1
ATOM 20458 C CA . PHE G 1 125 ? -52.563 1.543 -9.866 1 33.281 125 PHE G CA 1
ATOM 20459 C C . PHE G 1 125 ? -52.856 0.58 -8.712 1 32.546 125 PHE G C 1
ATOM 20460 O O . PHE G 1 125 ? -53.103 1.009 -7.591 1 30.134 125 PHE G O 1
ATOM 20477 N N . VAL G 1 126 ? -52.788 -0.727 -9.006 1 34.011 126 VAL G N 1
ATOM 20478 C CA . VAL G 1 126 ? -53.044 -1.787 -8.041 1 35.754 126 VAL G CA 1
ATOM 20479 C C . VAL G 1 126 ? -51.798 -2.666 -7.947 1 37.459 126 VAL G C 1
ATOM 20480 O O . VAL G 1 126 ? -51.469 -3.363 -8.906 1 39.098 126 VAL G O 1
ATOM 20493 N N . TYR G 1 127 ? -51.126 -2.644 -6.785 1 37.196 127 TYR G N 1
ATOM 20494 C CA . TYR G 1 127 ? -49.875 -3.373 -6.614 1 37.825 127 TYR G CA 1
ATOM 20495 C C . TYR G 1 127 ? -50.184 -4.852 -6.42 1 37.429 127 TYR G C 1
ATOM 20496 O O . TYR G 1 127 ? -51.019 -5.219 -5.599 1 36.31 127 TYR G O 1
ATOM 20514 N N . GLN G 1 128 ? -49.478 -5.687 -7.185 1 38.636 128 GLN G N 1
ATOM 20515 C CA . GLN G 1 128 ? -49.59 -7.13 -7.059 1 40.364 128 GLN G CA 1
ATOM 20516 C C . GLN G 1 128 ? -48.196 -7.733 -7.207 1 39.333 128 GLN G C 1
ATOM 20517 O O . GLN G 1 128 ? -47.455 -7.396 -8.134 1 36.888 128 GLN G 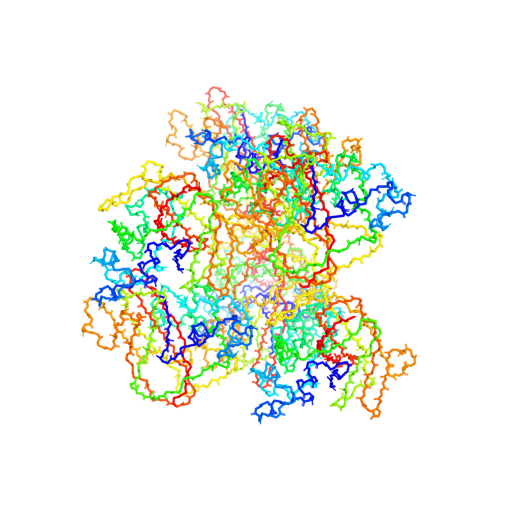O 1
ATOM 20523 N N . VAL G 1 129 ? -47.855 -8.61 -6.257 1 41.632 129 VAL G N 1
ATOM 20524 C CA . VAL G 1 129 ? -46.629 -9.389 -6.304 1 44.546 129 VAL G CA 1
ATOM 20525 C C . VAL G 1 129 ? -46.548 -10.098 -7.653 1 42.896 129 VAL G C 1
ATOM 20526 O O . VAL G 1 129 ? -47.524 -10.693 -8.103 1 39.51 129 VAL G O 1
ATOM 20539 N N . GLY G 1 130 ? -45.376 -10.016 -8.291 1 42.206 130 GLY G N 1
ATOM 20540 C CA . GLY G 1 130 ? -45.118 -10.725 -9.532 1 43.42 130 GLY G CA 1
ATOM 20541 C C . GLY G 1 130 ? -45.396 -9.866 -10.761 1 44.875 130 GLY G C 1
ATOM 20542 O O . GLY G 1 130 ? -44.73 -10.036 -11.78 1 49.797 130 GLY G O 1
ATOM 20546 N N . ARG G 1 131 ? -46.402 -8.983 -10.681 1 43.021 131 ARG G N 1
ATOM 20547 C CA . ARG G 1 131 ? -46.69 -8.079 -11.78 1 45.03 131 ARG G CA 1
ATOM 20548 C C . ARG G 1 131 ? -45.647 -6.972 -11.763 1 41.941 131 ARG G C 1
ATOM 20549 O O . ARG G 1 131 ? -45.722 -6.03 -10.982 1 40.915 131 ARG G O 1
ATOM 20570 N N . GLU G 1 132 ? -44.669 -7.107 -12.648 1 38.924 132 GLU G N 1
ATOM 20571 C CA . GLU G 1 132 ? -43.607 -6.131 -12.728 1 39.175 132 GLU G CA 1
ATOM 20572 C C . GLU G 1 132 ? -44.195 -4.855 -13.32 1 37.211 132 GLU G C 1
ATOM 20573 O O . GLU G 1 132 ? -45.246 -4.868 -13.958 1 37.453 132 GLU G O 1
ATOM 20585 N N . LEU G 1 133 ? -43.512 -3.744 -13.072 1 35.492 133 LEU G N 1
ATOM 20586 C CA . LEU G 1 133 ? -44.047 -2.445 -13.423 1 35.121 133 LEU G CA 1
ATOM 20587 C C . LEU G 1 133 ? -43.992 -2.263 -14.94 1 33.141 133 LEU G C 1
ATOM 20588 O O . LEU G 1 133 ? -43.143 -2.845 -15.607 1 30.294 133 LEU G O 1
ATOM 20604 N N . THR G 1 134 ? -44.932 -1.474 -15.468 1 30.306 134 THR G N 1
ATOM 20605 C CA . THR G 1 134 ? -44.916 -1.021 -16.846 1 30.598 134 THR G CA 1
ATOM 20606 C C . THR G 1 134 ? -45 0.502 -16.809 1 31.03 134 THR G C 1
ATOM 20607 O O . THR G 1 134 ? -45.472 1.081 -15.836 1 31.005 134 THR G O 1
ATOM 20618 N N . TRP G 1 135 ? -44.552 1.161 -17.867 1 28.935 135 TRP G N 1
ATOM 20619 C CA . TRP G 1 135 ? -44.629 2.608 -17.913 1 33.599 135 TRP G CA 1
ATOM 20620 C C . TRP G 1 135 ? -46.084 3.07 -17.806 1 34.887 135 TRP G C 1
ATOM 20621 O O . TRP G 1 135 ? -46.36 4.117 -17.215 1 31.114 135 TRP G O 1
ATOM 20642 N N . ALA G 1 136 ? -46.995 2.242 -18.339 1 36.574 136 ALA G N 1
ATOM 20643 C CA . ALA G 1 136 ? -48.435 2.442 -18.234 1 36.941 136 ALA G CA 1
ATOM 20644 C C . ALA G 1 136 ? -48.9 2.521 -16.78 1 35.332 136 ALA G C 1
ATOM 20645 O O . ALA G 1 136 ? -49.968 3.071 -16.514 1 33.285 136 ALA G O 1
ATOM 20652 N N . ASP G 1 137 ? -48.135 1.926 -15.855 1 33.652 137 ASP G N 1
ATOM 20653 C CA . ASP G 1 137 ? -48.454 2.01 -14.437 1 32.278 137 ASP G CA 1
ATOM 20654 C C . ASP G 1 137 ? -48.198 3.424 -13.914 1 29.108 137 ASP G C 1
ATOM 20655 O O . ASP G 1 137 ? -48.779 3.81 -12.911 1 31.101 137 ASP G O 1
ATOM 20664 N N . PHE G 1 138 ? -47.351 4.193 -14.604 1 28.037 138 PHE G N 1
ATOM 20665 C CA . PHE G 1 138 ? -46.895 5.485 -14.118 1 28.969 138 PHE G CA 1
ATOM 20666 C C . PHE G 1 138 ? -47.519 6.602 -14.938 1 28.907 138 PHE G C 1
ATOM 20667 O O . PHE G 1 138 ? -47.819 6.429 -16.12 1 28.907 138 PHE G O 1
ATOM 20684 N N . GLU G 1 139 ? -47.653 7.766 -14.305 1 28.473 139 GLU G N 1
ATOM 20685 C CA . GLU G 1 139 ? -47.963 8.98 -15.037 1 30.731 139 GLU G CA 1
ATOM 20686 C C . GLU G 1 139 ? -46.952 9.116 -16.173 1 31.493 139 GLU G C 1
ATOM 20687 O O . GLU G 1 139 ? -45.817 8.65 -16.074 1 29.506 139 GLU G O 1
ATOM 20699 N N . ASP G 1 140 ? -47.365 9.761 -17.262 1 32.581 140 ASP G N 1
ATOM 20700 C CA . ASP G 1 140 ? -46.473 9.923 -18.391 1 31.889 140 ASP G CA 1
ATOM 20701 C C . ASP G 1 140 ? -45.327 10.848 -17.99 1 31.814 140 ASP G C 1
ATOM 20702 O O . ASP G 1 140 ? -44.173 10.586 -18.322 1 34.696 140 ASP G O 1
ATOM 20711 N N . GLN G 1 141 ? -45.663 11.929 -17.277 1 31.728 141 GLN G N 1
ATOM 20712 C CA . GLN G 1 141 ? -44.719 12.986 -16.962 1 31.624 141 GLN G CA 1
ATOM 20713 C C . GLN G 1 141 ? -44.332 12.903 -15.488 1 29.745 141 GLN G C 1
ATOM 20714 O O . GLN G 1 141 ? -45.101 12.426 -14.656 1 24.503 141 GLN G O 1
ATOM 20728 N N . PRO G 1 142 ? -43.124 13.381 -15.127 1 29.398 142 PRO G N 1
ATOM 20729 C CA . PRO G 1 142 ? -42.7 13.378 -13.731 1 27.29 142 PRO G CA 1
ATOM 20730 C C . PRO G 1 142 ? -43.48 14.419 -12.931 1 25.946 142 PRO G C 1
ATOM 20731 O O . PRO G 1 142 ? -43.746 15.51 -13.422 1 28.619 142 PRO G O 1
ATOM 20742 N N . PHE G 1 143 ? -43.833 14.078 -11.688 1 26.118 143 PHE G N 1
ATOM 20743 C CA . PHE G 1 143 ? -44.514 15.015 -10.808 1 25.557 143 PHE G CA 1
ATOM 20744 C C . PHE G 1 143 ? -43.496 15.965 -10.174 1 25.166 143 PHE G C 1
ATOM 20745 O O . PHE G 1 143 ? -43.885 17.01 -9.648 1 25.253 143 PHE G O 1
ATOM 20762 N N . CYS G 1 144 ? -42.206 15.574 -10.193 1 24.976 144 CYS G N 1
ATOM 20763 C CA . CYS G 1 144 ? -41.118 16.386 -9.671 1 25.489 144 CYS G CA 1
ATOM 20764 C C . CYS G 1 144 ? -39.971 16.365 -10.681 1 25.274 144 CYS G C 1
ATOM 20765 O O . CYS G 1 144 ? -39.52 15.297 -11.085 1 22.598 144 CYS G O 1
ATOM 20772 N N . ASP G 1 145 ? -39.553 17.558 -11.118 1 26.326 145 ASP G N 1
ATOM 20773 C CA . ASP G 1 145 ? -38.562 17.71 -12.171 1 27.475 145 ASP G CA 1
ATOM 20774 C C . ASP G 1 145 ? -37.686 18.912 -11.843 1 26.241 145 ASP G C 1
ATOM 20775 O O . ASP G 1 145 ? -38.026 20.05 -12.162 1 27.102 145 ASP G O 1
ATOM 20784 N N . LEU G 1 146 ? -36.543 18.634 -11.218 1 25.705 146 LEU G N 1
ATOM 20785 C CA . LEU G 1 146 ? -35.697 19.68 -10.675 1 26.979 146 LEU G CA 1
ATOM 20786 C C . LEU G 1 146 ? -34.406 19.749 -11.482 1 26.799 146 LEU G C 1
ATOM 20787 O O . LEU G 1 146 ? -33.722 18.749 -11.628 1 28.928 146 LEU G O 1
ATOM 20803 N N . ALA G 1 147 ? -34.093 20.938 -11.998 1 27.091 147 ALA G N 1
ATOM 20804 C CA . ALA G 1 147 ? -32.808 21.182 -12.629 1 27 147 ALA G CA 1
ATOM 20805 C C . ALA G 1 147 ? -31.77 21.444 -11.545 1 27.828 147 ALA G C 1
ATOM 20806 O O . ALA G 1 147 ? -32.116 21.701 -10.39 1 26.512 147 ALA G O 1
ATOM 20813 N N . TYR G 1 148 ? -30.494 21.398 -11.936 1 26.894 148 TYR G N 1
ATOM 20814 C CA . TYR G 1 148 ? -29.427 21.795 -11.038 1 28.1 148 TYR G CA 1
ATOM 20815 C C . TYR G 1 148 ? -28.2 22.185 -11.857 1 27.905 148 TYR G C 1
ATOM 20816 O O . TYR G 1 148 ? -27.939 21.62 -12.911 1 29.658 148 TYR G O 1
ATOM 20834 N N . ASN G 1 149 ? -27.479 23.187 -11.345 1 30.834 149 ASN G N 1
ATOM 20835 C CA . ASN G 1 149 ? -26.178 23.586 -11.855 1 30.913 149 ASN G CA 1
ATOM 20836 C C . ASN G 1 149 ? -25.34 24.013 -10.654 1 30.369 149 ASN G C 1
ATOM 20837 O O . ASN G 1 149 ? -25.641 25.018 -10.003 1 28.801 149 ASN G O 1
ATOM 20848 N N . ASP G 1 150 ? -24.297 23.219 -10.378 1 29.153 150 ASP G N 1
ATOM 20849 C CA . ASP G 1 150 ? -23.492 23.34 -9.173 1 30.964 150 ASP G CA 1
ATOM 20850 C C . ASP G 1 150 ? -22.78 24.69 -9.115 1 31.265 150 ASP G C 1
ATOM 20851 O O . ASP G 1 150 ? -22.356 25.1 -8.042 1 32.262 150 ASP G O 1
ATOM 20860 N N . ASP G 1 151 ? -22.65 25.37 -10.261 1 35.031 151 ASP G N 1
ATOM 20861 C CA . ASP G 1 151 ? -22.024 26.684 -10.311 1 39.096 151 ASP G CA 1
ATOM 20862 C C . ASP G 1 151 ? -22.958 27.795 -9.828 1 39.086 151 ASP G C 1
ATOM 20863 O O . ASP G 1 151 ? -22.469 28.857 -9.453 1 36.05 151 ASP G O 1
ATOM 20872 N N . ASN G 1 152 ? -24.283 27.554 -9.838 1 37.235 152 ASN G N 1
ATOM 20873 C CA . ASN G 1 152 ? -25.268 28.57 -9.486 1 36.723 152 ASN G CA 1
ATOM 20874 C C . ASN G 1 152 ? -26.337 27.96 -8.573 1 35.984 152 ASN G C 1
ATOM 20875 O O . ASN G 1 152 ? -27.532 28.071 -8.844 1 33.719 152 ASN G O 1
ATOM 20886 N N . PRO G 1 153 ? -25.958 27.336 -7.432 1 35.76 153 PRO G N 1
ATOM 20887 C CA . PRO G 1 153 ? -26.901 26.528 -6.65 1 35.792 153 PRO G CA 1
ATOM 20888 C C . PRO G 1 153 ? -28.114 27.311 -6.14 1 35.121 153 PRO G C 1
ATOM 20889 O O . PRO G 1 153 ? -29.208 26.751 -6.005 1 31.581 153 PRO G O 1
ATOM 20900 N N . GLY G 1 154 ? -27.897 28.615 -5.894 1 31.555 154 GLY G N 1
ATOM 20901 C CA . GLY G 1 154 ? -28.9 29.521 -5.357 1 31.961 154 GLY G CA 1
ATOM 20902 C C . GLY G 1 154 ? -30.151 29.626 -6.229 1 29.225 154 GLY G C 1
ATOM 20903 O O . GLY G 1 154 ? -31.195 30.031 -5.735 1 30.224 154 GLY G O 1
ATOM 20907 N N . ALA G 1 155 ? -30.043 29.25 -7.51 1 27.537 155 ALA G N 1
ATOM 20908 C CA . ALA G 1 155 ? -31.163 29.264 -8.435 1 27.851 155 ALA G CA 1
ATOM 20909 C C . ALA G 1 155 ? -32.017 27.994 -8.337 1 30.348 155 ALA G C 1
ATOM 20910 O O . ALA G 1 155 ? -33.034 27.893 -9.023 1 30.89 155 ALA G O 1
ATOM 20917 N N . TYR G 1 156 ? -31.593 27.009 -7.531 1 27.435 156 TYR G N 1
ATOM 20918 C CA . TYR G 1 156 ? -32.32 25.753 -7.398 1 26.459 156 TYR G CA 1
ATOM 20919 C C . TYR G 1 156 ? -32.633 25.537 -5.919 1 26.198 156 TYR G C 1
ATOM 20920 O O . TYR G 1 156 ? -32.012 24.703 -5.267 1 26.566 156 TYR G O 1
ATOM 20938 N N . PRO G 1 157 ? -33.604 26.289 -5.347 1 25.707 157 PRO G N 1
ATOM 20939 C CA . PRO G 1 157 ? -33.837 26.265 -3.902 1 26.749 157 PRO G CA 1
ATOM 20940 C C . PRO G 1 157 ? -34.406 24.955 -3.349 1 25.29 157 PRO G C 1
ATOM 20941 O O . PRO G 1 157 ? -34.403 24.764 -2.135 1 23.33 157 PRO G O 1
ATOM 20952 N N . ASN G 1 158 ? -34.873 24.054 -4.226 1 26.198 158 ASN G N 1
ATOM 20953 C CA . ASN G 1 158 ? -35.402 22.773 -3.776 1 27.014 158 ASN G CA 1
ATOM 20954 C C . ASN G 1 158 ? -34.396 21.644 -4.031 1 24.918 158 ASN G C 1
ATOM 20955 O O . ASN G 1 158 ? -34.752 20.467 -3.963 1 22.003 158 ASN G O 1
ATOM 20966 N N . VAL G 1 159 ? -33.144 22.021 -4.299 1 23.141 159 VAL G N 1
ATOM 20967 C CA . VAL G 1 159 ? -32.031 21.089 -4.351 1 23.53 159 VAL G CA 1
ATOM 20968 C C . VAL G 1 159 ? -30.998 21.574 -3.341 1 24.085 159 VAL G C 1
ATOM 20969 O O . VAL G 1 159 ? -30.632 22.76 -3.313 1 23.192 159 VAL G O 1
ATOM 20982 N N . ARG G 1 160 ? -30.573 20.649 -2.477 1 23.19 160 ARG G N 1
ATOM 20983 C CA . ARG G 1 160 ? -29.513 20.924 -1.53 1 23.865 160 ARG G CA 1
ATOM 20984 C C . ARG G 1 160 ? -28.408 19.91 -1.788 1 23.103 160 ARG G C 1
ATOM 20985 O O . ARG G 1 160 ? -28.619 18.702 -1.65 1 22.361 160 ARG G O 1
ATOM 21006 N N . ALA G 1 161 ? -27.243 20.435 -2.17 1 22.358 161 ALA G N 1
ATOM 21007 C CA . ALA G 1 161 ? -26.022 19.66 -2.29 1 21.107 161 ALA G CA 1
ATOM 21008 C C . ALA G 1 161 ? -25.278 19.722 -0.959 1 23.388 161 ALA G C 1
ATOM 21009 O O . ALA G 1 161 ? -24.876 20.807 -0.522 1 24.742 161 ALA G O 1
ATOM 21016 N N . ASP G 1 162 ? -25.148 18.559 -0.302 1 21.14 162 ASP G N 1
ATOM 21017 C CA . ASP G 1 162 ? -24.35 18.431 0.911 1 21.218 162 ASP G CA 1
ATOM 21018 C C . ASP G 1 162 ? -23.062 17.698 0.552 1 20.308 162 ASP G C 1
ATOM 21019 O O . ASP G 1 162 ? -23.051 16.471 0.405 1 19.518 162 ASP G O 1
ATOM 21028 N N . LYS G 1 163 ? -22.004 18.483 0.319 1 20.397 163 LYS G N 1
ATOM 21029 C CA . LYS G 1 163 ? -20.753 17.953 -0.211 1 21.729 163 LYS G CA 1
ATOM 21030 C C . LYS G 1 163 ? -20.012 17.168 0.864 1 21.63 163 LYS G C 1
ATOM 21031 O O . LYS G 1 163 ? -19.567 16.043 0.625 1 20.358 163 LYS G O 1
ATOM 21050 N N . PRO G 1 164 ? -19.846 17.722 2.083 1 19.493 164 PRO G N 1
ATOM 21051 C CA . PRO G 1 164 ? -19.162 16.985 3.146 1 19.664 164 PRO G CA 1
ATOM 21052 C C . PRO G 1 164 ? -19.778 15.615 3.413 1 20.357 164 PRO G C 1
ATOM 21053 O O . PRO G 1 164 ? -19.046 14.67 3.69 1 19.718 164 PRO G O 1
ATOM 21064 N N . ASN G 1 165 ? -21.112 15.507 3.313 1 21.458 165 ASN G N 1
ATOM 21065 C CA . ASN G 1 165 ? -21.809 14.257 3.58 1 20.926 165 ASN G CA 1
ATOM 21066 C C . ASN G 1 165 ? -22.175 13.521 2.278 1 21.238 165 ASN G C 1
ATOM 21067 O O . ASN G 1 165 ? -22.944 12.556 2.316 1 19.757 165 ASN G O 1
ATOM 21078 N N . THR G 1 166 ? -21.629 13.972 1.137 1 20.095 166 THR G N 1
ATOM 21079 C CA . THR G 1 166 ? -21.869 13.371 -0.176 1 20.29 166 THR G CA 1
ATOM 21080 C C . THR G 1 166 ? -23.325 12.934 -0.341 1 19.286 166 THR G C 1
ATOM 21081 O O . THR G 1 166 ? -23.614 11.764 -0.598 1 19.549 166 THR G O 1
ATOM 21092 N N . HIS G 1 167 ? -24.238 13.908 -0.213 1 19.476 167 HIS G N 1
ATOM 21093 C CA . HIS G 1 167 ? -25.657 13.703 -0.432 1 17.566 167 HIS G CA 1
ATOM 21094 C C . HIS G 1 167 ? -26.241 14.84 -1.261 1 18.817 167 HIS G C 1
ATOM 21095 O O . HIS G 1 167 ? -25.785 15.984 -1.185 1 18.885 167 HIS G O 1
ATOM 21110 N N . PHE G 1 168 ? -27.265 14.485 -2.037 1 19.014 168 PHE G N 1
ATOM 21111 C CA . PHE G 1 168 ? -28.176 15.433 -2.657 1 19.41 168 PHE G CA 1
ATOM 21112 C C . PHE G 1 168 ? -29.539 15.264 -1.999 1 19.327 168 PHE G C 1
ATOM 21113 O O . PHE G 1 168 ? -30.03 14.143 -1.858 1 18.286 168 PHE G O 1
ATOM 21130 N N . HIS G 1 169 ? -30.143 16.382 -1.591 1 19.426 169 HIS G N 1
ATOM 21131 C CA . HIS G 1 169 ? -31.498 16.362 -1.059 1 20.302 169 HIS G CA 1
ATOM 21132 C C . HIS G 1 169 ? -32.397 17.158 -2.001 1 20.758 169 HIS G C 1
ATOM 21133 O O . HIS G 1 169 ? -32.038 18.267 -2.38 1 21.422 169 HIS G O 1
ATOM 21148 N N . THR G 1 170 ? -33.54 16.569 -2.385 1 21.016 170 THR G N 1
ATOM 21149 C CA . THR G 1 170 ? -34.45 17.176 -3.351 1 21.455 170 THR G CA 1
ATOM 21150 C C . THR G 1 170 ? -35.847 17.215 -2.736 1 22.121 170 THR G C 1
ATOM 21151 O O . THR G 1 170 ? -36.311 16.211 -2.198 1 22.275 170 THR G O 1
ATOM 21162 N N . THR G 1 171 ? -36.492 18.387 -2.785 1 21.746 171 THR G N 1
ATOM 21163 C CA . THR G 1 171 ? -37.797 18.561 -2.166 1 22.729 171 THR G CA 1
ATOM 21164 C C . THR G 1 171 ? -38.854 18.606 -3.261 1 21.667 171 THR G C 1
ATOM 21165 O O . THR G 1 171 ? -38.779 19.448 -4.158 1 21.386 171 THR G O 1
ATOM 21176 N N . CYS G 1 172 ? -39.781 17.643 -3.179 1 21.925 172 CYS G N 1
ATOM 21177 C CA . CYS G 1 172 ? -40.847 17.452 -4.141 1 23.393 172 CYS G CA 1
ATOM 21178 C C . CYS G 1 172 ? -42.201 17.582 -3.437 1 23.028 172 CYS G C 1
ATOM 21179 O O . CYS G 1 172 ? -42.266 17.571 -2.204 1 20.124 172 CYS G O 1
ATOM 21186 N N . THR G 1 173 ? -43.269 17.749 -4.236 1 21.636 173 THR G N 1
ATOM 21187 C CA . THR G 1 173 ? -44.637 17.577 -3.767 1 21.962 173 THR G CA 1
ATOM 21188 C C . THR G 1 173 ? -45.191 16.266 -4.324 1 19.592 173 THR G C 1
ATOM 21189 O O . THR G 1 173 ? -45.368 16.121 -5.531 1 19.363 173 THR G O 1
ATOM 21200 N N . VAL G 1 174 ? -45.483 15.319 -3.426 1 19.965 174 VAL G N 1
ATOM 21201 C CA . VAL G 1 174 ? -46.141 14.079 -3.795 1 20.583 174 VAL G CA 1
ATOM 21202 C C . VAL G 1 174 ? -47.617 14.388 -4.039 1 21.018 174 VAL G C 1
ATOM 21203 O O . VAL G 1 174 ? -48.278 14.94 -3.168 1 19.746 174 VAL G O 1
ATOM 21216 N N . PRO G 1 175 ? -48.199 14.03 -5.2 1 24.522 175 PRO G N 1
ATOM 21217 C CA . PRO G 1 175 ? -49.617 14.306 -5.439 1 26.446 175 PRO G CA 1
ATOM 21218 C C . PRO G 1 175 ? -50.526 13.425 -4.587 1 27.284 175 PRO G C 1
ATOM 21219 O O . PRO G 1 175 ? -50.101 12.386 -4.068 1 26.13 175 PRO G O 1
ATOM 21230 N N . ALA G 1 176 ? -51.785 13.864 -4.495 1 26.263 176 ALA G N 1
ATOM 21231 C CA . ALA G 1 176 ? -52.828 13.167 -3.767 1 27.359 176 ALA G CA 1
ATOM 21232 C C . ALA G 1 176 ? -52.904 11.718 -4.228 1 26.774 176 ALA G C 1
ATOM 21233 O O . ALA G 1 176 ? -53.051 11.443 -5.417 1 28.284 176 ALA G O 1
ATOM 21240 N N . ARG G 1 177 ? -52.832 10.803 -3.266 1 26.996 177 ARG G N 1
ATOM 21241 C CA . ARG G 1 177 ? -52.896 9.382 -3.55 1 28.313 177 ARG G CA 1
ATOM 21242 C C . ARG G 1 177 ? -53.321 8.662 -2.279 1 27.838 177 ARG G C 1
ATOM 21243 O O . ARG G 1 177 ? -53.146 9.194 -1.188 1 27.845 177 ARG G O 1
ATOM 21264 N N . THR G 1 178 ? -53.842 7.44 -2.439 1 29.599 178 THR G N 1
ATOM 21265 C CA . THR G 1 178 ? -54.113 6.557 -1.32 1 31.702 178 THR G CA 1
ATOM 21266 C C . THR G 1 178 ? -53.584 5.169 -1.665 1 29.481 178 THR G C 1
ATOM 21267 O O . THR G 1 178 ? -53.63 4.755 -2.83 1 29.453 178 THR G O 1
ATOM 21278 N N . GLY G 1 179 ? -53.107 4.47 -0.629 1 27.855 179 GLY G N 1
ATOM 21279 C CA . GLY G 1 179 ? -52.732 3.066 -0.724 1 28.114 179 GLY G CA 1
ATOM 21280 C C . GLY G 1 179 ? -51.301 2.852 -1.228 1 28.366 179 GLY G C 1
ATOM 21281 O O . GLY G 1 179 ? -50.407 3.655 -0.965 1 26.33 179 GLY G O 1
ATOM 21285 N N . ARG G 1 180 ? -51.114 1.745 -1.959 1 29.384 180 ARG G N 1
ATOM 21286 C CA . ARG G 1 180 ? -49.802 1.237 -2.331 1 27.363 180 ARG G CA 1
ATOM 21287 C C . ARG G 1 180 ? -49.391 1.79 -3.693 1 25.952 180 ARG G C 1
ATOM 21288 O O . ARG G 1 180 ? -50.094 1.609 -4.683 1 25.249 180 ARG G O 1
ATOM 21309 N N . HIS G 1 181 ? -48.221 2.447 -3.741 1 23.584 181 HIS G N 1
ATOM 21310 C CA . HIS G 1 181 ? -47.75 3.11 -4.944 1 22.322 181 HIS G CA 1
ATOM 21311 C C . HIS G 1 181 ? -46.237 2.917 -5.078 1 22.027 181 HIS G C 1
ATOM 21312 O O . HIS G 1 181 ? -45.582 2.435 -4.159 1 21.614 181 HIS G O 1
ATOM 21327 N N . VAL G 1 182 ? -45.705 3.289 -6.243 1 22.129 182 VAL G N 1
ATOM 21328 C CA . VAL G 1 182 ? -44.272 3.251 -6.484 1 21.554 182 VAL G CA 1
ATOM 21329 C C . VAL G 1 182 ? -43.881 4.606 -7.039 1 22.85 182 VAL G C 1
ATOM 21330 O O . VAL G 1 182 ? -44.607 5.171 -7.856 1 24.552 182 VAL G O 1
ATOM 21343 N N . ILE G 1 183 ? -42.713 5.091 -6.615 1 21.911 183 ILE G N 1
ATOM 21344 C CA . ILE G 1 183 ? -42.12 6.282 -7.194 1 23.058 183 ILE G CA 1
ATOM 21345 C C . ILE G 1 183 ? -40.872 5.858 -7.955 1 22.671 183 ILE G C 1
ATOM 21346 O O . ILE G 1 183 ? -40.01 5.225 -7.365 1 24.716 183 ILE G O 1
ATOM 21362 N N . TYR G 1 184 ? -40.794 6.181 -9.257 1 24.299 184 TYR G N 1
ATOM 21363 C CA . TYR G 1 184 ? -39.585 5.938 -10.035 1 23.44 184 TYR G CA 1
ATOM 21364 C C . TYR G 1 184 ? -38.745 7.21 -10.053 1 22.453 184 TYR G C 1
ATOM 21365 O O . TYR G 1 184 ? -39.265 8.303 -10.269 1 23.819 184 TYR G O 1
ATOM 21383 N N . ALA G 1 185 ? -37.431 7.073 -9.824 1 22.997 185 ALA G N 1
ATOM 21384 C CA . ALA G 1 185 ? -36.568 8.232 -9.635 1 21.756 185 ALA G CA 1
ATOM 21385 C C . ALA G 1 185 ? -35.357 8.182 -10.561 1 19.916 185 ALA G C 1
ATOM 21386 O O . ALA G 1 185 ? -34.78 7.122 -10.777 1 18.288 185 ALA G O 1
ATOM 21393 N N . GLU G 1 186 ? -34.926 9.369 -11.004 1 19.918 186 GLU G N 1
ATOM 21394 C CA . GLU G 1 186 ? -33.696 9.517 -11.75 1 20.898 186 GLU G CA 1
ATOM 21395 C C . GLU G 1 186 ? -32.811 10.632 -11.202 1 20.845 186 GLU G C 1
ATOM 21396 O O . GLU G 1 186 ? -33.286 11.682 -10.778 1 21.063 186 GLU G O 1
ATOM 21408 N N . TRP G 1 187 ? -31.503 10.372 -11.292 1 21.008 187 TRP G N 1
ATOM 21409 C CA . TRP G 1 187 ? -30.443 11.327 -11.06 1 22.281 187 TRP G CA 1
ATOM 21410 C C . TRP G 1 187 ? -29.56 11.333 -12.304 1 22.249 187 TRP G C 1
ATOM 21411 O O . TRP G 1 187 ? -28.966 10.306 -12.639 1 21.949 187 TRP G O 1
ATOM 21432 N N . GLY G 1 188 ? -29.488 12.488 -12.964 1 22.537 188 GLY G N 1
ATOM 21433 C CA . GLY G 1 188 ? -28.875 12.59 -14.279 1 23.482 188 GLY G CA 1
ATOM 21434 C C . GLY G 1 188 ? -27.76 13.632 -14.301 1 23.768 188 GLY G C 1
ATOM 21435 O O . GLY G 1 188 ? -27.788 14.602 -13.548 1 23.288 188 GLY G O 1
ATOM 21439 N N . ARG G 1 189 ? -26.793 13.431 -15.201 1 24.541 189 ARG G N 1
ATOM 21440 C CA . ARG G 1 189 ? -25.681 14.356 -15.344 1 26.314 189 ARG G CA 1
ATOM 21441 C C . ARG G 1 189 ? -25.695 15.013 -16.724 1 27.576 189 ARG G C 1
ATOM 21442 O O . ARG G 1 189 ? -26.323 14.521 -17.655 1 28.991 189 ARG G O 1
ATOM 21463 N N . GLU G 1 190 ? -24.959 16.123 -16.829 1 33.165 190 GLU G N 1
ATOM 21464 C CA . GLU G 1 190 ? -24.781 16.86 -18.073 1 34.146 190 GLU G CA 1
ATOM 21465 C C . GLU G 1 190 ? -23.968 16.017 -19.06 1 37.002 190 GLU G C 1
ATOM 21466 O O . GLU G 1 190 ? -23.523 14.912 -18.732 1 33.781 190 GLU G O 1
ATOM 21478 N N . PRO G 1 191 ? -23.778 16.481 -20.323 1 40.362 191 PRO G N 1
ATOM 21479 C CA . PRO G 1 191 ? -22.698 15.958 -21.163 1 39.685 191 PRO G CA 1
ATOM 21480 C C . PRO G 1 191 ? -21.362 16.2 -20.462 1 37.325 191 PRO G C 1
ATOM 21481 O O . PRO G 1 191 ? -21.253 17.08 -19.606 1 35.183 191 PRO G O 1
ATOM 21492 N N . PRO G 1 192 ? -20.289 15.466 -20.828 1 39.291 192 PRO G N 1
ATOM 21493 C CA . PRO G 1 192 ? -20.339 14.492 -21.923 1 37.323 192 PRO G CA 1
ATOM 21494 C C . PRO G 1 192 ? -20.77 13.063 -21.601 1 35.979 192 PRO G C 1
ATOM 21495 O O . PRO G 1 192 ? -21.033 12.288 -22.516 1 33.483 192 PRO G O 1
ATOM 21506 N N . THR G 1 193 ? -20.841 12.707 -20.311 1 33.861 193 THR G N 1
ATOM 21507 C CA . THR G 1 193 ? -21.143 11.331 -19.935 1 31.518 193 THR G CA 1
ATOM 21508 C C . THR G 1 193 ? -22.64 11.07 -20.117 1 29.113 193 THR G C 1
ATOM 21509 O O . THR G 1 193 ? -23.037 9.971 -20.499 1 28.529 193 THR G O 1
ATOM 21520 N N . TYR G 1 194 ? -23.471 12.076 -19.806 1 31.396 194 TYR G N 1
ATOM 21521 C CA . TYR G 1 194 ? -24.922 11.915 -19.762 1 33.315 194 TYR G CA 1
ATOM 21522 C C . TYR G 1 194 ? -25.305 10.794 -18.797 1 30.846 194 TYR G C 1
ATOM 21523 O O . TYR G 1 194 ? -26.359 10.171 -18.963 1 29.6 194 TYR G O 1
ATOM 21541 N N . GLU G 1 195 ? -24.459 10.537 -17.786 1 26.254 195 GLU G N 1
ATOM 21542 C CA . GLU G 1 195 ? -24.673 9.386 -16.932 1 24.851 195 GLU G CA 1
ATOM 21543 C C . GLU G 1 195 ? -25.894 9.655 -16.054 1 22.092 195 GLU G C 1
ATOM 21544 O O . GLU G 1 195 ? -26.129 10.796 -15.664 1 20.443 195 GLU G O 1
ATOM 21556 N N . ARG G 1 196 ? -26.657 8.586 -15.781 1 23.566 196 ARG G N 1
ATOM 21557 C CA . ARG G 1 196 ? -27.937 8.678 -15.093 1 24.761 196 ARG G CA 1
ATOM 21558 C C . ARG G 1 196 ? -28.171 7.46 -14.211 1 24.425 196 ARG G C 1
ATOM 21559 O O . ARG G 1 196 ? -27.885 6.333 -14.604 1 26.441 196 ARG G O 1
ATOM 21580 N N . PHE G 1 197 ? -28.742 7.706 -13.028 1 22.817 197 PHE G N 1
ATOM 21581 C CA . PHE G 1 197 ? -29.001 6.651 -12.064 1 21.563 197 PHE G CA 1
ATOM 21582 C C . PHE G 1 197 ? -30.508 6.539 -11.84 1 21.248 197 PHE G C 1
ATOM 21583 O O . PHE G 1 197 ? -31.218 7.546 -11.865 1 20.329 197 PHE G O 1
ATOM 21600 N N . HIS G 1 198 ? -30.959 5.307 -11.599 1 20.117 198 HIS G N 1
ATOM 21601 C CA . HIS G 1 198 ? -32.369 4.964 -11.635 1 22.152 198 HIS G CA 1
ATOM 21602 C C . HIS G 1 198 ? -32.753 4.148 -10.404 1 22.604 198 HIS G C 1
ATOM 21603 O O . HIS G 1 198 ? -32.008 3.257 -10.002 1 26.302 198 HIS G O 1
ATOM 21618 N N . GLY G 1 199 ? -33.948 4.41 -9.856 1 23.645 199 GLY G N 1
ATOM 21619 C CA . GLY G 1 199 ? -34.426 3.684 -8.692 1 24.377 199 GLY G CA 1
ATOM 21620 C C . GLY G 1 199 ? -35.947 3.69 -8.577 1 24.431 199 GLY G C 1
ATOM 21621 O O . GLY G 1 199 ? -36.612 4.528 -9.185 1 27.46 199 GLY G O 1
ATOM 21625 N N . CYS G 1 200 ? -36.468 2.756 -7.766 1 24.58 200 CYS G N 1
ATOM 21626 C CA . CYS G 1 200 ? -37.864 2.742 -7.361 1 24.109 200 CYS G CA 1
ATOM 21627 C C . CYS G 1 200 ? -37.964 2.748 -5.837 1 24.593 200 CYS G C 1
ATOM 21628 O O . CYS G 1 200 ? -37.145 2.141 -5.153 1 21.576 200 CYS G O 1
ATOM 21635 N N . ILE G 1 201 ? -38.984 3.456 -5.333 1 24.24 201 ILE G N 1
ATOM 21636 C CA . ILE G 1 201 ? -39.253 3.588 -3.912 1 22.941 201 ILE G CA 1
ATOM 21637 C C . ILE G 1 201 ? -40.679 3.121 -3.665 1 21.605 201 ILE G C 1
ATOM 21638 O O . ILE G 1 201 ? -41.618 3.71 -4.209 1 23.278 201 ILE G O 1
ATOM 21654 N N . ASP G 1 202 ? -40.835 2.072 -2.859 1 20.356 202 ASP G N 1
ATOM 21655 C CA . ASP G 1 202 ? -42.158 1.581 -2.516 1 21.088 202 ASP G CA 1
ATOM 21656 C C . ASP G 1 202 ? -42.766 2.426 -1.398 1 21.694 202 ASP G C 1
ATOM 21657 O O . ASP G 1 202 ? -42.12 2.622 -0.368 1 22.071 202 ASP G O 1
ATOM 21666 N N . VAL G 1 203 ? -44.03 2.856 -1.589 1 20.551 203 VAL G N 1
ATOM 21667 C CA . VAL G 1 203 ? -44.67 3.804 -0.686 1 21.454 203 VAL G CA 1
ATOM 21668 C C . VAL G 1 203 ? -46.095 3.356 -0.359 1 21.908 203 VAL G C 1
ATOM 21669 O O . VAL G 1 203 ? -46.842 2.903 -1.22 1 21.012 203 VAL G O 1
ATOM 21682 N N . GLN G 1 204 ? -46.472 3.558 0.904 1 23.257 204 GLN G N 1
ATOM 21683 C CA . GLN G 1 204 ? -47.847 3.418 1.353 1 22.569 204 GLN G CA 1
ATOM 21684 C C . GLN G 1 204 ? -48.323 4.818 1.721 1 22.592 204 GLN G C 1
ATOM 21685 O O . GLN G 1 204 ? -47.866 5.379 2.712 1 19.598 204 GLN G O 1
ATOM 21699 N N . ILE G 1 205 ? -49.209 5.393 0.901 1 23.878 205 ILE G N 1
ATOM 21700 C CA . ILE G 1 205 ? -49.494 6.82 0.99 1 25.634 205 ILE G CA 1
ATOM 21701 C C . ILE G 1 205 ? -50.76 7.037 1.82 1 27.771 205 ILE G C 1
ATOM 21702 O O . ILE G 1 205 ? -51.789 6.415 1.557 1 28.827 205 ILE G O 1
ATOM 21718 N N . HIS G 1 206 ? -50.658 7.933 2.818 1 30.101 206 HIS G N 1
ATOM 21719 C CA . HIS G 1 206 ? -51.749 8.296 3.712 1 31.424 206 HIS G CA 1
ATOM 21720 C C . HIS G 1 206 ? -52.144 9.772 3.535 1 33.505 206 HIS G C 1
ATOM 21721 O O . HIS G 1 206 ? -51.555 10.503 2.683 1 31.856 206 HIS G O 1
ATOM 21736 N N . HIS H 1 1 ? -55.636 -30.137 -25.647 1 22.6 1 HIS H N 1
ATOM 21737 C CA . HIS H 1 1 ? -56.025 -31.466 -25.101 1 21.174 1 HIS H CA 1
ATOM 21738 C C . HIS H 1 1 ? -56.671 -31.244 -23.74 1 21.17 1 HIS H C 1
ATOM 21739 O O . HIS H 1 1 ? -56.095 -30.576 -22.875 1 22.157 1 HIS H O 1
ATOM 21756 N N . GLY H 1 2 ? -57.88 -31.799 -23.59 1 21.563 2 GLY H N 1
ATOM 21757 C CA . GLY H 1 2 ? -58.729 -31.544 -22.442 1 20.588 2 GLY H CA 1
ATOM 21758 C C . GLY H 1 2 ? -60.086 -32.237 -22.556 1 20.282 2 GLY H C 1
ATOM 21759 O O . GLY H 1 2 ? -60.342 -32.983 -23.492 1 23.312 2 GLY H O 1
ATOM 21763 N N . PHE H 1 3 ? -60.95 -31.946 -21.583 1 19.153 3 PHE H N 1
ATOM 21764 C CA . PHE H 1 3 ? -62.19 -32.663 -21.352 1 18.994 3 PHE H CA 1
ATOM 21765 C C . PHE H 1 3 ? -62.991 -31.837 -20.355 1 17.995 3 PHE H C 1
ATOM 21766 O O . PHE H 1 3 ? -62.41 -31.019 -19.64 1 18.182 3 PHE H O 1
ATOM 21783 N N . VAL H 1 4 ? -64.306 -32.065 -20.317 1 16.735 4 VAL H N 1
ATOM 21784 C CA . VAL H 1 4 ? -65.194 -31.344 -19.427 1 17.424 4 VAL H CA 1
ATOM 21785 C C . VAL H 1 4 ? -65.109 -31.986 -18.052 1 17.52 4 VAL H C 1
ATOM 21786 O O . VAL H 1 4 ? -65.359 -33.188 -17.924 1 17.89 4 VAL H O 1
ATOM 21799 N N . ASP H 1 5 ? -64.77 -31.192 -17.035 1 18.007 5 ASP H N 1
ATOM 21800 C CA . ASP H 1 5 ? -64.697 -31.72 -15.681 1 18.107 5 ASP H CA 1
ATOM 21801 C C . ASP H 1 5 ? -65.846 -31.235 -14.806 1 18.089 5 ASP H C 1
ATOM 21802 O O . ASP H 1 5 ? -65.967 -31.708 -13.684 1 18.345 5 ASP H O 1
ATOM 21811 N N . SER H 1 6 ? -66.674 -30.298 -15.277 1 18.67 6 SER H N 1
ATOM 21812 C CA . SER H 1 6 ? -67.804 -29.865 -14.463 1 19.801 6 SER H CA 1
ATOM 21813 C C . SER H 1 6 ? -68.914 -29.352 -15.367 1 18.975 6 SER H C 1
ATOM 21814 O O . SER H 1 6 ? -68.693 -28.404 -16.117 1 19.82 6 SER H O 1
ATOM 21822 N N . PRO H 1 7 ? -70.113 -29.975 -15.387 1 19.404 7 PRO H N 1
ATOM 21823 C CA . PRO H 1 7 ? -70.346 -31.297 -14.803 1 19.398 7 PRO H CA 1
ATOM 21824 C C . PRO H 1 7 ? -69.487 -32.345 -15.506 1 18.347 7 PRO H C 1
ATOM 21825 O O . PRO H 1 7 ? -69.289 -32.267 -16.71 1 19.058 7 PRO H O 1
ATOM 21836 N N . GLY H 1 8 ? -69.035 -33.345 -14.755 1 17.154 8 GLY H N 1
ATOM 21837 C CA . GLY H 1 8 ? -68.09 -34.329 -15.265 1 17.695 8 GLY H CA 1
ATOM 21838 C C . GLY H 1 8 ? -68.624 -35.027 -16.509 1 17.501 8 GLY H C 1
ATOM 21839 O O . GLY H 1 8 ? -69.768 -35.473 -16.52 1 17.849 8 GLY H O 1
ATOM 21843 N N . ALA H 1 9 ? -67.789 -35.09 -17.552 1 17.027 9 ALA H N 1
ATOM 21844 C CA . ALA H 1 9 ? -68.134 -35.829 -18.7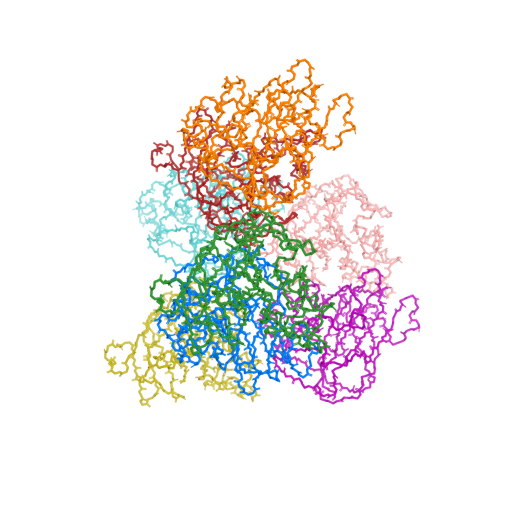52 1 18.227 9 ALA H CA 1
ATOM 21845 C C . ALA H 1 9 ? -67.781 -37.296 -18.549 1 18.148 9 ALA H C 1
ATOM 21846 O O . ALA H 1 9 ? -67.128 -37.64 -17.572 1 17.284 9 ALA H O 1
ATOM 21853 N N . ARG H 1 10 ? -68.174 -38.134 -19.508 1 17.575 10 ARG H N 1
ATOM 21854 C CA . ARG H 1 10 ? -67.932 -39.57 -19.467 1 18.939 10 ARG H CA 1
ATOM 21855 C C . ARG H 1 10 ? -66.444 -39.853 -19.315 1 18.242 10 ARG H C 1
ATOM 21856 O O . ARG H 1 10 ? -66.066 -40.805 -18.64 1 18.881 10 ARG H O 1
ATOM 21877 N N . ASN H 1 11 ? -65.617 -38.991 -19.927 1 18.771 11 ASN H N 1
ATOM 21878 C CA . ASN H 1 11 ? -64.172 -39.157 -19.924 1 18.654 11 ASN H CA 1
ATOM 21879 C C . ASN H 1 11 ? -63.524 -38.435 -18.738 1 18.144 11 ASN H C 1
ATOM 21880 O O . ASN H 1 11 ? -62.305 -38.521 -18.56 1 17.499 11 ASN H O 1
ATOM 21891 N N . TYR H 1 12 ? -64.325 -37.726 -17.924 1 18.933 12 TYR H N 1
ATOM 21892 C CA . TYR H 1 12 ? -63.886 -37.323 -16.591 1 19.294 12 TYR H CA 1
ATOM 21893 C C . TYR H 1 12 ? -64.06 -38.502 -15.629 1 17.551 12 TYR H C 1
ATOM 21894 O O . TYR H 1 12 ? -63.117 -38.895 -14.957 1 15.305 12 TYR H O 1
ATOM 21912 N N . PHE H 1 13 ? -65.268 -39.068 -15.564 1 17.472 13 PHE H N 1
ATOM 21913 C CA . PHE H 1 13 ? -65.521 -40.208 -14.685 1 18.937 13 PHE H CA 1
ATOM 21914 C C . PHE H 1 13 ? -64.604 -41.377 -15.047 1 20.392 13 PHE H C 1
ATOM 21915 O O . PHE H 1 13 ? -63.889 -41.903 -14.192 1 19.811 13 PHE H O 1
ATOM 21932 N N . CYS H 1 14 ? -64.625 -41.777 -16.317 1 21.969 14 CYS H N 1
ATOM 21933 C CA . CYS H 1 14 ? -63.802 -42.881 -16.785 1 23.822 14 CYS H CA 1
ATOM 21934 C C . CYS H 1 14 ? -62.668 -42.316 -17.639 1 23.433 14 CYS H C 1
ATOM 21935 O O . CYS H 1 14 ? -62.857 -42.077 -18.828 1 22.666 14 CYS H O 1
ATOM 21942 N N . GLY H 1 15 ? -61.505 -42.094 -17.008 1 22.49 15 GLY H N 1
ATOM 21943 C CA . GLY H 1 15 ? -60.358 -41.457 -17.641 1 20.795 15 GLY H CA 1
ATOM 21944 C C . GLY H 1 15 ? -59.606 -40.568 -16.653 1 18.78 15 GLY H C 1
ATOM 21945 O O . GLY H 1 15 ? -58.603 -40.969 -16.078 1 19.293 15 GLY H O 1
ATOM 21949 N N . ALA H 1 16 ? -60.1 -39.353 -16.445 1 18.208 16 ALA H N 1
ATOM 21950 C CA . ALA H 1 16 ? -59.505 -38.455 -15.469 1 18.231 16 ALA H CA 1
ATOM 21951 C C . ALA H 1 16 ? -59.517 -39.069 -14.065 1 17.494 16 ALA H C 1
ATOM 21952 O O . ALA H 1 16 ? -58.5 -39.014 -13.38 1 16.597 16 ALA H O 1
ATOM 21959 N N . VAL H 1 17 ? -60.654 -39.649 -13.641 1 17.752 17 VAL H N 1
ATOM 21960 C CA . VAL H 1 17 ? -60.773 -40.184 -12.286 1 18.661 17 VAL H CA 1
ATOM 21961 C C . VAL H 1 17 ? -60.445 -41.681 -12.3 1 18.128 17 VAL H C 1
ATOM 21962 O O . VAL H 1 17 ? -59.369 -42.076 -11.856 1 19.229 17 VAL H O 1
ATOM 21975 N N . THR H 1 18 ? -61.361 -42.522 -12.8 1 17.773 18 THR H N 1
ATOM 21976 C CA . THR H 1 18 ? -61.159 -43.963 -12.744 1 18.332 18 THR H CA 1
ATOM 21977 C C . THR H 1 18 ? -60.345 -44.408 -13.962 1 19.698 18 THR H C 1
ATOM 21978 O O . THR H 1 18 ? -60.744 -44.146 -15.097 1 17.846 18 THR H O 1
ATOM 21989 N N . LYS H 1 19 ? -59.216 -45.103 -13.71 1 20.011 19 LYS H N 1
ATOM 21990 C CA . LYS H 1 19 ? -58.326 -45.589 -14.756 1 19.986 19 LYS H CA 1
ATOM 21991 C C . LYS H 1 19 ? -58.547 -47.088 -15.022 1 20.987 19 LYS H C 1
ATOM 21992 O O . LYS H 1 19 ? -58.916 -47.841 -14.108 1 19.934 19 LYS H O 1
ATOM 22011 N N . PRO H 1 20 ? -58.254 -47.576 -16.254 1 21.8 20 PRO H N 1
ATOM 22012 C CA . PRO H 1 20 ? -58.425 -48.992 -16.601 1 22.384 20 PRO H CA 1
ATOM 22013 C C . PRO H 1 20 ? -57.79 -49.96 -15.606 1 22.774 20 PRO H C 1
ATOM 22014 O O . PRO H 1 20 ? -58.394 -50.98 -15.298 1 23.833 20 PRO H O 1
ATOM 22025 N N . ASP H 1 21 ? -56.581 -49.643 -15.116 1 21.743 21 ASP H N 1
ATOM 22026 C CA . ASP H 1 21 ? -55.915 -50.497 -14.144 1 23.752 21 ASP H CA 1
ATOM 22027 C C . ASP H 1 21 ? -56.672 -50.528 -12.815 1 25.481 21 ASP H C 1
ATOM 22028 O O . ASP H 1 21 ? -56.642 -51.556 -12.137 1 25.988 21 ASP H O 1
ATOM 22037 N N . HIS H 1 22 ? -57.31 -49.405 -12.425 1 22.791 22 HIS H N 1
ATOM 22038 C CA . HIS H 1 22 ? -58.097 -49.367 -11.204 1 23.393 22 HIS H CA 1
ATOM 22039 C C . HIS H 1 22 ? -59.176 -50.446 -11.239 1 25.2 22 HIS H C 1
ATOM 22040 O O . HIS H 1 22 ? -59.431 -51.103 -10.232 1 26.137 22 HIS H O 1
ATOM 22055 N N . VAL H 1 23 ? -59.801 -50.61 -12.406 1 26.148 23 VAL H N 1
ATOM 22056 C CA . VAL H 1 23 ? -60.894 -51.548 -12.574 1 28.546 23 VAL H CA 1
ATOM 22057 C C . VAL H 1 23 ? -60.351 -52.973 -12.455 1 30.505 23 VAL H C 1
ATOM 22058 O O . VAL H 1 23 ? -60.939 -53.789 -11.758 1 31.381 23 VAL H O 1
ATOM 22071 N N . MET H 1 24 ? -59.231 -53.261 -13.13 1 33.533 24 MET H N 1
ATOM 22072 C CA . MET H 1 24 ? -58.644 -54.595 -13.117 1 34.365 24 MET H CA 1
ATOM 22073 C C . MET H 1 24 ? -58.184 -54.978 -11.705 1 31.482 24 MET H C 1
ATOM 22074 O O . MET H 1 24 ? -58.193 -56.15 -11.34 1 29.945 24 MET H O 1
ATOM 22088 N N . ASN H 1 25 ? -57.752 -53.991 -10.913 1 28.396 25 ASN H N 1
ATOM 22089 C CA . ASN H 1 25 ? -57.233 -54.244 -9.581 1 30.183 25 ASN H CA 1
ATOM 22090 C C . ASN H 1 25 ? -58.337 -54.09 -8.536 1 30.133 25 ASN H C 1
ATOM 22091 O O . ASN H 1 25 ? -58.083 -54.28 -7.35 1 31.463 25 ASN H O 1
ATOM 22102 N N . GLY H 1 26 ? -59.557 -53.754 -8.978 1 31.577 26 GLY H N 1
ATOM 22103 C CA . GLY H 1 26 ? -60.717 -53.68 -8.104 1 32.374 26 GLY H CA 1
ATOM 22104 C C . GLY H 1 26 ? -60.627 -52.548 -7.083 1 31.928 26 GLY H C 1
ATOM 22105 O O . GLY H 1 26 ? -61.049 -52.724 -5.936 1 31.343 26 GLY H O 1
ATOM 22109 N N . VAL H 1 27 ? -60.09 -51.387 -7.5 1 30.003 27 VAL H N 1
ATOM 22110 C CA . VAL H 1 27 ? -59.957 -50.239 -6.612 1 27.939 27 VAL H CA 1
ATOM 22111 C C . VAL H 1 27 ? -60.611 -48.997 -7.231 1 28.05 27 VAL H C 1
ATOM 22112 O O . VAL H 1 27 ? -60.327 -47.874 -6.81 1 27.468 27 VAL H O 1
ATOM 22125 N N . ALA H 1 28 ? -61.515 -49.194 -8.2 1 25.751 28 ALA H N 1
ATOM 22126 C CA . ALA H 1 28 ? -62.077 -48.104 -8.984 1 24.004 28 ALA H CA 1
ATOM 22127 C C . ALA H 1 28 ? -63.122 -47.338 -8.168 1 25.614 28 ALA H C 1
ATOM 22128 O O . ALA H 1 28 ? -63.992 -47.938 -7.548 1 24.861 28 ALA H O 1
ATOM 22135 N N . ARG H 1 29 ? -63.025 -46.001 -8.159 1 26.493 29 ARG H N 1
ATOM 22136 C CA . ARG H 1 29 ? -64.078 -45.145 -7.629 1 28.334 29 ARG H CA 1
ATOM 22137 C C . ARG H 1 29 ? -65.373 -45.387 -8.408 1 27.428 29 ARG H C 1
ATOM 22138 O O . ARG H 1 29 ? -66.458 -45.409 -7.844 1 27.707 29 ARG H O 1
ATOM 22159 N N . TYR H 1 30 ? -65.242 -45.517 -9.729 1 25.504 30 TYR H N 1
ATOM 22160 C CA . TYR H 1 30 ? -66.35 -45.814 -10.615 1 23.75 30 TYR H CA 1
ATOM 22161 C C . TYR H 1 30 ? -66.14 -47.185 -11.249 1 24.22 30 TYR H C 1
ATOM 22162 O O . TYR H 1 30 ? -65.75 -47.281 -12.408 1 24.135 30 TYR H O 1
ATOM 22180 N N . PRO H 1 31 ? -66.435 -48.295 -10.534 1 24.96 31 PRO H N 1
ATOM 22181 C CA . PRO H 1 31 ? -66.281 -49.625 -11.123 1 24.865 31 PRO H CA 1
ATOM 22182 C C . PRO H 1 31 ? -67.084 -49.797 -12.416 1 25.693 31 PRO H C 1
ATOM 22183 O O . PRO H 1 31 ? -66.707 -50.597 -13.27 1 24.499 31 PRO H O 1
ATOM 22194 N N . GLU H 1 32 ? -68.162 -49.012 -12.596 1 25.907 32 GLU H N 1
ATOM 22195 C CA . GLU H 1 32 ? -68.956 -49.093 -13.82 1 26.908 32 GLU H CA 1
ATOM 22196 C C . GLU H 1 32 ? -68.138 -48.727 -15.058 1 26.762 32 GLU H C 1
ATOM 22197 O O . GLU H 1 32 ? -68.596 -48.93 -16.184 1 24.688 32 GLU H O 1
ATOM 22209 N N . CYS H 1 33 ? -66.92 -48.194 -14.878 1 25.894 33 CYS H N 1
ATOM 22210 C CA . CYS H 1 33 ? -66.082 -47.895 -16.025 1 24.88 33 CYS H CA 1
ATOM 22211 C C . CYS H 1 33 ? -65.593 -49.174 -16.697 1 26.029 33 CYS H C 1
ATOM 22212 O O . CYS H 1 33 ? -65.159 -49.131 -17.852 1 24.299 33 CYS H O 1
ATOM 22219 N N . ALA H 1 34 ? -65.705 -50.319 -16.009 1 25.601 34 ALA H N 1
ATOM 22220 C CA . ALA H 1 34 ? -65.354 -51.584 -16.636 1 26.674 34 ALA H CA 1
ATOM 22221 C C . ALA H 1 34 ? -65.946 -51.643 -18.043 1 26.596 34 ALA H C 1
ATOM 22222 O O . ALA H 1 34 ? -65.309 -52.152 -18.964 1 24.958 34 ALA H O 1
ATOM 22229 N N . GLY H 1 35 ? -67.173 -51.135 -18.183 1 28.263 35 GLY H N 1
ATOM 22230 C CA . GLY H 1 35 ? -67.901 -51.184 -19.443 1 31.294 35 GLY H CA 1
ATOM 22231 C C . GLY H 1 35 ? -67.286 -50.297 -20.527 1 30.95 35 GLY H C 1
ATOM 22232 O O . GLY H 1 35 ? -67.353 -50.625 -21.713 1 31.171 35 GLY H O 1
ATOM 22236 N N . ALA H 1 36 ? -66.721 -49.149 -20.13 1 31.393 36 ALA H N 1
ATOM 22237 C CA . ALA H 1 36 ? -66.068 -48.277 -21.094 1 28.614 36 ALA H CA 1
ATOM 22238 C C . ALA H 1 36 ? -64.765 -48.908 -21.583 1 25.517 36 ALA H C 1
ATOM 22239 O O . ALA H 1 36 ? -64.439 -48.829 -22.758 1 23.715 36 ALA H O 1
ATOM 22246 N N . PHE H 1 37 ? -64.015 -49.523 -20.673 1 25.563 37 PHE H N 1
ATOM 22247 C CA . PHE H 1 37 ? -62.683 -50.013 -20.995 1 26.298 37 PHE H CA 1
ATOM 22248 C C . PHE H 1 37 ? -62.702 -51.45 -21.522 1 28.992 37 PHE H C 1
ATOM 22249 O O . PHE H 1 37 ? -61.664 -51.954 -21.94 1 29.534 37 PHE H O 1
ATOM 22266 N N . ALA H 1 38 ? -63.865 -52.105 -21.514 1 33.771 38 ALA H N 1
ATOM 22267 C CA . ALA H 1 38 ? -63.942 -53.545 -21.738 1 38.615 38 ALA H CA 1
ATOM 22268 C C . ALA H 1 38 ? -63.085 -53.982 -22.926 1 40.22 38 ALA H C 1
ATOM 22269 O O . ALA H 1 38 ? -62.34 -54.95 -22.819 1 38.388 38 ALA H O 1
ATOM 22276 N N . ASN H 1 39 ? -63.205 -53.267 -24.052 1 42.53 39 ASN H N 1
ATOM 22277 C CA . ASN H 1 39 ? -62.565 -53.656 -25.301 1 43.506 39 ASN H CA 1
ATOM 22278 C C . ASN H 1 39 ? -61.404 -52.715 -25.645 1 42.351 39 ASN H C 1
ATOM 22279 O O . ASN H 1 39 ? -60.848 -52.811 -26.739 1 38.975 39 ASN H O 1
ATOM 22290 N N . ASP H 1 40 ? -61.01 -51.829 -24.712 1 40.167 40 ASP H N 1
ATOM 22291 C CA . ASP H 1 40 ? -59.986 -50.834 -25 1 39.318 40 ASP H CA 1
ATOM 22292 C C . ASP H 1 40 ? -59.287 -50.39 -23.714 1 38.239 40 ASP H C 1
ATOM 22293 O O . ASP H 1 40 ? -59.536 -49.302 -23.199 1 35.003 40 ASP H O 1
ATOM 22302 N N . PHE H 1 41 ? -58.377 -51.238 -23.221 1 36.881 41 PHE H N 1
ATOM 22303 C CA . PHE H 1 41 ? -57.594 -50.921 -22.042 1 36.667 41 PHE H CA 1
ATOM 22304 C C . PHE H 1 41 ? -56.836 -49.62 -22.281 1 38.051 41 PHE H C 1
ATOM 22305 O O . PHE H 1 41 ? -57.03 -48.641 -21.558 1 35.408 41 PHE H O 1
ATOM 22322 N N . ASN H 1 42 ? -55.99 -49.617 -23.317 1 34.909 42 ASN H N 1
ATOM 22323 C CA . ASN H 1 42 ? -55.021 -48.546 -23.497 1 34.038 42 ASN H CA 1
ATOM 22324 C C . ASN H 1 42 ? -55.749 -47.218 -23.661 1 29.463 42 ASN H C 1
ATOM 22325 O O . ASN H 1 42 ? -55.286 -46.196 -23.157 1 24.329 42 ASN H O 1
ATOM 22336 N N . GLY H 1 43 ? -56.87 -47.261 -24.394 1 26.757 43 GLY H N 1
ATOM 22337 C CA . GLY H 1 43 ? -57.569 -46.066 -24.836 1 27.214 43 GLY H CA 1
ATOM 22338 C C . GLY H 1 43 ? -58.144 -45.267 -23.671 1 24.03 43 GLY H C 1
ATOM 22339 O O . GLY H 1 43 ? -58.408 -44.085 -23.81 1 22.703 43 GLY H O 1
ATOM 22343 N N . GLY H 1 44 ? -58.334 -45.922 -22.526 1 21.96 44 GLY H N 1
ATOM 22344 C CA . GLY H 1 44 ? -58.85 -45.235 -21.354 1 23.461 44 GLY H CA 1
ATOM 22345 C C . GLY H 1 44 ? -57.909 -44.147 -20.838 1 22.006 44 GLY H C 1
ATOM 22346 O O . GLY H 1 44 ? -58.371 -43.198 -20.216 1 22.716 44 GLY H O 1
ATOM 22350 N N . TYR H 1 45 ? -56.596 -44.279 -21.096 1 22.378 45 TYR H N 1
ATOM 22351 C CA . TYR H 1 45 ? -55.628 -43.315 -20.593 1 21.169 45 TYR H CA 1
ATOM 22352 C C . TYR H 1 45 ? -55.484 -42.121 -21.53 1 18.671 45 TYR H C 1
ATOM 22353 O O . TYR H 1 45 ? -54.77 -41.184 -21.201 1 20.107 45 TYR H O 1
ATOM 22371 N N . SER H 1 46 ? -56.184 -42.141 -22.67 1 18.958 46 SER H N 1
ATOM 22372 C CA . SER H 1 46 ? -56.122 -41.065 -23.649 1 18.149 46 SER H CA 1
ATOM 22373 C C . SER H 1 46 ? -57.381 -40.206 -23.598 1 17.557 46 SER H C 1
ATOM 22374 O O . SER H 1 46 ? -57.796 -39.683 -24.62 1 17.414 46 SER H O 1
ATOM 22382 N N . TYR H 1 47 ? -57.963 -40.059 -22.4 1 17.938 47 TYR H N 1
ATOM 22383 C CA . TYR H 1 47 ? -59.234 -39.371 -22.208 1 17.201 47 TYR H CA 1
ATOM 22384 C C . TYR H 1 47 ? -59.137 -37.896 -22.6 1 17.571 47 TYR H C 1
ATOM 22385 O O . TYR H 1 47 ? -60.166 -37.272 -22.85 1 18.991 47 TYR H O 1
ATOM 22403 N N . MET H 1 48 ? -57.918 -37.332 -22.606 1 17.757 48 MET H N 1
ATOM 22404 C CA . MET H 1 48 ? -57.694 -35.935 -22.97 1 17.674 48 MET H CA 1
ATOM 22405 C C . MET H 1 48 ? -57.509 -35.759 -24.48 1 17.414 48 MET H C 1
ATOM 22406 O O . MET H 1 48 ? -57.265 -34.632 -24.941 1 16.134 48 MET H O 1
ATOM 22420 N N . SER H 1 49 ? -57.578 -36.868 -25.237 1 18.724 49 SER H N 1
ATOM 22421 C CA . SER H 1 49 ? -57.146 -36.868 -26.634 1 20.203 49 SER H CA 1
ATOM 22422 C C . SER H 1 49 ? -58.275 -37.307 -27.556 1 21.024 49 SER H C 1
ATOM 22423 O O . SER H 1 49 ? -58.019 -37.989 -28.547 1 24.516 49 SER H O 1
ATOM 22431 N N . VAL H 1 50 ? -59.514 -36.922 -27.221 1 20.979 50 VAL H N 1
ATOM 22432 C CA . VAL H 1 50 ? -60.669 -37.274 -28.027 1 21.325 50 VAL H CA 1
ATOM 22433 C C . VAL H 1 50 ? -60.836 -36.155 -29.051 1 21.341 50 VAL H C 1
ATOM 22434 O O . VAL H 1 50 ? -61.683 -35.28 -28.879 1 19.173 50 VAL H O 1
ATOM 22447 N N . LEU H 1 51 ? -60.003 -36.199 -30.104 1 20.232 51 LEU H N 1
ATOM 22448 C CA . LEU H 1 51 ? -59.788 -35.04 -30.951 1 19.932 51 LEU H CA 1
ATOM 22449 C C . LEU H 1 51 ? -60.06 -35.373 -32.417 1 21.215 51 LEU H C 1
ATOM 22450 O O . LEU H 1 51 ? -60.086 -36.553 -32.826 1 18.438 51 LEU H O 1
ATOM 22466 N N . THR H 1 52 ? -60.294 -34.276 -33.148 1 21.608 52 THR H N 1
ATOM 22467 C CA . THR H 1 52 ? -60.332 -34.202 -34.601 1 22.732 52 THR H CA 1
ATOM 22468 C C . THR H 1 52 ? -59.618 -32.915 -35.007 1 23.715 52 THR H C 1
ATOM 22469 O O . THR H 1 52 ? -59.281 -32.097 -34.151 1 23.737 52 THR H O 1
ATOM 22480 N N . HIS H 1 53 ? -59.428 -32.726 -36.321 1 25.537 53 HIS H N 1
ATOM 22481 C CA . HIS H 1 53 ? -58.876 -31.49 -36.857 1 24.277 53 HIS H CA 1
ATOM 22482 C C . HIS H 1 53 ? -59.813 -30.859 -37.878 1 25.368 53 HIS H C 1
ATOM 22483 O O . HIS H 1 53 ? -59.362 -30.466 -38.949 1 26.04 53 HIS H O 1
ATOM 22498 N N . HIS H 1 54 ? -61.093 -30.704 -37.51 1 25.917 54 HIS H N 1
ATOM 22499 C CA . HIS H 1 54 ? -62.102 -30.109 -38.372 1 28.361 54 HIS H CA 1
ATOM 22500 C C . HIS H 1 54 ? -63.109 -29.339 -37.517 1 27.623 54 HIS H C 1
ATOM 22501 O O . HIS H 1 54 ? -62.988 -29.296 -36.295 1 24.842 54 HIS H O 1
ATOM 22516 N N . GLN H 1 55 ? -64.106 -28.723 -38.165 1 28.486 55 GLN H N 1
ATOM 22517 C CA . GLN H 1 55 ? -64.922 -27.716 -37.507 1 27.486 55 GLN H CA 1
ATOM 22518 C C . GLN H 1 55 ? -66.193 -28.312 -36.907 1 27.031 55 GLN H C 1
ATOM 22519 O O . GLN H 1 55 ? -67.059 -27.577 -36.427 1 23.554 55 GLN H O 1
ATOM 22533 N N . GLY H 1 56 ? -66.283 -29.644 -36.916 1 26.601 56 GLY H N 1
ATOM 22534 C CA . GLY H 1 56 ? -67.126 -30.358 -35.975 1 26.734 56 GLY H CA 1
ATOM 22535 C C . GLY H 1 56 ? -68.552 -30.514 -36.49 1 28.037 56 GLY H C 1
ATOM 22536 O O . GLY H 1 56 ? -68.811 -30.367 -37.683 1 26.994 56 GLY H O 1
ATOM 22540 N N . ARG H 1 57 ? -69.462 -30.809 -35.554 1 28.992 57 ARG H N 1
ATOM 22541 C CA . ARG H 1 57 ? -70.838 -31.181 -35.852 1 29.222 57 ARG H CA 1
ATOM 22542 C C . ARG H 1 57 ? -71.557 -30.092 -36.642 1 29.97 57 ARG H C 1
ATOM 22543 O O . ARG H 1 57 ? -72.362 -30.394 -37.516 1 30.551 57 ARG H O 1
ATOM 22564 N N . LYS H 1 58 ? -71.303 -28.833 -36.291 1 30.578 58 LYS H N 1
ATOM 22565 C CA . LYS H 1 58 ? -72.07 -27.724 -36.833 1 34.146 58 LYS H CA 1
ATOM 22566 C C . LYS H 1 58 ? -71.775 -27.548 -38.321 1 34.74 58 LYS H C 1
ATOM 22567 O O . LYS H 1 58 ? -72.669 -27.217 -39.095 1 38.627 58 LYS H O 1
ATOM 22586 N N . VAL H 1 59 ? -70.511 -27.752 -38.712 1 34.105 59 VAL H N 1
ATOM 22587 C CA . VAL H 1 59 ? -70.056 -27.43 -40.057 1 32.867 59 VAL H CA 1
ATOM 22588 C C . VAL H 1 59 ? -70.066 -28.681 -40.943 1 33.719 59 VAL H C 1
ATOM 22589 O O . VAL H 1 59 ? -70.457 -28.59 -42.102 1 33.847 59 VAL H O 1
ATOM 22602 N N . LEU H 1 60 ? -69.645 -29.84 -40.409 1 33.082 60 LEU H N 1
ATOM 22603 C CA . LEU H 1 60 ? -69.606 -31.088 -41.163 1 33.829 60 LEU H CA 1
ATOM 22604 C C . LEU H 1 60 ? -70.979 -31.759 -41.191 1 34.924 60 LEU H C 1
ATOM 22605 O O . LEU H 1 60 ? -71.196 -32.655 -42.005 1 32.5 60 LEU H O 1
ATOM 22621 N N . GLY H 1 61 ? -71.869 -31.369 -40.267 1 33.766 61 GLY H N 1
ATOM 22622 C CA . GLY H 1 61 ? -73.165 -32.013 -40.115 1 32.999 61 GLY H CA 1
ATOM 22623 C C . GLY H 1 61 ? -73.033 -33.356 -39.4 1 33.833 61 GLY H C 1
ATOM 22624 O O . GLY H 1 61 ? -71.95 -33.725 -38.961 1 34.075 61 GLY H O 1
ATOM 22628 N N . PRO H 1 62 ? -74.129 -34.136 -39.269 1 32.862 62 PRO H N 1
ATOM 22629 C CA . PRO H 1 62 ? -7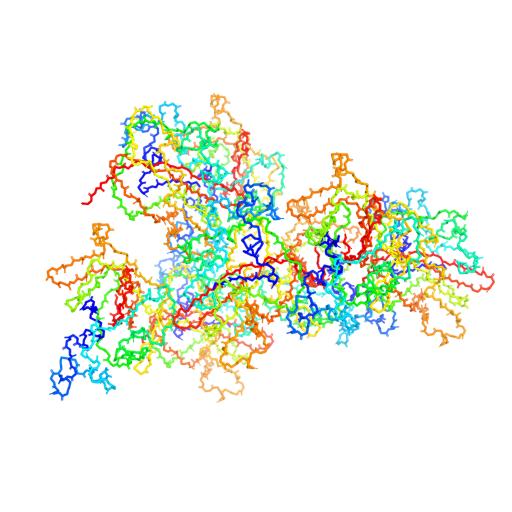4.092 -35.406 -38.536 1 33.905 62 PRO H CA 1
ATOM 22630 C C . PRO H 1 62 ? -73.472 -36.572 -39.297 1 33.919 62 PRO H C 1
ATOM 22631 O O . PRO H 1 62 ? -74.187 -37.49 -39.681 1 34.951 62 PRO H O 1
ATOM 22642 N N . VAL H 1 63 ? -72.143 -36.554 -39.468 1 33.046 63 VAL H N 1
ATOM 22643 C CA . VAL H 1 63 ? -71.474 -37.5 -40.352 1 32.316 63 VAL H CA 1
ATOM 22644 C C . VAL H 1 63 ? -70.73 -38.579 -39.564 1 31.986 63 VAL H C 1
ATOM 22645 O O . VAL H 1 63 ? -70.44 -39.64 -40.118 1 28.847 63 VAL H O 1
ATOM 22658 N N . ALA H 1 64 ? -70.417 -38.329 -38.279 1 32.497 64 ALA H N 1
ATOM 22659 C CA . ALA H 1 64 ? -69.723 -39.327 -37.476 1 30.366 64 ALA H CA 1
ATOM 22660 C C . ALA H 1 64 ? -70.676 -40.464 -37.117 1 29.361 64 ALA H C 1
ATOM 22661 O O . ALA H 1 64 ? -71.81 -40.221 -36.715 1 30.275 64 ALA H O 1
ATOM 22668 N N . ARG H 1 65 ? -70.186 -41.702 -37.271 1 32.183 65 ARG H N 1
ATOM 22669 C CA . ARG H 1 65 ? -70.899 -42.907 -36.875 1 33.446 65 ARG H CA 1
ATOM 22670 C C . ARG H 1 65 ? -71.042 -42.976 -35.353 1 31.867 65 ARG H C 1
ATOM 22671 O O . ARG H 1 65 ? -72.003 -43.544 -34.847 1 28.562 65 ARG H O 1
ATOM 22692 N N . ASN H 1 66 ? -70.068 -42.404 -34.633 1 30.18 66 ASN H N 1
ATOM 22693 C CA . ASN H 1 66 ? -70.051 -42.428 -33.18 1 30.424 66 ASN H CA 1
ATOM 22694 C C . ASN H 1 66 ? -70.159 -40.983 -32.696 1 28.002 66 ASN H C 1
ATOM 22695 O O . ASN H 1 66 ? -69.398 -40.128 -33.127 1 27.466 66 ASN H O 1
ATOM 22706 N N . VAL H 1 67 ? -71.126 -40.698 -31.827 1 26.452 67 VAL H N 1
ATOM 22707 C CA . VAL H 1 67 ? -71.459 -39.323 -31.491 1 25.812 67 VAL H CA 1
ATOM 22708 C C . VAL H 1 67 ? -70.397 -38.723 -30.559 1 26.263 67 VAL H C 1
ATOM 22709 O O . VAL H 1 67 ? -69.783 -37.718 -30.905 1 22.938 67 VAL H O 1
ATOM 22722 N N . CYS H 1 68 ? -70.18 -39.352 -29.397 1 24.16 68 CYS H N 1
ATOM 22723 C CA . CYS H 1 68 ? -69.445 -38.753 -28.287 1 24.162 68 CYS H CA 1
ATOM 22724 C C . CYS H 1 68 ? -67.97 -38.557 -28.636 1 23.456 68 CYS H C 1
ATOM 22725 O O . CYS H 1 68 ? -67.319 -37.662 -28.093 1 20.967 68 CYS H O 1
ATOM 22732 N N . GLY H 1 69 ? -67.466 -39.427 -29.523 1 21.925 69 GLY H N 1
ATOM 22733 C CA . GLY H 1 69 ? -66.07 -39.43 -29.935 1 23.581 69 GLY H CA 1
ATOM 22734 C C . GLY H 1 69 ? -65.874 -38.803 -31.313 1 23.339 69 GLY H C 1
ATOM 22735 O O . GLY H 1 69 ? -64.743 -38.652 -31.765 1 22.344 69 GLY H O 1
ATOM 22739 N N . PHE H 1 70 ? -66.989 -38.471 -31.972 1 24.589 70 PHE H N 1
ATOM 22740 C CA . PHE H 1 70 ? -66.997 -37.927 -33.323 1 25.851 70 PHE H CA 1
ATOM 22741 C C . PHE H 1 70 ? -65.927 -38.6 -34.182 1 24.304 70 PHE H C 1
ATOM 22742 O O . PHE H 1 70 ? -65.184 -37.932 -34.9 1 24.204 70 PHE H O 1
ATOM 22759 N N . ASP H 1 71 ? -65.862 -39.936 -34.125 1 25.095 71 ASP H N 1
ATOM 22760 C CA . ASP H 1 71 ? -64.963 -40.701 -34.982 1 26.313 71 ASP H CA 1
ATOM 22761 C C . ASP H 1 71 ? -63.536 -40.16 -34.864 1 27.2 71 ASP H C 1
ATOM 22762 O O . ASP H 1 71 ? -62.855 -39.932 -35.867 1 25.09 71 ASP H O 1
ATOM 22771 N N . SER H 1 72 ? -63.084 -39.969 -33.618 1 25.901 72 SER H N 1
ATOM 22772 C CA . SER H 1 72 ? -61.81 -39.313 -33.352 1 24.595 72 SER H CA 1
ATOM 22773 C C . SER H 1 72 ? -60.647 -39.99 -34.086 1 24.921 72 SER H C 1
ATOM 22774 O O . SER H 1 72 ? -60.522 -41.222 -34.092 1 22.002 72 SER H O 1
ATOM 22782 N N . GLU H 1 73 ? -59.776 -39.144 -34.659 1 26.174 73 GLU H N 1
ATOM 22783 C CA . GLU H 1 73 ? -58.509 -39.554 -35.245 1 28.319 73 GLU H CA 1
ATOM 22784 C C . GLU H 1 73 ? -57.689 -40.406 -34.279 1 28.048 73 GLU H C 1
ATOM 22785 O O . GLU H 1 73 ? -56.971 -41.292 -34.727 1 26.896 73 GLU H O 1
ATOM 22797 N N . THR H 1 74 ? -57.772 -40.134 -32.967 1 24.889 74 THR H N 1
ATOM 22798 C CA . THR H 1 74 ? -56.989 -40.89 -32.006 1 23.986 74 THR H CA 1
ATOM 22799 C C . THR H 1 74 ? -57.423 -42.363 -32.018 1 26.126 74 THR H C 1
ATOM 22800 O O . THR H 1 74 ? -56.647 -43.232 -31.629 1 27.287 74 THR H O 1
ATOM 22811 N N . TRP H 1 75 ? -58.673 -42.646 -32.419 1 25.721 75 TRP H N 1
ATOM 22812 C CA . TRP H 1 75 ? -59.133 -44.019 -32.568 1 26.955 75 TRP H CA 1
ATOM 22813 C C . TRP H 1 75 ? -59.322 -44.389 -34.038 1 31.914 75 TRP H C 1
ATOM 22814 O O . TRP H 1 75 ? -59.951 -45.4 -34.34 1 32.908 75 TRP H O 1
ATOM 22835 N N . ASN H 1 76 ? -58.775 -43.563 -34.938 1 34.865 76 ASN H N 1
ATOM 22836 C CA . ASN H 1 76 ? -58.662 -43.918 -36.342 1 37.344 76 ASN H CA 1
ATOM 22837 C C . ASN H 1 76 ? -60.06 -43.971 -36.961 1 35.968 76 ASN H C 1
ATOM 22838 O O . ASN H 1 76 ? -60.372 -44.872 -37.74 1 31.641 76 ASN H O 1
ATOM 22849 N N . GLY H 1 77 ? -60.903 -42.999 -36.58 1 35.049 77 GLY H N 1
ATOM 22850 C CA . GLY H 1 77 ? -62.242 -42.861 -37.134 1 34.033 77 GLY H CA 1
ATOM 22851 C C . GLY H 1 77 ? -63.25 -43.807 -36.487 1 34.214 77 GLY H C 1
ATOM 22852 O O . GLY H 1 77 ? -64.413 -43.839 -36.892 1 35.249 77 GLY H O 1
ATOM 22856 N N . GLY H 1 78 ? -62.805 -44.54 -35.46 1 32.946 78 GLY H N 1
ATOM 22857 C CA . GLY H 1 78 ? -63.59 -45.606 -34.866 1 33.043 78 GLY H CA 1
ATOM 22858 C C . GLY H 1 78 ? -64.163 -45.205 -33.509 1 32.07 78 GLY H C 1
ATOM 22859 O O . GLY H 1 78 ? -64.207 -44.03 -33.151 1 32.476 78 GLY H O 1
ATOM 22863 N N . LYS H 1 79 ? -64.586 -46.223 -32.762 1 30.649 79 LYS H N 1
ATOM 22864 C CA . LYS H 1 79 ? -65.326 -46.068 -31.522 1 32.01 79 LYS H CA 1
ATOM 22865 C C . LYS H 1 79 ? -64.365 -45.766 -30.369 1 28.103 79 LYS H C 1
ATOM 22866 O O . LYS H 1 79 ? -63.338 -46.435 -30.254 1 27.777 79 LYS H O 1
ATOM 22885 N N . THR H 1 80 ? -64.688 -44.764 -29.529 1 26.214 80 THR H N 1
ATOM 22886 C CA . THR H 1 80 ? -63.929 -44.501 -28.309 1 24.81 80 THR H CA 1
ATOM 22887 C C . THR H 1 80 ? -64.582 -45.264 -27.153 1 25.317 80 THR H C 1
ATOM 22888 O O . THR H 1 80 ? -65.713 -45.723 -27.274 1 24.79 80 THR H O 1
ATOM 22899 N N . PRO H 1 81 ? -63.906 -45.437 -25.992 1 23.283 81 PRO H N 1
ATOM 22900 C CA . PRO H 1 81 ? -64.551 -46.015 -24.808 1 23.287 81 PRO H CA 1
ATOM 22901 C C . PRO H 1 81 ? -65.874 -45.347 -24.432 1 22.592 81 PRO H C 1
ATOM 22902 O O . PRO H 1 81 ? -66.775 -46 -23.907 1 21.498 81 PRO H O 1
ATOM 22913 N N . TRP H 1 82 ? -65.982 -44.046 -24.739 1 22.414 82 TRP H N 1
ATOM 22914 C CA . TRP H 1 82 ? -67.067 -43.2 -24.272 1 21.45 82 TRP H CA 1
ATOM 22915 C C . TRP H 1 82 ? -68.249 -43.214 -25.241 1 22.154 82 TRP H C 1
ATOM 22916 O O . TRP H 1 82 ? -69.273 -42.572 -25.001 1 21.635 82 TRP H O 1
ATOM 22937 N N . ASP H 1 83 ? -68.106 -43.98 -26.32 1 22.923 83 ASP H N 1
ATOM 22938 C CA . ASP H 1 83 ? -69.204 -44.237 -27.237 1 24.787 83 ASP H CA 1
ATOM 22939 C C . ASP H 1 83 ? -70.033 -45.44 -26.789 1 25.463 83 ASP H C 1
ATOM 22940 O O . ASP H 1 83 ? -71.16 -45.614 -27.251 1 27.624 83 ASP H O 1
ATOM 22949 N N . ASN H 1 84 ? -69.485 -46.257 -25.885 1 26.342 84 ASN H N 1
ATOM 22950 C CA . ASN H 1 84 ? -70.228 -47.383 -25.337 1 27.422 84 ASN H CA 1
ATOM 22951 C C . ASN H 1 84 ? -71.389 -46.902 -24.469 1 26.953 84 ASN H C 1
ATOM 22952 O O . ASN H 1 84 ? -71.244 -45.944 -23.709 1 25.038 84 ASN H O 1
ATOM 22963 N N . ALA H 1 85 ? -72.52 -47.616 -24.566 1 27.617 85 ALA H N 1
ATOM 22964 C CA . ALA H 1 85 ? -73.714 -47.333 -23.777 1 26.938 85 ALA H CA 1
ATOM 22965 C C . ALA H 1 85 ? -73.789 -48.241 -22.547 1 26.619 85 ALA H C 1
ATOM 22966 O O . ALA H 1 85 ? -74.341 -49.336 -22.631 1 27.467 85 ALA H O 1
ATOM 22973 N N . ILE H 1 86 ? -73.274 -47.762 -21.403 1 26.09 86 ILE H N 1
ATOM 22974 C CA . ILE H 1 86 ? -73.17 -48.537 -20.172 1 27.017 86 ILE H CA 1
ATOM 22975 C C . ILE H 1 86 ? -73.891 -47.776 -19.062 1 27.307 86 ILE H C 1
ATOM 22976 O O . ILE H 1 86 ? -74.467 -46.719 -19.303 1 23.995 86 ILE H O 1
ATOM 22992 N N . ASN H 1 87 ? -73.806 -48.303 -17.836 1 27.374 87 ASN H N 1
ATOM 22993 C CA . ASN H 1 87 ? -74.328 -47.634 -16.656 1 31.816 87 ASN H CA 1
ATOM 22994 C C . ASN H 1 87 ? -73.441 -46.431 -16.306 1 27.657 87 ASN H C 1
ATOM 22995 O O . ASN H 1 87 ? -72.776 -46.427 -15.269 1 25.349 87 ASN H O 1
ATOM 23006 N N . TRP H 1 88 ? -73.431 -45.408 -17.181 1 25.496 88 TRP H N 1
ATOM 23007 C CA . TRP H 1 88 ? -72.606 -44.22 -16.984 1 23.4 88 TRP H CA 1
ATOM 23008 C C . TRP H 1 88 ? -72.98 -43.56 -15.66 1 23.425 88 TRP H C 1
ATOM 23009 O O . TRP H 1 88 ? -74.153 -43.585 -15.299 1 22.792 88 TRP H O 1
ATOM 23030 N N . PRO H 1 89 ? -72.03 -42.903 -14.944 1 20.632 89 PRO H N 1
ATOM 23031 C CA . PRO H 1 89 ? -72.39 -41.987 -13.861 1 21.673 89 PRO H CA 1
ATOM 23032 C C . PRO H 1 89 ? -73.168 -40.798 -14.418 1 20.548 89 PRO H C 1
ATOM 23033 O O . PRO H 1 89 ? -72.939 -40.37 -15.547 1 19.731 89 PRO H O 1
ATOM 23044 N N . VAL H 1 90 ? -74.098 -40.265 -13.623 1 19.957 90 VAL H N 1
ATOM 23045 C CA . VAL H 1 90 ? -75.021 -39.257 -14.118 1 20.741 90 VAL H CA 1
ATOM 23046 C C . VAL H 1 90 ? -74.932 -38.013 -13.243 1 20.404 90 VAL H C 1
ATOM 23047 O O . VAL H 1 90 ? -74.967 -38.113 -12.015 1 20.337 90 VAL H O 1
ATOM 23060 N N . ASN H 1 91 ? -74.896 -36.845 -13.9 1 18.735 91 ASN H N 1
ATOM 23061 C CA . ASN H 1 91 ? -74.933 -35.55 -13.238 1 19.798 91 ASN H CA 1
ATOM 23062 C C . ASN H 1 91 ? -76.366 -35.062 -13.038 1 20.698 91 ASN H C 1
ATOM 23063 O O . ASN H 1 91 ? -77.136 -34.997 -13.99 1 23.22 91 ASN H O 1
ATOM 23074 N N . ASN H 1 92 ? -76.682 -34.65 -11.803 1 21.213 92 ASN H N 1
ATOM 23075 C CA . ASN H 1 92 ? -77.947 -34.02 -11.476 1 21.74 92 ASN H CA 1
ATOM 23076 C C . ASN H 1 92 ? -77.857 -32.517 -11.732 1 23.371 92 ASN H C 1
ATOM 23077 O O . ASN H 1 92 ? -77.082 -31.822 -11.08 1 24.136 92 ASN H O 1
ATOM 23088 N N . ILE H 1 93 ? -78.682 -32.025 -12.672 1 22.304 93 ILE H N 1
ATOM 23089 C CA . ILE H 1 93 ? -78.703 -30.619 -13.035 1 22.119 93 ILE H CA 1
ATOM 23090 C C . ILE H 1 93 ? -80.159 -30.166 -13.107 1 23.103 93 ILE H C 1
ATOM 23091 O O . ILE H 1 93 ? -81.084 -30.976 -13.068 1 20.779 93 ILE H O 1
ATOM 23107 N N . ASN H 1 94 ? -80.34 -28.845 -13.179 1 25.782 94 ASN H N 1
ATOM 23108 C CA . ASN H 1 94 ? -81.608 -28.238 -13.534 1 27.253 94 ASN H CA 1
ATOM 23109 C C . ASN H 1 94 ? -81.442 -27.534 -14.874 1 28.16 94 ASN H C 1
ATOM 23110 O O . ASN H 1 94 ? -80.325 -27.208 -15.276 1 27.343 94 ASN H O 1
ATOM 23121 N N . SER H 1 95 ? -82.569 -27.276 -15.534 1 27.466 95 SER H N 1
ATOM 23122 C CA . SER H 1 95 ? -82.601 -26.347 -16.65 1 30.286 95 SER H CA 1
ATOM 23123 C C . SER H 1 95 ? -82.233 -24.95 -16.156 1 28.588 95 SER H C 1
ATOM 23124 O O . SER H 1 95 ? -82.354 -24.661 -14.974 1 29.947 95 SER H O 1
ATOM 23132 N N . GLY H 1 96 ? -81.778 -24.086 -17.069 1 30.588 96 GLY H N 1
ATOM 23133 C CA . GLY H 1 96 ? -81.335 -22.746 -16.706 1 28.398 96 GLY H CA 1
ATOM 23134 C C . GLY H 1 96 ? -79.842 -22.58 -16.975 1 28.946 96 GLY H C 1
ATOM 23135 O O . GLY H 1 96 ? -79.26 -23.371 -17.717 1 27.465 96 GLY H O 1
ATOM 23139 N N . THR H 1 97 ? -79.23 -21.55 -16.373 1 29.47 97 THR H N 1
ATOM 23140 C CA . THR H 1 97 ? -77.826 -21.27 -16.634 1 30.308 97 THR H CA 1
ATOM 23141 C C . THR H 1 97 ? -76.991 -22.362 -15.971 1 27.684 97 THR H C 1
ATOM 23142 O O . THR H 1 97 ? -77.344 -22.896 -14.919 1 25.2 97 THR H O 1
ATOM 23153 N N . LEU H 1 98 ? -75.873 -22.691 -16.62 1 26.075 98 LEU H N 1
ATOM 23154 C CA . LEU H 1 98 ? -74.989 -23.731 -16.135 1 23.621 98 LEU H CA 1
ATOM 23155 C C . LEU H 1 98 ? -73.601 -23.495 -16.73 1 23.966 98 LEU H C 1
ATOM 23156 O O . LEU H 1 98 ? -73.465 -23.235 -17.934 1 23.092 98 LEU H O 1
ATOM 23172 N N . THR H 1 99 ? -72.591 -23.518 -15.851 1 20.602 99 THR H N 1
ATOM 23173 C CA . THR H 1 99 ? -71.205 -23.397 -16.269 1 21.265 99 THR H CA 1
ATOM 23174 C C . THR H 1 99 ? -70.686 -24.778 -16.658 1 21.44 99 THR H C 1
ATOM 23175 O O . THR H 1 99 ? -70.796 -25.725 -15.88 1 20.613 99 THR H O 1
ATOM 23186 N N . PHE H 1 100 ? -70.142 -24.857 -17.875 1 22.181 100 PHE H N 1
ATOM 23187 C CA . PHE H 1 100 ? -69.361 -25.991 -18.339 1 23.559 100 PHE H CA 1
ATOM 23188 C C . PHE H 1 100 ? -67.89 -25.593 -18.302 1 23.249 100 PHE H C 1
ATOM 23189 O O . PHE H 1 100 ? -67.497 -24.6 -18.922 1 20.918 100 PHE H O 1
ATOM 23206 N N . SER H 1 101 ? -67.1 -26.386 -17.569 1 21.29 101 SER H N 1
ATOM 23207 C CA . SER H 1 101 ? -65.685 -26.126 -17.376 1 20.575 101 SER H CA 1
ATOM 23208 C C . SER H 1 101 ? -64.869 -27.22 -18.057 1 19.369 101 SER H C 1
ATOM 23209 O O . SER H 1 101 ? -65.135 -28.416 -17.882 1 20.525 101 SER H O 1
ATOM 23217 N N . TRP H 1 102 ? -63.899 -26.776 -18.859 1 18.632 102 TRP H N 1
ATOM 23218 C CA . TRP H 1 102 ? -62.94 -27.644 -19.508 1 17.355 102 TRP H CA 1
ATOM 23219 C C . TRP H 1 102 ? -61.611 -27.566 -18.778 1 16.026 102 TRP H C 1
ATOM 23220 O O . TRP H 1 102 ? -61.037 -26.495 -18.652 1 15.222 102 TRP H O 1
ATOM 23241 N N . ASP H 1 103 ? -61.12 -28.712 -18.309 1 16.025 103 ASP H N 1
ATOM 23242 C CA . ASP H 1 103 ? -59.746 -28.834 -17.861 1 16.877 103 ASP H CA 1
ATOM 23243 C C . ASP H 1 103 ? -58.834 -29.041 -19.072 1 15.832 103 ASP H C 1
ATOM 23244 O O . ASP H 1 103 ? -58.879 -30.078 -19.74 1 15.248 103 ASP H O 1
ATOM 23253 N N . ILE H 1 104 ? -57.968 -28.057 -19.318 1 15.817 104 ILE H N 1
ATOM 23254 C CA . ILE H 1 104 ? -57.033 -28.085 -20.434 1 16.715 104 ILE H CA 1
ATOM 23255 C C . ILE H 1 104 ? -55.58 -28.14 -19.939 1 16.708 104 ILE H C 1
ATOM 23256 O O . ILE H 1 104 ? -54.66 -27.787 -20.683 1 17.435 104 ILE H O 1
ATOM 23272 N N . SER H 1 105 ? -55.382 -28.658 -18.711 1 17.266 105 SER H N 1
ATOM 23273 C CA A SER H 1 105 ? -54.061 -28.767 -18.114 0.5 16.791 105 SER H CA 1
ATOM 23274 C CA B SER H 1 105 ? -54.072 -28.791 -18.095 0.5 16.776 105 SER H CA 1
ATOM 23275 C C . SER H 1 105 ? -53.17 -29.706 -18.93 1 17.114 105 SER H C 1
ATOM 23276 O O . SER H 1 105 ? -51.968 -29.511 -18.98 1 17.792 105 SER H O 1
ATOM 23291 N N . ASN H 1 106 ? -53.76 -30.701 -19.601 1 17.873 106 ASN H N 1
ATOM 23292 C CA . ASN H 1 106 ? -52.988 -31.65 -20.394 1 17.483 106 ASN H CA 1
ATOM 23293 C C . ASN H 1 106 ? -52.445 -31.063 -21.698 1 18.055 106 ASN H C 1
ATOM 23294 O O . ASN H 1 106 ? -51.636 -31.708 -22.357 1 17.593 106 ASN H O 1
ATOM 23305 N N . GLY H 1 107 ? -52.878 -29.852 -22.064 1 18.179 107 GLY H N 1
ATOM 23306 C CA . GLY H 1 107 ? -52.491 -29.26 -23.335 1 19.592 107 GLY H CA 1
ATOM 23307 C C . GLY H 1 107 ? -53.255 -27.969 -23.6 1 18.912 107 GLY H C 1
ATOM 23308 O O . GLY H 1 107 ? -54.237 -27.963 -24.347 1 20.27 107 GLY H O 1
ATOM 23312 N N . PRO H 1 108 ? -52.864 -26.849 -22.952 1 20.745 108 PRO H N 1
ATOM 23313 C CA . PRO H 1 108 ? -53.65 -25.618 -23.005 1 20.664 108 PRO H CA 1
ATOM 23314 C C . PRO H 1 108 ? -53.506 -24.977 -24.383 1 21.802 108 PRO H C 1
ATOM 23315 O O . PRO H 1 108 ? -52.412 -24.95 -24.948 1 24.529 108 PRO H O 1
ATOM 23326 N N . HIS H 1 109 ? -54.636 -24.554 -24.954 1 20.093 109 HIS H N 1
ATOM 23327 C CA . HIS H 1 109 ? -54.653 -23.881 -26.246 1 19.894 109 HIS H CA 1
ATOM 23328 C C . HIS H 1 109 ? -55.529 -22.636 -26.12 1 20.516 109 HIS H C 1
ATOM 23329 O O . HIS H 1 109 ? -56.492 -22.47 -26.861 1 20.198 109 HIS H O 1
ATOM 23344 N N . PHE H 1 110 ? -55.203 -21.788 -25.139 1 22.033 110 PHE H N 1
ATOM 23345 C CA . PHE H 1 110 ? -55.976 -20.588 -24.866 1 24.139 110 PHE H CA 1
ATOM 23346 C C . PHE H 1 110 ? -55.951 -19.628 -26.052 1 25.562 110 PHE H C 1
ATOM 23347 O O . PHE H 1 110 ? -56.988 -19.103 -26.441 1 27.448 110 PHE H O 1
ATOM 23364 N N . ASP H 1 111 ? -54.767 -19.409 -26.62 1 27.191 111 ASP H N 1
ATOM 23365 C CA . ASP H 1 111 ? -54.554 -18.268 -27.494 1 30.025 111 ASP H CA 1
ATOM 23366 C C . ASP H 1 111 ? -55.171 -18.486 -28.88 1 28.102 111 ASP H C 1
ATOM 23367 O O . ASP H 1 111 ? -55.341 -17.516 -29.614 1 26.843 111 ASP H O 1
ATOM 23376 N N . ASP H 1 112 ? -55.521 -19.73 -29.25 1 26.573 112 ASP H N 1
ATOM 23377 C CA . ASP H 1 112 ? -56.108 -19.948 -30.569 1 26.952 112 ASP H CA 1
ATOM 23378 C C . ASP H 1 112 ? -57.398 -20.761 -30.485 1 25.85 112 ASP H C 1
ATOM 23379 O O . ASP H 1 112 ? -57.803 -21.375 -31.471 1 26.418 112 ASP H O 1
ATOM 23388 N N . THR H 1 113 ? -58.047 -20.744 -29.312 1 25.153 113 THR H N 1
ATOM 23389 C CA . THR H 1 113 ? -59.389 -21.287 -29.164 1 24.476 113 THR H CA 1
ATOM 23390 C C . THR H 1 113 ? -60.362 -20.411 -29.955 1 26.687 113 THR H C 1
ATOM 23391 O O . THR H 1 113 ? -60.262 -19.186 -29.906 1 27.354 113 THR H O 1
ATOM 23402 N N . SER H 1 114 ? -61.313 -21.055 -30.651 1 27.103 114 SER H N 1
ATOM 23403 C CA . SER H 1 114 ? -62.25 -20.359 -31.522 1 26.565 114 SER H CA 1
ATOM 23404 C C . SER H 1 114 ? -63.689 -20.47 -31.01 1 26.733 114 SER H C 1
ATOM 23405 O O . SER H 1 114 ? -64.463 -19.529 -31.164 1 26.492 114 SER H O 1
ATOM 23413 N N . ASP H 1 115 ? -64.07 -21.607 -30.41 1 25.531 115 ASP H N 1
ATOM 23414 C CA . ASP H 1 115 ? -65.468 -21.801 -30.064 1 25.72 115 ASP H CA 1
ATOM 23415 C C . ASP H 1 115 ? -65.652 -22.909 -29.03 1 24.102 115 ASP H C 1
ATOM 23416 O O . ASP H 1 115 ? -64.776 -23.749 -28.84 1 21.427 115 ASP H O 1
ATOM 23425 N N . PHE H 1 116 ? -66.822 -22.864 -28.382 1 22.953 116 PHE H N 1
ATOM 23426 C CA . PHE H 1 116 ? -67.343 -23.937 -27.555 1 23.622 116 PHE H CA 1
ATOM 23427 C C . PHE H 1 116 ? -68.785 -24.179 -27.979 1 23.3 116 PHE H C 1
ATOM 23428 O O . PHE H 1 116 ? -69.556 -23.229 -28.04 1 24.319 116 PHE H O 1
ATOM 23445 N N . ARG H 1 117 ? -69.152 -25.444 -28.239 1 24.263 117 ARG H N 1
ATOM 23446 C CA . ARG H 1 117 ? -70.485 -25.738 -28.739 1 25.722 117 ARG H CA 1
ATOM 23447 C C . ARG H 1 117 ? -71.059 -26.949 -28.013 1 25.413 117 ARG H C 1
ATOM 23448 O O . ARG H 1 117 ? -70.365 -27.944 -27.782 1 24.467 117 ARG H O 1
ATOM 23469 N N . TYR H 1 118 ? -72.343 -26.835 -27.654 1 24.164 118 TYR H N 1
ATOM 23470 C CA . TYR H 1 118 ? -73.022 -27.867 -26.892 1 25.818 118 TYR H CA 1
ATOM 23471 C C . TYR H 1 118 ? -74.397 -28.161 -27.487 1 24.999 118 TYR H C 1
ATOM 23472 O O . TYR H 1 118 ? -75.122 -27.24 -27.856 1 22.457 118 TYR H O 1
ATOM 23490 N N . TRP H 1 119 ? -74.726 -29.459 -27.501 1 24.144 119 TRP H N 1
ATOM 23491 C CA . TRP H 1 119 ? -75.958 -30.019 -28.035 1 25.578 119 TRP H CA 1
ATOM 23492 C C . TRP H 1 119 ? -76.631 -30.848 -26.938 1 24.68 119 TRP H C 1
ATOM 23493 O O . TRP H 1 119 ? -75.965 -31.466 -26.107 1 21.078 119 TRP H O 1
ATOM 23514 N N . ILE H 1 120 ? -77.963 -30.912 -26.962 1 23.98 120 ILE H N 1
ATOM 23515 C CA . ILE H 1 120 ? -78.676 -31.738 -26.002 1 23.061 120 ILE H CA 1
ATOM 23516 C C . ILE H 1 120 ? -79.639 -32.666 -26.737 1 23.005 120 ILE H C 1
ATOM 23517 O O . ILE H 1 120 ? -80.117 -32.344 -27.822 1 24.072 120 ILE H O 1
ATOM 23533 N N . THR H 1 121 ? -79.859 -33.854 -26.162 1 23.851 121 THR H N 1
ATOM 23534 C CA . THR H 1 121 ? -80.835 -34.801 -26.674 1 25.132 121 THR H CA 1
ATOM 23535 C C . THR H 1 121 ? -82.229 -34.165 -26.712 1 28.148 121 THR H C 1
ATOM 23536 O O . THR H 1 121 ? -82.54 -33.254 -25.944 1 27.313 121 THR H O 1
ATOM 23547 N N . LYS H 1 122 ? -83.065 -34.652 -27.636 1 30.801 122 LYS H N 1
ATOM 23548 C CA . LYS H 1 122 ? -84.407 -34.117 -27.826 1 32.124 122 LYS H CA 1
ATOM 23549 C C . LYS H 1 122 ? -85.315 -34.482 -26.65 1 30.395 122 LYS H C 1
ATOM 23550 O O . LYS H 1 122 ? -85.084 -35.468 -25.955 1 28.441 122 LYS H O 1
ATOM 23569 N N . PRO H 1 123 ? -86.424 -33.738 -26.421 1 32.571 123 PRO H N 1
ATOM 23570 C CA . PRO H 1 123 ? -87.329 -34.045 -25.308 1 34.519 123 PRO H CA 1
ATOM 23571 C C . PRO H 1 123 ? -87.864 -35.478 -25.321 1 36.099 123 PRO H C 1
ATOM 23572 O O . PRO H 1 123 ? -88.129 -36.051 -24.271 1 39.984 123 PRO H O 1
ATOM 23583 N N . GLY H 1 124 ? -87.953 -36.083 -26.509 1 39.696 124 GLY H N 1
ATOM 23584 C CA . GLY H 1 124 ? -88.347 -37.479 -26.631 1 41.319 124 GLY H CA 1
ATOM 23585 C C . GLY H 1 124 ? -87.349 -38.46 -26.009 1 42.573 124 GLY H C 1
ATOM 23586 O O .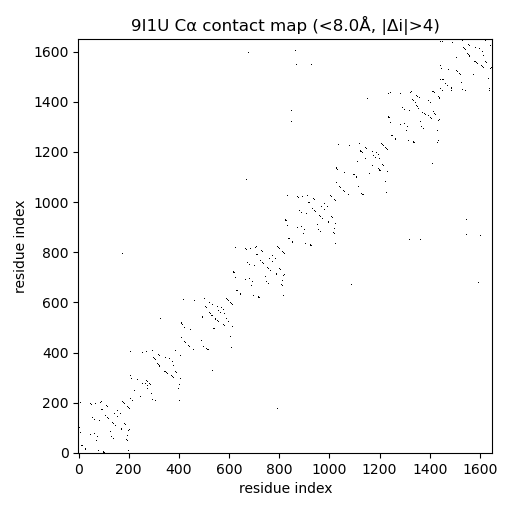 GLY H 1 124 ? -87.763 -39.49 -25.482 1 41.667 124 GLY H O 1
ATOM 23590 N N . PHE H 1 125 ? -86.046 -38.137 -26.064 1 41.004 125 PHE H N 1
ATOM 23591 C CA . PHE H 1 125 ? -84.978 -39.113 -25.884 1 38.847 125 PHE H CA 1
ATOM 23592 C C . PHE H 1 125 ? -85.285 -40.074 -24.742 1 36.868 125 PHE H C 1
ATOM 23593 O O . PHE H 1 125 ? -85.715 -39.654 -23.674 1 39.262 125 PHE H O 1
ATOM 23610 N N . VAL H 1 126 ? -85.048 -41.363 -25.004 1 37.043 126 VAL H N 1
ATOM 23611 C CA . VAL H 1 126 ? -85.092 -42.41 -23.995 1 36.855 126 VAL H CA 1
ATOM 23612 C C . VAL H 1 126 ? -83.701 -43.043 -23.951 1 38.708 126 VAL H C 1
ATOM 23613 O O . VAL H 1 126 ? -83.165 -43.42 -24.995 1 38.264 126 VAL H O 1
ATOM 23626 N N . TYR H 1 127 ? -83.107 -43.108 -22.75 1 37.048 127 TYR H N 1
ATOM 23627 C CA . TYR H 1 127 ? -81.788 -43.695 -22.567 1 40.472 127 TYR H CA 1
ATOM 23628 C C . TYR H 1 127 ? -81.97 -45.184 -22.3 1 40.235 127 TYR H C 1
ATOM 23629 O O . TYR H 1 127 ? -82.819 -45.561 -21.496 1 40.453 127 TYR H O 1
ATOM 23647 N N . GLN H 1 128 ? -81.167 -46.011 -22.976 1 35.752 128 GLN H N 1
ATOM 23648 C CA . GLN H 1 128 ? -81.207 -47.448 -22.764 1 35.752 128 GLN H CA 1
ATOM 23649 C C . GLN H 1 128 ? -79.789 -47.993 -22.861 1 35.47 128 GLN H C 1
ATOM 23650 O O . GLN H 1 128 ? -79.118 -47.792 -23.871 1 35.096 128 GLN H O 1
ATOM 23664 N N . VAL H 1 129 ? -79.347 -48.67 -21.794 1 37.775 129 VAL H N 1
ATOM 23665 C CA . VAL H 1 129 ? -78.094 -49.404 -21.805 1 38.767 129 VAL H CA 1
ATOM 23666 C C . VAL H 1 129 ? -78.124 -50.345 -23.003 1 40.812 129 VAL H C 1
ATOM 23667 O O . VAL H 1 129 ? -79.104 -51.064 -23.192 1 42.068 129 VAL H O 1
ATOM 23680 N N . GLY H 1 130 ? -77.043 -50.341 -23.791 1 39.085 130 GLY H N 1
ATOM 23681 C CA . GLY H 1 130 ? -76.922 -51.216 -24.947 1 38.585 130 GLY H CA 1
ATOM 23682 C C . GLY H 1 130 ? -77.148 -50.47 -26.259 1 36.169 130 GLY H C 1
ATOM 23683 O O . GLY H 1 130 ? -76.572 -50.831 -27.282 1 37.663 130 GLY H O 1
ATOM 23687 N N . ARG H 1 131 ? -77.994 -49.434 -26.221 1 35.832 131 ARG H N 1
ATOM 23688 C CA . ARG H 1 131 ? -78.308 -48.66 -27.41 1 35.935 131 ARG H CA 1
ATOM 23689 C C . ARG H 1 131 ? -77.443 -47.404 -27.437 1 33.607 131 ARG H C 1
ATOM 23690 O O . ARG H 1 131 ? -77.664 -46.457 -26.676 1 32.958 131 ARG H O 1
ATOM 23711 N N . GLU H 1 132 ? -76.468 -47.417 -28.348 1 32.408 132 GLU H N 1
ATOM 23712 C CA . GLU H 1 132 ? -75.558 -46.302 -28.545 1 31.503 132 GLU H CA 1
ATOM 23713 C C . GLU H 1 132 ? -76.336 -45.11 -29.104 1 30.322 132 GLU H C 1
ATOM 23714 O O . GLU H 1 132 ? -77.416 -45.29 -29.666 1 29.663 132 GLU H O 1
ATOM 23726 N N . LEU H 1 133 ? -75.784 -43.898 -28.903 1 27.82 133 LEU H N 1
ATOM 23727 C CA . LEU H 1 133 ? -76.408 -42.652 -29.328 1 27.97 133 LEU H CA 1
ATOM 23728 C C . LEU H 1 133 ? -76.348 -42.552 -30.851 1 26.855 133 LEU H C 1
ATOM 23729 O O . LEU H 1 133 ? -75.415 -43.056 -31.468 1 25.481 133 LEU H O 1
ATOM 23745 N N . THR H 1 134 ? -77.339 -41.866 -31.435 1 26.675 134 THR H N 1
ATOM 23746 C CA . THR H 1 134 ? -77.292 -41.445 -32.825 1 26.589 134 THR H CA 1
ATOM 23747 C C . THR H 1 134 ? -77.505 -39.927 -32.86 1 27.524 134 THR H C 1
ATOM 23748 O O . THR H 1 134 ? -77.866 -39.329 -31.847 1 26.984 134 THR H O 1
ATOM 23759 N N . TRP H 1 135 ? -77.296 -39.307 -34.029 1 25.035 135 TRP H N 1
ATOM 23760 C CA . TRP H 1 135 ? -77.439 -37.863 -34.156 1 25.188 135 TRP H CA 1
ATOM 23761 C C . TRP H 1 135 ? -78.908 -37.465 -34.075 1 27.179 135 TRP H C 1
ATOM 23762 O O . TRP H 1 135 ? -79.242 -36.375 -33.597 1 25.659 135 TRP H O 1
ATOM 23783 N N . ALA H 1 136 ? -79.772 -38.386 -34.502 1 28.027 136 ALA H N 1
ATOM 23784 C CA . ALA H 1 136 ? -81.208 -38.172 -34.458 1 31.127 136 ALA H CA 1
ATOM 23785 C C . ALA H 1 136 ? -81.679 -37.983 -33.018 1 30.128 136 ALA H C 1
ATOM 23786 O O . ALA H 1 136 ? -82.736 -37.395 -32.798 1 29.34 136 ALA H O 1
ATOM 23793 N N . ASP H 1 137 ? -80.917 -38.511 -32.049 1 30.357 137 ASP H N 1
ATOM 23794 C CA . ASP H 1 137 ? -81.267 -38.384 -30.643 1 28.045 137 ASP H CA 1
ATOM 23795 C C . ASP H 1 137 ? -81.114 -36.933 -30.185 1 28.321 137 ASP H C 1
ATOM 23796 O O . ASP H 1 137 ? -81.797 -36.52 -29.251 1 29.556 137 ASP H O 1
ATOM 23805 N N . PHE H 1 138 ? -80.226 -36.168 -30.838 1 27.59 138 PHE H N 1
ATOM 23806 C CA . PHE H 1 138 ? -79.941 -34.795 -30.436 1 28.352 138 PHE H CA 1
ATOM 23807 C C . PHE H 1 138 ? -80.624 -33.8 -31.369 1 29.029 138 PHE H C 1
ATOM 23808 O O . PHE H 1 138 ? -80.899 -34.114 -32.526 1 31.856 138 PHE H O 1
ATOM 23825 N N . GLU H 1 139 ? -80.846 -32.584 -30.853 1 30.602 139 GLU H N 1
ATOM 23826 C CA . GLU H 1 139 ? -81.23 -31.445 -31.671 1 33.558 139 GLU H CA 1
ATOM 23827 C C . GLU H 1 139 ? -80.235 -31.333 -32.818 1 34.525 139 GLU H C 1
ATOM 23828 O O . GLU H 1 139 ? -79.109 -31.815 -32.703 1 35.442 139 GLU H O 1
ATOM 23840 N N . ASP H 1 140 ? -80.661 -30.721 -33.93 1 33.333 140 ASP H N 1
ATOM 23841 C CA . ASP H 1 140 ? -79.78 -30.561 -35.076 1 31.007 140 ASP H CA 1
ATOM 23842 C C . ASP H 1 140 ? -78.765 -29.455 -34.786 1 30.752 140 ASP H C 1
ATOM 23843 O O . ASP H 1 140 ? -77.585 -29.608 -35.114 1 32.098 140 ASP H O 1
ATOM 23852 N N . GLN H 1 141 ? -79.238 -28.355 -34.176 1 29.996 141 GLN H N 1
ATOM 23853 C CA . GLN H 1 141 ? -78.414 -27.185 -33.895 1 32.834 141 GLN H CA 1
ATOM 23854 C C . GLN H 1 141 ? -78.038 -27.123 -32.411 1 30.672 141 GLN H C 1
ATOM 23855 O O . GLN H 1 141 ? -78.742 -27.652 -31.55 1 31.511 141 GLN H O 1
ATOM 23869 N N . PRO H 1 142 ? -76.913 -26.466 -32.056 1 31.982 142 PRO H N 1
ATOM 23870 C CA . PRO H 1 142 ? -76.492 -26.382 -30.655 1 31.654 142 PRO H CA 1
ATOM 23871 C C . PRO H 1 142 ? -77.348 -25.387 -29.879 1 32.51 142 PRO H C 1
ATOM 23872 O O . PRO H 1 142 ? -77.763 -24.378 -30.44 1 33.61 142 PRO H O 1
ATOM 23883 N N . PHE H 1 143 ? -77.591 -25.68 -28.592 1 31.122 143 PHE H N 1
ATOM 23884 C CA . PHE H 1 143 ? -78.314 -24.783 -27.707 1 28.042 143 PHE H CA 1
ATOM 23885 C C . PHE H 1 143 ? -77.374 -23.723 -27.135 1 29.203 143 PHE H C 1
ATOM 23886 O O . PHE H 1 143 ? -77.835 -22.744 -26.555 1 29.514 143 PHE H O 1
ATOM 23903 N N . CYS H 1 144 ? -76.06 -23.955 -27.267 1 30.013 144 CYS H N 1
ATOM 23904 C CA . CYS H 1 144 ? -75.034 -23.053 -26.768 1 28.377 144 CYS H CA 1
ATOM 23905 C C . CYS H 1 144 ? -73.867 -23.095 -27.751 1 27.91 144 CYS H C 1
ATOM 23906 O O . CYS H 1 144 ? -73.337 -24.172 -28.034 1 27.863 144 CYS H O 1
ATOM 23913 N N . ASP H 1 145 ? -73.535 -21.921 -28.295 1 27.719 145 ASP H N 1
ATOM 23914 C CA . ASP H 1 145 ? -72.587 -21.77 -29.388 1 30.462 145 ASP H CA 1
ATOM 23915 C C . ASP H 1 145 ? -71.817 -20.474 -29.146 1 31.043 145 ASP H C 1
ATOM 23916 O O . ASP H 1 145 ? -72.266 -19.397 -29.543 1 29.345 145 ASP H O 1
ATOM 23925 N N . LEU H 1 146 ? -70.667 -20.606 -28.468 1 31.935 146 LEU H N 1
ATOM 23926 C CA . LEU H 1 146 ? -69.913 -19.474 -27.951 1 29.95 146 LEU H CA 1
ATOM 23927 C C . LEU H 1 146 ? -68.653 -19.286 -28.786 1 31.679 146 LEU H C 1
ATOM 23928 O O . LEU H 1 146 ? -67.829 -20.196 -28.866 1 31.597 146 LEU H O 1
ATOM 23944 N N . ALA H 1 147 ? -68.529 -18.109 -29.415 1 30.661 147 ALA H N 1
ATOM 23945 C CA . ALA H 1 147 ? -67.281 -17.692 -30.033 1 29.652 147 ALA H CA 1
ATOM 23946 C C . ALA H 1 147 ? -66.321 -17.206 -28.945 1 28.176 147 ALA H C 1
ATOM 23947 O O . ALA H 1 147 ? -66.744 -16.901 -27.834 1 29.104 147 ALA H O 1
ATOM 23954 N N . TYR H 1 148 ? -65.016 -17.179 -29.256 1 26.666 148 TYR H N 1
ATOM 23955 C CA . TYR H 1 148 ? -64.011 -16.697 -28.318 1 26.011 148 TYR H CA 1
ATOM 23956 C C . TYR H 1 148 ? -62.802 -16.18 -29.097 1 27.217 148 TYR H C 1
ATOM 23957 O O . TYR H 1 148 ? -62.402 -16.777 -30.095 1 28.461 148 TYR H O 1
ATOM 23975 N N . ASN H 1 149 ? -62.253 -15.048 -28.633 1 27.574 149 ASN H N 1
ATOM 23976 C CA . ASN H 1 149 ? -60.991 -14.515 -29.121 1 28.255 149 ASN H CA 1
ATOM 23977 C C . ASN H 1 149 ? -60.169 -14.081 -27.909 1 27.102 149 ASN H C 1
ATOM 23978 O O . ASN H 1 149 ? -60.486 -13.092 -27.244 1 25.969 149 ASN H O 1
ATOM 23989 N N . ASP H 1 150 ? -59.099 -14.836 -27.628 1 27.431 150 ASP H N 1
ATOM 23990 C CA . ASP H 1 150 ? -58.319 -14.646 -26.414 1 27.217 150 ASP H CA 1
ATOM 23991 C C . ASP H 1 150 ? -57.637 -13.278 -26.397 1 27.811 150 ASP H C 1
ATOM 23992 O O . ASP H 1 150 ? -57.233 -12.812 -25.337 1 28.666 150 ASP H O 1
ATOM 24001 N N . ASP H 1 151 ? -57.49 -12.646 -27.566 1 27.573 151 ASP H N 1
ATOM 24002 C CA . ASP H 1 151 ? -56.833 -11.35 -27.653 1 30.692 151 ASP H CA 1
ATOM 24003 C C . ASP H 1 151 ? -57.786 -10.217 -27.265 1 29.369 151 ASP H C 1
ATOM 24004 O O . ASP H 1 151 ? -57.332 -9.099 -27.039 1 31.723 151 ASP H O 1
ATOM 24013 N N . ASN H 1 152 ? -59.099 -10.479 -27.193 1 26.522 152 ASN H N 1
ATOM 24014 C CA . ASN H 1 152 ? -60.039 -9.475 -26.707 1 27.059 152 ASN H CA 1
ATOM 24015 C C . ASN H 1 152 ? -61.041 -10.131 -25.753 1 24.835 152 ASN H C 1
ATOM 24016 O O . ASN H 1 152 ? -62.241 -10.166 -26.039 1 25.234 152 ASN H O 1
ATOM 24027 N N . PRO H 1 153 ? -60.585 -10.667 -24.59 1 24.304 153 PRO H N 1
ATOM 24028 C CA . PRO H 1 153 ? -61.471 -11.363 -23.648 1 23.036 153 PRO H CA 1
ATOM 24029 C C . PRO H 1 153 ? -62.679 -10.591 -23.112 1 24.304 153 PRO H C 1
ATOM 24030 O O . PRO H 1 153 ? -63.716 -11.202 -22.836 1 24.658 153 PRO H O 1
ATOM 24041 N N . GLY H 1 154 ? -62.566 -9.258 -22.993 1 25.042 154 GLY H N 1
ATOM 24042 C CA . GLY H 1 154 ? -63.635 -8.431 -22.439 1 25.182 154 GLY H CA 1
ATOM 24043 C C . GLY H 1 154 ? -64.964 -8.586 -23.186 1 26.789 154 GLY H C 1
ATOM 24044 O O . GLY H 1 154 ? -66.033 -8.464 -22.584 1 28.63 154 GLY H O 1
ATOM 24048 N N . ALA H 1 155 ? -64.89 -8.874 -24.497 1 25.76 155 ALA H N 1
ATOM 24049 C CA . ALA H 1 155 ? -66.056 -8.985 -25.364 1 25.016 155 ALA H CA 1
ATOM 24050 C C . ALA H 1 155 ? -66.801 -10.31 -25.189 1 24.437 155 ALA H C 1
ATOM 24051 O O . ALA H 1 155 ? -67.896 -10.462 -25.728 1 23.015 155 ALA H O 1
ATOM 24058 N N . TYR H 1 156 ? -66.225 -11.26 -24.445 1 23.221 156 TYR H N 1
ATOM 24059 C CA . TYR H 1 156 ? -66.787 -12.597 -24.337 1 25.919 156 TYR H CA 1
ATOM 24060 C C . TYR H 1 156 ? -67.106 -12.922 -22.88 1 28.464 156 TYR H C 1
ATOM 24061 O O . TYR H 1 156 ? -66.404 -13.717 -22.26 1 26.209 156 TYR H O 1
ATOM 24079 N N . PRO H 1 157 ? -68.216 -12.384 -22.318 1 28.926 157 PRO H N 1
ATOM 24080 C CA . PRO H 1 157 ? -68.538 -12.591 -20.904 1 28.984 157 PRO H CA 1
ATOM 24081 C C . PRO H 1 157 ? -68.936 -14.019 -20.52 1 26.925 157 PRO H C 1
ATOM 24082 O O . PRO H 1 157 ? -68.895 -14.365 -19.347 1 26.494 157 PRO H O 1
ATOM 24093 N N . ASN H 1 158 ? -69.29 -14.853 -21.503 1 27.936 158 ASN H N 1
ATOM 24094 C CA . ASN H 1 158 ? -69.71 -16.221 -21.24 1 30.061 158 ASN H CA 1
ATOM 24095 C C . ASN H 1 158 ? -68.573 -17.225 -21.424 1 30.414 158 ASN H C 1
ATOM 24096 O O . ASN H 1 158 ? -68.822 -18.428 -21.372 1 28.86 158 ASN H O 1
ATOM 24107 N N . VAL H 1 159 ? -67.353 -16.732 -21.687 1 30.721 159 VAL H N 1
ATOM 24108 C CA . VAL H 1 159 ? -66.156 -17.559 -21.69 1 29.158 159 VAL H CA 1
ATOM 24109 C C . VAL H 1 159 ? -65.179 -16.903 -20.721 1 30.346 159 VAL H C 1
ATOM 24110 O O . VAL H 1 159 ? -64.899 -15.719 -20.854 1 31.423 159 VAL H O 1
ATOM 24123 N N . ARG H 1 160 ? -64.696 -17.666 -19.732 1 27.56 160 ARG H N 1
ATOM 24124 C CA . ARG H 1 160 ? -63.669 -17.18 -18.827 1 25.842 160 ARG H CA 1
ATOM 24125 C C . ARG H 1 160 ? -62.473 -18.134 -18.89 1 25.316 160 ARG H C 1
ATOM 24126 O O . ARG H 1 160 ? -62.597 -19.315 -18.58 1 24.894 160 ARG H O 1
ATOM 24132 N N . ALA H 1 161 ? -61.323 -17.61 -19.324 1 24.79 161 ALA H N 1
ATOM 24133 C CA . ALA H 1 161 ? -60.063 -18.342 -19.282 1 24.816 161 ALA H CA 1
ATOM 24134 C C . ALA H 1 161 ? -59.419 -18.164 -17.908 1 25.122 161 ALA H C 1
ATOM 24135 O O . ALA H 1 161 ? -59.227 -17.035 -17.461 1 26.402 161 ALA H O 1
ATOM 24142 N N . ASP H 1 162 ? -59.104 -19.281 -17.236 1 22.563 162 ASP H N 1
ATOM 24143 C CA . ASP H 1 162 ? -58.311 -19.242 -16.019 1 22.176 162 ASP H CA 1
ATOM 24144 C C . ASP H 1 162 ? -56.968 -19.865 -16.373 1 21.02 162 ASP H C 1
ATOM 24145 O O . ASP H 1 162 ? -56.843 -21.087 -16.381 1 19.099 162 ASP H O 1
ATOM 24154 N N . LYS H 1 163 ? -55.992 -19.015 -16.718 1 19.07 163 LYS H N 1
ATOM 24155 C CA . LYS H 1 163 ? -54.735 -19.491 -17.271 1 20.757 163 LYS H CA 1
ATOM 24156 C C . LYS H 1 163 ? -53.906 -20.193 -16.203 1 20.511 163 LYS H C 1
ATOM 24157 O O . LYS H 1 163 ? -53.447 -21.309 -16.438 1 19.035 163 LYS H O 1
ATOM 24176 N N . PRO H 1 164 ? -53.706 -19.613 -14.996 1 19.885 164 PRO H N 1
ATOM 24177 C CA . PRO H 1 164 ? -52.965 -20.318 -13.943 1 19.726 164 PRO H CA 1
ATOM 24178 C C . PRO H 1 164 ? -53.461 -21.729 -13.612 1 19.502 164 PRO H C 1
ATOM 24179 O O . PRO H 1 164 ? -52.644 -22.595 -13.316 1 20.07 164 PRO H O 1
ATOM 24190 N N . ASN H 1 165 ? -54.783 -21.958 -13.667 1 19.936 165 ASN H N 1
ATOM 24191 C CA . ASN H 1 165 ? -55.376 -23.25 -13.337 1 20.705 165 ASN H CA 1
ATOM 24192 C C . ASN H 1 165 ? -55.772 -24.02 -14.602 1 20.344 165 ASN H C 1
ATOM 24193 O O . ASN H 1 165 ? -56.477 -25.015 -14.509 1 19.674 165 ASN H O 1
ATOM 24204 N N . THR H 1 166 ? -55.313 -23.544 -15.77 1 20.337 166 THR H N 1
ATOM 24205 C CA . THR H 1 166 ? -55.464 -24.204 -17.06 1 19.292 166 THR H CA 1
ATOM 24206 C C . THR H 1 166 ? -56.885 -24.734 -17.224 1 17.239 166 THR H C 1
ATOM 24207 O O . THR H 1 166 ? -57.099 -25.918 -17.456 1 17.034 166 THR H O 1
ATOM 24218 N N . HIS H 1 167 ? -57.855 -23.83 -17.074 1 17.053 167 HIS H N 1
ATOM 24219 C CA . HIS H 1 167 ? -59.266 -24.145 -17.233 1 17.182 167 HIS H CA 1
ATOM 24220 C C . HIS H 1 167 ? -59.924 -23.071 -18.095 1 18.204 167 HIS H C 1
ATOM 24221 O O . HIS H 1 167 ? -59.548 -21.894 -18.028 1 15.766 167 HIS H O 1
ATOM 24236 N N . PHE H 1 168 ? -60.919 -23.52 -18.871 1 18.715 168 PHE H N 1
ATOM 24237 C CA . PHE H 1 168 ? -61.925 -22.66 -19.474 1 19.397 168 PHE H CA 1
ATOM 24238 C C . PHE H 1 168 ? -63.241 -22.893 -18.738 1 19.115 168 PHE H C 1
ATOM 24239 O O . PHE H 1 168 ? -63.616 -24.036 -18.479 1 19.862 168 PHE H O 1
ATOM 24256 N N . HIS H 1 169 ? -63.943 -21.796 -18.43 1 19.396 169 HIS H N 1
ATOM 24257 C CA . HIS H 1 169 ? -65.286 -21.851 -17.871 1 20.673 169 HIS H CA 1
ATOM 24258 C C . HIS H 1 169 ? -66.272 -21.184 -18.833 1 22.035 169 HIS H C 1
ATOM 24259 O O . HIS H 1 169 ? -66.14 -19.98 -19.096 1 21.631 169 HIS H O 1
ATOM 24274 N N . THR H 1 170 ? -67.276 -21.963 -19.296 1 21.432 170 THR H N 1
ATOM 24275 C CA . THR H 1 170 ? -68.228 -21.531 -20.316 1 22.954 170 THR H CA 1
ATOM 24276 C C . THR H 1 170 ? -69.646 -21.539 -19.739 1 23.428 170 THR H C 1
ATOM 24277 O O . THR H 1 170 ? -70.078 -22.527 -19.149 1 24.825 170 THR H O 1
ATOM 24288 N N . THR H 1 171 ? -70.368 -20.423 -19.911 1 25.757 171 THR H N 1
ATOM 24289 C CA . THR H 1 171 ? -71.726 -20.279 -19.399 1 27.196 171 THR H CA 1
ATOM 24290 C C . THR H 1 171 ? -72.715 -20.543 -20.536 1 25.825 171 THR H C 1
ATOM 24291 O O . THR H 1 171 ? -72.612 -19.955 -21.608 1 27.629 171 THR H O 1
ATOM 24302 N N . CYS H 1 172 ? -73.676 -21.433 -20.276 1 25.724 172 CYS H N 1
ATOM 24303 C CA . CYS H 1 172 ? -74.708 -21.805 -21.229 1 25.294 172 CYS H CA 1
ATOM 24304 C C . CYS H 1 172 ? -76.065 -21.812 -20.532 1 24.708 172 CYS H C 1
ATOM 24305 O O . CYS H 1 172 ? -76.135 -21.853 -19.306 1 22.019 172 CYS H O 1
ATOM 24312 N N . THR H 1 173 ? -77.144 -21.735 -21.325 1 24.583 173 THR H N 1
ATOM 24313 C CA . THR H 1 173 ? -78.491 -21.89 -20.802 1 23.83 173 THR H CA 1
ATOM 24314 C C . THR H 1 173 ? -79.027 -23.242 -21.261 1 23.608 173 THR H C 1
ATOM 24315 O O . THR H 1 173 ? -79.348 -23.403 -22.435 1 23.171 173 THR H O 1
ATOM 24326 N N . VAL H 1 174 ? -79.121 -24.206 -20.34 1 24.752 174 VAL H N 1
ATOM 24327 C CA . VAL H 1 174 ? -79.71 -25.504 -20.648 1 26.253 174 VAL H CA 1
ATOM 24328 C C . VAL H 1 174 ? -81.22 -25.312 -20.807 1 28.577 174 VAL H C 1
ATOM 24329 O O . VAL H 1 174 ? -81.869 -24.794 -19.901 1 26.519 174 VAL H O 1
ATOM 24342 N N . PRO H 1 175 ? -81.819 -25.709 -21.956 1 31.441 175 PRO H N 1
ATOM 24343 C CA . PRO H 1 175 ? -83.254 -25.513 -22.188 1 32.696 175 PRO H CA 1
ATOM 24344 C C . PRO H 1 175 ? -84.146 -26.409 -21.331 1 32.747 175 PRO H C 1
ATOM 24345 O O . PRO H 1 175 ? -83.667 -27.342 -20.685 1 30.295 175 PRO H O 1
ATOM 24356 N N . ALA H 1 176 ? -85.451 -26.099 -21.33 1 32.796 176 ALA H N 1
ATOM 24357 C CA . ALA H 1 176 ? -86.432 -26.869 -20.582 1 32.21 176 ALA H CA 1
ATOM 24358 C C . ALA H 1 176 ? -86.345 -28.349 -20.965 1 29.19 176 ALA H C 1
ATOM 24359 O O . ALA H 1 176 ? -86.343 -28.709 -22.136 1 26.953 176 ALA H O 1
ATOM 24366 N N . ARG H 1 177 ? -86.231 -29.194 -19.945 1 30.504 177 ARG H N 1
ATOM 24367 C CA . ARG H 1 177 ? -86.226 -30.637 -20.115 1 31.438 177 ARG H CA 1
ATOM 24368 C C . ARG H 1 177 ? -86.464 -31.248 -18.745 1 30.987 177 ARG H C 1
ATOM 24369 O O . ARG H 1 177 ? -86.36 -30.54 -17.747 1 30.785 177 ARG H O 1
ATOM 24390 N N . THR H 1 178 ? -86.805 -32.544 -18.723 1 29.767 178 THR H N 1
ATOM 24391 C CA . THR H 1 178 ? -86.718 -33.342 -17.509 1 31.567 178 THR H CA 1
ATOM 24392 C C . THR H 1 178 ? -86.28 -34.756 -17.885 1 29.503 178 THR H C 1
ATOM 24393 O O . THR H 1 178 ? -86.372 -35.165 -19.047 1 28.97 178 THR H O 1
ATOM 24404 N N . GLY H 1 179 ? -85.803 -35.485 -16.871 1 27.979 179 GLY H N 1
ATOM 24405 C CA . GLY H 1 179 ? -85.429 -36.878 -17.018 1 27.105 179 GLY H CA 1
ATOM 24406 C C . GLY H 1 179 ? -84.011 -37.02 -17.562 1 27.785 179 GLY H C 1
ATOM 24407 O O . GLY H 1 179 ? -83.223 -36.073 -17.53 1 26.853 179 GLY H O 1
ATOM 24411 N N . ARG H 1 180 ? -83.716 -38.218 -18.079 1 28.033 180 ARG H N 1
ATOM 24412 C CA . ARG H 1 180 ? -82.373 -38.621 -18.452 1 27.555 180 ARG H CA 1
ATOM 24413 C C . ARG H 1 180 ? -82.011 -38.05 -19.82 1 27.82 180 ARG H C 1
ATOM 24414 O O . ARG H 1 180 ? -82.689 -38.328 -20.804 1 27.805 180 ARG H O 1
ATOM 24435 N N . HIS H 1 181 ? -80.909 -37.297 -19.887 1 25.034 181 HIS H N 1
ATOM 24436 C CA . HIS H 1 181 ? -80.486 -36.685 -21.136 1 23.547 181 HIS H CA 1
ATOM 24437 C C . HIS H 1 181 ? -78.962 -36.753 -21.279 1 23.036 181 HIS H C 1
ATOM 24438 O O . HIS H 1 181 ? -78.262 -37.239 -20.39 1 21.021 181 HIS H O 1
ATOM 24453 N N . VAL H 1 182 ? -78.473 -36.286 -22.433 1 20.993 182 VAL H N 1
ATOM 24454 C CA . VAL H 1 182 ? -77.054 -36.273 -22.747 1 20.105 182 VAL H CA 1
ATOM 24455 C C . VAL H 1 182 ? -76.757 -34.933 -23.418 1 20.654 182 VAL H C 1
ATOM 24456 O O . VAL H 1 182 ? -77.513 -34.49 -24.281 1 21.627 182 VAL H O 1
ATOM 24469 N N . ILE H 1 183 ? -75.648 -34.305 -23.008 1 21.698 183 ILE H N 1
ATOM 24470 C CA . ILE H 1 183 ? -75.093 -33.144 -23.686 1 20.957 183 ILE H CA 1
ATOM 24471 C C . ILE H 1 183 ? -73.811 -33.546 -24.409 1 22.821 183 ILE H C 1
ATOM 24472 O O . ILE H 1 183 ? -72.906 -34.144 -23.831 1 22.949 183 ILE H O 1
ATOM 24488 N N . TYR H 1 184 ? -73.766 -33.23 -25.706 1 25.326 184 TYR H N 1
ATOM 24489 C CA . TYR H 1 184 ? -72.577 -33.402 -26.521 1 23.068 184 TYR H CA 1
ATOM 24490 C C . TYR H 1 184 ? -71.843 -32.065 -26.601 1 22.972 184 TYR H C 1
ATOM 24491 O O . TYR H 1 184 ? -72.457 -31.03 -26.827 1 22.106 184 TYR H O 1
ATOM 24509 N N . ALA H 1 185 ? -70.514 -32.097 -26.459 1 23.874 185 ALA H N 1
ATOM 24510 C CA . ALA H 1 185 ? -69.739 -30.885 -26.243 1 21.468 185 ALA H CA 1
ATOM 24511 C C . ALA H 1 185 ? -68.524 -30.85 -27.168 1 19.77 185 ALA H C 1
ATOM 24512 O O . ALA H 1 185 ? -67.935 -31.891 -27.48 1 17.586 185 ALA H O 1
ATOM 24519 N N . GLU H 1 186 ? -68.167 -29.631 -27.597 1 18.17 186 GLU H N 1
ATOM 24520 C CA . GLU H 1 186 ? -67.038 -29.411 -28.48 1 18.818 186 GLU H CA 1
ATOM 24521 C C . GLU H 1 186 ? -66.211 -28.225 -28.003 1 18.309 186 GLU H C 1
ATOM 24522 O O . GLU H 1 186 ? -66.768 -27.186 -27.654 1 19.673 186 GLU H O 1
ATOM 24534 N N . TRP H 1 187 ? -64.88 -28.405 -28.01 1 19.059 187 TRP H N 1
ATOM 24535 C CA . TRP H 1 187 ? -63.937 -27.314 -27.829 1 19.007 187 TRP H CA 1
ATOM 24536 C C . TRP H 1 187 ? -63.058 -27.271 -29.068 1 19.453 187 TRP H C 1
ATOM 24537 O O . TRP H 1 187 ? -62.387 -28.25 -29.406 1 18.328 187 TRP H O 1
ATOM 24558 N N . GLY H 1 188 ? -63.125 -26.134 -29.754 1 19.081 188 GLY H N 1
ATOM 24559 C CA . GLY H 1 188 ? -62.527 -26.012 -31.068 1 20.553 188 GLY H CA 1
ATOM 24560 C C . GLY H 1 188 ? -61.509 -24.883 -31.115 1 20.891 188 GLY H C 1
ATOM 24561 O O . GLY H 1 188 ? -61.609 -23.916 -30.356 1 20.926 188 GLY H O 1
ATOM 24565 N N . ARG H 1 189 ? -60.544 -25.047 -32.031 1 22.89 189 ARG H N 1
ATOM 24566 C CA . ARG H 1 189 ? -59.474 -24.099 -32.253 1 23.888 189 ARG H CA 1
ATOM 24567 C C . ARG H 1 189 ? -59.544 -23.536 -33.673 1 25.45 189 ARG H C 1
ATOM 24568 O O . ARG H 1 189 ? -60.113 -24.151 -34.581 1 22.755 189 ARG H O 1
ATOM 24589 N N . GLU H 1 190 ? -58.905 -22.37 -33.83 1 26.953 190 GLU H N 1
ATOM 24590 C CA . GLU H 1 190 ? -58.752 -21.687 -35.108 1 28.402 190 GLU H CA 1
ATOM 24591 C C . GLU H 1 190 ? -57.818 -22.461 -36.038 1 30.779 190 GLU H C 1
ATOM 24592 O O . GLU H 1 190 ? -57.129 -23.391 -35.613 1 27.306 190 GLU H O 1
ATOM 24604 N N . PRO H 1 191 ? -57.734 -22.075 -37.338 1 33.079 191 PRO H N 1
ATOM 24605 C CA . PRO H 1 191 ? -56.57 -22.409 -38.159 1 32.477 191 PRO H CA 1
ATOM 24606 C C . PRO H 1 191 ? -55.318 -21.986 -37.397 1 32.238 191 PRO H C 1
ATOM 24607 O O . PRO H 1 191 ? -55.386 -21.07 -36.582 1 34.094 191 PRO H O 1
ATOM 24618 N N . PRO H 1 192 ? -54.14 -22.607 -37.639 1 33.892 192 PRO H N 1
ATOM 24619 C CA . PRO H 1 192 ? -53.984 -23.646 -38.662 1 33.915 192 PRO H CA 1
ATOM 24620 C C . PRO H 1 192 ? -54.4 -25.075 -38.306 1 33.308 192 PRO H C 1
ATOM 24621 O O . PRO H 1 192 ? -54.645 -25.863 -39.212 1 30.951 192 PRO H O 1
ATOM 24632 N N . THR H 1 193 ? -54.468 -25.417 -37.006 1 31.511 193 THR H N 1
ATOM 24633 C CA . THR H 1 193 ? -54.703 -26.803 -36.616 1 29.757 193 THR H CA 1
ATOM 24634 C C . THR H 1 193 ? -56.16 -27.184 -36.871 1 28.311 193 THR H C 1
ATOM 24635 O O . THR H 1 193 ? -56.431 -28.294 -37.32 1 28.636 193 THR H O 1
ATOM 24646 N N . TYR H 1 194 ? -57.092 -26.284 -36.524 1 29.832 194 TYR H N 1
ATOM 24647 C CA . TYR H 1 194 ? -58.518 -26.588 -36.484 1 30.83 194 TYR H CA 1
ATOM 24648 C C . TYR H 1 194 ? -58.797 -27.695 -35.469 1 28.897 194 TYR H C 1
ATOM 24649 O O . TYR H 1 194 ? -59.826 -28.369 -35.549 1 28.084 194 TYR H O 1
ATOM 24667 N N . GLU H 1 195 ? -57.892 -27.885 -34.503 1 26.567 195 GLU H N 1
ATOM 24668 C CA . GLU H 1 195 ? -58.019 -29.036 -33.631 1 26.792 195 GLU H CA 1
ATOM 24669 C C . GLU H 1 195 ? -59.27 -28.842 -32.779 1 23.949 195 GLU H C 1
ATOM 24670 O O . GLU H 1 195 ? -59.594 -27.722 -32.411 1 23.591 195 GLU H O 1
ATOM 24682 N N . ARG H 1 196 ? -59.966 -29.949 -32.487 1 24.925 196 ARG H N 1
ATOM 24683 C CA . ARG H 1 196 ? -61.249 -29.896 -31.808 1 22.333 196 ARG H CA 1
ATOM 24684 C C . ARG H 1 196 ? -61.392 -31.091 -30.872 1 22.044 196 ARG H C 1
ATOM 24685 O O . ARG H 1 196 ? -61.028 -32.211 -31.238 1 20.761 196 ARG H O 1
ATOM 24706 N N . PHE H 1 197 ? -61.965 -30.831 -29.689 1 20.925 197 PHE H N 1
ATOM 24707 C CA . PHE H 1 197 ? -62.097 -31.823 -28.637 1 20.036 197 PHE H CA 1
ATOM 24708 C C . PHE H 1 197 ? -63.586 -32.081 -28.432 1 20.527 197 PHE H C 1
ATOM 24709 O O . PHE H 1 197 ? -64.363 -31.135 -28.451 1 20.965 197 PHE H O 1
ATOM 24726 N N . HIS H 1 198 ? -63.945 -33.357 -28.213 1 20.894 198 HIS H N 1
ATOM 24727 C CA . HIS H 1 198 ? -65.324 -33.827 -28.209 1 20.157 198 HIS H CA 1
ATOM 24728 C C . HIS H 1 198 ? -65.619 -34.633 -26.942 1 21.006 198 HIS H C 1
ATOM 24729 O O . HIS H 1 198 ? -64.832 -35.503 -26.554 1 21.333 198 HIS H O 1
ATOM 24744 N N . GLY H 1 199 ? -66.777 -34.377 -26.317 1 22.813 199 GLY H N 1
ATOM 24745 C CA . GLY H 1 199 ? -67.196 -35.114 -25.127 1 22.482 199 GLY H CA 1
ATOM 24746 C C . GLY H 1 199 ? -68.717 -35.19 -24.991 1 21.841 199 GLY H C 1
ATOM 24747 O O . GLY H 1 199 ? -69.43 -34.383 -25.589 1 21.981 199 GLY H O 1
ATOM 24751 N N . CYS H 1 200 ? -69.19 -36.151 -24.171 1 23.04 200 CYS H N 1
ATOM 24752 C CA . CYS H 1 200 ? -70.588 -36.258 -23.772 1 21.646 200 CYS H CA 1
ATOM 24753 C C . CYS H 1 200 ? -70.707 -36.196 -22.251 1 22.205 200 CYS H C 1
ATOM 24754 O O . CYS H 1 200 ? -69.859 -36.727 -21.534 1 20.474 200 CYS H O 1
ATOM 24761 N N . ILE H 1 201 ? -71.811 -35.589 -21.787 1 21.823 201 ILE H N 1
ATOM 24762 C CA . ILE H 1 201 ? -72.105 -35.394 -20.375 1 21.184 201 ILE H CA 1
ATOM 24763 C C . ILE H 1 201 ? -73.492 -35.964 -20.111 1 20.148 201 ILE H C 1
ATOM 24764 O O . ILE H 1 201 ? -74.461 -35.486 -20.684 1 18.711 201 ILE H O 1
ATOM 24780 N N . ASP H 1 202 ? -73.561 -37.01 -19.287 1 20.735 202 ASP H N 1
ATOM 24781 C CA . ASP H 1 202 ? -74.816 -37.612 -18.88 1 21.469 202 ASP H CA 1
ATOM 24782 C C . ASP H 1 202 ? -75.453 -36.768 -17.772 1 23.538 202 ASP H C 1
ATOM 24783 O O . ASP H 1 202 ? -74.795 -36.434 -16.786 1 23.475 202 ASP H O 1
ATOM 24792 N N . VAL H 1 203 ? -76.74 -36.432 -17.939 1 23.129 203 VAL H N 1
ATOM 24793 C CA . VAL H 1 203 ? -77.426 -35.555 -17.004 1 24.353 203 VAL H CA 1
ATOM 24794 C C . VAL H 1 203 ? -78.791 -36.151 -16.672 1 25.029 203 VAL H C 1
ATOM 24795 O O . VAL H 1 203 ? -79.413 -36.797 -17.517 1 25.286 203 VAL H O 1
ATOM 24808 N N . GLN H 1 204 ? -79.21 -35.942 -15.415 1 24.728 204 GLN H N 1
ATOM 24809 C CA . GLN H 1 204 ? -80.568 -36.178 -14.955 1 24.117 204 GLN H CA 1
ATOM 24810 C C . GLN H 1 204 ? -81.13 -34.799 -14.619 1 24.208 204 GLN H C 1
ATOM 24811 O O . GLN H 1 204 ? -80.621 -34.128 -13.722 1 22.897 204 GLN H O 1
ATOM 24825 N N . ILE H 1 205 ? -82.134 -34.357 -15.381 1 25.702 205 ILE H N 1
ATOM 24826 C CA . ILE H 1 205 ? -82.58 -32.974 -15.328 1 26.273 205 ILE H CA 1
ATOM 24827 C C . ILE H 1 205 ? -83.886 -32.878 -14.525 1 27.534 205 ILE H C 1
ATOM 24828 O O . ILE H 1 205 ? -84.871 -33.567 -14.798 1 26.159 205 ILE H O 1
ATOM 24844 N N . HIS H 1 206 ? -83.882 -31.986 -13.526 1 28.042 206 HIS H N 1
ATOM 24845 C CA . HIS H 1 206 ? -84.952 -31.873 -12.551 1 28.856 206 HIS H CA 1
ATOM 24846 C C . HIS H 1 206 ? -85.561 -30.475 -12.629 1 32.035 206 HIS H C 1
ATOM 24847 O O . HIS H 1 206 ? -84.927 -29.544 -13.135 1 31.006 206 HIS H O 1
ATOM 24862 N N . HIS H 1 207 ? -86.803 -30.365 -12.135 1 35.823 207 HIS H N 1
ATOM 24863 C CA . HIS H 1 207 ? -87.5 -29.099 -11.96 1 38.999 207 HIS H CA 1
ATOM 24864 C C . HIS H 1 207 ? -87.309 -28.646 -10.514 1 38.662 207 HIS H C 1
ATOM 24865 O O . HIS H 1 207 ? -87.093 -29.475 -9.635 1 40.188 207 HIS H O 1
ATOM 24871 N N . HIS H 1 208 ? -87.369 -27.328 -10.279 1 42.992 208 HIS H N 1
ATOM 24872 C CA . HIS H 1 208 ? -87.231 -26.777 -8.938 1 45.128 208 HIS H CA 1
ATOM 24873 C C . HIS H 1 208 ? -88.529 -26.995 -8.146 1 44.16 208 HIS H C 1
ATOM 24874 O O . HIS H 1 208 ? -89.627 -26.807 -8.723 1 44.177 208 HIS H O 1
#

Radius of gyration: 39.68 Å; Cα contacts (8 Å, |Δi|>4): 4001; chains: 8; bounding box: 90×88×104 Å

Foldseek 3Di:
DWAWVVVHFLLCQQAVAFALVCLVVVNGPCVQLCQLCVVPRVLSNVSGQLKDQAQPCLPVNQPQPAQQSSLGVVVPRDDHSRQAQTPGDAAEEEFFKDKTKIQCVVPADLQFWFKKFKWKFDQVADRDHRDGDGCNRIDRGTQDIFTDHSVCNPVGPQWDADPVRRMIIGMGGGHDHAAWMKMKMKTFGDPPRRMMHITIHIYGYD/DWAWVVVHFLLCQQAVAFALVCCVVVNGPDVQCCQLCVPPRPLSNCSGQLKDQAQPCLVVNQPQPAFQSSLGVVVPRDDHSSQAQTPGDAAEEEFFKDKTKIACVVPFDLQFWFKKFKWKFDQPDDRDRGDGDGCNRIDRGTQDIFTDHSVCHVVGVQWDDDPVRRMIIGIGGGDDHAAWMKMKMKTFGHPPRRMMHITIHIYGYD/DWAWPVVHFLLCQQAVAFALVCCVVVNGPPVQLCQLCVPPRVLSPCSGQLKDQAQDCLVVPQPQPAFQSSLGVVNPRDDHSQQQLTPGDAAEEEFFKDKTKIQCVVPFDLAFWFKKFKKKFDAPQDRDNPPTDGCNRIDRGTQDIFTAHNVCHVVRVQWDQDVVRRMIIGMGGGPHYAAKMKMKMKTFGDPPRRMMHITMHIYGYD/DWAWVVVHFLLCQQAVAFALVCLVVVNGPPVQLCQLCVPPRPLSNCSGQLKDQALPCAVVPQPQPAQQSSLGVVNPSDDHSQQAQTPGDAAEDAFFKDKTKIQCVVPADLQFWFKKFKWKFDQPADRDRRDGDGCNRIDRGTQDIFTDHSVCHVVGPQWDADPVRRMIIGMGGGHHHAAKMKMKMKTFGDPPRRMMHITMHIYGYDD/DWAWVVVHFLLCQQAVAFALVCLVVVNGPCVQLCQLCVPPRPLSNCSGQLKDQAQPCAPVNQPQPAQQSSLGVVVPRDDHSRQAQTPGDAAEDDFFKDKTKIQCVVPADLQFWFKKFKWKFDQVADRDHPDGDGCPRIDRGTQDIFTDHSVCRPVGPQWDADPVRRMIIGIGGGDDHAAWMKMKMKTFGDPPRRMMHITIHIYGD/DWAWVVVHFLLCQQAVAFALVCCVVVNGPDVQLCQLCVVPRPLSNCSGQLKDQAQPCLPVNQPQPAQQSSLGVVVPRDDHSRQAQTPGDAAEEEFFKDKTKMQCVVPQPLQFWFKKFKWKFDAPQDRDHRDGDGCPRIDSGTQDIFTAHSVCHVVGVQWDQDPVRSMIIGIGGGDDYAAKMKMKMKTFGHPPRRMMHITIHIYGYD/DWAWVVVHFLLCLQAVQFALVCLVVVNGPCVQLCQLCVPPRVLSPCSGQLKDQALPCLPVNQDQPQQQSSLGVVVPRDDHSQQAFTPGDAAEEEFFKDKTKIQCVVPADLQFWFKKFKWKFDQPADRDHGPGDGCPRIDRGTQDIFTAHNVCRVVGVQWDQDPVRRMIMGMGGGHDHAAKMKMKMKTFGHPDRRMMHITIHIYGYD/DWAWVVVHFLLCQQAVAFALVCLVVVNGPPVQLCQLCVPPRPLSNCSGQLKDQAQPCLVVNQDQPQFQSSLGVVVPRDDHSRQAQTPGDAAEEAFFKDKTKIQCVVPFDLQFWFKKFKWKFDQPDDRDHPDGDGCNRIDRGTQDIFTDHSVCHVVGPQWDQDPVRRMIIGMGGGDDHAAKMKMKMKTFGDPPRRMMHITMHIYGYDDD

Secondary structure (DSSP, 8-state):
--EEEETBPHHHHBTTTB-HHHHHTT--S-GGGHHHHSS-TGGGGGTT--EESS-HHHHH-S--SSTTTTT-GGGTTS--GGGS-S----EEE-SEEEEEEEE-TTS--GGGEEEEEEEEB-TT----TT----GGGB-SS-SEEEE--TT-GGG-TTEEEETTTTEEEEEEEE-S--EEEEEEEEEEE-TTT--EEEEEEEEEE-/--EEEETBPHHHHBTTTB-HHHHHTT--S-GGGHHHHTT-TGGGGGTT--EESS-HHHHH-S--SSTTTTT-GGGTTS--GGGS-S----EEE-SEEEEEEEE-TTS--GGGEEEEEEEEB-TT----TT----GGGB-SS-SEEEE--TTSGGG-TTEEEETTTTEEEEEEEEPS--EEEEEEEEEEE-TTT--EEEEEEEEEE-/--EEEETBPHHHHBTTTB-HHHHHHT--S-GGGGGTSTT-SGGGGGTT--EEES--HHHH-S--SSTTTTT-GGGTTS--GGGS------EEE-SEEEEEEEE-TTS--GGGEEEEEEEEBPTT----SSS---GGGB-SS-SEEEE--TTSGGG-TTEEEETTTTEEEEEEEEPS--EEEEEEEEEEE-TTT-EEEEEEEEEEE-/--EEEETB-HHHHBTTTB-HHHHHTT--SSGGGHHHHTT-TGGGGGTT--EEES-HHHHH-S--SSTTTTT-GGGTTS--GGGS-S----EEEESEEEEEEEE-TTS--GGGEEEEEEEEB-TT----TT----GGGB-SS-SEEEE--TT-GGG-TTEEEETTTTEEEEEEEEPS--EEEEEEEEEEE-TTT-EEEEEEEEEEEE-/--EEEETBPHHHHBTTTB-HHHHHTT--S-GGGHHHHTT-TGGGGGTT--EESS-HHHHT-S--SSTTTTT-GGGTTS--GGGS-S----EE--SEEEEEEEE-TTS--GGGEEEEEEEEB-TT----TT----GGGB-SS-SEEEE--TT-GGG-TTEEEETTTTEEEEEEEEPS--SEEEEEEEEEE-TTT--EEEEEEEEE-/--EEEETBPHHHHBTTTB-HHHHHTT--S-GGGHHHHTT-TGGGGGTT--EESS-HHHHH-S--SSTTTTT-GGGTTS--GGGS-S----EEE-SEEEEEEEE-TTS--GGGEEEEEEEEBPTT----TT----GGGB-SS-SEEEE--TTSGGG-TTEEEETTTTEEEEEEEEPS--EEEEEEEEEEE-TTT--EEEEEEEEEE-/--EEEETB-HHHHBTTTB-HHHHHTT--S-GGGGGTTSS-TGGGGGTT--EESS-HHHHH-S--SSTTTTT-GGGTTS--GGGS-S----EEE-SEEEEEEEE-TTS--GGGEEEEEEEEB-TT----TT----GGGB-SS-SEEEE--TTSGGG-TTEEEETTTTEEEEEEEEPS--EEEEEEEEEEE-TTT--EEEEEEEEEE-/--EEEETBPHHHHBTTTB-HHHHHTT--SSGGGHHHHTT-TGGGGGTT--EESS--HHHH-S--SSSTTTT-GGGTTS--GGGS-S----EEEESEEEEEEEE-TTS---TTEEEEEEEEB-TT----TT----GGGB-SS-SEEEE--TTSGGG-TTEEEETTTTEEEEEEEEPS--EEEEEEEEEEE-TTT--EEEEEEEEEEE--

Solvent-accessible surface area: 64110 Å² total; per-residue (Å²): 50,3,10,1,19,55,11,4,0,5,4,60,14,0,0,28,47,0,45,1,73,68,29,140,97,54,22,3,30,27,83,56,0,50,26,1,8,78,147,43,74,116,11,0,89,34,23,31,17,6,15,12,66,107,67,1,12,90,39,41,12,23,49,8,91,24,4,4,0,9,35,0,82,59,40,146,37,27,89,2,2,7,10,29,11,27,102,10,15,47,23,63,17,99,40,25,108,43,53,0,6,2,18,0,60,78,15,65,29,22,106,15,0,27,8,0,29,0,0,0,0,98,50,55,31,99,45,32,92,62,146,76,24,69,27,74,39,3,51,90,108,19,42,8,55,25,64,10,43,31,119,58,79,71,32,31,107,66,8,93,39,41,107,94,35,31,11,0,48,0,35,4,88,2,39,76,23,73,30,44,4,0,0,0,0,0,0,0,26,51,76,121,49,82,14,2,1,4,5,1,0,1,0,56,2,126,51,3,9,1,14,56,12,4,0,3,4,55,16,0,0,25,47,0,47,1,54,65,41,134,56,48,19,7,33,27,88,60,0,45,31,1,8,73,151,44,85,116,10,0,92,37,22,34,17,5,16,10,71,103,72,0,8,87,89,72,15,72,102,9,93,27,5,4,0,9,34,0,79,57,39,146,38,27,95,1,3,6,10,31,12,30,105,4,16,52,19,54,16,102,46,27,110,41,60,0,6,2,23,0,63,76,13,66,34,19,109,20,0,29,10,0,23,0,0,0,0,89,58,34,24,107,42,114,99,59,47,75,20,74,26,79,37,2,52,83,101,21,42,9,63,31,61,9,51,31,134,87,77,69,58,55,118,67,10,54,39,38,98,95,33,33,6,0,56,0,40,6,89,2,36,83,28,100,23,43,4,0,0,0,0,0,0,0,26,52,77,122,50,82,12,2,1,3,5,1,0,2,0,59,2,130,52,3,9,2,34,26,2,6,0,2,5,64,19,0,0,27,42,0,44,0,55,54,40,138,110,67,52,14,111,44,88,66,0,44,38,3,8,88,137,41,74,112,9,0,88,35,25,33,17,5,16,3,79,48,77,0,8,85,81,76,17,83,103,8,198,13,4,4,0,5,36,0,83,58,36,145,38,28,91,2,2,7,9,34,16,22,118,16,20,58,18,84,4,92,42,28,99,14,11,0,4,2,25,0,60,80,14,68,29,20,106,18,1,28,7,0,31,0,0,0,0,93,51,26,32,115,44,45,67,46,73,64,15,75,19,78,42,2,46,85,94,21,47,8,60,31,56,8,50,32,139,88,73,69,59,62,117,71,14,41,38,40,96,126,96,33,33,0,24,0,42,3,84,2,41,84,26,101,27,44,3,0,0,0,0,0,0,0,28,48,77,122,51,85,13,1,2,4,6,1,0,2,0,51,2,102,50,3,9,1,33,26,4,6,0,6,4,66,20,0,0,26,49,0,47,2,52,52,34,146,103,69,53,13,91,39,87,61,0,44,30,2,11,88,93,41,94,123,7,0,83,37,26,33,17,5,17,5,51,14,54,0,9,85,65,31,15,58,57,5,82,17,4,4,0,6,24,0,68,58,38,141,15,28,87,2,2,7,10,31,17,23,64,12,16,61,18,88,5,84,40,27,107,12,13,0,6,1,25,0,59,80,13,67,36,18,110,24,0,31,11,0,21,0,0,0,0,92,55,44,28,112,43,92,93,43,41,76,21,42,18,74,35,2,53,89,100,20,43,9,61,28,62,10,54,20,131,86,76,75,58,56,106,69,8,104,39,42,100,126,93,33,34,0,20,0,30,6,86,1,39,85,22,64,27,45,3,0,0,0,0,0,0,0,25,52,74,102,46,34,13,2,0,4,6,1,0,3,0,53,3,44,137,9,4,8,1,30,55,12,4,0,4,4,62,16,0,0,26,47,0,49,1,38,67,29,69,72,45,110,17,159,30,56,51,0,33,27,1,9,79,154,42,67,68,9,0,13,12,21,0,3,4,15,5,87,45,74,0,16,95,84,82,13,80,91,8,155,7,4,3,0,3,37,0,91,59,41,99,37,23,81,2,2,6,9,30,13,30,93,11,16,50,22,126,20,120,49,24,112,40,57,0,6,2,26,0,43,19,0,9,17,6,90,19,0,28,6,0,27,0,0,0,0,99,102,66,30,102,39,40,85,60,139,65,20,29,24,30,38,3,48,96,109,21,40,8,60,25,62,13,52,32,132,53,76,72,73,60,101,66,7,96,36,40,46,74,96,13,32,0,53,0,36,4,88,2,40,88,30,117,26,43,3,0,0,0,0,0,0,0,25,45,78,119,52,78,12,1,1,4,6,0,0,1,0,72,33,51,3,9,1,33,55,12,4,0,3,4,62,16,0,0,25,46,0,58,0,66,62,41,145,96,68,108,18,160,32,91,64,0,47,28,0,7,85,103,43,83,117,10,0,89,36,23,34,17,4,15,13,70,89,60,0,12,91,38,16,0,34,27,8,88,24,4,3,0,10,36,0,82,56,38,145,38,29,94,2,2,8,9,26,11,28,101,12,15,53,22,107,15,97,45,28,107,39,60,0,6,1,26,0,62,76,12,70,34,18,108,21,1,29,6,0,25,0,0,0,0,93,51,33,34,121,49,55,96,62,61,70,21,71,25,76,40,1,55,85,89,23,38,10,58,30,61,8,52,31,134,66,76,32,17,47,117,70,11,139,36,34,102,129,97,33,33,0,32,0,44,6,88,2,38,87,26,93,20,42,2,0,0,0,0,0,0,0,24,48,75,125,51,78,14,2,1,5,6,1,0,1,0,57,3,119,52,3,9,2,35,55,17,5,0,4,6,62,19,0,0,26,47,1,45,0,55,54,37,139,108,68,107,18,187,42,86,67,0,50,16,2,13,60,65,45,86,71,8,0,88,35,26,32,18,4,16,1,83,18,80,0,10,90,83,47,16,75,61,8,85,24,4,4,0,4,28,0,61,58,39,98,17,30,82,2,1,7,8,29,6,35,107,17,18,63,22,107,15,98,39,25,108,39,53,0,6,2,24,0,58,79,15,66,37,22,111,24,0,28,7,0,32,0,0,0,0,94,65,33,25,85,44,32,56,4,128,65,17,69,22,74,35,3,49,84,96,21,45,9,60,32,56,8,45,25,131,81,72,71,57,53,119,72,13,164,29,24,100,128,94,33,32,0,50,0,46,5,90,2,37,77,26,97,19,42,2,0,0,0,0,0,0,0,27,54,81,119,50,86,13,2,1,4,6,2,0,2,0,54,2,128,10,4,9,1,34,56,18,5,0,5,4,67,17,0,0,26,47,0,44,1,20,53,31,138,110,66,105,18,186,40,84,57,0,47,26,1,6,73,154,41,64,46,8,0,4,10,24,0,3,4,16,3,80,50,75,0,10,69,89,68,17,74,98,8,169,16,3,4,0,4,31,0,94,53,40,137,25,16,94,2,1,7,9,30,12,24,114,4,16,60,22,113,12,57,22,15,89,40,61,0,7,1,22,0,44,14,0,11,24,15,101,22,0,31,10,0,24,0,0,0,0,94,100,61,30,102,46,99,95,61,113,64,18,73,25,75,38,2,51,87,102,23,43,10,60,26,53,10,25,16,124,42,76,68,6,19,105,64,10,55,37,43,50,69,95,13,35,0,60,0,51,5,88,2,40,87,28,92,25,44,4,0,0,0,0,0,0,0,25,60,36,121,50,77,13,2,1,4,6,1,0,2,0,57,3,84,85,123

InterPro domains:
  IPR002883 CBM10/dockerin domain [PS51763] (301-330)
  IPR004302 Cellulose/chitin-binding protein, N-terminal [PF03067] (25-227)
  IPR009031 Carbohydrate binding module family 10 [SM01064] (301-329)
  IPR014756 Immunoglobulin E-set [SSF81296] (25-230)
  IPR036601 CBM10 superfamily [G3DSA:2.30.32.30] (298-337)
  IPR036601 CBM10 superfamily [SSF57615] (300-336)
  IPR051024 GlcNAc and Chitin Interaction and Degradation [PTHR34823] (12-326)